Protein AF-0000000072498431 (afdb_homodimer)

Foldseek 3Di:
DPQCCVVVVPPLVVVLVQQPDPDDDRLVVVVVVLVVSLVVLVVLLVVLCVAPVVCSCVVSVQPRVLVNVLSVLVNLLSVLSVVLSCLVPDDDDDDNPDPVNSQVSVVVSLVVLVVVLVVDAAAPSSLVSLVSVLSSVVSVVVVPDHDCLQSSLVSLLSNLVSHLLLLNLVSSVVSLVVSVVSVVVLVPDDVPRDPDHDDPLNVLVSLLSVLVSCVLVVVLVVSLVSLLVVCCVPPVLLLLLLLLVLLLVDAQDDLVVVCVLCVLSVNDDDPVSSVVSNPVHPDPPPDDPDDPDDDPDPVPPDPNSSPSVDDLVPDDPSVLVSSLVSLLSSLLSCVVVVVDDLVSSLSSLSSSCVSPVLALLSLLLSLQSLVQVLVCQVCQQVVVVDPDPDGRADPLRSLVSLLSSLLSLLSSQLRDLCLCLLPSVLVNLVSLLVLLVVLVVLVVPDDVPPPPPVSVVVNVSSVVSSLVSLVSNVVSPVRDFLLSCLQPVLLLLLCCPPPRVSSNVSSLVSLLSCCLLPVLLVLLVCLQQCQEDDPSVVSSVVSQVVSQVVNVDVPDNSVVLSVLVNQLVVLLVQLLQFDDDPDDPVVPDDQKDKDFCCVRRVVNQVSLPDPDKHWDDDVCSNRPDSVSSVCSRVVVNVVPTWIFRDWDRIWIFGDDPSGWIKTWTATPVRDIWIKTKTFAFQCLLVQLLLVLQVVLLVLLLCSDPLSSHDLPPVVPVPPDVSVVSVLSSCCSVDPAHADGWDWGDSHLTITMTTDDPQKAFQCCLQLCQQPVDVVSNVLVVVLLVVLCVQPVDPPDDLVSLLVSCVVSLVSLPDGGNLVSLVPLRPDPVLSVQLLLQLLLLLLQSLLSQLLFQFDDPASRQWIARSNGNHIDGDDRRCTLLNQCVDPLRQFASGAQANNSQVSNDDCRCVPSSLVSNLSNLVSCLSSVSSSLSSLLSCLSVPRVVCPPPVCRNVSSVQSSQSSSCVSQQFDDDDPVHHGDDDRDHSSVSSVVNVCRNYPSSSLSSGDSSSVRSD/DPQVCVVLVPPLVVVLVQQPDPPDPRLVVVVVVLVVSLVVLVVLLVVLCVAPVVCSCVVSVQPRVLVNVLSVLVNLLSVLSVVLVCLVPDDDDPDNPDPVNSQVSVVVSLVVLVVVLVVDAAAPSSLVSLVSVLSSVVSVVVVPPHDCLQSSLVSLLSNLVSHLLLLNLVSSVVSLVVSVVSVVVLVVDDVPRDPDDDDPLNVLVNLLSVLVSCVLVVVLVVSLVSLLVVCCVPPVLLLLLLLLVLLLVDAQDDLVVVCVLCVLSVNDDDPVSSVVSNPVHPDPPPDDDDDVDDDPDPVPPDPNSSPSVDDLVPDDPSVLVSSLVSLLSSLLSCVVVVVDDLVSSLSSLSSSCVSPVLALLSLQLSLQSLVQVLVCQVCQQVVVVDPDPDGRADPLRSLVSLLSSLLSLLSSQLRDLCLCLLPSVLVNLVSLLVLLVVLVVLVVPDDVPPPPPVSVVVNVSSVVSSLVSLVSNVVSPVRDDLLSCLQPVLLLLLCCPPPRVSSNVSSLVSLLSCCLLPVLLVLLACLQQCQEDDPSVVSSVVSQVVSQVVNVDVPDNSVVLSVLVNQLVVLLVQLLQFDDDPDDPVVPDDQKDKDFCCVRRVPNQVSLPDPDKHWDDDVCSNNPDSVSSVCSRVVVNVVPTWIFRDWDRIWIFGDDPSGWIKTWTATPVRDIWIKTKTFAFQCLLVQLLLVLQVVLLVLLLPSDPLSSHDLPPVVPVPPDVSVVSVLNSCCSVDPAHADGWDWGGSHLTITMTTDDPQKAFQCCLQLCQQPVDVVSNVLVVVLLVVLQVQVVDPPDDLVSLLVSCVVSLVSLPDGGNLVSLVPLRDDPVLSVQLLLQLLLLLLQSLLSQLLFQFDDPASRQWIARSNGNHIDGDDRRCTLLNQCVDPLRQFASGAQANNSQVSNDDCRCVPSSLVSNLSNLVSCLSSVSSSLSSLLSCLSVPRVVCPPPVCRNVSSVQSSQSSSCVSQQFDDDDPVHHGDDDRDHSSVSSVVNVCRNYPSSSLSSGDSSSVRSD

Organism: Sarcoptes scabiei (NCBI:txid52283)

Solvent-accessible surface area (backbone atoms only — not comparable to full-atom values): 109428 Å² total; per-residue (Å²): 132,83,69,73,61,60,69,74,68,54,56,73,64,57,53,46,53,60,70,62,61,82,79,77,85,45,65,63,52,53,53,49,50,51,51,52,54,54,55,62,41,46,56,61,48,49,55,34,46,70,69,41,64,84,52,18,56,72,64,30,35,74,75,36,50,46,54,48,53,48,50,48,51,50,48,54,49,50,53,52,54,47,53,48,54,51,41,66,68,52,81,76,90,68,80,50,70,48,74,64,50,55,50,49,53,51,50,52,51,51,49,51,51,56,58,53,53,71,72,43,61,74,18,72,64,37,41,57,51,46,52,51,53,51,52,55,49,53,59,48,41,72,48,77,87,50,84,53,65,54,59,49,39,52,51,33,49,50,43,24,53,22,27,52,52,55,52,39,58,67,61,20,50,53,33,46,54,53,34,49,54,50,48,56,53,55,72,72,45,73,82,82,77,52,91,67,64,82,50,68,62,56,51,50,51,49,50,54,52,52,31,48,52,32,42,74,70,69,35,52,66,62,22,50,50,51,47,52,50,50,42,54,72,76,36,44,68,61,51,51,45,25,44,51,56,35,54,66,70,46,75,71,44,57,54,68,52,48,51,53,38,25,56,74,64,74,44,86,70,54,68,71,42,42,51,54,56,30,61,76,54,75,70,72,77,70,72,77,88,73,88,84,71,71,88,83,67,72,95,65,78,73,79,64,75,77,61,76,84,74,62,75,84,78,52,54,70,64,58,42,51,50,49,34,52,51,44,44,51,44,34,50,52,32,58,76,55,13,47,54,48,46,66,48,45,48,41,40,36,47,20,25,33,65,66,35,71,66,41,24,66,41,25,38,50,40,15,52,49,34,47,51,50,35,52,46,27,66,45,40,40,64,70,64,62,59,92,42,96,70,64,44,59,50,71,68,56,38,53,49,31,52,46,47,22,47,52,25,37,45,55,12,62,61,49,40,78,45,78,56,45,81,57,44,48,59,53,44,49,53,55,53,53,49,38,40,52,49,37,51,50,40,58,69,65,53,48,93,80,54,81,54,65,68,57,55,53,48,42,52,50,43,45,50,46,38,53,51,47,51,51,52,53,53,56,38,57,75,70,38,61,64,52,65,52,42,60,56,39,67,56,51,64,35,41,60,79,43,86,41,58,76,57,23,52,52,48,49,51,52,51,27,50,36,38,54,76,35,45,68,62,40,50,59,67,45,35,22,44,46,59,36,75,67,69,53,14,54,52,43,49,49,41,46,53,52,21,34,67,69,34,71,78,72,80,59,58,48,57,58,50,51,50,53,46,52,51,52,50,50,34,48,50,51,46,16,64,57,71,83,79,80,64,84,67,64,74,81,57,62,90,63,50,75,40,53,30,67,80,67,32,44,65,48,59,55,54,56,72,40,94,69,76,48,59,53,89,54,54,63,68,65,56,39,50,44,68,50,38,54,37,47,57,66,70,57,41,67,82,73,59,46,33,54,64,44,68,48,64,48,31,33,41,44,90,55,96,59,32,33,31,40,38,41,35,30,30,75,84,67,52,78,43,41,34,31,26,38,40,80,48,50,39,61,44,39,32,50,52,44,49,52,51,51,50,45,38,50,64,59,68,51,80,61,61,64,81,75,43,64,69,55,77,62,67,58,66,75,74,43,67,67,56,50,43,48,50,49,26,44,37,70,74,51,74,72,76,74,75,79,68,46,52,41,33,45,27,69,34,28,31,42,31,54,52,73,83,77,58,41,34,46,44,57,57,39,52,48,53,49,40,69,44,72,68,43,28,52,52,46,53,48,50,51,51,51,47,49,59,64,60,66,45,84,89,65,50,60,65,57,34,24,51,54,36,61,68,47,48,63,69,54,57,74,67,47,38,43,54,51,49,58,68,73,30,89,43,73,65,59,31,49,49,20,37,49,31,30,31,40,34,45,22,41,53,37,51,56,29,38,44,50,25,36,33,74,67,26,41,72,33,33,26,32,30,78,88,52,28,36,41,39,77,54,75,44,78,34,42,57,46,46,32,54,71,39,94,59,36,54,61,50,48,41,83,49,37,60,18,60,34,49,39,45,41,95,54,25,59,77,36,63,26,43,57,36,31,40,52,49,49,49,53,45,44,62,42,33,68,71,66,44,47,75,52,51,32,34,67,66,47,64,60,75,85,52,59,56,72,89,46,27,63,56,51,33,36,50,42,43,46,47,30,51,37,40,48,60,29,26,76,41,57,53,91,98,41,69,56,45,69,42,65,28,27,61,67,18,47,50,50,51,47,51,52,41,24,56,29,64,64,38,45,22,40,35,49,73,84,46,43,58,78,75,130,82,69,74,62,58,70,75,66,54,54,72,63,56,54,46,54,57,72,63,56,82,86,65,87,41,65,62,53,54,53,50,50,51,49,52,53,54,56,62,41,46,56,61,47,51,55,34,46,70,70,39,66,83,52,17,55,72,65,30,36,74,75,34,51,47,54,48,52,48,48,48,52,51,48,53,50,52,52,52,54,48,54,48,55,51,40,66,70,54,82,79,89,70,79,50,72,47,74,64,50,54,50,49,54,51,48,51,52,52,51,49,51,55,59,52,54,70,71,42,60,74,19,70,64,38,41,55,50,48,52,52,54,51,52,55,50,52,58,48,41,73,48,79,87,51,85,52,64,54,60,49,38,52,51,33,49,50,43,24,53,23,26,52,54,55,53,40,59,68,59,21,50,53,34,45,54,53,34,49,55,49,46,56,52,55,71,71,44,73,81,84,74,53,91,67,64,80,49,69,65,58,53,50,51,49,50,54,50,52,31,48,52,32,41,74,71,68,36,54,65,62,22,51,50,50,47,52,50,50,44,55,71,73,35,44,67,61,50,51,47,26,46,51,56,36,56,66,70,46,75,71,43,54,54,69,52,50,50,53,39,25,56,74,65,73,43,86,69,54,68,71,45,42,51,53,55,30,60,76,54,74,69,73,77,69,71,76,89,71,89,76,72,69,90,85,66,70,95,64,79,72,80,63,77,78,61,76,84,73,63,74,85,77,52,55,69,63,56,44,49,50,48,34,52,52,44,44,52,45,34,50,52,33,58,75,55,12,46,52,50,48,67,48,44,49,41,40,35,48,20,24,34,66,64,35,70,66,41,23,65,42,25,38,48,38,17,51,49,35,46,53,50,36,52,47,26,65,46,40,42,63,70,63,61,60,94,40,94,70,63,43,59,50,72,67,57,39,55,49,31,52,45,48,23,47,52,26,38,47,56,12,62,60,49,41,78,46,79,55,46,81,58,46,49,59,53,44,48,51,53,55,53,47,38,39,52,50,37,54,51,41,58,68,66,54,48,92,80,56,80,54,62,68,57,56,52,47,42,52,50,42,44,50,47,39,53,50,47,49,50,53,52,53,56,40,56,74,70,38,61,65,50,64,52,43,61,56,39,66,56,50,62,34,40,60,78,42,86,43,58,76,58,23,53,50,47,48,51,52,52,26,49,36,39,55,77,36,46,68,62,39,50,58,69,47,34,21,45,46,58,37,74,67,68,54,15,55,52,43,49,50,41,47,52,52,21,35,66,68,34,72,78,72,78,59,58,48,56,59,52,50,52,52,47,52,49,52,50,51,35,48,50,51,45,15,66,57,71,86,79,81,64,82,70,66,74,82,59,61,89,62,52,76,41,51,31,67,77,70,33,45,67,47,60,55,52,58,71,41,93,69,73,48,59,53,90,52,55,64,69,64,56,39,50,42,70,49,39,54,37,48,59,64,71,59,41,68,83,73,58,48,33,53,63,44,69,48,62,48,30,32,42,42,90,54,98,61,31,33,31,41,39,42,36,30,30,76,84,67,52,81,41,44,34,30,28,38,37,81,47,51,38,62,45,38,31,49,52,43,49,53,51,51,51,47,40,50,65,59,70,51,80,62,60,63,80,74,44,61,71,55,76,63,66,57,66,74,74,42,67,68,58,49,43,48,50,50,28,45,38,71,73,51,76,72,76,72,73,78,70,47,52,43,34,47,28,70,34,27,31,40,32,55,50,74,82,78,58,39,33,47,44,57,56,39,52,49,54,48,40,69,44,72,68,42,30,53,52,46,52,49,48,52,51,53,49,49,58,64,60,65,44,83,89,65,49,60,65,56,34,25,51,53,36,62,67,46,47,64,70,54,56,73,65,47,38,42,56,53,51,57,66,72,31,89,44,72,63,59,30,49,48,20,38,49,32,29,32,40,33,44,22,43,52,37,50,56,29,38,42,50,24,36,34,74,69,26,40,72,34,34,26,33,30,77,88,53,26,36,41,37,77,53,76,45,78,33,42,58,46,46,33,54,72,40,95,58,35,54,62,48,50,40,85,49,38,62,18,60,32,49,42,46,42,95,56,26,58,77,36,65,25,42,58,36,33,39,53,48,50,49,52,45,44,63,42,33,69,70,66,43,48,76,53,52,33,34,67,65,46,65,59,75,85,51,58,57,72,90,46,26,63,56,51,32,37,50,43,42,46,49,32,51,37,40,48,61,29,26,76,42,56,51,91,99,42,68,58,46,68,43,67,28,29,61,68,19,48,50,51,51,46,51,52,42,24,57,30,62,62,38,46,22,39,35,48,75,86,46,43,58,78,73

Sequence (2028 aa):
MELPLYFISFPSQLWSYYIFDEKRQSPFILDNKLCETRQSFMAPFYSALLSNCFTAYSRSFETTLIPIHIMQDMNQFVSTIYGFILAKNGNGQIDSPTDSQIQIHLKNLIKEWQLRNKIIPDGDIRLQVLEIQRSLMNLLESQKSLDFSDELFRFWHESLKSSMTSGNLDRAYIYLLEALKLKKQLDNRSSSSSINPLTESEQIEFVLDHSEIFWARKNFTASIDLLQSELSKRYIDLRNFCYLETLKSLAQMPEQDLFHITNSLNFNLSKSQLKQLSSNLISELGSNEDKVDKDRSASSNSVNLLDSGFSIDSLDEQTIENYSKLQLRFAQYCESSGYLNSYALMVLYKSVSVSNPKWEEGHFQLAMFYRRLYKEYQNSGLMLDSKTAYNIGKPNEILDLKGRVIKSLCESLKFGSYKYARISLPILFDIWIDLGNKCLMYQQKCNPNDQNRTMLLMKDLIKKVAERSTLIIKQMLSTVNNALFLVDLDTLIGHILHHFEPISKLIEEIIVGLIVDFPEIMTWQILRSLNAKGRRSLKSQELIKLASKQNISNGINIDEYFNAFRQFSICLRDLAQFKPQRKKTLNQFDSKYELLLKNVAPNLVRLLQTEHQFVFPCNKYFMPNATNLKRFSEKNHFGHCLFIEKLDDCVQIMKSLQMPKKLAIFCNDGIKRTILVKCGDDLRKDRAMLNFCNTFNQCYREEIKIREIEPMSKIEPRFDAAIEKKIWSRRKQDPLKIQTYFVVPLSDSHGVIEWIPGLFALKTLVEGEYTKTRAQAKRYLNAKTSFIKSVMMNNITREKRIEFFMKSYSFFQPPVLQNWFYENYADSHSWYLARRNFTRTSATISVLGYILGLCDRHAENILVDPSTGQVVHVDFNCLFNRGEEFMVPECVPFRLTQNMLSAMGVLGCDGPFRSTCEDVLLVLRQFREIFSQPITVFLYDTLSDWSNPSDRTEIAEKSVFNVEARLFGITLRTNRRLPKGNVMSISGQIDHIIKEATDLNNLGAMYHGWASFIMELPLYFISFPSQLWSYYIFDEKRQSPFILDNKLCETRQSFMAPFYSALLSNCFTAYSRSFETTLIPIHIMQDMNQFVSTIYGFILAKNGNGQIDSPTDSQIQIHLKNLIKEWQLRNKIIPDGDIRLQVLEIQRSLMNLLESQKSLDFSDELFRFWHESLKSSMTSGNLDRAYIYLLEALKLKKQLDNRSSSSSINPLTESEQIEFVLDHSEIFWARKNFTASIDLLQSELSKRYIDLRNFCYLETLKSLAQMPEQDLFHITNSLNFNLSKSQLKQLSSNLISELGSNEDKVDKDRSASSNSVNLLDSGFSIDSLDEQTIENYSKLQLRFAQYCESSGYLNSYALMVLYKSVSVSNPKWEEGHFQLAMFYRRLYKEYQNSGLMLDSKTAYNIGKPNEILDLKGRVIKSLCESLKFGSYKYARISLPILFDIWIDLGNKCLMYQQKCNPNDQNRTMLLMKDLIKKVAERSTLIIKQMLSTVNNALFLVDLDTLIGHILHHFEPISKLIEEIIVGLIVDFPEIMTWQILRSLNAKGRRSLKSQELIKLASKQNISNGINIDEYFNAFRQFSICLRDLAQFKPQRKKTLNQFDSKYELLLKNVAPNLVRLLQTEHQFVFPCNKYFMPNATNLKRFSEKNHFGHCLFIEKLDDCVQIMKSLQMPKKLAIFCNDGIKRTILVKCGDDLRKDRAMLNFCNTFNQCYREEIKIREIEPMSKIEPRFDAAIEKKIWSRRKQDPLKIQTYFVVPLSDSHGVIEWIPGLFALKTLVEGEYTKTRAQAKRYLNAKTSFIKSVMMNNITREKRIEFFMKSYSFFQPPVLQNWFYENYADSHSWYLARRNFTRTSATISVLGYILGLCDRHAENILVDPSTGQVVHVDFNCLFNRGEEFMVPECVPFRLTQNMLSAMGVLGCDGPFRSTCEDVLLVLRQFREIFSQPITVFLYDTLSDWSNPSDRTEIAEKSVFNVEARLFGITLRTNRRLPKGNVMSISGQIDHIIKEATDLNNLGAMYHGWASFI

Radius of gyration: 41.41 Å; Cα contacts (8 Å, |Δi|>4): 2592; chains: 2; bounding box: 114×122×102 Å

pLDDT: mean 81.32, std 16.45, range [21.53, 97.56]

Secondary structure (DSSP, 8-state):
---SGGGGG--HHHHHHHHH-SSSSHHHHHHHHHHHHHHHHHHHHHHHHHH-HHHHHHHHIIIIIHHHHHHHHHHHHHHHHHHHHHHHH--SSS----HHHHHHHHHHHHHHHHHHHTTSPTTHHHHHHHHHHHHHHHHHHTSTT---HHHHHHHHHHHHHHHHHHT-HHHHHHHHHHHHHHHHHHHTS-GGG-SSPPPHHHHHHHHHHHHHHHHHTT-HHHHHHHHHHHHHHH-HHHHHHHHHHHHHHS----HHHHHHHHHHTT----HHHHHHHHHTTSTTTS--SS---S--SSTT-S--TT--S--GGGS-HHHHHHHHHHHHHHHHHHHHHT-S-HHHHHHHHHHHHHH-TT-HHHHHHHHHHHHHHHHHHHHHHHHHT-SSS--SS-HHHHHHHHHHHHHHHHHHHHHS-STTHHHHHHHHHHHHHHHHHHHHHHHHH--TT---HHHHHHHHHHHHHHHHHHHHHHHHHHHS-GGGGGTTHHHHHHTTT-SSHHHHHHHHHHHHHHHHH-HHHHHHHHHHHHSSSTHHHHHHHHHHHHHHHHTTTSS--HHHHHHHHHHHHHHHHHHHH------GGGGS--SSEEEEHHHH-HHHHHHHTSS---BPP-HHHHS--HHHHHHHHTT--GGG--BEEEEEEEEEE--SSS--EEEEEEETT--EEEEEEEESS-THHHHHHHHHHHHHHHHHTTSS-GGGS----TT-TT--HHHHHHHHHHHHHS--------EEESSSSEEEEEPPTT-EEHHHHHHHHHTSSHHHHHHHHHHHHHHHHHHSSTT--HHHHHHHHHHHHGGGPSP-HHHHHHHH--SHHHHHHHHHHHHHHHHHHHHHHHHHT-----GGGEEE-TTT--EEE---TT-TTGGGGSSS----SS---HHHHHHT-TTTIIIIIHHHHHHHHHHHHHTHHHHHHHHHGGGTS--TT---HHHHHHHHHHHHHHHHHHHHT--EE-TT--EESPPPPHHHHHHHHHHHHH-HHHHHTS-GGG-TT-/---SGGGGG--HHHHHHHHH-SSS--HHHHHHHHHHHHHHHHHHHHHHHHH-HHHHHHHHIIIIIHHHHHHHHHHHHHHHHHHHHHHHH--SSS----HHHHHHHHHHHHHHHHHHHTTSPTTHHHHHHHHHHHHHHHHHHTSTT---HHHHHHHHHHHHHHHHHHT-HHHHHHHHHHHHHHHHHHHTS-GGG-SSPPPHHHHHHHHHHHHHHHHHTT-HHHHHHHHHHHHHHH-HHHHHHHHHHHHHHS----HHHHHHHHHHTT----HHHHHHHHHTTSHHHH--SS---S--SSTT-S--TT--S--GGGS-HHHHHHHHHHHHHHHHHHHHTT-S-HHHHHHHHHHHHHH-TT-HHHHHHHHHHHHHHHHHHHHHHHHHT-SSS--SS-HHHHHHHHHHHHHHHHHHHHHS-STTHHHHHHHHHHHHHHHHHHHHHHHHH--TT---HHHHHHHHHHHHHHHHHHHHHHHHHHHS-GGGGGTTHHHHHHTTT-SSHHHHHHHHHHHHHHHHH-HHHHHHHHHHHHSSSTHHHHHHHHHHHHHHHHTTTSS--HHHHHHHHHHHHHHHHHHHH------GGGSS--SSEEEEHHHH-HHHHHHHTSS--PBPP-HHHHS--HHHHHHHHTT--GGG--BEEEEEEEEEEP-SSS--EEEEEEETT--EEEEEEEESS-THHHHHHHHHHHHHHHHHTTSS-GGGS----TT-TT--HHHHHHHHHHHHHS--------EEESSSSEEEEEPPTT-EEHHHHHHHHHTSSHHHHHHHHHHHHHHHHHHSSTT--HHHHHHHHHHHHGGGPSP-HHHHHHHH--SHHHHHHHHHHHHHHHHHHHHHHHHHT-----GGGEEE-TTT--EEE---TT-TTGGGGSSS----SS---HHHHHHT-TTTIIIIIHHHHHHHHHHHHHTHHHHHHHHHGGGTS--TT---HHHHHHHHHHHHHHHHHHHHT--EE-TT--EESPPPPHHHHHHHHHHHHH-HHHHHHS-GGG-TT-

Nearest PDB structures (foldseek):
  7ni6-assembly1_B  TM=7.257E-01  e=4.461E-25  Homo sapiens
  7ni5-assembly1_A  TM=7.283E-01  e=1.237E-24  Homo sapiens
  7ni6-assembly1_A  TM=7.169E-01  e=6.759E-25  Homo sapiens
  7ni5-assembly1_B  TM=6.956E-01  e=1.285E-24  Homo sapiens
  7sic-assembly1_A  TM=7.028E-01  e=1.334E-24  Homo sapiens

Structure (mmCIF, N/CA/C/O backbone):
data_AF-0000000072498431-model_v1
#
loop_
_entity.id
_entity.type
_entity.pdbx_description
1 polymer 'Serine/threonine-protein kinase ATR'
#
loop_
_atom_site.group_PDB
_atom_site.id
_atom_site.type_symbol
_atom_site.label_atom_id
_atom_site.label_alt_id
_atom_site.label_comp_id
_atom_site.label_asym_id
_atom_site.label_entity_id
_atom_site.label_seq_id
_atom_site.pdbx_PDB_ins_code
_atom_site.Cartn_x
_atom_site.Cartn_y
_atom_site.Cartn_z
_atom_site.occupancy
_atom_site.B_iso_or_equiv
_atom_site.auth_seq_id
_atom_site.auth_comp_id
_atom_site.auth_asym_id
_atom_site.auth_atom_id
_atom_site.pdbx_PDB_model_num
ATOM 1 N N . MET A 1 1 ? -23.188 36.375 -19.984 1 21.59 1 MET A N 1
ATOM 2 C CA . MET A 1 1 ? -22.516 37.281 -20.891 1 21.59 1 MET A CA 1
ATOM 3 C C . MET A 1 1 ? -21.141 36.75 -21.281 1 21.59 1 MET A C 1
ATOM 5 O O . MET A 1 1 ? -20.266 36.594 -20.438 1 21.59 1 MET A O 1
ATOM 9 N N . GLU A 1 2 ? -21.109 35.844 -22.25 1 28.16 2 GLU A N 1
ATOM 10 C CA . GLU A 1 2 ? -19.953 35.156 -22.859 1 28.16 2 GLU A CA 1
ATOM 11 C C . GLU A 1 2 ? -18.922 36.188 -23.344 1 28.16 2 GLU A C 1
ATOM 13 O O . GLU A 1 2 ? -19.219 37.062 -24.156 1 28.16 2 GLU A O 1
ATOM 18 N N . LEU A 1 3 ? -18.141 36.656 -22.469 1 31.48 3 LEU A N 1
ATOM 19 C CA . LEU A 1 3 ? -17.125 37.688 -22.672 1 31.48 3 LEU A CA 1
ATOM 20 C C . LEU A 1 3 ? -16.453 37.5 -24.031 1 31.48 3 LEU A C 1
ATOM 22 O O . LEU A 1 3 ? -16.234 36.375 -24.469 1 31.48 3 LEU A O 1
ATOM 26 N N . PRO A 1 4 ? -16.609 38.469 -24.891 1 30.72 4 PRO A N 1
ATOM 27 C CA . PRO A 1 4 ? -16.078 38.531 -26.25 1 30.72 4 PRO A CA 1
ATOM 28 C C . PRO A 1 4 ? -14.609 38.125 -26.344 1 30.72 4 PRO A C 1
ATOM 30 O O . PRO A 1 4 ? -13.867 38.594 -27.203 1 30.72 4 PRO A O 1
ATOM 33 N N . LEU A 1 5 ? -14.164 37.406 -25.406 1 34.78 5 LEU A N 1
ATOM 34 C CA . LEU A 1 5 ? -12.828 36.875 -25.578 1 34.78 5 LEU A CA 1
ATOM 35 C C . LEU A 1 5 ? -12.695 36.156 -26.906 1 34.78 5 LEU A C 1
ATOM 37 O O . LEU A 1 5 ? -11.828 35.281 -27.062 1 34.78 5 LEU A O 1
ATOM 41 N N . TYR A 1 6 ? -13.688 36.25 -27.781 1 33.81 6 TYR A N 1
ATOM 42 C CA . TYR A 1 6 ? -13.617 35.688 -29.109 1 33.81 6 TYR A CA 1
ATOM 43 C C . TYR A 1 6 ? -12.344 36.125 -29.828 1 33.81 6 TYR A C 1
ATOM 45 O O . TYR A 1 6 ? -11.898 35.469 -30.781 1 33.81 6 TYR A O 1
ATOM 53 N N . PHE A 1 7 ? -12.016 37.312 -29.625 1 35.31 7 PHE A N 1
ATOM 54 C CA . PHE A 1 7 ? -10.828 37.781 -30.312 1 35.31 7 PHE A CA 1
ATOM 55 C C . PHE A 1 7 ? -9.609 36.938 -29.938 1 35.31 7 PHE A C 1
ATOM 57 O O . PHE A 1 7 ? -8.633 36.875 -30.688 1 35.31 7 PHE A O 1
ATOM 64 N N . ILE A 1 8 ? -9.609 36.406 -28.781 1 38.19 8 ILE A N 1
ATOM 65 C CA . ILE A 1 8 ? -8.484 35.594 -28.312 1 38.19 8 ILE A CA 1
ATOM 66 C C . ILE A 1 8 ? -8.43 34.281 -29.078 1 38.19 8 ILE A C 1
ATOM 68 O O . ILE A 1 8 ? -7.383 33.625 -29.141 1 38.19 8 ILE A O 1
ATOM 72 N N . SER A 1 9 ? -9.594 33.844 -29.578 1 36.44 9 SER A N 1
ATOM 73 C CA . SER A 1 9 ? -9.617 32.625 -30.359 1 36.44 9 SER A CA 1
ATOM 74 C C . SER A 1 9 ? -9.203 32.875 -31.797 1 36.44 9 SER A C 1
ATOM 76 O O . SER A 1 9 ? -9.5 32.094 -32.688 1 36.44 9 SER A O 1
ATOM 78 N N . PHE A 1 10 ? -8.82 34.031 -32.281 1 39.16 10 PHE A N 1
ATOM 79 C CA . PHE A 1 10 ? -8.445 34.281 -33.656 1 39.16 10 PHE A CA 1
ATOM 80 C C . PHE A 1 10 ? -7.293 33.375 -34.062 1 39.16 10 PHE A C 1
ATOM 82 O O . PHE A 1 10 ? -6.309 33.25 -33.344 1 39.16 10 PHE A O 1
ATOM 89 N N . PRO A 1 11 ? -7.469 32.531 -35.062 1 38 11 PRO A N 1
ATOM 90 C CA . PRO A 1 11 ? -6.367 31.703 -35.594 1 38 11 PRO A CA 1
ATOM 91 C C . PRO A 1 11 ? -5.113 32.531 -35.875 1 38 11 PRO A C 1
ATOM 93 O O . PRO A 1 11 ? -5.207 33.719 -36.156 1 38 11 PRO A O 1
ATOM 96 N N . SER A 1 12 ? -3.98 32 -35.594 1 44.25 12 SER A N 1
ATOM 97 C CA . SER A 1 12 ? -2.658 32.594 -35.812 1 44.25 12 SER A CA 1
ATOM 98 C C . SER A 1 12 ? -2.59 33.312 -37.156 1 44.25 12 SER A C 1
ATOM 100 O O . SER A 1 12 ? -1.943 34.375 -37.281 1 44.25 12 SER A O 1
ATOM 102 N N . GLN A 1 13 ? -3.395 32.844 -38.094 1 43.38 13 GLN A N 1
ATOM 103 C CA . GLN A 1 13 ? -3.301 33.406 -39.438 1 43.38 13 GLN A CA 1
ATOM 104 C C . GLN A 1 13 ? -3.916 34.781 -39.5 1 43.38 13 GLN A C 1
ATOM 106 O O . GLN A 1 13 ? -3.406 35.656 -40.219 1 43.38 13 GLN A O 1
ATOM 111 N N . LEU A 1 14 ? -4.953 34.938 -38.875 1 43.97 14 LEU A N 1
ATOM 112 C CA . LEU A 1 14 ? -5.625 36.219 -38.969 1 43.97 14 LEU A CA 1
ATOM 113 C C . LEU A 1 14 ? -4.832 37.312 -38.25 1 43.97 14 LEU A C 1
ATOM 115 O O . LEU A 1 14 ? -4.766 38.438 -38.719 1 43.97 14 LEU A O 1
ATOM 119 N N . TRP A 1 15 ? -4.164 36.906 -37.188 1 47.91 15 TRP A N 1
ATOM 120 C CA . TRP A 1 15 ? -3.295 37.844 -36.5 1 47.91 15 TRP A CA 1
ATOM 121 C C . TRP A 1 15 ? -2.141 38.281 -37.406 1 47.91 15 TRP A C 1
ATOM 123 O O . TRP A 1 15 ? -1.782 39.469 -37.438 1 47.91 15 TRP A O 1
ATOM 133 N N . SER A 1 16 ? -1.688 37.312 -38.125 1 50.75 16 SER A N 1
ATOM 134 C CA . SER A 1 16 ? -0.627 37.625 -39.094 1 50.75 16 SER A CA 1
ATOM 135 C C . SER A 1 16 ? -1.091 38.656 -40.094 1 50.75 16 SER A C 1
ATOM 137 O O . SER A 1 16 ? -0.333 39.531 -40.469 1 50.75 16 SER A O 1
ATOM 139 N N . TYR A 1 17 ? -2.291 38.469 -40.562 1 47.31 17 TYR A N 1
ATOM 140 C CA . TYR A 1 17 ? -2.842 39.375 -41.594 1 47.31 17 TYR A CA 1
ATOM 141 C C . TYR A 1 17 ? -3.014 40.781 -41.031 1 47.31 17 TYR A C 1
ATOM 143 O O . TYR A 1 17 ? -2.678 41.75 -41.688 1 47.31 17 TYR A O 1
ATOM 151 N N . TYR A 1 18 ? -3.436 40.875 -39.875 1 48.31 18 TYR A N 1
ATOM 152 C CA . TYR A 1 18 ? -3.729 42.219 -39.344 1 48.31 18 TYR A CA 1
ATOM 153 C C . TYR A 1 18 ? -2.453 42.906 -38.875 1 48.31 18 TYR A C 1
ATOM 155 O O . TYR A 1 18 ? -2.363 44.156 -38.938 1 48.31 18 TYR A O 1
ATOM 163 N N . ILE A 1 19 ? -1.393 42.125 -38.5 1 51.81 19 ILE A N 1
ATOM 164 C CA . ILE A 1 19 ? -0.18 42.719 -37.969 1 51.81 19 ILE A CA 1
ATOM 165 C C . ILE A 1 19 ? 0.807 43 -39.094 1 51.81 19 ILE A C 1
ATOM 167 O O . ILE A 1 19 ? 1.484 44.031 -39.094 1 51.81 19 ILE A O 1
ATOM 171 N N . PHE A 1 20 ? 1.079 42.125 -40.219 1 49.69 20 PHE A N 1
ATOM 172 C CA . PHE A 1 20 ? 2.18 42.281 -41.156 1 49.69 20 PHE A CA 1
ATOM 173 C C . PHE A 1 20 ? 1.671 42.75 -42.5 1 49.69 20 PHE A C 1
ATOM 175 O O . PHE A 1 20 ? 2.461 43 -43.406 1 49.69 20 PHE A O 1
ATOM 182 N N . ASP A 1 21 ? 0.611 42.875 -42.969 1 45.19 21 ASP A N 1
ATOM 183 C CA . ASP A 1 21 ? 0.287 43.375 -44.312 1 45.19 21 ASP A CA 1
ATOM 184 C C . ASP A 1 21 ? 0.706 44.812 -44.469 1 45.19 21 ASP A C 1
ATOM 186 O O . ASP A 1 21 ? 0.284 45.688 -43.688 1 45.19 21 ASP A O 1
ATOM 190 N N . GLU A 1 22 ? 1.917 45.25 -45.125 1 43.12 22 GLU A N 1
ATOM 191 C CA . GLU A 1 22 ? 2.525 46.531 -45.469 1 43.12 22 GLU A CA 1
ATOM 192 C C . GLU A 1 22 ? 1.462 47.562 -45.812 1 43.12 22 GLU A C 1
ATOM 194 O O . GLU A 1 22 ? 1.78 48.75 -46.031 1 43.12 22 GLU A O 1
ATOM 199 N N . LYS A 1 23 ? 0.522 47.312 -46.75 1 38.34 23 LYS A N 1
ATOM 200 C CA . LYS A 1 23 ? -0.268 48.438 -47.25 1 38.34 23 LYS A CA 1
ATOM 201 C C . LYS A 1 23 ? -0.878 49.219 -46.094 1 38.34 23 LYS A C 1
ATOM 203 O O . LYS A 1 23 ? -0.826 50.469 -46.094 1 38.34 23 LYS A O 1
ATOM 208 N N . ARG A 1 24 ? -2.131 49.281 -45.781 1 39.78 24 ARG A N 1
ATOM 209 C CA . ARG A 1 24 ? -2.969 50.312 -45.188 1 39.78 24 ARG A CA 1
ATOM 210 C C . ARG A 1 24 ? -2.693 50.438 -43.688 1 39.78 24 ARG A C 1
ATOM 212 O O . ARG A 1 24 ? -2.076 49.531 -43.094 1 39.78 24 ARG A O 1
ATOM 219 N N . GLN A 1 25 ? -3.578 51.344 -42.656 1 44.47 25 GLN A N 1
ATOM 220 C CA . GLN A 1 25 ? -3.967 52.125 -41.5 1 44.47 25 GLN A CA 1
ATOM 221 C C . GLN A 1 25 ? -4.188 51.25 -40.281 1 44.47 25 GLN A C 1
ATOM 223 O O . GLN A 1 25 ? -4.906 51.656 -39.375 1 44.47 25 GLN A O 1
ATOM 228 N N . SER A 1 26 ? -3.693 50 -40.094 1 51.69 26 SER A N 1
ATOM 229 C CA . SER A 1 26 ? -4.18 48.844 -39.344 1 51.69 26 SER A CA 1
ATOM 230 C C . SER A 1 26 ? -3.705 48.844 -37.906 1 51.69 26 SER A C 1
ATOM 232 O O . SER A 1 26 ? -4.371 48.312 -37.031 1 51.69 26 SER A O 1
ATOM 234 N N . PRO A 1 27 ? -2.574 49.281 -37.594 1 56.81 27 PRO A N 1
ATOM 235 C CA . PRO A 1 27 ? -2.174 49.188 -36.188 1 56.81 27 PRO A CA 1
ATOM 236 C C . PRO A 1 27 ? -3.084 50 -35.25 1 56.81 27 PRO A C 1
ATOM 238 O O . PRO A 1 27 ? -3.338 49.594 -34.125 1 56.81 27 PRO A O 1
ATOM 241 N N . PHE A 1 28 ? -3.477 51.094 -35.75 1 57.53 28 PHE A N 1
ATOM 242 C CA . PHE A 1 28 ? -4.32 52 -34.938 1 57.53 28 PHE A CA 1
ATOM 243 C C . PHE A 1 28 ? -5.676 51.344 -34.688 1 57.53 28 PHE A C 1
ATOM 245 O O . PHE A 1 28 ? -6.266 51.531 -33.594 1 57.53 28 PHE A O 1
ATOM 252 N N . ILE A 1 29 ? -6.02 50.469 -35.562 1 64.94 29 ILE A N 1
ATOM 253 C CA . ILE A 1 29 ? -7.305 49.781 -35.375 1 64.94 29 ILE A CA 1
ATOM 254 C C . ILE A 1 29 ? -7.199 48.75 -34.25 1 64.94 29 ILE A C 1
ATOM 256 O O . ILE A 1 29 ? -8.102 48.625 -33.438 1 64.94 29 ILE A O 1
ATOM 260 N N . LEU A 1 30 ? -6.09 48.031 -34.219 1 72.69 30 LEU A N 1
ATOM 261 C CA . LEU A 1 30 ? -5.922 47.031 -33.188 1 72.69 30 LEU A CA 1
ATOM 262 C C . LEU A 1 30 ? -5.789 47.656 -31.812 1 72.69 30 LEU A C 1
ATOM 264 O O . LEU A 1 30 ? -6.336 47.156 -30.844 1 72.69 30 LEU A O 1
ATOM 268 N N . ASP A 1 31 ? -5.086 48.719 -31.766 1 69.44 31 ASP A N 1
ATOM 269 C CA . ASP A 1 31 ? -4.906 49.438 -30.516 1 69.44 31 ASP A CA 1
ATOM 270 C C . ASP A 1 31 ? -6.23 50 -30 1 69.44 31 ASP A C 1
ATOM 272 O O . ASP A 1 31 ? -6.488 50 -28.797 1 69.44 31 ASP A O 1
ATOM 276 N N . ASN A 1 32 ? -6.957 50.469 -31 1 69.94 32 ASN A N 1
ATOM 277 C CA . ASN A 1 32 ? -8.258 51 -30.625 1 69.94 32 ASN A CA 1
ATOM 278 C C . ASN A 1 32 ? -9.188 49.906 -30.125 1 69.94 32 ASN A C 1
ATOM 280 O O . ASN A 1 32 ? -9.938 50.125 -29.172 1 69.94 32 ASN A O 1
ATOM 284 N N . LYS A 1 33 ? -9.023 48.781 -30.797 1 76.56 33 LYS A N 1
ATOM 285 C CA . LYS A 1 33 ? -9.859 47.656 -30.375 1 76.56 33 LYS A CA 1
ATOM 286 C C . LYS A 1 33 ? -9.438 47.125 -29 1 76.56 33 LYS A C 1
ATOM 288 O O . LYS A 1 33 ? -10.281 46.719 -28.203 1 76.56 33 LYS A O 1
ATOM 293 N N . LEU A 1 34 ? -8.227 47.094 -28.688 1 80.12 34 LEU A N 1
ATOM 294 C CA . LEU A 1 34 ? -7.727 46.656 -27.391 1 80.12 34 LEU A CA 1
ATOM 295 C C . LEU A 1 34 ? -8.141 47.656 -26.297 1 80.12 34 LEU A C 1
ATOM 297 O O . LEU A 1 34 ? -8.469 47.219 -25.172 1 80.12 34 LEU A O 1
ATOM 301 N N . CYS A 1 35 ? -8.18 48.875 -26.656 1 75.81 35 CYS A N 1
ATOM 302 C CA . CYS A 1 35 ? -8.586 49.906 -25.703 1 75.81 35 CYS A CA 1
ATOM 303 C C . CYS A 1 35 ? -10.07 49.781 -25.375 1 75.81 35 CYS A C 1
ATOM 305 O O . CYS A 1 35 ? -10.469 49.938 -24.234 1 75.81 35 CYS A O 1
ATOM 307 N N . GLU A 1 36 ? -10.773 49.531 -26.391 1 76.62 36 GLU A N 1
ATOM 308 C CA . GLU A 1 36 ? -12.211 49.344 -26.188 1 76.62 36 GLU A CA 1
ATOM 309 C C . GLU A 1 36 ? -12.484 48.125 -25.297 1 76.62 36 GLU A C 1
ATOM 311 O O . GLU A 1 36 ? -13.359 48.156 -24.438 1 76.62 36 GLU A O 1
ATOM 316 N N . THR A 1 37 ? -11.742 47.094 -25.578 1 81.31 37 THR A N 1
ATOM 317 C CA . THR A 1 37 ? -11.922 45.875 -24.797 1 81.31 37 THR A CA 1
ATOM 318 C C . THR A 1 37 ? -11.5 46.125 -23.344 1 81.31 37 THR A C 1
ATOM 320 O O . THR A 1 37 ? -12.141 45.594 -22.422 1 81.31 37 THR A O 1
ATOM 323 N N . ARG A 1 38 ? -10.508 46.844 -23.078 1 80.88 38 ARG A N 1
ATOM 324 C CA . ARG A 1 38 ? -10.039 47.156 -21.734 1 80.88 38 ARG A CA 1
ATOM 325 C C . ARG A 1 38 ? -11.094 47.938 -20.953 1 80.88 38 ARG A C 1
ATOM 327 O O . ARG A 1 38 ? -11.297 47.719 -19.766 1 80.88 38 ARG A O 1
ATOM 334 N N . GLN A 1 39 ? -11.703 48.781 -21.719 1 78.12 39 GLN A N 1
ATOM 335 C CA . GLN A 1 39 ? -12.734 49.625 -21.094 1 78.12 39 GLN A CA 1
ATOM 336 C C . GLN A 1 39 ? -13.938 48.781 -20.688 1 78.12 39 GLN A C 1
ATOM 338 O O . GLN A 1 39 ? -14.617 49.094 -19.703 1 78.12 39 GLN A O 1
ATOM 343 N N . SER A 1 40 ? -14.086 47.719 -21.422 1 80 40 SER A N 1
ATOM 344 C CA . SER A 1 40 ? -15.219 46.844 -21.125 1 80 40 SER A CA 1
ATOM 345 C C . SER A 1 40 ? -15.031 46.125 -19.797 1 80 40 SER A C 1
ATOM 347 O O . SER A 1 40 ? -16 45.719 -19.156 1 80 40 SER A O 1
ATOM 349 N N . PHE A 1 41 ? -13.797 45.969 -19.359 1 80.44 41 PHE A N 1
ATOM 350 C CA . PHE A 1 41 ? -13.531 45.25 -18.109 1 80.44 41 PHE A CA 1
ATOM 351 C C . PHE A 1 41 ? -13.625 46.219 -16.922 1 80.44 41 PHE A C 1
ATOM 353 O O . PHE A 1 41 ? -13.695 45.75 -15.773 1 80.44 41 PHE A O 1
ATOM 360 N N . MET A 1 42 ? -13.734 47.469 -17.156 1 74 42 MET A N 1
ATOM 361 C CA . MET A 1 42 ? -13.758 48.438 -16.078 1 74 42 MET A CA 1
ATOM 362 C C . MET A 1 42 ? -15.094 48.406 -15.336 1 74 42 MET A C 1
ATOM 364 O O . MET A 1 42 ? -15.148 48.594 -14.125 1 74 42 MET A O 1
ATOM 368 N N . ALA A 1 43 ? -16.094 48.125 -16.109 1 72.38 43 ALA A N 1
ATOM 369 C CA . ALA A 1 43 ? -17.422 48.125 -15.5 1 72.38 43 ALA A CA 1
ATOM 370 C C . ALA A 1 43 ? -17.531 47 -14.453 1 72.38 43 ALA A C 1
ATOM 372 O O . ALA A 1 43 ? -17.938 47.281 -13.312 1 72.38 43 ALA A O 1
ATOM 373 N N . PRO A 1 44 ? -17.125 45.812 -14.875 1 74.5 44 PRO A N 1
ATOM 374 C CA . PRO A 1 44 ? -17.203 44.781 -13.852 1 74.5 44 PRO A CA 1
ATOM 375 C C . PRO A 1 44 ? -16.266 45.031 -12.672 1 74.5 44 PRO A C 1
ATOM 377 O O . PRO A 1 44 ? -16.594 44.688 -11.531 1 74.5 44 PRO A O 1
ATOM 380 N N . PHE A 1 45 ? -15.164 45.656 -12.812 1 74.38 45 PHE A N 1
ATOM 381 C CA . PHE A 1 45 ? -14.211 45.938 -11.75 1 74.38 45 PHE A CA 1
ATOM 382 C C . PHE A 1 45 ? -14.773 46.969 -10.781 1 74.38 45 PHE A C 1
ATOM 384 O O . PHE A 1 45 ? -14.641 46.844 -9.562 1 74.38 45 PHE A O 1
ATOM 391 N N . TYR A 1 46 ? -15.438 47.906 -11.414 1 69.12 46 TYR A N 1
ATOM 392 C CA . TYR A 1 46 ? -16.062 48.938 -10.602 1 69.12 46 TYR A CA 1
ATOM 393 C C . TYR A 1 46 ? -17.203 48.375 -9.773 1 69.12 46 TYR A C 1
ATOM 395 O O . TYR A 1 46 ? -17.391 48.75 -8.617 1 69.12 46 TYR A O 1
ATOM 403 N N . SER A 1 47 ? -17.922 47.531 -10.406 1 71.19 47 SER A N 1
ATOM 404 C CA . SER A 1 47 ? -19.016 46.875 -9.688 1 71.19 47 SER A CA 1
ATOM 405 C C . SER A 1 47 ? -18.5 46.062 -8.5 1 71.19 47 SER A C 1
ATOM 407 O O . SER A 1 47 ? -19.141 46.031 -7.445 1 71.19 47 SER A O 1
ATOM 409 N N . ALA A 1 48 ? -17.344 45.406 -8.672 1 72.94 48 ALA A N 1
ATOM 410 C CA . ALA A 1 48 ? -16.766 44.594 -7.594 1 72.94 48 ALA A CA 1
ATOM 411 C C . ALA A 1 48 ? -16.25 45.5 -6.461 1 72.94 48 ALA A C 1
ATOM 413 O O . ALA A 1 48 ? -16.375 45.156 -5.285 1 72.94 48 ALA A O 1
ATOM 414 N N . LEU A 1 49 ? -15.734 46.656 -6.781 1 64.75 49 LEU A N 1
ATOM 415 C CA . LEU A 1 49 ? -15.188 47.594 -5.805 1 64.75 49 LEU A CA 1
ATOM 416 C C . LEU A 1 49 ? -16.297 48.219 -4.977 1 64.75 49 LEU A C 1
ATOM 418 O O . LEU A 1 49 ? -16.094 48.531 -3.799 1 64.75 49 LEU A O 1
ATOM 422 N N . LEU A 1 50 ? -17.406 48.406 -5.641 1 61.78 50 LEU A N 1
ATOM 423 C CA . LEU A 1 50 ? -18.531 49.062 -4.977 1 61.78 50 LEU A CA 1
ATOM 424 C C . LEU A 1 50 ? -19.156 48.125 -3.945 1 61.78 50 LEU A C 1
ATOM 426 O O . LEU A 1 50 ? -19.734 48.594 -2.959 1 61.78 50 LEU A O 1
ATOM 430 N N . SER A 1 51 ? -19.031 46.875 -4.207 1 59.84 51 SER A N 1
ATOM 431 C CA . SER A 1 51 ? -19.672 45.969 -3.264 1 59.84 51 SER A CA 1
ATOM 432 C C . SER A 1 51 ? -18.828 45.812 -2.002 1 59.84 51 SER A C 1
ATOM 434 O O . SER A 1 51 ? -19.312 46.031 -0.892 1 59.84 51 SER A O 1
ATOM 436 N N . ASN A 1 52 ? -17.656 45.219 -1.999 1 58.38 52 ASN A N 1
ATOM 437 C CA . ASN A 1 52 ? -16.734 45.062 -0.87 1 58.38 52 ASN A CA 1
ATOM 438 C C . ASN A 1 52 ? -15.281 45.125 -1.321 1 58.38 52 ASN A C 1
ATOM 440 O O . ASN A 1 52 ? -14.836 44.281 -2.088 1 58.38 52 ASN A O 1
ATOM 444 N N . CYS A 1 53 ? -14.695 46.188 -0.879 1 55.72 53 CYS A N 1
ATOM 445 C CA . CYS A 1 53 ? -13.328 46.469 -1.309 1 55.72 53 CYS A CA 1
ATOM 446 C C . CYS A 1 53 ? -12.391 45.344 -0.915 1 55.72 53 CYS A C 1
ATOM 448 O O . CYS A 1 53 ? -11.414 45.062 -1.614 1 55.72 53 CYS A O 1
ATOM 450 N N . PHE A 1 54 ? -12.781 44.656 0.114 1 55.38 54 PHE A N 1
ATOM 451 C CA . PHE A 1 54 ? -11.852 43.656 0.632 1 55.38 54 PHE A CA 1
ATOM 452 C C . PHE A 1 54 ? -11.867 42.406 -0.224 1 55.38 54 PHE A C 1
ATOM 454 O O . PHE A 1 54 ? -10.844 41.719 -0.376 1 55.38 54 PHE A O 1
ATOM 461 N N . THR A 1 55 ? -13.055 42.125 -0.818 1 60.38 55 THR A N 1
ATOM 462 C CA . THR A 1 55 ? -13.18 40.906 -1.592 1 60.38 55 THR A CA 1
ATOM 463 C C . THR A 1 55 ? -13.133 41.188 -3.088 1 60.38 55 THR A C 1
ATOM 465 O O . THR A 1 55 ? -13.102 40.281 -3.908 1 60.38 55 THR A O 1
ATOM 468 N N . ALA A 1 56 ? -13.094 42.531 -3.268 1 63.94 56 ALA A N 1
ATOM 469 C CA . ALA A 1 56 ? -13.195 42.938 -4.664 1 63.94 56 ALA A CA 1
ATOM 470 C C . ALA A 1 56 ? -12.023 42.406 -5.48 1 63.94 56 ALA A C 1
ATOM 472 O O . ALA A 1 56 ? -12.211 41.938 -6.617 1 63.94 56 ALA A O 1
ATOM 473 N N . TYR A 1 57 ? -10.906 42.438 -4.867 1 68.06 57 TYR A N 1
ATOM 474 C CA . TYR A 1 57 ? -9.719 41.969 -5.582 1 68.06 57 TYR A CA 1
ATOM 475 C C . TYR A 1 57 ? -9.812 40.469 -5.902 1 68.06 57 TYR A C 1
ATOM 477 O O . TYR A 1 57 ? -9.586 40.062 -7.043 1 68.06 57 TYR A O 1
ATOM 485 N N . SER A 1 58 ? -10.195 39.75 -4.965 1 67.75 58 SER A N 1
ATOM 486 C CA . SER A 1 58 ? -10.25 38.312 -5.141 1 67.75 58 SER A CA 1
ATOM 487 C C . SER A 1 58 ? -11.336 37.906 -6.145 1 67.75 58 SER A C 1
ATOM 489 O O . SER A 1 58 ? -11.164 36.969 -6.918 1 67.75 58 SER A O 1
ATOM 491 N N . ARG A 1 59 ? -12.359 38.688 -6.18 1 67.5 59 ARG A N 1
ATOM 492 C CA . ARG A 1 59 ? -13.484 38.406 -7.066 1 67.5 59 ARG A CA 1
ATOM 493 C C . ARG A 1 59 ? -13.148 38.75 -8.508 1 67.5 59 ARG A C 1
ATOM 495 O O . ARG A 1 59 ? -13.609 38.094 -9.438 1 67.5 59 ARG A O 1
ATOM 502 N N . SER A 1 60 ? -12.422 39.844 -8.555 1 74.38 60 SER A N 1
ATOM 503 C CA . SER A 1 60 ? -12.203 40.375 -9.898 1 74.38 60 SER A CA 1
ATOM 504 C C . SER A 1 60 ? -10.875 39.906 -10.477 1 74.38 60 SER A C 1
ATOM 506 O O . SER A 1 60 ? -10.578 40.156 -11.648 1 74.38 60 SER A O 1
ATOM 508 N N . PHE A 1 61 ? -10.164 39.25 -9.664 1 77.5 61 PHE A N 1
ATOM 509 C CA . PHE A 1 61 ? -8.812 38.906 -10.102 1 77.5 61 PHE A CA 1
ATOM 510 C C . PHE A 1 61 ? -8.844 38.062 -11.359 1 77.5 61 PHE A C 1
ATOM 512 O O . PHE A 1 61 ? -8.227 38.406 -12.367 1 77.5 61 PHE A O 1
ATOM 519 N N . GLU A 1 62 ? -9.586 36.938 -11.438 1 77.94 62 GLU A N 1
ATOM 520 C CA . GLU A 1 62 ? -9.594 36 -12.555 1 77.94 62 GLU A CA 1
ATOM 521 C C . GLU A 1 62 ? -10.438 36.5 -13.719 1 77.94 62 GLU A C 1
ATOM 523 O O . GLU A 1 62 ? -10.109 36.281 -14.883 1 77.94 62 GLU A O 1
ATOM 528 N N . THR A 1 63 ? -11.445 37.219 -13.344 1 77.19 63 THR A N 1
ATOM 529 C CA . THR A 1 63 ? -12.406 37.594 -14.383 1 77.19 63 THR A CA 1
ATOM 530 C C . THR A 1 63 ? -12 38.906 -15.047 1 77.19 63 THR A C 1
ATOM 532 O O . THR A 1 63 ? -12.328 39.125 -16.219 1 77.19 63 THR A O 1
ATOM 535 N N . THR A 1 64 ? -11.289 39.812 -14.266 1 80.19 64 THR A N 1
ATOM 536 C CA . THR A 1 64 ? -11.016 41.125 -14.82 1 80.19 64 THR A CA 1
ATOM 537 C C . THR A 1 64 ? -9.516 41.375 -14.883 1 80.19 64 THR A C 1
ATOM 539 O O . THR A 1 64 ? -8.984 41.75 -15.93 1 80.19 64 THR A O 1
ATOM 542 N N . LEU A 1 65 ? -8.867 41.188 -13.812 1 81.94 65 LEU A N 1
ATOM 543 C CA . LEU A 1 65 ? -7.461 41.531 -13.75 1 81.94 65 LEU A CA 1
ATOM 544 C C . LEU A 1 65 ? -6.633 40.688 -14.703 1 81.94 65 LEU A C 1
ATOM 546 O O . LEU A 1 65 ? -5.715 41.188 -15.359 1 81.94 65 LEU A O 1
ATOM 550 N N . ILE A 1 66 ? -6.91 39.406 -14.789 1 87.38 66 ILE A N 1
ATOM 551 C CA . ILE A 1 66 ? -6.129 38.5 -15.633 1 87.38 66 ILE A CA 1
ATOM 552 C C . ILE A 1 66 ? -6.348 38.875 -17.109 1 87.38 66 ILE A C 1
ATOM 554 O O . ILE A 1 66 ? -5.391 38.969 -17.875 1 87.38 66 ILE A O 1
ATOM 558 N N . PRO A 1 67 ? -7.559 39.094 -17.516 1 84.25 67 PRO A N 1
ATOM 559 C CA . PRO A 1 67 ? -7.754 39.531 -18.906 1 84.25 67 PRO A CA 1
ATOM 560 C C . PRO A 1 67 ? -7.051 40.875 -19.203 1 84.25 67 PRO A C 1
ATOM 562 O O . PRO A 1 67 ? -6.562 41.062 -20.328 1 84.25 67 PRO A O 1
ATOM 565 N N . ILE A 1 68 ? -6.957 41.688 -18.25 1 85 68 ILE A N 1
ATOM 566 C CA . ILE A 1 68 ? -6.262 42.969 -18.438 1 85 68 ILE A CA 1
ATOM 567 C C . ILE A 1 68 ? -4.766 42.719 -18.609 1 85 68 ILE A C 1
ATOM 569 O O . ILE A 1 68 ? -4.105 43.375 -19.406 1 85 68 ILE A O 1
ATOM 573 N N . HIS A 1 69 ? -4.262 41.844 -17.828 1 86.62 69 HIS A N 1
ATOM 574 C CA . HIS A 1 69 ? -2.867 41.438 -18 1 86.62 69 HIS A CA 1
ATOM 575 C C . HIS A 1 69 ? -2.617 40.906 -19.406 1 86.62 69 HIS A C 1
ATOM 577 O O . HIS A 1 69 ? -1.607 41.219 -20.031 1 86.62 69 HIS A O 1
ATOM 583 N N . ILE A 1 70 ? -3.488 40.094 -19.859 1 88.44 70 ILE A N 1
ATOM 584 C CA . ILE A 1 70 ? -3.377 39.5 -21.188 1 88.44 70 ILE A CA 1
ATOM 585 C C . ILE A 1 70 ? -3.451 40.594 -22.266 1 88.44 70 ILE A C 1
ATOM 587 O O . ILE A 1 70 ? -2.668 40.594 -23.219 1 88.44 70 ILE A O 1
ATOM 591 N N . MET A 1 71 ? -4.285 41.531 -22.109 1 85.38 71 MET A N 1
ATOM 592 C CA . MET A 1 71 ? -4.434 42.625 -23.062 1 85.38 71 MET A CA 1
ATOM 593 C C . MET A 1 71 ? -3.186 43.531 -23.078 1 85.38 71 MET A C 1
ATOM 595 O O . MET A 1 71 ? -2.785 44.031 -24.141 1 85.38 71 MET A O 1
ATOM 599 N N . GLN A 1 72 ? -2.717 43.656 -21.922 1 85.94 72 GLN A N 1
ATOM 600 C CA . GLN A 1 72 ? -1.482 44.438 -21.844 1 85.94 72 GLN A CA 1
ATOM 601 C C . GLN A 1 72 ? -0.356 43.75 -22.609 1 85.94 72 GLN A C 1
ATOM 603 O O . GLN A 1 72 ? 0.416 44.406 -23.312 1 85.94 72 GLN A O 1
ATOM 608 N N . ASP A 1 73 ? -0.239 42.5 -22.5 1 88.94 73 ASP A N 1
ATOM 609 C CA . ASP A 1 73 ? 0.777 41.75 -23.234 1 88.94 73 ASP A CA 1
ATOM 610 C C . ASP A 1 73 ? 0.563 41.875 -24.734 1 88.94 73 ASP A C 1
ATOM 612 O O . ASP A 1 73 ? 1.522 42.062 -25.5 1 88.94 73 ASP A O 1
ATOM 616 N N . MET A 1 74 ? -0.602 41.844 -25.125 1 84.56 74 MET A N 1
ATOM 617 C CA . MET A 1 74 ? -0.925 42 -26.531 1 84.56 74 MET A CA 1
ATOM 618 C C . MET A 1 74 ? -0.594 43.375 -27.047 1 84.56 74 MET A C 1
ATOM 620 O O . MET A 1 74 ? -0.048 43.531 -28.141 1 84.56 74 MET A O 1
ATOM 624 N N . ASN A 1 75 ? -0.915 44.312 -26.188 1 83.06 75 ASN A N 1
ATOM 625 C CA . ASN A 1 75 ? -0.626 45.688 -26.547 1 83.06 75 ASN A CA 1
ATOM 626 C C . ASN A 1 75 ? 0.875 45.938 -26.672 1 83.06 75 ASN A C 1
ATOM 628 O O . ASN A 1 75 ? 1.324 46.625 -27.594 1 83.06 75 ASN A O 1
ATOM 632 N N . GLN A 1 76 ? 1.538 45.469 -25.734 1 83.62 76 GLN A N 1
ATOM 633 C CA . GLN A 1 76 ? 2.99 45.594 -25.766 1 83.62 76 GLN A CA 1
ATOM 634 C C . GLN A 1 76 ? 3.586 44.938 -27 1 83.62 76 GLN A C 1
ATOM 636 O O . GLN A 1 76 ? 4.504 45.469 -27.625 1 83.62 76 GLN A O 1
ATOM 641 N N . PHE A 1 77 ? 3.098 43.812 -27.297 1 82.94 77 PHE A N 1
ATOM 642 C CA . PHE A 1 77 ? 3.574 43.062 -28.438 1 82.94 77 PHE A CA 1
ATOM 643 C C . PHE A 1 77 ? 3.283 43.781 -29.75 1 82.94 77 PHE A C 1
ATOM 645 O O . PHE A 1 77 ? 4.172 43.969 -30.578 1 82.94 77 PHE A O 1
ATOM 652 N N . VAL A 1 78 ? 2.129 44.281 -29.875 1 74.94 78 VAL A N 1
ATOM 653 C CA . VAL A 1 78 ? 1.699 44.969 -31.094 1 74.94 78 VAL A CA 1
ATOM 654 C C . VAL A 1 78 ? 2.488 46.25 -31.266 1 74.94 78 VAL A C 1
ATOM 656 O O . VAL A 1 78 ? 2.93 46.594 -32.375 1 74.94 78 VAL A O 1
ATOM 659 N N . SER A 1 79 ? 2.631 46.938 -30.156 1 76.69 79 SER A N 1
ATOM 660 C CA . SER A 1 79 ? 3.377 48.188 -30.188 1 76.69 79 SER A CA 1
ATOM 661 C C . SER A 1 79 ? 4.824 47.938 -30.609 1 76.69 79 SER A C 1
ATOM 663 O O . SER A 1 79 ? 5.395 48.75 -31.359 1 76.69 79 SER A O 1
ATOM 665 N N . THR A 1 80 ? 5.352 46.906 -30.125 1 77.94 80 THR A N 1
ATOM 666 C CA . THR A 1 80 ? 6.738 46.594 -30.453 1 77.94 80 THR A CA 1
ATOM 667 C C . THR A 1 80 ? 6.863 46.188 -31.922 1 77.94 80 THR A C 1
ATOM 669 O O . THR A 1 80 ? 7.781 46.625 -32.625 1 77.94 80 THR A O 1
ATOM 672 N N . ILE A 1 81 ? 6.078 45.406 -32.438 1 73.62 81 ILE A N 1
ATOM 673 C CA . ILE A 1 81 ? 6.137 44.938 -33.812 1 73.62 81 ILE A CA 1
ATOM 674 C C . ILE A 1 81 ? 5.906 46.094 -34.781 1 73.62 81 ILE A C 1
ATOM 676 O O . ILE A 1 81 ? 6.602 46.219 -35.812 1 73.62 81 ILE A O 1
ATOM 680 N N . TYR A 1 82 ? 5.051 46.906 -34.375 1 70.69 82 TYR A N 1
ATOM 681 C CA . TYR A 1 82 ? 4.758 48.062 -35.25 1 70.69 82 TYR A CA 1
ATOM 682 C C . TYR A 1 82 ? 5.91 49.062 -35.219 1 70.69 82 TYR A C 1
ATOM 684 O O . TYR A 1 82 ? 6.211 49.688 -36.25 1 70.69 82 TYR A O 1
ATOM 692 N N . GLY A 1 83 ? 6.387 49.188 -34.094 1 70.12 83 GLY A N 1
ATOM 693 C CA . GLY A 1 83 ? 7.574 50.031 -34.031 1 70.12 83 GLY A CA 1
ATOM 694 C C . GLY A 1 83 ? 8.68 49.594 -34.969 1 70.12 83 GLY A C 1
ATOM 695 O O . GLY A 1 83 ? 9.336 50.406 -35.625 1 70.12 83 GLY A O 1
ATOM 696 N N . PHE A 1 84 ? 8.742 48.344 -35.188 1 70.38 84 PHE A N 1
ATOM 697 C CA . PHE A 1 84 ? 9.758 47.781 -36.062 1 70.38 84 PHE A CA 1
ATOM 698 C C . PHE A 1 84 ? 9.383 47.938 -37.531 1 70.38 84 PHE A C 1
ATOM 700 O O . PHE A 1 84 ? 10.234 48.25 -38.375 1 70.38 84 PHE A O 1
ATOM 707 N N . ILE A 1 85 ? 8.211 47.719 -37.844 1 67.19 85 ILE A N 1
ATOM 708 C CA . ILE A 1 85 ? 7.734 47.844 -39.219 1 67.19 85 ILE A CA 1
ATOM 709 C C . ILE A 1 85 ? 7.891 49.281 -39.688 1 67.19 85 ILE A C 1
ATOM 711 O O . ILE A 1 85 ? 8.32 49.531 -40.812 1 67.19 85 ILE A O 1
ATOM 715 N N . LEU A 1 86 ? 7.688 50.25 -38.812 1 66.31 86 LEU A N 1
ATOM 716 C CA . LEU A 1 86 ? 7.801 51.656 -39.125 1 66.31 86 LEU A CA 1
ATOM 717 C C . LEU A 1 86 ? 9.258 52.062 -39.344 1 66.31 86 LEU A C 1
ATOM 719 O O . LEU A 1 86 ? 9.57 52.844 -40.219 1 66.31 86 LEU A O 1
ATOM 723 N N . ALA A 1 87 ? 10.062 51.438 -38.531 1 65.44 87 ALA A N 1
ATOM 724 C CA . ALA A 1 87 ? 11.484 51.75 -38.625 1 65.44 87 ALA A CA 1
ATOM 725 C C . ALA A 1 87 ? 12.062 51.188 -39.938 1 65.44 87 ALA A C 1
ATOM 727 O O . ALA A 1 87 ? 12.953 51.812 -40.531 1 65.44 87 ALA A O 1
ATOM 728 N N . LYS A 1 88 ? 11.609 50.062 -40.344 1 62.78 88 LYS A N 1
ATOM 729 C CA . LYS A 1 88 ? 12.094 49.438 -41.594 1 62.78 88 LYS A CA 1
ATOM 730 C C . LYS A 1 88 ? 11.586 50.219 -42.812 1 62.78 88 LYS A C 1
ATOM 732 O O . LYS A 1 88 ? 12.305 50.344 -43.781 1 62.78 88 LYS A O 1
ATOM 737 N N . ASN A 1 89 ? 10.398 50.531 -42.906 1 57.66 89 ASN A N 1
ATOM 738 C CA . ASN A 1 89 ? 9.828 51.188 -44.062 1 57.66 89 ASN A CA 1
ATOM 739 C C . ASN A 1 89 ? 10.219 52.688 -44.125 1 57.66 89 ASN A C 1
ATOM 741 O O . ASN A 1 89 ? 9.93 53.375 -45.094 1 57.66 89 ASN A O 1
ATOM 745 N N . GLY A 1 90 ? 10.602 53.25 -43.031 1 51 90 GLY A N 1
ATOM 746 C CA . GLY A 1 90 ? 10.945 54.656 -43.125 1 51 90 GLY A CA 1
ATOM 747 C C . GLY A 1 90 ? 12.211 54.938 -43.906 1 51 90 GLY A C 1
ATOM 748 O O . GLY A 1 90 ? 13.164 54.156 -43.844 1 51 90 GLY A O 1
ATOM 749 N N . ASN A 1 91 ? 12.266 55.688 -45.188 1 45.94 91 ASN A N 1
ATOM 750 C CA . ASN A 1 91 ? 13.289 56.125 -46.125 1 45.94 91 ASN A CA 1
ATOM 751 C C . ASN A 1 91 ? 14.625 56.375 -45.406 1 45.94 91 ASN A C 1
ATOM 753 O O . ASN A 1 91 ? 15.672 55.906 -45.906 1 45.94 91 ASN A O 1
ATOM 757 N N . GLY A 1 92 ? 15 57.875 -45.188 1 39.59 92 GLY A N 1
ATOM 758 C CA . GLY A 1 92 ? 16.297 58.531 -45 1 39.59 92 GLY A CA 1
ATOM 759 C C . GLY A 1 92 ? 17.141 57.875 -43.938 1 39.59 92 GLY A C 1
ATOM 760 O O . GLY A 1 92 ? 16.75 56.875 -43.344 1 39.59 92 GLY A O 1
ATOM 761 N N . GLN A 1 93 ? 17.984 58.938 -43.094 1 39.41 93 GLN A N 1
ATOM 762 C CA . GLN A 1 93 ? 19.188 58.969 -42.281 1 39.41 93 GLN A CA 1
ATOM 763 C C . GLN A 1 93 ? 19.062 58.125 -41.031 1 39.41 93 GLN A C 1
ATOM 765 O O . GLN A 1 93 ? 19.969 58.062 -40.188 1 39.41 93 GLN A O 1
ATOM 770 N N . ILE A 1 94 ? 17.828 58 -40.438 1 41.12 94 ILE A N 1
ATOM 771 C CA . ILE A 1 94 ? 17.859 57.438 -39.094 1 41.12 94 ILE A CA 1
ATOM 772 C C . ILE A 1 94 ? 18.125 55.938 -39.156 1 41.12 94 ILE A C 1
ATOM 774 O O . ILE A 1 94 ? 17.484 55.219 -39.938 1 41.12 94 ILE A O 1
ATOM 778 N N . ASP A 1 95 ? 19.109 55.438 -38.531 1 45.12 95 ASP A N 1
ATOM 779 C CA . ASP A 1 95 ? 19.734 54.125 -38.406 1 45.12 95 ASP A CA 1
ATOM 780 C C . ASP A 1 95 ? 18.688 53.062 -38.156 1 45.12 95 ASP A C 1
ATOM 782 O O . ASP A 1 95 ? 17.953 53.094 -37.188 1 45.12 95 ASP A O 1
ATOM 786 N N . SER A 1 96 ? 17.844 52.469 -39.125 1 52.03 96 SER A N 1
ATOM 787 C CA . SER A 1 96 ? 17.031 51.281 -39.062 1 52.03 96 SER A CA 1
ATOM 788 C C . SER A 1 96 ? 17.516 50.312 -37.969 1 52.03 96 SER A C 1
ATOM 790 O O . SER A 1 96 ? 18.703 50.031 -37.875 1 52.03 96 SER A O 1
ATOM 792 N N . PRO A 1 97 ? 16.656 50.281 -36.875 1 56.44 97 PRO A N 1
ATOM 793 C CA . PRO A 1 97 ? 17.203 49.375 -35.844 1 56.44 97 PRO A CA 1
ATOM 794 C C . PRO A 1 97 ? 17.672 48.031 -36.406 1 56.44 97 PRO A C 1
ATOM 796 O O . PRO A 1 97 ? 17.031 47.5 -37.281 1 56.44 97 PRO A O 1
ATOM 799 N N . THR A 1 98 ? 18.906 47.719 -36.344 1 62.19 98 THR A N 1
ATOM 800 C CA . THR A 1 98 ? 19.516 46.469 -36.75 1 62.19 98 THR A CA 1
ATOM 801 C C . THR A 1 98 ? 18.766 45.281 -36.125 1 62.19 98 THR A C 1
ATOM 803 O O . THR A 1 98 ? 18.094 45.438 -35.094 1 62.19 98 THR A O 1
ATOM 806 N N . ASP A 1 99 ? 18.484 44.25 -36.844 1 63.88 99 ASP A N 1
ATOM 807 C CA . ASP A 1 99 ? 17.906 43 -36.344 1 63.88 99 ASP A CA 1
ATOM 808 C C . ASP A 1 99 ? 18.344 42.719 -34.906 1 63.88 99 ASP A C 1
ATOM 810 O O . ASP A 1 99 ? 17.562 42.188 -34.125 1 63.88 99 ASP A O 1
ATOM 814 N N . SER A 1 100 ? 19.438 43.25 -34.719 1 69 100 SER A N 1
ATOM 815 C CA . SER A 1 100 ? 19.969 43 -33.375 1 69 100 SER A CA 1
ATOM 816 C C . SER A 1 100 ? 19.25 43.844 -32.344 1 69 100 SER A C 1
ATOM 818 O O . SER A 1 100 ? 18.984 43.406 -31.219 1 69 100 SER A O 1
ATOM 820 N N . GLN A 1 101 ? 18.828 45.062 -32.812 1 70.75 101 GLN A N 1
ATOM 821 C CA . GLN A 1 101 ? 18.141 45.969 -31.891 1 70.75 101 GLN A CA 1
ATOM 822 C C . GLN A 1 101 ? 16.719 45.469 -31.609 1 70.75 101 GLN A C 1
ATOM 824 O O . GLN A 1 101 ? 16.234 45.562 -30.484 1 70.75 101 GLN A O 1
ATOM 829 N N . ILE A 1 102 ? 16.141 44.938 -32.656 1 71.81 102 ILE A N 1
ATOM 830 C CA . ILE A 1 102 ? 14.789 44.406 -32.5 1 71.81 102 ILE A CA 1
ATOM 831 C C . ILE A 1 102 ? 14.82 43.188 -31.562 1 71.81 102 ILE A C 1
ATOM 833 O O . ILE A 1 102 ? 13.938 43.031 -30.719 1 71.81 102 ILE A O 1
ATOM 837 N N . GLN A 1 103 ? 15.859 42.469 -31.625 1 73.19 103 GLN A N 1
ATOM 838 C CA . GLN A 1 103 ? 15.984 41.25 -30.797 1 73.19 103 GLN A CA 1
ATOM 839 C C . GLN A 1 103 ? 16.172 41.625 -29.328 1 73.19 103 GLN A C 1
ATOM 841 O O . GLN A 1 103 ? 15.633 40.938 -28.453 1 73.19 103 GLN A O 1
ATOM 846 N N . ILE A 1 104 ? 16.797 42.656 -29.203 1 76.06 104 ILE A N 1
ATOM 847 C CA . ILE A 1 104 ? 17.078 43.094 -27.828 1 76.06 104 ILE A CA 1
ATOM 848 C C . ILE A 1 104 ? 15.789 43.625 -27.188 1 76.06 104 ILE A C 1
ATOM 850 O O . ILE A 1 104 ? 15.516 43.344 -26.031 1 76.06 104 ILE A O 1
ATOM 854 N N . HIS A 1 105 ? 15.047 44.406 -28.016 1 77.5 105 HIS A N 1
ATOM 855 C CA . HIS A 1 105 ? 13.805 44.938 -27.469 1 77.5 105 HIS A CA 1
ATOM 856 C C . HIS A 1 105 ? 12.812 43.812 -27.172 1 77.5 105 HIS A C 1
ATOM 858 O O . HIS A 1 105 ? 12.086 43.875 -26.172 1 77.5 105 HIS A O 1
ATOM 864 N N . LEU A 1 106 ? 12.797 42.906 -27.984 1 79.75 106 LEU A N 1
ATOM 865 C CA . LEU A 1 106 ? 11.883 41.781 -27.781 1 79.75 106 LEU A CA 1
ATOM 866 C C . LEU A 1 106 ? 12.328 40.938 -26.609 1 79.75 106 LEU A C 1
ATOM 868 O O . LEU A 1 106 ? 11.484 40.406 -25.875 1 79.75 106 LEU A O 1
ATOM 872 N N . LYS A 1 107 ? 13.555 40.844 -26.344 1 79.19 107 LYS A N 1
ATOM 873 C CA . LYS A 1 107 ? 14.07 40.094 -25.203 1 79.19 107 LYS A CA 1
ATOM 874 C C . LYS A 1 107 ? 13.68 40.781 -23.891 1 79.19 107 LYS A C 1
ATOM 876 O O . LYS A 1 107 ? 13.359 40.094 -22.906 1 79.19 107 LYS A O 1
ATOM 881 N N . ASN A 1 108 ? 13.688 42.031 -24.047 1 83.81 108 ASN A N 1
ATOM 882 C CA . ASN A 1 108 ? 13.312 42.781 -22.844 1 83.81 108 ASN A CA 1
ATOM 883 C C . ASN A 1 108 ? 11.828 42.625 -22.531 1 83.81 108 ASN A C 1
ATOM 885 O O . ASN A 1 108 ? 11.43 42.562 -21.375 1 83.81 108 ASN A O 1
ATOM 889 N N . LEU A 1 109 ? 11.133 42.625 -23.594 1 87.19 109 LEU A N 1
ATOM 890 C CA . LEU A 1 109 ? 9.703 42.438 -23.422 1 87.19 109 LEU A CA 1
ATOM 891 C C . LEU A 1 109 ? 9.414 41.062 -22.828 1 87.19 109 LEU A C 1
ATOM 893 O O . LEU A 1 109 ? 8.594 40.938 -21.906 1 87.19 109 LEU A O 1
ATOM 897 N N . ILE A 1 110 ? 10.109 40.062 -23.25 1 87.94 110 ILE A N 1
ATOM 898 C CA . ILE A 1 110 ? 9.898 38.719 -22.797 1 87.94 110 ILE A CA 1
ATOM 899 C C . ILE A 1 110 ? 10.352 38.562 -21.344 1 87.94 110 ILE A C 1
ATOM 901 O O . ILE A 1 110 ? 9.719 37.875 -20.547 1 87.94 110 ILE A O 1
ATOM 905 N N . LYS A 1 111 ? 11.328 39.188 -21.016 1 88.44 111 LYS A N 1
ATOM 906 C CA . LYS A 1 111 ? 11.805 39.188 -19.641 1 88.44 111 LYS A CA 1
ATOM 907 C C . LYS A 1 111 ? 10.789 39.812 -18.703 1 88.44 111 LYS A C 1
ATOM 909 O O . LYS A 1 111 ? 10.609 39.344 -17.562 1 88.44 111 LYS A O 1
ATOM 914 N N . GLU A 1 112 ? 10.227 40.844 -19.203 1 89.62 112 GLU A N 1
ATOM 915 C CA . GLU A 1 112 ? 9.172 41.469 -18.406 1 89.62 112 GLU A CA 1
ATOM 916 C C . GLU A 1 112 ? 8 40.531 -18.188 1 89.62 112 GLU A C 1
ATOM 918 O O . GLU A 1 112 ? 7.438 40.469 -17.094 1 89.62 112 GLU A O 1
ATOM 923 N N . TRP A 1 113 ? 7.625 39.875 -19.234 1 91.56 113 TRP A N 1
ATOM 924 C CA . TRP A 1 113 ? 6.551 38.906 -19.109 1 91.56 113 TRP A CA 1
ATOM 925 C C . TRP A 1 113 ? 6.891 37.844 -18.062 1 91.56 113 TRP A C 1
ATOM 927 O O . TRP A 1 113 ? 6.055 37.5 -17.219 1 91.56 113 TRP A O 1
ATOM 937 N N . GLN A 1 114 ? 8.062 37.375 -18.062 1 89.5 114 GLN A N 1
ATOM 938 C CA . GLN A 1 114 ? 8.484 36.312 -17.141 1 89.5 114 GLN A CA 1
ATOM 939 C C . GLN A 1 114 ? 8.445 36.781 -15.695 1 89.5 114 GLN A C 1
ATOM 941 O O . GLN A 1 114 ? 8.039 36.031 -14.805 1 89.5 114 GLN A O 1
ATOM 946 N N . LEU A 1 115 ? 8.805 37.969 -15.523 1 90.12 115 LEU A N 1
ATOM 947 C CA . LEU A 1 115 ? 8.812 38.531 -14.18 1 90.12 115 LEU A CA 1
ATOM 948 C C . LEU A 1 115 ? 7.391 38.719 -13.656 1 90.12 115 LEU A C 1
ATOM 950 O O . LEU A 1 115 ? 7.117 38.469 -12.484 1 90.12 115 LEU A O 1
ATOM 954 N N . ARG A 1 116 ? 6.574 39.156 -14.523 1 88.88 116 ARG A N 1
ATOM 955 C CA . ARG A 1 116 ? 5.18 39.344 -14.125 1 88.88 116 ARG A CA 1
ATOM 956 C C . ARG A 1 116 ? 4.5 38.031 -13.852 1 88.88 116 ARG A C 1
ATOM 958 O O . ARG A 1 116 ? 3.66 37.906 -12.953 1 88.88 116 ARG A O 1
ATOM 965 N N . ASN A 1 117 ? 4.828 37.062 -14.664 1 90.56 117 ASN A N 1
ATOM 966 C CA . ASN A 1 117 ? 4.234 35.75 -14.492 1 90.56 117 ASN A CA 1
ATOM 967 C C . ASN A 1 117 ? 4.547 35.156 -13.109 1 90.56 117 ASN A C 1
ATOM 969 O O . ASN A 1 117 ? 3.764 34.375 -12.57 1 90.56 117 ASN A O 1
ATOM 973 N N . LYS A 1 118 ? 5.617 35.562 -12.492 1 86.56 118 LYS A N 1
ATOM 974 C CA . LYS A 1 118 ? 6.012 35.031 -11.188 1 86.56 118 LYS A CA 1
ATOM 975 C C . LYS A 1 118 ? 5.09 35.562 -10.086 1 86.56 118 LYS A C 1
ATOM 977 O O . LYS A 1 118 ? 4.961 34.906 -9.039 1 86.56 118 LYS A O 1
ATOM 982 N N . ILE A 1 119 ? 4.406 36.594 -10.391 1 83.81 119 ILE A N 1
ATOM 983 C CA . ILE A 1 119 ? 3.543 37.219 -9.383 1 83.81 119 ILE A CA 1
ATOM 984 C C . ILE A 1 119 ? 2.125 36.656 -9.523 1 83.81 119 ILE A C 1
ATOM 986 O O . ILE A 1 119 ? 1.334 36.719 -8.578 1 83.81 119 ILE A O 1
ATOM 990 N N . ILE A 1 120 ? 1.853 36.156 -10.672 1 84.31 120 ILE A N 1
ATOM 991 C CA . ILE A 1 120 ? 0.539 35.562 -10.914 1 84.31 120 ILE A CA 1
ATOM 992 C C . ILE A 1 120 ? 0.458 34.188 -10.25 1 84.31 120 ILE A C 1
ATOM 994 O O . ILE A 1 120 ? 1.392 33.406 -10.352 1 84.31 120 ILE A O 1
ATOM 998 N N . PRO A 1 121 ? -0.654 34.031 -9.492 1 77.25 121 PRO A N 1
ATOM 999 C CA . PRO A 1 121 ? -0.799 32.719 -8.836 1 77.25 121 PRO A CA 1
ATOM 1000 C C . PRO A 1 121 ? -0.661 31.562 -9.812 1 77.25 121 PRO A C 1
ATOM 1002 O O . PRO A 1 121 ? -1.153 31.625 -10.938 1 77.25 121 PRO A O 1
ATOM 1005 N N . ASP A 1 122 ? -0.031 30.531 -9.422 1 80.12 122 ASP A N 1
ATOM 1006 C CA . ASP A 1 122 ? 0.263 29.359 -10.25 1 80.12 122 ASP A CA 1
ATOM 1007 C C . ASP A 1 122 ? -1 28.547 -10.523 1 80.12 122 ASP A C 1
ATOM 1009 O O . ASP A 1 122 ? -2.076 28.875 -10.023 1 80.12 122 ASP A O 1
ATOM 1013 N N . GLY A 1 123 ? -0.915 27.594 -11.477 1 79.81 123 GLY A N 1
ATOM 1014 C CA . GLY A 1 123 ? -2.041 26.734 -11.805 1 79.81 123 GLY A CA 1
ATOM 1015 C C . GLY A 1 123 ? -2.764 27.141 -13.07 1 79.81 123 GLY A C 1
ATOM 1016 O O . GLY A 1 123 ? -2.131 27.578 -14.039 1 79.81 123 GLY A O 1
ATOM 1017 N N . ASP A 1 124 ? -4.07 27.062 -12.992 1 80.12 124 ASP A N 1
ATOM 1018 C CA . ASP A 1 124 ? -4.879 27.281 -14.188 1 80.12 124 ASP A CA 1
ATOM 1019 C C . ASP A 1 124 ? -4.895 28.766 -14.57 1 80.12 124 ASP A C 1
ATOM 1021 O O . ASP A 1 124 ? -4.961 29.109 -15.75 1 80.12 124 ASP A O 1
ATOM 1025 N N . ILE A 1 125 ? -4.672 29.625 -13.594 1 82.69 125 ILE A N 1
ATOM 1026 C CA . ILE A 1 125 ? -4.691 31.062 -13.836 1 82.69 125 ILE A CA 1
ATOM 1027 C C . ILE A 1 125 ? -3.453 31.469 -14.625 1 82.69 125 ILE A C 1
ATOM 1029 O O . ILE A 1 125 ? -3.555 32.188 -15.633 1 82.69 125 ILE A O 1
ATOM 1033 N N . ARG A 1 126 ? -2.379 31.031 -14.141 1 87.94 126 ARG A N 1
ATOM 1034 C CA . ARG A 1 126 ? -1.129 31.344 -14.82 1 87.94 126 ARG A CA 1
ATOM 1035 C C . ARG A 1 126 ? -1.093 30.719 -16.219 1 87.94 126 ARG A C 1
ATOM 1037 O O . ARG A 1 126 ? -0.536 31.312 -17.141 1 87.94 126 ARG A O 1
ATOM 1044 N N . LEU A 1 127 ? -1.707 29.578 -16.391 1 89.69 127 LEU A N 1
ATOM 1045 C CA . LEU A 1 127 ? -1.707 28.859 -17.656 1 89.69 127 LEU A CA 1
ATOM 1046 C C . LEU A 1 127 ? -2.432 29.656 -18.75 1 89.69 127 LEU A C 1
ATOM 1048 O O . LEU A 1 127 ? -2.061 29.594 -19.922 1 89.69 127 LEU A O 1
ATOM 1052 N N . GLN A 1 128 ? -3.383 30.406 -18.375 1 88.25 128 GLN A N 1
ATOM 1053 C CA . GLN A 1 128 ? -4.113 31.234 -19.328 1 88.25 128 GLN A CA 1
ATOM 1054 C C . GLN A 1 128 ? -3.219 32.312 -19.906 1 88.25 128 GLN A C 1
ATOM 1056 O O . GLN A 1 128 ? -3.25 32.594 -21.109 1 88.25 128 GLN A O 1
ATOM 1061 N N . VAL A 1 129 ? -2.482 32.906 -19.047 1 92.38 129 VAL A N 1
ATOM 1062 C CA . VAL A 1 129 ? -1.577 33.969 -19.484 1 92.38 129 VAL A CA 1
ATOM 1063 C C . VAL A 1 129 ? -0.468 33.375 -20.344 1 92.38 129 VAL A C 1
ATOM 1065 O O . VAL A 1 129 ? -0.14 33.938 -21.406 1 92.38 129 VAL A O 1
ATOM 1068 N N . LEU A 1 130 ? -0.007 32.281 -19.953 1 93.56 130 LEU A N 1
ATOM 1069 C CA . LEU A 1 130 ? 1.09 31.641 -20.672 1 93.56 130 LEU A CA 1
ATOM 1070 C C . LEU A 1 130 ? 0.649 31.203 -22.062 1 93.56 130 LEU A C 1
ATOM 1072 O O . LEU A 1 130 ? 1.438 31.234 -23 1 93.56 130 LEU A O 1
ATOM 1076 N N . GLU A 1 131 ? -0.508 30.766 -22.141 1 91.81 131 GLU A N 1
ATOM 1077 C CA . GLU A 1 131 ? -1.027 30.312 -23.422 1 91.81 131 GLU A CA 1
ATOM 1078 C C . GLU A 1 131 ? -1.041 31.438 -24.453 1 91.81 131 GLU A C 1
ATOM 1080 O O . GLU A 1 131 ? -0.667 31.234 -25.609 1 91.81 131 GLU A O 1
ATOM 1085 N N . ILE A 1 132 ? -1.431 32.594 -24.031 1 90.38 132 ILE A N 1
ATOM 1086 C CA . ILE A 1 132 ? -1.479 33.75 -24.922 1 90.38 132 ILE A CA 1
ATOM 1087 C C . ILE A 1 132 ? -0.059 34.188 -25.25 1 90.38 132 ILE A C 1
ATOM 1089 O O . ILE A 1 132 ? 0.241 34.531 -26.406 1 90.38 132 ILE A O 1
ATOM 1093 N N . GLN A 1 133 ? 0.728 34.281 -24.312 1 91.94 133 GLN A N 1
ATOM 1094 C CA . GLN A 1 133 ? 2.109 34.688 -24.516 1 91.94 133 GLN A CA 1
ATOM 1095 C C . GLN A 1 133 ? 2.824 33.781 -25.5 1 91.94 133 GLN A C 1
ATOM 1097 O O . GLN A 1 133 ? 3.557 34.219 -26.375 1 91.94 133 GLN A O 1
ATOM 1102 N N . ARG A 1 134 ? 2.672 32.469 -25.359 1 91.69 134 ARG A N 1
ATOM 1103 C CA . ARG A 1 134 ? 3.266 31.516 -26.281 1 91.69 134 ARG A CA 1
ATOM 1104 C C . ARG A 1 134 ? 2.725 31.703 -27.703 1 91.69 134 ARG A C 1
ATOM 1106 O O . ARG A 1 134 ? 3.473 31.609 -28.672 1 91.69 134 ARG A O 1
ATOM 1113 N N . SER A 1 135 ? 1.481 32 -27.797 1 88.19 135 SER A N 1
ATOM 1114 C CA . SER A 1 135 ? 0.861 32.219 -29.094 1 88.19 135 SER A CA 1
ATOM 1115 C C . SER A 1 135 ? 1.424 33.469 -29.781 1 88.19 135 SER A C 1
ATOM 1117 O O . SER A 1 135 ? 1.625 33.5 -30.984 1 88.19 135 SER A O 1
ATOM 1119 N N . LEU A 1 136 ? 1.64 34.5 -29 1 85.19 136 LEU A N 1
ATOM 1120 C CA . LEU A 1 136 ? 2.215 35.719 -29.531 1 85.19 136 LEU A CA 1
ATOM 1121 C C . LEU A 1 136 ? 3.641 35.5 -30.016 1 85.19 136 LEU A C 1
ATOM 1123 O O . LEU A 1 136 ? 4.031 36 -31.062 1 85.19 136 LEU A O 1
ATOM 1127 N N . MET A 1 137 ? 4.383 34.688 -29.297 1 84.38 137 MET A N 1
ATOM 1128 C CA . MET A 1 137 ? 5.762 34.406 -29.688 1 84.38 137 MET A CA 1
ATOM 1129 C C . MET A 1 137 ? 5.801 33.531 -30.953 1 84.38 137 MET A C 1
ATOM 1131 O O . MET A 1 137 ? 6.688 33.719 -31.781 1 84.38 137 MET A O 1
ATOM 1135 N N . ASN A 1 138 ? 4.922 32.625 -31 1 83.12 138 ASN A N 1
ATOM 1136 C CA . ASN A 1 138 ? 4.848 31.797 -32.188 1 83.12 138 ASN A CA 1
ATOM 1137 C C . ASN A 1 138 ? 4.543 32.625 -33.438 1 83.12 138 ASN A C 1
ATOM 1139 O O . ASN A 1 138 ? 5.012 32.281 -34.531 1 83.12 138 ASN A O 1
ATOM 1143 N N . LEU A 1 139 ? 3.818 33.656 -33.25 1 76.06 139 LEU A N 1
ATOM 1144 C CA . LEU A 1 139 ? 3.5 34.562 -34.375 1 76.06 139 LEU A CA 1
ATOM 1145 C C . LEU A 1 139 ? 4.742 35.312 -34.844 1 76.06 139 LEU A C 1
ATOM 1147 O O . LEU A 1 139 ? 4.891 35.594 -36.031 1 76.06 139 LEU A O 1
ATOM 1151 N N . LEU A 1 140 ? 5.555 35.562 -33.969 1 71.19 140 LEU A N 1
ATOM 1152 C CA . LEU A 1 140 ? 6.793 36.25 -34.281 1 71.19 140 LEU A CA 1
ATOM 1153 C C . LEU A 1 140 ? 7.758 35.344 -35.031 1 71.19 140 LEU A C 1
ATOM 1155 O O . LEU A 1 140 ? 8.453 35.781 -35.938 1 71.19 140 LEU A O 1
ATOM 1159 N N . GLU A 1 141 ? 7.879 34.062 -34.562 1 67.25 141 GLU A N 1
ATOM 1160 C CA . GLU A 1 141 ? 8.812 33.125 -35.125 1 67.25 141 GLU A CA 1
ATOM 1161 C C . GLU A 1 141 ? 8.492 32.844 -36.594 1 67.25 141 GLU A C 1
ATOM 1163 O O . GLU A 1 141 ? 9.391 32.594 -37.406 1 67.25 141 GLU A O 1
ATOM 1168 N N . SER A 1 142 ? 7.254 32.719 -36.844 1 59.09 142 SER A N 1
ATOM 1169 C CA . SER A 1 142 ? 6.836 32.438 -38.219 1 59.09 142 SER A CA 1
ATOM 1170 C C . SER A 1 142 ? 7.297 33.531 -39.156 1 59.09 142 SER A C 1
ATOM 1172 O O . SER A 1 142 ? 7.441 33.312 -40.344 1 59.09 142 SER A O 1
ATOM 1174 N N . GLN A 1 143 ? 7.535 34.656 -38.5 1 51.91 143 GLN A N 1
ATOM 1175 C CA . GLN A 1 143 ? 8.023 35.719 -39.375 1 51.91 143 GLN A CA 1
ATOM 1176 C C . GLN A 1 143 ? 9.547 35.75 -39.406 1 51.91 143 GLN A C 1
ATOM 1178 O O . GLN A 1 143 ? 10.195 36 -38.375 1 51.91 143 GLN A O 1
ATOM 1183 N N . LYS A 1 144 ? 10.18 35 -40.25 1 55.94 144 LYS A N 1
ATOM 1184 C CA . LYS A 1 144 ? 11.445 34.438 -40.75 1 55.94 144 LYS A CA 1
ATOM 1185 C C . LYS A 1 144 ? 12.609 34.875 -39.844 1 55.94 144 LYS A C 1
ATOM 1187 O O . LYS A 1 144 ? 13.539 34.094 -39.656 1 55.94 144 LYS A O 1
ATOM 1192 N N . SER A 1 145 ? 12.969 36.188 -39.406 1 57.31 145 SER A N 1
ATOM 1193 C CA . SER A 1 145 ? 14.359 36.531 -39.156 1 57.31 145 SER A CA 1
ATOM 1194 C C . SER A 1 145 ? 14.68 36.438 -37.656 1 57.31 145 SER A C 1
ATOM 1196 O O . SER A 1 145 ? 15.836 36.562 -37.281 1 57.31 145 SER A O 1
ATOM 1198 N N . LEU A 1 146 ? 13.75 36.156 -36.688 1 65.12 146 LEU A N 1
ATOM 1199 C CA . LEU A 1 146 ? 14.094 36.188 -35.281 1 65.12 146 LEU A CA 1
ATOM 1200 C C . LEU A 1 146 ? 13.875 34.812 -34.625 1 65.12 146 LEU A C 1
ATOM 1202 O O . LEU A 1 146 ? 12.844 34.188 -34.812 1 65.12 146 LEU A O 1
ATOM 1206 N N . ASP A 1 147 ? 14.867 34.156 -34.031 1 74.44 147 ASP A N 1
ATOM 1207 C CA . ASP A 1 147 ? 14.789 32.844 -33.438 1 74.44 147 ASP A CA 1
ATOM 1208 C C . ASP A 1 147 ? 14.469 32.938 -31.938 1 74.44 147 ASP A C 1
ATOM 1210 O O . ASP A 1 147 ? 15.312 33.344 -31.141 1 74.44 147 ASP A O 1
ATOM 1214 N N . PHE A 1 148 ? 13.172 32.688 -31.531 1 80.12 148 PHE A N 1
ATOM 1215 C CA . PHE A 1 148 ? 12.727 32.719 -30.141 1 80.12 148 PHE A CA 1
ATOM 1216 C C . PHE A 1 148 ? 12.531 31.297 -29.609 1 80.12 148 PHE A C 1
ATOM 1218 O O . PHE A 1 148 ? 11.727 31.078 -28.703 1 80.12 148 PHE A O 1
ATOM 1225 N N . SER A 1 149 ? 13.188 30.375 -30.141 1 83.31 149 SER A N 1
ATOM 1226 C CA . SER A 1 149 ? 12.961 28.984 -29.797 1 83.31 149 SER A CA 1
ATOM 1227 C C . SER A 1 149 ? 13.328 28.703 -28.344 1 83.31 149 SER A C 1
ATOM 1229 O O . SER A 1 149 ? 12.656 27.922 -27.656 1 83.31 149 SER A O 1
ATOM 1231 N N . ASP A 1 150 ? 14.289 29.375 -27.797 1 87.81 150 ASP A N 1
ATOM 1232 C CA . ASP A 1 150 ? 14.695 29.188 -26.406 1 87.81 150 ASP A CA 1
ATOM 1233 C C . ASP A 1 150 ? 13.648 29.734 -25.453 1 87.81 150 ASP A C 1
ATOM 1235 O O . ASP A 1 150 ? 13.336 29.125 -24.438 1 87.81 150 ASP A O 1
ATOM 1239 N N . GLU A 1 151 ? 13.156 30.891 -25.859 1 87.5 151 GLU A N 1
ATOM 1240 C CA . GLU A 1 151 ? 12.133 31.516 -25.016 1 87.5 151 GLU A CA 1
ATOM 1241 C C . GLU A 1 151 ? 10.844 30.703 -25.031 1 87.5 151 GLU A C 1
ATOM 1243 O O . GLU A 1 151 ? 10.188 30.547 -24 1 87.5 151 GLU A O 1
ATOM 1248 N N . LEU A 1 152 ? 10.555 30.25 -26.188 1 89.12 152 LEU A N 1
ATOM 1249 C CA . LEU A 1 152 ? 9.359 29.422 -26.297 1 89.12 152 LEU A CA 1
ATOM 1250 C C . LEU A 1 152 ? 9.484 28.156 -25.453 1 89.12 152 LEU A C 1
ATOM 1252 O O . LEU A 1 152 ? 8.516 27.719 -24.844 1 89.12 152 LEU A O 1
ATOM 1256 N N . PHE A 1 153 ? 10.625 27.625 -25.438 1 92.75 153 PHE A N 1
ATOM 1257 C CA . PHE A 1 153 ? 10.867 26.438 -24.609 1 92.75 153 PHE A CA 1
ATOM 1258 C C . PHE A 1 153 ? 10.633 26.75 -23.141 1 92.75 153 PHE A C 1
ATOM 1260 O O . PHE A 1 153 ? 10 25.969 -22.422 1 92.75 153 PHE A O 1
ATOM 1267 N N . ARG A 1 154 ? 11.109 27.859 -22.719 1 92.94 154 ARG A N 1
ATOM 1268 C CA . ARG A 1 154 ? 10.961 28.266 -21.328 1 92.94 154 ARG A CA 1
ATOM 1269 C C . ARG A 1 154 ? 9.484 28.422 -20.969 1 92.94 154 ARG A C 1
ATOM 1271 O O . ARG A 1 154 ? 9.078 28.062 -19.859 1 92.94 154 ARG A O 1
ATOM 1278 N N . PHE A 1 155 ? 8.75 28.938 -21.875 1 92.88 155 PHE A N 1
ATOM 1279 C CA . PHE A 1 155 ? 7.336 29.156 -21.609 1 92.88 155 PHE A CA 1
ATOM 1280 C C . PHE A 1 155 ? 6.562 27.844 -21.625 1 92.88 155 PHE A C 1
ATOM 1282 O O . PHE A 1 155 ? 5.594 27.688 -20.875 1 92.88 155 PHE A O 1
ATOM 1289 N N . TRP A 1 156 ? 6.918 26.969 -22.516 1 94.62 156 TRP A N 1
ATOM 1290 C CA . TRP A 1 156 ? 6.309 25.641 -22.484 1 94.62 156 TRP A CA 1
ATOM 1291 C C . TRP A 1 156 ? 6.641 24.906 -21.188 1 94.62 156 TRP A C 1
ATOM 1293 O O . TRP A 1 156 ? 5.789 24.234 -20.625 1 94.62 156 TRP A O 1
ATOM 1303 N N . HIS A 1 157 ? 7.871 25.016 -20.766 1 94.62 157 HIS A N 1
ATOM 1304 C CA . HIS A 1 157 ? 8.297 24.391 -19.531 1 94.62 157 HIS A CA 1
ATOM 1305 C C . HIS A 1 157 ? 7.535 24.953 -18.328 1 94.62 157 HIS A C 1
ATOM 1307 O O . HIS A 1 157 ? 7.125 24.203 -17.438 1 94.62 157 HIS A O 1
ATOM 1313 N N . GLU A 1 158 ? 7.355 26.203 -18.312 1 93.94 158 GLU A N 1
ATOM 1314 C CA . GLU A 1 158 ? 6.586 26.828 -17.25 1 93.94 158 GLU A CA 1
ATOM 1315 C C . GLU A 1 158 ? 5.137 26.359 -17.25 1 93.94 158 GLU A C 1
ATOM 1317 O O . GLU A 1 158 ? 4.527 26.172 -16.203 1 93.94 158 GLU A O 1
ATOM 1322 N N . SER A 1 159 ? 4.586 26.234 -18.422 1 93.94 159 SER A N 1
ATOM 1323 C CA . SER A 1 159 ? 3.225 25.719 -18.562 1 93.94 159 SER A CA 1
ATOM 1324 C C . SER A 1 159 ? 3.107 24.297 -18.016 1 93.94 159 SER A C 1
ATOM 1326 O O . SER A 1 159 ? 2.088 23.938 -17.422 1 93.94 159 SER A O 1
ATOM 1328 N N . LEU A 1 160 ? 4.121 23.609 -18.312 1 94.56 160 LEU A N 1
ATOM 1329 C CA . LEU A 1 160 ? 4.172 22.234 -17.812 1 94.56 160 LEU A CA 1
ATOM 1330 C C . LEU A 1 160 ? 4.168 22.219 -16.281 1 94.56 160 LEU A C 1
ATOM 1332 O O . LEU A 1 160 ? 3.416 21.469 -15.664 1 94.56 160 LEU A O 1
ATOM 1336 N N . LYS A 1 161 ? 4.914 23.016 -15.633 1 90.31 161 LYS A N 1
ATOM 1337 C CA . LYS A 1 161 ? 5.004 23.094 -14.18 1 90.31 161 LYS A CA 1
ATOM 1338 C C . LYS A 1 161 ? 3.674 23.531 -13.57 1 90.31 161 LYS A C 1
ATOM 1340 O O . LYS A 1 161 ? 3.244 22.984 -12.547 1 90.31 161 LYS A O 1
ATOM 1345 N N . SER A 1 162 ? 3.064 24.469 -14.18 1 88.06 162 SER A N 1
ATOM 1346 C CA . SER A 1 162 ? 1.783 24.969 -13.695 1 88.06 162 SER A CA 1
ATOM 1347 C C . SER A 1 162 ? 0.697 23.906 -13.797 1 88.06 162 SER A C 1
ATOM 1349 O O . SER A 1 162 ? -0.206 23.844 -12.961 1 88.06 162 SER A O 1
ATOM 1351 N N . SER A 1 163 ? 0.76 23.172 -14.875 1 88.12 163 SER A N 1
ATOM 1352 C CA . SER A 1 163 ? -0.221 22.094 -15.047 1 88.12 163 SER A CA 1
ATOM 1353 C C . SER A 1 163 ? -0.034 21 -14.008 1 88.12 163 SER A C 1
ATOM 1355 O O . SER A 1 163 ? -1.009 20.391 -13.555 1 88.12 163 SER A O 1
ATOM 1357 N N . MET A 1 164 ? 1.166 20.703 -13.68 1 83.56 164 MET A N 1
ATOM 1358 C CA . MET A 1 164 ? 1.458 19.703 -12.648 1 83.56 164 MET A CA 1
ATOM 1359 C C . MET A 1 164 ? 0.936 20.156 -11.297 1 83.56 164 MET A C 1
ATOM 1361 O O . MET A 1 164 ? 0.399 19.359 -10.523 1 83.56 164 MET A O 1
ATOM 1365 N N . THR A 1 165 ? 1.065 21.406 -11.023 1 77.31 165 THR A N 1
ATOM 1366 C CA . THR A 1 165 ? 0.592 21.953 -9.758 1 77.31 165 THR A CA 1
ATOM 1367 C C . THR A 1 165 ? -0.932 21.906 -9.688 1 77.31 165 THR A C 1
ATOM 1369 O O . THR A 1 165 ? -1.502 21.766 -8.602 1 77.31 165 THR A O 1
ATOM 1372 N N . SER A 1 166 ? -1.562 22 -10.852 1 76.81 166 SER A N 1
ATOM 1373 C CA . SER A 1 166 ? -3.021 21.969 -10.898 1 76.81 166 SER A CA 1
ATOM 1374 C C . SER A 1 166 ? -3.545 20.547 -10.836 1 76.81 166 SER A C 1
ATOM 1376 O O . SER A 1 166 ? -4.738 20.328 -10.625 1 76.81 166 SER A O 1
ATOM 1378 N N . GLY A 1 167 ? -2.658 19.578 -10.953 1 73.75 167 GLY A N 1
ATOM 1379 C CA . GLY A 1 167 ? -3.049 18.172 -10.852 1 73.75 167 GLY A CA 1
ATOM 1380 C C . GLY A 1 167 ? -3.531 17.594 -12.172 1 73.75 167 GLY A C 1
ATOM 1381 O O . GLY A 1 167 ? -3.986 16.453 -12.219 1 73.75 167 GLY A O 1
ATOM 1382 N N . ASN A 1 168 ? -3.506 18.391 -13.219 1 80.75 168 ASN A N 1
ATOM 1383 C CA . ASN A 1 168 ? -3.93 17.891 -14.523 1 80.75 168 ASN A CA 1
ATOM 1384 C C . ASN A 1 168 ? -2.775 17.219 -15.273 1 80.75 168 ASN A C 1
ATOM 1386 O O . ASN A 1 168 ? -2.141 17.844 -16.125 1 80.75 168 ASN A O 1
ATOM 1390 N N . LEU A 1 169 ? -2.633 15.977 -15.188 1 82.56 169 LEU A N 1
ATOM 1391 C CA . LEU A 1 169 ? -1.482 15.242 -15.695 1 82.56 169 LEU A CA 1
ATOM 1392 C C . LEU A 1 169 ? -1.566 15.086 -17.203 1 82.56 169 LEU A C 1
ATOM 1394 O O . LEU A 1 169 ? -0.54 15.016 -17.891 1 82.56 169 LEU A O 1
ATOM 1398 N N . ASP A 1 170 ? -2.764 15 -17.703 1 84.5 170 ASP A N 1
ATOM 1399 C CA . ASP A 1 170 ? -2.904 14.867 -19.156 1 84.5 170 ASP A CA 1
ATOM 1400 C C . ASP A 1 170 ? -2.432 16.125 -19.875 1 84.5 170 ASP A C 1
ATOM 1402 O O . ASP A 1 170 ? -1.728 16.047 -20.875 1 84.5 170 ASP A O 1
ATOM 1406 N N . ARG A 1 171 ? -2.848 17.203 -19.359 1 87.88 171 ARG A N 1
ATOM 1407 C CA . ARG A 1 171 ? -2.402 18.469 -19.922 1 87.88 171 ARG A CA 1
ATOM 1408 C C . ARG A 1 171 ? -0.893 18.641 -19.766 1 87.88 171 ARG A C 1
ATOM 1410 O O . ARG A 1 171 ? -0.227 19.141 -20.672 1 87.88 171 ARG A O 1
ATOM 1417 N N . ALA A 1 172 ? -0.413 18.328 -18.641 1 92.12 172 ALA A N 1
ATOM 1418 C CA . ALA A 1 172 ? 1.028 18.391 -18.422 1 92.12 172 ALA A CA 1
ATOM 1419 C C . ALA A 1 172 ? 1.783 17.531 -19.438 1 92.12 172 ALA A C 1
ATOM 1421 O O . ALA A 1 172 ? 2.848 17.938 -19.922 1 92.12 172 ALA A O 1
ATOM 1422 N N . TYR A 1 173 ? 1.247 16.375 -19.781 1 92.31 173 TYR A N 1
ATOM 1423 C CA . TYR A 1 173 ? 1.896 15.484 -20.734 1 92.31 173 TYR A CA 1
ATOM 1424 C C . TYR A 1 173 ? 1.88 16.078 -22.125 1 92.31 173 TYR A C 1
ATOM 1426 O O . TYR A 1 173 ? 2.85 15.945 -22.875 1 92.31 173 TYR A O 1
ATOM 1434 N N . ILE A 1 174 ? 0.812 16.719 -22.5 1 92 174 ILE A N 1
ATOM 1435 C CA . ILE A 1 174 ? 0.729 17.375 -23.781 1 92 174 ILE A CA 1
ATOM 1436 C C . ILE A 1 174 ? 1.794 18.469 -23.875 1 92 174 ILE A C 1
ATOM 1438 O O . ILE A 1 174 ? 2.482 18.594 -24.891 1 92 174 ILE A O 1
ATOM 1442 N N . TYR A 1 175 ? 1.896 19.281 -22.875 1 94.56 175 TYR A N 1
ATOM 1443 C CA . TYR A 1 175 ? 2.902 20.328 -22.844 1 94.56 175 TYR A CA 1
ATOM 1444 C C . TYR A 1 175 ? 4.309 19.75 -22.891 1 94.56 175 TYR A C 1
ATOM 1446 O O . TYR A 1 175 ? 5.215 20.344 -23.469 1 94.56 175 TYR A O 1
ATOM 1454 N N . LEU A 1 176 ? 4.488 18.609 -22.234 1 95.81 176 LEU A N 1
ATOM 1455 C CA . LEU A 1 176 ? 5.777 17.938 -22.266 1 95.81 176 LEU A CA 1
ATOM 1456 C C . LEU A 1 176 ? 6.156 17.531 -23.688 1 95.81 176 LEU A C 1
ATOM 1458 O O . LEU A 1 176 ? 7.301 17.734 -24.109 1 95.81 176 LEU A O 1
ATOM 1462 N N . LEU A 1 177 ? 5.242 17.031 -24.469 1 94.25 177 LEU A N 1
ATOM 1463 C CA . LEU A 1 177 ? 5.512 16.609 -25.828 1 94.25 177 LEU A CA 1
ATOM 1464 C C . LEU A 1 177 ? 5.887 17.797 -26.703 1 94.25 177 LEU A C 1
ATOM 1466 O O . LEU A 1 177 ? 6.785 17.703 -27.547 1 94.25 177 LEU A O 1
ATOM 1470 N N . GLU A 1 178 ? 5.223 18.891 -26.438 1 93.19 178 GLU A N 1
ATOM 1471 C CA . GLU A 1 178 ? 5.535 20.109 -27.188 1 93.19 178 GLU A CA 1
ATOM 1472 C C . GLU A 1 178 ? 6.926 20.641 -26.844 1 93.19 178 GLU A C 1
ATOM 1474 O O . GLU A 1 178 ? 7.672 21.078 -27.719 1 93.19 178 GLU A O 1
ATOM 1479 N N . ALA A 1 179 ? 7.18 20.641 -25.578 1 94.94 179 ALA A N 1
ATOM 1480 C CA . ALA A 1 179 ? 8.5 21.078 -25.141 1 94.94 179 ALA A CA 1
ATOM 1481 C C . ALA A 1 179 ? 9.594 20.172 -25.672 1 94.94 179 ALA A C 1
ATOM 1483 O O . ALA A 1 179 ? 10.68 20.656 -26.031 1 94.94 179 ALA A O 1
ATOM 1484 N N . LEU A 1 180 ? 9.375 18.859 -25.781 1 93.81 180 LEU A N 1
ATOM 1485 C CA . LEU A 1 180 ? 10.352 17.906 -26.281 1 93.81 180 LEU A CA 1
ATOM 1486 C C . LEU A 1 180 ? 10.602 18.094 -27.766 1 93.81 180 LEU A C 1
ATOM 1488 O O . LEU A 1 180 ? 11.734 17.969 -28.234 1 93.81 180 LEU A O 1
ATOM 1492 N N . LYS A 1 181 ? 9.555 18.391 -28.453 1 91.5 181 LYS A N 1
ATOM 1493 C CA . LYS A 1 181 ? 9.703 18.703 -29.875 1 91.5 181 LYS A CA 1
ATOM 1494 C C . LYS A 1 181 ? 10.602 19.906 -30.094 1 91.5 181 LYS A C 1
ATOM 1496 O O . LYS A 1 181 ? 11.484 19.891 -30.953 1 91.5 181 LYS A O 1
ATOM 1501 N N . LEU A 1 182 ? 10.383 20.891 -29.312 1 89.81 182 LEU A N 1
ATOM 1502 C CA . LEU A 1 182 ? 11.188 22.109 -29.422 1 89.81 182 LEU A CA 1
ATOM 1503 C C . LEU A 1 182 ? 12.625 21.844 -29 1 89.81 182 LEU A C 1
ATOM 1505 O O . LEU A 1 182 ? 13.562 22.406 -29.578 1 89.81 182 LEU A O 1
ATOM 1509 N N . LYS A 1 183 ? 12.812 21.078 -27.953 1 89.88 183 LYS A N 1
ATOM 1510 C CA . LYS A 1 183 ? 14.148 20.75 -27.453 1 89.88 183 LYS A CA 1
ATOM 1511 C C . LYS A 1 183 ? 14.961 20.016 -28.516 1 89.88 183 LYS A C 1
ATOM 1513 O O . LYS A 1 183 ? 16.156 20.266 -28.672 1 89.88 183 LYS A O 1
ATOM 1518 N N . LYS A 1 184 ? 14.375 19.125 -29.188 1 87.56 184 LYS A N 1
ATOM 1519 C CA . LYS A 1 184 ? 15.055 18.391 -30.266 1 87.56 184 LYS A CA 1
ATOM 1520 C C . LYS A 1 184 ? 15.516 19.359 -31.359 1 87.56 184 LYS A C 1
ATOM 1522 O O . LYS A 1 184 ? 16.594 19.188 -31.922 1 87.56 184 LYS A O 1
ATOM 1527 N N . GLN A 1 185 ? 14.742 20.375 -31.594 1 83.69 185 GLN A N 1
ATOM 1528 C CA . GLN A 1 185 ? 15.094 21.375 -32.594 1 83.69 185 GLN A CA 1
ATOM 1529 C C . GLN A 1 185 ? 16.266 22.234 -32.125 1 83.69 185 GLN A C 1
ATOM 1531 O O . GLN A 1 185 ? 17.141 22.594 -32.906 1 83.69 185 GLN A O 1
ATOM 1536 N N . LEU A 1 186 ? 16.219 22.516 -30.828 1 85.69 186 LEU A N 1
ATOM 1537 C CA . LEU A 1 186 ? 17.266 23.344 -30.25 1 85.69 186 LEU A CA 1
ATOM 1538 C C . LEU A 1 186 ? 18.594 22.609 -30.219 1 85.69 186 LEU A C 1
ATOM 1540 O O . LEU A 1 186 ? 19.656 23.203 -30.406 1 85.69 186 LEU A O 1
ATOM 1544 N N . ASP A 1 187 ? 18.594 21.312 -29.953 1 82 187 ASP A N 1
ATOM 1545 C CA . ASP A 1 187 ? 19.812 20.5 -29.875 1 82 187 ASP A CA 1
ATOM 1546 C C . ASP A 1 187 ? 20.453 20.375 -31.25 1 82 187 ASP A C 1
ATOM 1548 O O . ASP A 1 187 ? 21.688 20.266 -31.359 1 82 187 ASP A O 1
ATOM 1552 N N . ASN A 1 188 ? 19.688 20.453 -32.281 1 76.75 188 ASN A N 1
ATOM 1553 C CA . ASN A 1 188 ? 20.188 20.344 -33.625 1 76.75 188 ASN A CA 1
ATOM 1554 C C . ASN A 1 188 ? 20.641 21.688 -34.188 1 76.75 188 ASN A C 1
ATOM 1556 O O . ASN A 1 188 ? 21.234 21.766 -35.25 1 76.75 188 ASN A O 1
ATOM 1560 N N . ARG A 1 189 ? 20.328 22.75 -33.375 1 69.5 189 ARG A N 1
ATOM 1561 C CA . ARG A 1 189 ? 20.672 24.109 -33.844 1 69.5 189 ARG A CA 1
ATOM 1562 C C . ARG A 1 189 ? 22.141 24.422 -33.562 1 69.5 189 ARG A C 1
ATOM 1564 O O . ARG A 1 189 ? 22.703 23.938 -32.562 1 69.5 189 ARG A O 1
ATOM 1571 N N . SER A 1 190 ? 22.859 24.984 -34.469 1 57.69 190 SER A N 1
ATOM 1572 C CA . SER A 1 190 ? 24.219 25.469 -34.281 1 57.69 190 SER A CA 1
ATOM 1573 C C . SER A 1 190 ? 24.281 26.578 -33.25 1 57.69 190 SER A C 1
ATOM 1575 O O . SER A 1 190 ? 23.359 27.375 -33.125 1 57.69 190 SER A O 1
ATOM 1577 N N . SER A 1 191 ? 25.047 26.453 -31.984 1 54.94 191 SER A N 1
ATOM 1578 C CA . SER A 1 191 ? 25.25 27.25 -30.781 1 54.94 191 SER A CA 1
ATOM 1579 C C . SER A 1 191 ? 25.219 28.734 -31.078 1 54.94 191 SER A C 1
ATOM 1581 O O . SER A 1 191 ? 24.969 29.562 -30.188 1 54.94 191 SER A O 1
ATOM 1583 N N . SER A 1 192 ? 25.562 29.188 -32.219 1 54.19 192 SER A N 1
ATOM 1584 C CA . SER A 1 192 ? 25.984 30.578 -32.438 1 54.19 192 SER A CA 1
ATOM 1585 C C . SER A 1 192 ? 24.781 31.5 -32.5 1 54.19 192 SER A C 1
ATOM 1587 O O . SER A 1 192 ? 24.922 32.719 -32.406 1 54.19 192 SER A O 1
ATOM 1589 N N . SER A 1 193 ? 23.531 31.031 -32.75 1 56.69 193 SER A N 1
ATOM 1590 C CA . SER A 1 193 ? 22.5 31.984 -33.156 1 56.69 193 SER A CA 1
ATOM 1591 C C . SER A 1 193 ? 21.578 32.312 -31.969 1 56.69 193 SER A C 1
ATOM 1593 O O . SER A 1 193 ? 20.734 33.219 -32.062 1 56.69 193 SER A O 1
ATOM 1595 N N . SER A 1 194 ? 21.844 31.641 -30.75 1 62.59 194 SER A N 1
ATOM 1596 C CA . SER A 1 194 ? 20.812 31.875 -29.75 1 62.59 194 SER A CA 1
ATOM 1597 C C . SER A 1 194 ? 21.203 33.031 -28.812 1 62.59 194 SER A C 1
ATOM 1599 O O . SER A 1 194 ? 22.359 33.156 -28.438 1 62.59 194 SER A O 1
ATOM 1601 N N . ILE A 1 195 ? 20.484 34.062 -28.703 1 63.5 195 ILE A N 1
ATOM 1602 C CA . ILE A 1 195 ? 20.688 35.219 -27.859 1 63.5 195 ILE A CA 1
ATOM 1603 C C . ILE A 1 195 ? 20.766 34.781 -26.391 1 63.5 195 ILE A C 1
ATOM 1605 O O . ILE A 1 195 ? 21.625 35.25 -25.641 1 63.5 195 ILE A O 1
ATOM 1609 N N . ASN A 1 196 ? 19.922 33.875 -25.906 1 78.19 196 ASN A N 1
ATOM 1610 C CA . ASN A 1 196 ? 19.875 33.375 -24.531 1 78.19 196 ASN A CA 1
ATOM 1611 C C . ASN A 1 196 ? 19.75 31.859 -24.469 1 78.19 196 ASN A C 1
ATOM 1613 O O . ASN A 1 196 ? 18.672 31.328 -24.172 1 78.19 196 ASN A O 1
ATOM 1617 N N . PRO A 1 197 ? 20.828 31.297 -24.812 1 85.31 197 PRO A N 1
ATOM 1618 C CA . PRO A 1 197 ? 20.766 29.828 -24.844 1 85.31 197 PRO A CA 1
ATOM 1619 C C . PRO A 1 197 ? 20.391 29.219 -23.5 1 85.31 197 PRO A C 1
ATOM 1621 O O . PRO A 1 197 ? 20.594 29.844 -22.453 1 85.31 197 PRO A O 1
ATOM 1624 N N . LEU A 1 198 ? 19.781 28.078 -23.547 1 89.38 198 LEU A N 1
ATOM 1625 C CA . LEU A 1 198 ? 19.359 27.359 -22.344 1 89.38 198 LEU A CA 1
ATOM 1626 C C . LEU A 1 198 ? 20.578 27 -21.5 1 89.38 198 LEU A C 1
ATOM 1628 O O . LEU A 1 198 ? 21.578 26.5 -22.016 1 89.38 198 LEU A O 1
ATOM 1632 N N . THR A 1 199 ? 20.469 27.375 -20.312 1 90.5 199 THR A N 1
ATOM 1633 C CA . THR A 1 199 ? 21.531 27.016 -19.375 1 90.5 199 THR A CA 1
ATOM 1634 C C . THR A 1 199 ? 21.453 25.531 -19.016 1 90.5 199 THR A C 1
ATOM 1636 O O . THR A 1 199 ? 20.422 24.891 -19.234 1 90.5 199 THR A O 1
ATOM 1639 N N . GLU A 1 200 ? 22.453 24.984 -18.484 1 91.25 200 GLU A N 1
ATOM 1640 C CA . GLU A 1 200 ? 22.469 23.594 -18.047 1 91.25 200 GLU A CA 1
ATOM 1641 C C . GLU A 1 200 ? 21.453 23.359 -16.922 1 91.25 200 GLU A C 1
ATOM 1643 O O . GLU A 1 200 ? 20.812 22.312 -16.859 1 91.25 200 GLU A O 1
ATOM 1648 N N . SER A 1 201 ? 21.391 24.297 -16.078 1 93.81 201 SER A N 1
ATOM 1649 C CA . SER A 1 201 ? 20.469 24.188 -14.961 1 93.81 201 SER A CA 1
ATOM 1650 C C . SER A 1 201 ? 19.031 24.109 -15.438 1 93.81 201 SER A C 1
ATOM 1652 O O . SER A 1 201 ? 18.219 23.375 -14.867 1 93.81 201 SER A O 1
ATOM 1654 N N . GLU A 1 202 ? 18.734 24.906 -16.484 1 93.25 202 GLU A N 1
ATOM 1655 C CA . GLU A 1 202 ? 17.391 24.875 -17.031 1 93.25 202 GLU A CA 1
ATOM 1656 C C . GLU A 1 202 ? 17.094 23.531 -17.688 1 93.25 202 GLU A C 1
ATOM 1658 O O . GLU A 1 202 ? 15.961 23.031 -17.609 1 93.25 202 GLU A O 1
ATOM 1663 N N . GLN A 1 203 ? 18.062 23.031 -18.312 1 93.31 203 GLN A N 1
ATOM 1664 C CA . GLN A 1 203 ? 17.891 21.734 -18.953 1 93.31 203 GLN A CA 1
ATOM 1665 C C . GLN A 1 203 ? 17.672 20.641 -17.938 1 93.31 203 GLN A C 1
ATOM 1667 O O . GLN A 1 203 ? 16.828 19.75 -18.141 1 93.31 203 GLN A O 1
ATOM 1672 N N . ILE A 1 204 ? 18.422 20.688 -16.859 1 95.19 204 ILE A N 1
ATOM 1673 C CA . ILE A 1 204 ? 18.312 19.672 -15.828 1 95.19 204 ILE A CA 1
ATOM 1674 C C . ILE A 1 204 ? 16.953 19.797 -15.125 1 95.19 204 ILE A C 1
ATOM 1676 O O . ILE A 1 204 ? 16.328 18.781 -14.781 1 95.19 204 ILE A O 1
ATOM 1680 N N . GLU A 1 205 ? 16.5 20.969 -14.922 1 94.88 205 GLU A N 1
ATOM 1681 C CA . GLU A 1 205 ? 15.188 21.188 -14.328 1 94.88 205 GLU A CA 1
ATOM 1682 C C . GLU A 1 205 ? 14.094 20.578 -15.195 1 94.88 205 GLU A C 1
ATOM 1684 O O . GLU A 1 205 ? 13.117 20.016 -14.672 1 94.88 205 GLU A O 1
ATOM 1689 N N . PHE A 1 206 ? 14.242 20.797 -16.453 1 95.81 206 PHE A N 1
ATOM 1690 C CA . PHE A 1 206 ? 13.273 20.219 -17.375 1 95.81 206 PHE A CA 1
ATOM 1691 C C . PHE A 1 206 ? 13.289 18.688 -17.281 1 95.81 206 PHE A C 1
ATOM 1693 O O . PHE A 1 206 ? 12.234 18.047 -17.297 1 95.81 206 PHE A O 1
ATOM 1700 N N . VAL A 1 207 ? 14.477 18.078 -17.188 1 96.31 207 VAL A N 1
ATOM 1701 C CA . VAL A 1 207 ? 14.602 16.641 -17.078 1 96.31 207 VAL A CA 1
ATOM 1702 C C . VAL A 1 207 ? 13.922 16.156 -15.805 1 96.31 207 VAL A C 1
ATOM 1704 O O . VAL A 1 207 ? 13.258 15.109 -15.805 1 96.31 207 VAL A O 1
ATOM 1707 N N . LEU A 1 208 ? 14.125 16.859 -14.758 1 95.81 208 LEU A N 1
ATOM 1708 C CA . LEU A 1 208 ? 13.523 16.5 -13.477 1 95.81 208 LEU A CA 1
ATOM 1709 C C . LEU A 1 208 ? 12 16.531 -13.57 1 95.81 208 LEU A C 1
ATOM 1711 O O . LEU A 1 208 ? 11.32 15.633 -13.078 1 95.81 208 LEU A O 1
ATOM 1715 N N . ASP A 1 209 ? 11.445 17.5 -14.234 1 94 209 ASP A N 1
ATOM 1716 C CA . ASP A 1 209 ? 10 17.609 -14.398 1 94 209 ASP A CA 1
ATOM 1717 C C . ASP A 1 209 ? 9.484 16.516 -15.344 1 94 209 ASP A C 1
ATOM 1719 O O . ASP A 1 209 ? 8.391 15.984 -15.148 1 94 209 ASP A O 1
ATOM 1723 N N . HIS A 1 210 ? 10.289 16.375 -16.375 1 95.38 210 HIS A N 1
ATOM 1724 C CA . HIS A 1 210 ? 9.977 15.289 -17.297 1 95.38 210 HIS A CA 1
ATOM 1725 C C . HIS A 1 210 ? 9.859 13.953 -16.562 1 95.38 210 HIS A C 1
ATOM 1727 O O . HIS A 1 210 ? 8.883 13.219 -16.75 1 95.38 210 HIS A O 1
ATOM 1733 N N . SER A 1 211 ? 10.812 13.633 -15.773 1 95.06 211 SER A N 1
ATOM 1734 C CA . SER A 1 211 ? 10.805 12.391 -15.008 1 95.06 211 SER A CA 1
ATOM 1735 C C . SER A 1 211 ? 9.625 12.352 -14.039 1 95.06 211 SER A C 1
ATOM 1737 O O . SER A 1 211 ? 9.047 11.289 -13.797 1 95.06 211 SER A O 1
ATOM 1739 N N . GLU A 1 212 ? 9.281 13.422 -13.469 1 91.12 212 GLU A N 1
ATOM 1740 C CA . GLU A 1 212 ? 8.172 13.492 -12.523 1 91.12 212 GLU A CA 1
ATOM 1741 C C . GLU A 1 212 ? 6.844 13.203 -13.211 1 91.12 212 GLU A C 1
ATOM 1743 O O . GLU A 1 212 ? 5.957 12.586 -12.617 1 91.12 212 GLU A O 1
ATOM 1748 N N . ILE A 1 213 ? 6.68 13.672 -14.398 1 90.75 213 ILE A N 1
ATOM 1749 C CA . ILE A 1 213 ? 5.457 13.414 -15.148 1 90.75 213 ILE A CA 1
ATOM 1750 C C . ILE A 1 213 ? 5.328 11.922 -15.438 1 90.75 213 ILE A C 1
ATOM 1752 O O . ILE A 1 213 ? 4.246 11.344 -15.289 1 90.75 213 ILE A O 1
ATOM 1756 N N . PHE A 1 214 ? 6.438 11.312 -15.82 1 90.12 214 PHE A N 1
ATOM 1757 C CA . PHE A 1 214 ? 6.426 9.875 -16.047 1 90.12 214 PHE A CA 1
ATOM 1758 C C . PHE A 1 214 ? 6.07 9.125 -14.781 1 90.12 214 PHE A C 1
ATOM 1760 O O . PHE A 1 214 ? 5.281 8.18 -14.812 1 90.12 214 PHE A O 1
ATOM 1767 N N . TRP A 1 215 ? 6.602 9.602 -13.734 1 87 215 TRP A N 1
ATOM 1768 C CA . TRP A 1 215 ? 6.367 8.961 -12.445 1 87 215 TRP A CA 1
ATOM 1769 C C . TRP A 1 215 ? 4.91 9.102 -12.023 1 87 215 TRP A C 1
ATOM 1771 O O . TRP A 1 215 ? 4.301 8.141 -11.547 1 87 215 TRP A O 1
ATOM 1781 N N . ALA A 1 216 ? 4.379 10.289 -12.219 1 79.75 216 ALA A N 1
ATOM 1782 C CA . ALA A 1 216 ? 2.996 10.562 -11.836 1 79.75 216 ALA A CA 1
ATOM 1783 C C . ALA A 1 216 ? 2.021 9.758 -12.688 1 79.75 216 ALA A C 1
ATOM 1785 O O . ALA A 1 216 ? 0.936 9.398 -12.227 1 79.75 216 ALA A O 1
ATOM 1786 N N . ARG A 1 217 ? 2.441 9.453 -13.844 1 79.94 217 ARG A N 1
ATOM 1787 C CA . ARG A 1 217 ? 1.61 8.656 -14.742 1 79.94 217 ARG A CA 1
ATOM 1788 C C . ARG A 1 217 ? 1.865 7.168 -14.547 1 79.94 217 ARG A C 1
ATOM 1790 O O . ARG A 1 217 ? 1.442 6.348 -15.367 1 79.94 217 ARG A O 1
ATOM 1797 N N . LYS A 1 218 ? 2.721 6.742 -13.547 1 75.25 218 LYS A N 1
ATOM 1798 C CA . LYS A 1 218 ? 3 5.379 -13.109 1 75.25 218 LYS A CA 1
ATOM 1799 C C . LYS A 1 218 ? 3.891 4.648 -14.109 1 75.25 218 LYS A C 1
ATOM 1801 O O . LYS A 1 218 ? 3.822 3.424 -14.227 1 75.25 218 LYS A O 1
ATOM 1806 N N . ASN A 1 219 ? 4.523 5.41 -14.906 1 83.56 219 ASN A N 1
ATOM 1807 C CA . ASN A 1 219 ? 5.586 4.848 -15.734 1 83.56 219 ASN A CA 1
ATOM 1808 C C . ASN A 1 219 ? 6.934 4.898 -15.016 1 83.56 219 ASN A C 1
ATOM 1810 O O . ASN A 1 219 ? 7.832 5.637 -15.43 1 83.56 219 ASN A O 1
ATOM 1814 N N . PHE A 1 220 ? 7.125 4.066 -14.078 1 83.06 220 PHE A N 1
ATOM 1815 C CA . PHE A 1 220 ? 8.25 4.125 -13.156 1 83.06 220 PHE A CA 1
ATOM 1816 C C . PHE A 1 220 ? 9.547 3.752 -13.867 1 83.06 220 PHE A C 1
ATOM 1818 O O . PHE A 1 220 ? 10.57 4.418 -13.688 1 83.06 220 PHE A O 1
ATOM 1825 N N . THR A 1 221 ? 9.539 2.768 -14.688 1 82.88 221 THR A N 1
ATOM 1826 C CA . THR A 1 221 ? 10.75 2.307 -15.367 1 82.88 221 THR A CA 1
ATOM 1827 C C . THR A 1 221 ? 11.266 3.365 -16.344 1 82.88 221 THR A C 1
ATOM 1829 O O . THR A 1 221 ? 12.469 3.621 -16.406 1 82.88 221 THR A O 1
ATOM 1832 N N . ALA A 1 222 ? 10.312 3.898 -17.047 1 87.56 222 ALA A N 1
ATOM 1833 C CA . ALA A 1 222 ? 10.695 4.938 -17.984 1 87.56 222 ALA A CA 1
ATOM 1834 C C . ALA A 1 222 ? 11.305 6.137 -17.281 1 87.56 222 ALA A C 1
ATOM 1836 O O . ALA A 1 222 ? 12.242 6.766 -17.781 1 87.56 222 ALA A O 1
ATOM 1837 N N . SER A 1 223 ? 10.734 6.516 -16.172 1 92.69 223 SER A N 1
ATOM 1838 C CA . SER A 1 223 ? 11.242 7.633 -15.375 1 92.69 223 SER A CA 1
ATOM 1839 C C . SER A 1 223 ? 12.656 7.363 -14.883 1 92.69 223 SER A C 1
ATOM 1841 O O . SER A 1 223 ? 13.531 8.219 -14.984 1 92.69 223 SER A O 1
ATOM 1843 N N . ILE A 1 224 ? 12.93 6.176 -14.43 1 92.81 224 ILE A N 1
ATOM 1844 C CA . ILE A 1 224 ? 14.234 5.789 -13.906 1 92.81 224 ILE A CA 1
ATOM 1845 C C . ILE A 1 224 ? 15.25 5.719 -15.039 1 92.81 224 ILE A C 1
ATOM 1847 O O . ILE A 1 224 ? 16.375 6.188 -14.898 1 92.81 224 ILE A O 1
ATOM 1851 N N . ASP A 1 225 ? 14.844 5.199 -16.156 1 91.19 225 ASP A N 1
ATOM 1852 C CA . ASP A 1 225 ? 15.727 5.09 -17.312 1 91.19 225 ASP A CA 1
ATOM 1853 C C . ASP A 1 225 ? 16.125 6.469 -17.828 1 91.19 225 ASP A C 1
ATOM 1855 O O . ASP A 1 225 ? 17.266 6.668 -18.266 1 91.19 225 ASP A O 1
ATOM 1859 N N . LEU A 1 226 ? 15.156 7.324 -17.797 1 95.31 226 LEU A N 1
ATOM 1860 C CA . LEU A 1 226 ? 15.438 8.688 -18.219 1 95.31 226 LEU A CA 1
ATOM 1861 C C . LEU A 1 226 ? 16.516 9.328 -17.359 1 95.31 226 LEU A C 1
ATOM 1863 O O . LEU A 1 226 ? 17.469 9.914 -17.875 1 95.31 226 LEU A O 1
ATOM 1867 N N . LEU A 1 227 ? 16.391 9.227 -16.062 1 96.12 227 LEU A N 1
ATOM 1868 C CA . LEU A 1 227 ? 17.344 9.812 -15.133 1 96.12 227 LEU A CA 1
ATOM 1869 C C . LEU A 1 227 ? 18.703 9.133 -15.25 1 96.12 227 LEU A C 1
ATOM 1871 O O . LEU A 1 227 ? 19.734 9.805 -15.266 1 96.12 227 LEU A O 1
ATOM 1875 N N . GLN A 1 228 ? 18.688 7.863 -15.391 1 93.56 228 GLN A N 1
ATOM 1876 C CA . GLN A 1 228 ? 19.938 7.105 -15.516 1 93.56 228 GLN A CA 1
ATOM 1877 C C . GLN A 1 228 ? 20.672 7.469 -16.797 1 93.56 228 GLN A C 1
ATOM 1879 O O . GLN A 1 228 ? 21.906 7.617 -16.797 1 93.56 228 GLN A O 1
ATOM 1884 N N . SER A 1 229 ? 19.953 7.613 -17.875 1 93.75 229 SER A N 1
ATOM 1885 C CA . SER A 1 229 ? 20.547 7.977 -19.156 1 93.75 229 SER A CA 1
ATOM 1886 C C . SER A 1 229 ? 21.141 9.375 -19.109 1 93.75 229 SER A C 1
ATOM 1888 O O . SER A 1 229 ? 22.234 9.609 -19.641 1 93.75 229 SER A O 1
ATOM 1890 N N . GLU A 1 230 ? 20.422 10.273 -18.484 1 94.69 230 GLU A N 1
ATOM 1891 C CA . GLU A 1 230 ? 20.906 11.641 -18.375 1 94.69 230 GLU A CA 1
ATOM 1892 C C . GLU A 1 230 ? 22.156 11.719 -17.5 1 94.69 230 GLU A C 1
ATOM 1894 O O . GLU A 1 230 ? 23.078 12.484 -17.781 1 94.69 230 GLU A O 1
ATOM 1899 N N . LEU A 1 231 ? 22.219 10.984 -16.438 1 95.06 231 LEU A N 1
ATOM 1900 C CA . LEU A 1 231 ? 23.391 10.945 -15.555 1 95.06 231 LEU A CA 1
ATOM 1901 C C . LEU A 1 231 ? 24.594 10.375 -16.281 1 95.06 231 LEU A C 1
ATOM 1903 O O . LEU A 1 231 ? 25.719 10.859 -16.125 1 95.06 231 LEU A O 1
ATOM 1907 N N . SER A 1 232 ? 24.391 9.391 -17.094 1 92.31 232 SER A N 1
ATOM 1908 C CA . SER A 1 232 ? 25.484 8.75 -17.828 1 92.31 232 SER A CA 1
ATOM 1909 C C . SER A 1 232 ? 25.953 9.617 -18.984 1 92.31 232 SER A C 1
ATOM 1911 O O . SER A 1 232 ? 27.156 9.641 -19.312 1 92.31 232 SER A O 1
ATOM 1913 N N . LYS A 1 233 ? 25.062 10.359 -19.547 1 91.5 233 LYS A N 1
ATOM 1914 C CA . LYS A 1 233 ? 25.406 11.188 -20.703 1 91.5 233 LYS A CA 1
ATOM 1915 C C . LYS A 1 233 ? 26.141 12.461 -20.266 1 91.5 233 LYS A C 1
ATOM 1917 O O . LYS A 1 233 ? 27.141 12.844 -20.875 1 91.5 233 LYS A O 1
ATOM 1922 N N . ARG A 1 234 ? 25.75 13.062 -19.188 1 92.06 234 ARG A N 1
ATOM 1923 C CA . ARG A 1 234 ? 26.219 14.398 -18.844 1 92.06 234 ARG A CA 1
ATOM 1924 C C . ARG A 1 234 ? 27.266 14.328 -17.734 1 92.06 234 ARG A C 1
ATOM 1926 O O . ARG A 1 234 ? 28.156 15.18 -17.656 1 92.06 234 ARG A O 1
ATOM 1933 N N . TYR A 1 235 ? 27.125 13.336 -16.844 1 93.69 235 TYR A N 1
ATOM 1934 C CA . TYR A 1 235 ? 27.922 13.414 -15.617 1 93.69 235 TYR A CA 1
ATOM 1935 C C . TYR A 1 235 ? 28.609 12.086 -15.328 1 93.69 235 TYR A C 1
ATOM 1937 O O . TYR A 1 235 ? 28.734 11.688 -14.164 1 93.69 235 TYR A O 1
ATOM 1945 N N . ILE A 1 236 ? 29.078 11.359 -16.25 1 90.25 236 ILE A N 1
ATOM 1946 C CA . ILE A 1 236 ? 29.594 10.008 -16.078 1 90.25 236 ILE A CA 1
ATOM 1947 C C . ILE A 1 236 ? 30.828 10.039 -15.172 1 90.25 236 ILE A C 1
ATOM 1949 O O . ILE A 1 236 ? 30.969 9.211 -14.273 1 90.25 236 ILE A O 1
ATOM 1953 N N . ASP A 1 237 ? 31.688 11.008 -15.367 1 88.88 237 ASP A N 1
ATOM 1954 C CA . ASP A 1 237 ? 32.938 11.07 -14.602 1 88.88 237 ASP A CA 1
ATOM 1955 C C . ASP A 1 237 ? 32.688 11.453 -13.148 1 88.88 237 ASP A C 1
ATOM 1957 O O . ASP A 1 237 ? 33.25 10.867 -12.234 1 88.88 237 ASP A O 1
ATOM 1961 N N . LEU A 1 238 ? 31.875 12.391 -13.023 1 92.19 238 LEU A N 1
ATOM 1962 C CA . LEU A 1 238 ? 31.531 12.812 -11.672 1 92.19 238 LEU A CA 1
ATOM 1963 C C . LEU A 1 238 ? 30.797 11.695 -10.93 1 92.19 238 LEU A C 1
ATOM 1965 O O . LEU A 1 238 ? 31.047 11.461 -9.75 1 92.19 238 LEU A O 1
ATOM 1969 N N . ARG A 1 239 ? 29.859 11.062 -11.594 1 92.5 239 ARG A N 1
ATOM 1970 C CA . ARG A 1 239 ? 29.109 9.953 -11.016 1 92.5 239 ARG A CA 1
ATOM 1971 C C . ARG A 1 239 ? 30.047 8.836 -10.57 1 92.5 239 ARG A C 1
ATOM 1973 O O . ARG A 1 239 ? 29.938 8.336 -9.453 1 92.5 239 ARG A O 1
ATOM 1980 N N . ASN A 1 240 ? 30.969 8.484 -11.422 1 89.81 240 ASN A N 1
ATOM 1981 C CA . ASN A 1 240 ? 31.906 7.406 -11.117 1 89.81 240 ASN A CA 1
ATOM 1982 C C . ASN A 1 240 ? 32.812 7.77 -9.953 1 89.81 240 ASN A C 1
ATOM 1984 O O . ASN A 1 240 ? 33.125 6.922 -9.117 1 89.81 240 ASN A O 1
ATOM 1988 N N . PHE A 1 241 ? 33.156 9 -9.961 1 90.12 241 PHE A N 1
ATOM 1989 C CA . PHE A 1 241 ? 33.969 9.477 -8.859 1 90.12 241 PHE A CA 1
ATOM 1990 C C . PHE A 1 241 ? 33.219 9.367 -7.535 1 90.12 241 PHE A C 1
ATOM 1992 O O . PHE A 1 241 ? 33.781 8.859 -6.547 1 90.12 241 PHE A O 1
ATOM 1999 N N . CYS A 1 242 ? 32 9.812 -7.516 1 92.56 242 CYS A N 1
ATOM 2000 C CA . CYS A 1 242 ? 31.219 9.812 -6.285 1 92.56 242 CYS A CA 1
ATOM 2001 C C . CYS A 1 242 ? 30.922 8.391 -5.836 1 92.56 242 CYS A C 1
ATOM 2003 O O . CYS A 1 242 ? 30.922 8.094 -4.637 1 92.56 242 CYS A O 1
ATOM 2005 N N . TYR A 1 243 ? 30.625 7.523 -6.781 1 90.81 243 TYR A N 1
ATOM 2006 C CA . TYR A 1 243 ? 30.359 6.133 -6.441 1 90.81 243 TYR A CA 1
ATOM 2007 C C . TYR A 1 243 ? 31.594 5.465 -5.84 1 90.81 243 TYR A C 1
ATOM 2009 O O . TYR A 1 243 ? 31.484 4.734 -4.848 1 90.81 243 TYR A O 1
ATOM 2017 N N . LEU A 1 244 ? 32.688 5.734 -6.418 1 88.62 244 LEU A N 1
ATOM 2018 C CA . LEU A 1 244 ? 33.938 5.145 -5.941 1 88.62 244 LEU A CA 1
ATOM 2019 C C . LEU A 1 244 ? 34.281 5.645 -4.539 1 88.62 244 LEU A C 1
ATOM 2021 O O . LEU A 1 244 ? 34.656 4.859 -3.672 1 88.62 244 LEU A O 1
ATOM 2025 N N . GLU A 1 245 ? 34.125 6.91 -4.348 1 88.19 245 GLU A N 1
ATOM 2026 C CA . GLU A 1 245 ? 34.438 7.484 -3.037 1 88.19 245 GLU A CA 1
ATOM 2027 C C . GLU A 1 245 ? 33.469 6.93 -1.972 1 88.19 245 GLU A C 1
ATOM 2029 O O . GLU A 1 245 ? 33.875 6.711 -0.829 1 88.19 245 GLU A O 1
ATOM 2034 N N . THR A 1 246 ? 32.25 6.766 -2.316 1 90.31 246 THR A N 1
ATOM 2035 C CA . THR A 1 246 ? 31.25 6.227 -1.387 1 90.31 246 THR A CA 1
ATOM 2036 C C . THR A 1 246 ? 31.578 4.773 -1.041 1 90.31 246 THR A C 1
ATOM 2038 O O . THR A 1 246 ? 31.469 4.367 0.118 1 90.31 246 THR A O 1
ATOM 2041 N N . LEU A 1 247 ? 31.938 4.004 -2.023 1 87.94 247 LEU A N 1
ATOM 2042 C CA . LEU A 1 247 ? 32.25 2.594 -1.8 1 87.94 247 LEU A CA 1
ATOM 2043 C C . LEU A 1 247 ? 33.469 2.43 -0.909 1 87.94 247 LEU A C 1
ATOM 2045 O O . LEU A 1 247 ? 33.531 1.486 -0.119 1 87.94 247 LEU A O 1
ATOM 2049 N N . LYS A 1 248 ? 34.375 3.367 -1.004 1 82.31 248 LYS A N 1
ATOM 2050 C CA . LYS A 1 248 ? 35.562 3.35 -0.146 1 82.31 248 LYS A CA 1
ATOM 2051 C C . LYS A 1 248 ? 35.156 3.533 1.32 1 82.31 248 LYS A C 1
ATOM 2053 O O . LYS A 1 248 ? 35.781 2.928 2.207 1 82.31 248 LYS A O 1
ATOM 2058 N N . SER A 1 249 ? 34.062 4.348 1.498 1 77.31 249 SER A N 1
ATOM 2059 C CA . SER A 1 249 ? 33.656 4.699 2.854 1 77.31 249 SER A CA 1
ATOM 2060 C C . SER A 1 249 ? 32.781 3.611 3.465 1 77.31 249 SER A C 1
ATOM 2062 O O . SER A 1 249 ? 32.656 3.514 4.688 1 77.31 249 SER A O 1
ATOM 2064 N N . LEU A 1 250 ? 32.156 2.85 2.668 1 74.62 250 LEU A N 1
ATOM 2065 C CA . LEU A 1 250 ? 31.234 1.835 3.182 1 74.62 250 LEU A CA 1
ATOM 2066 C C . LEU A 1 250 ? 32 0.624 3.699 1 74.62 250 LEU A C 1
ATOM 2068 O O . LEU A 1 250 ? 33.094 0.345 3.24 1 74.62 250 LEU A O 1
ATOM 2072 N N . ALA A 1 251 ? 31.547 0.006 4.859 1 58.72 251 ALA A N 1
ATOM 2073 C CA . ALA A 1 251 ? 32.156 -1.117 5.566 1 58.72 251 ALA A CA 1
ATOM 2074 C C . ALA A 1 251 ? 32.625 -2.188 4.59 1 58.72 251 ALA A C 1
ATOM 2076 O O . ALA A 1 251 ? 32.156 -2.248 3.449 1 58.72 251 ALA A O 1
ATOM 2077 N N . GLN A 1 252 ? 33.562 -2.961 5.027 1 62.97 252 GLN A N 1
ATOM 2078 C CA . GLN A 1 252 ? 34.25 -4.016 4.297 1 62.97 252 GLN A CA 1
ATOM 2079 C C . GLN A 1 252 ? 33.281 -5.078 3.803 1 62.97 252 GLN A C 1
ATOM 2081 O O . GLN A 1 252 ? 32.594 -5.723 4.602 1 62.97 252 GLN A O 1
ATOM 2086 N N . MET A 1 253 ? 32.906 -4.898 2.561 1 73.12 253 MET A N 1
ATOM 2087 C CA . MET A 1 253 ? 32.031 -5.887 1.936 1 73.12 253 MET A CA 1
ATOM 2088 C C . MET A 1 253 ? 32.844 -6.902 1.136 1 73.12 253 MET A C 1
ATOM 2090 O O . MET A 1 253 ? 33.906 -6.57 0.58 1 73.12 253 MET A O 1
ATOM 2094 N N . PRO A 1 254 ? 32.438 -8.078 1.207 1 73.44 254 PRO A N 1
ATOM 2095 C CA . PRO A 1 254 ? 33.094 -9.086 0.379 1 73.44 254 PRO A CA 1
ATOM 2096 C C . PRO A 1 254 ? 33.094 -8.727 -1.105 1 73.44 254 PRO A C 1
ATOM 2098 O O . PRO A 1 254 ? 32.25 -7.957 -1.556 1 73.44 254 PRO A O 1
ATOM 2101 N N . GLU A 1 255 ? 34.062 -9.195 -1.764 1 75.25 255 GLU A N 1
ATOM 2102 C CA . GLU A 1 255 ? 34.25 -8.891 -3.178 1 75.25 255 GLU A CA 1
ATOM 2103 C C . GLU A 1 255 ? 33 -9.227 -3.994 1 75.25 255 GLU A C 1
ATOM 2105 O O . GLU A 1 255 ? 32.625 -8.477 -4.902 1 75.25 255 GLU A O 1
ATOM 2110 N N . GLN A 1 256 ? 32.344 -10.297 -3.727 1 71.38 256 GLN A N 1
ATOM 2111 C CA . GLN A 1 256 ? 31.172 -10.719 -4.492 1 71.38 256 GLN A CA 1
ATOM 2112 C C . GLN A 1 256 ? 30.016 -9.734 -4.328 1 71.38 256 GLN A C 1
ATOM 2114 O O . GLN A 1 256 ? 29.297 -9.445 -5.289 1 71.38 256 GLN A O 1
ATOM 2119 N N . ASP A 1 257 ? 29.922 -9.219 -3.127 1 76 257 ASP A N 1
ATOM 2120 C CA . ASP A 1 257 ? 28.859 -8.258 -2.877 1 76 257 ASP A CA 1
ATOM 2121 C C . ASP A 1 257 ? 29.125 -6.938 -3.604 1 76 257 ASP A C 1
ATOM 2123 O O . ASP A 1 257 ? 28.203 -6.316 -4.133 1 76 257 ASP A O 1
ATOM 2127 N N . LEU A 1 258 ? 30.391 -6.637 -3.566 1 80.06 258 LEU A N 1
ATOM 2128 C CA . LEU A 1 258 ? 30.766 -5.41 -4.254 1 80.06 258 LEU A CA 1
ATOM 2129 C C . LEU A 1 258 ? 30.5 -5.52 -5.75 1 80.06 258 LEU A C 1
ATOM 2131 O O . LEU A 1 258 ? 30.094 -4.551 -6.387 1 80.06 258 LEU A O 1
ATOM 2135 N N . PHE A 1 259 ? 30.828 -6.668 -6.211 1 76.44 259 PHE A N 1
ATOM 2136 C CA . PHE A 1 259 ? 30.594 -6.898 -7.629 1 76.44 259 PHE A CA 1
ATOM 2137 C C . PHE A 1 259 ? 29.109 -6.781 -7.957 1 76.44 259 PHE A C 1
ATOM 2139 O O . PHE A 1 259 ? 28.719 -6.137 -8.938 1 76.44 259 PHE A O 1
ATOM 2146 N N . HIS A 1 260 ? 28.266 -7.344 -7.172 1 75.25 260 HIS A N 1
ATOM 2147 C CA . HIS A 1 260 ? 26.812 -7.297 -7.402 1 75.25 260 HIS A CA 1
ATOM 2148 C C . HIS A 1 260 ? 26.297 -5.863 -7.328 1 75.25 260 HIS A C 1
ATOM 2150 O O . HIS A 1 260 ? 25.438 -5.473 -8.125 1 75.25 260 HIS A O 1
ATOM 2156 N N . ILE A 1 261 ? 26.844 -5.109 -6.402 1 82 261 ILE A N 1
ATOM 2157 C CA . ILE A 1 261 ? 26.391 -3.734 -6.207 1 82 261 ILE A CA 1
ATOM 2158 C C . ILE A 1 261 ? 26.797 -2.885 -7.41 1 82 261 ILE A C 1
ATOM 2160 O O . ILE A 1 261 ? 26 -2.115 -7.938 1 82 261 ILE A O 1
ATOM 2164 N N . THR A 1 262 ? 28 -3.082 -7.863 1 84.5 262 THR A N 1
ATOM 2165 C CA . THR A 1 262 ? 28.516 -2.27 -8.961 1 84.5 262 THR A CA 1
ATOM 2166 C C . THR A 1 262 ? 27.812 -2.631 -10.266 1 84.5 262 THR A C 1
ATOM 2168 O O . THR A 1 262 ? 27.562 -1.761 -11.102 1 84.5 262 THR A O 1
ATOM 2171 N N . ASN A 1 263 ? 27.484 -3.861 -10.391 1 78 263 ASN A N 1
ATOM 2172 C CA . ASN A 1 263 ? 26.75 -4.293 -11.578 1 78 263 ASN A CA 1
ATOM 2173 C C . ASN A 1 263 ? 25.328 -3.725 -11.602 1 78 263 ASN A C 1
ATOM 2175 O O . ASN A 1 263 ? 24.828 -3.354 -12.664 1 78 263 ASN A O 1
ATOM 2179 N N . SER A 1 264 ? 24.766 -3.699 -10.445 1 81.06 264 SER A N 1
ATOM 2180 C CA . SER A 1 264 ? 23.406 -3.166 -10.352 1 81.06 264 SER A CA 1
ATOM 2181 C C . SER A 1 264 ? 23.375 -1.671 -10.648 1 81.06 264 SER A C 1
ATOM 2183 O O . SER A 1 264 ? 22.359 -1.141 -11.102 1 81.06 264 SER A O 1
ATOM 2185 N N . LEU A 1 265 ? 24.531 -1.023 -10.414 1 87.25 265 LEU A N 1
ATOM 2186 C CA . LEU A 1 265 ? 24.625 0.416 -10.633 1 87.25 265 LEU A CA 1
ATOM 2187 C C . LEU A 1 265 ? 25.203 0.723 -12.008 1 87.25 265 LEU A C 1
ATOM 2189 O O . LEU A 1 265 ? 25.469 1.882 -12.328 1 87.25 265 LEU A O 1
ATOM 2193 N N . ASN A 1 266 ? 25.375 -0.266 -12.797 1 78.75 266 ASN A N 1
ATOM 2194 C CA . ASN A 1 266 ? 26.031 -0.105 -14.094 1 78.75 266 ASN A CA 1
ATOM 2195 C C . ASN A 1 266 ? 27.375 0.6 -13.953 1 78.75 266 ASN A C 1
ATOM 2197 O O . ASN A 1 266 ? 27.688 1.515 -14.727 1 78.75 266 ASN A O 1
ATOM 2201 N N . PHE A 1 267 ? 28 0.377 -12.797 1 83.5 267 PHE A N 1
ATOM 2202 C CA . PHE A 1 267 ? 29.344 0.863 -12.484 1 83.5 267 PHE A CA 1
ATOM 2203 C C . PHE A 1 267 ? 30.359 -0.266 -12.57 1 83.5 267 PHE A C 1
ATOM 2205 O O . PHE A 1 267 ? 30.656 -0.917 -11.57 1 83.5 267 PHE A O 1
ATOM 2212 N N . ASN A 1 268 ? 30.859 -0.518 -13.734 1 73.75 268 ASN A N 1
ATOM 2213 C CA . ASN A 1 268 ? 31.734 -1.669 -13.969 1 73.75 268 ASN A CA 1
ATOM 2214 C C . ASN A 1 268 ? 33.156 -1.413 -13.484 1 73.75 268 ASN A C 1
ATOM 2216 O O . ASN A 1 268 ? 33.875 -0.574 -14.039 1 73.75 268 ASN A O 1
ATOM 2220 N N . LEU A 1 269 ? 33.469 -1.926 -12.289 1 77.62 269 LEU A N 1
ATOM 2221 C CA . LEU A 1 269 ? 34.812 -1.818 -11.734 1 77.62 269 LEU A CA 1
ATOM 2222 C C . LEU A 1 269 ? 35.656 -3.014 -12.141 1 77.62 269 LEU A C 1
ATOM 2224 O O . LEU A 1 269 ? 35.125 -4.113 -12.336 1 77.62 269 LEU A O 1
ATOM 2228 N N . SER A 1 270 ? 36.938 -2.639 -12.305 1 72.38 270 SER A N 1
ATOM 2229 C CA . SER A 1 270 ? 37.844 -3.711 -12.625 1 72.38 270 SER A CA 1
ATOM 2230 C C . SER A 1 270 ? 38.125 -4.609 -11.422 1 72.38 270 SER A C 1
ATOM 2232 O O . SER A 1 270 ? 37.812 -4.23 -10.289 1 72.38 270 SER A O 1
ATOM 2234 N N . LYS A 1 271 ? 38.531 -5.73 -11.555 1 67.75 271 LYS A N 1
ATOM 2235 C CA . LYS A 1 271 ? 38.844 -6.711 -10.516 1 67.75 271 LYS A CA 1
ATOM 2236 C C . LYS A 1 271 ? 39.844 -6.148 -9.5 1 67.75 271 LYS A C 1
ATOM 2238 O O . LYS A 1 271 ? 39.688 -6.363 -8.289 1 67.75 271 LYS A O 1
ATOM 2243 N N . SER A 1 272 ? 40.781 -5.477 -10.133 1 71.5 272 SER A N 1
ATOM 2244 C CA . SER A 1 272 ? 41.812 -4.895 -9.266 1 71.5 272 SER A CA 1
ATOM 2245 C C . SER A 1 272 ? 41.219 -3.84 -8.344 1 71.5 272 SER A C 1
ATOM 2247 O O . SER A 1 272 ? 41.594 -3.748 -7.176 1 71.5 272 SER A O 1
ATOM 2249 N N . GLN A 1 273 ? 40.25 -3.209 -8.906 1 77.56 273 GLN A N 1
ATOM 2250 C CA . GLN A 1 273 ? 39.594 -2.178 -8.109 1 77.56 273 GLN A CA 1
ATOM 2251 C C . GLN A 1 273 ? 38.719 -2.795 -7.027 1 77.56 273 GLN A C 1
ATOM 2253 O O . GLN A 1 273 ? 38.688 -2.309 -5.895 1 77.56 273 GLN A O 1
ATOM 2258 N N . LEU A 1 274 ? 38.062 -3.879 -7.348 1 79.25 274 LEU A N 1
ATOM 2259 C CA . LEU A 1 274 ? 37.188 -4.562 -6.398 1 79.25 274 LEU A CA 1
ATOM 2260 C C . LEU A 1 274 ? 38 -5.16 -5.25 1 79.25 274 LEU A C 1
ATOM 2262 O O . LEU A 1 274 ? 37.594 -5.09 -4.09 1 79.25 274 LEU A O 1
ATOM 2266 N N . LYS A 1 275 ? 39.156 -5.723 -5.562 1 75.81 275 LYS A N 1
ATOM 2267 C CA . LYS A 1 275 ? 40.031 -6.301 -4.547 1 75.81 275 LYS A CA 1
ATOM 2268 C C . LYS A 1 275 ? 40.562 -5.227 -3.607 1 75.81 275 LYS A C 1
ATOM 2270 O O . LYS A 1 275 ? 40.719 -5.461 -2.406 1 75.81 275 LYS A O 1
ATOM 2275 N N . GLN A 1 276 ? 40.844 -4.086 -4.156 1 77.25 276 GLN A N 1
ATOM 2276 C CA . GLN A 1 276 ? 41.375 -2.982 -3.346 1 77.25 276 GLN A CA 1
ATOM 2277 C C . GLN A 1 276 ? 40.281 -2.475 -2.381 1 77.25 276 GLN A C 1
ATOM 2279 O O . GLN A 1 276 ? 40.594 -2.135 -1.235 1 77.25 276 GLN A O 1
ATOM 2284 N N . LEU A 1 277 ? 39.094 -2.443 -2.922 1 79.19 277 LEU A N 1
ATOM 2285 C CA . LEU A 1 277 ? 38 -1.958 -2.104 1 79.19 277 LEU A CA 1
ATOM 2286 C C . LEU A 1 277 ? 37.688 -2.941 -0.982 1 79.19 277 LEU A C 1
ATOM 2288 O O . LEU A 1 277 ? 37.312 -2.531 0.125 1 79.19 277 LEU A O 1
ATOM 2292 N N . SER A 1 278 ? 37.781 -4.258 -1.266 1 74.88 278 SER A N 1
ATOM 2293 C CA . SER A 1 278 ? 37.469 -5.285 -0.275 1 74.88 278 SER A CA 1
ATOM 2294 C C . SER A 1 278 ? 38.594 -5.371 0.782 1 74.88 278 SER A C 1
ATOM 2296 O O . SER A 1 278 ? 38.312 -5.672 1.946 1 74.88 278 SER A O 1
ATOM 2298 N N . SER A 1 279 ? 40 -5.293 0.562 1 61.91 279 SER A N 1
ATOM 2299 C CA . SER A 1 279 ? 41.156 -5.438 1.439 1 61.91 279 SER A CA 1
ATOM 2300 C C . SER A 1 279 ? 41.25 -4.258 2.396 1 61.91 279 SER A C 1
ATOM 2302 O O . SER A 1 279 ? 41.875 -4.379 3.469 1 61.91 279 SER A O 1
ATOM 2304 N N . ASN A 1 280 ? 40.938 -3.164 2.252 1 52.88 280 ASN A N 1
ATOM 2305 C CA . ASN A 1 280 ? 41.062 -2.029 3.16 1 52.88 280 ASN A CA 1
ATOM 2306 C C . ASN A 1 280 ? 40.344 -2.285 4.48 1 52.88 280 ASN A C 1
ATOM 2308 O O . ASN A 1 280 ? 40.125 -1.358 5.262 1 52.88 280 ASN A O 1
ATOM 2312 N N . LEU A 1 281 ? 40.062 -3.541 5.02 1 40.22 281 LEU A N 1
ATOM 2313 C CA . LEU A 1 281 ? 39.469 -4.02 6.258 1 40.22 281 LEU A CA 1
ATOM 2314 C C . LEU A 1 281 ? 40.312 -3.631 7.461 1 40.22 281 LEU A C 1
ATOM 2316 O O . LEU A 1 281 ? 39.781 -3.205 8.492 1 40.22 281 LEU A O 1
ATOM 2320 N N . ILE A 1 282 ? 41.688 -4.316 7.816 1 34.91 282 ILE A N 1
ATOM 2321 C CA . ILE A 1 282 ? 42.406 -4.688 9.023 1 34.91 282 ILE A CA 1
ATOM 2322 C C . ILE A 1 282 ? 42.938 -3.432 9.719 1 34.91 282 ILE A C 1
ATOM 2324 O O . ILE A 1 282 ? 43.219 -3.453 10.922 1 34.91 282 ILE A O 1
ATOM 2328 N N . SER A 1 283 ? 43.219 -2.381 9.055 1 33.41 283 SER A N 1
ATOM 2329 C CA . SER A 1 283 ? 44.031 -1.476 9.859 1 33.41 283 SER A CA 1
ATOM 2330 C C . SER A 1 283 ? 43.188 -0.774 10.922 1 33.41 283 SER A C 1
ATOM 2332 O O . SER A 1 283 ? 43.719 -0.321 11.938 1 33.41 283 SER A O 1
ATOM 2334 N N . GLU A 1 284 ? 41.906 -0.464 10.672 1 32.97 284 GLU A N 1
ATOM 2335 C CA . GLU A 1 284 ? 41.406 0.556 11.586 1 32.97 284 GLU A CA 1
ATOM 2336 C C . GLU A 1 284 ? 40.844 -0.073 12.859 1 32.97 284 GLU A C 1
ATOM 2338 O O . GLU A 1 284 ? 40.438 0.637 13.781 1 32.97 284 GLU A O 1
ATOM 2343 N N . LEU A 1 285 ? 40.594 -1.286 13.078 1 29.88 285 LEU A N 1
ATOM 2344 C CA . LEU A 1 285 ? 40.062 -1.533 14.414 1 29.88 285 LEU A CA 1
ATOM 2345 C C . LEU A 1 285 ? 41.156 -1.441 15.461 1 29.88 285 LEU A C 1
ATOM 2347 O O . LEU A 1 285 ? 40.875 -1.428 16.672 1 29.88 285 LEU A O 1
ATOM 2351 N N . GLY A 1 286 ? 42.438 -2.027 15.344 1 29.06 286 GLY A N 1
ATOM 2352 C CA . GLY A 1 286 ? 43.312 -2.209 16.484 1 29.06 286 GLY A CA 1
ATOM 2353 C C . GLY A 1 286 ? 43.844 -0.901 17.031 1 29.06 286 GLY A C 1
ATOM 2354 O O . GLY A 1 286 ? 44.656 -0.899 17.984 1 29.06 286 GLY A O 1
ATOM 2355 N N . SER A 1 287 ? 44.312 0.084 16.281 1 27.69 287 SER A N 1
ATOM 2356 C CA . SER A 1 287 ? 45.094 1.074 17 1 27.69 287 SER A CA 1
ATOM 2357 C C . SER A 1 287 ? 44.25 1.918 17.922 1 27.69 287 SER A C 1
ATOM 2359 O O . SER A 1 287 ? 43.25 2.496 17.5 1 27.69 287 SER A O 1
ATOM 2361 N N . ASN A 1 288 ? 44.25 1.629 19.328 1 27.34 288 ASN A N 1
ATOM 2362 C CA . ASN A 1 288 ? 44.125 2.514 20.484 1 27.34 288 ASN A CA 1
ATOM 2363 C C . ASN A 1 288 ? 44.625 3.916 20.172 1 27.34 288 ASN A C 1
ATOM 2365 O O . ASN A 1 288 ? 45.344 4.117 19.172 1 27.34 288 ASN A O 1
ATOM 2369 N N . GLU A 1 289 ? 44.781 4.871 21.312 1 27.42 289 GLU A N 1
ATOM 2370 C CA . GLU A 1 289 ? 45.188 6.258 21.5 1 27.42 289 GLU A CA 1
ATOM 2371 C C . GLU A 1 289 ? 46.5 6.52 20.766 1 27.42 289 GLU A C 1
ATOM 2373 O O . GLU A 1 289 ? 46.781 7.641 20.328 1 27.42 289 GLU A O 1
ATOM 2378 N N . ASP A 1 290 ? 47.688 5.789 21.234 1 26.62 290 ASP A N 1
ATOM 2379 C CA . ASP A 1 290 ? 48.969 6.496 21.25 1 26.62 290 ASP A CA 1
ATOM 2380 C C . ASP A 1 290 ? 49.375 6.945 19.844 1 26.62 290 ASP A C 1
ATOM 2382 O O . ASP A 1 290 ? 49.719 8.102 19.641 1 26.62 290 ASP A O 1
ATOM 2386 N N . LYS A 1 291 ? 50.438 6.262 19.203 1 26.2 291 LYS A N 1
ATOM 2387 C CA . LYS A 1 291 ? 51.438 6.93 18.375 1 26.2 291 LYS A CA 1
ATOM 2388 C C . LYS A 1 291 ? 50.875 7.324 17.016 1 26.2 291 LYS A C 1
ATOM 2390 O O . LYS A 1 291 ? 50.531 6.461 16.203 1 26.2 291 LYS A O 1
ATOM 2395 N N . VAL A 1 292 ? 50.281 8.555 16.812 1 27.23 292 VAL A N 1
ATOM 2396 C CA . VAL A 1 292 ? 50.031 9.531 15.758 1 27.23 292 VAL A CA 1
ATOM 2397 C C . VAL A 1 292 ? 51.094 9.375 14.664 1 27.23 292 VAL A C 1
ATOM 2399 O O . VAL A 1 292 ? 50.781 9.484 13.477 1 27.23 292 VAL A O 1
ATOM 2402 N N . ASP A 1 293 ? 52.438 9.438 15.078 1 22.25 293 ASP A N 1
ATOM 2403 C CA . ASP A 1 293 ? 53.5 10.016 14.25 1 22.25 293 ASP A CA 1
ATOM 2404 C C . ASP A 1 293 ? 53.938 9.039 13.172 1 22.25 293 ASP A C 1
ATOM 2406 O O . ASP A 1 293 ? 54.719 9.391 12.289 1 22.25 293 ASP A O 1
ATOM 2410 N N . LYS A 1 294 ? 54.156 7.742 13.477 1 26.03 294 LYS A N 1
ATOM 2411 C CA . LYS A 1 294 ? 55.312 7.312 12.695 1 26.03 294 LYS A CA 1
ATOM 2412 C C . LYS A 1 294 ? 55.031 7.418 11.203 1 26.03 294 LYS A C 1
ATOM 2414 O O . LYS A 1 294 ? 53.875 7.5 10.789 1 26.03 294 LYS A O 1
ATOM 2419 N N . ASP A 1 295 ? 55.812 6.523 10.32 1 23.55 295 ASP A N 1
ATOM 2420 C CA . ASP A 1 295 ? 56.312 6.789 8.984 1 23.55 295 ASP A CA 1
ATOM 2421 C C . ASP A 1 295 ? 55.188 6.797 7.957 1 23.55 295 ASP A C 1
ATOM 2423 O O . ASP A 1 295 ? 54.562 5.762 7.699 1 23.55 295 ASP A O 1
ATOM 2427 N N . ARG A 1 296 ? 54.312 7.707 7.75 1 27.23 296 ARG A N 1
ATOM 2428 C CA . ARG A 1 296 ? 53.594 8.242 6.602 1 27.23 296 ARG A CA 1
ATOM 2429 C C . ARG A 1 296 ? 54.344 7.961 5.305 1 27.23 296 ARG A C 1
ATOM 2431 O O . ARG A 1 296 ? 53.875 8.328 4.223 1 27.23 296 ARG A O 1
ATOM 2438 N N . SER A 1 297 ? 55.75 7.84 5.281 1 26.09 297 SER A N 1
ATOM 2439 C CA . SER A 1 297 ? 56.469 8.047 4.031 1 26.09 297 SER A CA 1
ATOM 2440 C C . SER A 1 297 ? 56.188 6.93 3.033 1 26.09 297 SER A C 1
ATOM 2442 O O . SER A 1 297 ? 56.031 7.188 1.84 1 26.09 297 SER A O 1
ATOM 2444 N N . ALA A 1 298 ? 56.781 5.625 3.264 1 23.98 298 ALA A N 1
ATOM 2445 C CA . ALA A 1 298 ? 57.375 4.797 2.217 1 23.98 298 ALA A CA 1
ATOM 2446 C C . ALA A 1 298 ? 56.281 4.023 1.456 1 23.98 298 ALA A C 1
ATOM 2448 O O . ALA A 1 298 ? 56.562 3.432 0.41 1 23.98 298 ALA A O 1
ATOM 2449 N N . SER A 1 299 ? 55.406 3.379 2.076 1 27.83 299 SER A N 1
ATOM 2450 C CA . SER A 1 299 ? 54.844 2.414 1.132 1 27.83 299 SER A CA 1
ATOM 2451 C C . SER A 1 299 ? 54 3.104 0.058 1 27.83 299 SER A C 1
ATOM 2453 O O . SER A 1 299 ? 52.812 3.318 0.239 1 27.83 299 SER A O 1
ATOM 2455 N N . SER A 1 300 ? 54.312 4.277 -0.683 1 29.61 300 SER A N 1
ATOM 2456 C CA . SER A 1 300 ? 54.094 5.273 -1.726 1 29.61 300 SER A CA 1
ATOM 2457 C C . SER A 1 300 ? 53.625 4.621 -3.023 1 29.61 300 SER A C 1
ATOM 2459 O O . SER A 1 300 ? 52.875 5.227 -3.795 1 29.61 300 SER A O 1
ATOM 2461 N N . ASN A 1 301 ? 54.406 3.562 -3.617 1 29.53 301 ASN A N 1
ATOM 2462 C CA . ASN A 1 301 ? 54.406 3.354 -5.062 1 29.53 301 ASN A CA 1
ATOM 2463 C C . ASN A 1 301 ? 53.156 2.668 -5.551 1 29.53 301 ASN A C 1
ATOM 2465 O O . ASN A 1 301 ? 53.094 2.166 -6.676 1 29.53 301 ASN A O 1
ATOM 2469 N N . SER A 1 302 ? 52.406 1.927 -4.738 1 33.53 302 SER A N 1
ATOM 2470 C CA . SER A 1 302 ? 51.375 1.156 -5.395 1 33.53 302 SER A CA 1
ATOM 2471 C C . SER A 1 302 ? 50.344 2.072 -6.062 1 33.53 302 SER A C 1
ATOM 2473 O O . SER A 1 302 ? 49.875 3.035 -5.457 1 33.53 302 SER A O 1
ATOM 2475 N N . VAL A 1 303 ? 50.156 2.205 -7.293 1 39.94 303 VAL A N 1
ATOM 2476 C CA . VAL A 1 303 ? 49.25 2.877 -8.195 1 39.94 303 VAL A CA 1
ATOM 2477 C C . VAL A 1 303 ? 47.812 2.773 -7.652 1 39.94 303 VAL A C 1
ATOM 2479 O O . VAL A 1 303 ? 47.281 1.673 -7.527 1 39.94 303 VAL A O 1
ATOM 2482 N N . ASN A 1 304 ? 47.25 3.533 -6.762 1 47.78 304 ASN A N 1
ATOM 2483 C CA . ASN A 1 304 ? 45.875 3.582 -6.242 1 47.78 304 ASN A CA 1
ATOM 2484 C C . ASN A 1 304 ? 44.844 3.576 -7.371 1 47.78 304 ASN A C 1
ATOM 2486 O O . ASN A 1 304 ? 44.594 4.609 -7.996 1 47.78 304 ASN A O 1
ATOM 2490 N N . LEU A 1 305 ? 44.625 2.484 -8.055 1 49.66 305 LEU A N 1
ATOM 2491 C CA . LEU A 1 305 ? 43.688 2.207 -9.141 1 49.66 305 LEU A CA 1
ATOM 2492 C C . LEU A 1 305 ? 42.344 2.826 -8.852 1 49.66 305 LEU A C 1
ATOM 2494 O O . LEU A 1 305 ? 41.469 2.893 -9.734 1 49.66 305 LEU A O 1
ATOM 2498 N N . LEU A 1 306 ? 42.156 3.182 -7.598 1 55.22 306 LEU A N 1
ATOM 2499 C CA . LEU A 1 306 ? 40.875 3.781 -7.234 1 55.22 306 LEU A CA 1
ATOM 2500 C C . LEU A 1 306 ? 40.906 5.293 -7.449 1 55.22 306 LEU A C 1
ATOM 2502 O O . LEU A 1 306 ? 39.938 5.984 -7.129 1 55.22 306 LEU A O 1
ATOM 2506 N N . ASP A 1 307 ? 42.094 5.906 -7.91 1 57.78 307 ASP A N 1
ATOM 2507 C CA . ASP A 1 307 ? 42.188 7.344 -8.164 1 57.78 307 ASP A CA 1
ATOM 2508 C C . ASP A 1 307 ? 41.562 7.688 -9.523 1 57.78 307 ASP A C 1
ATOM 2510 O O . ASP A 1 307 ? 42.094 7.258 -10.562 1 57.78 307 ASP A O 1
ATOM 2514 N N . SER A 1 308 ? 40.344 7.941 -9.75 1 59.88 308 SER A N 1
ATOM 2515 C CA . SER A 1 308 ? 39.625 8.281 -10.977 1 59.88 308 SER A CA 1
ATOM 2516 C C . SER A 1 308 ? 40.312 9.453 -11.695 1 59.88 308 SER A C 1
ATOM 2518 O O . SER A 1 308 ? 40.031 9.688 -12.875 1 59.88 308 SER A O 1
ATOM 2520 N N . GLY A 1 309 ? 41.469 10.008 -11.273 1 63.59 309 GLY A N 1
ATOM 2521 C CA . GLY A 1 309 ? 42.062 11.211 -11.844 1 63.59 309 GLY A CA 1
ATOM 2522 C C . GLY A 1 309 ? 41.094 12.375 -11.898 1 63.59 309 GLY A C 1
ATOM 2523 O O . GLY A 1 309 ? 41.438 13.469 -12.32 1 63.59 309 GLY A O 1
ATOM 2524 N N . PHE A 1 310 ? 39.844 12.211 -11.516 1 78.81 310 PHE A N 1
ATOM 2525 C CA . PHE A 1 310 ? 38.812 13.242 -11.547 1 78.81 310 PHE A CA 1
ATOM 2526 C C . PHE A 1 310 ? 38.812 14.039 -10.25 1 78.81 310 PHE A C 1
ATOM 2528 O O . PHE A 1 310 ? 38.938 13.469 -9.164 1 78.81 310 PHE A O 1
ATOM 2535 N N . SER A 1 311 ? 39 15.359 -10.352 1 80.75 311 SER A N 1
ATOM 2536 C CA . SER A 1 311 ? 38.906 16.219 -9.18 1 80.75 311 SER A CA 1
ATOM 2537 C C . SER A 1 311 ? 37.594 17 -9.164 1 80.75 311 SER A C 1
ATOM 2539 O O . SER A 1 311 ? 37.312 17.781 -10.078 1 80.75 311 SER A O 1
ATOM 2541 N N . ILE A 1 312 ? 36.812 16.859 -8.18 1 84.56 312 ILE A N 1
ATOM 2542 C CA . ILE A 1 312 ? 35.531 17.5 -8.023 1 84.56 312 ILE A CA 1
ATOM 2543 C C . ILE A 1 312 ? 35.688 19 -7.809 1 84.56 312 ILE A C 1
ATOM 2545 O O . ILE A 1 312 ? 34.844 19.797 -8.172 1 84.56 312 ILE A O 1
ATOM 2549 N N . ASP A 1 313 ? 36.875 19.406 -7.309 1 80.25 313 ASP A N 1
ATOM 2550 C CA . ASP A 1 313 ? 37.125 20.812 -6.961 1 80.25 313 ASP A CA 1
ATOM 2551 C C . ASP A 1 313 ? 37.219 21.672 -8.211 1 80.25 313 ASP A C 1
ATOM 2553 O O . ASP A 1 313 ? 37.062 22.891 -8.148 1 80.25 313 ASP A O 1
ATOM 2557 N N . SER A 1 314 ? 37.375 21.062 -9.344 1 82 314 SER A N 1
ATOM 2558 C CA . SER A 1 314 ? 37.531 21.812 -10.586 1 82 314 SER A CA 1
ATOM 2559 C C . SER A 1 314 ? 36.156 22.125 -11.203 1 82 314 SER A C 1
ATOM 2561 O O . SER A 1 314 ? 36.062 22.969 -12.109 1 82 314 SER A O 1
ATOM 2563 N N . LEU A 1 315 ? 35.188 21.625 -10.633 1 87.81 315 LEU A N 1
ATOM 2564 C CA . LEU A 1 315 ? 33.875 21.797 -11.234 1 87.81 315 LEU A CA 1
ATOM 2565 C C . LEU A 1 315 ? 33.156 23 -10.633 1 87.81 315 LEU A C 1
ATOM 2567 O O . LEU A 1 315 ? 33.406 23.359 -9.477 1 87.81 315 LEU A O 1
ATOM 2571 N N . ASP A 1 316 ? 32.344 23.562 -11.453 1 89.5 316 ASP A N 1
ATOM 2572 C CA . ASP A 1 316 ? 31.516 24.688 -11.016 1 89.5 316 ASP A CA 1
ATOM 2573 C C . ASP A 1 316 ? 30.453 24.234 -10.016 1 89.5 316 ASP A C 1
ATOM 2575 O O . ASP A 1 316 ? 30 23.094 -10.062 1 89.5 316 ASP A O 1
ATOM 2579 N N . GLU A 1 317 ? 30.172 25.078 -9.102 1 90.31 317 GLU A N 1
ATOM 2580 C CA . GLU A 1 317 ? 29.172 24.797 -8.062 1 90.31 317 GLU A CA 1
ATOM 2581 C C . GLU A 1 317 ? 27.828 24.453 -8.664 1 90.31 317 GLU A C 1
ATOM 2583 O O . GLU A 1 317 ? 27.094 23.625 -8.125 1 90.31 317 GLU A O 1
ATOM 2588 N N . GLN A 1 318 ? 27.562 25.062 -9.766 1 92.06 318 GLN A N 1
ATOM 2589 C CA . GLN A 1 318 ? 26.266 24.828 -10.398 1 92.06 318 GLN A CA 1
ATOM 2590 C C . GLN A 1 318 ? 26.188 23.422 -10.984 1 92.06 318 GLN A C 1
ATOM 2592 O O . GLN A 1 318 ? 25.141 22.781 -10.922 1 92.06 318 GLN A O 1
ATOM 2597 N N . THR A 1 319 ? 27.266 23.047 -11.531 1 93.56 319 THR A N 1
ATOM 2598 C CA . THR A 1 319 ? 27.312 21.703 -12.102 1 93.56 319 THR A CA 1
ATOM 2599 C C . THR A 1 319 ? 27.141 20.641 -11.008 1 93.56 319 THR A C 1
ATOM 2601 O O . THR A 1 319 ? 26.453 19.641 -11.203 1 93.56 319 THR A O 1
ATOM 2604 N N . ILE A 1 320 ? 27.766 20.906 -9.93 1 94.56 320 ILE A N 1
ATOM 2605 C CA . ILE A 1 320 ? 27.688 19.984 -8.797 1 94.56 320 ILE A CA 1
ATOM 2606 C C . ILE A 1 320 ? 26.25 19.953 -8.273 1 94.56 320 ILE A C 1
ATOM 2608 O O . ILE A 1 320 ? 25.734 18.875 -7.941 1 94.56 320 ILE A O 1
ATOM 2612 N N . GLU A 1 321 ? 25.688 21.078 -8.219 1 94.56 321 GLU A N 1
ATOM 2613 C CA . GLU A 1 321 ? 24.297 21.172 -7.742 1 94.56 321 GLU A CA 1
ATOM 2614 C C . GLU A 1 321 ? 23.344 20.438 -8.68 1 94.56 321 GLU A C 1
ATOM 2616 O O . GLU A 1 321 ? 22.438 19.734 -8.227 1 94.56 321 GLU A O 1
ATOM 2621 N N . ASN A 1 322 ? 23.562 20.641 -9.984 1 95.69 322 ASN A N 1
ATOM 2622 C CA . ASN A 1 322 ? 22.719 19.969 -10.969 1 95.69 322 ASN A CA 1
ATOM 2623 C C . ASN A 1 322 ? 22.859 18.453 -10.891 1 95.69 322 ASN A C 1
ATOM 2625 O O . ASN A 1 322 ? 21.859 17.734 -10.922 1 95.69 322 ASN A O 1
ATOM 2629 N N . TYR A 1 323 ? 24.062 18.031 -10.742 1 96.25 323 TYR A N 1
ATOM 2630 C CA . TYR A 1 323 ? 24.297 16.609 -10.594 1 96.25 323 TYR A CA 1
ATOM 2631 C C . TYR A 1 323 ? 23.625 16.062 -9.344 1 96.25 323 TYR A C 1
ATOM 2633 O O . TYR A 1 323 ? 22.984 15.016 -9.375 1 96.25 323 TYR A O 1
ATOM 2641 N N . SER A 1 324 ? 23.812 16.781 -8.234 1 96.19 324 SER A N 1
ATOM 2642 C CA . SER A 1 324 ? 23.281 16.328 -6.949 1 96.19 324 SER A CA 1
ATOM 2643 C C . SER A 1 324 ? 21.766 16.203 -6.992 1 96.19 324 SER A C 1
ATOM 2645 O O . SER A 1 324 ? 21.203 15.266 -6.422 1 96.19 324 SER A O 1
ATOM 2647 N N . LYS A 1 325 ? 21.141 17.125 -7.668 1 95.5 325 LYS A N 1
ATOM 2648 C CA . LYS A 1 325 ? 19.688 17.078 -7.781 1 95.5 325 LYS A CA 1
ATOM 2649 C C . LYS A 1 325 ? 19.234 15.875 -8.602 1 95.5 325 LYS A C 1
ATOM 2651 O O . LYS A 1 325 ? 18.266 15.188 -8.234 1 95.5 325 LYS A O 1
ATOM 2656 N N . LEU A 1 326 ? 19.906 15.664 -9.688 1 96.5 326 LEU A N 1
ATOM 2657 C CA . LEU A 1 326 ? 19.578 14.539 -10.555 1 96.5 326 LEU A CA 1
ATOM 2658 C C . LEU A 1 326 ? 19.828 13.211 -9.844 1 96.5 326 LEU A C 1
ATOM 2660 O O . LEU A 1 326 ? 18.984 12.305 -9.914 1 96.5 326 LEU A O 1
ATOM 2664 N N . GLN A 1 327 ? 20.953 13.117 -9.219 1 96.5 327 GLN A N 1
ATOM 2665 C CA . GLN A 1 327 ? 21.312 11.891 -8.5 1 96.5 327 GLN A CA 1
ATOM 2666 C C . GLN A 1 327 ? 20.344 11.617 -7.363 1 96.5 327 GLN A C 1
ATOM 2668 O O . GLN A 1 327 ? 20 10.461 -7.102 1 96.5 327 GLN A O 1
ATOM 2673 N N . LEU A 1 328 ? 19.953 12.625 -6.652 1 95.56 328 LEU A N 1
ATOM 2674 C CA . LEU A 1 328 ? 19.016 12.453 -5.551 1 95.56 328 LEU A CA 1
ATOM 2675 C C . LEU A 1 328 ? 17.672 11.938 -6.059 1 95.56 328 LEU A C 1
ATOM 2677 O O . LEU A 1 328 ? 17.094 11.023 -5.473 1 95.56 328 LEU A O 1
ATOM 2681 N N . ARG A 1 329 ? 17.156 12.547 -7.137 1 95.06 329 ARG A N 1
ATOM 2682 C CA . ARG A 1 329 ? 15.891 12.102 -7.707 1 95.06 329 ARG A CA 1
ATOM 2683 C C . ARG A 1 329 ? 15.992 10.656 -8.18 1 95.06 329 ARG A C 1
ATOM 2685 O O . ARG A 1 329 ? 15.039 9.883 -8.023 1 95.06 329 ARG A O 1
ATOM 2692 N N . PHE A 1 330 ? 17.125 10.336 -8.781 1 95.5 330 PHE A N 1
ATOM 2693 C CA . PHE A 1 330 ? 17.359 8.969 -9.219 1 95.5 330 PHE A CA 1
ATOM 2694 C C . PHE A 1 330 ? 17.312 8 -8.047 1 95.5 330 PHE A C 1
ATOM 2696 O O . PHE A 1 330 ? 16.688 6.945 -8.125 1 95.5 330 PHE A O 1
ATOM 2703 N N . ALA A 1 331 ? 17.922 8.375 -6.957 1 94.94 331 ALA A N 1
ATOM 2704 C CA . ALA A 1 331 ? 17.922 7.547 -5.754 1 94.94 331 ALA A CA 1
ATOM 2705 C C . ALA A 1 331 ? 16.516 7.391 -5.188 1 94.94 331 ALA A C 1
ATOM 2707 O O . ALA A 1 331 ? 16.109 6.289 -4.812 1 94.94 331 ALA A O 1
ATOM 2708 N N . GLN A 1 332 ? 15.789 8.453 -5.156 1 91.62 332 GLN A N 1
ATOM 2709 C CA . GLN A 1 332 ? 14.438 8.445 -4.598 1 91.62 332 GLN A CA 1
ATOM 2710 C C . GLN A 1 332 ? 13.516 7.547 -5.41 1 91.62 332 GLN A C 1
ATOM 2712 O O . GLN A 1 332 ? 12.742 6.77 -4.844 1 91.62 332 GLN A O 1
ATOM 2717 N N . TYR A 1 333 ? 13.578 7.68 -6.688 1 90.75 333 TYR A N 1
ATOM 2718 C CA . TYR A 1 333 ? 12.703 6.887 -7.547 1 90.75 333 TYR A CA 1
ATOM 2719 C C . TYR A 1 333 ? 13.102 5.418 -7.516 1 90.75 333 TYR A C 1
ATOM 2721 O O . TYR A 1 333 ? 12.242 4.535 -7.559 1 90.75 333 TYR A O 1
ATOM 2729 N N . CYS A 1 334 ? 14.391 5.133 -7.41 1 91.88 334 CYS A N 1
ATOM 2730 C CA . CYS A 1 334 ? 14.844 3.748 -7.305 1 91.88 334 CYS A CA 1
ATOM 2731 C C . CYS A 1 334 ? 14.367 3.121 -6 1 91.88 334 CYS A C 1
ATOM 2733 O O . CYS A 1 334 ? 14 1.943 -5.965 1 91.88 334 CYS A O 1
ATOM 2735 N N . GLU A 1 335 ? 14.367 3.893 -4.98 1 89.19 335 GLU A N 1
ATOM 2736 C CA . GLU A 1 335 ? 13.906 3.395 -3.689 1 89.19 335 GLU A CA 1
ATOM 2737 C C . GLU A 1 335 ? 12.398 3.152 -3.699 1 89.19 335 GLU A C 1
ATOM 2739 O O . GLU A 1 335 ? 11.938 2.088 -3.287 1 89.19 335 GLU A O 1
ATOM 2744 N N . SER A 1 336 ? 11.648 4.172 -4.215 1 82.44 336 SER A N 1
ATOM 2745 C CA . SER A 1 336 ? 10.195 4.102 -4.188 1 82.44 336 SER A CA 1
ATOM 2746 C C . SER A 1 336 ? 9.68 2.971 -5.07 1 82.44 336 SER A C 1
ATOM 2748 O O . SER A 1 336 ? 8.641 2.371 -4.773 1 82.44 336 SER A O 1
ATOM 2750 N N . SER A 1 337 ? 10.422 2.707 -6.086 1 82.44 337 SER A N 1
ATOM 2751 C CA . SER A 1 337 ? 9.992 1.646 -6.996 1 82.44 337 SER A CA 1
ATOM 2752 C C . SER A 1 337 ? 10.555 0.294 -6.566 1 82.44 337 SER A C 1
ATOM 2754 O O . SER A 1 337 ? 10.172 -0.744 -7.109 1 82.44 337 SER A O 1
ATOM 2756 N N . GLY A 1 338 ? 11.406 0.304 -5.555 1 83 338 GLY A N 1
ATOM 2757 C CA . GLY A 1 338 ? 12.031 -0.943 -5.148 1 83 338 GLY A CA 1
ATOM 2758 C C . GLY A 1 338 ? 12.914 -1.55 -6.227 1 83 338 GLY A C 1
ATOM 2759 O O . GLY A 1 338 ? 13.031 -2.773 -6.32 1 83 338 GLY A O 1
ATOM 2760 N N . TYR A 1 339 ? 13.469 -0.748 -7 1 83.81 339 TYR A N 1
ATOM 2761 C CA . TYR A 1 339 ? 14.242 -1.174 -8.164 1 83.81 339 TYR A CA 1
ATOM 2762 C C . TYR A 1 339 ? 15.594 -1.736 -7.742 1 83.81 339 TYR A C 1
ATOM 2764 O O . TYR A 1 339 ? 16.141 -2.619 -8.406 1 83.81 339 TYR A O 1
ATOM 2772 N N . LEU A 1 340 ? 16.203 -1.201 -6.66 1 88.44 340 LEU A N 1
ATOM 2773 C CA . LEU A 1 340 ? 17.547 -1.587 -6.242 1 88.44 340 LEU A CA 1
ATOM 2774 C C . LEU A 1 340 ? 17.547 -2.088 -4.801 1 88.44 340 LEU A C 1
ATOM 2776 O O . LEU A 1 340 ? 16.609 -1.812 -4.043 1 88.44 340 LEU A O 1
ATOM 2780 N N . ASN A 1 341 ? 18.531 -2.793 -4.449 1 86.31 341 ASN A N 1
ATOM 2781 C CA . ASN A 1 341 ? 18.672 -3.277 -3.08 1 86.31 341 ASN A CA 1
ATOM 2782 C C . ASN A 1 341 ? 19.188 -2.186 -2.148 1 86.31 341 ASN A C 1
ATOM 2784 O O . ASN A 1 341 ? 19.609 -1.119 -2.605 1 86.31 341 ASN A O 1
ATOM 2788 N N . SER A 1 342 ? 19.219 -2.42 -0.876 1 87.06 342 SER A N 1
ATOM 2789 C CA . SER A 1 342 ? 19.516 -1.428 0.151 1 87.06 342 SER A CA 1
ATOM 2790 C C . SER A 1 342 ? 20.938 -0.905 0.016 1 87.06 342 SER A C 1
ATOM 2792 O O . SER A 1 342 ? 21.188 0.287 0.202 1 87.06 342 SER A O 1
ATOM 2794 N N . TYR A 1 343 ? 21.891 -1.733 -0.332 1 86.12 343 TYR A N 1
ATOM 2795 C CA . TYR A 1 343 ? 23.281 -1.308 -0.406 1 86.12 343 TYR A CA 1
ATOM 2796 C C . TYR A 1 343 ? 23.516 -0.415 -1.618 1 86.12 343 TYR A C 1
ATOM 2798 O O . TYR A 1 343 ? 24.234 0.578 -1.535 1 86.12 343 TYR A O 1
ATOM 2806 N N . ALA A 1 344 ? 22.922 -0.846 -2.738 1 90.19 344 ALA A N 1
ATOM 2807 C CA . ALA A 1 344 ? 23 0.017 -3.914 1 90.19 344 ALA A CA 1
ATOM 2808 C C . ALA A 1 344 ? 22.344 1.371 -3.643 1 90.19 344 ALA A C 1
ATOM 2810 O O . ALA A 1 344 ? 22.859 2.408 -4.082 1 90.19 344 ALA A O 1
ATOM 2811 N N . LEU A 1 345 ? 21.266 1.351 -2.957 1 92.69 345 LEU A N 1
ATOM 2812 C CA . LEU A 1 345 ? 20.578 2.588 -2.607 1 92.69 345 LEU A CA 1
ATOM 2813 C C . LEU A 1 345 ? 21.438 3.445 -1.686 1 92.69 345 LEU A C 1
ATOM 2815 O O . LEU A 1 345 ? 21.453 4.672 -1.802 1 92.69 345 LEU A O 1
ATOM 2819 N N . MET A 1 346 ? 22.141 2.812 -0.736 1 92.69 346 MET A N 1
ATOM 2820 C CA . MET A 1 346 ? 23.031 3.539 0.163 1 92.69 346 MET A CA 1
ATOM 2821 C C . MET A 1 346 ? 24.109 4.281 -0.623 1 92.69 346 MET A C 1
ATOM 2823 O O . MET A 1 346 ? 24.438 5.418 -0.293 1 92.69 346 MET A O 1
ATOM 2827 N N . VAL A 1 347 ? 24.578 3.611 -1.646 1 93.25 347 VAL A N 1
ATOM 2828 C CA . VAL A 1 347 ? 25.594 4.234 -2.482 1 93.25 347 VAL A CA 1
ATOM 2829 C C . VAL A 1 347 ? 25 5.445 -3.205 1 93.25 347 VAL A C 1
ATOM 2831 O O . VAL A 1 347 ? 25.625 6.504 -3.273 1 93.25 347 VAL A O 1
ATOM 2834 N N . LEU A 1 348 ? 23.797 5.281 -3.709 1 95.5 348 LEU A N 1
ATOM 2835 C CA . LEU A 1 348 ? 23.156 6.363 -4.453 1 95.5 348 LEU A CA 1
ATOM 2836 C C . LEU A 1 348 ? 22.922 7.578 -3.561 1 95.5 348 LEU A C 1
ATOM 2838 O O . LEU A 1 348 ? 23.281 8.703 -3.93 1 95.5 348 LEU A O 1
ATOM 2842 N N . TYR A 1 349 ? 22.375 7.398 -2.373 1 95.31 349 TYR A N 1
ATOM 2843 C CA . TYR A 1 349 ? 22.078 8.508 -1.474 1 95.31 349 TYR A CA 1
ATOM 2844 C C . TYR A 1 349 ? 23.359 9.133 -0.939 1 95.31 349 TYR A C 1
ATOM 2846 O O . TYR A 1 349 ? 23.484 10.359 -0.882 1 95.31 349 TYR A O 1
ATOM 2854 N N . LYS A 1 350 ? 24.297 8.305 -0.533 1 94.88 350 LYS A N 1
ATOM 2855 C CA . LYS A 1 350 ? 25.547 8.82 0.035 1 94.88 350 LYS A CA 1
ATOM 2856 C C . LYS A 1 350 ? 26.359 9.562 -1.015 1 94.88 350 LYS A C 1
ATOM 2858 O O . LYS A 1 350 ? 27.078 10.508 -0.691 1 94.88 350 LYS A O 1
ATOM 2863 N N . SER A 1 351 ? 26.281 9.117 -2.252 1 94.69 351 SER A N 1
ATOM 2864 C CA . SER A 1 351 ? 27 9.797 -3.33 1 94.69 351 SER A CA 1
ATOM 2865 C C . SER A 1 351 ? 26.562 11.25 -3.455 1 94.69 351 SER A C 1
ATOM 2867 O O . SER A 1 351 ? 27.344 12.109 -3.883 1 94.69 351 SER A O 1
ATOM 2869 N N . VAL A 1 352 ? 25.344 11.57 -3.07 1 95.56 352 VAL A N 1
ATOM 2870 C CA . VAL A 1 352 ? 24.828 12.938 -3.111 1 95.56 352 VAL A CA 1
ATOM 2871 C C . VAL A 1 352 ? 25.562 13.789 -2.072 1 95.56 352 VAL A C 1
ATOM 2873 O O . VAL A 1 352 ? 25.953 14.922 -2.359 1 95.56 352 VAL A O 1
ATOM 2876 N N . SER A 1 353 ? 25.75 13.25 -0.878 1 93.38 353 SER A N 1
ATOM 2877 C CA . SER A 1 353 ? 26.438 13.984 0.183 1 93.38 353 SER A CA 1
ATOM 2878 C C . SER A 1 353 ? 27.922 14.141 -0.123 1 93.38 353 SER A C 1
ATOM 2880 O O . SER A 1 353 ? 28.562 15.102 0.32 1 93.38 353 SER A O 1
ATOM 2882 N N . VAL A 1 354 ? 28.438 13.18 -0.889 1 92.38 354 VAL A N 1
ATOM 2883 C CA . VAL A 1 354 ? 29.844 13.25 -1.282 1 92.38 354 VAL A CA 1
ATOM 2884 C C . VAL A 1 354 ? 30.031 14.328 -2.342 1 92.38 354 VAL A C 1
ATOM 2886 O O . VAL A 1 354 ? 31 15.086 -2.301 1 92.38 354 VAL A O 1
ATOM 2889 N N . SER A 1 355 ? 29.125 14.406 -3.271 1 93.62 355 SER A N 1
ATOM 2890 C CA . SER A 1 355 ? 29.203 15.398 -4.34 1 93.62 355 SER A CA 1
ATOM 2891 C C . SER A 1 355 ? 28.984 16.812 -3.805 1 93.62 355 SER A C 1
ATOM 2893 O O . SER A 1 355 ? 29.703 17.734 -4.176 1 93.62 355 SER A O 1
ATOM 2895 N N . ASN A 1 356 ? 27.984 16.969 -2.988 1 93.69 356 ASN A N 1
ATOM 2896 C CA . ASN A 1 356 ? 27.625 18.266 -2.418 1 93.69 356 ASN A CA 1
ATOM 2897 C C . ASN A 1 356 ? 27.5 18.203 -0.898 1 93.69 356 ASN A C 1
ATOM 2899 O O . ASN A 1 356 ? 26.391 18.156 -0.362 1 93.69 356 ASN A O 1
ATOM 2903 N N . PRO A 1 357 ? 28.578 18.25 -0.171 1 91.75 357 PRO A N 1
ATOM 2904 C CA . PRO A 1 357 ? 28.578 18.047 1.28 1 91.75 357 PRO A CA 1
ATOM 2905 C C . PRO A 1 357 ? 27.875 19.172 2.027 1 91.75 357 PRO A C 1
ATOM 2907 O O . PRO A 1 357 ? 27.484 19 3.186 1 91.75 357 PRO A O 1
ATOM 2910 N N . LYS A 1 358 ? 27.641 20.328 1.429 1 91.25 358 LYS A N 1
ATOM 2911 C CA . LYS A 1 358 ? 27.031 21.453 2.127 1 91.25 358 LYS A CA 1
ATOM 2912 C C . LYS A 1 358 ? 25.547 21.578 1.79 1 91.25 358 LYS A C 1
ATOM 2914 O O . LYS A 1 358 ? 24.891 22.531 2.189 1 91.25 358 LYS A O 1
ATOM 2919 N N . TRP A 1 359 ? 25.078 20.641 1.109 1 92.88 359 TRP A N 1
ATOM 2920 C CA . TRP A 1 359 ? 23.672 20.703 0.697 1 92.88 359 TRP A CA 1
ATOM 2921 C C . TRP A 1 359 ? 22.766 20.094 1.766 1 92.88 359 TRP A C 1
ATOM 2923 O O . TRP A 1 359 ? 22.797 18.891 2.012 1 92.88 359 TRP A O 1
ATOM 2933 N N . GLU A 1 360 ? 21.906 20.812 2.451 1 90.88 360 GLU A N 1
ATOM 2934 C CA . GLU A 1 360 ? 21.031 20.422 3.553 1 90.88 360 GLU A CA 1
ATOM 2935 C C . GLU A 1 360 ? 20.078 19.297 3.129 1 90.88 360 GLU A C 1
ATOM 2937 O O . GLU A 1 360 ? 19.938 18.297 3.842 1 90.88 360 GLU A O 1
ATOM 2942 N N . GLU A 1 361 ? 19.453 19.453 1.981 1 90.12 361 GLU A N 1
ATOM 2943 C CA . GLU A 1 361 ? 18.453 18.484 1.528 1 90.12 361 GLU A CA 1
ATOM 2944 C C . GLU A 1 361 ? 19.094 17.125 1.256 1 90.12 361 GLU A C 1
ATOM 2946 O O . GLU A 1 361 ? 18.453 16.094 1.481 1 90.12 361 GLU A O 1
ATOM 2951 N N . GLY A 1 362 ? 20.359 17.125 0.686 1 92.81 362 GLY A N 1
ATOM 2952 C CA . GLY A 1 362 ? 21.047 15.867 0.442 1 92.81 362 GLY A CA 1
ATOM 2953 C C . GLY A 1 362 ? 21.234 15.039 1.699 1 92.81 362 GLY A C 1
ATOM 2954 O O . GLY A 1 362 ? 20.953 13.844 1.712 1 92.81 362 GLY A O 1
ATOM 2955 N N . HIS A 1 363 ? 21.641 15.68 2.77 1 93.94 363 HIS A N 1
ATOM 2956 C CA . HIS A 1 363 ? 21.859 15 4.043 1 93.94 363 HIS A CA 1
ATOM 2957 C C . HIS A 1 363 ? 20.531 14.594 4.676 1 93.94 363 HIS A C 1
ATOM 2959 O O . HIS A 1 363 ? 20.438 13.531 5.305 1 93.94 363 HIS A O 1
ATOM 2965 N N . PHE A 1 364 ? 19.547 15.477 4.562 1 92.75 364 PHE A N 1
ATOM 2966 C CA . PHE A 1 364 ? 18.234 15.18 5.125 1 92.75 364 PHE A CA 1
ATOM 2967 C C . PHE A 1 364 ? 17.641 13.938 4.484 1 92.75 364 PHE A C 1
ATOM 2969 O O . PHE A 1 364 ? 17.141 13.047 5.18 1 92.75 364 PHE A O 1
ATOM 2976 N N . GLN A 1 365 ? 17.672 13.844 3.123 1 92.5 365 GLN A N 1
ATOM 2977 C CA . GLN A 1 365 ? 17.094 12.703 2.416 1 92.5 365 GLN A CA 1
ATOM 2978 C C . GLN A 1 365 ? 17.875 11.43 2.711 1 92.5 365 GLN A C 1
ATOM 2980 O O . GLN A 1 365 ? 17.297 10.336 2.746 1 92.5 365 GLN A O 1
ATOM 2985 N N . LEU A 1 366 ? 19.172 11.547 2.889 1 94.62 366 LEU A N 1
ATOM 2986 C CA . LEU A 1 366 ? 19.969 10.398 3.303 1 94.62 366 LEU A CA 1
ATOM 2987 C C . LEU A 1 366 ? 19.516 9.883 4.668 1 94.62 366 LEU A C 1
ATOM 2989 O O . LEU A 1 366 ? 19.375 8.672 4.867 1 94.62 366 LEU A O 1
ATOM 2993 N N . ALA A 1 367 ? 19.25 10.797 5.59 1 94.25 367 ALA A N 1
ATOM 2994 C CA . ALA A 1 367 ? 18.781 10.43 6.918 1 94.25 367 ALA A CA 1
ATOM 2995 C C . ALA A 1 367 ? 17.422 9.734 6.836 1 94.25 367 ALA A C 1
ATOM 2997 O O . ALA A 1 367 ? 17.188 8.734 7.52 1 94.25 367 ALA A O 1
ATOM 2998 N N . MET A 1 368 ? 16.578 10.344 6.004 1 91.5 368 MET A N 1
ATOM 2999 C CA . MET A 1 368 ? 15.25 9.773 5.855 1 91.5 368 MET A CA 1
ATOM 3000 C C . MET A 1 368 ? 15.32 8.375 5.238 1 91.5 368 MET A C 1
ATOM 3002 O O . MET A 1 368 ? 14.531 7.5 5.59 1 91.5 368 MET A O 1
ATOM 3006 N N . PHE A 1 369 ? 16.234 8.156 4.328 1 92.31 369 PHE A N 1
ATOM 3007 C CA . PHE A 1 369 ? 16.438 6.832 3.748 1 92.31 369 PHE A CA 1
ATOM 3008 C C . PHE A 1 369 ? 16.828 5.82 4.82 1 92.31 369 PHE A C 1
ATOM 3010 O O . PHE A 1 369 ? 16.25 4.734 4.891 1 92.31 369 PHE A O 1
ATOM 3017 N N . TYR A 1 370 ? 17.828 6.168 5.633 1 93.19 370 TYR A N 1
ATOM 3018 C CA . TYR A 1 370 ? 18.234 5.277 6.707 1 93.19 370 TYR A CA 1
ATOM 3019 C C . TYR A 1 370 ? 17.062 4.977 7.645 1 93.19 370 TYR A C 1
ATOM 3021 O O . TYR A 1 370 ? 16.922 3.854 8.133 1 93.19 370 TYR A O 1
ATOM 3029 N N . ARG A 1 371 ? 16.328 5.965 7.902 1 90.44 371 ARG A N 1
ATOM 3030 C CA . ARG A 1 371 ? 15.18 5.801 8.797 1 90.44 371 ARG A CA 1
ATOM 3031 C C . ARG A 1 371 ? 14.156 4.836 8.211 1 90.44 371 ARG A C 1
ATOM 3033 O O . ARG A 1 371 ? 13.656 3.951 8.914 1 90.44 371 ARG A O 1
ATOM 3040 N N . ARG A 1 372 ? 13.836 4.98 6.984 1 87.12 372 ARG A N 1
ATOM 3041 C CA . ARG A 1 372 ? 12.906 4.066 6.324 1 87.12 372 ARG A CA 1
ATOM 3042 C C . ARG A 1 372 ? 13.445 2.641 6.324 1 87.12 372 ARG A C 1
ATOM 3044 O O . ARG A 1 372 ? 12.688 1.683 6.496 1 87.12 372 ARG A O 1
ATOM 3051 N N . LEU A 1 373 ? 14.727 2.537 6.113 1 88.75 373 LEU A N 1
ATOM 3052 C CA . LEU A 1 373 ? 15.352 1.224 6.055 1 88.75 373 LEU A CA 1
ATOM 3053 C C . LEU A 1 373 ? 15.258 0.515 7.402 1 88.75 373 LEU A C 1
ATOM 3055 O O . LEU A 1 373 ? 14.906 -0.665 7.465 1 88.75 373 LEU A O 1
ATOM 3059 N N . TYR A 1 374 ? 15.625 1.186 8.531 1 89.19 374 TYR A N 1
ATOM 3060 C CA . TYR A 1 374 ? 15.594 0.463 9.797 1 89.19 374 TYR A CA 1
ATOM 3061 C C . TYR A 1 374 ? 14.164 0.188 10.234 1 89.19 374 TYR A C 1
ATOM 3063 O O . TYR A 1 374 ? 13.891 -0.806 10.914 1 89.19 374 TYR A O 1
ATOM 3071 N N . LYS A 1 375 ? 13.211 1.085 9.844 1 84.25 375 LYS A N 1
ATOM 3072 C CA . LYS A 1 375 ? 11.812 0.792 10.141 1 84.25 375 LYS A CA 1
ATOM 3073 C C . LYS A 1 375 ? 11.336 -0.441 9.375 1 84.25 375 LYS A C 1
ATOM 3075 O O . LYS A 1 375 ? 10.539 -1.229 9.891 1 84.25 375 LYS A O 1
ATOM 3080 N N . GLU A 1 376 ? 11.766 -0.55 8.164 1 82 376 GLU A N 1
ATOM 3081 C CA . GLU A 1 376 ? 11.461 -1.741 7.379 1 82 376 GLU A CA 1
ATOM 3082 C C . GLU A 1 376 ? 12.008 -2.998 8.047 1 82 376 GLU A C 1
ATOM 3084 O O . GLU A 1 376 ? 11.352 -4.039 8.062 1 82 376 GLU A O 1
ATOM 3089 N N . TYR A 1 377 ? 13.227 -2.9 8.531 1 83.75 377 TYR A N 1
ATOM 3090 C CA . TYR A 1 377 ? 13.836 -4.031 9.219 1 83.75 377 TYR A CA 1
ATOM 3091 C C . TYR A 1 377 ? 13.047 -4.41 10.461 1 83.75 377 TYR A C 1
ATOM 3093 O O . TYR A 1 377 ? 12.867 -5.594 10.758 1 83.75 377 TYR A O 1
ATOM 3101 N N . GLN A 1 378 ? 12.562 -3.434 11.109 1 81.25 378 GLN A N 1
ATOM 3102 C CA . GLN A 1 378 ? 11.797 -3.68 12.328 1 81.25 378 GLN A CA 1
ATOM 3103 C C . GLN A 1 378 ? 10.461 -4.348 12.008 1 81.25 378 GLN A C 1
ATOM 3105 O O . GLN A 1 378 ? 10.016 -5.238 12.734 1 81.25 378 GLN A O 1
ATOM 3110 N N . ASN A 1 379 ? 9.914 -3.994 10.906 1 76.31 379 ASN A N 1
ATOM 3111 C CA . ASN A 1 379 ? 8.578 -4.477 10.555 1 76.31 379 ASN A CA 1
ATOM 3112 C C . ASN A 1 379 ? 8.648 -5.793 9.789 1 76.31 379 ASN A C 1
ATOM 3114 O O . ASN A 1 379 ? 7.672 -6.543 9.75 1 76.31 379 ASN A O 1
ATOM 3118 N N . SER A 1 380 ? 9.672 -6.074 9.117 1 73.75 380 SER A N 1
ATOM 3119 C CA . SER A 1 380 ? 9.766 -7.23 8.234 1 73.75 380 SER A CA 1
ATOM 3120 C C . SER A 1 380 ? 9.695 -8.531 9.023 1 73.75 380 SER A C 1
ATOM 3122 O O . SER A 1 380 ? 9.188 -9.539 8.523 1 73.75 380 SER A O 1
ATOM 3124 N N . GLY A 1 381 ? 10.227 -8.586 10.234 1 69.69 381 GLY A N 1
ATOM 3125 C CA . GLY A 1 381 ? 10.172 -9.805 11.023 1 69.69 381 GLY A CA 1
ATOM 3126 C C . GLY A 1 381 ? 8.766 -10.289 11.289 1 69.69 381 GLY A C 1
ATOM 3127 O O . GLY A 1 381 ? 8.461 -11.477 11.133 1 69.69 381 GLY A O 1
ATOM 3128 N N . LEU A 1 382 ? 7.922 -9.406 11.484 1 70.5 382 LEU A N 1
ATOM 3129 C CA . LEU A 1 382 ? 6.543 -9.766 11.797 1 70.5 382 LEU A CA 1
ATOM 3130 C C . LEU A 1 382 ? 5.754 -10.062 10.523 1 70.5 382 LEU A C 1
ATOM 3132 O O . LEU A 1 382 ? 4.887 -10.938 10.523 1 70.5 382 LEU A O 1
ATOM 3136 N N . MET A 1 383 ? 6.141 -9.391 9.5 1 72 383 MET A N 1
ATOM 3137 C CA . MET A 1 383 ? 5.426 -9.586 8.242 1 72 383 MET A CA 1
ATOM 3138 C C . MET A 1 383 ? 5.777 -10.938 7.621 1 72 383 MET A C 1
ATOM 3140 O O . MET A 1 383 ? 4.922 -11.594 7.031 1 72 383 MET A O 1
ATOM 3144 N N . LEU A 1 384 ? 7.062 -11.211 7.699 1 73.81 384 LEU A N 1
ATOM 3145 C CA . LEU A 1 384 ? 7.523 -12.484 7.152 1 73.81 384 LEU A CA 1
ATOM 3146 C C . LEU A 1 384 ? 6.941 -13.656 7.938 1 73.81 384 LEU A C 1
ATOM 3148 O O . LEU A 1 384 ? 6.668 -14.711 7.371 1 73.81 384 LEU A O 1
ATOM 3152 N N . ASP A 1 385 ? 6.598 -13.484 9.188 1 73.25 385 ASP A N 1
ATOM 3153 C CA . ASP A 1 385 ? 6.035 -14.516 10.055 1 73.25 385 ASP A CA 1
ATOM 3154 C C . ASP A 1 385 ? 6.789 -15.836 9.898 1 73.25 385 ASP A C 1
ATOM 3156 O O . ASP A 1 385 ? 6.18 -16.875 9.648 1 73.25 385 ASP A O 1
ATOM 3160 N N . SER A 1 386 ? 8.133 -15.805 9.805 1 79.56 386 SER A N 1
ATOM 3161 C CA . SER A 1 386 ? 8.961 -17 9.664 1 79.56 386 SER A CA 1
ATOM 3162 C C . SER A 1 386 ? 8.961 -17.828 10.938 1 79.56 386 SER A C 1
ATOM 3164 O O . SER A 1 386 ? 8.945 -17.297 12.039 1 79.56 386 SER A O 1
ATOM 3166 N N . LYS A 1 387 ? 8.914 -19.078 10.805 1 77.25 387 LYS A N 1
ATOM 3167 C CA . LYS A 1 387 ? 8.969 -19.984 11.945 1 77.25 387 LYS A CA 1
ATOM 3168 C C . LYS A 1 387 ? 10.406 -20.328 12.312 1 77.25 387 LYS A C 1
ATOM 3170 O O . LYS A 1 387 ? 10.648 -21.078 13.266 1 77.25 387 LYS A O 1
ATOM 3175 N N . THR A 1 388 ? 11.297 -19.641 11.562 1 81.19 388 THR A N 1
ATOM 3176 C CA . THR A 1 388 ? 12.711 -19.875 11.828 1 81.19 388 THR A CA 1
ATOM 3177 C C . THR A 1 388 ? 13.234 -18.859 12.852 1 81.19 388 THR A C 1
ATOM 3179 O O . THR A 1 388 ? 12.531 -17.922 13.219 1 81.19 388 THR A O 1
ATOM 3182 N N . ALA A 1 389 ? 14.352 -19.141 13.367 1 76.75 389 ALA A N 1
ATOM 3183 C CA . ALA A 1 389 ? 14.961 -18.25 14.359 1 76.75 389 ALA A CA 1
ATOM 3184 C C . ALA A 1 389 ? 15.57 -17.016 13.695 1 76.75 389 ALA A C 1
ATOM 3186 O O . ALA A 1 389 ? 15.961 -16.062 14.375 1 76.75 389 ALA A O 1
ATOM 3187 N N . TYR A 1 390 ? 15.516 -17 12.336 1 77.75 390 TYR A N 1
ATOM 3188 C CA . TYR A 1 390 ? 16.172 -15.914 11.617 1 77.75 390 TYR A CA 1
ATOM 3189 C C . TYR A 1 390 ? 15.203 -14.781 11.32 1 77.75 390 TYR A C 1
ATOM 3191 O O . TYR A 1 390 ? 14 -15 11.211 1 77.75 390 TYR A O 1
ATOM 3199 N N . ASN A 1 391 ? 15.688 -13.516 11.398 1 76.38 391 ASN A N 1
ATOM 3200 C CA . ASN A 1 391 ? 14.898 -12.328 11.078 1 76.38 391 ASN A CA 1
ATOM 3201 C C . ASN A 1 391 ? 15.633 -11.414 10.094 1 76.38 391 ASN A C 1
ATOM 3203 O O . ASN A 1 391 ? 16.859 -11.508 9.953 1 76.38 391 ASN A O 1
ATOM 3207 N N . ILE A 1 392 ? 14.797 -10.703 9.469 1 76.69 392 ILE A N 1
ATOM 3208 C CA . ILE A 1 392 ? 15.375 -9.695 8.586 1 76.69 392 ILE A CA 1
ATOM 3209 C C . ILE A 1 392 ? 15.781 -8.469 9.398 1 76.69 392 ILE A C 1
ATOM 3211 O O . ILE A 1 392 ? 14.969 -7.922 10.156 1 76.69 392 ILE A O 1
ATOM 3215 N N . GLY A 1 393 ? 16.953 -8.047 9.352 1 77.31 393 GLY A N 1
ATOM 3216 C CA . GLY A 1 393 ? 17.438 -6.906 10.117 1 77.31 393 GLY A CA 1
ATOM 3217 C C . GLY A 1 393 ? 17.812 -7.262 11.539 1 77.31 393 GLY A C 1
ATOM 3218 O O . GLY A 1 393 ? 16.969 -7.266 12.438 1 77.31 393 GLY A O 1
ATOM 3219 N N . LYS A 1 394 ? 18.938 -7.512 11.828 1 80.5 394 LYS A N 1
ATOM 3220 C CA . LYS A 1 394 ? 19.438 -7.805 13.172 1 80.5 394 LYS A CA 1
ATOM 3221 C C . LYS A 1 394 ? 19.406 -6.559 14.047 1 80.5 394 LYS A C 1
ATOM 3223 O O . LYS A 1 394 ? 19.5 -5.438 13.547 1 80.5 394 LYS A O 1
ATOM 3228 N N . PRO A 1 395 ? 19.219 -6.73 15.328 1 83.88 395 PRO A N 1
ATOM 3229 C CA . PRO A 1 395 ? 19.172 -5.582 16.234 1 83.88 395 PRO A CA 1
ATOM 3230 C C . PRO A 1 395 ? 20.406 -4.695 16.141 1 83.88 395 PRO A C 1
ATOM 3232 O O . PRO A 1 395 ? 20.312 -3.473 16.266 1 83.88 395 PRO A O 1
ATOM 3235 N N . ASN A 1 396 ? 21.578 -5.277 15.875 1 86.38 396 ASN A N 1
ATOM 3236 C CA . ASN A 1 396 ? 22.797 -4.484 15.734 1 86.38 396 ASN A CA 1
ATOM 3237 C C . ASN A 1 396 ? 22.75 -3.6 14.492 1 86.38 396 ASN A C 1
ATOM 3239 O O . ASN A 1 396 ? 23.234 -2.465 14.516 1 86.38 396 ASN A O 1
ATOM 3243 N N . GLU A 1 397 ? 22.203 -4.16 13.422 1 86.5 397 GLU A N 1
ATOM 3244 C CA . GLU A 1 397 ? 22.062 -3.387 12.195 1 86.5 397 GLU A CA 1
ATOM 3245 C C . GLU A 1 397 ? 21.094 -2.223 12.375 1 86.5 397 GLU A C 1
ATOM 3247 O O . GLU A 1 397 ? 21.328 -1.13 11.852 1 86.5 397 GLU A O 1
ATOM 3252 N N . ILE A 1 398 ? 20.047 -2.461 13.102 1 89.81 398 ILE A N 1
ATOM 3253 C CA . ILE A 1 398 ? 19.047 -1.43 13.352 1 89.81 398 ILE A CA 1
ATOM 3254 C C . ILE A 1 398 ? 19.672 -0.298 14.172 1 89.81 398 ILE A C 1
ATOM 3256 O O . ILE A 1 398 ? 19.438 0.879 13.883 1 89.81 398 ILE A O 1
ATOM 3260 N N . LEU A 1 399 ? 20.453 -0.63 15.234 1 93.19 399 LEU A N 1
ATOM 3261 C CA . LEU A 1 399 ? 21.109 0.368 16.078 1 93.19 399 LEU A CA 1
ATOM 3262 C C . LEU A 1 399 ? 22.109 1.189 15.266 1 93.19 399 LEU A C 1
ATOM 3264 O O . LEU A 1 399 ? 22.219 2.402 15.453 1 93.19 399 LEU A O 1
ATOM 3268 N N . ASP A 1 400 ? 22.766 0.49 14.352 1 91.56 400 ASP A N 1
ATOM 3269 C CA . ASP A 1 400 ? 23.703 1.191 13.492 1 91.56 400 ASP A CA 1
ATOM 3270 C C . ASP A 1 400 ? 23 2.203 12.594 1 91.56 400 ASP A C 1
ATOM 3272 O O . ASP A 1 400 ? 23.484 3.322 12.414 1 91.56 400 ASP A O 1
ATOM 3276 N N . LEU A 1 401 ? 21.922 1.78 12.031 1 93.12 401 LEU A N 1
ATOM 3277 C CA . LEU A 1 401 ? 21.156 2.662 11.156 1 93.12 401 LEU A CA 1
ATOM 3278 C C . LEU A 1 401 ? 20.609 3.855 11.93 1 93.12 401 LEU A C 1
ATOM 3280 O O . LEU A 1 401 ? 20.547 4.969 11.406 1 93.12 401 LEU A O 1
ATOM 3284 N N . LYS A 1 402 ? 20.188 3.664 13.18 1 94.88 402 LYS A N 1
ATOM 3285 C CA . LYS A 1 402 ? 19.734 4.773 14.016 1 94.88 402 LYS A CA 1
ATOM 3286 C C . LYS A 1 402 ? 20.844 5.789 14.234 1 94.88 402 LYS A C 1
ATOM 3288 O O . LYS A 1 402 ? 20.609 6.996 14.195 1 94.88 402 LYS A O 1
ATOM 3293 N N . GLY A 1 403 ? 22.016 5.23 14.492 1 95.38 403 GLY A N 1
ATOM 3294 C CA . GLY A 1 403 ? 23.172 6.109 14.617 1 95.38 403 GLY A CA 1
ATOM 3295 C C . GLY A 1 403 ? 23.453 6.91 13.359 1 95.38 403 GLY A C 1
ATOM 3296 O O . GLY A 1 403 ? 23.781 8.094 13.438 1 95.38 403 GLY A O 1
ATOM 3297 N N . ARG A 1 404 ? 23.25 6.301 12.195 1 94.62 404 ARG A N 1
ATOM 3298 C CA . ARG A 1 404 ? 23.484 6.977 10.93 1 94.62 404 ARG A CA 1
ATOM 3299 C C . ARG A 1 404 ? 22.438 8.055 10.68 1 94.62 404 ARG A C 1
ATOM 3301 O O . ARG A 1 404 ? 22.734 9.086 10.078 1 94.62 404 ARG A O 1
ATOM 3308 N N . VAL A 1 405 ? 21.219 7.812 11.109 1 96 405 VAL A N 1
ATOM 3309 C CA . VAL A 1 405 ? 20.156 8.805 10.984 1 96 405 VAL A CA 1
ATOM 3310 C C . VAL A 1 405 ? 20.531 10.062 11.773 1 96 405 VAL A C 1
ATOM 3312 O O . VAL A 1 405 ? 20.438 11.18 11.25 1 96 405 VAL A O 1
ATOM 3315 N N . ILE A 1 406 ? 20.984 9.867 13.023 1 97.25 406 ILE A N 1
ATOM 3316 C CA . ILE A 1 406 ? 21.344 10.992 13.883 1 97.25 406 ILE A CA 1
ATOM 3317 C C . ILE A 1 406 ? 22.5 11.766 13.258 1 97.25 406 ILE A C 1
ATOM 3319 O O . ILE A 1 406 ? 22.469 13 13.188 1 97.25 406 ILE A O 1
ATOM 3323 N N . LYS A 1 407 ? 23.453 11.039 12.75 1 96.06 407 LYS A N 1
ATOM 3324 C CA . LYS A 1 407 ? 24.609 11.688 12.141 1 96.06 407 LYS A CA 1
ATOM 3325 C C . LYS A 1 407 ? 24.203 12.508 10.922 1 96.06 407 LYS A C 1
ATOM 3327 O O . LYS A 1 407 ? 24.594 13.664 10.789 1 96.06 407 LYS A O 1
ATOM 3332 N N . SER A 1 408 ? 23.406 11.922 10.055 1 95.5 408 SER A N 1
ATOM 3333 C CA . SER A 1 408 ? 22.984 12.594 8.828 1 95.5 408 SER A CA 1
ATOM 3334 C C . SER A 1 408 ? 22.078 13.781 9.125 1 95.5 408 SER A C 1
ATOM 3336 O O . SER A 1 408 ? 22.125 14.797 8.43 1 95.5 408 SER A O 1
ATOM 3338 N N . LEU A 1 409 ? 21.203 13.672 10.125 1 95.19 409 LEU A N 1
ATOM 3339 C CA . LEU A 1 409 ? 20.359 14.797 10.5 1 95.19 409 LEU A CA 1
ATOM 3340 C C . LEU A 1 409 ? 21.188 15.945 11.047 1 95.19 409 LEU A C 1
ATOM 3342 O O . LEU A 1 409 ? 20.906 17.109 10.766 1 95.19 409 LEU A O 1
ATOM 3346 N N . CYS A 1 410 ? 22.188 15.633 11.875 1 96 410 CYS A N 1
ATOM 3347 C CA . CYS A 1 410 ? 23.062 16.672 12.422 1 96 410 CYS A CA 1
ATOM 3348 C C . CYS A 1 410 ? 23.812 17.375 11.312 1 96 410 CYS A C 1
ATOM 3350 O O . CYS A 1 410 ? 23.953 18.609 11.336 1 96 410 CYS A O 1
ATOM 3352 N N . GLU A 1 411 ? 24.234 16.594 10.266 1 93.62 411 GLU A N 1
ATOM 3353 C CA . GLU A 1 411 ? 24.906 17.203 9.125 1 93.62 411 GLU A CA 1
ATOM 3354 C C . GLU A 1 411 ? 23.953 18.094 8.336 1 93.62 411 GLU A C 1
ATOM 3356 O O . GLU A 1 411 ? 24.344 19.141 7.828 1 93.62 411 GLU A O 1
ATOM 3361 N N . SER A 1 412 ? 22.75 17.688 8.219 1 93 412 SER A N 1
ATOM 3362 C CA . SER A 1 412 ? 21.734 18.469 7.516 1 93 412 SER A CA 1
ATOM 3363 C C . SER A 1 412 ? 21.469 19.781 8.234 1 93 412 SER A C 1
ATOM 3365 O O . SER A 1 412 ? 21.359 20.828 7.594 1 93 412 SER A O 1
ATOM 3367 N N . LEU A 1 413 ? 21.406 19.766 9.516 1 92.25 413 LEU A N 1
ATOM 3368 C CA . LEU A 1 413 ? 21.062 20.938 10.312 1 92.25 413 LEU A CA 1
ATOM 3369 C C . LEU A 1 413 ? 22.219 21.922 10.359 1 92.25 413 LEU A C 1
ATOM 3371 O O . LEU A 1 413 ? 22.016 23.125 10.539 1 92.25 413 LEU A O 1
ATOM 3375 N N . LYS A 1 414 ? 23.422 21.469 10.141 1 90.06 414 LYS A N 1
ATOM 3376 C CA . LYS A 1 414 ? 24.609 22.312 10.141 1 90.06 414 LYS A CA 1
ATOM 3377 C C . LYS A 1 414 ? 24.594 23.281 8.945 1 90.06 414 LYS A C 1
ATOM 3379 O O . LYS A 1 414 ? 25.016 24.422 9.07 1 90.06 414 LYS A O 1
ATOM 3384 N N . PHE A 1 415 ? 24.141 22.766 7.789 1 81.06 415 PHE A N 1
ATOM 3385 C CA . PHE A 1 415 ? 24.266 23.547 6.562 1 81.06 415 PHE A CA 1
ATOM 3386 C C . PHE A 1 415 ? 22.922 24.172 6.172 1 81.06 415 PHE A C 1
ATOM 3388 O O . PHE A 1 415 ? 22.859 24.953 5.223 1 81.06 415 PHE A O 1
ATOM 3395 N N . GLY A 1 416 ? 21.891 23.938 6.801 1 69.88 416 GLY A N 1
ATOM 3396 C CA . GLY A 1 416 ? 20.578 24.25 6.23 1 69.88 416 GLY A CA 1
ATOM 3397 C C . GLY A 1 416 ? 20.062 25.609 6.66 1 69.88 416 GLY A C 1
ATOM 3398 O O . GLY A 1 416 ? 20.672 26.297 7.477 1 69.88 416 GLY A O 1
ATOM 3399 N N . SER A 1 417 ? 19.156 26.172 5.785 1 69.38 417 SER A N 1
ATOM 3400 C CA . SER A 1 417 ? 18.375 27.391 5.984 1 69.38 417 SER A CA 1
ATOM 3401 C C . SER A 1 417 ? 17.172 27.125 6.871 1 69.38 417 SER A C 1
ATOM 3403 O O . SER A 1 417 ? 16.172 27.844 6.797 1 69.38 417 SER A O 1
ATOM 3405 N N . TYR A 1 418 ? 17.203 26.156 7.777 1 76.06 418 TYR A N 1
ATOM 3406 C CA . TYR A 1 418 ? 16.188 25.812 8.773 1 76.06 418 TYR A CA 1
ATOM 3407 C C . TYR A 1 418 ? 14.945 25.234 8.117 1 76.06 418 TYR A C 1
ATOM 3409 O O . TYR A 1 418 ? 13.906 25.094 8.758 1 76.06 418 TYR A O 1
ATOM 3417 N N . LYS A 1 419 ? 15 24.969 6.816 1 78.31 419 LYS A N 1
ATOM 3418 C CA . LYS A 1 419 ? 13.844 24.469 6.074 1 78.31 419 LYS A CA 1
ATOM 3419 C C . LYS A 1 419 ? 13.32 23.172 6.664 1 78.31 419 LYS A C 1
ATOM 3421 O O . LYS A 1 419 ? 12.109 22.969 6.762 1 78.31 419 LYS A O 1
ATOM 3426 N N . TYR A 1 420 ? 14.25 22.281 7.098 1 82.94 420 TYR A N 1
ATOM 3427 C CA . TYR A 1 420 ? 13.859 20.953 7.559 1 82.94 420 TYR A CA 1
ATOM 3428 C C . TYR A 1 420 ? 13.961 20.859 9.078 1 82.94 420 TYR A C 1
ATOM 3430 O O . TYR A 1 420 ? 13.75 19.781 9.648 1 82.94 420 TYR A O 1
ATOM 3438 N N . ALA A 1 421 ? 14.219 21.922 9.727 1 86 421 ALA A N 1
ATOM 3439 C CA . ALA A 1 421 ? 14.469 21.906 11.164 1 86 421 ALA A CA 1
ATOM 3440 C C . ALA A 1 421 ? 13.258 21.391 11.93 1 86 421 ALA A C 1
ATOM 3442 O O . ALA A 1 421 ? 13.406 20.641 12.906 1 86 421 ALA A O 1
ATOM 3443 N N . ARG A 1 422 ? 12.102 21.703 11.445 1 81.94 422 ARG A N 1
ATOM 3444 C CA . ARG A 1 422 ? 10.875 21.359 12.156 1 81.94 422 ARG A CA 1
ATOM 3445 C C . ARG A 1 422 ? 10.594 19.859 12.07 1 81.94 422 ARG A C 1
ATOM 3447 O O . ARG A 1 422 ? 9.844 19.312 12.875 1 81.94 422 ARG A O 1
ATOM 3454 N N . ILE A 1 423 ? 11.188 19.25 11.125 1 83.19 423 ILE A N 1
ATOM 3455 C CA . ILE A 1 423 ? 11.008 17.812 10.977 1 83.19 423 ILE A CA 1
ATOM 3456 C C . ILE A 1 423 ? 12.219 17.078 11.539 1 83.19 423 ILE A C 1
ATOM 3458 O O . ILE A 1 423 ? 12.07 16.078 12.25 1 83.19 423 ILE A O 1
ATOM 3462 N N . SER A 1 424 ? 13.391 17.578 11.32 1 89.19 424 SER A N 1
ATOM 3463 C CA . SER A 1 424 ? 14.641 16.922 11.672 1 89.19 424 SER A CA 1
ATOM 3464 C C . SER A 1 424 ? 14.828 16.859 13.18 1 89.19 424 SER A C 1
ATOM 3466 O O . SER A 1 424 ? 15.234 15.82 13.719 1 89.19 424 SER A O 1
ATOM 3468 N N . LEU A 1 425 ? 14.531 17.938 13.859 1 90.75 425 LEU A N 1
ATOM 3469 C CA . LEU A 1 425 ? 14.852 18.016 15.281 1 90.75 425 LEU A CA 1
ATOM 3470 C C . LEU A 1 425 ? 13.961 17.078 16.094 1 90.75 425 LEU A C 1
ATOM 3472 O O . LEU A 1 425 ? 14.445 16.344 16.953 1 90.75 425 LEU A O 1
ATOM 3476 N N . PRO A 1 426 ? 12.641 17.109 15.812 1 88.25 426 PRO A N 1
ATOM 3477 C CA . PRO A 1 426 ? 11.805 16.172 16.562 1 88.25 426 PRO A CA 1
ATOM 3478 C C . PRO A 1 426 ? 12.195 14.711 16.328 1 88.25 426 PRO A C 1
ATOM 3480 O O . PRO A 1 426 ? 12.18 13.906 17.25 1 88.25 426 PRO A O 1
ATOM 3483 N N . ILE A 1 427 ? 12.531 14.359 15.156 1 89.25 427 ILE A N 1
ATOM 3484 C CA . ILE A 1 427 ? 12.938 13 14.852 1 89.25 427 ILE A CA 1
ATOM 3485 C C . ILE A 1 427 ? 14.25 12.68 15.562 1 89.25 427 ILE A C 1
ATOM 3487 O O . ILE A 1 427 ? 14.398 11.602 16.141 1 89.25 427 ILE A O 1
ATOM 3491 N N . LEU A 1 428 ? 15.164 13.633 15.469 1 94.31 428 LEU A N 1
ATOM 3492 C CA . LEU A 1 428 ? 16.469 13.469 16.109 1 94.31 428 LEU A CA 1
ATOM 3493 C C . LEU A 1 428 ? 16.297 13.25 17.609 1 94.31 428 LEU A C 1
ATOM 3495 O O . LEU A 1 428 ? 16.875 12.312 18.172 1 94.31 428 LEU A O 1
ATOM 3499 N N . PHE A 1 429 ? 15.5 14.039 18.266 1 93.62 429 PHE A N 1
ATOM 3500 C CA . PHE A 1 429 ? 15.305 13.953 19.719 1 93.62 429 PHE A CA 1
ATOM 3501 C C . PHE A 1 429 ? 14.594 12.656 20.094 1 93.62 429 PHE A C 1
ATOM 3503 O O . PHE A 1 429 ? 14.906 12.047 21.109 1 93.62 429 PHE A O 1
ATOM 3510 N N . ASP A 1 430 ? 13.648 12.32 19.281 1 90.69 430 ASP A N 1
ATOM 3511 C CA . ASP A 1 430 ? 12.906 11.094 19.562 1 90.69 430 ASP A CA 1
ATOM 3512 C C . ASP A 1 430 ? 13.828 9.883 19.594 1 90.69 430 ASP A C 1
ATOM 3514 O O . ASP A 1 430 ? 13.781 9.086 20.531 1 90.69 430 ASP A O 1
ATOM 3518 N N . ILE A 1 431 ? 14.656 9.734 18.578 1 93.44 431 ILE A N 1
ATOM 3519 C CA . ILE A 1 431 ? 15.57 8.594 18.484 1 93.44 431 ILE A CA 1
ATOM 3520 C C . ILE A 1 431 ? 16.609 8.68 19.609 1 93.44 431 ILE A C 1
ATOM 3522 O O . ILE A 1 431 ? 16.891 7.68 20.266 1 93.44 431 ILE A O 1
ATOM 3526 N N . TRP A 1 432 ? 17.172 9.859 19.859 1 95.75 432 TRP A N 1
ATOM 3527 C CA . TRP A 1 432 ? 18.234 10.102 20.828 1 95.75 432 TRP A CA 1
ATOM 3528 C C . TRP A 1 432 ? 17.766 9.789 22.234 1 95.75 432 TRP A C 1
ATOM 3530 O O . TRP A 1 432 ? 18.406 9.023 22.969 1 95.75 432 TRP A O 1
ATOM 3540 N N . ILE A 1 433 ? 16.594 10.242 22.609 1 93.25 433 ILE A N 1
ATOM 3541 C CA . ILE A 1 433 ? 16.062 10.062 23.953 1 93.25 433 ILE A CA 1
ATOM 3542 C C . ILE A 1 433 ? 15.641 8.609 24.141 1 93.25 433 ILE A C 1
ATOM 3544 O O . ILE A 1 433 ? 15.828 8.039 25.219 1 93.25 433 ILE A O 1
ATOM 3548 N N . ASP A 1 434 ? 15.117 8.047 23.141 1 90.5 434 ASP A N 1
ATOM 3549 C CA . ASP A 1 434 ? 14.703 6.648 23.219 1 90.5 434 ASP A CA 1
ATOM 3550 C C . ASP A 1 434 ? 15.906 5.73 23.422 1 90.5 434 ASP A C 1
ATOM 3552 O O . ASP A 1 434 ? 15.812 4.711 24.109 1 90.5 434 ASP A O 1
ATOM 3556 N N . LEU A 1 435 ? 17.016 6.004 22.781 1 94 435 LEU A N 1
ATOM 3557 C CA . LEU A 1 435 ? 18.25 5.23 22.969 1 94 435 LEU A CA 1
ATOM 3558 C C . LEU A 1 435 ? 18.672 5.266 24.438 1 94 435 LEU A C 1
ATOM 3560 O O . LEU A 1 435 ? 19.125 4.254 24.984 1 94 435 LEU A O 1
ATOM 3564 N N . GLY A 1 436 ? 18.531 6.434 25.031 1 93.5 436 GLY A N 1
ATOM 3565 C CA . GLY A 1 436 ? 18.859 6.547 26.453 1 93.5 436 GLY A CA 1
ATOM 3566 C C . GLY A 1 436 ? 17.953 5.711 27.328 1 93.5 436 GLY A C 1
ATOM 3567 O O . GLY A 1 436 ? 18.422 5.043 28.25 1 93.5 436 GLY A O 1
ATOM 3568 N N . ASN A 1 437 ? 16.703 5.746 27.047 1 90.12 437 ASN A N 1
ATOM 3569 C CA . ASN A 1 437 ? 15.742 4.961 27.812 1 90.12 437 ASN A CA 1
ATOM 3570 C C . ASN A 1 437 ? 15.992 3.463 27.656 1 90.12 437 ASN A C 1
ATOM 3572 O O . ASN A 1 437 ? 15.852 2.705 28.625 1 90.12 437 ASN A O 1
ATOM 3576 N N . LYS A 1 438 ? 16.312 3.033 26.469 1 90.44 438 LYS A N 1
ATOM 3577 C CA . LYS A 1 438 ? 16.625 1.624 26.219 1 90.44 438 LYS A CA 1
ATOM 3578 C C . LYS A 1 438 ? 17.875 1.195 26.969 1 90.44 438 LYS A C 1
ATOM 3580 O O . LYS A 1 438 ? 17.969 0.065 27.453 1 90.44 438 LYS A O 1
ATOM 3585 N N . CYS A 1 439 ? 18.844 2.047 27.031 1 91 439 CYS A N 1
ATOM 3586 C CA . CYS A 1 439 ? 20.047 1.765 27.797 1 91 439 CYS A CA 1
ATOM 3587 C C . CYS A 1 439 ? 19.719 1.506 29.25 1 91 439 CYS A C 1
ATOM 3589 O O . CYS A 1 439 ? 20.219 0.555 29.859 1 91 439 CYS A O 1
ATOM 3591 N N . LEU A 1 440 ? 18.844 2.223 29.781 1 89.19 440 LEU A N 1
ATOM 3592 C CA . LEU A 1 440 ? 18.453 2.08 31.172 1 89.19 440 LEU A CA 1
ATOM 3593 C C . LEU A 1 440 ? 17.656 0.791 31.391 1 89.19 440 LEU A C 1
ATOM 3595 O O . LEU A 1 440 ? 17.844 0.107 32.406 1 89.19 440 LEU A O 1
ATOM 3599 N N . MET A 1 441 ? 16.844 0.519 30.453 1 86.81 441 MET A N 1
ATOM 3600 C CA . MET A 1 441 ? 16.047 -0.698 30.531 1 86.81 441 MET A CA 1
ATOM 3601 C C . MET A 1 441 ? 16.938 -1.938 30.531 1 86.81 441 MET A C 1
ATOM 3603 O O . MET A 1 441 ? 16.719 -2.861 31.312 1 86.81 441 MET A O 1
ATOM 3607 N N . TYR A 1 442 ? 17.938 -1.985 29.641 1 86.06 442 TYR A N 1
ATOM 3608 C CA . TYR A 1 442 ? 18.844 -3.125 29.562 1 86.06 442 TYR A CA 1
ATOM 3609 C C . TYR A 1 442 ? 19.734 -3.199 30.781 1 86.06 442 TYR A C 1
ATOM 3611 O O . TYR A 1 442 ? 20.109 -4.289 31.234 1 86.06 442 TYR A O 1
ATOM 3619 N N . GLN A 1 443 ? 20 -2.109 31.391 1 84.19 443 GLN A N 1
ATOM 3620 C CA . GLN A 1 443 ? 20.797 -2.08 32.594 1 84.19 443 GLN A CA 1
ATOM 3621 C C . GLN A 1 443 ? 20.031 -2.682 33.781 1 84.19 443 GLN A C 1
ATOM 3623 O O . GLN A 1 443 ? 20.625 -3.371 34.625 1 84.19 443 GLN A O 1
ATOM 3628 N N . GLN A 1 444 ? 18.734 -2.479 33.719 1 83.06 444 GLN A N 1
ATOM 3629 C CA . GLN A 1 444 ? 17.891 -3.004 34.781 1 83.06 444 GLN A CA 1
ATOM 3630 C C . GLN A 1 444 ? 17.641 -4.496 34.594 1 83.06 444 GLN A C 1
ATOM 3632 O O . GLN A 1 444 ? 17.594 -5.254 35.562 1 83.06 444 GLN A O 1
ATOM 3637 N N . LYS A 1 445 ? 17.5 -4.914 33.375 1 77.62 445 LYS A N 1
ATOM 3638 C CA . LYS A 1 445 ? 17.141 -6.301 33.094 1 77.62 445 LYS A CA 1
ATOM 3639 C C . LYS A 1 445 ? 18.344 -7.219 33.219 1 77.62 445 LYS A C 1
ATOM 3641 O O . LYS A 1 445 ? 18.219 -8.383 33.594 1 77.62 445 LYS A O 1
ATOM 3646 N N . CYS A 1 446 ? 19.469 -6.789 32.688 1 73.81 446 CYS A N 1
ATOM 3647 C CA . CYS A 1 446 ? 20.656 -7.645 32.656 1 73.81 446 CYS A CA 1
ATOM 3648 C C . CYS A 1 446 ? 21.328 -7.676 34.031 1 73.81 446 CYS A C 1
ATOM 3650 O O . CYS A 1 446 ? 21.75 -6.633 34.562 1 73.81 446 CYS A O 1
ATOM 3652 N N . ASN A 1 447 ? 20.906 -8.836 34.75 1 64.94 447 ASN A N 1
ATOM 3653 C CA . ASN A 1 447 ? 21.688 -9.109 35.938 1 64.94 447 ASN A CA 1
ATOM 3654 C C . ASN A 1 447 ? 23.109 -9.555 35.594 1 64.94 447 ASN A C 1
ATOM 3656 O O . ASN A 1 447 ? 23.328 -10.203 34.594 1 64.94 447 ASN A O 1
ATOM 3660 N N . PRO A 1 448 ? 24.109 -8.898 36.188 1 58.69 448 PRO A N 1
ATOM 3661 C CA . PRO A 1 448 ? 25.5 -9.258 35.875 1 58.69 448 PRO A CA 1
ATOM 3662 C C . PRO A 1 448 ? 25.703 -10.773 35.75 1 58.69 448 PRO A C 1
ATOM 3664 O O . PRO A 1 448 ? 26.594 -11.219 35.031 1 58.69 448 PRO A O 1
ATOM 3667 N N . ASN A 1 449 ? 24.844 -11.523 36.375 1 56.91 449 ASN A N 1
ATOM 3668 C CA . ASN A 1 449 ? 25.031 -12.977 36.344 1 56.91 449 ASN A CA 1
ATOM 3669 C C . ASN A 1 449 ? 24.234 -13.609 35.219 1 56.91 449 ASN A C 1
ATOM 3671 O O . ASN A 1 449 ? 24.062 -14.836 35.188 1 56.91 449 ASN A O 1
ATOM 3675 N N . ASP A 1 450 ? 23.625 -12.766 34.438 1 59.53 450 ASP A N 1
ATOM 3676 C CA . ASP A 1 450 ? 22.797 -13.305 33.344 1 59.53 450 ASP A CA 1
ATOM 3677 C C . ASP A 1 450 ? 23.641 -14 32.281 1 59.53 450 ASP A C 1
ATOM 3679 O O . ASP A 1 450 ? 24.625 -13.438 31.828 1 59.53 450 ASP A O 1
ATOM 3683 N N . GLN A 1 451 ? 23.625 -15.227 32.125 1 61.22 451 GLN A N 1
ATOM 3684 C CA . GLN A 1 451 ? 24.328 -16.141 31.219 1 61.22 451 GLN A CA 1
ATOM 3685 C C . GLN A 1 451 ? 23.953 -15.867 29.766 1 61.22 451 GLN A C 1
ATOM 3687 O O . GLN A 1 451 ? 24.594 -16.391 28.844 1 61.22 451 GLN A O 1
ATOM 3692 N N . ASN A 1 452 ? 22.984 -14.945 29.562 1 68.19 452 ASN A N 1
ATOM 3693 C CA . ASN A 1 452 ? 22.609 -14.766 28.172 1 68.19 452 ASN A CA 1
ATOM 3694 C C . ASN A 1 452 ? 23.547 -13.789 27.469 1 68.19 452 ASN A C 1
ATOM 3696 O O . ASN A 1 452 ? 23.375 -12.578 27.562 1 68.19 452 ASN A O 1
ATOM 3700 N N . ARG A 1 453 ? 24.656 -14.273 26.875 1 74.31 453 ARG A N 1
ATOM 3701 C CA . ARG A 1 453 ? 25.719 -13.547 26.203 1 74.31 453 ARG A CA 1
ATOM 3702 C C . ARG A 1 453 ? 25.141 -12.555 25.188 1 74.31 453 ARG A C 1
ATOM 3704 O O . ARG A 1 453 ? 25.672 -11.461 25.016 1 74.31 453 ARG A O 1
ATOM 3711 N N . THR A 1 454 ? 24.031 -12.836 24.594 1 78.19 454 THR A N 1
ATOM 3712 C CA . THR A 1 454 ? 23.422 -11.977 23.578 1 78.19 454 THR A CA 1
ATOM 3713 C C . THR A 1 454 ? 22.859 -10.711 24.203 1 78.19 454 THR A C 1
ATOM 3715 O O . THR A 1 454 ? 22.969 -9.625 23.656 1 78.19 454 THR A O 1
ATOM 3718 N N . MET A 1 455 ? 22.422 -10.836 25.422 1 80.94 455 MET A N 1
ATOM 3719 C CA . MET A 1 455 ? 21.828 -9.703 26.109 1 80.94 455 MET A CA 1
ATOM 3720 C C . MET A 1 455 ? 22.891 -8.742 26.609 1 80.94 455 MET A C 1
ATOM 3722 O O . MET A 1 455 ? 22.703 -7.523 26.578 1 80.94 455 MET A O 1
ATOM 3726 N N . LEU A 1 456 ? 24 -9.344 27.031 1 83.06 456 LEU A N 1
ATOM 3727 C CA . LEU A 1 456 ? 25.109 -8.523 27.5 1 83.06 456 LEU A CA 1
ATOM 3728 C C . LEU A 1 456 ? 25.734 -7.75 26.344 1 83.06 456 LEU A C 1
ATOM 3730 O O . LEU A 1 456 ? 26.094 -6.582 26.484 1 83.06 456 LEU A O 1
ATOM 3734 N N . LEU A 1 457 ? 25.828 -8.398 25.203 1 84.5 457 LEU A N 1
ATOM 3735 C CA . LEU A 1 457 ? 26.375 -7.746 24.016 1 84.5 457 LEU A CA 1
ATOM 3736 C C . LEU A 1 457 ? 25.469 -6.605 23.562 1 84.5 457 LEU A C 1
ATOM 3738 O O . LEU A 1 457 ? 25.953 -5.551 23.141 1 84.5 457 LEU A O 1
ATOM 3742 N N . MET A 1 458 ? 24.203 -6.793 23.719 1 87.19 458 MET A N 1
ATOM 3743 C CA . MET A 1 458 ? 23.25 -5.77 23.312 1 87.19 458 MET A CA 1
ATOM 3744 C C . MET A 1 458 ? 23.297 -4.578 24.266 1 87.19 458 MET A C 1
ATOM 3746 O O . MET A 1 458 ? 23.156 -3.43 23.828 1 87.19 458 MET A O 1
ATOM 3750 N N . LYS A 1 459 ? 23.469 -4.879 25.516 1 88.62 459 LYS A N 1
ATOM 3751 C CA . LYS A 1 459 ? 23.578 -3.822 26.516 1 88.62 459 LYS A CA 1
ATOM 3752 C C . LYS A 1 459 ? 24.766 -2.91 26.203 1 88.62 459 LYS A C 1
ATOM 3754 O O . LYS A 1 459 ? 24.625 -1.685 26.219 1 88.62 459 LYS A O 1
ATOM 3759 N N . ASP A 1 460 ? 25.828 -3.488 25.844 1 89.88 460 ASP A N 1
ATOM 3760 C CA . ASP A 1 460 ? 27.047 -2.717 25.562 1 89.88 460 ASP A CA 1
ATOM 3761 C C . ASP A 1 460 ? 26.906 -1.954 24.25 1 89.88 460 ASP A C 1
ATOM 3763 O O . ASP A 1 460 ? 27.359 -0.813 24.141 1 89.88 460 ASP A O 1
ATOM 3767 N N . LEU A 1 461 ? 26.344 -2.564 23.297 1 91.56 461 LEU A N 1
ATOM 3768 C CA . LEU A 1 461 ? 26.188 -1.94 22 1 91.56 461 LEU A CA 1
ATOM 3769 C C . LEU A 1 461 ? 25.266 -0.729 22.062 1 91.56 461 LEU A C 1
ATOM 3771 O O . LEU A 1 461 ? 25.547 0.305 21.453 1 91.56 461 LEU A O 1
ATOM 3775 N N . ILE A 1 462 ? 24.188 -0.801 22.766 1 93.56 462 ILE A N 1
ATOM 3776 C CA . ILE A 1 462 ? 23.234 0.298 22.891 1 93.56 462 ILE A CA 1
ATOM 3777 C C . ILE A 1 462 ? 23.875 1.469 23.625 1 93.56 462 ILE A C 1
ATOM 3779 O O . ILE A 1 462 ? 23.672 2.629 23.25 1 93.56 462 ILE A O 1
ATOM 3783 N N . LYS A 1 463 ? 24.578 1.131 24.656 1 93.44 463 LYS A N 1
ATOM 3784 C CA . LYS A 1 463 ? 25.281 2.172 25.406 1 93.44 463 LYS A CA 1
ATOM 3785 C C . LYS A 1 463 ? 26.281 2.895 24.516 1 93.44 463 LYS A C 1
ATOM 3787 O O . LYS A 1 463 ? 26.359 4.125 24.531 1 93.44 463 LYS A O 1
ATOM 3792 N N . LYS A 1 464 ? 26.984 2.145 23.703 1 94.06 464 LYS A N 1
ATOM 3793 C CA . LYS A 1 464 ? 27.984 2.727 22.812 1 94.06 464 LYS A CA 1
ATOM 3794 C C . LYS A 1 464 ? 27.328 3.639 21.781 1 94.06 464 LYS A C 1
ATOM 3796 O O . LYS A 1 464 ? 27.828 4.73 21.5 1 94.06 464 LYS A O 1
ATOM 3801 N N . VAL A 1 465 ? 26.25 3.217 21.234 1 94.69 465 VAL A N 1
ATOM 3802 C CA . VAL A 1 465 ? 25.562 3.996 20.203 1 94.69 465 VAL A CA 1
ATOM 3803 C C . VAL A 1 465 ? 24.969 5.254 20.828 1 94.69 465 VAL A C 1
ATOM 3805 O O . VAL A 1 465 ? 24.984 6.328 20.219 1 94.69 465 VAL A O 1
ATOM 3808 N N . ALA A 1 466 ? 24.375 5.164 22.016 1 95.25 466 ALA A N 1
ATOM 3809 C CA . ALA A 1 466 ? 23.797 6.309 22.703 1 95.25 466 ALA A CA 1
ATOM 3810 C C . ALA A 1 466 ? 24.859 7.359 23.016 1 95.25 466 ALA A C 1
ATOM 3812 O O . ALA A 1 466 ? 24.641 8.555 22.812 1 95.25 466 ALA A O 1
ATOM 3813 N N . GLU A 1 467 ? 26 6.902 23.469 1 95.56 467 GLU A N 1
ATOM 3814 C CA . GLU A 1 467 ? 27.078 7.816 23.812 1 95.56 467 GLU A CA 1
ATOM 3815 C C . GLU A 1 467 ? 27.672 8.461 22.562 1 95.56 467 GLU A C 1
ATOM 3817 O O . GLU A 1 467 ? 27.938 9.664 22.531 1 95.56 467 GLU A O 1
ATOM 3822 N N . ARG A 1 468 ? 27.859 7.656 21.547 1 95.31 468 ARG A N 1
ATOM 3823 C CA . ARG A 1 468 ? 28.359 8.188 20.297 1 95.31 468 ARG A CA 1
ATOM 3824 C C . ARG A 1 468 ? 27.406 9.211 19.703 1 95.31 468 ARG A C 1
ATOM 3826 O O . ARG A 1 468 ? 27.828 10.234 19.172 1 95.31 468 ARG A O 1
ATOM 3833 N N . SER A 1 469 ? 26.125 8.898 19.703 1 96.25 469 SER A N 1
ATOM 3834 C CA . SER A 1 469 ? 25.109 9.812 19.203 1 96.25 469 SER A CA 1
ATOM 3835 C C . SER A 1 469 ? 25.109 11.125 19.969 1 96.25 469 SER A C 1
ATOM 3837 O O . SER A 1 469 ? 24.953 12.195 19.391 1 96.25 469 SER A O 1
ATOM 3839 N N . THR A 1 470 ? 25.281 11.055 21.266 1 96.56 470 THR A N 1
ATOM 3840 C CA . THR A 1 470 ? 25.328 12.25 22.094 1 96.56 470 THR A CA 1
ATOM 3841 C C . THR A 1 470 ? 26.531 13.109 21.734 1 96.56 470 THR A C 1
ATOM 3843 O O . THR A 1 470 ? 26.438 14.336 21.703 1 96.56 470 THR A O 1
ATOM 3846 N N . LEU A 1 471 ? 27.625 12.453 21.438 1 95.94 471 LEU A N 1
ATOM 3847 C CA . LEU A 1 471 ? 28.828 13.172 21.047 1 95.94 471 LEU A CA 1
ATOM 3848 C C . LEU A 1 471 ? 28.641 13.875 19.703 1 95.94 471 LEU A C 1
ATOM 3850 O O . LEU A 1 471 ? 29.094 15 19.516 1 95.94 471 LEU A O 1
ATOM 3854 N N . ILE A 1 472 ? 27.969 13.242 18.828 1 96.06 472 ILE A N 1
ATOM 3855 C CA . ILE A 1 472 ? 27.719 13.812 17.5 1 96.06 472 ILE A CA 1
ATOM 3856 C C . ILE A 1 472 ? 26.828 15.047 17.641 1 96.06 472 ILE A C 1
ATOM 3858 O O . ILE A 1 472 ? 27.062 16.062 16.969 1 96.06 472 ILE A O 1
ATOM 3862 N N . ILE A 1 473 ? 25.812 14.977 18.453 1 96.19 473 ILE A N 1
ATOM 3863 C CA . ILE A 1 473 ? 24.906 16.109 18.656 1 96.19 473 ILE A CA 1
ATOM 3864 C C . ILE A 1 473 ? 25.672 17.25 19.312 1 96.19 473 ILE A C 1
ATOM 3866 O O . ILE A 1 473 ? 25.469 18.422 18.984 1 96.19 473 ILE A O 1
ATOM 3870 N N . LYS A 1 474 ? 26.578 16.938 20.234 1 95.69 474 LYS A N 1
ATOM 3871 C CA . LYS A 1 474 ? 27.391 17.953 20.906 1 95.69 474 LYS A CA 1
ATOM 3872 C C . LYS A 1 474 ? 28.297 18.672 19.906 1 95.69 474 LYS A C 1
ATOM 3874 O O . LYS A 1 474 ? 28.453 19.891 19.984 1 95.69 474 LYS A O 1
ATOM 3879 N N . GLN A 1 475 ? 28.766 17.922 19 1 93.88 475 GLN A N 1
ATOM 3880 C CA . GLN A 1 475 ? 29.609 18.516 17.969 1 93.88 475 GLN A CA 1
ATOM 3881 C C . GLN A 1 475 ? 28.797 19.453 17.078 1 93.88 475 GLN A C 1
ATOM 3883 O O . GLN A 1 475 ? 29.297 20.5 16.656 1 93.88 475 GLN A O 1
ATOM 3888 N N . MET A 1 476 ? 27.625 19.094 16.797 1 92.81 476 MET A N 1
ATOM 3889 C CA . MET A 1 476 ? 26.75 19.953 16 1 92.81 476 MET A CA 1
ATOM 3890 C C . MET A 1 476 ? 26.406 21.234 16.734 1 92.81 476 MET A C 1
ATOM 3892 O O . MET A 1 476 ? 26.328 22.297 16.125 1 92.81 476 MET A O 1
ATOM 3896 N N . LEU A 1 477 ? 26.266 21.156 18.031 1 91.38 477 LEU A N 1
ATOM 3897 C CA . LEU A 1 477 ? 25.922 22.312 18.859 1 91.38 477 LEU A CA 1
ATOM 3898 C C . LEU A 1 477 ? 26.984 23.391 18.766 1 91.38 477 LEU A C 1
ATOM 3900 O O . LEU A 1 477 ? 26.672 24.594 18.812 1 91.38 477 LEU A O 1
ATOM 3904 N N . SER A 1 478 ? 28.141 22.969 18.484 1 88.44 478 SER A N 1
ATOM 3905 C CA . SER A 1 478 ? 29.25 23.922 18.438 1 88.44 478 SER A CA 1
ATOM 3906 C C . SER A 1 478 ? 29.266 24.656 17.094 1 88.44 478 SER A C 1
ATOM 3908 O O . SER A 1 478 ? 29.844 25.75 16.984 1 88.44 478 SER A O 1
ATOM 3910 N N . THR A 1 479 ? 28.562 24.125 16.188 1 87.88 479 THR A N 1
ATOM 3911 C CA . THR A 1 479 ? 28.641 24.703 14.844 1 87.88 479 THR A CA 1
ATOM 3912 C C . THR A 1 479 ? 27.359 25.453 14.508 1 87.88 479 THR A C 1
ATOM 3914 O O . THR A 1 479 ? 27.344 26.312 13.617 1 87.88 479 THR A O 1
ATOM 3917 N N . VAL A 1 480 ? 26.297 25.203 15.188 1 89.31 480 VAL A N 1
ATOM 3918 C CA . VAL A 1 480 ? 25.016 25.781 14.828 1 89.31 480 VAL A CA 1
ATOM 3919 C C . VAL A 1 480 ? 24.625 26.859 15.844 1 89.31 480 VAL A C 1
ATOM 3921 O O . VAL A 1 480 ? 25.172 26.891 16.953 1 89.31 480 VAL A O 1
ATOM 3924 N N . ASN A 1 481 ? 23.734 27.719 15.344 1 88.62 481 ASN A N 1
ATOM 3925 C CA . ASN A 1 481 ? 23.188 28.719 16.266 1 88.62 481 ASN A CA 1
ATOM 3926 C C . ASN A 1 481 ? 22.203 28.094 17.234 1 88.62 481 ASN A C 1
ATOM 3928 O O . ASN A 1 481 ? 21.406 27.234 16.859 1 88.62 481 ASN A O 1
ATOM 3932 N N . ASN A 1 482 ? 22.188 28.5 18.5 1 89.69 482 ASN A N 1
ATOM 3933 C CA . ASN A 1 482 ? 21.359 27.938 19.547 1 89.69 482 ASN A CA 1
ATOM 3934 C C . ASN A 1 482 ? 19.875 28.141 19.25 1 89.69 482 ASN A C 1
ATOM 3936 O O . ASN A 1 482 ? 19.016 27.438 19.797 1 89.69 482 ASN A O 1
ATOM 3940 N N . ALA A 1 483 ? 19.516 29.141 18.391 1 87.5 483 ALA A N 1
ATOM 3941 C CA . ALA A 1 483 ? 18.125 29.453 18.062 1 87.5 483 ALA A CA 1
ATOM 3942 C C . ALA A 1 483 ? 17.422 28.234 17.469 1 87.5 483 ALA A C 1
ATOM 3944 O O . ALA A 1 483 ? 16.203 28.109 17.562 1 87.5 483 ALA A O 1
ATOM 3945 N N . LEU A 1 484 ? 18.234 27.359 16.922 1 90.19 484 LEU A N 1
ATOM 3946 C CA . LEU A 1 484 ? 17.703 26.156 16.297 1 90.19 484 LEU A CA 1
ATOM 3947 C C . LEU A 1 484 ? 16.891 25.344 17.297 1 90.19 484 LEU A C 1
ATOM 3949 O O . LEU A 1 484 ? 15.859 24.75 16.938 1 90.19 484 LEU A O 1
ATOM 3953 N N . PHE A 1 485 ? 17.25 25.391 18.531 1 91.44 485 PHE A N 1
ATOM 3954 C CA . PHE A 1 485 ? 16.672 24.484 19.531 1 91.44 485 PHE A CA 1
ATOM 3955 C C . PHE A 1 485 ? 15.406 25.094 20.125 1 91.44 485 PHE A C 1
ATOM 3957 O O . PHE A 1 485 ? 14.719 24.438 20.906 1 91.44 485 PHE A O 1
ATOM 3964 N N . LEU A 1 486 ? 15.047 26.328 19.672 1 89 486 LEU A N 1
ATOM 3965 C CA . LEU A 1 486 ? 13.773 26.906 20.062 1 89 486 LEU A CA 1
ATOM 3966 C C . LEU A 1 486 ? 12.609 26.188 19.391 1 89 486 LEU A C 1
ATOM 3968 O O . LEU A 1 486 ? 11.477 26.25 19.859 1 89 486 LEU A O 1
ATOM 3972 N N . VAL A 1 487 ? 12.883 25.516 18.312 1 86.69 487 VAL A N 1
ATOM 3973 C CA . VAL A 1 487 ? 11.867 24.828 17.516 1 86.69 487 VAL A CA 1
ATOM 3974 C C . VAL A 1 487 ? 11.203 23.75 18.359 1 86.69 487 VAL A C 1
ATOM 3976 O O . VAL A 1 487 ? 9.984 23.547 18.266 1 86.69 487 VAL A O 1
ATOM 3979 N N . ASP A 1 488 ? 11.906 23.016 19.156 1 88.06 488 ASP A N 1
ATOM 3980 C CA . ASP A 1 488 ? 11.383 21.922 19.969 1 88.06 488 ASP A CA 1
ATOM 3981 C C . ASP A 1 488 ? 11.859 22.031 21.406 1 88.06 488 ASP A C 1
ATOM 3983 O O . ASP A 1 488 ? 12.328 21.062 22 1 88.06 488 ASP A O 1
ATOM 3987 N N . LEU A 1 489 ? 11.695 23.188 21.938 1 91.12 489 LEU A N 1
ATOM 3988 C CA . LEU A 1 489 ? 12.195 23.484 23.266 1 91.12 489 LEU A CA 1
ATOM 3989 C C . LEU A 1 489 ? 11.398 22.75 24.344 1 91.12 489 LEU A C 1
ATOM 3991 O O . LEU A 1 489 ? 11.945 22.328 25.359 1 91.12 489 LEU A O 1
ATOM 3995 N N . ASP A 1 490 ? 10.109 22.516 24.094 1 88.62 490 ASP A N 1
ATOM 3996 C CA . ASP A 1 490 ? 9.25 21.828 25.062 1 88.62 490 ASP A CA 1
ATOM 3997 C C . ASP A 1 490 ? 9.758 20.422 25.328 1 88.62 490 ASP A C 1
ATOM 3999 O O . ASP A 1 490 ? 9.688 19.938 26.469 1 88.62 490 ASP A O 1
ATOM 4003 N N . THR A 1 491 ? 10.25 19.766 24.312 1 91 491 THR A N 1
ATOM 4004 C CA . THR A 1 491 ? 10.781 18.422 24.484 1 91 491 THR A CA 1
ATOM 4005 C C . THR A 1 491 ? 12.039 18.438 25.344 1 91 491 THR A C 1
ATOM 4007 O O . THR A 1 491 ? 12.219 17.562 26.203 1 91 491 THR A O 1
ATOM 4010 N N . LEU A 1 492 ? 12.867 19.406 25.156 1 93.5 492 LEU A N 1
ATOM 4011 C CA . LEU A 1 492 ? 14.102 19.516 25.938 1 93.5 492 LEU A CA 1
ATOM 4012 C C . LEU A 1 492 ? 13.789 19.828 27.406 1 93.5 492 LEU A C 1
ATOM 4014 O O . LEU A 1 492 ? 14.328 19.188 28.297 1 93.5 492 LEU A O 1
ATOM 4018 N N . ILE A 1 493 ? 12.883 20.75 27.578 1 92.5 493 ILE A N 1
ATOM 4019 C CA . ILE A 1 493 ? 12.516 21.125 28.938 1 92.5 493 ILE A CA 1
ATOM 4020 C C . ILE A 1 493 ? 11.836 19.938 29.641 1 92.5 493 ILE A C 1
ATOM 4022 O O . ILE A 1 493 ? 12.031 19.719 30.828 1 92.5 493 ILE A O 1
ATOM 4026 N N . GLY A 1 494 ? 11.008 19.203 28.906 1 90.75 494 GLY A N 1
ATOM 4027 C CA . GLY A 1 494 ? 10.336 18.031 29.453 1 90.75 494 GLY A CA 1
ATOM 4028 C C . GLY A 1 494 ? 11.289 16.953 29.906 1 90.75 494 GLY A C 1
ATOM 4029 O O . GLY A 1 494 ? 10.984 16.188 30.828 1 90.75 494 GLY A O 1
ATOM 4030 N N . HIS A 1 495 ? 12.539 16.953 29.375 1 92.25 495 HIS A N 1
ATOM 4031 C CA . HIS A 1 495 ? 13.492 15.883 29.672 1 92.25 495 HIS A CA 1
ATOM 4032 C C . HIS A 1 495 ? 14.672 16.406 30.469 1 92.25 495 HIS A C 1
ATOM 4034 O O . HIS A 1 495 ? 15.734 15.781 30.5 1 92.25 495 HIS A O 1
ATOM 4040 N N . ILE A 1 496 ? 14.508 17.484 31.141 1 91.56 496 ILE A N 1
ATOM 4041 C CA . ILE A 1 496 ? 15.578 18.078 31.922 1 91.56 496 ILE A CA 1
ATOM 4042 C C . ILE A 1 496 ? 16.062 17.094 33 1 91.56 496 ILE A C 1
ATOM 4044 O O . ILE A 1 496 ? 17.234 17.078 33.344 1 91.56 496 ILE A O 1
ATOM 4048 N N . LEU A 1 497 ? 15.117 16.188 33.438 1 90.69 497 LEU A N 1
ATOM 4049 C CA . LEU A 1 497 ? 15.453 15.234 34.5 1 90.69 497 LEU A CA 1
ATOM 4050 C C . LEU A 1 497 ? 15.633 13.836 33.906 1 90.69 497 LEU A C 1
ATOM 4052 O O . LEU A 1 497 ? 15.258 12.844 34.531 1 90.69 497 LEU A O 1
ATOM 4056 N N . HIS A 1 498 ? 16.109 13.75 32.688 1 90.81 498 HIS A N 1
ATOM 4057 C CA . HIS A 1 498 ? 16.312 12.43 32.094 1 90.81 498 HIS A CA 1
ATOM 4058 C C . HIS A 1 498 ? 17.312 11.617 32.906 1 90.81 498 HIS A C 1
ATOM 4060 O O . HIS A 1 498 ? 18.312 12.156 33.406 1 90.81 498 HIS A O 1
ATOM 4066 N N . HIS A 1 499 ? 17.172 10.328 33.125 1 90.62 499 HIS A N 1
ATOM 4067 C CA . HIS A 1 499 ? 17.938 9.508 34.062 1 90.62 499 HIS A CA 1
ATOM 4068 C C . HIS A 1 499 ? 19.266 9.055 33.438 1 90.62 499 HIS A C 1
ATOM 4070 O O . HIS A 1 499 ? 20.156 8.617 34.188 1 90.62 499 HIS A O 1
ATOM 4076 N N . PHE A 1 500 ? 19.375 9.102 32.156 1 93.44 500 PHE A N 1
ATOM 4077 C CA . PHE A 1 500 ? 20.641 8.758 31.516 1 93.44 500 PHE A CA 1
ATOM 4078 C C . PHE A 1 500 ? 21.578 9.953 31.5 1 93.44 500 PHE A C 1
ATOM 4080 O O . PHE A 1 500 ? 21.328 10.938 30.797 1 93.44 500 PHE A O 1
ATOM 4087 N N . GLU A 1 501 ? 22.625 9.938 32.125 1 93.12 501 GLU A N 1
ATOM 4088 C CA . GLU A 1 501 ? 23.484 11.07 32.469 1 93.12 501 GLU A CA 1
ATOM 4089 C C . GLU A 1 501 ? 24.016 11.766 31.203 1 93.12 501 GLU A C 1
ATOM 4091 O O . GLU A 1 501 ? 24 12.992 31.109 1 93.12 501 GLU A O 1
ATOM 4096 N N . PRO A 1 502 ? 24.547 10.992 30.234 1 94.19 502 PRO A N 1
ATOM 4097 C CA . PRO A 1 502 ? 25.062 11.695 29.062 1 94.19 502 PRO A CA 1
ATOM 4098 C C . PRO A 1 502 ? 24.016 12.555 28.375 1 94.19 502 PRO A C 1
ATOM 4100 O O . PRO A 1 502 ? 24.328 13.633 27.859 1 94.19 502 PRO A O 1
ATOM 4103 N N . ILE A 1 503 ? 22.797 12.141 28.391 1 95.75 503 ILE A N 1
ATOM 4104 C CA . ILE A 1 503 ? 21.719 12.859 27.719 1 95.75 503 ILE A CA 1
ATOM 4105 C C . ILE A 1 503 ? 21.297 14.055 28.578 1 95.75 503 ILE A C 1
ATOM 4107 O O . ILE A 1 503 ? 21.109 15.164 28.047 1 95.75 503 ILE A O 1
ATOM 4111 N N . SER A 1 504 ? 21.188 13.867 29.875 1 94.75 504 SER A N 1
ATOM 4112 C CA . SER A 1 504 ? 20.797 14.953 30.766 1 94.75 504 SER A CA 1
ATOM 4113 C C . SER A 1 504 ? 21.828 16.078 30.734 1 94.75 504 SER A C 1
ATOM 4115 O O . SER A 1 504 ? 21.469 17.266 30.75 1 94.75 504 SER A O 1
ATOM 4117 N N . LYS A 1 505 ? 23.047 15.742 30.656 1 95.62 505 LYS A N 1
ATOM 4118 C CA . LYS A 1 505 ? 24.109 16.734 30.656 1 95.62 505 LYS A CA 1
ATOM 4119 C C . LYS A 1 505 ? 24.062 17.578 29.375 1 95.62 505 LYS A C 1
ATOM 4121 O O . LYS A 1 505 ? 24.281 18.797 29.422 1 95.62 505 LYS A O 1
ATOM 4126 N N . LEU A 1 506 ? 23.891 16.906 28.312 1 96.5 506 LEU A N 1
ATOM 4127 C CA . LEU A 1 506 ? 23.828 17.641 27.062 1 96.5 506 LEU A CA 1
ATOM 4128 C C . LEU A 1 506 ? 22.594 18.531 27 1 96.5 506 LEU A C 1
ATOM 4130 O O . LEU A 1 506 ? 22.641 19.625 26.453 1 96.5 506 LEU A O 1
ATOM 4134 N N . ILE A 1 507 ? 21.438 18.094 27.484 1 96.5 507 ILE A N 1
ATOM 4135 C CA . ILE A 1 507 ? 20.219 18.906 27.531 1 96.5 507 ILE A CA 1
ATOM 4136 C C . ILE A 1 507 ? 20.469 20.156 28.375 1 96.5 507 ILE A C 1
ATOM 4138 O O . ILE A 1 507 ? 20.047 21.25 28 1 96.5 507 ILE A O 1
ATOM 4142 N N . GLU A 1 508 ? 21.188 19.969 29.438 1 96.06 508 GLU A N 1
ATOM 4143 C CA . GLU A 1 508 ? 21.531 21.094 30.297 1 96.06 508 GLU A CA 1
ATOM 4144 C C . GLU A 1 508 ? 22.375 22.125 29.547 1 96.06 508 GLU A C 1
ATOM 4146 O O . GLU A 1 508 ? 22.141 23.328 29.625 1 96.06 508 GLU A O 1
ATOM 4151 N N . GLU A 1 509 ? 23.266 21.578 28.812 1 95.75 509 GLU A N 1
ATOM 4152 C CA . GLU A 1 509 ? 24.141 22.469 28.047 1 95.75 509 GLU A CA 1
ATOM 4153 C C . GLU A 1 509 ? 23.359 23.266 27.016 1 95.75 509 GLU A C 1
ATOM 4155 O O . GLU A 1 509 ? 23.625 24.438 26.781 1 95.75 509 GLU A O 1
ATOM 4160 N N . ILE A 1 510 ? 22.438 22.672 26.391 1 96.44 510 ILE A N 1
ATOM 4161 C CA . ILE A 1 510 ? 21.625 23.312 25.359 1 96.44 510 ILE A CA 1
ATOM 4162 C C . ILE A 1 510 ? 20.766 24.406 26 1 96.44 510 ILE A C 1
ATOM 4164 O O . ILE A 1 510 ? 20.719 25.531 25.484 1 96.44 510 ILE A O 1
ATOM 4168 N N . ILE A 1 511 ? 20.156 24.125 27.062 1 96.44 511 ILE A N 1
ATOM 4169 C CA . ILE A 1 511 ? 19.266 25.062 27.719 1 96.44 511 ILE A CA 1
ATOM 4170 C C . ILE A 1 511 ? 20.062 26.25 28.266 1 96.44 511 ILE A C 1
ATOM 4172 O O . ILE A 1 511 ? 19.625 27.406 28.172 1 96.44 511 ILE A O 1
ATOM 4176 N N . VAL A 1 512 ? 21.234 25.953 28.844 1 96.06 512 VAL A N 1
ATOM 4177 C CA . VAL A 1 512 ? 22.094 27.016 29.359 1 96.06 512 VAL A CA 1
ATOM 4178 C C . VAL A 1 512 ? 22.484 27.953 28.219 1 96.06 512 VAL A C 1
ATOM 4180 O O . VAL A 1 512 ? 22.438 29.172 28.359 1 96.06 512 VAL A O 1
ATOM 4183 N N . GLY A 1 513 ? 22.844 27.344 27.078 1 93.12 513 GLY A N 1
ATOM 4184 C CA . GLY A 1 513 ? 23.172 28.141 25.906 1 93.12 513 GLY A CA 1
ATOM 4185 C C . GLY A 1 513 ? 22.016 29.031 25.453 1 93.12 513 GLY A C 1
ATOM 4186 O O . GLY A 1 513 ? 22.219 30.172 25.047 1 93.12 513 GLY A O 1
ATOM 4187 N N . LEU A 1 514 ? 20.828 28.578 25.547 1 93.19 514 LEU A N 1
ATOM 4188 C CA . LEU A 1 514 ? 19.641 29.312 25.141 1 93.19 514 LEU A CA 1
ATOM 4189 C C . LEU A 1 514 ? 19.359 30.453 26.109 1 93.19 514 LEU A C 1
ATOM 4191 O O . LEU A 1 514 ? 18.953 31.547 25.703 1 93.19 514 LEU A O 1
ATOM 4195 N N . ILE A 1 515 ? 19.578 30.219 27.391 1 93.94 515 ILE A N 1
ATOM 4196 C CA . ILE A 1 515 ? 19.359 31.25 28.391 1 93.94 515 ILE A CA 1
ATOM 4197 C C . ILE A 1 515 ? 20.359 32.375 28.203 1 93.94 515 ILE A C 1
ATOM 4199 O O . ILE A 1 515 ? 20 33.562 28.344 1 93.94 515 ILE A O 1
ATOM 4203 N N . VAL A 1 516 ? 21.516 32 27.828 1 91.94 516 VAL A N 1
ATOM 4204 C CA . VAL A 1 516 ? 22.562 33 27.641 1 91.94 516 VAL A CA 1
ATOM 4205 C C . VAL A 1 516 ? 22.266 33.844 26.406 1 91.94 516 VAL A C 1
ATOM 4207 O O . VAL A 1 516 ? 22.359 35.094 26.453 1 91.94 516 VAL A O 1
ATOM 4210 N N . ASP A 1 517 ? 21.859 33.219 25.359 1 88.25 517 ASP A N 1
ATOM 4211 C CA . ASP A 1 517 ? 21.672 33.875 24.078 1 88.25 517 ASP A CA 1
ATOM 4212 C C . ASP A 1 517 ? 20.328 34.625 24.031 1 88.25 517 ASP A C 1
ATOM 4214 O O . ASP A 1 517 ? 20.203 35.656 23.406 1 88.25 517 ASP A O 1
ATOM 4218 N N . PHE A 1 518 ? 19.328 34 24.719 1 88.25 518 PHE A N 1
ATOM 4219 C CA . PHE A 1 518 ? 17.984 34.562 24.641 1 88.25 518 PHE A CA 1
ATOM 4220 C C . PHE A 1 518 ? 17.344 34.625 26.016 1 88.25 518 PHE A C 1
ATOM 4222 O O . PHE A 1 518 ? 16.266 34.062 26.234 1 88.25 518 PHE A O 1
ATOM 4229 N N . PRO A 1 519 ? 17.891 35.375 26.891 1 89.25 519 PRO A N 1
ATOM 4230 C CA . PRO A 1 519 ? 17.344 35.406 28.25 1 89.25 519 PRO A CA 1
ATOM 4231 C C . PRO A 1 519 ? 15.906 35.938 28.297 1 89.25 519 PRO A C 1
ATOM 4233 O O . PRO A 1 519 ? 15.086 35.438 29.078 1 89.25 519 PRO A O 1
ATOM 4236 N N . GLU A 1 520 ? 15.539 36.906 27.469 1 86.75 520 GLU A N 1
ATOM 4237 C CA . GLU A 1 520 ? 14.219 37.531 27.484 1 86.75 520 GLU A CA 1
ATOM 4238 C C . GLU A 1 520 ? 13.141 36.531 27.078 1 86.75 520 GLU A C 1
ATOM 4240 O O . GLU A 1 520 ? 12.031 36.562 27.625 1 86.75 520 GLU A O 1
ATOM 4245 N N . ILE A 1 521 ? 13.453 35.719 26.156 1 88.12 521 ILE A N 1
ATOM 4246 C CA . ILE A 1 521 ? 12.5 34.719 25.672 1 88.12 521 ILE A CA 1
ATOM 4247 C C . ILE A 1 521 ? 12.43 33.562 26.641 1 88.12 521 ILE A C 1
ATOM 4249 O O . ILE A 1 521 ? 11.352 33.062 26.938 1 88.12 521 ILE A O 1
ATOM 4253 N N . MET A 1 522 ? 13.57 33.156 27.156 1 92.38 522 MET A N 1
ATOM 4254 C CA . MET A 1 522 ? 13.688 31.969 27.984 1 92.38 522 MET A CA 1
ATOM 4255 C C . MET A 1 522 ? 13.047 32.188 29.344 1 92.38 522 MET A C 1
ATOM 4257 O O . MET A 1 522 ? 12.633 31.219 30 1 92.38 522 MET A O 1
ATOM 4261 N N . THR A 1 523 ? 12.883 33.469 29.797 1 92.94 523 THR A N 1
ATOM 4262 C CA . THR A 1 523 ? 12.203 33.719 31.062 1 92.94 523 THR A CA 1
ATOM 4263 C C . THR A 1 523 ? 10.766 33.219 31.016 1 92.94 523 THR A C 1
ATOM 4265 O O . THR A 1 523 ? 10.305 32.562 31.969 1 92.94 523 THR A O 1
ATOM 4268 N N . TRP A 1 524 ? 10.109 33.469 29.891 1 92.62 524 TRP A N 1
ATOM 4269 C CA . TRP A 1 524 ? 8.727 33.031 29.734 1 92.62 524 TRP A CA 1
ATOM 4270 C C . TRP A 1 524 ? 8.648 31.5 29.625 1 92.62 524 TRP A C 1
ATOM 4272 O O . TRP A 1 524 ? 7.688 30.891 30.094 1 92.62 524 TRP A O 1
ATOM 4282 N N . GLN A 1 525 ? 9.664 30.875 29.062 1 91.5 525 GLN A N 1
ATOM 4283 C CA . GLN A 1 525 ? 9.602 29.469 28.688 1 91.5 525 GLN A CA 1
ATOM 4284 C C . GLN A 1 525 ? 9.961 28.578 29.875 1 91.5 525 GLN A C 1
ATOM 4286 O O . GLN A 1 525 ? 9.391 27.5 30.047 1 91.5 525 GLN A O 1
ATOM 4291 N N . ILE A 1 526 ? 10.883 28.953 30.688 1 92.94 526 ILE A N 1
ATOM 4292 C CA . ILE A 1 526 ? 11.422 28.047 31.688 1 92.94 526 ILE A CA 1
ATOM 4293 C C . ILE A 1 526 ? 10.805 28.359 33.062 1 92.94 526 ILE A C 1
ATOM 4295 O O . ILE A 1 526 ? 10.945 27.594 34 1 92.94 526 ILE A O 1
ATOM 4299 N N . LEU A 1 527 ? 10.062 29.453 33.188 1 93.06 527 LEU A N 1
ATOM 4300 C CA . LEU A 1 527 ? 9.555 29.906 34.469 1 93.06 527 LEU A CA 1
ATOM 4301 C C . LEU A 1 527 ? 8.688 28.844 35.125 1 93.06 527 LEU A C 1
ATOM 4303 O O . LEU A 1 527 ? 8.719 28.672 36.344 1 93.06 527 LEU A O 1
ATOM 4307 N N . ARG A 1 528 ? 7.863 28.156 34.375 1 92.81 528 ARG A N 1
ATOM 4308 C CA . ARG A 1 528 ? 7.02 27.109 34.938 1 92.81 528 ARG A CA 1
ATOM 4309 C C . ARG A 1 528 ? 7.859 26.062 35.656 1 92.81 528 ARG A C 1
ATOM 4311 O O . ARG A 1 528 ? 7.473 25.562 36.719 1 92.81 528 ARG A O 1
ATOM 4318 N N . SER A 1 529 ? 8.961 25.672 35 1 92.06 529 SER A N 1
ATOM 4319 C CA . SER A 1 529 ? 9.859 24.688 35.594 1 92.06 529 SER A CA 1
ATOM 4320 C C . SER A 1 529 ? 10.516 25.25 36.844 1 92.06 529 SER A C 1
ATOM 4322 O O . SER A 1 529 ? 10.766 24.516 37.812 1 92.06 529 SER A O 1
ATOM 4324 N N . LEU A 1 530 ? 10.797 26.531 36.844 1 91.94 530 LEU A N 1
ATOM 4325 C CA . LEU A 1 530 ? 11.391 27.188 38 1 91.94 530 LEU A CA 1
ATOM 4326 C C . LEU A 1 530 ? 10.414 27.219 39.156 1 91.94 530 LEU A C 1
ATOM 4328 O O . LEU A 1 530 ? 10.828 27.109 40.312 1 91.94 530 LEU A O 1
ATOM 4332 N N . ASN A 1 531 ? 9.141 27.391 38.844 1 90 531 ASN A N 1
ATOM 4333 C CA . ASN A 1 531 ? 8.109 27.516 39.875 1 90 531 ASN A CA 1
ATOM 4334 C C . ASN A 1 531 ? 7.508 26.156 40.219 1 90 531 ASN A C 1
ATOM 4336 O O . ASN A 1 531 ? 6.605 26.062 41.031 1 90 531 ASN A O 1
ATOM 4340 N N . ALA A 1 532 ? 8.008 25.156 39.562 1 87.44 532 ALA A N 1
ATOM 4341 C CA . ALA A 1 532 ? 7.504 23.812 39.844 1 87.44 532 ALA A CA 1
ATOM 4342 C C . ALA A 1 532 ? 7.965 23.328 41.219 1 87.44 532 ALA A C 1
ATOM 4344 O O . ALA A 1 532 ? 8.672 24.047 41.938 1 87.44 532 ALA A O 1
ATOM 4345 N N . LYS A 1 533 ? 7.48 22.234 41.656 1 80.5 533 LYS A N 1
ATOM 4346 C CA . LYS A 1 533 ? 7.879 21.688 42.938 1 80.5 533 LYS A CA 1
ATOM 4347 C C . LYS A 1 533 ? 8.93 20.594 42.781 1 80.5 533 LYS A C 1
ATOM 4349 O O . LYS A 1 533 ? 9.047 20 41.688 1 80.5 533 LYS A O 1
ATOM 4354 N N . GLY A 1 534 ? 9.812 20.469 43.656 1 85.5 534 GLY A N 1
ATOM 4355 C CA . GLY A 1 534 ? 10.703 19.328 43.75 1 85.5 534 GLY A CA 1
ATOM 4356 C C . GLY A 1 534 ? 12 19.516 43 1 85.5 534 GLY A C 1
ATOM 4357 O O . GLY A 1 534 ? 12.578 20.609 43 1 85.5 534 GLY A O 1
ATOM 4358 N N . ARG A 1 535 ? 12.477 18.453 42.406 1 89.44 535 ARG A N 1
ATOM 4359 C CA . ARG A 1 535 ? 13.797 18.391 41.781 1 89.44 535 ARG A CA 1
ATOM 4360 C C . ARG A 1 535 ? 13.852 19.266 40.531 1 89.44 535 ARG A C 1
ATOM 4362 O O . ARG A 1 535 ? 14.898 19.828 40.219 1 89.44 535 ARG A O 1
ATOM 4369 N N . ARG A 1 536 ? 12.781 19.438 39.875 1 90.75 536 ARG A N 1
ATOM 4370 C CA . ARG A 1 536 ? 12.719 20.219 38.625 1 90.75 536 ARG A CA 1
ATOM 4371 C C . ARG A 1 536 ? 13.023 21.688 38.938 1 90.75 536 ARG A C 1
ATOM 4373 O O . ARG A 1 536 ? 13.727 22.344 38.156 1 90.75 536 ARG A O 1
ATOM 4380 N N . SER A 1 537 ? 12.492 22.219 40 1 92.5 537 SER A N 1
ATOM 4381 C CA . SER A 1 537 ? 12.727 23.594 40.375 1 92.5 537 SER A CA 1
ATOM 4382 C C . SER A 1 537 ? 14.195 23.828 40.719 1 92.5 537 SER A C 1
ATOM 4384 O O . SER A 1 537 ? 14.789 24.812 40.281 1 92.5 537 SER A O 1
ATOM 4386 N N . LEU A 1 538 ? 14.758 22.859 41.438 1 94.38 538 LEU A N 1
ATOM 4387 C CA . LEU A 1 538 ? 16.156 22.984 41.812 1 94.38 538 LEU A CA 1
ATOM 4388 C C . LEU A 1 538 ? 17.078 22.938 40.594 1 94.38 538 LEU A C 1
ATOM 4390 O O . LEU A 1 538 ? 18.016 23.719 40.5 1 94.38 538 LEU A O 1
ATOM 4394 N N . LYS A 1 539 ? 16.766 22.062 39.75 1 94.06 539 LYS A N 1
ATOM 4395 C CA . LYS A 1 539 ? 17.578 21.922 38.531 1 94.06 539 LYS A CA 1
ATOM 4396 C C . LYS A 1 539 ? 17.484 23.172 37.656 1 94.06 539 LYS A C 1
ATOM 4398 O O . LYS A 1 539 ? 18.484 23.609 37.094 1 94.06 539 LYS A O 1
ATOM 4403 N N . SER A 1 540 ? 16.297 23.766 37.531 1 94.75 540 SER A N 1
ATOM 4404 C CA . SER A 1 540 ? 16.125 24.984 36.75 1 94.75 540 SER A CA 1
ATOM 4405 C C . SER A 1 540 ? 16.891 26.156 37.344 1 94.75 540 SER A C 1
ATOM 4407 O O . SER A 1 540 ? 17.469 26.953 36.625 1 94.75 540 SER A O 1
ATOM 4409 N N . GLN A 1 541 ? 16.938 26.188 38.656 1 94.62 541 GLN A N 1
ATOM 4410 C CA . GLN A 1 541 ? 17.703 27.234 39.312 1 94.62 541 GLN A CA 1
ATOM 4411 C C . GLN A 1 541 ? 19.203 27.062 39.062 1 94.62 541 GLN A C 1
ATOM 4413 O O . GLN A 1 541 ? 19.906 28.047 38.844 1 94.62 541 GLN A O 1
ATOM 4418 N N . GLU A 1 542 ? 19.531 25.859 39.094 1 95.5 542 GLU A N 1
ATOM 4419 C CA . GLU A 1 542 ? 20.938 25.562 38.812 1 95.5 542 GLU A CA 1
ATOM 4420 C C . GLU A 1 542 ? 21.312 25.984 37.406 1 95.5 542 GLU A C 1
ATOM 4422 O O . GLU A 1 542 ? 22.406 26.516 37.188 1 95.5 542 GLU A O 1
ATOM 4427 N N . LEU A 1 543 ? 20.469 25.75 36.469 1 96 543 LEU A N 1
ATOM 4428 C CA . LEU A 1 543 ? 20.719 26.094 35.062 1 96 543 LEU A CA 1
ATOM 4429 C C . LEU A 1 543 ? 20.844 27.594 34.906 1 96 543 LEU A C 1
ATOM 4431 O O . LEU A 1 543 ? 21.703 28.078 34.156 1 96 543 LEU A O 1
ATOM 4435 N N . ILE A 1 544 ? 20 28.359 35.594 1 95 544 ILE A N 1
ATOM 4436 C CA . ILE A 1 544 ? 20.031 29.828 35.5 1 95 544 ILE A CA 1
ATOM 4437 C C . ILE A 1 544 ? 21.328 30.359 36.094 1 95 544 ILE A C 1
ATOM 4439 O O . ILE A 1 544 ? 21.938 31.281 35.562 1 95 544 ILE A O 1
ATOM 4443 N N . LYS A 1 545 ? 21.766 29.75 37.188 1 93.81 545 LYS A N 1
ATOM 4444 C CA . LYS A 1 545 ? 23.016 30.156 37.844 1 93.81 545 LYS A CA 1
ATOM 4445 C C . LYS A 1 545 ? 24.203 29.859 36.938 1 93.81 545 LYS A C 1
ATOM 4447 O O . LYS A 1 545 ? 25.125 30.672 36.812 1 93.81 545 LYS A O 1
ATOM 4452 N N . LEU A 1 546 ? 24.125 28.75 36.344 1 94.44 546 LEU A N 1
ATOM 4453 C CA . LEU A 1 546 ? 25.188 28.391 35.406 1 94.44 546 LEU A CA 1
ATOM 4454 C C . LEU A 1 546 ? 25.234 29.344 34.219 1 94.44 546 LEU A C 1
ATOM 4456 O O . LEU A 1 546 ? 26.312 29.719 33.75 1 94.44 546 LEU A O 1
ATOM 4460 N N . ALA A 1 547 ? 24.062 29.656 33.688 1 94.94 547 ALA A N 1
ATOM 4461 C CA . ALA A 1 547 ? 23.984 30.609 32.594 1 94.94 547 ALA A CA 1
ATOM 4462 C C . ALA A 1 547 ? 24.516 31.969 33 1 94.94 547 ALA A C 1
ATOM 4464 O O . ALA A 1 547 ? 25.156 32.656 32.188 1 94.94 547 ALA A O 1
ATOM 4465 N N . SER A 1 548 ? 24.25 32.438 34.188 1 92.94 548 SER A N 1
ATOM 4466 C CA . SER A 1 548 ? 24.719 33.719 34.688 1 92.94 548 SER A CA 1
ATOM 4467 C C . SER A 1 548 ? 26.234 33.75 34.781 1 92.94 548 SER A C 1
ATOM 4469 O O . SER A 1 548 ? 26.859 34.781 34.5 1 92.94 548 SER A O 1
ATOM 4471 N N . LYS A 1 549 ? 26.766 32.656 35.125 1 90.56 549 LYS A N 1
ATOM 4472 C CA . LYS A 1 549 ? 28.219 32.562 35.219 1 90.56 549 LYS A CA 1
ATOM 4473 C C . LYS A 1 549 ? 28.875 32.625 33.844 1 90.56 549 LYS A C 1
ATOM 4475 O O . LYS A 1 549 ? 29.969 33.188 33.688 1 90.56 549 LYS A O 1
ATOM 4480 N N . GLN A 1 550 ? 28.172 32.156 32.938 1 87.94 550 GLN A N 1
ATOM 4481 C CA . GLN A 1 550 ? 28.719 32.125 31.594 1 87.94 550 GLN A CA 1
ATOM 4482 C C . GLN A 1 550 ? 28.562 33.469 30.891 1 87.94 550 GLN A C 1
ATOM 4484 O O . GLN A 1 550 ? 29.328 33.781 29.969 1 87.94 550 GLN A O 1
ATOM 4489 N N . ASN A 1 551 ? 27.453 34.156 31.203 1 79.88 551 ASN A N 1
ATOM 4490 C CA . ASN A 1 551 ? 27.125 35.406 30.531 1 79.88 551 ASN A CA 1
ATOM 4491 C C . ASN A 1 551 ? 27.938 36.562 31.109 1 79.88 551 ASN A C 1
ATOM 4493 O O . ASN A 1 551 ? 27.469 37.719 31.094 1 79.88 551 ASN A O 1
ATOM 4497 N N . ILE A 1 552 ? 29.047 36.531 31.609 1 62.72 552 ILE A N 1
ATOM 4498 C CA . ILE A 1 552 ? 29.781 37.625 32.219 1 62.72 552 ILE A CA 1
ATOM 4499 C C . ILE A 1 552 ? 29.938 38.781 31.234 1 62.72 552 ILE A C 1
ATOM 4501 O O . ILE A 1 552 ? 29.875 39.938 31.609 1 62.72 552 ILE A O 1
ATOM 4505 N N . SER A 1 553 ? 29.828 38.406 30 1 57.78 553 SER A N 1
ATOM 4506 C CA . SER A 1 553 ? 30.266 39.438 29.047 1 57.78 553 SER A CA 1
ATOM 4507 C C . SER A 1 553 ? 29.078 40.25 28.531 1 57.78 553 SER A C 1
ATOM 4509 O O . SER A 1 553 ? 29.266 41.281 27.922 1 57.78 553 SER A O 1
ATOM 4511 N N . ASN A 1 554 ? 27.812 39.719 28.469 1 57.78 554 ASN A N 1
ATOM 4512 C CA . ASN A 1 554 ? 26.812 40.375 27.641 1 57.78 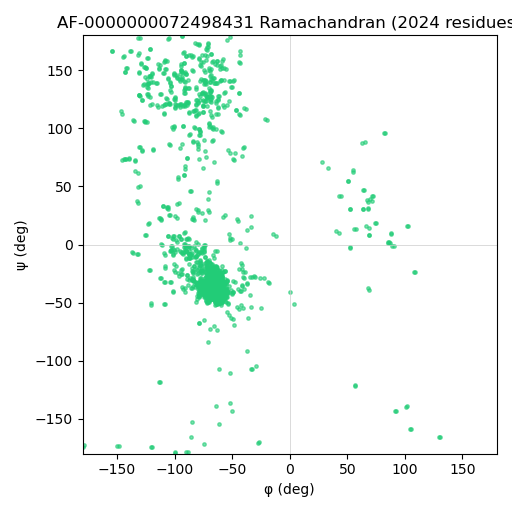554 ASN A CA 1
ATOM 4513 C C . ASN A 1 554 ? 25.938 41.312 28.469 1 57.78 554 ASN A C 1
ATOM 4515 O O . ASN A 1 554 ? 24.797 41.625 28.062 1 57.78 554 ASN A O 1
ATOM 4519 N N . GLY A 1 555 ? 26.5 41.969 29.453 1 64 555 GLY A N 1
ATOM 4520 C CA . GLY A 1 555 ? 25.938 43.125 30.109 1 64 555 GLY A CA 1
ATOM 4521 C C . GLY A 1 555 ? 24.703 42.812 30.922 1 64 555 GLY A C 1
ATOM 4522 O O . GLY A 1 555 ? 24.359 43.562 31.859 1 64 555 GLY A O 1
ATOM 4523 N N . ILE A 1 556 ? 23.719 41.875 30.516 1 73.38 556 ILE A N 1
ATOM 4524 C CA . ILE A 1 556 ? 22.5 41.625 31.281 1 73.38 556 ILE A CA 1
ATOM 4525 C C . ILE A 1 556 ? 22.812 40.656 32.406 1 73.38 556 ILE A C 1
ATOM 4527 O O . ILE A 1 556 ? 23.391 39.594 32.188 1 73.38 556 ILE A O 1
ATOM 4531 N N . ASN A 1 557 ? 22.672 41.125 33.562 1 85.38 557 ASN A N 1
ATOM 4532 C CA . ASN A 1 557 ? 22.75 40.188 34.688 1 85.38 557 ASN A CA 1
ATOM 4533 C C . ASN A 1 557 ? 21.578 39.219 34.688 1 85.38 557 ASN A C 1
ATOM 4535 O O . ASN A 1 557 ? 20.5 39.531 35.188 1 85.38 557 ASN A O 1
ATOM 4539 N N . ILE A 1 558 ? 21.797 38 34.219 1 91.56 558 ILE A N 1
ATOM 4540 C CA . ILE A 1 558 ? 20.781 37 33.969 1 91.56 558 ILE A CA 1
ATOM 4541 C C . ILE A 1 558 ? 20.078 36.625 35.281 1 91.56 558 ILE A C 1
ATOM 4543 O O . ILE A 1 558 ? 18.859 36.5 35.312 1 91.56 558 ILE A O 1
ATOM 4547 N N . ASP A 1 559 ? 20.844 36.531 36.312 1 90.12 559 ASP A N 1
ATOM 4548 C CA . ASP A 1 559 ? 20.266 36.156 37.625 1 90.12 559 ASP A CA 1
ATOM 4549 C C . ASP A 1 559 ? 19.281 37.25 38.094 1 90.12 559 ASP A C 1
ATOM 4551 O O . ASP A 1 559 ? 18.188 36.906 38.562 1 90.12 559 ASP A O 1
ATOM 4555 N N . GLU A 1 560 ? 19.672 38.438 37.969 1 89.12 560 GLU A N 1
ATOM 4556 C CA . GLU A 1 560 ? 18.812 39.531 38.375 1 89.12 560 GLU A CA 1
ATOM 4557 C C . GLU A 1 560 ? 17.578 39.656 37.5 1 89.12 560 GLU A C 1
ATOM 4559 O O . GLU A 1 560 ? 16.484 39.969 38 1 89.12 560 GLU A O 1
ATOM 4564 N N . TYR A 1 561 ? 17.859 39.469 36.281 1 90.81 561 TYR A N 1
ATOM 4565 C CA . TYR A 1 561 ? 16.766 39.531 35.344 1 90.81 561 TYR A CA 1
ATOM 4566 C C . TYR A 1 561 ? 15.719 38.469 35.625 1 90.81 561 TYR A C 1
ATOM 4568 O O . TYR A 1 561 ? 14.516 38.75 35.625 1 90.81 561 TYR A O 1
ATOM 4576 N N . PHE A 1 562 ? 16.141 37.219 35.812 1 93.19 562 PHE A N 1
ATOM 4577 C CA . PHE A 1 562 ? 15.242 36.125 36.094 1 93.19 562 PHE A CA 1
ATOM 4578 C C . PHE A 1 562 ? 14.523 36.344 37.438 1 93.19 562 PHE A C 1
ATOM 4580 O O . PHE A 1 562 ? 13.352 36 37.562 1 93.19 562 PHE A O 1
ATOM 4587 N N . ASN A 1 563 ? 15.188 36.906 38.375 1 90.75 563 ASN A N 1
ATOM 4588 C CA . ASN A 1 563 ? 14.562 37.188 39.656 1 90.75 563 ASN A CA 1
ATOM 4589 C C . ASN A 1 563 ? 13.492 38.25 39.562 1 90.75 563 ASN A C 1
ATOM 4591 O O . ASN A 1 563 ? 12.438 38.156 40.156 1 90.75 563 ASN A O 1
ATOM 4595 N N . ALA A 1 564 ? 13.828 39.281 38.812 1 91.25 564 ALA A N 1
ATOM 4596 C CA . ALA A 1 564 ? 12.844 40.344 38.562 1 91.25 564 ALA A CA 1
ATOM 4597 C C . ALA A 1 564 ? 11.609 39.781 37.875 1 91.25 564 ALA A C 1
ATOM 4599 O O . ALA A 1 564 ? 10.477 40.156 38.188 1 91.25 564 ALA A O 1
ATOM 4600 N N . PHE A 1 565 ? 11.867 38.969 36.938 1 93 565 PHE A N 1
ATOM 4601 C CA . PHE A 1 565 ? 10.758 38.375 36.188 1 93 565 PHE A CA 1
ATOM 4602 C C . PHE A 1 565 ? 9.945 37.438 37.094 1 93 565 PHE A C 1
ATOM 4604 O O . PHE A 1 565 ? 8.719 37.375 36.938 1 93 565 PHE A O 1
ATOM 4611 N N . ARG A 1 566 ? 10.625 36.688 37.844 1 92.5 566 ARG A N 1
ATOM 4612 C CA . ARG A 1 566 ? 9.93 35.812 38.812 1 92.5 566 ARG A CA 1
ATOM 4613 C C . ARG A 1 566 ? 8.992 36.625 39.688 1 92.5 566 ARG A C 1
ATOM 4615 O O . ARG A 1 566 ? 7.867 36.188 39.969 1 92.5 566 ARG A O 1
ATOM 4622 N N . GLN A 1 567 ? 9.406 37.812 40.125 1 91.44 567 GLN A N 1
ATOM 4623 C CA . GLN A 1 567 ? 8.555 38.719 40.906 1 91.44 567 GLN A CA 1
ATOM 4624 C C . GLN A 1 567 ? 7.355 39.188 40.094 1 91.44 567 GLN A C 1
ATOM 4626 O O . GLN A 1 567 ? 6.242 39.281 40.625 1 91.44 567 GLN A O 1
ATOM 4631 N N . PHE A 1 568 ? 7.68 39.531 38.938 1 92.75 568 PHE A N 1
ATOM 4632 C CA . PHE A 1 568 ? 6.613 39.906 38.031 1 92.75 568 PHE A CA 1
ATOM 4633 C C . PHE A 1 568 ? 5.566 38.812 37.906 1 92.75 568 PHE A C 1
ATOM 4635 O O . PHE A 1 568 ? 4.363 39.094 37.969 1 92.75 568 PHE A O 1
ATOM 4642 N N . SER A 1 569 ? 6.004 37.594 37.781 1 93.06 569 SER A N 1
ATOM 4643 C CA . SER A 1 569 ? 5.117 36.438 37.656 1 93.06 569 SER A CA 1
ATOM 4644 C C . SER A 1 569 ? 4.297 36.25 38.938 1 93.06 569 SER A C 1
ATOM 4646 O O . SER A 1 569 ? 3.131 35.844 38.875 1 93.06 569 SER A O 1
ATOM 4648 N N . ILE A 1 570 ? 4.914 36.469 40.031 1 92 570 ILE A N 1
ATOM 4649 C CA . ILE A 1 570 ? 4.223 36.344 41.312 1 92 570 ILE A CA 1
ATOM 4650 C C . ILE A 1 570 ? 3.119 37.406 41.406 1 92 570 ILE A C 1
ATOM 4652 O O . ILE A 1 570 ? 2.02 37.125 41.875 1 92 570 ILE A O 1
ATOM 4656 N N . CYS A 1 571 ? 3.406 38.562 40.938 1 92.5 571 CYS A N 1
ATOM 4657 C CA . CYS A 1 571 ? 2.404 39.625 40.906 1 92.5 571 CYS A CA 1
ATOM 4658 C C . CYS A 1 571 ? 1.231 39.25 40 1 92.5 571 CYS A C 1
ATOM 4660 O O . CYS A 1 571 ? 0.078 39.562 40.344 1 92.5 571 CYS A O 1
ATOM 4662 N N . LEU A 1 572 ? 1.53 38.688 38.906 1 93.19 572 LEU A N 1
ATOM 4663 C CA . LEU A 1 572 ? 0.475 38.219 38.031 1 93.19 572 LEU A CA 1
ATOM 4664 C C . LEU A 1 572 ? -0.363 37.125 38.688 1 93.19 572 LEU A C 1
ATOM 4666 O O . LEU A 1 572 ? -1.577 37.062 38.469 1 93.19 572 LEU A O 1
ATOM 4670 N N . ARG A 1 573 ? 0.305 36.25 39.344 1 92.69 573 ARG A N 1
ATOM 4671 C CA . ARG A 1 573 ? -0.398 35.188 40.062 1 92.69 573 ARG A CA 1
ATOM 4672 C C . ARG A 1 573 ? -1.355 35.781 41.094 1 92.69 573 ARG A C 1
ATOM 4674 O O . ARG A 1 573 ? -2.492 35.312 41.25 1 92.69 573 ARG A O 1
ATOM 4681 N N . ASP A 1 574 ? -0.898 36.75 41.812 1 91.62 574 ASP A N 1
ATOM 4682 C CA . ASP A 1 574 ? -1.733 37.406 42.812 1 91.62 574 ASP A CA 1
ATOM 4683 C C . ASP A 1 574 ? -2.945 38.094 42.156 1 91.62 574 ASP A C 1
ATOM 4685 O O . ASP A 1 574 ? -4.043 38.062 42.719 1 91.62 574 ASP A O 1
ATOM 4689 N N . LEU A 1 575 ? -2.654 38.688 41.094 1 92.25 575 LEU A N 1
ATOM 4690 C CA . LEU A 1 575 ? -3.758 39.281 40.344 1 92.25 575 LEU A CA 1
ATOM 4691 C C . LEU A 1 575 ? -4.77 38.219 39.938 1 92.25 575 LEU A C 1
ATOM 4693 O O . LEU A 1 575 ? -5.98 38.438 40.062 1 92.25 575 LEU A O 1
ATOM 4697 N N . ALA A 1 576 ? -4.305 37.125 39.469 1 92.5 576 ALA A N 1
ATOM 4698 C CA . ALA A 1 576 ? -5.164 36.062 39.031 1 92.5 576 ALA A CA 1
ATOM 4699 C C . ALA A 1 576 ? -6 35.469 40.156 1 92.5 576 ALA A C 1
ATOM 4701 O O . ALA A 1 576 ? -7.141 35.062 39.969 1 92.5 576 ALA A O 1
ATOM 4702 N N . GLN A 1 577 ? -5.48 35.469 41.312 1 90.44 577 GLN A N 1
ATOM 4703 C CA . GLN A 1 577 ? -6.133 34.875 42.5 1 90.44 577 GLN A CA 1
ATOM 4704 C C . GLN A 1 577 ? -7.066 35.875 43.156 1 90.44 577 GLN A C 1
ATOM 4706 O O . GLN A 1 577 ? -7.855 35.5 44.031 1 90.44 577 GLN A O 1
ATOM 4711 N N . PHE A 1 578 ? -7.031 37.062 42.75 1 88.5 578 PHE A N 1
ATOM 4712 C CA . PHE A 1 578 ? -7.84 38.094 43.375 1 88.5 578 PHE A CA 1
ATOM 4713 C C . PHE A 1 578 ? -9.328 37.781 43.219 1 88.5 578 PHE A C 1
ATOM 4715 O O . PHE A 1 578 ? -9.797 37.438 42.156 1 88.5 578 PHE A O 1
ATOM 4722 N N . LYS A 1 579 ? -10.078 37.719 44.312 1 83.19 579 LYS A N 1
ATOM 4723 C CA . LYS A 1 579 ? -11.523 37.562 44.312 1 83.19 579 LYS A CA 1
ATOM 4724 C C . LYS A 1 579 ? -12.227 38.781 44.875 1 83.19 579 LYS A C 1
ATOM 4726 O O . LYS A 1 579 ? -11.922 39.219 46 1 83.19 579 LYS A O 1
ATOM 4731 N N . PRO A 1 580 ? -13.023 39.438 44.125 1 76.12 580 PRO A N 1
ATOM 4732 C CA . PRO A 1 580 ? -13.727 40.625 44.625 1 76.12 580 PRO A CA 1
ATOM 4733 C C . PRO A 1 580 ? -14.68 40.281 45.75 1 76.12 580 PRO A C 1
ATOM 4735 O O . PRO A 1 580 ? -15.281 39.219 45.781 1 76.12 580 PRO A O 1
ATOM 4738 N N . GLN A 1 581 ? -14.68 40.812 47 1 62.53 581 GLN A N 1
ATOM 4739 C CA . GLN A 1 581 ? -15.586 40.656 48.125 1 62.53 581 GLN A CA 1
ATOM 4740 C C . GLN A 1 581 ? -17.031 40.969 47.75 1 62.53 581 GLN A C 1
ATOM 4742 O O . GLN A 1 581 ? -17.266 41.812 46.875 1 62.53 581 GLN A O 1
ATOM 4747 N N . ARG A 1 582 ? -18.141 40.156 47.812 1 54.09 582 ARG A N 1
ATOM 4748 C CA . ARG A 1 582 ? -19.578 40.125 47.531 1 54.09 582 ARG A CA 1
ATOM 4749 C C . ARG A 1 582 ? -20.219 41.469 47.875 1 54.09 582 ARG A C 1
ATOM 4751 O O . ARG A 1 582 ? -21.438 41.594 47.969 1 54.09 582 ARG A O 1
ATOM 4758 N N . LYS A 1 583 ? -19.734 42.5 48.375 1 47.34 583 LYS A N 1
ATOM 4759 C CA . LYS A 1 583 ? -20.781 43.469 48.719 1 47.34 583 LYS A CA 1
ATOM 4760 C C . LYS A 1 583 ? -21.688 43.719 47.531 1 47.34 583 LYS A C 1
ATOM 4762 O O . LYS A 1 583 ? -21.344 43.438 46.375 1 47.34 583 LYS A O 1
ATOM 4767 N N . LYS A 1 584 ? -22.859 44.719 47.812 1 44.81 584 LYS A N 1
ATOM 4768 C CA . LYS A 1 584 ? -24.109 45.188 47.219 1 44.81 584 LYS A CA 1
ATOM 4769 C C . LYS A 1 584 ? -23.938 45.469 45.719 1 44.81 584 LYS A C 1
ATOM 4771 O O . LYS A 1 584 ? -24.922 45.5 44.969 1 44.81 584 LYS A O 1
ATOM 4776 N N . THR A 1 585 ? -22.844 46 45.344 1 39.31 585 THR A N 1
ATOM 4777 C CA . THR A 1 585 ? -22.875 46.688 44.062 1 39.31 585 THR A CA 1
ATOM 4778 C C . THR A 1 585 ? -22.812 45.719 42.906 1 39.31 585 THR A C 1
ATOM 4780 O O . THR A 1 585 ? -22.672 46.125 41.75 1 39.31 585 THR A O 1
ATOM 4783 N N . LEU A 1 586 ? -22.625 44.531 43.125 1 40.94 586 LEU A N 1
ATOM 4784 C CA . LEU A 1 586 ? -22.484 43.594 42.031 1 40.94 586 LEU A CA 1
ATOM 4785 C C . LEU A 1 586 ? -23.797 43.469 41.25 1 40.94 586 LEU A C 1
ATOM 4787 O O . LEU A 1 586 ? -23.875 42.719 40.281 1 40.94 586 LEU A O 1
ATOM 4791 N N . ASN A 1 587 ? -24.969 43.875 41.938 1 40.19 587 ASN A N 1
ATOM 4792 C CA . ASN A 1 587 ? -26.25 43.688 41.25 1 40.19 587 ASN A CA 1
ATOM 4793 C C . ASN A 1 587 ? -26.219 44.281 39.844 1 40.19 587 ASN A C 1
ATOM 4795 O O . ASN A 1 587 ? -26.953 43.875 38.969 1 40.19 587 ASN A O 1
ATOM 4799 N N . GLN A 1 588 ? -26.016 45.75 39.812 1 37.75 588 GLN A N 1
ATOM 4800 C CA . GLN A 1 588 ? -26.25 46.5 38.594 1 37.75 588 GLN A CA 1
ATOM 4801 C C . GLN A 1 588 ? -25.156 46.219 37.562 1 37.75 588 GLN A C 1
ATOM 4803 O O . GLN A 1 588 ? -25.078 46.906 36.531 1 37.75 588 GLN A O 1
ATOM 4808 N N . PHE A 1 589 ? -24.016 45.625 37.969 1 36.16 589 PHE A N 1
ATOM 4809 C CA . PHE A 1 589 ? -22.906 45.656 37 1 36.16 589 PHE A CA 1
ATOM 4810 C C . PHE A 1 589 ? -23.188 44.781 35.812 1 36.16 589 PHE A C 1
ATOM 4812 O O . PHE A 1 589 ? -23.672 43.656 35.938 1 36.16 589 PHE A O 1
ATOM 4819 N N . ASP A 1 590 ? -23.156 45.344 34.625 1 44.72 590 ASP A N 1
ATOM 4820 C CA . ASP A 1 590 ? -23.062 44.75 33.312 1 44.72 590 ASP A CA 1
ATOM 4821 C C . ASP A 1 590 ? -22.031 43.625 33.281 1 44.72 590 ASP A C 1
ATOM 4823 O O . ASP A 1 590 ? -21.203 43.531 34.188 1 44.72 590 ASP A O 1
ATOM 4827 N N . SER A 1 591 ? -21.844 42.688 32.312 1 50.75 591 SER A N 1
ATOM 4828 C CA . SER A 1 591 ? -21.078 41.5 31.953 1 50.75 591 SER A CA 1
ATOM 4829 C C . SER A 1 591 ? -19.609 41.688 32.281 1 50.75 591 SER A C 1
ATOM 4831 O O . SER A 1 591 ? -18.844 40.688 32.312 1 50.75 591 SER A O 1
ATOM 4833 N N . LYS A 1 592 ? -18.984 42.812 32.438 1 58.03 592 LYS A N 1
ATOM 4834 C CA . LYS A 1 592 ? -17.562 43.062 32.656 1 58.03 592 LYS A CA 1
ATOM 4835 C C . LYS A 1 592 ? -17.359 44.094 33.75 1 58.03 592 LYS A C 1
ATOM 4837 O O . LYS A 1 592 ? -17.969 45.188 33.719 1 58.03 592 LYS A O 1
ATOM 4842 N N . TYR A 1 593 ? -16.875 43.625 35.094 1 68.75 593 TYR A N 1
ATOM 4843 C CA . TYR A 1 593 ? -16.531 44.5 36.219 1 68.75 593 TYR A CA 1
ATOM 4844 C C . TYR A 1 593 ? -15.141 45.125 36.031 1 68.75 593 TYR A C 1
ATOM 4846 O O . TYR A 1 593 ? -14.195 44.406 35.688 1 68.75 593 TYR A O 1
ATOM 4854 N N . GLU A 1 594 ? -15.016 46.406 35.844 1 79.06 594 GLU A N 1
ATOM 4855 C CA . GLU A 1 594 ? -13.727 47.062 35.688 1 79.06 594 GLU A CA 1
ATOM 4856 C C . GLU A 1 594 ? -13.242 47.625 37.031 1 79.06 594 GLU A C 1
ATOM 4858 O O . GLU A 1 594 ? -14.016 48.219 37.781 1 79.06 594 GLU A O 1
ATOM 4863 N N . LEU A 1 595 ? -12.125 47.156 37.5 1 85.25 595 LEU A N 1
ATOM 4864 C CA . LEU A 1 595 ? -11.492 47.625 38.75 1 85.25 595 LEU A CA 1
ATOM 4865 C C . LEU A 1 595 ? -10.18 48.344 38.438 1 85.25 595 LEU A C 1
ATOM 4867 O O . LEU A 1 595 ? -9.555 48.094 37.406 1 85.25 595 LEU A O 1
ATOM 4871 N N . LEU A 1 596 ? -9.859 49.188 39.344 1 87.69 596 LEU A N 1
ATOM 4872 C CA . LEU A 1 596 ? -8.57 49.844 39.188 1 87.69 596 LEU A CA 1
ATOM 4873 C C . LEU A 1 596 ? -7.43 48.875 39.562 1 87.69 596 LEU A C 1
ATOM 4875 O O . LEU A 1 596 ? -7.469 48.219 40.594 1 87.69 596 LEU A O 1
ATOM 4879 N N . LEU A 1 597 ? -6.492 48.781 38.75 1 89.5 597 LEU A N 1
ATOM 4880 C CA . LEU A 1 597 ? -5.375 47.875 38.906 1 89.5 597 LEU A CA 1
ATOM 4881 C C . LEU A 1 597 ? -4.609 48.156 40.219 1 89.5 597 LEU A C 1
ATOM 4883 O O . LEU A 1 597 ? -4.141 47.219 40.875 1 89.5 597 LEU A O 1
ATOM 4887 N N . LYS A 1 598 ? -4.465 49.406 40.594 1 86.56 598 LYS A N 1
ATOM 4888 C CA . LYS A 1 598 ? -3.734 49.812 41.812 1 86.56 598 LYS A CA 1
ATOM 4889 C C . LYS A 1 598 ? -4.363 49.219 43.062 1 86.56 598 LYS A C 1
ATOM 4891 O O . LYS A 1 598 ? -3.666 48.938 44.031 1 86.56 598 LYS A O 1
ATOM 4896 N N . ASN A 1 599 ? -5.668 49.031 42.938 1 85.38 599 ASN A N 1
ATOM 4897 C CA . ASN A 1 599 ? -6.391 48.469 44.094 1 85.38 599 ASN A CA 1
ATOM 4898 C C . ASN A 1 599 ? -6.297 46.938 44.125 1 85.38 599 ASN A C 1
ATOM 4900 O O . ASN A 1 599 ? -6.332 46.344 45.219 1 85.38 599 ASN A O 1
ATOM 4904 N N . VAL A 1 600 ? -6.191 46.438 43 1 86.19 600 VAL A N 1
ATOM 4905 C CA . VAL A 1 600 ? -6.254 44.969 42.906 1 86.19 600 VAL A CA 1
ATOM 4906 C C . VAL A 1 600 ? -4.844 44.375 42.969 1 86.19 600 VAL A C 1
ATOM 4908 O O . VAL A 1 600 ? -4.633 43.344 43.562 1 86.19 600 VAL A O 1
ATOM 4911 N N . ALA A 1 601 ? -3.881 45.031 42.344 1 88.94 601 ALA A N 1
ATOM 4912 C CA . ALA A 1 601 ? -2.506 44.531 42.312 1 88.94 601 ALA A CA 1
ATOM 4913 C C . ALA A 1 601 ? -1.51 45.688 42.375 1 88.94 601 ALA A C 1
ATOM 4915 O O . ALA A 1 601 ? -0.791 45.969 41.406 1 88.94 601 ALA A O 1
ATOM 4916 N N . PRO A 1 602 ? -1.35 46.281 43.469 1 87.44 602 PRO A N 1
ATOM 4917 C CA . PRO A 1 602 ? -0.446 47.438 43.594 1 87.44 602 PRO A CA 1
ATOM 4918 C C . PRO A 1 602 ? 1.016 47.062 43.375 1 87.44 602 PRO A C 1
ATOM 4920 O O . PRO A 1 602 ? 1.775 47.875 42.812 1 87.44 602 PRO A O 1
ATOM 4923 N N . ASN A 1 603 ? 1.345 45.844 43.75 1 87.81 603 ASN A N 1
ATOM 4924 C CA . ASN A 1 603 ? 2.729 45.406 43.562 1 87.81 603 ASN A CA 1
ATOM 4925 C C . ASN A 1 603 ? 3.098 45.312 42.094 1 87.81 603 ASN A C 1
ATOM 4927 O O . ASN A 1 603 ? 4.25 45.531 41.719 1 87.81 603 ASN A O 1
ATOM 4931 N N . LEU A 1 604 ? 2.148 44.906 41.281 1 90 604 LEU A N 1
ATOM 4932 C CA . LEU A 1 604 ? 2.381 44.781 39.844 1 90 604 LEU A CA 1
ATOM 4933 C C . LEU A 1 604 ? 2.674 46.156 39.219 1 90 604 LEU A C 1
ATOM 4935 O O . LEU A 1 604 ? 3.559 46.281 38.375 1 90 604 LEU A O 1
ATOM 4939 N N . VAL A 1 605 ? 2.01 47.156 39.688 1 85.81 605 VAL A N 1
ATOM 4940 C CA . VAL A 1 605 ? 2.178 48.531 39.188 1 85.81 605 VAL A CA 1
ATOM 4941 C C . VAL A 1 605 ? 3.543 49.062 39.594 1 85.81 605 VAL A C 1
ATOM 4943 O O . VAL A 1 605 ? 4.23 49.719 38.812 1 85.81 605 VAL A O 1
ATOM 4946 N N . ARG A 1 606 ? 3.908 48.75 40.781 1 84.69 606 ARG A N 1
ATOM 4947 C CA . ARG A 1 606 ? 5.18 49.219 41.344 1 84.69 606 ARG A CA 1
ATOM 4948 C C . ARG A 1 606 ? 6.355 48.562 40.625 1 84.69 606 ARG A C 1
ATOM 4950 O O . ARG A 1 606 ? 7.375 49.219 40.375 1 84.69 606 ARG A O 1
ATOM 4957 N N . LEU A 1 607 ? 6.129 47.375 40.375 1 85.19 607 LEU A N 1
ATOM 4958 C CA . LEU A 1 607 ? 7.207 46.594 39.75 1 85.19 607 LEU A CA 1
ATOM 4959 C C . LEU A 1 607 ? 7.52 47.125 38.344 1 85.19 607 LEU A C 1
ATOM 4961 O O . LEU A 1 607 ? 8.672 47.094 37.938 1 85.19 607 LEU A O 1
ATOM 4965 N N . LEU A 1 608 ? 6.574 47.5 37.594 1 81.81 608 LEU A N 1
ATOM 4966 C CA . LEU A 1 608 ? 6.789 47.938 36.219 1 81.81 608 LEU A CA 1
ATOM 4967 C C . LEU A 1 608 ? 7.465 49.281 36.156 1 81.81 608 LEU A C 1
ATOM 4969 O O . LEU A 1 608 ? 7.992 49.688 35.125 1 81.81 608 LEU A O 1
ATOM 4973 N N . GLN A 1 609 ? 7.477 49.938 37.312 1 76.75 609 GLN A N 1
ATOM 4974 C CA . GLN A 1 609 ? 8.164 51.219 37.406 1 76.75 609 GLN A CA 1
ATOM 4975 C C . GLN A 1 609 ? 9.656 51.031 37.625 1 76.75 609 GLN A C 1
ATOM 4977 O O . GLN A 1 609 ? 10.43 52 37.562 1 76.75 609 GLN A O 1
ATOM 4982 N N . THR A 1 610 ? 9.93 49.781 37.75 1 72.81 610 THR A N 1
ATOM 4983 C CA . THR A 1 610 ? 11.344 49.469 37.938 1 72.81 610 THR A CA 1
ATOM 4984 C C . THR A 1 610 ? 12.094 49.469 36.625 1 72.81 610 THR A C 1
ATOM 4986 O O . THR A 1 610 ? 11.484 49.531 35.562 1 72.81 610 THR A O 1
ATOM 4989 N N . GLU A 1 611 ? 13.375 49.344 36.688 1 71.62 611 GLU A N 1
ATOM 4990 C CA . GLU A 1 611 ? 14.297 49.531 35.594 1 71.62 611 GLU A CA 1
ATOM 4991 C C . GLU A 1 611 ? 14.281 48.312 34.625 1 71.62 611 GLU A C 1
ATOM 4993 O O . GLU A 1 611 ? 14.734 48.438 33.5 1 71.62 611 GLU A O 1
ATOM 4998 N N . HIS A 1 612 ? 13.602 47.281 34.969 1 80.5 612 HIS A N 1
ATOM 4999 C CA . HIS A 1 612 ? 13.656 46.125 34.094 1 80.5 612 HIS A CA 1
ATOM 5000 C C . HIS A 1 612 ? 12.547 46.156 33.031 1 80.5 612 HIS A C 1
ATOM 5002 O O . HIS A 1 612 ? 11.414 46.531 33.344 1 80.5 612 HIS A O 1
ATOM 5008 N N . GLN A 1 613 ? 12.969 45.844 31.812 1 84.38 613 GLN A N 1
ATOM 5009 C CA . GLN A 1 613 ? 12 45.75 30.734 1 84.38 613 GLN A CA 1
ATOM 5010 C C . GLN A 1 613 ? 11.773 44.281 30.328 1 84.38 613 GLN A C 1
ATOM 5012 O O . GLN A 1 613 ? 12.734 43.531 30.109 1 84.38 613 GLN A O 1
ATOM 5017 N N . PHE A 1 614 ? 10.562 43.844 30.328 1 89.62 614 PHE A N 1
ATOM 5018 C CA . PHE A 1 614 ? 10.227 42.469 29.969 1 89.62 614 PHE A CA 1
ATOM 5019 C C . PHE A 1 614 ? 9.633 42.406 28.578 1 89.62 614 PHE A C 1
ATOM 5021 O O . PHE A 1 614 ? 8.883 43.312 28.172 1 89.62 614 PHE A O 1
ATOM 5028 N N . VAL A 1 615 ? 10.016 41.406 27.828 1 89.38 615 VAL A N 1
ATOM 5029 C CA . VAL A 1 615 ? 9.5 41.219 26.469 1 89.38 615 VAL A CA 1
ATOM 5030 C C . VAL A 1 615 ? 8.062 40.719 26.547 1 89.38 615 VAL A C 1
ATOM 5032 O O . VAL A 1 615 ? 7.715 39.938 27.438 1 89.38 615 VAL A O 1
ATOM 5035 N N . PHE A 1 616 ? 7.199 41.219 25.672 1 91.25 616 PHE A N 1
ATOM 5036 C CA . PHE A 1 616 ? 5.844 40.688 25.516 1 91.25 616 PHE A CA 1
ATOM 5037 C C . PHE A 1 616 ? 5.852 39.344 24.797 1 91.25 616 PHE A C 1
ATOM 5039 O O . PHE A 1 616 ? 6.562 39.188 23.812 1 91.25 616 PHE A O 1
ATOM 5046 N N . PRO A 1 617 ? 5.176 38.375 25.359 1 88.75 617 PRO A N 1
ATOM 5047 C CA . PRO A 1 617 ? 5.172 37.062 24.703 1 88.75 617 PRO A CA 1
ATOM 5048 C C . PRO A 1 617 ? 4.477 37.062 23.344 1 88.75 617 PRO A C 1
ATOM 5050 O O . PRO A 1 617 ? 3.484 37.781 23.172 1 88.75 617 PRO A O 1
ATOM 5053 N N . CYS A 1 618 ? 5.023 36.375 22.344 1 83.69 618 CYS A N 1
ATOM 5054 C CA . CYS A 1 618 ? 4.457 36.281 21.016 1 83.69 618 CYS A CA 1
ATOM 5055 C C . CYS A 1 618 ? 4.656 34.875 20.453 1 83.69 618 CYS A C 1
ATOM 5057 O O . CYS A 1 618 ? 5.602 34.156 20.828 1 83.69 618 CYS A O 1
ATOM 5059 N N . ASN A 1 619 ? 3.742 34.438 19.562 1 78.75 619 ASN A N 1
ATOM 5060 C CA . ASN A 1 619 ? 3.801 33.094 18.969 1 78.75 619 ASN A CA 1
ATOM 5061 C C . ASN A 1 619 ? 5.094 32.875 18.188 1 78.75 619 ASN A C 1
ATOM 5063 O O . ASN A 1 619 ? 5.582 31.766 18.078 1 78.75 619 ASN A O 1
ATOM 5067 N N . LYS A 1 620 ? 5.648 33.938 17.719 1 76.5 620 LYS A N 1
ATOM 5068 C CA . LYS A 1 620 ? 6.879 33.844 16.953 1 76.5 620 LYS A CA 1
ATOM 5069 C C . LYS A 1 620 ? 8.023 33.281 17.797 1 76.5 620 LYS A C 1
ATOM 5071 O O . LYS A 1 620 ? 8.953 32.688 17.266 1 76.5 620 LYS A O 1
ATOM 5076 N N . TYR A 1 621 ? 7.887 33.469 19.141 1 75.62 621 TYR A N 1
ATOM 5077 C CA . TYR A 1 621 ? 8.938 33.031 20.031 1 75.62 621 TYR A CA 1
ATOM 5078 C C . TYR A 1 621 ? 8.75 31.562 20.406 1 75.62 621 TYR A C 1
ATOM 5080 O O . TYR A 1 621 ? 9.719 30.844 20.625 1 75.62 621 TYR A O 1
ATOM 5088 N N . PHE A 1 622 ? 7.52 31.203 20.391 1 74.88 622 PHE A N 1
ATOM 5089 C CA . PHE A 1 622 ? 7.207 29.891 20.906 1 74.88 622 PHE A CA 1
ATOM 5090 C C . PHE A 1 622 ? 7.164 28.859 19.797 1 74.88 622 PHE A C 1
ATOM 5092 O O . PHE A 1 622 ? 7.328 27.656 20.031 1 74.88 622 PHE A O 1
ATOM 5099 N N . MET A 1 623 ? 6.891 29.312 18.641 1 77.19 623 MET A N 1
ATOM 5100 C CA . MET A 1 623 ? 6.848 28.438 17.469 1 77.19 623 MET A CA 1
ATOM 5101 C C . MET A 1 623 ? 7.473 29.109 16.25 1 77.19 623 MET A C 1
ATOM 5103 O O . MET A 1 623 ? 6.793 29.344 15.25 1 77.19 623 MET A O 1
ATOM 5107 N N . PRO A 1 624 ? 8.727 29.141 16.391 1 77.06 624 PRO A N 1
ATOM 5108 C CA . PRO A 1 624 ? 9.383 29.891 15.312 1 77.06 624 PRO A CA 1
ATOM 5109 C C . PRO A 1 624 ? 9.375 29.125 13.992 1 77.06 624 PRO A C 1
ATOM 5111 O O . PRO A 1 624 ? 9.539 27.906 13.977 1 77.06 624 PRO A O 1
ATOM 5114 N N . ASN A 1 625 ? 9.117 29.828 12.953 1 75.69 625 ASN A N 1
ATOM 5115 C CA . ASN A 1 625 ? 9.281 29.281 11.609 1 75.69 625 ASN A CA 1
ATOM 5116 C C . ASN A 1 625 ? 10.695 29.5 11.078 1 75.69 625 ASN A C 1
ATOM 5118 O O . ASN A 1 625 ? 11.555 30.016 11.805 1 75.69 625 ASN A O 1
ATOM 5122 N N . ALA A 1 626 ? 10.953 29.109 9.922 1 73.88 626 ALA A N 1
ATOM 5123 C CA . ALA A 1 626 ? 12.289 29.203 9.344 1 73.88 626 ALA A CA 1
ATOM 5124 C C . ALA A 1 626 ? 12.758 30.656 9.258 1 73.88 626 ALA A C 1
ATOM 5126 O O . ALA A 1 626 ? 13.922 30.953 9.531 1 73.88 626 ALA A O 1
ATOM 5127 N N . THR A 1 627 ? 11.859 31.547 8.945 1 76.12 627 THR A N 1
ATOM 5128 C CA . THR A 1 627 ? 12.203 32.969 8.812 1 76.12 627 THR A CA 1
ATOM 5129 C C . THR A 1 627 ? 12.547 33.562 10.172 1 76.12 627 THR A C 1
ATOM 5131 O O . THR A 1 627 ? 13.492 34.344 10.289 1 76.12 627 THR A O 1
ATOM 5134 N N . ASN A 1 628 ? 11.812 33.188 11.172 1 78.38 628 ASN A N 1
ATOM 5135 C CA . ASN A 1 628 ? 12.086 33.656 12.523 1 78.38 628 ASN A CA 1
ATOM 5136 C C . ASN A 1 628 ? 13.43 33.156 13.039 1 78.38 628 ASN A C 1
ATOM 5138 O O . ASN A 1 628 ? 14.18 33.938 13.656 1 78.38 628 ASN A O 1
ATOM 5142 N N . LEU A 1 629 ? 13.688 31.984 12.734 1 81 629 LEU A N 1
ATOM 5143 C CA . LEU A 1 629 ? 14.93 31.375 13.203 1 81 629 LEU A CA 1
ATOM 5144 C C . LEU A 1 629 ? 16.141 32.062 12.562 1 81 629 LEU A C 1
ATOM 5146 O O . LEU A 1 629 ? 17.156 32.25 13.219 1 81 629 LEU A O 1
ATOM 5150 N N . LYS A 1 630 ? 16 32.406 11.258 1 78.5 630 LYS A N 1
ATOM 5151 C CA . LYS A 1 630 ? 17.062 33.125 10.586 1 78.5 630 LYS A CA 1
ATOM 5152 C C . LYS A 1 630 ? 17.281 34.5 11.227 1 78.5 630 LYS A C 1
ATOM 5154 O O . LYS A 1 630 ? 18.422 34.938 11.406 1 78.5 630 LYS A O 1
ATOM 5159 N N . ARG A 1 631 ? 16.266 35.094 11.648 1 77.81 631 ARG A N 1
ATOM 5160 C CA . ARG A 1 631 ? 16.344 36.406 12.281 1 77.81 631 ARG A CA 1
ATOM 5161 C C . ARG A 1 631 ? 17 36.281 13.656 1 77.81 631 ARG A C 1
ATOM 5163 O O . ARG A 1 631 ? 17.797 37.156 14.039 1 77.81 631 ARG A O 1
ATOM 5170 N N . PHE A 1 632 ? 16.641 35.25 14.375 1 78.44 632 PHE A N 1
ATOM 5171 C CA . PHE A 1 632 ? 17.203 35.031 15.703 1 78.44 632 PHE A CA 1
ATOM 5172 C C . PHE A 1 632 ? 18.688 34.75 15.609 1 78.44 632 PHE A C 1
ATOM 5174 O O . PHE A 1 632 ? 19.469 35.156 16.484 1 78.44 632 PHE A O 1
ATOM 5181 N N . SER A 1 633 ? 19.016 34.062 14.547 1 76.12 633 SER A N 1
ATOM 5182 C CA . SER A 1 633 ? 20.422 33.688 14.383 1 76.12 633 SER A CA 1
ATOM 5183 C C . SER A 1 633 ? 21.297 34.875 14.078 1 76.12 633 SER A C 1
ATOM 5185 O O . SER A 1 633 ? 22.469 34.906 14.445 1 76.12 633 SER A O 1
ATOM 5187 N N . GLU A 1 634 ? 20.75 35.844 13.359 1 72.88 634 GLU A N 1
ATOM 5188 C CA . GLU A 1 634 ? 21.5 37.031 12.992 1 72.88 634 GLU A CA 1
ATOM 5189 C C . GLU A 1 634 ? 21.5 38.062 14.117 1 72.88 634 GLU A C 1
ATOM 5191 O O . GLU A 1 634 ? 22.016 39.188 13.961 1 72.88 634 GLU A O 1
ATOM 5196 N N . LYS A 1 635 ? 21.25 37.656 15.367 1 62.25 635 LYS A N 1
ATOM 5197 C CA . LYS A 1 635 ? 21.203 38.531 16.547 1 62.25 635 LYS A CA 1
ATOM 5198 C C . LYS A 1 635 ? 20.469 39.812 16.266 1 62.25 635 LYS A C 1
ATOM 5200 O O . LYS A 1 635 ? 20.734 40.844 16.875 1 62.25 635 LYS A O 1
ATOM 5205 N N . ASN A 1 636 ? 19.812 39.875 15.086 1 56.69 636 ASN A N 1
ATOM 5206 C CA . ASN A 1 636 ? 19 41.031 14.758 1 56.69 636 ASN A CA 1
ATOM 5207 C C . ASN A 1 636 ? 17.594 40.906 15.359 1 56.69 636 ASN A C 1
ATOM 5209 O O . ASN A 1 636 ? 16.641 41.5 14.852 1 56.69 636 ASN A O 1
ATOM 5213 N N . HIS A 1 637 ? 17.469 40.094 16.391 1 56.84 637 HIS A N 1
ATOM 5214 C CA . HIS A 1 637 ? 16.125 39.719 16.812 1 56.84 637 HIS A CA 1
ATOM 5215 C C . HIS A 1 637 ? 15.531 40.781 17.734 1 56.84 637 HIS A C 1
ATOM 5217 O O . HIS A 1 637 ? 14.305 40.938 17.812 1 56.84 637 HIS A O 1
ATOM 5223 N N . PHE A 1 638 ? 16.469 41.562 18.375 1 54.47 638 PHE A N 1
ATOM 5224 C CA . PHE A 1 638 ? 16 42.5 19.406 1 54.47 638 PHE A CA 1
ATOM 5225 C C . PHE A 1 638 ? 15.258 43.656 18.781 1 54.47 638 PHE A C 1
ATOM 5227 O O . PHE A 1 638 ? 14.352 44.25 19.391 1 54.47 638 PHE A O 1
ATOM 5234 N N . GLY A 1 639 ? 15.672 43.906 17.609 1 52.53 639 GLY A N 1
ATOM 5235 C CA . GLY A 1 639 ? 15.016 45.062 17.016 1 52.53 639 GLY A CA 1
ATOM 5236 C C . GLY A 1 639 ? 13.531 44.844 16.766 1 52.53 639 GLY A C 1
ATOM 5237 O O . GLY A 1 639 ? 12.758 45.781 16.719 1 52.53 639 GLY A O 1
ATOM 5238 N N . HIS A 1 640 ? 13.125 43.562 16.906 1 65.06 640 HIS A N 1
ATOM 5239 C CA . HIS A 1 640 ? 11.734 43.344 16.531 1 65.06 640 HIS A CA 1
ATOM 5240 C C . HIS A 1 640 ? 10.93 42.75 17.688 1 65.06 640 HIS A C 1
ATOM 5242 O O . HIS A 1 640 ? 9.797 42.312 17.5 1 65.06 640 HIS A O 1
ATOM 5248 N N . CYS A 1 641 ? 11.586 42.938 18.906 1 76.31 641 CYS A N 1
ATOM 5249 C CA . CYS A 1 641 ? 10.883 42.438 20.078 1 76.31 641 CYS A CA 1
ATOM 5250 C C . CYS A 1 641 ? 9.984 43.5 20.703 1 76.31 641 CYS A C 1
ATOM 5252 O O . CYS A 1 641 ? 10.328 44.688 20.672 1 76.31 641 CYS A O 1
ATOM 5254 N N . LEU A 1 642 ? 8.82 43.125 21.141 1 85.19 642 LEU A N 1
ATOM 5255 C CA . LEU A 1 642 ? 7.887 44 21.844 1 85.19 642 LEU A CA 1
ATOM 5256 C C . LEU A 1 642 ? 8.148 44 23.344 1 85.19 642 LEU A C 1
ATOM 5258 O O . LEU A 1 642 ? 8.219 42.906 23.953 1 85.19 642 LEU A O 1
ATOM 5262 N N . PHE A 1 643 ? 8.391 45.094 23.922 1 88.06 643 PHE A N 1
ATOM 5263 C CA . PHE A 1 643 ? 8.641 45.188 25.344 1 88.06 643 PHE A CA 1
ATOM 5264 C C . PHE A 1 643 ? 7.438 45.781 26.062 1 88.06 643 PHE A C 1
ATOM 5266 O O . PHE A 1 643 ? 6.789 46.719 25.547 1 88.06 643 PHE A O 1
ATOM 5273 N N . ILE A 1 644 ? 7.168 45.312 27.219 1 91 644 ILE A N 1
ATOM 5274 C CA . ILE A 1 644 ? 6.078 45.844 28.047 1 91 644 ILE A CA 1
ATOM 5275 C C . ILE A 1 644 ? 6.457 47.188 28.625 1 91 644 ILE A C 1
ATOM 5277 O O . ILE A 1 644 ? 7.465 47.312 29.312 1 91 644 ILE A O 1
ATOM 5281 N N . GLU A 1 645 ? 5.68 48.219 28.391 1 87.38 645 GLU A N 1
ATOM 5282 C CA . GLU A 1 645 ? 6.004 49.562 28.859 1 87.38 645 GLU A CA 1
ATOM 5283 C C . GLU A 1 645 ? 5.078 50 30 1 87.38 645 GLU A C 1
ATOM 5285 O O . GLU A 1 645 ? 5.535 50.531 31.016 1 87.38 645 GLU A O 1
ATOM 5290 N N . LYS A 1 646 ? 3.795 49.812 29.625 1 87.44 646 LYS A N 1
ATOM 5291 C CA . LYS A 1 646 ? 2.807 50.25 30.594 1 87.44 646 LYS A CA 1
ATOM 5292 C C . LYS A 1 646 ? 1.598 49.344 30.641 1 87.44 646 LYS A C 1
ATOM 5294 O O . LYS A 1 646 ? 1.268 48.688 29.641 1 87.44 646 LYS A O 1
ATOM 5299 N N . LEU A 1 647 ? 0.991 49.25 31.891 1 91.12 647 LEU A N 1
ATOM 5300 C CA . LEU A 1 647 ? -0.26 48.531 32.062 1 91.12 647 LEU A CA 1
ATOM 5301 C C . LEU A 1 647 ? -1.444 49.469 32.125 1 91.12 647 LEU A C 1
ATOM 5303 O O . LEU A 1 647 ? -1.302 50.625 32.594 1 91.12 647 LEU A O 1
ATOM 5307 N N . ASP A 1 648 ? -2.463 49.031 31.656 1 90.12 648 ASP A N 1
ATOM 5308 C CA . ASP A 1 648 ? -3.684 49.812 31.766 1 90.12 648 ASP A CA 1
ATOM 5309 C C . ASP A 1 648 ? -4.09 50 33.219 1 90.12 648 ASP A C 1
ATOM 5311 O O . ASP A 1 648 ? -3.797 49.156 34.062 1 90.12 648 ASP A O 1
ATOM 5315 N N . ASP A 1 649 ? -4.805 51.031 33.5 1 88.38 649 ASP A N 1
ATOM 5316 C CA . ASP A 1 649 ? -5.16 51.375 34.875 1 88.38 649 ASP A CA 1
ATOM 5317 C C . ASP A 1 649 ? -6.309 50.5 35.375 1 88.38 649 ASP A C 1
ATOM 5319 O O . ASP A 1 649 ? -6.512 50.344 36.594 1 88.38 649 ASP A O 1
ATOM 5323 N N . CYS A 1 650 ? -6.961 49.906 34.438 1 90.19 650 CYS A N 1
ATOM 5324 C CA . CYS A 1 650 ? -8.125 49.125 34.812 1 90.19 650 CYS A CA 1
ATOM 5325 C C . CYS A 1 650 ? -7.949 47.656 34.406 1 90.19 650 CYS A C 1
ATOM 5327 O O . CYS A 1 650 ? -7.23 47.375 33.438 1 90.19 650 CYS A O 1
ATOM 5329 N N . VAL A 1 651 ? -8.523 46.812 35.25 1 91.5 651 VAL A N 1
ATOM 5330 C CA . VAL A 1 651 ? -8.555 45.406 34.969 1 91.5 651 VAL A CA 1
ATOM 5331 C C . VAL A 1 651 ? -10 44.906 34.938 1 91.5 651 VAL A C 1
ATOM 5333 O O . VAL A 1 651 ? -10.828 45.375 35.75 1 91.5 651 VAL A O 1
ATOM 5336 N N . GLN A 1 652 ? -10.258 44.062 34 1 90.44 652 GLN A N 1
ATOM 5337 C CA . GLN A 1 652 ? -11.609 43.531 33.906 1 90.44 652 GLN A CA 1
ATOM 5338 C C . GLN A 1 652 ? -11.672 42.094 34.438 1 90.44 652 GLN A C 1
ATOM 5340 O O . GLN A 1 652 ? -10.805 41.25 34.094 1 90.44 652 GLN A O 1
ATOM 5345 N N . ILE A 1 653 ? -12.594 41.75 35.25 1 89.44 653 ILE A N 1
ATOM 5346 C CA . ILE A 1 653 ? -12.781 40.438 35.781 1 89.44 653 ILE A CA 1
ATOM 5347 C C . ILE A 1 653 ? -13.891 39.719 35 1 89.44 653 ILE A C 1
ATOM 5349 O O . ILE A 1 653 ? -15.008 40.219 34.906 1 89.44 653 ILE A O 1
ATOM 5353 N N . MET A 1 654 ? -13.602 38.562 34.5 1 86.19 654 MET A N 1
ATOM 5354 C CA . MET A 1 654 ? -14.57 37.781 33.75 1 86.19 654 MET A CA 1
ATOM 5355 C C . MET A 1 654 ? -15.469 36.969 34.656 1 86.19 654 MET A C 1
ATOM 5357 O O . MET A 1 654 ? -15.016 36.469 35.688 1 86.19 654 MET A O 1
ATOM 5361 N N . LYS A 1 655 ? -16.734 36.75 34.188 1 76.94 655 LYS A N 1
ATOM 5362 C CA . LYS A 1 655 ? -17.719 36.031 35 1 76.94 655 LYS A CA 1
ATOM 5363 C C . LYS A 1 655 ? -17.672 34.531 34.719 1 76.94 655 LYS A C 1
ATOM 5365 O O . LYS A 1 655 ? -18.438 34.031 33.875 1 76.94 655 LYS A O 1
ATOM 5370 N N . SER A 1 656 ? -16.703 33.812 35.031 1 76.69 656 SER A N 1
ATOM 5371 C CA . SER A 1 656 ? -16.594 32.375 34.844 1 76.69 656 SER A CA 1
ATOM 5372 C C . SER A 1 656 ? -16.094 31.703 36.156 1 76.69 656 SER A C 1
ATOM 5374 O O . SER A 1 656 ? -15.836 32.375 37.125 1 76.69 656 SER A O 1
ATOM 5376 N N . LEU A 1 657 ? -16.016 30.391 36.062 1 70.25 657 LEU A N 1
ATOM 5377 C CA . LEU A 1 657 ? -15.672 29.594 37.25 1 70.25 657 LEU A CA 1
ATOM 5378 C C . LEU A 1 657 ? -14.352 30.062 37.844 1 70.25 657 LEU A C 1
ATOM 5380 O O . LEU A 1 657 ? -14.258 30.312 39.031 1 70.25 657 LEU A O 1
ATOM 5384 N N . GLN A 1 658 ? -13.281 30.297 36.938 1 78.12 658 GLN A N 1
ATOM 5385 C CA . GLN A 1 658 ? -11.953 30.656 37.438 1 78.12 658 GLN A CA 1
ATOM 5386 C C . GLN A 1 658 ? -11.773 32.188 37.5 1 78.12 658 GLN A C 1
ATOM 5388 O O . GLN A 1 658 ? -10.797 32.656 38.062 1 78.12 658 GLN A O 1
ATOM 5393 N N . MET A 1 659 ? -12.664 32.906 37 1 83.44 659 MET A N 1
ATOM 5394 C CA . MET A 1 659 ? -12.719 34.375 37.031 1 83.44 659 MET A CA 1
ATOM 5395 C C . MET A 1 659 ? -11.406 34.969 36.562 1 83.44 659 MET A C 1
ATOM 5397 O O . MET A 1 659 ? -10.797 35.781 37.281 1 83.44 659 MET A O 1
ATOM 5401 N N . PRO A 1 660 ? -10.992 34.594 35.438 1 90.19 660 PRO A N 1
ATOM 5402 C CA . PRO A 1 660 ? -9.75 35.188 34.906 1 90.19 660 PRO A CA 1
ATOM 5403 C C . PRO A 1 660 ? -9.805 36.688 34.781 1 90.19 660 PRO A C 1
ATOM 5405 O O . PRO A 1 660 ? -10.898 37.281 34.781 1 90.19 660 PRO A O 1
ATOM 5408 N N . LYS A 1 661 ? -8.695 37.344 34.719 1 92.94 661 LYS A N 1
ATOM 5409 C CA . LYS A 1 661 ? -8.609 38.812 34.656 1 92.94 661 LYS A CA 1
ATOM 5410 C C . LYS A 1 661 ? -8.062 39.25 33.281 1 92.94 661 LYS A C 1
ATOM 5412 O O . LYS A 1 661 ? -7.027 38.75 32.844 1 92.94 661 LYS A O 1
ATOM 5417 N N . LYS A 1 662 ? -8.766 40.125 32.719 1 93.31 662 LYS A N 1
ATOM 5418 C CA . LYS A 1 662 ? -8.328 40.719 31.453 1 93.31 662 LYS A CA 1
ATOM 5419 C C . LYS A 1 662 ? -7.512 42 31.703 1 93.31 662 LYS A C 1
ATOM 5421 O O . LYS A 1 662 ? -7.996 42.938 32.344 1 93.31 662 LYS A O 1
ATOM 5426 N N . LEU A 1 663 ? -6.312 41.938 31.234 1 93.19 663 LEU A N 1
ATOM 5427 C CA . LEU A 1 663 ? -5.387 43.062 31.453 1 93.19 663 LEU A CA 1
ATOM 5428 C C . LEU A 1 663 ? -4.883 43.625 30.141 1 93.19 663 LEU A C 1
ATOM 5430 O O . LEU A 1 663 ? -4.395 42.875 29.281 1 93.19 663 LEU A O 1
ATOM 5434 N N . ALA A 1 664 ? -4.996 44.875 29.922 1 93.62 664 ALA A N 1
ATOM 5435 C CA . ALA A 1 664 ? -4.477 45.531 28.734 1 93.62 664 ALA A CA 1
ATOM 5436 C C . ALA A 1 664 ? -3.057 46.031 28.953 1 93.62 664 ALA A C 1
ATOM 5438 O O . ALA A 1 664 ? -2.756 46.625 30 1 93.62 664 ALA A O 1
ATOM 5439 N N . ILE A 1 665 ? -2.189 45.781 28.031 1 92.44 665 ILE A N 1
ATOM 5440 C CA . ILE A 1 665 ? -0.772 46.125 28.125 1 92.44 665 ILE A CA 1
ATOM 5441 C C . ILE A 1 665 ? -0.367 47 26.953 1 92.44 665 ILE A C 1
ATOM 5443 O O . ILE A 1 665 ? -0.782 46.75 25.812 1 92.44 665 ILE A O 1
ATOM 5447 N N . PHE A 1 666 ? 0.348 48.031 27.234 1 91.44 666 PHE A N 1
ATOM 5448 C CA . PHE A 1 666 ? 0.937 48.875 26.203 1 91.44 666 PHE A CA 1
ATOM 5449 C C . PHE A 1 666 ? 2.406 48.531 26 1 91.44 666 PHE A C 1
ATOM 5451 O O . PHE A 1 666 ? 3.182 48.5 26.953 1 91.44 666 PHE A O 1
ATOM 5458 N N . CYS A 1 667 ? 2.746 48.219 24.812 1 90.81 667 CYS A N 1
ATOM 5459 C CA . CYS A 1 667 ? 4.125 47.875 24.484 1 90.81 667 CYS A CA 1
ATOM 5460 C C . CYS A 1 667 ? 4.844 49.062 23.859 1 90.81 667 CYS A C 1
ATOM 5462 O O . CYS A 1 667 ? 4.254 50.125 23.672 1 90.81 667 CYS A O 1
ATOM 5464 N N . ASN A 1 668 ? 6.082 48.875 23.5 1 85 668 ASN A N 1
ATOM 5465 C CA . ASN A 1 668 ? 6.922 49.969 22.984 1 85 668 ASN A CA 1
ATOM 5466 C C . ASN A 1 668 ? 6.457 50.438 21.609 1 85 668 ASN A C 1
ATOM 5468 O O . ASN A 1 668 ? 6.816 51.531 21.172 1 85 668 ASN A O 1
ATOM 5472 N N . ASP A 1 669 ? 5.625 49.656 20.906 1 84.88 669 ASP A N 1
ATOM 5473 C CA . ASP A 1 669 ? 5.094 50.062 19.609 1 84.88 669 ASP A CA 1
ATOM 5474 C C . ASP A 1 669 ? 3.842 50.938 19.797 1 84.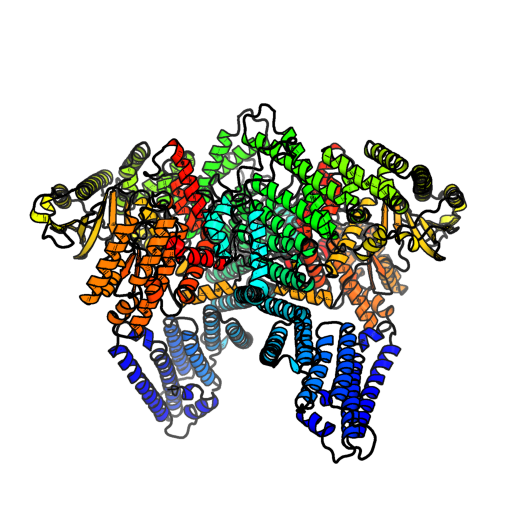88 669 ASP A C 1
ATOM 5476 O O . ASP A 1 669 ? 3.293 51.438 18.812 1 84.88 669 ASP A O 1
ATOM 5480 N N . GLY A 1 670 ? 3.379 51 20.906 1 84.88 670 GLY A N 1
ATOM 5481 C CA . GLY A 1 670 ? 2.24 51.875 21.203 1 84.88 670 GLY A CA 1
ATOM 5482 C C . GLY A 1 670 ? 0.906 51.156 21.016 1 84.88 670 GLY A C 1
ATOM 5483 O O . GLY A 1 670 ? -0.148 51.75 21.281 1 84.88 670 GLY A O 1
ATOM 5484 N N . ILE A 1 671 ? 0.957 49.969 20.625 1 88.94 671 ILE A N 1
ATOM 5485 C CA . ILE A 1 671 ? -0.273 49.25 20.359 1 88.94 671 ILE A CA 1
ATOM 5486 C C . ILE A 1 671 ? -0.759 48.562 21.656 1 88.94 671 ILE A C 1
ATOM 5488 O O . ILE A 1 671 ? 0.034 48 22.391 1 88.94 671 ILE A O 1
ATOM 5492 N N . LYS A 1 672 ? -2.061 48.719 21.875 1 90.75 672 LYS A N 1
ATOM 5493 C CA . LYS A 1 672 ? -2.688 48.094 23.047 1 90.75 672 LYS A CA 1
ATOM 5494 C C . LYS A 1 672 ? -2.959 46.625 22.797 1 90.75 672 LYS A C 1
ATOM 5496 O O . LYS A 1 672 ? -3.584 46.25 21.812 1 90.75 672 LYS A O 1
ATOM 5501 N N . ARG A 1 673 ? -2.373 45.812 23.688 1 92.31 673 ARG A N 1
ATOM 5502 C CA . ARG A 1 673 ? -2.598 44.375 23.625 1 92.31 673 ARG A CA 1
ATOM 5503 C C . ARG A 1 673 ? -3.191 43.844 24.938 1 92.31 673 ARG A C 1
ATOM 5505 O O . ARG A 1 673 ? -2.926 44.406 26 1 92.31 673 ARG A O 1
ATOM 5512 N N . THR A 1 674 ? -4.047 42.875 24.828 1 94.06 674 THR A N 1
ATOM 5513 C CA . THR A 1 674 ? -4.742 42.406 26.016 1 94.06 674 THR A CA 1
ATOM 5514 C C . THR A 1 674 ? -4.359 40.969 26.312 1 94.06 674 THR A C 1
ATOM 5516 O O . THR A 1 674 ? -4.207 40.156 25.406 1 94.06 674 THR A O 1
ATOM 5519 N N . ILE A 1 675 ? -4.156 40.656 27.594 1 94.38 675 ILE A N 1
ATOM 5520 C CA . ILE A 1 675 ? -3.861 39.312 28.031 1 94.38 675 ILE A CA 1
ATOM 5521 C C . ILE A 1 675 ? -4.871 38.875 29.094 1 94.38 675 ILE A C 1
ATOM 5523 O O . ILE A 1 675 ? -5.512 39.719 29.719 1 94.38 675 ILE A O 1
ATOM 5527 N N . LEU A 1 676 ? -5.078 37.656 29.156 1 94.81 676 LEU A N 1
ATOM 5528 C CA . LEU A 1 676 ? -5.898 37.031 30.188 1 94.81 676 LEU A CA 1
ATOM 5529 C C . LEU A 1 676 ? -5.027 36.312 31.219 1 94.81 676 LEU A C 1
ATOM 5531 O O . LEU A 1 676 ? -4.184 35.469 30.844 1 94.81 676 LEU A O 1
ATOM 5535 N N . VAL A 1 677 ? -5.125 36.688 32.438 1 94.81 677 VAL A N 1
ATOM 5536 C CA . VAL A 1 677 ? -4.414 36 33.531 1 94.81 677 VAL A CA 1
ATOM 5537 C C . VAL A 1 677 ? -5.352 35.062 34.25 1 94.81 677 VAL A C 1
ATOM 5539 O O . VAL A 1 677 ? -6.402 35.469 34.75 1 94.81 677 VAL A O 1
ATOM 5542 N N . LYS A 1 678 ? -5.031 33.781 34.219 1 93.5 678 LYS A N 1
ATOM 5543 C CA . LYS A 1 678 ? -5.91 32.75 34.719 1 93.5 678 LYS A CA 1
ATOM 5544 C C . LYS A 1 678 ? -5.199 31.891 35.75 1 93.5 678 LYS A C 1
ATOM 5546 O O . LYS A 1 678 ? -3.998 31.625 35.656 1 93.5 678 LYS A O 1
ATOM 5551 N N . CYS A 1 679 ? -5.887 31.422 36.812 1 91.19 679 CYS A N 1
ATOM 5552 C CA . CYS A 1 679 ? -5.375 30.516 37.844 1 91.19 679 CYS A CA 1
ATOM 5553 C C . CYS A 1 679 ? -6.285 29.297 38 1 91.19 679 CYS A C 1
ATOM 5555 O O . CYS A 1 679 ? -7.438 29.328 37.562 1 91.19 679 CYS A O 1
ATOM 5557 N N . GLY A 1 680 ? -5.75 28.156 38.438 1 87.75 680 GLY A N 1
ATOM 5558 C CA . GLY A 1 680 ? -6.547 26.984 38.75 1 87.75 680 GLY A CA 1
ATOM 5559 C C . GLY A 1 680 ? -6.379 25.859 37.719 1 87.75 680 GLY A C 1
ATOM 5560 O O . GLY A 1 680 ? -6.633 24.703 38.031 1 87.75 680 GLY A O 1
ATOM 5561 N N . ASP A 1 681 ? -6.008 26.188 36.594 1 89.38 681 ASP A N 1
ATOM 5562 C CA . ASP A 1 681 ? -5.859 25.188 35.531 1 89.38 681 ASP A CA 1
ATOM 5563 C C . ASP A 1 681 ? -4.398 25.031 35.125 1 89.38 681 ASP A C 1
ATOM 5565 O O . ASP A 1 681 ? -3.602 25.953 35.281 1 89.38 681 ASP A O 1
ATOM 5569 N N . ASP A 1 682 ? -4.023 23.812 34.656 1 91.44 682 ASP A N 1
ATOM 5570 C CA . ASP A 1 682 ? -2.707 23.594 34.062 1 91.44 682 ASP A CA 1
ATOM 5571 C C . ASP A 1 682 ? -2.688 24.031 32.594 1 91.44 682 ASP A C 1
ATOM 5573 O O . ASP A 1 682 ? -3.104 23.266 31.734 1 91.44 682 ASP A O 1
ATOM 5577 N N . LEU A 1 683 ? -2.166 25.172 32.344 1 93.69 683 LEU A N 1
ATOM 5578 C CA . LEU A 1 683 ? -2.254 25.781 31.031 1 93.69 683 LEU A CA 1
ATOM 5579 C C . LEU A 1 683 ? -1.328 25.078 30.031 1 93.69 683 LEU A C 1
ATOM 5581 O O . LEU A 1 683 ? -1.308 25.438 28.859 1 93.69 683 LEU A O 1
ATOM 5585 N N . ARG A 1 684 ? -0.542 24 30.484 1 91.06 684 ARG A N 1
ATOM 5586 C CA . ARG A 1 684 ? 0.27 23.219 29.562 1 91.06 684 ARG A CA 1
ATOM 5587 C C . ARG A 1 684 ? -0.607 22.469 28.547 1 91.06 684 ARG A C 1
ATOM 5589 O O . ARG A 1 684 ? -0.179 22.203 27.438 1 91.06 684 ARG A O 1
ATOM 5596 N N . LYS A 1 685 ? -1.846 22.219 28.953 1 93.88 685 LYS A N 1
ATOM 5597 C CA . LYS A 1 685 ? -2.803 21.594 28.062 1 93.88 685 LYS A CA 1
ATOM 5598 C C . LYS A 1 685 ? -3.195 22.531 26.922 1 93.88 685 LYS A C 1
ATOM 5600 O O . LYS A 1 685 ? -3.213 22.141 25.75 1 93.88 685 LYS A O 1
ATOM 5605 N N . ASP A 1 686 ? -3.457 23.75 27.297 1 93.69 686 ASP A N 1
ATOM 5606 C CA . ASP A 1 686 ? -3.785 24.75 26.297 1 93.69 686 ASP A CA 1
ATOM 5607 C C . ASP A 1 686 ? -2.627 24.953 25.312 1 93.69 686 ASP A C 1
ATOM 5609 O O . ASP A 1 686 ? -2.838 25.062 24.109 1 93.69 686 ASP A O 1
ATOM 5613 N N . ARG A 1 687 ? -1.578 25.016 25.938 1 91.88 687 ARG A N 1
ATOM 5614 C CA . ARG A 1 687 ? -0.393 25.203 25.109 1 91.88 687 ARG A CA 1
ATOM 5615 C C . ARG A 1 687 ? -0.202 24.031 24.156 1 91.88 687 ARG A C 1
ATOM 5617 O O . ARG A 1 687 ? 0.147 24.219 22.984 1 91.88 687 ARG A O 1
ATOM 5624 N N . ALA A 1 688 ? -0.371 22.859 24.641 1 91.44 688 ALA A N 1
ATOM 5625 C CA . ALA A 1 688 ? -0.229 21.672 23.797 1 91.44 688 ALA A CA 1
ATOM 5626 C C . ALA A 1 688 ? -1.207 21.703 22.625 1 91.44 688 ALA A C 1
ATOM 5628 O O . ALA A 1 688 ? -0.845 21.359 21.5 1 91.44 688 ALA A O 1
ATOM 5629 N N . MET A 1 689 ? -2.412 22.062 22.859 1 94.19 689 MET A N 1
ATOM 5630 C CA . MET A 1 689 ? -3.422 22.141 21.812 1 94.19 689 MET A CA 1
ATOM 5631 C C . MET A 1 689 ? -3.037 23.188 20.766 1 94.19 689 MET A C 1
ATOM 5633 O O . MET A 1 689 ? -3.152 22.938 19.562 1 94.19 689 MET A O 1
ATOM 5637 N N . LEU A 1 690 ? -2.592 24.297 21.219 1 92.75 690 LEU A N 1
ATOM 5638 C CA . LEU A 1 690 ? -2.238 25.375 20.297 1 92.75 690 LEU A CA 1
ATOM 5639 C C . LEU A 1 690 ? -0.99 25.016 19.5 1 92.75 690 LEU A C 1
ATOM 5641 O O . LEU A 1 690 ? -0.868 25.391 18.328 1 92.75 690 LEU A O 1
ATOM 5645 N N . ASN A 1 691 ? -0.111 24.359 20.172 1 88.88 691 ASN A N 1
ATOM 5646 C CA . ASN A 1 691 ? 1.042 23.859 19.438 1 88.88 691 ASN A CA 1
ATOM 5647 C C . ASN A 1 691 ? 0.623 22.859 18.344 1 88.88 691 ASN A C 1
ATOM 5649 O O . ASN A 1 691 ? 1.215 22.828 17.266 1 88.88 691 ASN A O 1
ATOM 5653 N N . PHE A 1 692 ? -0.279 22.047 18.75 1 91.06 692 PHE A N 1
ATOM 5654 C CA . PHE A 1 692 ? -0.839 21.094 17.797 1 91.06 692 PHE A CA 1
ATOM 5655 C C . PHE A 1 692 ? -1.447 21.812 16.609 1 91.06 692 PHE A C 1
ATOM 5657 O O . PHE A 1 692 ? -1.229 21.422 15.453 1 91.06 692 PHE A O 1
ATOM 5664 N N . CYS A 1 693 ? -2.145 22.875 16.797 1 93 693 CYS A N 1
ATOM 5665 C CA . CYS A 1 693 ? -2.766 23.688 15.742 1 93 693 CYS A CA 1
ATOM 5666 C C . CYS A 1 693 ? -1.712 24.375 14.883 1 93 693 CYS A C 1
ATOM 5668 O O . CYS A 1 693 ? -1.835 24.406 13.656 1 93 693 CYS A O 1
ATOM 5670 N N . ASN A 1 694 ? -0.759 24.891 15.523 1 87.94 694 ASN A N 1
ATOM 5671 C CA . ASN A 1 694 ? 0.3 25.578 14.797 1 87.94 694 ASN A CA 1
ATOM 5672 C C . ASN A 1 694 ? 1.099 24.609 13.922 1 87.94 694 ASN A C 1
ATOM 5674 O O . ASN A 1 694 ? 1.526 24.984 12.828 1 87.94 694 ASN A O 1
ATOM 5678 N N . THR A 1 695 ? 1.371 23.516 14.461 1 86.81 695 THR A N 1
ATOM 5679 C CA . THR A 1 695 ? 2.049 22.484 13.664 1 86.81 695 THR A CA 1
ATOM 5680 C C . THR A 1 695 ? 1.222 22.125 12.438 1 86.81 695 THR A C 1
ATOM 5682 O O . THR A 1 695 ? 1.768 21.953 11.344 1 86.81 695 THR A O 1
ATOM 5685 N N . PHE A 1 696 ? -0.021 21.984 12.617 1 89.75 696 PHE A N 1
ATOM 5686 C CA . PHE A 1 696 ? -0.901 21.688 11.492 1 89.75 696 PHE A CA 1
ATOM 5687 C C . PHE A 1 696 ? -0.815 22.797 10.445 1 89.75 696 PHE A C 1
ATOM 5689 O O . PHE A 1 696 ? -0.711 22.516 9.25 1 89.75 696 PHE A O 1
ATOM 5696 N N . ASN A 1 697 ? -0.89 24.062 10.883 1 87.19 697 ASN A N 1
ATOM 5697 C CA . ASN A 1 697 ? -0.808 25.188 9.961 1 87.19 697 ASN A CA 1
ATOM 5698 C C . ASN A 1 697 ? 0.463 25.141 9.117 1 87.19 697 ASN A C 1
ATOM 5700 O O . ASN A 1 697 ? 0.436 25.438 7.926 1 87.19 697 ASN A O 1
ATOM 5704 N N . GLN A 1 698 ? 1.395 24.75 9.727 1 80.06 698 GLN A N 1
ATOM 5705 C CA . GLN A 1 698 ? 2.672 24.672 9.031 1 80.06 698 GLN A CA 1
ATOM 5706 C C . GLN A 1 698 ? 2.705 23.5 8.055 1 80.06 698 GLN A C 1
ATOM 5708 O O . GLN A 1 698 ? 3.225 23.625 6.945 1 80.06 698 GLN A O 1
ATOM 5713 N N . CYS A 1 699 ? 2.234 22.359 8.5 1 79.94 699 CYS A N 1
ATOM 5714 C CA . CYS A 1 699 ? 2.229 21.188 7.652 1 79.94 699 CYS A CA 1
ATOM 5715 C C . CYS A 1 699 ? 1.284 21.359 6.473 1 79.94 699 CYS A C 1
ATOM 5717 O O . CYS A 1 699 ? 1.548 20.859 5.379 1 79.94 699 CYS A O 1
ATOM 5719 N N . TYR A 1 700 ? 0.213 22.031 6.75 1 79.5 700 TYR A N 1
ATOM 5720 C CA . TYR A 1 700 ? -0.78 22.234 5.699 1 79.5 700 TYR A CA 1
ATOM 5721 C C . TYR A 1 700 ? -0.273 23.203 4.645 1 79.5 700 TYR A C 1
ATOM 5723 O O . TYR A 1 700 ? -0.578 23.062 3.457 1 79.5 700 TYR A O 1
ATOM 5731 N N . ARG A 1 701 ? 0.401 24.359 4.973 1 68.25 701 ARG A N 1
ATOM 5732 C CA . ARG A 1 701 ? 0.876 25.406 4.066 1 68.25 701 ARG A CA 1
ATOM 5733 C C . ARG A 1 701 ? 2.062 24.906 3.244 1 68.25 701 ARG A C 1
ATOM 5735 O O . ARG A 1 701 ? 2.422 25.531 2.238 1 68.25 701 ARG A O 1
ATOM 5742 N N . GLU A 1 702 ? 2.361 23.656 2.832 1 59.62 702 GLU A N 1
ATOM 5743 C CA . GLU A 1 702 ? 3.225 23 1.858 1 59.62 702 GLU A CA 1
ATOM 5744 C C . GLU A 1 702 ? 4.68 23.406 2.043 1 59.62 702 GLU A C 1
ATOM 5746 O O . GLU A 1 702 ? 5.492 23.266 1.127 1 59.62 702 GLU A O 1
ATOM 5751 N N . GLU A 1 703 ? 5.113 24.062 3.156 1 54.19 703 GLU A N 1
ATOM 5752 C CA . GLU A 1 703 ? 6.527 24.422 3.061 1 54.19 703 GLU A CA 1
ATOM 5753 C C . GLU A 1 703 ? 7.391 23.188 2.766 1 54.19 703 GLU A C 1
ATOM 5755 O O . GLU A 1 703 ? 8.383 23.297 2.037 1 54.19 703 GLU A O 1
ATOM 5760 N N . ILE A 1 704 ? 7.133 22.031 3.125 1 54.25 704 ILE A N 1
ATOM 5761 C CA . ILE A 1 704 ? 7.949 20.859 2.852 1 54.25 704 ILE A CA 1
ATOM 5762 C C . ILE A 1 704 ? 7.113 19.797 2.139 1 54.25 704 ILE A C 1
ATOM 5764 O O . ILE A 1 704 ? 6.059 19.391 2.637 1 54.25 704 ILE A O 1
ATOM 5768 N N . LYS A 1 705 ? 7.398 19.672 0.738 1 55.5 705 LYS A N 1
ATOM 5769 C CA . LYS A 1 705 ? 6.695 18.656 -0.041 1 55.5 705 LYS A CA 1
ATOM 5770 C C . LYS A 1 705 ? 6.621 17.344 0.716 1 55.5 705 LYS A C 1
ATOM 5772 O O . LYS A 1 705 ? 7.633 16.859 1.226 1 55.5 705 LYS A O 1
ATOM 5777 N N . ILE A 1 706 ? 5.48 16.922 1.144 1 53.72 706 ILE A N 1
ATOM 5778 C CA . ILE A 1 706 ? 5.156 15.742 1.946 1 53.72 706 ILE A CA 1
ATOM 5779 C C . ILE A 1 706 ? 5.973 14.547 1.471 1 53.72 706 ILE A C 1
ATOM 5781 O O . ILE A 1 706 ? 6.398 13.711 2.277 1 53.72 706 ILE A O 1
ATOM 5785 N N . ARG A 1 707 ? 6.199 14.523 0.066 1 51.19 707 ARG A N 1
ATOM 5786 C CA . ARG A 1 707 ? 6.898 13.367 -0.493 1 51.19 707 ARG A CA 1
ATOM 5787 C C . ARG A 1 707 ? 8.281 13.211 0.135 1 51.19 707 ARG A C 1
ATOM 5789 O O . ARG A 1 707 ? 8.828 12.109 0.163 1 51.19 707 ARG A O 1
ATOM 5796 N N . GLU A 1 708 ? 8.812 14.492 0.498 1 50.66 708 GLU A N 1
ATOM 5797 C CA . GLU A 1 708 ? 10.195 14.516 0.974 1 50.66 708 GLU A CA 1
ATOM 5798 C C . GLU A 1 708 ? 10.305 13.898 2.365 1 50.66 708 GLU A C 1
ATOM 5800 O O . GLU A 1 708 ? 11.406 13.57 2.818 1 50.66 708 GLU A O 1
ATOM 5805 N N . ILE A 1 709 ? 9.242 14.141 2.855 1 49.75 709 ILE A N 1
ATOM 5806 C CA . ILE A 1 709 ? 9.328 13.578 4.199 1 49.75 709 ILE A CA 1
ATOM 5807 C C . ILE A 1 709 ? 8.945 12.102 4.164 1 49.75 709 ILE A C 1
ATOM 5809 O O . ILE A 1 709 ? 8.391 11.617 3.17 1 49.75 709 ILE A O 1
ATOM 5813 N N . GLU A 1 710 ? 8.641 11.336 5.234 1 47.34 710 GLU A N 1
ATOM 5814 C CA . GLU A 1 710 ? 8.375 9.922 5.504 1 47.34 710 GLU A CA 1
ATOM 5815 C C . GLU A 1 710 ? 7.09 9.461 4.832 1 47.34 710 GLU A C 1
ATOM 5817 O O . GLU A 1 710 ? 5.996 9.852 5.242 1 47.34 710 GLU A O 1
ATOM 5822 N N . PRO A 1 711 ? 7.094 9.344 3.525 1 42.97 711 PRO A N 1
ATOM 5823 C CA . PRO A 1 711 ? 5.859 8.602 3.268 1 42.97 711 PRO A CA 1
ATOM 5824 C C . PRO A 1 711 ? 5.578 7.543 4.332 1 42.97 711 PRO A C 1
ATOM 5826 O O . PRO A 1 711 ? 4.898 6.547 4.059 1 42.97 711 PRO A O 1
ATOM 5829 N N . MET A 1 712 ? 6.266 7.609 5.355 1 39.19 712 MET A N 1
ATOM 5830 C CA . MET A 1 712 ? 6.613 6.426 6.137 1 39.19 712 MET A CA 1
ATOM 5831 C C . MET A 1 712 ? 5.453 5.438 6.164 1 39.19 712 MET A C 1
ATOM 5833 O O . MET A 1 712 ? 5.637 4.246 5.898 1 39.19 712 MET A O 1
ATOM 5837 N N . SER A 1 713 ? 4.617 5.719 7.332 1 37.03 713 SER A N 1
ATOM 5838 C CA . SER A 1 713 ? 3.932 4.5 7.754 1 37.03 713 SER A CA 1
ATOM 5839 C C . SER A 1 713 ? 2.984 3.996 6.672 1 37.03 713 SER A C 1
ATOM 5841 O O . SER A 1 713 ? 1.975 4.641 6.375 1 37.03 713 SER A O 1
ATOM 5843 N N . LYS A 1 714 ? 3.498 3.855 5.609 1 43.16 714 LYS A N 1
ATOM 5844 C CA . LYS A 1 714 ? 2.816 3.088 4.57 1 43.16 714 LYS A CA 1
ATOM 5845 C C . LYS A 1 714 ? 1.666 2.273 5.152 1 43.16 714 LYS A C 1
ATOM 5847 O O . LYS A 1 714 ? 1.7 1.041 5.141 1 43.16 714 LYS A O 1
ATOM 5852 N N . ILE A 1 715 ? 1.46 2.611 6.367 1 39.47 715 ILE A N 1
ATOM 5853 C CA . ILE A 1 715 ? 0.339 1.846 6.898 1 39.47 715 ILE A CA 1
ATOM 5854 C C . ILE A 1 715 ? -0.846 1.928 5.941 1 39.47 715 ILE A C 1
ATOM 5856 O O . ILE A 1 715 ? -1.65 0.997 5.855 1 39.47 715 ILE A O 1
ATOM 5860 N N . GLU A 1 716 ? -1.079 3.225 5.395 1 43 716 GLU A N 1
ATOM 5861 C CA . GLU A 1 716 ? -2.344 3.172 4.668 1 43 716 GLU A CA 1
ATOM 5862 C C . GLU A 1 716 ? -2.162 2.547 3.289 1 43 716 GLU A C 1
ATOM 5864 O O . GLU A 1 716 ? -1.411 3.066 2.461 1 43 716 GLU A O 1
ATOM 5869 N N . PRO A 1 717 ? -2.16 1.3 3.266 1 42.22 717 PRO A N 1
ATOM 5870 C CA . PRO A 1 717 ? -2.1 0.619 1.971 1 42.22 717 PRO A CA 1
ATOM 5871 C C . PRO A 1 717 ? -2.506 1.523 0.809 1 42.22 717 PRO A C 1
ATOM 5873 O O . PRO A 1 717 ? -2.117 1.275 -0.335 1 42.22 717 PRO A O 1
ATOM 5876 N N . ARG A 1 718 ? -3.576 2.617 1.084 1 41.78 718 ARG A N 1
ATOM 5877 C CA . ARG A 1 718 ? -4.332 3.275 0.023 1 41.78 718 ARG A CA 1
ATOM 5878 C C . ARG A 1 718 ? -3.713 4.621 -0.337 1 41.78 718 ARG A C 1
ATOM 5880 O O . ARG A 1 718 ? -4.426 5.562 -0.688 1 41.78 718 ARG A O 1
ATOM 5887 N N . PHE A 1 719 ? -2.318 4.754 -0.002 1 42.06 719 PHE A N 1
ATOM 5888 C CA . PHE A 1 719 ? -1.835 6.062 -0.431 1 42.06 719 PHE A CA 1
ATOM 5889 C C . PHE A 1 719 ? -1.819 6.16 -1.952 1 42.06 719 PHE A C 1
ATOM 5891 O O . PHE A 1 719 ? -1.135 5.383 -2.623 1 42.06 719 PHE A O 1
ATOM 5898 N N . ASP A 1 720 ? -2.861 6.562 -2.441 1 46.38 720 ASP A N 1
ATOM 5899 C CA . ASP A 1 720 ? -2.965 6.898 -3.857 1 46.38 720 ASP A CA 1
ATOM 5900 C C . ASP A 1 720 ? -2.342 8.266 -4.145 1 46.38 720 ASP A C 1
ATOM 5902 O O . ASP A 1 720 ? -2.854 9.289 -3.693 1 46.38 720 ASP A O 1
ATOM 5906 N N . ALA A 1 721 ? -1.087 8.234 -4.543 1 47.34 721 ALA A N 1
ATOM 5907 C CA . ALA A 1 721 ? -0.357 9.438 -4.934 1 47.34 721 ALA A CA 1
ATOM 5908 C C . ALA A 1 721 ? -1.268 10.414 -5.672 1 47.34 721 ALA A C 1
ATOM 5910 O O . ALA A 1 721 ? -1.152 11.633 -5.5 1 47.34 721 ALA A O 1
ATOM 5911 N N . ALA A 1 722 ? -2.178 9.852 -6.391 1 51.78 722 ALA A N 1
ATOM 5912 C CA . ALA A 1 722 ? -3.066 10.727 -7.152 1 51.78 722 ALA A CA 1
ATOM 5913 C C . ALA A 1 722 ? -3.998 11.5 -6.227 1 51.78 722 ALA A C 1
ATOM 5915 O O . ALA A 1 722 ? -4.258 12.688 -6.449 1 51.78 722 ALA A O 1
ATOM 5916 N N . ILE A 1 723 ? -4.359 10.797 -5.164 1 55.41 723 ILE A N 1
ATOM 5917 C CA . ILE A 1 723 ? -5.254 11.445 -4.211 1 55.41 723 ILE A CA 1
ATOM 5918 C C . ILE A 1 723 ? -4.488 12.523 -3.443 1 55.41 723 ILE A C 1
ATOM 5920 O O . ILE A 1 723 ? -5 13.625 -3.236 1 55.41 723 ILE A O 1
ATOM 5924 N N . GLU A 1 724 ? -3.271 12.227 -3.254 1 56.53 724 GLU A N 1
ATOM 5925 C CA . GLU A 1 724 ? -2.451 13.188 -2.529 1 56.53 724 GLU A CA 1
ATOM 5926 C C . GLU A 1 724 ? -2.236 14.461 -3.35 1 56.53 724 GLU A C 1
ATOM 5928 O O . GLU A 1 724 ? -2.289 15.57 -2.816 1 56.53 724 GLU A O 1
ATOM 5933 N N . LYS A 1 725 ? -1.973 14.188 -4.574 1 56.12 725 LYS A N 1
ATOM 5934 C CA . LYS A 1 725 ? -1.733 15.344 -5.438 1 56.12 725 LYS A CA 1
ATOM 5935 C C . LYS A 1 725 ? -2.977 16.219 -5.535 1 56.12 725 LYS A C 1
ATOM 5937 O O . LYS A 1 725 ? -2.875 17.453 -5.543 1 56.12 725 LYS A O 1
ATOM 5942 N N . LYS A 1 726 ? -4.051 15.562 -5.551 1 56.91 726 LYS A N 1
ATOM 5943 C CA . LYS A 1 726 ? -5.293 16.328 -5.617 1 56.91 726 LYS A CA 1
ATOM 5944 C C . LYS A 1 726 ? -5.512 17.125 -4.336 1 56.91 726 LYS A C 1
ATOM 5946 O O . LYS A 1 726 ? -5.93 18.281 -4.387 1 56.91 726 LYS A O 1
ATOM 5951 N N . ILE A 1 727 ? -5.125 16.547 -3.32 1 60.78 727 ILE A N 1
ATOM 5952 C CA . ILE A 1 727 ? -5.301 17.219 -2.031 1 60.78 727 ILE A CA 1
ATOM 5953 C C . ILE A 1 727 ? -4.305 18.359 -1.9 1 60.78 727 ILE A C 1
ATOM 5955 O O . ILE A 1 727 ? -4.664 19.453 -1.452 1 60.78 727 ILE A O 1
ATOM 5959 N N . TRP A 1 728 ? -3.199 18.016 -2.434 1 60.97 728 TRP A N 1
ATOM 5960 C CA . TRP A 1 728 ? -2.172 19.047 -2.406 1 60.97 728 TRP A CA 1
ATOM 5961 C C . TRP A 1 728 ? -2.584 20.25 -3.258 1 60.97 728 TRP A C 1
ATOM 5963 O O . TRP A 1 728 ? -2.4 21.406 -2.85 1 60.97 728 TRP A O 1
ATOM 5973 N N . SER A 1 729 ? -3.115 19.922 -4.414 1 60.75 729 SER A N 1
ATOM 5974 C CA . SER A 1 729 ? -3.566 20.984 -5.301 1 60.75 729 SER A CA 1
ATOM 5975 C C . SER A 1 729 ? -4.668 21.812 -4.652 1 60.75 729 SER A C 1
ATOM 5977 O O . SER A 1 729 ? -4.684 23.047 -4.773 1 60.75 729 SER A O 1
ATOM 5979 N N . ARG A 1 730 ? -5.469 21.172 -3.906 1 61.97 730 ARG A N 1
ATOM 5980 C CA . ARG A 1 730 ? -6.559 21.875 -3.234 1 61.97 730 ARG A CA 1
ATOM 5981 C C . ARG A 1 730 ? -6.031 22.766 -2.121 1 61.97 730 ARG A C 1
ATOM 5983 O O . ARG A 1 730 ? -6.516 23.891 -1.936 1 61.97 730 ARG A O 1
ATOM 5990 N N . ARG A 1 731 ? -5.008 22.297 -1.542 1 64.69 731 ARG A N 1
ATOM 5991 C CA . ARG A 1 731 ? -4.406 23.047 -0.447 1 64.69 731 ARG A CA 1
ATOM 5992 C C . ARG A 1 731 ? -3.775 24.344 -0.955 1 64.69 731 ARG A C 1
ATOM 5994 O O . ARG A 1 731 ? -3.822 25.359 -0.276 1 64.69 731 ARG A O 1
ATOM 6001 N N . LYS A 1 732 ? -3.27 24.156 -2.115 1 61.09 732 LYS A N 1
ATOM 6002 C CA . LYS A 1 732 ? -2.598 25.312 -2.688 1 61.09 732 LYS A CA 1
ATOM 6003 C C . LYS A 1 732 ? -3.607 26.328 -3.205 1 61.09 732 LYS A C 1
ATOM 6005 O O . LYS A 1 732 ? -3.391 27.547 -3.092 1 61.09 732 LYS A O 1
ATOM 6010 N N . GLN A 1 733 ? -4.664 25.75 -3.646 1 60.44 733 GLN A N 1
ATOM 6011 C CA . GLN A 1 733 ? -5.676 26.625 -4.23 1 60.44 733 GLN A CA 1
ATOM 6012 C C . GLN A 1 733 ? -6.527 27.281 -3.145 1 60.44 733 GLN A C 1
ATOM 6014 O O . GLN A 1 733 ? -6.992 28.406 -3.309 1 60.44 733 GLN A O 1
ATOM 6019 N N . ASP A 1 734 ? -6.684 26.453 -2.078 1 66 734 ASP A N 1
ATOM 6020 C CA . ASP A 1 734 ? -7.543 26.922 -0.996 1 66 734 ASP A CA 1
ATOM 6021 C C . ASP A 1 734 ? -6.855 26.766 0.359 1 66 734 ASP A C 1
ATOM 6023 O O . ASP A 1 734 ? -7.18 25.859 1.125 1 66 734 ASP A O 1
ATOM 6027 N N . PRO A 1 735 ? -6.043 27.797 0.63 1 72.69 735 PRO A N 1
ATOM 6028 C CA . PRO A 1 735 ? -5.273 27.656 1.867 1 72.69 735 PRO A CA 1
ATOM 6029 C C . PRO A 1 735 ? -6.145 27.734 3.119 1 72.69 735 PRO A C 1
ATOM 6031 O O . PRO A 1 735 ? -7.109 28.5 3.154 1 72.69 735 PRO A O 1
ATOM 6034 N N . LEU A 1 736 ? -6.008 26.859 4.008 1 81.38 736 LEU A N 1
ATOM 6035 C CA . LEU A 1 736 ? -6.699 26.781 5.289 1 81.38 736 LEU A CA 1
ATOM 6036 C C . LEU A 1 736 ? -5.758 27.125 6.438 1 81.38 736 LEU A C 1
ATOM 6038 O O . LEU A 1 736 ? -4.605 26.688 6.457 1 81.38 736 LEU A O 1
ATOM 6042 N N . LYS A 1 737 ? -6.09 28.188 7.25 1 84.5 737 LYS A N 1
ATOM 6043 C CA . LYS A 1 737 ? -5.312 28.547 8.43 1 84.5 737 LYS A CA 1
ATOM 6044 C C . LYS A 1 737 ? -6.211 28.734 9.648 1 84.5 737 LYS A C 1
ATOM 6046 O O . LYS A 1 737 ? -7.234 29.406 9.578 1 84.5 737 LYS A O 1
ATOM 6051 N N . ILE A 1 738 ? -5.812 28.062 10.664 1 90.19 738 ILE A N 1
ATOM 6052 C CA . ILE A 1 738 ? -6.531 28.219 11.922 1 90.19 738 ILE A CA 1
ATOM 6053 C C . ILE A 1 738 ? -5.895 29.328 12.75 1 90.19 738 ILE A C 1
ATOM 6055 O O . ILE A 1 738 ? -4.668 29.406 12.867 1 90.19 738 ILE A O 1
ATOM 6059 N N . GLN A 1 739 ? -6.715 30.172 13.195 1 91.31 739 GLN A N 1
ATOM 6060 C CA . GLN A 1 739 ? -6.23 31.25 14.055 1 91.31 739 GLN A CA 1
ATOM 6061 C C . GLN A 1 739 ? -5.844 30.719 15.43 1 91.31 739 GLN A C 1
ATOM 6063 O O . GLN A 1 739 ? -6.598 29.969 16.047 1 91.31 739 GLN A O 1
ATOM 6068 N N . THR A 1 740 ? -4.641 31.031 15.82 1 92.56 740 THR A N 1
ATOM 6069 C CA . THR A 1 740 ? -4.152 30.594 17.125 1 92.56 740 THR A CA 1
ATOM 6070 C C . THR A 1 740 ? -3.756 31.797 17.984 1 92.56 740 THR A C 1
ATOM 6072 O O . THR A 1 740 ? -3.818 32.938 17.516 1 92.56 740 THR A O 1
ATOM 6075 N N . TYR A 1 741 ? -3.521 31.641 19.234 1 93.75 741 TYR A N 1
ATOM 6076 C CA . TYR A 1 741 ? -3.061 32.625 20.219 1 93.75 741 TYR A CA 1
ATOM 6077 C C . TYR A 1 741 ? -2.008 32 21.141 1 93.75 741 TYR A C 1
ATOM 6079 O O . TYR A 1 741 ? -1.756 30.812 21.094 1 93.75 741 TYR A O 1
ATOM 6087 N N . PHE A 1 742 ? -1.295 32.781 21.906 1 92.69 742 PHE A N 1
ATOM 6088 C CA . PHE A 1 742 ? -0.248 32.188 22.75 1 92.69 742 PHE A CA 1
ATOM 6089 C C . PHE A 1 742 ? -0.773 31.922 24.156 1 92.69 742 PHE A C 1
ATOM 6091 O O . PHE A 1 742 ? -1.688 32.594 24.625 1 92.69 742 PHE A O 1
ATOM 6098 N N . VAL A 1 743 ? -0.313 30.938 24.719 1 94.44 743 VAL A N 1
ATOM 6099 C CA . VAL A 1 743 ? -0.542 30.547 26.109 1 94.44 743 VAL A CA 1
ATOM 6100 C C . VAL A 1 743 ? 0.791 30.234 26.781 1 94.44 743 VAL A C 1
ATOM 6102 O O . VAL A 1 743 ? 1.599 29.469 26.266 1 94.44 743 VAL A O 1
ATOM 6105 N N . VAL A 1 744 ? 1.051 30.828 27.922 1 94.81 744 VAL A N 1
ATOM 6106 C CA . VAL A 1 744 ? 2.311 30.625 28.625 1 94.81 744 VAL A CA 1
ATOM 6107 C C . VAL A 1 744 ? 2.033 30.188 30.062 1 94.81 744 VAL A C 1
ATOM 6109 O O . VAL A 1 744 ? 1.597 31 30.891 1 94.81 744 VAL A O 1
ATOM 6112 N N . PRO A 1 745 ? 2.26 28.938 30.328 1 93.81 745 PRO A N 1
ATOM 6113 C CA . PRO A 1 745 ? 2.168 28.516 31.719 1 93.81 745 PRO A CA 1
ATOM 6114 C C . PRO A 1 745 ? 3.289 29.078 32.594 1 93.81 745 PRO A C 1
ATOM 6116 O O . PRO A 1 745 ? 4.465 28.953 32.25 1 93.81 745 PRO A O 1
ATOM 6119 N N . LEU A 1 746 ? 2.965 29.719 33.625 1 94.56 746 LEU A N 1
ATOM 6120 C CA . LEU A 1 746 ? 3.959 30.297 34.5 1 94.56 746 LEU A CA 1
ATOM 6121 C C . LEU A 1 746 ? 4.176 29.406 35.719 1 94.56 746 LEU A C 1
ATOM 6123 O O . LEU A 1 746 ? 5.207 29.5 36.406 1 94.56 746 LEU A O 1
ATOM 6127 N N . SER A 1 747 ? 3.27 28.625 36.062 1 92.06 747 SER A N 1
ATOM 6128 C CA . SER A 1 747 ? 3.324 27.562 37.062 1 92.06 747 SER A CA 1
ATOM 6129 C C . SER A 1 747 ? 2.404 26.406 36.688 1 92.06 747 SER A C 1
ATOM 6131 O O . SER A 1 747 ? 1.849 26.375 35.594 1 92.06 747 SER A O 1
ATOM 6133 N N . ASP A 1 748 ? 2.273 25.438 37.594 1 89.62 748 ASP A N 1
ATOM 6134 C CA . ASP A 1 748 ? 1.401 24.297 37.312 1 89.62 748 ASP A CA 1
ATOM 6135 C C . ASP A 1 748 ? -0.069 24.688 37.438 1 89.62 748 ASP A C 1
ATOM 6137 O O . ASP A 1 748 ? -0.955 23.953 37.031 1 89.62 748 ASP A O 1
ATOM 6141 N N . SER A 1 749 ? -0.338 25.969 37.906 1 89.62 749 SER A N 1
ATOM 6142 C CA . SER A 1 749 ? -1.73 26.312 38.188 1 89.62 749 SER A CA 1
ATOM 6143 C C . SER A 1 749 ? -2.09 27.688 37.656 1 89.62 749 SER A C 1
ATOM 6145 O O . SER A 1 749 ? -3.225 28.141 37.812 1 89.62 749 SER A O 1
ATOM 6147 N N . HIS A 1 750 ? -1.22 28.438 37.188 1 91.75 750 HIS A N 1
ATOM 6148 C CA . HIS A 1 750 ? -1.586 29.75 36.656 1 91.75 750 HIS A CA 1
ATOM 6149 C C . HIS A 1 750 ? -0.735 30.109 35.438 1 91.75 750 HIS A C 1
ATOM 6151 O O . HIS A 1 750 ? 0.325 29.516 35.219 1 91.75 750 HIS A O 1
ATOM 6157 N N . GLY A 1 751 ? -1.176 31.078 34.625 1 94.56 751 GLY A N 1
ATOM 6158 C CA . GLY A 1 751 ? -0.476 31.5 33.438 1 94.56 751 GLY A CA 1
ATOM 6159 C C . GLY A 1 751 ? -1.182 32.625 32.688 1 94.56 751 GLY A C 1
ATOM 6160 O O . GLY A 1 751 ? -2.094 33.25 33.25 1 94.56 751 GLY A O 1
ATOM 6161 N N . VAL A 1 752 ? -0.645 32.938 31.562 1 95.12 752 VAL A N 1
ATOM 6162 C CA . VAL A 1 752 ? -1.142 34.031 30.766 1 95.12 752 VAL A CA 1
ATOM 6163 C C . VAL A 1 752 ? -1.616 33.531 29.406 1 95.12 752 VAL A C 1
ATOM 6165 O O . VAL A 1 752 ? -0.986 32.656 28.812 1 95.12 752 VAL A O 1
ATOM 6168 N N . ILE A 1 753 ? -2.709 34.062 28.922 1 95.31 753 ILE A N 1
ATOM 6169 C CA . ILE A 1 753 ? -3.289 33.688 27.625 1 95.31 753 ILE A CA 1
ATOM 6170 C C . ILE A 1 753 ? -3.506 34.969 26.797 1 95.31 753 ILE A C 1
ATOM 6172 O O . ILE A 1 753 ? -3.918 36 27.328 1 95.31 753 ILE A O 1
ATOM 6176 N N . GLU A 1 754 ? -3.205 34.938 25.594 1 94.5 754 GLU A N 1
ATOM 6177 C CA . GLU A 1 754 ? -3.482 36.062 24.703 1 94.5 754 GLU A CA 1
ATOM 6178 C C . GLU A 1 754 ? -4.98 36.219 24.469 1 94.5 754 GLU A C 1
ATOM 6180 O O . GLU A 1 754 ? -5.684 35.25 24.203 1 94.5 754 GLU A O 1
ATOM 6185 N N . TRP A 1 755 ? -5.418 37.438 24.594 1 93.62 755 TRP A N 1
ATOM 6186 C CA . TRP A 1 755 ? -6.812 37.719 24.297 1 93.62 755 TRP A CA 1
ATOM 6187 C C . TRP A 1 755 ? -6.973 38.25 22.875 1 93.62 755 TRP A C 1
ATOM 6189 O O . TRP A 1 755 ? -6.371 39.25 22.5 1 93.62 755 TRP A O 1
ATOM 6199 N N . ILE A 1 756 ? -7.719 37.562 22.109 1 91.56 756 ILE A N 1
ATOM 6200 C CA . ILE A 1 756 ? -8.016 38.031 20.75 1 91.56 756 ILE A CA 1
ATOM 6201 C C . ILE A 1 756 ? -9.273 38.906 20.766 1 91.56 756 ILE A C 1
ATOM 6203 O O . ILE A 1 756 ? -10.367 38.406 21.047 1 91.56 756 ILE A O 1
ATOM 6207 N N . PRO A 1 757 ? -9.133 40.062 20.375 1 90.31 757 PRO A N 1
ATOM 6208 C CA . PRO A 1 757 ? -10.297 40.969 20.406 1 90.31 757 PRO A CA 1
ATOM 6209 C C . PRO A 1 757 ? -11.273 40.719 19.266 1 90.31 757 PRO A C 1
ATOM 6211 O O . PRO A 1 757 ? -10.867 40.219 18.203 1 90.31 757 PRO A O 1
ATOM 6214 N N . GLY A 1 758 ? -12.547 41.062 19.5 1 90.81 758 GLY A N 1
ATOM 6215 C CA . GLY A 1 758 ? -13.547 41.094 18.438 1 90.81 758 GLY A CA 1
ATOM 6216 C C . GLY A 1 758 ? -14.227 39.781 18.219 1 90.81 758 GLY A C 1
ATOM 6217 O O . GLY A 1 758 ? -14.969 39.594 17.25 1 90.81 758 GLY A O 1
ATOM 6218 N N . LEU A 1 759 ? -14.039 38.812 19.047 1 94.62 759 LEU A N 1
ATOM 6219 C CA . LEU A 1 759 ? -14.656 37.5 18.859 1 94.62 759 LEU A CA 1
ATOM 6220 C C . LEU A 1 759 ? -15.969 37.406 19.641 1 94.62 759 LEU A C 1
ATOM 6222 O O . LEU A 1 759 ? -16.141 38.062 20.672 1 94.62 759 LEU A O 1
ATOM 6226 N N . PHE A 1 760 ? -16.906 36.625 19.109 1 95.88 760 PHE A N 1
ATOM 6227 C CA . PHE A 1 760 ? -18.188 36.406 19.781 1 95.88 760 PHE A CA 1
ATOM 6228 C C . PHE A 1 760 ? -18.422 34.938 20.016 1 95.88 760 PHE A C 1
ATOM 6230 O O . PHE A 1 760 ? -18.109 34.094 19.156 1 95.88 760 PHE A O 1
ATOM 6237 N N . ALA A 1 761 ? -18.938 34.625 21.172 1 95.44 761 ALA A N 1
ATOM 6238 C CA . ALA A 1 761 ? -19.25 33.219 21.5 1 95.44 761 ALA A CA 1
ATOM 6239 C C . ALA A 1 761 ? -20.391 32.719 20.641 1 95.44 761 ALA A C 1
ATOM 6241 O O . ALA A 1 761 ? -21.344 33.438 20.359 1 95.44 761 ALA A O 1
ATOM 6242 N N . LEU A 1 762 ? -20.344 31.516 20.234 1 96.69 762 LEU A N 1
ATOM 6243 C CA . LEU A 1 762 ? -21.406 30.859 19.469 1 96.69 762 LEU A CA 1
ATOM 6244 C C . LEU A 1 762 ? -22.75 30.953 20.188 1 96.69 762 LEU A C 1
ATOM 6246 O O . LEU A 1 762 ? -23.781 31.203 19.562 1 96.69 762 LEU A O 1
ATOM 6250 N N . LYS A 1 763 ? -22.703 30.781 21.5 1 95.25 763 LYS A N 1
ATOM 6251 C CA . LYS A 1 763 ? -23.922 30.891 22.312 1 95.25 763 LYS A CA 1
ATOM 6252 C C . LYS A 1 763 ? -24.562 32.25 22.156 1 95.25 763 LYS A C 1
ATOM 6254 O O . LYS A 1 763 ? -25.781 32.344 21.969 1 95.25 763 LYS A O 1
ATOM 6259 N N . THR A 1 764 ? -23.766 33.281 22.203 1 94.62 764 THR A N 1
ATOM 6260 C CA . THR A 1 764 ? -24.266 34.656 22.125 1 94.62 764 THR A CA 1
ATOM 6261 C C . THR A 1 764 ? -24.906 34.906 20.766 1 94.62 764 THR A C 1
ATOM 6263 O O . THR A 1 764 ? -25.938 35.562 20.672 1 94.62 764 THR A O 1
ATOM 6266 N N . LEU A 1 765 ? -24.312 34.469 19.75 1 95.81 765 LEU A N 1
ATOM 6267 C CA . LEU A 1 765 ? -24.812 34.688 18.391 1 95.81 765 LEU A CA 1
ATOM 6268 C C . LEU A 1 765 ? -26.141 33.969 18.203 1 95.81 765 LEU A C 1
ATOM 6270 O O . LEU A 1 765 ? -27.109 34.531 17.688 1 95.81 765 LEU A O 1
ATOM 6274 N N . VAL A 1 766 ? -26.266 32.719 18.672 1 95.75 766 VAL A N 1
ATOM 6275 C CA . VAL A 1 766 ? -27.453 31.906 18.469 1 95.75 766 VAL A CA 1
ATOM 6276 C C . VAL A 1 766 ? -28.594 32.438 19.344 1 95.75 766 VAL A C 1
ATOM 6278 O O . VAL A 1 766 ? -29.719 32.594 18.875 1 95.75 766 VAL A O 1
ATOM 6281 N N . GLU A 1 767 ? -28.25 32.656 20.609 1 94.31 767 GLU A N 1
ATOM 6282 C CA . GLU A 1 767 ? -29.281 33.156 21.516 1 94.31 767 GLU A CA 1
ATOM 6283 C C . GLU A 1 767 ? -29.766 34.562 21.078 1 94.31 767 GLU A C 1
ATOM 6285 O O . GLU A 1 767 ? -30.938 34.906 21.25 1 94.31 767 GLU A O 1
ATOM 6290 N N . GLY A 1 768 ? -28.812 35.344 20.5 1 93.62 768 GLY A N 1
ATOM 6291 C CA . GLY A 1 768 ? -29.203 36.656 19.969 1 93.62 768 GLY A CA 1
ATOM 6292 C C . GLY A 1 768 ? -30.219 36.562 18.844 1 93.62 768 GLY A C 1
ATOM 6293 O O . GLY A 1 768 ? -31.141 37.375 18.766 1 93.62 768 GLY A O 1
ATOM 6294 N N . GLU A 1 769 ? -30.094 35.531 18.062 1 94 769 GLU A N 1
ATOM 6295 C CA . GLU A 1 769 ? -31.016 35.312 16.953 1 94 769 GLU A CA 1
ATOM 6296 C C . GLU A 1 769 ? -32.344 34.75 17.453 1 94 769 GLU A C 1
ATOM 6298 O O . GLU A 1 769 ? -33.406 35.094 16.922 1 94 769 GLU A O 1
ATOM 6303 N N . TYR A 1 770 ? -32.312 33.875 18.438 1 93.69 770 TYR A N 1
ATOM 6304 C CA . TYR A 1 770 ? -33.531 33.312 18.984 1 93.69 770 TYR A CA 1
ATOM 6305 C C . TYR A 1 770 ? -34.344 34.375 19.719 1 93.69 770 TYR A C 1
ATOM 6307 O O . TYR A 1 770 ? -35.562 34.219 19.891 1 93.69 770 TYR A O 1
ATOM 6315 N N . THR A 1 771 ? -33.656 35.438 20.156 1 92.88 771 THR A N 1
ATOM 6316 C CA . THR A 1 771 ? -34.344 36.438 21 1 92.88 771 THR A CA 1
ATOM 6317 C C . THR A 1 771 ? -34.5 37.75 20.25 1 92.88 771 THR A C 1
ATOM 6319 O O . THR A 1 771 ? -34.562 38.812 20.875 1 92.88 771 THR A O 1
ATOM 6322 N N . LYS A 1 772 ? -34.469 37.781 19.062 1 89.44 772 LYS A N 1
ATOM 6323 C CA . LYS A 1 772 ? -34.5 38.969 18.25 1 89.44 772 LYS A CA 1
ATOM 6324 C C . LYS A 1 772 ? -35.812 39.75 18.5 1 89.44 772 LYS A C 1
ATOM 6326 O O . LYS A 1 772 ? -35.812 40.969 18.562 1 89.44 772 LYS A O 1
ATOM 6331 N N . THR A 1 773 ? -36.969 38.969 18.562 1 89.25 773 THR A N 1
ATOM 6332 C CA . THR A 1 773 ? -38.25 39.594 18.875 1 89.25 773 THR A CA 1
ATOM 6333 C C . THR A 1 773 ? -38.688 39.188 20.281 1 89.25 773 THR A C 1
ATOM 6335 O O . THR A 1 773 ? -38.25 38.156 20.812 1 89.25 773 THR A O 1
ATOM 6338 N N . ARG A 1 774 ? -39.5 39.938 20.859 1 87.81 774 ARG A N 1
ATOM 6339 C CA . ARG A 1 774 ? -39.969 39.656 22.203 1 87.81 774 ARG A CA 1
ATOM 6340 C C . ARG A 1 774 ? -40.75 38.344 22.281 1 87.81 774 ARG A C 1
ATOM 6342 O O . ARG A 1 774 ? -40.625 37.594 23.25 1 87.81 774 ARG A O 1
ATOM 6349 N N . ALA A 1 775 ? -41.469 38.156 21.25 1 87 775 ALA A N 1
ATOM 6350 C CA . ALA A 1 775 ? -42.25 36.906 21.203 1 87 775 ALA A CA 1
ATOM 6351 C C . ALA A 1 775 ? -41.344 35.688 21.094 1 87 775 ALA A C 1
ATOM 6353 O O . ALA A 1 775 ? -41.562 34.688 21.766 1 87 775 ALA A O 1
ATOM 6354 N N . GLN A 1 776 ? -40.406 35.812 20.281 1 88.88 776 GLN A N 1
ATOM 6355 C CA . GLN A 1 776 ? -39.438 34.719 20.094 1 88.88 776 GLN A CA 1
ATOM 6356 C C . GLN A 1 776 ? -38.594 34.5 21.344 1 88.88 776 GLN A C 1
ATOM 6358 O O . GLN A 1 776 ? -38.281 33.344 21.703 1 88.88 776 GLN A O 1
ATOM 6363 N N . ALA A 1 777 ? -38.281 35.531 22.031 1 90.5 777 ALA A N 1
ATOM 6364 C CA . ALA A 1 777 ? -37.469 35.469 23.25 1 90.5 777 ALA A CA 1
ATOM 6365 C C . ALA A 1 777 ? -38.219 34.719 24.359 1 90.5 777 ALA A C 1
ATOM 6367 O O . ALA A 1 777 ? -37.625 33.906 25.062 1 90.5 777 ALA A O 1
ATOM 6368 N N . LYS A 1 778 ? -39.438 35.062 24.5 1 90.56 778 LYS A N 1
ATOM 6369 C CA . LYS A 1 778 ? -40.25 34.406 25.516 1 90.56 778 LYS A CA 1
ATOM 6370 C C . LYS A 1 778 ? -40.375 32.906 25.234 1 90.56 778 LYS A C 1
ATOM 6372 O O . LYS A 1 778 ? -40.312 32.094 26.141 1 90.56 778 LYS A O 1
ATOM 6377 N N . ARG A 1 779 ? -40.562 32.656 24.016 1 90.25 779 ARG A N 1
ATOM 6378 C CA . ARG A 1 779 ? -40.719 31.266 23.609 1 90.25 779 ARG A CA 1
ATOM 6379 C C . ARG A 1 779 ? -39.438 30.484 23.891 1 90.25 779 ARG A C 1
ATOM 6381 O O . ARG A 1 779 ? -39.469 29.375 24.438 1 90.25 779 ARG A O 1
ATOM 6388 N N . TYR A 1 780 ? -38.312 30.984 23.469 1 92.19 780 TYR A N 1
ATOM 6389 C CA . TYR A 1 780 ? -37 30.344 23.656 1 92.19 780 TYR A CA 1
ATOM 6390 C C . TYR A 1 780 ? -36.688 30.172 25.125 1 92.19 780 TYR A C 1
ATOM 6392 O O . TYR A 1 780 ? -36.25 29.094 25.562 1 92.19 780 TYR A O 1
ATOM 6400 N N . LEU A 1 781 ? -36.875 31.203 25.969 1 92.25 781 LEU A N 1
ATOM 6401 C CA . LEU A 1 781 ? -36.562 31.188 27.391 1 92.25 781 LEU A CA 1
ATOM 6402 C C . LEU A 1 781 ? -37.438 30.203 28.141 1 92.25 781 LEU A C 1
ATOM 6404 O O . LEU A 1 781 ? -37 29.531 29.062 1 92.25 781 LEU A O 1
ATOM 6408 N N . ASN A 1 782 ? -38.688 30.156 27.672 1 91.12 782 ASN A N 1
ATOM 6409 C CA . ASN A 1 782 ? -39.594 29.203 28.297 1 91.12 782 ASN A CA 1
ATOM 6410 C C . ASN A 1 782 ? -39.188 27.766 27.984 1 91.12 782 ASN A C 1
ATOM 6412 O O . ASN A 1 782 ? -39.219 26.906 28.875 1 91.12 782 ASN A O 1
ATOM 6416 N N . ALA A 1 783 ? -38.875 27.562 26.797 1 91.5 783 ALA A N 1
ATOM 6417 C CA . ALA A 1 783 ? -38.438 26.219 26.391 1 91.5 783 ALA A CA 1
ATOM 6418 C C . ALA A 1 783 ? -37.156 25.828 27.109 1 91.5 783 ALA A C 1
ATOM 6420 O O . ALA A 1 783 ? -37 24.688 27.562 1 91.5 783 ALA A O 1
ATOM 6421 N N . LYS A 1 784 ? -36.219 26.734 27.172 1 92.38 784 LYS A N 1
ATOM 6422 C CA . LYS A 1 784 ? -34.938 26.5 27.828 1 92.38 784 LYS A CA 1
ATOM 6423 C C . LYS A 1 784 ? -35.125 26.203 29.312 1 92.38 784 LYS A C 1
ATOM 6425 O O . LYS A 1 784 ? -34.562 25.234 29.828 1 92.38 784 LYS A O 1
ATOM 6430 N N . THR A 1 785 ? -35.938 26.969 29.969 1 91.75 785 THR A N 1
ATOM 6431 C CA . THR A 1 785 ? -36.156 26.812 31.391 1 91.75 785 THR A CA 1
ATOM 6432 C C . THR A 1 785 ? -36.906 25.5 31.672 1 91.75 785 THR A C 1
ATOM 6434 O O . THR A 1 785 ? -36.594 24.797 32.625 1 91.75 785 THR A O 1
ATOM 6437 N N . SER A 1 786 ? -37.844 25.234 30.812 1 90.38 786 SER A N 1
ATOM 6438 C CA . SER A 1 786 ? -38.594 23.984 30.969 1 90.38 786 SER A CA 1
ATOM 6439 C C . SER A 1 786 ? -37.688 22.766 30.797 1 90.38 786 SER A C 1
ATOM 6441 O O . SER A 1 786 ? -37.781 21.797 31.531 1 90.38 786 SER A O 1
ATOM 6443 N N . PHE A 1 787 ? -36.875 22.828 29.844 1 91.75 787 PHE A N 1
ATOM 6444 C CA . PHE A 1 787 ? -35.938 21.734 29.594 1 91.75 787 PHE A CA 1
ATOM 6445 C C . PHE A 1 787 ? -34.969 21.562 30.75 1 91.75 787 PHE A C 1
ATOM 6447 O O . PHE A 1 787 ? -34.812 20.438 31.25 1 91.75 787 PHE A O 1
ATOM 6454 N N . ILE A 1 788 ? -34.344 22.656 31.281 1 91.31 788 ILE A N 1
ATOM 6455 C CA . ILE A 1 788 ? -33.375 22.609 32.375 1 91.31 788 ILE A CA 1
ATOM 6456 C C . ILE A 1 788 ? -34.031 22.078 33.625 1 91.31 788 ILE A C 1
ATOM 6458 O O . ILE A 1 788 ? -33.438 21.266 34.344 1 91.31 788 ILE A O 1
ATOM 6462 N N . LYS A 1 789 ? -35.219 22.422 33.812 1 88.25 789 LYS A N 1
ATOM 6463 C CA . LYS A 1 789 ? -35.969 21.953 35 1 88.25 789 LYS A CA 1
ATOM 6464 C C . LYS A 1 789 ? -36.219 20.453 34.906 1 88.25 789 LYS A C 1
ATOM 6466 O O . LYS A 1 789 ? -36.188 19.766 35.938 1 88.25 789 LYS A O 1
ATOM 6471 N N . SER A 1 790 ? -36.469 20.062 33.812 1 87.88 790 SER A N 1
ATOM 6472 C CA . SER A 1 790 ? -36.781 18.641 33.594 1 87.88 790 SER A CA 1
ATOM 6473 C C . SER A 1 790 ? -35.562 17.766 33.844 1 87.88 790 SER A C 1
ATOM 6475 O O . SER A 1 790 ? -35.688 16.656 34.344 1 87.88 790 SER A O 1
ATOM 6477 N N . VAL A 1 791 ? -34.406 18.234 33.5 1 87.62 791 VAL A N 1
ATOM 6478 C CA . VAL A 1 791 ? -33.219 17.391 33.531 1 87.62 791 VAL A CA 1
ATOM 6479 C C . VAL A 1 791 ? -32.438 17.641 34.812 1 87.62 791 VAL A C 1
ATOM 6481 O O . VAL A 1 791 ? -31.562 16.844 35.156 1 87.62 791 VAL A O 1
ATOM 6484 N N . MET A 1 792 ? -32.625 18.688 35.5 1 82.12 792 MET A N 1
ATOM 6485 C CA . MET A 1 792 ? -31.906 19 36.75 1 82.12 792 MET A CA 1
ATOM 6486 C C . MET A 1 792 ? -32.406 18.156 37.906 1 82.12 792 MET A C 1
ATOM 6488 O O . MET A 1 792 ? -31.812 18.109 38.969 1 82.12 792 MET A O 1
ATOM 6492 N N . MET A 1 793 ? -33.406 17.359 37.562 1 71.5 793 MET A N 1
ATOM 6493 C CA . MET A 1 793 ? -33.906 16.516 38.625 1 71.5 793 MET A CA 1
ATOM 6494 C C . MET A 1 793 ? -32.844 15.523 39.094 1 71.5 793 MET A C 1
ATOM 6496 O O . MET A 1 793 ? -31.984 15.117 38.312 1 71.5 793 MET A O 1
ATOM 6500 N N . ASN A 1 794 ? -32.781 15.352 40.312 1 66.62 794 ASN A N 1
ATOM 6501 C CA . ASN A 1 794 ? -31.812 14.477 40.938 1 66.62 794 ASN A CA 1
ATOM 6502 C C . ASN A 1 794 ? -31.891 13.055 40.406 1 66.62 794 ASN A C 1
ATOM 6504 O O . ASN A 1 794 ? -33 12.523 40.188 1 66.62 794 ASN A O 1
ATOM 6508 N N . ASN A 1 795 ? -30.75 12.336 39.969 1 70.62 795 ASN A N 1
ATOM 6509 C CA . ASN A 1 795 ? -30.531 10.93 39.625 1 70.62 795 ASN A CA 1
ATOM 6510 C C . ASN A 1 795 ? -31.203 10.547 38.312 1 70.62 795 ASN A C 1
ATOM 6512 O O . ASN A 1 795 ? -31.922 9.539 38.25 1 70.62 795 ASN A O 1
ATOM 6516 N N . ILE A 1 796 ? -31.172 11.469 37.375 1 82.56 796 ILE A N 1
ATOM 6517 C CA . ILE A 1 796 ? -31.766 11.141 36.062 1 82.56 796 ILE A CA 1
ATOM 6518 C C . ILE A 1 796 ? -30.828 10.211 35.312 1 82.56 796 ILE A C 1
ATOM 6520 O O . ILE A 1 796 ? -29.625 10.406 35.281 1 82.56 796 ILE A O 1
ATOM 6524 N N . THR A 1 797 ? -31.406 9.156 34.969 1 81.56 797 THR A N 1
ATOM 6525 C CA . THR A 1 797 ? -30.656 8.203 34.156 1 81.56 797 THR A CA 1
ATOM 6526 C C . THR A 1 797 ? -30.359 8.773 32.75 1 81.56 797 THR A C 1
ATOM 6528 O O . THR A 1 797 ? -31 9.734 32.344 1 81.56 797 THR A O 1
ATOM 6531 N N . ARG A 1 798 ? -29.422 8.344 32.094 1 83.81 798 ARG A N 1
ATOM 6532 C CA . ARG A 1 798 ? -29.062 8.742 30.734 1 83.81 798 ARG A CA 1
ATOM 6533 C C . ARG A 1 798 ? -30.266 8.695 29.812 1 83.81 798 ARG A C 1
ATOM 6535 O O . ARG A 1 798 ? -30.484 9.617 29.031 1 83.81 798 ARG A O 1
ATOM 6542 N N . GLU A 1 799 ? -31.109 7.688 29.922 1 81.81 799 GLU A N 1
ATOM 6543 C CA . GLU A 1 799 ? -32.25 7.473 29.047 1 81.81 799 GLU A CA 1
ATOM 6544 C C . GLU A 1 799 ? -33.312 8.555 29.25 1 81.81 799 GLU A C 1
ATOM 6546 O O . GLU A 1 799 ? -33.906 9.039 28.281 1 81.81 799 GLU A O 1
ATOM 6551 N N . LYS A 1 800 ? -33.5 8.789 30.422 1 87.12 800 LYS A N 1
ATOM 6552 C CA . LYS A 1 800 ? -34.5 9.828 30.734 1 87.12 800 LYS A CA 1
ATOM 6553 C C . LYS A 1 800 ? -34.031 11.188 30.203 1 87.12 800 LYS A C 1
ATOM 6555 O O . LYS A 1 800 ? -34.844 12 29.766 1 87.12 800 LYS A O 1
ATOM 6560 N N . ARG A 1 801 ? -32.75 11.438 30.328 1 89.62 801 ARG A N 1
ATOM 6561 C CA . ARG A 1 801 ? -32.219 12.68 29.781 1 89.62 801 ARG A CA 1
ATOM 6562 C C . ARG A 1 801 ? -32.469 12.781 28.281 1 89.62 801 ARG A C 1
ATOM 6564 O O . ARG A 1 801 ? -32.812 13.852 27.797 1 89.62 801 ARG A O 1
ATOM 6571 N N . ILE A 1 802 ? -32.281 11.695 27.578 1 90 802 ILE A N 1
ATOM 6572 C CA . ILE A 1 802 ? -32.469 11.648 26.141 1 90 802 ILE A CA 1
ATOM 6573 C C . ILE A 1 802 ? -33.938 11.883 25.812 1 90 802 ILE A C 1
ATOM 6575 O O . ILE A 1 802 ? -34.25 12.633 24.875 1 90 802 ILE A O 1
ATOM 6579 N N . GLU A 1 803 ? -34.781 11.234 26.594 1 89.25 803 GLU A N 1
ATOM 6580 C CA . GLU A 1 803 ? -36.219 11.375 26.375 1 89.25 803 GLU A CA 1
ATOM 6581 C C . GLU A 1 803 ? -36.656 12.828 26.531 1 89.25 803 GLU A C 1
ATOM 6583 O O . GLU A 1 803 ? -37.406 13.352 25.688 1 89.25 803 GLU A O 1
ATOM 6588 N N . PHE A 1 804 ? -36.25 13.398 27.578 1 91.19 804 PHE A N 1
ATOM 6589 C CA . PHE A 1 804 ? -36.625 14.781 27.828 1 91.19 804 PHE A CA 1
ATOM 6590 C C . PHE A 1 804 ? -36.062 15.703 26.75 1 91.19 804 PHE A C 1
ATOM 6592 O O . PHE A 1 804 ? -36.719 16.672 26.359 1 91.19 804 PHE A O 1
ATOM 6599 N N . PHE A 1 805 ? -34.906 15.445 26.359 1 93.19 805 PHE A N 1
ATOM 6600 C CA . PHE A 1 805 ? -34.25 16.234 25.297 1 93.19 805 PHE A CA 1
ATOM 6601 C C . PHE A 1 805 ? -35.062 16.141 24.016 1 93.19 805 PHE A C 1
ATOM 6603 O O . PHE A 1 805 ? -35.344 17.156 23.375 1 93.19 805 PHE A O 1
ATOM 6610 N N . MET A 1 806 ? -35.438 14.945 23.656 1 91.56 806 MET A N 1
ATOM 6611 C CA . MET A 1 806 ? -36.188 14.727 22.406 1 91.56 806 MET A CA 1
ATOM 6612 C C . MET A 1 806 ? -37.531 15.438 22.422 1 91.56 806 MET A C 1
ATOM 6614 O O . MET A 1 806 ? -37.969 15.961 21.406 1 91.56 806 MET A O 1
ATOM 6618 N N . LYS A 1 807 ? -38.094 15.453 23.562 1 89.44 807 LYS A N 1
ATOM 6619 C CA . LYS A 1 807 ? -39.375 16.125 23.719 1 89.44 807 LYS A CA 1
ATOM 6620 C C . LYS A 1 807 ? -39.219 17.641 23.562 1 89.44 807 LYS A C 1
ATOM 6622 O O . LYS A 1 807 ? -40.062 18.297 22.984 1 89.44 807 LYS A O 1
ATOM 6627 N N . SER A 1 808 ? -38.156 18.125 24.078 1 91 808 SER A N 1
ATOM 6628 C CA . SER A 1 808 ? -37.938 19.562 24.094 1 91 808 SER A CA 1
ATOM 6629 C C . SER A 1 808 ? -37.312 20.031 22.797 1 91 808 SER A C 1
ATOM 6631 O O . SER A 1 808 ? -37.344 21.234 22.469 1 91 808 SER A O 1
ATOM 6633 N N . TYR A 1 809 ? -36.719 19.203 22.078 1 91.69 809 TYR A N 1
ATOM 6634 C CA . TYR A 1 809 ? -35.906 19.516 20.906 1 91.69 809 TYR A CA 1
ATOM 6635 C C . TYR A 1 809 ? -36.719 20.281 19.859 1 91.69 809 TYR A C 1
ATOM 6637 O O . TYR A 1 809 ? -36.188 21.172 19.203 1 91.69 809 TYR A O 1
ATOM 6645 N N . SER A 1 810 ? -37.969 20.047 19.766 1 89.19 810 SER A N 1
ATOM 6646 C CA . SER A 1 810 ? -38.844 20.641 18.75 1 89.19 810 SER A CA 1
ATOM 6647 C C . SER A 1 810 ? -39.031 22.141 19.016 1 89.19 810 SER A C 1
ATOM 6649 O O . SER A 1 810 ? -39.25 22.906 18.078 1 89.19 810 SER A O 1
ATOM 6651 N N . PHE A 1 811 ? -38.875 22.484 20.219 1 88.94 811 PHE A N 1
ATOM 6652 C CA . PHE A 1 811 ? -39.094 23.875 20.594 1 88.94 811 PHE A CA 1
ATOM 6653 C C . PHE A 1 811 ? -37.906 24.734 20.203 1 88.94 811 PHE A C 1
ATOM 6655 O O . PHE A 1 811 ? -38 25.969 20.172 1 88.94 811 PHE A O 1
ATOM 6662 N N . PHE A 1 812 ? -36.875 24.156 19.891 1 92.25 812 PHE A N 1
ATOM 6663 C CA . PHE A 1 812 ? -35.688 24.891 19.5 1 92.25 812 PHE A CA 1
ATOM 6664 C C . PHE A 1 812 ? -35.5 24.875 17.984 1 92.25 812 PHE A C 1
ATOM 6666 O O . PHE A 1 812 ? -34.5 25.359 17.469 1 92.25 812 PHE A O 1
ATOM 6673 N N . GLN A 1 813 ? -36.469 24.328 17.297 1 88.94 813 GLN A N 1
ATOM 6674 C CA . GLN A 1 813 ? -36.469 24.297 15.844 1 88.94 813 GLN A CA 1
ATOM 6675 C C . GLN A 1 813 ? -37.312 25.406 15.258 1 88.94 813 GLN A C 1
ATOM 6677 O O . GLN A 1 813 ? -38.344 25.797 15.852 1 88.94 813 GLN A O 1
ATOM 6682 N N . PRO A 1 814 ? -36.938 25.953 14.203 1 90.88 814 PRO A N 1
ATOM 6683 C CA . PRO A 1 814 ? -35.781 25.656 13.352 1 90.88 814 PRO A CA 1
ATOM 6684 C C . PRO A 1 814 ? -34.5 26.328 13.844 1 90.88 814 PRO A C 1
ATOM 6686 O O . PRO A 1 814 ? -34.562 27.297 14.609 1 90.88 814 PRO A O 1
ATOM 6689 N N . PRO A 1 815 ? -33.344 25.938 13.461 1 94.25 815 PRO A N 1
ATOM 6690 C CA . PRO A 1 815 ? -32.062 26.609 13.789 1 94.25 815 PRO A CA 1
ATOM 6691 C C . PRO A 1 815 ? -32 28.031 13.211 1 94.25 815 PRO A C 1
ATOM 6693 O O . PRO A 1 815 ? -32.656 28.328 12.211 1 94.25 815 PRO A O 1
ATOM 6696 N N . VAL A 1 816 ? -31.141 28.844 13.82 1 94.44 816 VAL A N 1
ATOM 6697 C CA . VAL A 1 816 ? -31.281 30.266 13.484 1 94.44 816 VAL A CA 1
ATOM 6698 C C . VAL A 1 816 ? -29.922 30.859 13.148 1 94.44 816 VAL A C 1
ATOM 6700 O O . VAL A 1 816 ? -29.828 32 12.703 1 94.44 816 VAL A O 1
ATOM 6703 N N . LEU A 1 817 ? -28.859 30.203 13.32 1 95.31 817 LEU A N 1
ATOM 6704 C CA . LEU A 1 817 ? -27.531 30.781 13.156 1 95.31 817 LEU A CA 1
ATOM 6705 C C . LEU A 1 817 ? -27.328 31.266 11.719 1 95.31 817 LEU A C 1
ATOM 6707 O O . LEU A 1 817 ? -26.609 32.219 11.477 1 95.31 817 LEU A O 1
ATOM 6711 N N . GLN A 1 818 ? -27.953 30.594 10.734 1 92.44 818 GLN A N 1
ATOM 6712 C CA . GLN A 1 818 ? -27.844 30.984 9.336 1 92.44 818 GLN A CA 1
ATOM 6713 C C . GLN A 1 818 ? -28.328 32.406 9.125 1 92.44 818 GLN A C 1
ATOM 6715 O O . GLN A 1 818 ? -27.828 33.125 8.25 1 92.44 818 GLN A O 1
ATOM 6720 N N . ASN A 1 819 ? -29.312 32.812 9.922 1 91.94 819 ASN A N 1
ATOM 6721 C CA . ASN A 1 819 ? -29.844 34.188 9.828 1 91.94 819 ASN A CA 1
ATOM 6722 C C . ASN A 1 819 ? -28.797 35.219 10.219 1 91.94 819 ASN A C 1
ATOM 6724 O O . ASN A 1 819 ? -28.75 36.312 9.625 1 91.94 819 ASN A O 1
ATOM 6728 N N . TRP A 1 820 ? -28.031 34.875 11.18 1 94.06 820 TRP A N 1
ATOM 6729 C CA . TRP A 1 820 ? -26.969 35.812 11.602 1 94.06 820 TRP A CA 1
ATOM 6730 C C . TRP A 1 820 ? -25.984 36.031 10.461 1 94.06 820 TRP A C 1
ATOM 6732 O O . TRP A 1 820 ? -25.547 37.156 10.234 1 94.06 820 TRP A O 1
ATOM 6742 N N . PHE A 1 821 ? -25.609 35.031 9.766 1 93.69 821 PHE A N 1
ATOM 6743 C CA . PHE A 1 821 ? -24.688 35.156 8.648 1 93.69 821 PHE A CA 1
ATOM 6744 C C . PHE A 1 821 ? -25.281 36.031 7.547 1 93.69 821 PHE A C 1
ATOM 6746 O O . PHE A 1 821 ? -24.562 36.812 6.926 1 93.69 821 PHE A O 1
ATOM 6753 N N . TYR A 1 822 ? -26.531 35.875 7.375 1 88.5 822 TYR A N 1
ATOM 6754 C CA . TYR A 1 822 ? -27.219 36.656 6.344 1 88.5 822 TYR A CA 1
ATOM 6755 C C . TYR A 1 822 ? -27.234 38.125 6.703 1 88.5 822 TYR A C 1
ATOM 6757 O O . TYR A 1 822 ? -27.078 38.969 5.832 1 88.5 822 TYR A O 1
ATOM 6765 N N . GLU A 1 823 ? -27.391 38.344 7.918 1 90.06 823 GLU A N 1
ATOM 6766 C CA . GLU A 1 823 ? -27.547 39.719 8.383 1 90.06 823 GLU A CA 1
ATOM 6767 C C . GLU A 1 823 ? -26.203 40.406 8.539 1 90.06 823 GLU A C 1
ATOM 6769 O O . GLU A 1 823 ? -26.078 41.625 8.32 1 90.06 823 GLU A O 1
ATOM 6774 N N . ASN A 1 824 ? -25.281 39.719 8.938 1 90.25 824 ASN A N 1
ATOM 6775 C CA . ASN A 1 824 ? -23.984 40.312 9.289 1 90.25 824 ASN A CA 1
ATOM 6776 C C . ASN A 1 824 ? -23.156 40.656 8.055 1 90.25 824 ASN A C 1
ATOM 6778 O O . ASN A 1 824 ? -22.281 41.531 8.102 1 90.25 824 ASN A O 1
ATOM 6782 N N . TYR A 1 825 ? -23.375 39.906 7.023 1 86.88 825 TYR A N 1
ATOM 6783 C CA . TYR A 1 825 ? -22.578 40.125 5.82 1 86.88 825 TYR A CA 1
ATOM 6784 C C . TYR A 1 825 ? -23.438 40.688 4.703 1 86.88 825 TYR A C 1
ATOM 6786 O O . TYR A 1 825 ? -24.406 40.062 4.262 1 86.88 825 TYR A O 1
ATOM 6794 N N . ALA A 1 826 ? -23.109 41.812 4.262 1 76.06 826 ALA A N 1
ATOM 6795 C CA . ALA A 1 826 ? -23.953 42.625 3.393 1 76.06 826 ALA A CA 1
ATOM 6796 C C . ALA A 1 826 ? -23.906 42.125 1.953 1 76.06 826 ALA A C 1
ATOM 6798 O O . ALA A 1 826 ? -24.906 42.219 1.234 1 76.06 826 ALA A O 1
ATOM 6799 N N . ASP A 1 827 ? -22.781 41.625 1.54 1 76.5 827 ASP A N 1
ATOM 6800 C CA . ASP A 1 827 ? -22.672 41.188 0.153 1 76.5 827 ASP A CA 1
ATOM 6801 C C . ASP A 1 827 ? -22.578 39.656 0.065 1 76.5 827 ASP A C 1
ATOM 6803 O O . ASP A 1 827 ? -22.078 39.031 0.988 1 76.5 827 ASP A O 1
ATOM 6807 N N . SER A 1 828 ? -23.141 39.156 -1.043 1 77.31 828 SER A N 1
ATOM 6808 C CA . SER A 1 828 ? -23.266 37.719 -1.242 1 77.31 828 SER A CA 1
ATOM 6809 C C . SER A 1 828 ? -21.891 37.031 -1.228 1 77.31 828 SER A C 1
ATOM 6811 O O . SER A 1 828 ? -21.766 35.906 -0.757 1 77.31 828 SER A O 1
ATOM 6813 N N . HIS A 1 829 ? -20.906 37.688 -1.716 1 75.94 829 HIS A N 1
ATOM 6814 C CA . HIS A 1 829 ? -19.578 37.094 -1.764 1 75.94 829 HIS A CA 1
ATOM 6815 C C . HIS A 1 829 ? -18.969 36.969 -0.367 1 75.94 829 HIS A C 1
ATOM 6817 O O . HIS A 1 829 ? -18.391 35.938 -0.017 1 75.94 829 HIS A O 1
ATOM 6823 N N . SER A 1 830 ? -19.031 38.094 0.357 1 80.25 830 SER A N 1
ATOM 6824 C CA . SER A 1 830 ? -18.531 38.062 1.727 1 80.25 830 SER A CA 1
ATOM 6825 C C . SER A 1 830 ? -19.281 37.031 2.572 1 80.25 830 SER A C 1
ATOM 6827 O O . SER A 1 830 ? -18.703 36.375 3.439 1 80.25 830 SER A O 1
ATOM 6829 N N . TRP A 1 831 ? -20.562 37 2.25 1 86.81 831 TRP A N 1
ATOM 6830 C CA . TRP A 1 831 ? -21.391 36.031 2.945 1 86.81 831 TRP A CA 1
ATOM 6831 C C . TRP A 1 831 ? -20.922 34.594 2.654 1 86.81 831 TRP A C 1
ATOM 6833 O O . TRP A 1 831 ? -20.797 33.781 3.568 1 86.81 831 TRP A O 1
ATOM 6843 N N . TYR A 1 832 ? -20.656 34.375 1.426 1 86.19 832 TYR A N 1
ATOM 6844 C CA . TYR A 1 832 ? -20.219 33.062 1.015 1 86.19 832 TYR A CA 1
ATOM 6845 C C . TYR A 1 832 ? -18.875 32.719 1.636 1 86.19 832 TYR A C 1
ATOM 6847 O O . TYR A 1 832 ? -18.672 31.594 2.137 1 86.19 832 TYR A O 1
ATOM 6855 N N . LEU A 1 833 ? -17.969 33.656 1.634 1 84.5 833 LEU A N 1
ATOM 6856 C CA . LEU A 1 833 ? -16.625 33.406 2.162 1 84.5 833 LEU A CA 1
ATOM 6857 C C . LEU A 1 833 ? -16.672 33.188 3.67 1 84.5 833 LEU A C 1
ATOM 6859 O O . LEU A 1 833 ? -15.922 32.375 4.199 1 84.5 833 LEU A O 1
ATOM 6863 N N . ALA A 1 834 ? -17.5 33.969 4.316 1 90.38 834 ALA A N 1
ATOM 6864 C CA . ALA A 1 834 ? -17.609 33.812 5.77 1 90.38 834 ALA A CA 1
ATOM 6865 C C . ALA A 1 834 ? -18.172 32.469 6.148 1 90.38 834 ALA A C 1
ATOM 6867 O O . ALA A 1 834 ? -17.688 31.828 7.094 1 90.38 834 ALA A O 1
ATOM 6868 N N . ARG A 1 835 ? -19.156 32.062 5.438 1 92 835 ARG A N 1
ATOM 6869 C CA . ARG A 1 835 ? -19.75 30.766 5.691 1 92 835 ARG A CA 1
ATOM 6870 C C . ARG A 1 835 ? -18.75 29.641 5.41 1 92 835 ARG A C 1
ATOM 6872 O O . ARG A 1 835 ? -18.672 28.672 6.156 1 92 835 ARG A O 1
ATOM 6879 N N . ARG A 1 836 ? -18.078 29.812 4.379 1 91.06 836 ARG A N 1
ATOM 6880 C CA . ARG A 1 836 ? -17.047 28.844 4.023 1 91.06 836 ARG A CA 1
ATOM 6881 C C . ARG A 1 836 ? -15.961 28.766 5.094 1 91.06 836 ARG A C 1
ATOM 6883 O O . ARG A 1 836 ? -15.531 27.672 5.48 1 91.06 836 ARG A O 1
ATOM 6890 N N . ASN A 1 837 ? -15.547 29.906 5.547 1 92.94 837 ASN A N 1
ATOM 6891 C CA . ASN A 1 837 ? -14.539 29.969 6.605 1 92.94 837 ASN A CA 1
ATOM 6892 C C . ASN A 1 837 ? -15.047 29.328 7.891 1 92.94 837 ASN A C 1
ATOM 6894 O O . ASN A 1 837 ? -14.305 28.609 8.57 1 92.94 837 ASN A O 1
ATOM 6898 N N . PHE A 1 838 ? -16.281 29.625 8.156 1 95.75 838 PHE A N 1
ATOM 6899 C CA . PHE A 1 838 ? -16.891 29.031 9.336 1 95.75 838 PHE A CA 1
ATOM 6900 C C . PHE A 1 838 ? -16.859 27.516 9.25 1 95.75 838 PHE A C 1
ATOM 6902 O O . PHE A 1 838 ? -16.484 26.844 10.211 1 95.75 838 PHE A O 1
ATOM 6909 N N . THR A 1 839 ? -17.234 27.016 8.133 1 96.06 839 THR A N 1
ATOM 6910 C CA . THR A 1 839 ? -17.344 25.578 7.922 1 96.06 839 THR A CA 1
ATOM 6911 C C . THR A 1 839 ? -15.961 24.906 7.973 1 96.06 839 THR A C 1
ATOM 6913 O O . THR A 1 839 ? -15.773 23.906 8.664 1 96.06 839 THR A O 1
ATOM 6916 N N . ARG A 1 840 ? -15 25.438 7.352 1 94.44 840 ARG A N 1
ATOM 6917 C CA . ARG A 1 840 ? -13.688 24.812 7.207 1 94.44 840 ARG A CA 1
ATOM 6918 C C . ARG A 1 840 ? -12.898 24.891 8.508 1 94.44 840 ARG A C 1
ATOM 6920 O O . ARG A 1 840 ? -12.219 23.938 8.891 1 94.44 840 ARG A O 1
ATOM 6927 N N . THR A 1 841 ? -12.945 26.031 9.148 1 96.5 841 THR A N 1
ATOM 6928 C CA . THR A 1 841 ? -12.211 26.172 10.398 1 96.5 841 THR A CA 1
ATOM 6929 C C . THR A 1 841 ? -12.867 25.344 11.5 1 96.5 841 THR A C 1
ATOM 6931 O O . THR A 1 841 ? -12.172 24.812 12.367 1 96.5 841 THR A O 1
ATOM 6934 N N . SER A 1 842 ? -14.195 25.234 11.438 1 97.19 842 SER A N 1
ATOM 6935 C CA . SER A 1 842 ? -14.875 24.344 12.375 1 97.19 842 SER A CA 1
ATOM 6936 C C . SER A 1 842 ? -14.469 22.891 12.164 1 97.19 842 SER A C 1
ATOM 6938 O O . SER A 1 842 ? -14.234 22.156 13.125 1 97.19 842 SER A O 1
ATOM 6940 N N . ALA A 1 843 ? -14.414 22.516 10.906 1 97.19 843 ALA A N 1
ATOM 6941 C CA . ALA A 1 843 ? -14 21.156 10.578 1 97.19 843 ALA A CA 1
ATOM 6942 C C . ALA A 1 843 ? -12.578 20.875 11.07 1 97.19 843 ALA A C 1
ATOM 6944 O O . ALA A 1 843 ? -12.312 19.828 11.656 1 97.19 843 ALA A O 1
ATOM 6945 N N . THR A 1 844 ? -11.711 21.766 10.906 1 96.38 844 THR A N 1
ATOM 6946 C CA . THR A 1 844 ? -10.297 21.609 11.25 1 96.38 844 THR A CA 1
ATOM 6947 C C . THR A 1 844 ? -10.133 21.438 12.758 1 96.38 844 THR A C 1
ATOM 6949 O O . THR A 1 844 ? -9.508 20.484 13.219 1 96.38 844 THR A O 1
ATOM 6952 N N . ILE A 1 845 ? -10.703 22.344 13.492 1 97.12 845 ILE A N 1
ATOM 6953 C CA . ILE A 1 845 ? -10.508 22.297 14.938 1 97.12 845 ILE A CA 1
ATOM 6954 C C . ILE A 1 845 ? -11.234 21.094 15.531 1 97.12 845 ILE A C 1
ATOM 6956 O O . ILE A 1 845 ? -10.805 20.531 16.531 1 97.12 845 ILE A O 1
ATOM 6960 N N . SER A 1 846 ? -12.336 20.688 14.891 1 97.44 846 SER A N 1
ATOM 6961 C CA . SER A 1 846 ? -13.055 19.516 15.352 1 97.44 846 SER A CA 1
ATOM 6962 C C . SER A 1 846 ? -12.188 18.266 15.258 1 97.44 846 SER A C 1
ATOM 6964 O O . SER A 1 846 ? -12.102 17.484 16.203 1 97.44 846 SER A O 1
ATOM 6966 N N . VAL A 1 847 ? -11.508 18.094 14.172 1 97.06 847 VAL A N 1
ATOM 6967 C CA . VAL A 1 847 ? -10.68 16.906 13.969 1 97.06 847 VAL A CA 1
ATOM 6968 C C . VAL A 1 847 ? -9.453 16.984 14.883 1 97.06 847 VAL A C 1
ATOM 6970 O O . VAL A 1 847 ? -9.078 15.977 15.492 1 97.06 847 VAL A O 1
ATOM 6973 N N . LEU A 1 848 ? -8.859 18.141 14.984 1 96.94 848 LEU A N 1
ATOM 6974 C CA . LEU A 1 848 ? -7.711 18.297 15.859 1 96.94 848 LEU A CA 1
ATOM 6975 C C . LEU A 1 848 ? -8.094 18.016 17.312 1 96.94 848 LEU A C 1
ATOM 6977 O O . LEU A 1 848 ? -7.363 17.312 18.031 1 96.94 848 LEU A O 1
ATOM 6981 N N . GLY A 1 849 ? -9.242 18.547 17.656 1 96.94 849 GLY A N 1
ATOM 6982 C CA . GLY A 1 849 ? -9.734 18.312 19 1 96.94 849 GLY A CA 1
ATOM 6983 C C . GLY A 1 849 ? -10.055 16.844 19.266 1 96.94 849 GLY A C 1
ATOM 6984 O O . GLY A 1 849 ? -9.734 16.312 20.328 1 96.94 849 GLY A O 1
ATOM 6985 N N . TYR A 1 850 ? -10.609 16.234 18.312 1 96 850 TYR A N 1
ATOM 6986 C CA . TYR A 1 850 ? -10.922 14.812 18.406 1 96 850 TYR A CA 1
ATOM 6987 C C . TYR A 1 850 ? -9.664 13.992 18.641 1 96 850 TYR A C 1
ATOM 6989 O O . TYR A 1 850 ? -9.648 13.086 19.469 1 96 850 TYR A O 1
ATOM 6997 N N . ILE A 1 851 ? -8.633 14.266 17.922 1 96.12 851 ILE A N 1
ATOM 6998 C CA . ILE A 1 851 ? -7.395 13.5 18.031 1 96.12 851 ILE A CA 1
ATOM 6999 C C . ILE A 1 851 ? -6.816 13.633 19.438 1 96.12 851 ILE A C 1
ATOM 7001 O O . ILE A 1 851 ? -6.34 12.648 20 1 96.12 851 ILE A O 1
ATOM 7005 N N . LEU A 1 852 ? -6.926 14.805 20.031 1 95.81 852 LEU A N 1
ATOM 7006 C CA . LEU A 1 852 ? -6.348 15.039 21.359 1 95.81 852 LEU A CA 1
ATOM 7007 C C . LEU A 1 852 ? -7.355 14.727 22.453 1 95.81 852 LEU A C 1
ATOM 7009 O O . LEU A 1 852 ? -7.035 14.82 23.641 1 95.81 852 LEU A O 1
ATOM 7013 N N . GLY A 1 853 ? -8.555 14.344 22.078 1 93.56 853 GLY A N 1
ATOM 7014 C CA . GLY A 1 853 ? -9.594 14.039 23.047 1 93.56 853 GLY A CA 1
ATOM 7015 C C . GLY A 1 853 ? -10.133 15.266 23.75 1 93.56 853 GLY A C 1
ATOM 7016 O O . GLY A 1 853 ? -10.312 15.258 24.984 1 93.56 853 GLY A O 1
ATOM 7017 N N . LEU A 1 854 ? -10.305 16.281 22.953 1 95.31 854 LEU A N 1
ATOM 7018 C CA . LEU A 1 854 ? -10.789 17.547 23.5 1 95.31 854 LEU A CA 1
ATOM 7019 C C . LEU A 1 854 ? -12.266 17.438 23.875 1 95.31 854 LEU A C 1
ATOM 7021 O O . LEU A 1 854 ? -13.094 17.047 23.047 1 95.31 854 LEU A O 1
ATOM 7025 N N . CYS A 1 855 ? -12.531 17.781 25.094 1 92 855 CYS A N 1
ATOM 7026 C CA . CYS A 1 855 ? -13.898 17.75 25.594 1 92 855 CYS A CA 1
ATOM 7027 C C . CYS A 1 855 ? -14.344 19.141 26.047 1 92 855 CYS A C 1
ATOM 7029 O O . CYS A 1 855 ? -13.727 20.141 25.688 1 92 855 CYS A O 1
ATOM 7031 N N . ASP A 1 856 ? -15.445 19.297 26.609 1 89.75 856 ASP A N 1
ATOM 7032 C CA . ASP A 1 856 ? -16 20.516 27.203 1 89.75 856 ASP A CA 1
ATOM 7033 C C . ASP A 1 856 ? -16.219 21.594 26.141 1 89.75 856 ASP A C 1
ATOM 7035 O O . ASP A 1 856 ? -15.742 22.719 26.281 1 89.75 856 ASP A O 1
ATOM 7039 N N . ARG A 1 857 ? -16.812 21.219 25.047 1 91.62 857 ARG A N 1
ATOM 7040 C CA . ARG A 1 857 ? -17.047 22.172 23.969 1 91.62 857 ARG A CA 1
ATOM 7041 C C . ARG A 1 857 ? -18.422 22.828 24.109 1 91.62 857 ARG A C 1
ATOM 7043 O O . ARG A 1 857 ? -19.234 22.797 23.172 1 91.62 857 ARG A O 1
ATOM 7050 N N . HIS A 1 858 ? -18.516 23.5 25.312 1 92 858 HIS A N 1
ATOM 7051 C CA . HIS A 1 858 ? -19.672 24.359 25.5 1 92 858 HIS A CA 1
ATOM 7052 C C . HIS A 1 858 ? -19.719 25.469 24.453 1 92 858 HIS A C 1
ATOM 7054 O O . HIS A 1 858 ? -18.672 25.875 23.922 1 92 858 HIS A O 1
ATOM 7060 N N . ALA A 1 859 ? -20.891 25.938 24.172 1 94.38 859 ALA A N 1
ATOM 7061 C CA . ALA A 1 859 ? -21.062 26.922 23.109 1 94.38 859 ALA A CA 1
ATOM 7062 C C . ALA A 1 859 ? -20.312 28.219 23.438 1 94.38 859 ALA A C 1
ATOM 7064 O O . ALA A 1 859 ? -20 29 22.531 1 94.38 859 ALA A O 1
ATOM 7065 N N . GLU A 1 860 ? -19.969 28.453 24.703 1 92.56 860 GLU A N 1
ATOM 7066 C CA . GLU A 1 860 ? -19.219 29.625 25.125 1 92.56 860 GLU A CA 1
ATOM 7067 C C . GLU A 1 860 ? -17.734 29.469 24.781 1 92.56 860 GLU A C 1
ATOM 7069 O O . GLU A 1 860 ? -17.016 30.469 24.672 1 92.56 860 GLU A O 1
ATOM 7074 N N . ASN A 1 861 ? -17.297 28.266 24.609 1 94.62 861 ASN A N 1
ATOM 7075 C CA . ASN A 1 861 ? -15.883 28 24.359 1 94.62 861 ASN A CA 1
ATOM 7076 C C . ASN A 1 861 ? -15.586 28 22.859 1 94.62 861 ASN A C 1
ATOM 7078 O O . ASN A 1 861 ? -14.43 27.844 22.453 1 94.62 861 ASN A O 1
ATOM 7082 N N . ILE A 1 862 ? -16.609 28.156 22.047 1 96.94 862 ILE A N 1
ATOM 7083 C CA . ILE A 1 862 ? -16.469 28.281 20.594 1 96.94 862 ILE A CA 1
ATOM 7084 C C . ILE A 1 862 ? -16.781 29.703 20.156 1 96.94 862 ILE A C 1
ATOM 7086 O O . ILE A 1 862 ? -17.906 30.188 20.312 1 96.94 862 ILE A O 1
ATOM 7090 N N . LEU A 1 863 ? -15.773 30.375 19.688 1 97.5 863 LEU A N 1
ATOM 7091 C CA . LEU A 1 863 ? -15.906 31.781 19.312 1 97.5 863 LEU A CA 1
ATOM 7092 C C . LEU A 1 863 ? -15.883 31.938 17.797 1 97.5 863 LEU A C 1
ATOM 7094 O O . LEU A 1 863 ? -15.297 31.109 17.078 1 97.5 863 LEU A O 1
ATOM 7098 N N . VAL A 1 864 ? -16.547 32.969 17.297 1 96.88 864 VAL A N 1
ATOM 7099 C CA . VAL A 1 864 ? -16.594 33.281 15.867 1 96.88 864 VAL A CA 1
ATOM 7100 C C . VAL A 1 864 ? -16.094 34.688 15.617 1 96.88 864 VAL A C 1
ATOM 7102 O O . VAL A 1 864 ? -16.469 35.625 16.344 1 96.88 864 VAL A O 1
ATOM 7105 N N . ASP A 1 865 ? -15.203 34.812 14.727 1 95.38 865 ASP A N 1
ATOM 7106 C CA . ASP A 1 865 ? -14.766 36.125 14.273 1 95.38 865 ASP A CA 1
ATOM 7107 C C . ASP A 1 865 ? -15.727 36.688 13.234 1 95.38 865 ASP A C 1
ATOM 7109 O O . ASP A 1 865 ? -15.797 36.219 12.109 1 95.38 865 ASP A O 1
ATOM 7113 N N . PRO A 1 866 ? -16.422 37.688 13.57 1 92.38 866 PRO A N 1
ATOM 7114 C CA . PRO A 1 866 ? -17.438 38.219 12.648 1 92.38 866 PRO A CA 1
ATOM 7115 C C . PRO A 1 866 ? -16.828 38.812 11.383 1 92.38 866 PRO A C 1
ATOM 7117 O O . PRO A 1 866 ? -17.516 38.938 10.375 1 92.38 866 PRO A O 1
ATOM 7120 N N . SER A 1 867 ? -15.648 39.156 11.398 1 87.94 867 SER A N 1
ATOM 7121 C CA . SER A 1 867 ? -15 39.781 10.242 1 87.94 867 SER A CA 1
ATOM 7122 C C . SER A 1 867 ? -14.68 38.75 9.172 1 87.94 867 SER A C 1
ATOM 7124 O O . SER A 1 867 ? -14.727 39.062 7.977 1 87.94 867 SER A O 1
ATOM 7126 N N . THR A 1 868 ? -14.398 37.594 9.547 1 89.5 868 THR A N 1
ATOM 7127 C CA . THR A 1 868 ? -13.945 36.594 8.586 1 89.5 868 THR A CA 1
ATOM 7128 C C . THR A 1 868 ? -14.867 35.375 8.586 1 89.5 868 THR A C 1
ATOM 7130 O O . THR A 1 868 ? -14.875 34.625 7.633 1 89.5 868 THR A O 1
ATOM 7133 N N . GLY A 1 869 ? -15.57 35.219 9.664 1 93.06 869 GLY A N 1
ATOM 7134 C CA . GLY A 1 869 ? -16.391 34.031 9.828 1 93.06 869 GLY A CA 1
ATOM 7135 C C . GLY A 1 869 ? -15.633 32.844 10.422 1 93.06 869 GLY A C 1
ATOM 7136 O O . GLY A 1 869 ? -16.219 31.812 10.695 1 93.06 869 GLY A O 1
ATOM 7137 N N . GLN A 1 870 ? -14.352 33 10.773 1 94.81 870 GLN A N 1
ATOM 7138 C CA . GLN A 1 870 ? -13.516 31.906 11.289 1 94.81 870 GLN A CA 1
ATOM 7139 C C . GLN A 1 870 ? -13.891 31.562 12.727 1 94.81 870 GLN A C 1
ATOM 7141 O O . GLN A 1 870 ? -14.328 32.438 13.484 1 94.81 870 GLN A O 1
ATOM 7146 N N . VAL A 1 871 ? -13.68 30.312 12.992 1 96.69 871 VAL A N 1
ATOM 7147 C CA . VAL A 1 871 ? -14 29.812 14.328 1 96.69 871 VAL A CA 1
ATOM 7148 C C . VAL A 1 871 ? -12.711 29.656 15.133 1 96.69 871 VAL A C 1
ATOM 7150 O O . VAL A 1 871 ? -11.695 29.203 14.609 1 96.69 871 VAL A O 1
ATOM 7153 N N . VAL A 1 872 ? -12.711 30.078 16.391 1 96.31 872 VAL A N 1
ATOM 7154 C CA . VAL A 1 872 ? -11.594 29.953 17.328 1 96.31 872 VAL A CA 1
ATOM 7155 C C . VAL A 1 872 ? -12.078 29.312 18.625 1 96.31 872 VAL A C 1
ATOM 7157 O O . VAL A 1 872 ? -13.062 29.766 19.219 1 96.31 872 VAL A O 1
ATOM 7160 N N . HIS A 1 873 ? -11.469 28.234 19.047 1 96.75 873 HIS A N 1
ATOM 7161 C CA . HIS A 1 873 ? -11.82 27.594 20.297 1 96.75 873 HIS A CA 1
ATOM 7162 C C . HIS A 1 873 ? -10.969 28.109 21.453 1 96.75 873 HIS A C 1
ATOM 7164 O O . HIS A 1 873 ? -9.836 28.562 21.234 1 96.75 873 HIS A O 1
ATOM 7170 N N . VAL A 1 874 ? -11.5 28.156 22.609 1 94.38 874 VAL A N 1
ATOM 7171 C CA . VAL A 1 874 ? -10.758 28.578 23.797 1 94.38 874 VAL A CA 1
ATOM 7172 C C . VAL A 1 874 ? -10.984 27.578 24.922 1 94.38 874 VAL A C 1
ATOM 7174 O O . VAL A 1 874 ? -11.805 26.656 24.797 1 94.38 874 VAL A O 1
ATOM 7177 N N . ASP A 1 875 ? -10.172 27.562 25.953 1 92.31 875 ASP A N 1
ATOM 7178 C CA . ASP A 1 875 ? -10.258 26.75 27.156 1 92.31 875 ASP A CA 1
ATOM 7179 C C . ASP A 1 875 ? -10.086 25.266 26.828 1 92.31 875 ASP A C 1
ATOM 7181 O O . ASP A 1 875 ? -11.07 24.547 26.641 1 92.31 875 ASP A O 1
ATOM 7185 N N . PHE A 1 876 ? -8.945 24.844 26.828 1 94.62 876 PHE A N 1
ATOM 7186 C CA . PHE A 1 876 ? -8.641 23.453 26.484 1 94.62 876 PHE A CA 1
ATOM 7187 C C . PHE A 1 876 ? -8.266 22.656 27.719 1 94.62 876 PHE A C 1
ATOM 7189 O O . PHE A 1 876 ? -7.457 21.719 27.641 1 94.62 876 PHE A O 1
ATOM 7196 N N . ASN A 1 877 ? -8.773 22.953 28.828 1 90.88 877 ASN A N 1
ATOM 7197 C CA . ASN A 1 877 ? -8.43 22.297 30.078 1 90.88 877 ASN A CA 1
ATOM 7198 C C . ASN A 1 877 ? -8.875 20.828 30.078 1 90.88 877 ASN A C 1
ATOM 7200 O O . ASN A 1 877 ? -8.258 20 30.734 1 90.88 877 ASN A O 1
ATOM 7204 N N . CYS A 1 878 ? -9.945 20.531 29.312 1 93 878 CYS A N 1
ATOM 7205 C CA . CYS A 1 878 ? -10.484 19.172 29.312 1 93 878 CYS A CA 1
ATOM 7206 C C . CYS A 1 878 ? -9.945 18.375 28.125 1 93 878 CYS A C 1
ATOM 7208 O O . CYS A 1 878 ? -10.711 17.781 27.359 1 93 878 CYS A O 1
ATOM 7210 N N . LEU A 1 879 ? -8.664 18.297 28.047 1 92.25 879 LEU A N 1
ATOM 7211 C CA . LEU A 1 879 ? -7.984 17.5 27.016 1 92.25 879 LEU A CA 1
ATOM 7212 C C . LEU A 1 879 ? -7.844 16.047 27.453 1 92.25 879 LEU A C 1
ATOM 7214 O O . LEU A 1 879 ? -8.016 15.734 28.641 1 92.25 879 LEU A O 1
ATOM 7218 N N . PHE A 1 880 ? -7.559 15.047 26.562 1 91.25 880 PHE A N 1
ATOM 7219 C CA . PHE A 1 880 ? -7.238 13.648 26.812 1 91.25 880 PHE A CA 1
ATOM 7220 C C . PHE A 1 880 ? -8.445 12.906 27.391 1 91.25 880 PHE A C 1
ATOM 7222 O O . PHE A 1 880 ? -8.312 12.156 28.359 1 91.25 880 PHE A O 1
ATOM 7229 N N . ASN A 1 881 ? -9.578 13.242 26.906 1 89 881 ASN A N 1
ATOM 7230 C CA . ASN A 1 881 ? -10.828 12.555 27.188 1 89 881 ASN A CA 1
ATOM 7231 C C . ASN A 1 881 ? -11.258 12.734 28.641 1 89 881 ASN A C 1
ATOM 7233 O O . ASN A 1 881 ? -11.867 11.836 29.234 1 89 881 ASN A O 1
ATOM 7237 N N . ARG A 1 882 ? -10.945 13.789 29.203 1 88.88 882 ARG A N 1
ATOM 7238 C CA . ARG A 1 882 ? -11.297 14.055 30.594 1 88.88 882 ARG A CA 1
ATOM 7239 C C . ARG A 1 882 ? -12.805 14.125 30.781 1 88.88 882 ARG A C 1
ATOM 7241 O O . ARG A 1 882 ? -13.328 13.742 31.828 1 88.88 882 ARG A O 1
ATOM 7248 N N . GLY A 1 883 ? -13.492 14.617 29.734 1 89.5 883 GLY A N 1
ATOM 7249 C CA . GLY A 1 883 ? -14.938 14.781 29.812 1 89.5 883 GLY A CA 1
ATOM 7250 C C . GLY A 1 883 ? -15.68 13.477 29.969 1 89.5 883 GLY A C 1
ATOM 7251 O O . GLY A 1 883 ? -16.828 13.453 30.438 1 89.5 883 GLY A O 1
ATOM 7252 N N . GLU A 1 884 ? -15.062 12.406 29.641 1 85.88 884 GLU A N 1
ATOM 7253 C CA . GLU A 1 884 ? -15.688 11.094 29.766 1 85.88 884 GLU A CA 1
ATOM 7254 C C . GLU A 1 884 ? -15.789 10.656 31.219 1 85.88 884 GLU A C 1
ATOM 7256 O O . GLU A 1 884 ? -16.578 9.773 31.562 1 85.88 884 GLU A O 1
ATOM 7261 N N . GLU A 1 885 ? -15.031 11.328 32.062 1 84.06 885 GLU A N 1
ATOM 7262 C CA . GLU A 1 885 ? -14.984 10.961 33.469 1 84.06 885 GLU A CA 1
ATOM 7263 C C . GLU A 1 885 ? -15.906 11.844 34.312 1 84.06 885 GLU A C 1
ATOM 7265 O O . GLU A 1 885 ? -16.031 11.648 35.531 1 84.06 885 GLU A O 1
ATOM 7270 N N . PHE A 1 886 ? -16.609 12.727 33.656 1 88.06 886 PHE A N 1
ATOM 7271 C CA . PHE A 1 886 ? -17.547 13.594 34.375 1 88.06 886 PHE A CA 1
ATOM 7272 C C . PHE A 1 886 ? -18.719 12.789 34.906 1 88.06 886 PHE A C 1
ATOM 7274 O O . PHE A 1 886 ? -18.906 11.625 34.562 1 88.06 886 PHE A O 1
ATOM 7281 N N . MET A 1 887 ? -19.422 13.43 35.844 1 85.12 887 MET A N 1
ATOM 7282 C CA . MET A 1 887 ? -20.625 12.781 36.344 1 85.12 887 MET A CA 1
ATOM 7283 C C . MET A 1 887 ? -21.594 12.422 35.219 1 85.12 887 MET A C 1
ATOM 7285 O O . MET A 1 887 ? -22.141 11.32 35.188 1 85.12 887 MET A O 1
ATOM 7289 N N . VAL A 1 888 ? -21.812 13.406 34.438 1 89.88 888 VAL A N 1
ATOM 7290 C CA . VAL A 1 888 ? -22.469 13.141 33.156 1 89.88 888 VAL A CA 1
ATOM 7291 C C . VAL A 1 888 ? -21.406 13.109 32.031 1 89.88 888 VAL A C 1
ATOM 7293 O O . VAL A 1 888 ? -20.984 14.156 31.547 1 89.88 888 VAL A O 1
ATOM 7296 N N . PRO A 1 889 ? -21.078 11.914 31.641 1 88.44 889 PRO A N 1
ATOM 7297 C CA . PRO A 1 889 ? -19.984 11.805 30.688 1 88.44 889 PRO A CA 1
ATOM 7298 C C . PRO A 1 889 ? -20.328 12.414 29.312 1 88.44 889 PRO A C 1
ATOM 7300 O O . PRO A 1 889 ? -21.469 12.297 28.859 1 88.44 889 PRO A O 1
ATOM 7303 N N . GLU A 1 890 ? -19.391 12.992 28.75 1 90.56 890 GLU A N 1
ATOM 7304 C CA . GLU A 1 890 ? -19.547 13.469 27.391 1 90.56 890 GLU A CA 1
ATOM 7305 C C . GLU A 1 890 ? -19.5 12.312 26.391 1 90.56 890 GLU A C 1
ATOM 7307 O O . GLU A 1 890 ? -18.719 11.375 26.547 1 90.56 890 GLU A O 1
ATOM 7312 N N . CYS A 1 891 ? -20.359 12.398 25.328 1 87.88 891 CYS A N 1
ATOM 7313 C CA . CYS A 1 891 ? -20.531 11.234 24.469 1 87.88 891 CYS A CA 1
ATOM 7314 C C . CYS A 1 891 ? -20.266 11.602 23 1 87.88 891 CYS A C 1
ATOM 7316 O O . CYS A 1 891 ? -20.578 10.828 22.094 1 87.88 891 CYS A O 1
ATOM 7318 N N . VAL A 1 892 ? -19.781 12.789 22.75 1 91.81 892 VAL A N 1
ATOM 7319 C CA . VAL A 1 892 ? -19.531 13.18 21.359 1 91.81 892 VAL A CA 1
ATOM 7320 C C . VAL A 1 892 ? -18.047 13.539 21.188 1 91.81 892 VAL A C 1
ATOM 7322 O O . VAL A 1 892 ? -17.406 14.055 22.109 1 91.81 892 VAL A O 1
ATOM 7325 N N . PRO A 1 893 ? -17.5 13.234 20.031 1 92.81 893 PRO A N 1
ATOM 7326 C CA . PRO A 1 893 ? -16.078 13.547 19.797 1 92.81 893 PRO A CA 1
ATOM 7327 C C . PRO A 1 893 ? -15.82 15.047 19.672 1 92.81 893 PRO A C 1
ATOM 7329 O O . PRO A 1 893 ? -14.742 15.523 20.031 1 92.81 893 PRO A O 1
ATOM 7332 N N . PHE A 1 894 ? -16.75 15.797 19.047 1 96.31 894 PHE A N 1
ATOM 7333 C CA . PHE A 1 894 ? -16.719 17.25 18.922 1 96.31 894 PHE A CA 1
ATOM 7334 C C . PHE A 1 894 ? -18.125 17.797 18.75 1 96.31 894 PHE A C 1
ATOM 7336 O O . PHE A 1 894 ? -19.094 17.031 18.625 1 96.31 894 PHE A O 1
ATOM 7343 N N . ARG A 1 895 ? -18.266 19.062 18.891 1 96.81 895 ARG A N 1
ATOM 7344 C CA . ARG A 1 895 ? -19.594 19.672 18.812 1 96.81 895 ARG A CA 1
ATOM 7345 C C . ARG A 1 895 ? -20.016 19.875 17.375 1 96.81 895 ARG A C 1
ATOM 7347 O O . ARG A 1 895 ? -19.281 20.484 16.578 1 96.81 895 ARG A O 1
ATOM 7354 N N . LEU A 1 896 ? -21.047 19.328 16.938 1 97 896 LEU A N 1
ATOM 7355 C CA . LEU A 1 896 ? -21.688 19.516 15.648 1 97 896 LEU A CA 1
ATOM 7356 C C . LEU A 1 896 ? -23.203 19.484 15.781 1 97 896 LEU A C 1
ATOM 7358 O O . LEU A 1 896 ? -23.859 18.531 15.328 1 97 896 LEU A O 1
ATOM 7362 N N . THR A 1 897 ? -23.766 20.562 16.328 1 96.56 897 THR A N 1
ATOM 7363 C CA . THR A 1 897 ? -25.172 20.656 16.672 1 96.56 897 THR A CA 1
ATOM 7364 C C . THR A 1 897 ? -25.953 21.281 15.523 1 96.56 897 THR A C 1
ATOM 7366 O O . THR A 1 897 ? -25.375 21.703 14.523 1 96.56 897 THR A O 1
ATOM 7369 N N . GLN A 1 898 ? -27.234 21.422 15.688 1 95.19 898 GLN A N 1
ATOM 7370 C CA . GLN A 1 898 ? -28.172 21.797 14.625 1 95.19 898 GLN A CA 1
ATOM 7371 C C . GLN A 1 898 ? -27.844 23.188 14.07 1 95.19 898 GLN A C 1
ATOM 7373 O O . GLN A 1 898 ? -27.938 23.406 12.859 1 95.19 898 GLN A O 1
ATOM 7378 N N . ASN A 1 899 ? -27.531 24.141 14.93 1 96.19 899 ASN A N 1
ATOM 7379 C CA . ASN A 1 899 ? -27.266 25.5 14.461 1 96.19 899 ASN A CA 1
ATOM 7380 C C . ASN A 1 899 ? -25.984 25.562 13.641 1 96.19 899 ASN A C 1
ATOM 7382 O O . ASN A 1 899 ? -25.906 26.297 12.656 1 96.19 899 ASN A O 1
ATOM 7386 N N . MET A 1 900 ? -25 24.844 14.07 1 96.81 900 MET A N 1
ATOM 7387 C CA . MET A 1 900 ? -23.766 24.781 13.273 1 96.81 900 MET A CA 1
ATOM 7388 C C . MET A 1 900 ? -24.047 24.172 11.898 1 96.81 900 MET A C 1
ATOM 7390 O O . MET A 1 900 ? -23.594 24.703 10.883 1 96.81 900 MET A O 1
ATOM 7394 N N . LEU A 1 901 ? -24.844 23.094 11.867 1 95.75 901 LEU A N 1
ATOM 7395 C CA . LEU A 1 901 ? -25.172 22.422 10.617 1 95.75 901 LEU A CA 1
ATOM 7396 C C . LEU A 1 901 ? -25.938 23.344 9.672 1 95.75 901 LEU A C 1
ATOM 7398 O O . LEU A 1 901 ? -25.656 23.375 8.469 1 95.75 901 LEU A O 1
ATOM 7402 N N . SER A 1 902 ? -26.828 24.078 10.219 1 94.25 902 SER A N 1
ATOM 7403 C CA . SER A 1 902 ? -27.641 24.984 9.414 1 94.25 902 SER A CA 1
ATOM 7404 C C . SER A 1 902 ? -26.781 26.109 8.82 1 94.25 902 SER A C 1
ATOM 7406 O O . SER A 1 902 ? -27 26.531 7.684 1 94.25 902 SER A O 1
ATOM 7408 N N . ALA A 1 903 ? -25.859 26.562 9.602 1 94.75 903 ALA A N 1
ATOM 7409 C CA . ALA A 1 903 ? -24.984 27.641 9.164 1 94.75 903 ALA A CA 1
ATOM 7410 C C . ALA A 1 903 ? -24.078 27.188 8.023 1 94.75 903 ALA A C 1
ATOM 7412 O O . ALA A 1 903 ? -23.594 28 7.242 1 94.75 903 ALA A O 1
ATOM 7413 N N . MET A 1 904 ? -23.906 25.906 7.875 1 94 904 MET A N 1
ATOM 7414 C CA . MET A 1 904 ? -23.016 25.344 6.852 1 94 904 MET A CA 1
ATOM 7415 C C . MET A 1 904 ? -23.719 25.281 5.504 1 94 904 MET A C 1
ATOM 7417 O O . MET A 1 904 ? -23.078 25.078 4.473 1 94 904 MET A O 1
ATOM 7421 N N . GLY A 1 905 ? -25.016 25.5 5.445 1 88.12 905 GLY A N 1
ATOM 7422 C CA . GLY A 1 905 ? -25.734 25.516 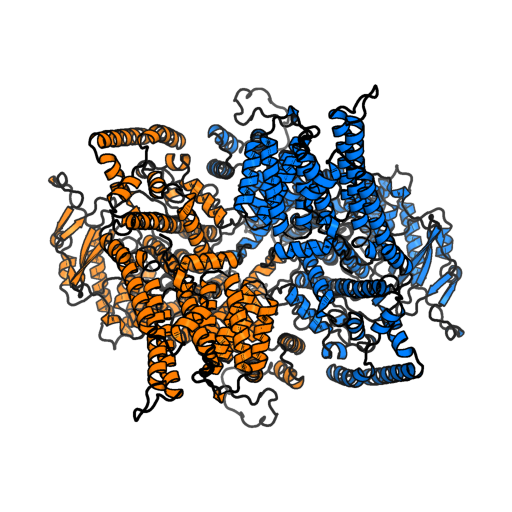4.18 1 88.12 905 GLY A CA 1
ATOM 7423 C C . GLY A 1 905 ? -26.562 24.266 3.941 1 88.12 905 GLY A C 1
ATOM 7424 O O . GLY A 1 905 ? -26.797 23.484 4.867 1 88.12 905 GLY A O 1
ATOM 7425 N N . VAL A 1 906 ? -26.859 24.016 2.715 1 85.69 906 VAL A N 1
ATOM 7426 C CA . VAL A 1 906 ? -27.828 22.984 2.33 1 85.69 906 VAL A CA 1
ATOM 7427 C C . VAL A 1 906 ? -27.172 21.609 2.436 1 85.69 906 VAL A C 1
ATOM 7429 O O . VAL A 1 906 ? -27.844 20.625 2.744 1 85.69 906 VAL A O 1
ATOM 7432 N N . LEU A 1 907 ? -25.891 21.594 2.377 1 87.38 907 LEU A N 1
ATOM 7433 C CA . LEU A 1 907 ? -25.203 20.312 2.404 1 87.38 907 LEU A CA 1
ATOM 7434 C C . LEU A 1 907 ? -24.875 19.906 3.836 1 87.38 907 LEU A C 1
ATOM 7436 O O . LEU A 1 907 ? -24.531 18.75 4.09 1 87.38 907 LEU A O 1
ATOM 7440 N N . GLY A 1 908 ? -25.047 20.891 4.715 1 90.56 908 GLY A N 1
ATOM 7441 C CA . GLY A 1 908 ? -24.719 20.594 6.102 1 90.56 908 GLY A CA 1
ATOM 7442 C C . GLY A 1 908 ? -23.281 20.109 6.285 1 90.56 908 GLY A C 1
ATOM 7443 O O . GLY A 1 908 ? -22.344 20.75 5.82 1 90.56 908 GLY A O 1
ATOM 7444 N N . CYS A 1 909 ? -23.234 18.859 6.859 1 90.56 909 CYS A N 1
ATOM 7445 C CA . CYS A 1 909 ? -21.891 18.328 7.141 1 90.56 909 CYS A CA 1
ATOM 7446 C C . CYS A 1 909 ? -21.375 17.5 5.977 1 90.56 909 CYS A C 1
ATOM 7448 O O . CYS A 1 909 ? -20.188 17.172 5.922 1 90.56 909 CYS A O 1
ATOM 7450 N N . ASP A 1 910 ? -22.078 17.188 4.91 1 87.88 910 ASP A N 1
ATOM 7451 C CA . ASP A 1 910 ? -21.688 16.297 3.826 1 87.88 910 ASP A CA 1
ATOM 7452 C C . ASP A 1 910 ? -21.016 17.062 2.693 1 87.88 910 ASP A C 1
ATOM 7454 O O . ASP A 1 910 ? -20.562 16.469 1.711 1 87.88 910 ASP A O 1
ATOM 7458 N N . GLY A 1 911 ? -20.719 18.234 2.895 1 90.75 911 GLY A N 1
ATOM 7459 C CA . GLY A 1 911 ? -20.047 19.047 1.901 1 90.75 911 GLY A CA 1
ATOM 7460 C C . GLY A 1 911 ? -18.641 19.438 2.311 1 90.75 911 GLY A C 1
ATOM 7461 O O . GLY A 1 911 ? -17.797 18.578 2.555 1 90.75 911 GLY A O 1
ATOM 7462 N N . PRO A 1 912 ? -18.469 20.703 2.416 1 90 912 PRO A N 1
ATOM 7463 C CA . PRO A 1 912 ? -17.125 21.188 2.723 1 90 912 PRO A CA 1
ATOM 7464 C C . PRO A 1 912 ? -16.641 20.75 4.105 1 90 912 PRO A C 1
ATOM 7466 O O . PRO A 1 912 ? -15.43 20.594 4.32 1 90 912 PRO A O 1
ATOM 7469 N N . PHE A 1 913 ? -17.578 20.562 4.988 1 95.62 913 PHE A N 1
ATOM 7470 C CA . PHE A 1 913 ? -17.172 20.141 6.324 1 95.62 913 PHE A CA 1
ATOM 7471 C C . PHE A 1 913 ? -16.5 18.766 6.273 1 95.62 913 PHE A C 1
ATOM 7473 O O . PHE A 1 913 ? -15.391 18.594 6.773 1 95.62 913 PHE A O 1
ATOM 7480 N N . ARG A 1 914 ? -17.125 17.891 5.672 1 94.12 914 ARG A N 1
ATOM 7481 C CA . ARG A 1 914 ? -16.609 16.531 5.57 1 94.12 914 ARG A CA 1
ATOM 7482 C C . ARG A 1 914 ? -15.305 16.5 4.773 1 94.12 914 ARG A C 1
ATOM 7484 O O . ARG A 1 914 ? -14.336 15.852 5.18 1 94.12 914 ARG A O 1
ATOM 7491 N N . SER A 1 915 ? -15.266 17.109 3.656 1 89.06 915 SER A N 1
ATOM 7492 C CA . SER A 1 915 ? -14.078 17.125 2.812 1 89.06 915 SER A CA 1
ATOM 7493 C C . SER A 1 915 ? -12.883 17.719 3.549 1 89.06 915 SER A C 1
ATOM 7495 O O . SER A 1 915 ? -11.758 17.234 3.424 1 89.06 915 SER A O 1
ATOM 7497 N N . THR A 1 916 ? -13.164 18.766 4.336 1 92.06 916 THR A N 1
ATOM 7498 C CA . THR A 1 916 ? -12.102 19.406 5.098 1 92.06 916 THR A CA 1
ATOM 7499 C C . THR A 1 916 ? -11.617 18.484 6.223 1 92.06 916 THR A C 1
ATOM 7501 O O . THR A 1 916 ? -10.422 18.406 6.492 1 92.06 916 THR A O 1
ATOM 7504 N N . CYS A 1 917 ? -12.562 17.828 6.824 1 95.25 917 CYS A N 1
ATOM 7505 C CA . CYS A 1 917 ? -12.18 16.891 7.863 1 95.25 917 CYS A CA 1
ATOM 7506 C C . CYS A 1 917 ? -11.242 15.82 7.312 1 95.25 917 CYS A C 1
ATOM 7508 O O . CYS A 1 917 ? -10.25 15.469 7.953 1 95.25 917 CYS A O 1
ATOM 7510 N N . GLU A 1 918 ? -11.547 15.32 6.191 1 89.69 918 GLU A N 1
ATOM 7511 C CA . GLU A 1 918 ? -10.734 14.281 5.57 1 89.69 918 GLU A CA 1
ATOM 7512 C C . GLU A 1 918 ? -9.344 14.797 5.219 1 89.69 918 GLU A C 1
ATOM 7514 O O . GLU A 1 918 ? -8.352 14.102 5.41 1 89.69 918 GLU A O 1
ATOM 7519 N N . ASP A 1 919 ? -9.289 16.016 4.758 1 86.12 919 ASP A N 1
ATOM 7520 C CA . ASP A 1 919 ? -8.008 16.625 4.418 1 86.12 919 ASP A CA 1
ATOM 7521 C C . ASP A 1 919 ? -7.133 16.797 5.656 1 86.12 919 ASP A C 1
ATOM 7523 O O . ASP A 1 919 ? -5.926 16.547 5.613 1 86.12 919 ASP A O 1
ATOM 7527 N N . VAL A 1 920 ? -7.766 17.25 6.668 1 91.56 920 VAL A N 1
ATOM 7528 C CA . VAL A 1 920 ? -7.043 17.516 7.91 1 91.56 920 VAL A CA 1
ATOM 7529 C C . VAL A 1 920 ? -6.508 16.188 8.477 1 91.56 920 VAL A C 1
ATOM 7531 O O . VAL A 1 920 ? -5.344 16.109 8.867 1 91.56 920 VAL A O 1
ATOM 7534 N N . LEU A 1 921 ? -7.344 15.211 8.5 1 91.38 921 LEU A N 1
ATOM 7535 C CA . LEU A 1 921 ? -6.934 13.914 9.039 1 91.38 921 LEU A CA 1
ATOM 7536 C C . LEU A 1 921 ? -5.828 13.297 8.188 1 91.38 921 LEU A C 1
ATOM 7538 O O . LEU A 1 921 ? -4.941 12.625 8.719 1 91.38 921 LEU A O 1
ATOM 7542 N N . LEU A 1 922 ? -5.906 13.516 6.938 1 84.81 922 LEU A N 1
ATOM 7543 C CA . LEU A 1 922 ? -4.863 13.023 6.043 1 84.81 922 LEU A CA 1
ATOM 7544 C C . LEU A 1 922 ? -3.504 13.609 6.422 1 84.81 922 LEU A C 1
ATOM 7546 O O . LEU A 1 922 ? -2.512 12.883 6.492 1 84.81 922 LEU A O 1
ATOM 7550 N N . VAL A 1 923 ? -3.449 14.859 6.66 1 84.25 923 VAL A N 1
ATOM 7551 C CA . VAL A 1 923 ? -2.211 15.531 7.039 1 84.25 923 VAL A CA 1
ATOM 7552 C C . VAL A 1 923 ? -1.728 15.008 8.391 1 84.25 923 VAL A C 1
ATOM 7554 O O . VAL A 1 923 ? -0.533 14.766 8.57 1 84.25 923 VAL A O 1
ATOM 7557 N N . LEU A 1 924 ? -2.637 14.852 9.297 1 89.62 924 LEU A N 1
ATOM 7558 C CA . LEU A 1 924 ? -2.275 14.383 10.625 1 89.62 924 LEU A CA 1
ATOM 7559 C C . LEU A 1 924 ? -1.681 12.977 10.562 1 89.62 924 LEU A C 1
ATOM 7561 O O . LEU A 1 924 ? -0.7 12.688 11.25 1 89.62 924 LEU A O 1
ATOM 7565 N N . ARG A 1 925 ? -2.242 12.141 9.773 1 85.31 925 ARG A N 1
ATOM 7566 C CA . ARG A 1 925 ? -1.768 10.766 9.688 1 85.31 925 ARG A CA 1
ATOM 7567 C C . ARG A 1 925 ? -0.449 10.688 8.93 1 85.31 925 ARG A C 1
ATOM 7569 O O . ARG A 1 925 ? 0.4 9.844 9.227 1 85.31 925 ARG A O 1
ATOM 7576 N N . GLN A 1 926 ? -0.298 11.539 7.949 1 79.44 926 GLN A N 1
ATOM 7577 C CA . GLN A 1 926 ? 0.949 11.578 7.191 1 79.44 926 GLN A CA 1
ATOM 7578 C C . GLN A 1 926 ? 2.113 12.016 8.078 1 79.44 926 GLN A C 1
ATOM 7580 O O . GLN A 1 926 ? 3.234 11.523 7.922 1 79.44 926 GLN A O 1
ATOM 7585 N N . PHE A 1 927 ? 1.842 12.961 9 1 81.38 927 PHE A N 1
ATOM 7586 C CA . PHE A 1 927 ? 2.867 13.484 9.891 1 81.38 927 PHE A CA 1
ATOM 7587 C C . PHE A 1 927 ? 2.633 13.016 11.32 1 81.38 927 PHE A C 1
ATOM 7589 O O . PHE A 1 927 ? 2.861 13.766 12.273 1 81.38 927 PHE A O 1
ATOM 7596 N N . ARG A 1 928 ? 2.105 11.836 11.484 1 84.75 928 ARG A N 1
ATOM 7597 C CA . ARG A 1 928 ? 1.639 11.367 12.781 1 84.75 928 ARG A CA 1
ATOM 7598 C C . ARG A 1 928 ? 2.762 11.406 13.812 1 84.75 928 ARG A C 1
ATOM 7600 O O . ARG A 1 928 ? 2.527 11.703 14.984 1 84.75 928 ARG A O 1
ATOM 7607 N N . GLU A 1 929 ? 4.004 11.156 13.461 1 78.69 929 GLU A N 1
ATOM 7608 C CA . GLU A 1 929 ? 5.109 11.125 14.414 1 78.69 929 GLU A CA 1
ATOM 7609 C C . GLU A 1 929 ? 5.414 12.516 14.953 1 78.69 929 GLU A C 1
ATOM 7611 O O . GLU A 1 929 ? 5.754 12.672 16.125 1 78.69 929 GLU A O 1
ATOM 7616 N N . ILE A 1 930 ? 5.324 13.477 14.062 1 82.62 930 ILE A N 1
ATOM 7617 C CA . ILE A 1 930 ? 5.57 14.859 14.461 1 82.62 930 ILE A CA 1
ATOM 7618 C C . ILE A 1 930 ? 4.465 15.328 15.406 1 82.62 930 ILE A C 1
ATOM 7620 O O . ILE A 1 930 ? 4.73 16.047 16.375 1 82.62 930 ILE A O 1
ATOM 7624 N N . PHE A 1 931 ? 3.268 14.883 15.133 1 88.62 931 PHE A N 1
ATOM 7625 C CA . PHE A 1 931 ? 2.125 15.32 15.922 1 88.62 931 PHE A CA 1
ATOM 7626 C C . PHE A 1 931 ? 2.082 14.594 17.266 1 88.62 931 PHE A C 1
ATOM 7628 O O . PHE A 1 931 ? 1.532 15.102 18.234 1 88.62 931 PHE A O 1
ATOM 7635 N N . SER A 1 932 ? 2.682 13.43 17.328 1 87.25 932 SER A N 1
ATOM 7636 C CA . SER A 1 932 ? 2.66 12.672 18.578 1 87.25 932 SER A CA 1
ATOM 7637 C C . SER A 1 932 ? 3.727 13.172 19.547 1 87.25 932 SER A C 1
ATOM 7639 O O . SER A 1 932 ? 3.615 12.969 20.766 1 87.25 932 SER A O 1
ATOM 7641 N N . GLN A 1 933 ? 4.688 13.797 19.141 1 83.31 933 GLN A N 1
ATOM 7642 C CA . GLN A 1 933 ? 5.867 14.141 19.938 1 83.31 933 GLN A CA 1
ATOM 7643 C C . GLN A 1 933 ? 5.52 15.117 21.047 1 83.31 933 GLN A C 1
ATOM 7645 O O . GLN A 1 933 ? 5.914 14.922 22.203 1 83.31 933 GLN A O 1
ATOM 7650 N N . PRO A 1 934 ? 4.793 16.156 20.734 1 82.25 934 PRO A N 1
ATOM 7651 C CA . PRO A 1 934 ? 4.469 17.094 21.812 1 82.25 934 PRO A CA 1
ATOM 7652 C C . PRO A 1 934 ? 3.641 16.469 22.922 1 82.25 934 PRO A C 1
ATOM 7654 O O . PRO A 1 934 ? 3.672 16.938 24.062 1 82.25 934 PRO A O 1
ATOM 7657 N N . ILE A 1 935 ? 2.955 15.453 22.609 1 89.19 935 ILE A N 1
ATOM 7658 C CA . ILE A 1 935 ? 2.096 14.797 23.578 1 89.19 935 ILE A CA 1
ATOM 7659 C C . ILE A 1 935 ? 2.908 13.797 24.391 1 89.19 935 ILE A C 1
ATOM 7661 O O . ILE A 1 935 ? 2.629 13.57 25.578 1 89.19 935 ILE A O 1
ATOM 7665 N N . THR A 1 936 ? 3.92 13.227 23.812 1 88.88 936 THR A N 1
ATOM 7666 C CA . THR A 1 936 ? 4.746 12.227 24.469 1 88.88 936 THR A CA 1
ATOM 7667 C C . THR A 1 936 ? 5.547 12.852 25.609 1 88.88 936 THR A C 1
ATOM 7669 O O . THR A 1 936 ? 6.008 12.156 26.516 1 88.88 936 THR A O 1
ATOM 7672 N N . VAL A 1 937 ? 5.707 14.148 25.594 1 88.44 937 VAL A N 1
ATOM 7673 C CA . VAL A 1 937 ? 6.453 14.859 26.641 1 88.44 937 VAL A CA 1
ATOM 7674 C C . VAL A 1 937 ? 5.773 14.664 27.984 1 88.44 937 VAL A C 1
ATOM 7676 O O . VAL A 1 937 ? 6.438 14.648 29.031 1 88.44 937 VAL A O 1
ATOM 7679 N N . PHE A 1 938 ? 4.449 14.438 27.953 1 89.31 938 PHE A N 1
ATOM 7680 C CA . PHE A 1 938 ? 3.678 14.32 29.188 1 89.31 938 PHE A CA 1
ATOM 7681 C C . PHE A 1 938 ? 3.943 12.992 29.875 1 89.31 938 PHE A C 1
ATOM 7683 O O . PHE A 1 938 ? 3.553 12.789 31.031 1 89.31 938 PHE A O 1
ATOM 7690 N N . LEU A 1 939 ? 4.613 12.086 29.203 1 87.25 939 LEU A N 1
ATOM 7691 C CA . LEU A 1 939 ? 5.07 10.859 29.844 1 87.25 939 LEU A CA 1
ATOM 7692 C C . LEU A 1 939 ? 6.176 11.148 30.859 1 87.25 939 LEU A C 1
ATOM 7694 O O . LEU A 1 939 ? 6.34 10.422 31.844 1 87.25 939 LEU A O 1
ATOM 7698 N N . TYR A 1 940 ? 6.859 12.234 30.594 1 83.69 940 TYR A N 1
ATOM 7699 C CA . TYR A 1 940 ? 8.047 12.555 31.375 1 83.69 940 TYR A CA 1
ATOM 7700 C C . TYR A 1 940 ? 7.781 13.742 32.281 1 83.69 940 TYR A C 1
ATOM 7702 O O . TYR A 1 940 ? 8.414 13.875 33.344 1 83.69 940 TYR A O 1
ATOM 7710 N N . ASP A 1 941 ? 6.98 14.625 31.859 1 85.12 941 ASP A N 1
ATOM 7711 C CA . ASP A 1 941 ? 6.5 15.766 32.656 1 85.12 941 ASP A CA 1
ATOM 7712 C C . ASP A 1 941 ? 4.984 15.719 32.812 1 85.12 941 ASP A C 1
ATOM 7714 O O . ASP A 1 941 ? 4.258 16.453 32.125 1 85.12 941 ASP A O 1
ATOM 7718 N N . THR A 1 942 ? 4.578 14.891 33.812 1 80.75 942 THR A N 1
ATOM 7719 C CA . THR A 1 942 ? 3.17 14.555 34 1 80.75 942 THR A CA 1
ATOM 7720 C C . THR A 1 942 ? 2.377 15.773 34.469 1 80.75 942 THR A C 1
ATOM 7722 O O . THR A 1 942 ? 2.918 16.656 35.125 1 80.75 942 THR A O 1
ATOM 7725 N N . LEU A 1 943 ? 1.158 15.844 34.156 1 80.06 943 LEU A N 1
ATOM 7726 C CA . LEU A 1 943 ? 0.258 16.953 34.438 1 80.06 943 LEU A CA 1
ATOM 7727 C C . LEU A 1 943 ? -0.172 16.906 35.906 1 80.06 943 LEU A C 1
ATOM 7729 O O . LEU A 1 943 ? -0.165 15.852 36.531 1 80.06 943 LEU A O 1
ATOM 7733 N N . SER A 1 944 ? -0.56 18.031 36.375 1 77.62 944 SER A N 1
ATOM 7734 C CA . SER A 1 944 ? -0.893 18.203 37.781 1 77.62 944 SER A CA 1
ATOM 7735 C C . SER A 1 944 ? -2.205 17.5 38.125 1 77.62 944 SER A C 1
ATOM 7737 O O . SER A 1 944 ? -2.396 17.047 39.25 1 77.62 944 SER A O 1
ATOM 7739 N N . ASP A 1 945 ? -3.059 17.438 37.188 1 76 945 ASP A N 1
ATOM 7740 C CA . ASP A 1 945 ? -4.375 16.875 37.469 1 76 945 ASP A CA 1
ATOM 7741 C C . ASP A 1 945 ? -4.34 15.352 37.469 1 76 945 ASP A C 1
ATOM 7743 O O . ASP A 1 945 ? -5.32 14.703 37.812 1 76 945 ASP A O 1
ATOM 7747 N N . TRP A 1 946 ? -3.223 14.781 37.062 1 77.38 946 TRP A N 1
ATOM 7748 C CA . TRP A 1 946 ? -3.09 13.328 37.062 1 77.38 946 TRP A CA 1
ATOM 7749 C C . TRP A 1 946 ? -2.611 12.836 38.438 1 77.38 946 TRP A C 1
ATOM 7751 O O . TRP A 1 946 ? -1.407 12.695 38.656 1 77.38 946 TRP A O 1
ATOM 7761 N N . SER A 1 947 ? -3.27 13.383 39.562 1 61.19 947 SER A N 1
ATOM 7762 C CA . SER A 1 947 ? -2.967 13.516 41 1 61.19 947 SER A CA 1
ATOM 7763 C C . SER A 1 947 ? -2.398 12.219 41.562 1 61.19 947 SER A C 1
ATOM 7765 O O . SER A 1 947 ? -1.5 12.25 42.406 1 61.19 947 SER A O 1
ATOM 7767 N N . ASN A 1 948 ? -3.164 11.016 41.406 1 59.31 948 ASN A N 1
ATOM 7768 C CA . ASN A 1 948 ? -2.645 9.922 42.219 1 59.31 948 ASN A CA 1
ATOM 7769 C C . ASN A 1 948 ? -1.305 9.422 41.688 1 59.31 948 ASN A C 1
ATOM 7771 O O . ASN A 1 948 ? -1.212 8.961 40.562 1 59.31 948 ASN A O 1
ATOM 7775 N N . PRO A 1 949 ? -0.229 9.891 42.531 1 56.75 949 PRO A N 1
ATOM 7776 C CA . PRO A 1 949 ? 1.138 9.609 42.094 1 56.75 949 PRO A CA 1
ATOM 7777 C C . PRO A 1 949 ? 1.301 8.18 41.562 1 56.75 949 PRO A C 1
ATOM 7779 O O . PRO A 1 949 ? 2.023 7.965 40.562 1 56.75 949 PRO A O 1
ATOM 7782 N N . SER A 1 950 ? 0.675 7.207 42.188 1 57.03 950 SER A N 1
ATOM 7783 C CA . SER A 1 950 ? 0.856 5.82 41.781 1 57.03 950 SER A CA 1
ATOM 7784 C C . SER A 1 950 ? 0.246 5.574 40.406 1 57.03 950 SER A C 1
ATOM 7786 O O . SER A 1 950 ? 0.758 4.766 39.625 1 57.03 950 SER A O 1
ATOM 7788 N N . ASP A 1 951 ? -0.682 6.488 40.031 1 66.62 951 ASP A N 1
ATOM 7789 C CA . ASP A 1 951 ? -1.493 6.207 38.844 1 66.62 951 ASP A CA 1
ATOM 7790 C C . ASP A 1 951 ? -1.144 7.152 37.719 1 66.62 951 ASP A C 1
ATOM 7792 O O . ASP A 1 951 ? -1.599 6.965 36.594 1 66.62 951 ASP A O 1
ATOM 7796 N N . ARG A 1 952 ? -0.174 8.039 38.031 1 71.44 952 ARG A N 1
ATOM 7797 C CA . ARG A 1 952 ? 0.09 9.102 37.094 1 71.44 952 ARG A CA 1
ATOM 7798 C C . ARG A 1 952 ? 0.735 8.547 35.812 1 71.44 952 ARG A C 1
ATOM 7800 O O . ARG A 1 952 ? 0.386 8.953 34.719 1 71.44 952 ARG A O 1
ATOM 7807 N N . THR A 1 953 ? 1.55 7.668 36.062 1 79.25 953 THR A N 1
ATOM 7808 C CA . THR A 1 953 ? 2.266 7.113 34.906 1 79.25 953 THR A CA 1
ATOM 7809 C C . THR A 1 953 ? 1.325 6.301 34.031 1 79.25 953 THR A C 1
ATOM 7811 O O . THR A 1 953 ? 1.419 6.355 32.812 1 79.25 953 THR A O 1
ATOM 7814 N N . GLU A 1 954 ? 0.465 5.691 34.656 1 83.75 954 GLU A N 1
ATOM 7815 C CA . GLU A 1 954 ? -0.477 4.879 33.906 1 83.75 954 GLU A CA 1
ATOM 7816 C C . GLU A 1 954 ? -1.438 5.754 33.094 1 83.75 954 GLU A C 1
ATOM 7818 O O . GLU A 1 954 ? -1.752 5.453 31.953 1 83.75 954 GLU A O 1
ATOM 7823 N N . ILE A 1 955 ? -1.923 6.828 33.781 1 86.81 955 ILE A N 1
ATOM 7824 C CA . ILE A 1 955 ? -2.846 7.734 33.094 1 86.81 955 ILE A CA 1
ATOM 7825 C C . ILE A 1 955 ? -2.141 8.414 31.922 1 86.81 955 ILE A C 1
ATOM 7827 O O . ILE A 1 955 ? -2.732 8.594 30.859 1 86.81 955 ILE A O 1
ATOM 7831 N N . ALA A 1 956 ? -0.935 8.812 32.188 1 89.38 956 ALA A N 1
ATOM 7832 C CA . ALA A 1 956 ? -0.144 9.445 31.141 1 89.38 956 ALA A CA 1
ATOM 7833 C C . ALA A 1 956 ? 0.037 8.508 29.953 1 89.38 956 ALA A C 1
ATOM 7835 O O . ALA A 1 956 ? -0.133 8.914 28.797 1 89.38 956 ALA A O 1
ATOM 7836 N N . GLU A 1 957 ? 0.384 7.293 30.203 1 89.12 957 GLU A N 1
ATOM 7837 C CA . GLU A 1 957 ? 0.59 6.305 29.156 1 89.12 957 GLU A CA 1
ATOM 7838 C C . GLU A 1 957 ? -0.701 6.043 28.391 1 89.12 957 GLU A C 1
ATOM 7840 O O . GLU A 1 957 ? -0.685 5.93 27.156 1 89.12 957 GLU A O 1
ATOM 7845 N N . LYS A 1 958 ? -1.733 5.953 29.094 1 87.62 958 LYS A N 1
ATOM 7846 C CA . LYS A 1 958 ? -3.029 5.727 28.469 1 87.62 958 LYS A CA 1
ATOM 7847 C C . LYS A 1 958 ? -3.42 6.902 27.578 1 87.62 958 LYS A C 1
ATOM 7849 O O . LYS A 1 958 ? -3.939 6.707 26.469 1 87.62 958 LYS A O 1
ATOM 7854 N N . SER A 1 959 ? -3.232 8.109 28.062 1 89.75 959 SER A N 1
ATOM 7855 C CA . SER A 1 959 ? -3.594 9.312 27.312 1 89.75 959 SER A CA 1
ATOM 7856 C C . SER A 1 959 ? -2.791 9.422 26.016 1 89.75 959 SER A C 1
ATOM 7858 O O . SER A 1 959 ? -3.348 9.727 24.953 1 89.75 959 SER A O 1
ATOM 7860 N N . VAL A 1 960 ? -1.522 9.172 26.188 1 90 960 VAL A N 1
ATOM 7861 C CA . VAL A 1 960 ? -0.647 9.266 25.016 1 90 960 VAL A CA 1
ATOM 7862 C C . VAL A 1 960 ? -1.013 8.172 24.016 1 90 960 VAL A C 1
ATOM 7864 O O . VAL A 1 960 ? -1.08 8.422 22.812 1 90 960 VAL A O 1
ATOM 7867 N N . PHE A 1 961 ? -1.254 6.977 24.484 1 89.62 961 PHE A N 1
ATOM 7868 C CA . PHE A 1 961 ? -1.608 5.855 23.625 1 89.62 961 PHE A CA 1
ATOM 7869 C C . PHE A 1 961 ? -2.906 6.137 22.875 1 89.62 961 PHE A C 1
ATOM 7871 O O . PHE A 1 961 ? -3.037 5.801 21.703 1 89.62 961 PHE A O 1
ATOM 7878 N N . ASN A 1 962 ? -3.844 6.695 23.531 1 90.12 962 ASN A N 1
ATOM 7879 C CA . ASN A 1 962 ? -5.121 7.012 22.906 1 90.12 962 ASN A CA 1
ATOM 7880 C C . ASN A 1 962 ? -4.945 7.98 21.734 1 90.12 962 ASN A C 1
ATOM 7882 O O . ASN A 1 962 ? -5.59 7.832 20.703 1 90.12 962 ASN A O 1
ATOM 7886 N N . VAL A 1 963 ? -4.133 8.945 21.938 1 92.19 963 VAL A N 1
ATOM 7887 C CA . VAL A 1 963 ? -3.879 9.93 20.891 1 92.19 963 VAL A CA 1
ATOM 7888 C C . VAL A 1 963 ? -3.191 9.258 19.703 1 92.19 963 VAL A C 1
ATOM 7890 O O . VAL A 1 963 ? -3.574 9.477 18.562 1 92.19 963 VAL A O 1
ATOM 7893 N N . GLU A 1 964 ? -2.209 8.445 20.016 1 90.12 964 GLU A N 1
ATOM 7894 C CA . GLU A 1 964 ? -1.479 7.746 18.969 1 90.12 964 GLU A CA 1
ATOM 7895 C C . GLU A 1 964 ? -2.396 6.793 18.203 1 90.12 964 GLU A C 1
ATOM 7897 O O . GLU A 1 964 ? -2.289 6.672 16.984 1 90.12 964 GLU A O 1
ATOM 7902 N N . ALA A 1 965 ? -3.229 6.094 18.906 1 89.44 965 ALA A N 1
ATOM 7903 C CA . ALA A 1 965 ? -4.16 5.156 18.281 1 89.44 965 ALA A CA 1
ATOM 7904 C C . ALA A 1 965 ? -5.105 5.879 17.328 1 89.44 965 ALA A C 1
ATOM 7906 O O . ALA A 1 965 ? -5.379 5.387 16.234 1 89.44 965 ALA A O 1
ATOM 7907 N N . ARG A 1 966 ? -5.629 7.027 17.688 1 91.5 966 ARG A N 1
ATOM 7908 C CA . ARG A 1 966 ? -6.523 7.801 16.828 1 91.5 966 ARG A CA 1
ATOM 7909 C C . ARG A 1 966 ? -5.789 8.297 15.594 1 91.5 966 ARG A C 1
ATOM 7911 O O . ARG A 1 966 ? -6.359 8.328 14.5 1 91.5 966 ARG A O 1
ATOM 7918 N N . LEU A 1 967 ? -4.574 8.695 15.852 1 90.69 967 LEU A N 1
ATOM 7919 C CA . LEU A 1 967 ? -3.76 9.141 14.727 1 90.69 967 LEU A CA 1
ATOM 7920 C C . LEU A 1 967 ? -3.506 7.996 13.75 1 90.69 967 LEU A C 1
ATOM 7922 O O . LEU A 1 967 ? -3.283 8.227 12.555 1 90.69 967 LEU A O 1
ATOM 7926 N N . PHE A 1 968 ? -3.557 6.812 14.32 1 85.81 968 PHE A N 1
ATOM 7927 C CA . PHE A 1 968 ? -3.291 5.637 13.508 1 85.81 968 PHE A CA 1
ATOM 7928 C C . PHE A 1 968 ? -4.566 5.145 12.836 1 85.81 968 PHE A C 1
ATOM 7930 O O . PHE A 1 968 ? -4.512 4.359 11.883 1 85.81 968 PHE A O 1
ATOM 7937 N N . GLY A 1 969 ? -5.707 5.648 13.227 1 86.38 969 GLY A N 1
ATOM 7938 C CA . GLY A 1 969 ? -6.969 5.301 12.594 1 86.38 969 GLY A CA 1
ATOM 7939 C C . GLY A 1 969 ? -7.785 4.309 13.398 1 86.38 969 GLY A C 1
ATOM 7940 O O . GLY A 1 969 ? -8.703 3.676 12.867 1 86.38 969 GLY A O 1
ATOM 7941 N N . ILE A 1 970 ? -7.496 4.105 14.648 1 85.88 970 ILE A N 1
ATOM 7942 C CA . ILE A 1 970 ? -8.234 3.188 15.508 1 85.88 970 ILE A CA 1
ATOM 7943 C C . ILE A 1 970 ? -9.219 3.973 16.375 1 85.88 970 ILE A C 1
ATOM 7945 O O . ILE A 1 970 ? -8.828 4.867 17.125 1 85.88 970 ILE A O 1
ATOM 7949 N N . THR A 1 971 ? -10.492 3.709 16.297 1 76.75 971 THR A N 1
ATOM 7950 C CA . THR A 1 971 ? -11.508 4.578 16.891 1 76.75 971 THR A CA 1
ATOM 7951 C C . THR A 1 971 ? -12.203 3.877 18.047 1 76.75 971 THR A C 1
ATOM 7953 O O . THR A 1 971 ? -12.852 4.527 18.875 1 76.75 971 THR A O 1
ATOM 7956 N N . LEU A 1 972 ? -12.328 2.592 18.094 1 61.28 972 LEU A N 1
ATOM 7957 C CA . LEU A 1 972 ? -13.242 1.952 19.047 1 61.28 972 LEU A CA 1
ATOM 7958 C C . LEU A 1 972 ? -12.656 1.965 20.453 1 61.28 972 LEU A C 1
ATOM 7960 O O . LEU A 1 972 ? -11.484 1.658 20.641 1 61.28 972 LEU A O 1
ATOM 7964 N N . ARG A 1 973 ? -13.367 2.719 21.281 1 60.53 973 ARG A N 1
ATOM 7965 C CA . ARG A 1 973 ? -13.016 2.684 22.703 1 60.53 973 ARG A CA 1
ATOM 7966 C C . ARG A 1 973 ? -13.992 1.807 23.484 1 60.53 973 ARG A C 1
ATOM 7968 O O . ARG A 1 973 ? -15.203 1.905 23.297 1 60.53 973 ARG A O 1
ATOM 7975 N N . THR A 1 974 ? -13.625 0.575 23.781 1 47.44 974 THR A N 1
ATOM 7976 C CA . THR A 1 974 ? -14.5 -0.214 24.641 1 47.44 974 THR A CA 1
ATOM 7977 C C . THR A 1 974 ? -14.328 0.186 26.094 1 47.44 974 THR A C 1
ATOM 7979 O O . THR A 1 974 ? -13.203 0.222 26.609 1 47.44 974 THR A O 1
ATOM 7982 N N . ASN A 1 975 ? -15.562 0.525 26.984 1 46.44 975 ASN A N 1
ATOM 7983 C CA . ASN A 1 975 ? -15.797 0.769 28.406 1 46.44 975 ASN A CA 1
ATOM 7984 C C . ASN A 1 975 ? -14.602 1.446 29.062 1 46.44 975 ASN A C 1
ATOM 7986 O O . ASN A 1 975 ? -13.984 0.885 29.969 1 46.44 975 ASN A O 1
ATOM 7990 N N . ARG A 1 976 ? -14.195 2.684 28.766 1 48.28 976 ARG A N 1
ATOM 7991 C CA . ARG A 1 976 ? -13.125 3.381 29.469 1 48.28 976 ARG A CA 1
ATOM 7992 C C . ARG A 1 976 ? -11.773 2.729 29.188 1 48.28 976 ARG A C 1
ATOM 7994 O O . ARG A 1 976 ? -10.852 2.84 29.984 1 48.28 976 ARG A O 1
ATOM 8001 N N . ARG A 1 977 ? -11.914 1.876 28.094 1 60.28 977 ARG A N 1
ATOM 8002 C CA . ARG A 1 977 ? -10.734 1.059 27.859 1 60.28 977 ARG A CA 1
ATOM 8003 C C . ARG A 1 977 ? -9.945 1.574 26.656 1 60.28 977 ARG A C 1
ATOM 8005 O O . ARG A 1 977 ? -10.328 2.578 26.047 1 60.28 977 ARG A O 1
ATOM 8012 N N . LEU A 1 978 ? -8.898 1.004 26.375 1 66.75 978 LEU A N 1
ATOM 8013 C CA . LEU A 1 978 ? -7.914 1.288 25.344 1 66.75 978 LEU A CA 1
ATOM 8014 C C . LEU A 1 978 ? -8.484 1.011 23.953 1 66.75 978 LEU A C 1
ATOM 8016 O O . LEU A 1 978 ? -9.344 0.139 23.797 1 66.75 978 LEU A O 1
ATOM 8020 N N . PRO A 1 979 ? -8.289 1.939 23.016 1 71.75 979 PRO A N 1
ATOM 8021 C CA . PRO A 1 979 ? -8.734 1.735 21.641 1 71.75 979 PRO A CA 1
ATOM 8022 C C . PRO A 1 979 ? -8.414 0.337 21.109 1 71.75 979 PRO A C 1
ATOM 8024 O O . PRO A 1 979 ? -7.352 -0.213 21.422 1 71.75 979 PRO A O 1
ATOM 8027 N N . LYS A 1 980 ? -9.461 -0.252 20.547 1 72.75 980 LYS A N 1
ATOM 8028 C CA . LYS A 1 980 ? -9.312 -1.574 19.953 1 72.75 980 LYS A CA 1
ATOM 8029 C C . LYS A 1 980 ? -9.914 -1.608 18.547 1 72.75 980 LYS A C 1
ATOM 8031 O O . LYS A 1 980 ? -10.789 -0.806 18.219 1 72.75 980 LYS A O 1
ATOM 8036 N N . GLY A 1 981 ? -9.305 -2.406 17.812 1 75.94 981 GLY A N 1
ATOM 8037 C CA . GLY A 1 981 ? -9.922 -2.598 16.516 1 75.94 981 GLY A CA 1
ATOM 8038 C C . GLY A 1 981 ? -8.953 -2.436 15.352 1 75.94 981 GLY A C 1
ATOM 8039 O O . GLY A 1 981 ? -7.738 -2.482 15.547 1 75.94 981 GLY A O 1
ATOM 8040 N N . ASN A 1 982 ? -9.523 -2.316 14.172 1 79.06 982 ASN A N 1
ATOM 8041 C CA . ASN A 1 982 ? -8.734 -2.234 12.953 1 79.06 982 ASN A CA 1
ATOM 8042 C C . ASN A 1 982 ? -8.391 -0.789 12.602 1 79.06 982 ASN A C 1
ATOM 8044 O O . ASN A 1 982 ? -8.984 0.144 13.148 1 79.06 982 ASN A O 1
ATOM 8048 N N . VAL A 1 983 ? -7.426 -0.646 11.781 1 82.38 983 VAL A N 1
ATOM 8049 C CA . VAL A 1 983 ? -7.078 0.668 11.25 1 82.38 983 VAL A CA 1
ATOM 8050 C C . VAL A 1 983 ? -8.109 1.087 10.195 1 82.38 983 VAL A C 1
ATOM 8052 O O . VAL A 1 983 ? -8.281 0.407 9.18 1 82.38 983 VAL A O 1
ATOM 8055 N N . MET A 1 984 ? -8.742 2.125 10.422 1 86.62 984 MET A N 1
ATOM 8056 C CA . MET A 1 984 ? -9.773 2.605 9.5 1 86.62 984 MET A CA 1
ATOM 8057 C C . MET A 1 984 ? -9.18 3.568 8.477 1 86.62 984 MET A C 1
ATOM 8059 O O . MET A 1 984 ? -8.148 4.191 8.727 1 86.62 984 MET A O 1
ATOM 8063 N N . SER A 1 985 ? -9.867 3.67 7.352 1 83.69 985 SER A N 1
ATOM 8064 C CA . SER A 1 985 ? -9.484 4.672 6.363 1 83.69 985 SER A CA 1
ATOM 8065 C C . SER A 1 985 ? -9.828 6.078 6.84 1 83.69 985 SER A C 1
ATOM 8067 O O . SER A 1 985 ? -10.555 6.246 7.82 1 83.69 985 SER A O 1
ATOM 8069 N N . ILE A 1 986 ? -9.367 7.043 6.16 1 87.31 986 ILE A N 1
ATOM 8070 C CA . ILE A 1 986 ? -9.633 8.438 6.512 1 87.31 986 ILE A CA 1
ATOM 8071 C C . ILE A 1 986 ? -11.133 8.719 6.402 1 87.31 986 ILE A C 1
ATOM 8073 O O . ILE A 1 986 ? -11.727 9.289 7.312 1 87.31 986 ILE A O 1
ATOM 8077 N N . SER A 1 987 ? -11.758 8.305 5.289 1 85.5 987 SER A N 1
ATOM 8078 C CA . SER A 1 987 ? -13.188 8.531 5.09 1 85.5 987 SER A CA 1
ATOM 8079 C C . SER A 1 987 ? -14.016 7.766 6.109 1 85.5 987 SER A C 1
ATOM 8081 O O . SER A 1 987 ? -15.047 8.258 6.574 1 85.5 987 SER A O 1
ATOM 8083 N N . GLY A 1 988 ? -13.547 6.578 6.402 1 85.5 988 GLY A N 1
ATOM 8084 C CA . GLY A 1 988 ? -14.258 5.777 7.383 1 85.5 988 GLY A CA 1
ATOM 8085 C C . GLY A 1 988 ? -14.203 6.355 8.789 1 85.5 988 GLY A C 1
ATOM 8086 O O . GLY A 1 988 ? -15.211 6.379 9.492 1 85.5 988 GLY A O 1
ATOM 8087 N N . GLN A 1 989 ? -13.039 6.734 9.172 1 90.44 989 GLN A N 1
ATOM 8088 C CA . GLN A 1 989 ? -12.867 7.328 10.492 1 90.44 989 GLN A CA 1
ATOM 8089 C C . GLN A 1 989 ? -13.68 8.617 10.625 1 90.44 989 GLN A C 1
ATOM 8091 O O . GLN A 1 989 ? -14.305 8.859 11.656 1 90.44 989 GLN A O 1
ATOM 8096 N N . ILE A 1 990 ? -13.641 9.469 9.578 1 92.69 990 ILE A N 1
ATOM 8097 C CA . ILE A 1 990 ? -14.367 10.727 9.602 1 92.69 990 ILE A CA 1
ATOM 8098 C C . ILE A 1 990 ? -15.875 10.453 9.625 1 92.69 990 ILE A C 1
ATOM 8100 O O . ILE A 1 990 ? -16.625 11.133 10.336 1 92.69 990 ILE A O 1
ATOM 8104 N N . ASP A 1 991 ? -16.266 9.5 8.883 1 88.12 991 ASP A N 1
ATOM 8105 C CA . ASP A 1 991 ? -17.688 9.141 8.898 1 88.12 991 ASP A CA 1
ATOM 8106 C C . ASP A 1 991 ? -18.125 8.703 10.289 1 88.12 991 ASP A C 1
ATOM 8108 O O . ASP A 1 991 ? -19.219 9.07 10.75 1 88.12 991 ASP A O 1
ATOM 8112 N N . HIS A 1 992 ? -17.312 7.961 10.859 1 87.62 992 HIS A N 1
ATOM 8113 C CA . HIS A 1 992 ? -17.594 7.457 12.195 1 87.62 992 HIS A CA 1
ATOM 8114 C C . HIS A 1 992 ? -17.766 8.602 13.195 1 87.62 992 HIS A C 1
ATOM 8116 O O . HIS A 1 992 ? -18.719 8.617 13.961 1 87.62 992 HIS A O 1
ATOM 8122 N N . ILE A 1 993 ? -16.922 9.531 13.203 1 92.38 993 ILE A N 1
ATOM 8123 C CA . ILE A 1 993 ? -16.938 10.586 14.211 1 92.38 993 ILE A CA 1
ATOM 8124 C C . ILE A 1 993 ? -18.047 11.578 13.898 1 92.38 993 ILE A C 1
ATOM 8126 O O . ILE A 1 993 ? -18.641 12.156 14.812 1 92.38 993 ILE A O 1
ATOM 8130 N N . ILE A 1 994 ? -18.344 11.828 12.625 1 93.56 994 ILE A N 1
ATOM 8131 C CA . ILE A 1 994 ? -19.438 12.734 12.266 1 93.56 994 ILE A CA 1
ATOM 8132 C C . ILE A 1 994 ? -20.766 12.141 12.719 1 93.56 994 ILE A C 1
ATOM 8134 O O . ILE A 1 994 ? -21.625 12.844 13.258 1 93.56 994 ILE A O 1
ATOM 8138 N N . LYS A 1 995 ? -20.922 10.852 12.555 1 88.25 995 LYS A N 1
ATOM 8139 C CA . LYS A 1 995 ? -22.141 10.18 12.969 1 88.25 995 LYS A CA 1
ATOM 8140 C C . LYS A 1 995 ? -22.312 10.234 14.484 1 88.25 995 LYS A C 1
ATOM 8142 O O . LYS A 1 995 ? -23.422 10.453 14.992 1 88.25 995 LYS A O 1
ATOM 8147 N N . GLU A 1 996 ? -21.234 10.086 15.156 1 88.25 996 GLU A N 1
ATOM 8148 C CA . GLU A 1 996 ? -21.281 10.164 16.609 1 88.25 996 GLU A CA 1
ATOM 8149 C C . GLU A 1 996 ? -21.609 11.586 17.078 1 88.25 996 GLU A C 1
ATOM 8151 O O . GLU A 1 996 ? -22.312 11.773 18.062 1 88.25 996 GLU A O 1
ATOM 8156 N N . ALA A 1 997 ? -21.062 12.547 16.375 1 93.81 997 ALA A N 1
ATOM 8157 C CA . ALA A 1 997 ? -21.188 13.945 16.781 1 93.81 997 ALA A CA 1
ATOM 8158 C C . ALA A 1 997 ? -22.609 14.461 16.516 1 93.81 997 ALA A C 1
ATOM 8160 O O . ALA A 1 997 ? -23.078 15.359 17.203 1 93.81 997 ALA A O 1
ATOM 8161 N N . THR A 1 998 ? -23.328 13.93 15.508 1 92.88 998 THR A N 1
ATOM 8162 C CA . THR A 1 998 ? -24.625 14.445 15.102 1 92.88 998 THR A CA 1
ATOM 8163 C C . THR A 1 998 ? -25.75 13.586 15.664 1 92.88 998 THR A C 1
ATOM 8165 O O . THR A 1 998 ? -26.922 13.93 15.539 1 92.88 998 THR A O 1
ATOM 8168 N N . ASP A 1 999 ? -25.422 12.523 16.312 1 88.31 999 ASP A N 1
ATOM 8169 C CA . ASP A 1 999 ? -26.422 11.602 16.844 1 88.31 999 ASP A CA 1
ATOM 8170 C C . ASP A 1 999 ? -27.234 12.242 17.969 1 88.31 999 ASP A C 1
ATOM 8172 O O . ASP A 1 999 ? -26.672 12.68 18.969 1 88.31 999 ASP A O 1
ATOM 8176 N N . LEU A 1 1000 ? -28.531 12.219 17.859 1 89.25 1000 LEU A N 1
ATOM 8177 C CA . LEU A 1 1000 ? -29.422 12.891 18.812 1 89.25 1000 LEU A CA 1
ATOM 8178 C C . LEU A 1 1000 ? -29.422 12.172 20.156 1 89.25 1000 LEU A C 1
ATOM 8180 O O . LEU A 1 1000 ? -29.625 12.805 21.203 1 89.25 1000 LEU A O 1
ATOM 8184 N N . ASN A 1 1001 ? -29.156 10.93 20.141 1 85.12 1001 ASN A N 1
ATOM 8185 C CA . ASN A 1 1001 ? -29.078 10.211 21.406 1 85.12 1001 ASN A CA 1
ATOM 8186 C C . ASN A 1 1001 ? -27.844 10.617 22.219 1 85.12 1001 ASN A C 1
ATOM 8188 O O . ASN A 1 1001 ? -27.906 10.734 23.438 1 85.12 1001 ASN A O 1
ATOM 8192 N N . ASN A 1 1002 ? -26.75 10.781 21.484 1 89.12 1002 ASN A N 1
ATOM 8193 C CA . ASN A 1 1002 ? -25.547 11.266 22.156 1 89.12 1002 ASN A CA 1
ATOM 8194 C C . ASN A 1 1002 ? -25.719 12.695 22.641 1 89.12 1002 ASN A C 1
ATOM 8196 O O . ASN A 1 1002 ? -25.328 13.016 23.766 1 89.12 1002 ASN A O 1
ATOM 8200 N N . LEU A 1 1003 ? -26.297 13.508 21.828 1 93.06 1003 LEU A N 1
ATOM 8201 C CA . LEU A 1 1003 ? -26.5 14.906 22.172 1 93.06 1003 LEU A CA 1
ATOM 8202 C C . LEU A 1 1003 ? -27.484 15.047 23.344 1 93.06 1003 LEU A C 1
ATOM 8204 O O . LEU A 1 1003 ? -27.297 15.898 24.203 1 93.06 1003 LEU A O 1
ATOM 8208 N N . GLY A 1 1004 ? -28.5 14.195 23.328 1 91.88 1004 GLY A N 1
ATOM 8209 C CA . GLY A 1 1004 ? -29.484 14.242 24.391 1 91.88 1004 GLY A CA 1
ATOM 8210 C C . GLY A 1 1004 ? -28.953 13.758 25.719 1 91.88 1004 GLY A C 1
ATOM 8211 O O . GLY A 1 1004 ? -29.469 14.148 26.781 1 91.88 1004 GLY A O 1
ATOM 8212 N N . ALA A 1 1005 ? -27.906 12.938 25.672 1 89.31 1005 ALA A N 1
ATOM 8213 C CA . ALA A 1 1005 ? -27.328 12.359 26.891 1 89.31 1005 ALA A CA 1
ATOM 8214 C C . ALA A 1 1005 ? -26.391 13.352 27.578 1 89.31 1005 ALA A C 1
ATOM 8216 O O . ALA A 1 1005 ? -26.016 13.164 28.734 1 89.31 1005 ALA A O 1
ATOM 8217 N N . MET A 1 1006 ? -26.141 14.5 26.953 1 92.19 1006 MET A N 1
ATOM 8218 C CA . MET A 1 1006 ? -25.141 15.453 27.453 1 92.19 1006 MET A CA 1
ATOM 8219 C C . MET A 1 1006 ? -25.703 16.266 28.625 1 92.19 1006 MET A C 1
ATOM 8221 O O . MET A 1 1006 ? -26.906 16.328 28.812 1 92.19 1006 MET A O 1
ATOM 8225 N N . TYR A 1 1007 ? -24.75 16.828 29.406 1 91.75 1007 TYR A N 1
ATOM 8226 C CA . TYR A 1 1007 ? -25.094 17.75 30.484 1 91.75 1007 TYR A CA 1
ATOM 8227 C C . TYR A 1 1007 ? -25.891 18.938 29.953 1 91.75 1007 TYR A C 1
ATOM 8229 O O . TYR A 1 1007 ? -25.594 19.438 28.859 1 91.75 1007 TYR A O 1
ATOM 8237 N N . HIS A 1 1008 ? -26.875 19.406 30.672 1 90.25 1008 HIS A N 1
ATOM 8238 C CA . HIS A 1 1008 ? -27.75 20.469 30.203 1 90.25 1008 HIS A CA 1
ATOM 8239 C C . HIS A 1 1008 ? -26.953 21.75 29.938 1 90.25 1008 HIS A C 1
ATOM 8241 O O . HIS A 1 1008 ? -27.312 22.531 29.062 1 90.25 1008 HIS A O 1
ATOM 8247 N N . GLY A 1 1009 ? -25.859 21.969 30.672 1 89.81 1009 GLY A N 1
ATOM 8248 C CA . GLY A 1 1009 ? -25.031 23.156 30.484 1 89.81 1009 GLY A CA 1
ATOM 8249 C C . GLY A 1 1009 ? -24.25 23.141 29.188 1 89.81 1009 GLY A C 1
ATOM 8250 O O . GLY A 1 1009 ? -23.812 24.188 28.703 1 89.81 1009 GLY A O 1
ATOM 8251 N N . TRP A 1 1010 ? -24.109 21.906 28.672 1 93.88 1010 TRP A N 1
ATOM 8252 C CA . TRP A 1 1010 ? -23.438 21.766 27.391 1 93.88 1010 TRP A CA 1
ATOM 8253 C C . TRP A 1 1010 ? -24.297 22.328 26.266 1 93.88 1010 TRP A C 1
ATOM 8255 O O . TRP A 1 1010 ? -23.781 22.703 25.203 1 93.88 1010 TRP A O 1
ATOM 8265 N N . ALA A 1 1011 ? -25.656 22.484 26.516 1 93.88 1011 ALA A N 1
ATOM 8266 C CA . ALA A 1 1011 ? -26.641 23.125 25.641 1 93.88 1011 ALA A CA 1
ATOM 8267 C C . ALA A 1 1011 ? -26.641 22.484 24.25 1 93.88 1011 ALA A C 1
ATOM 8269 O O . ALA A 1 1011 ? -26.422 23.156 23.25 1 93.88 1011 ALA A O 1
ATOM 8270 N N . SER A 1 1012 ? -26.953 21.234 24.141 1 94.81 1012 SER A N 1
ATOM 8271 C CA . SER A 1 1012 ? -26.969 20.484 22.906 1 94.81 1012 SER A CA 1
ATOM 8272 C C . SER A 1 1012 ? -28 21.016 21.922 1 94.81 1012 SER A C 1
ATOM 8274 O O . SER A 1 1012 ? -27.938 20.766 20.719 1 94.81 1012 SER A O 1
ATOM 8276 N N . PHE A 1 1013 ? -28.984 21.75 22.5 1 93.38 1013 PHE A N 1
ATOM 8277 C CA . PHE A 1 1013 ? -30.078 22.25 21.672 1 93.38 1013 PHE A CA 1
ATOM 8278 C C . PHE A 1 1013 ? -29.625 23.469 20.859 1 93.38 1013 PHE A C 1
ATOM 8280 O O . PHE A 1 1013 ? -30.312 23.891 19.938 1 93.38 1013 PHE A O 1
ATOM 8287 N N . ILE A 1 1014 ? -28.516 24.031 21.266 1 93.38 101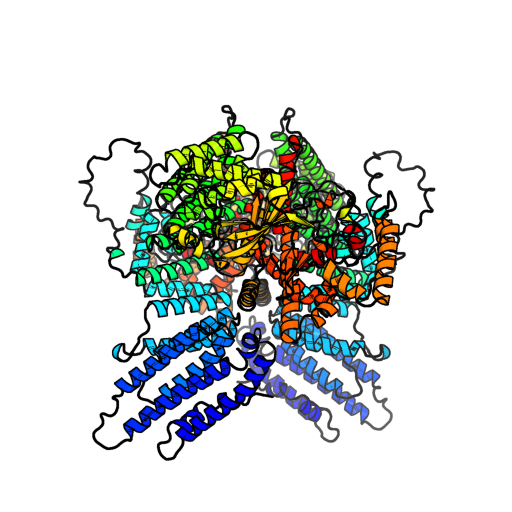4 ILE A N 1
ATOM 8288 C CA . ILE A 1 1014 ? -27.969 25.156 20.516 1 93.38 1014 ILE A CA 1
ATOM 8289 C C . ILE A 1 1014 ? -27.359 24.641 19.203 1 93.38 1014 ILE A C 1
ATOM 8291 O O . ILE A 1 1014 ? -27.281 25.391 18.219 1 93.38 1014 ILE A O 1
ATOM 8295 N N . MET B 1 1 ? -6.203 -6.879 -47.156 1 21.53 1 MET B N 1
ATOM 8296 C CA . MET B 1 1 ? -7.547 -7.16 -47.656 1 21.53 1 MET B CA 1
ATOM 8297 C C . MET B 1 1 ? -8.594 -6.906 -46.562 1 21.53 1 MET B C 1
ATOM 8299 O O . MET B 1 1 ? -8.594 -7.578 -45.531 1 21.53 1 MET B O 1
ATOM 8303 N N . GLU B 1 2 ? -8.969 -5.629 -46.375 1 28.11 2 GLU B N 1
ATOM 8304 C CA . GLU B 1 2 ? -9.969 -5.086 -45.469 1 28.11 2 GLU B CA 1
ATOM 8305 C C . GLU B 1 2 ? -11.305 -5.809 -45.625 1 28.11 2 GLU B C 1
ATOM 8307 O O . GLU B 1 2 ? -11.883 -5.82 -46.688 1 28.11 2 GLU B O 1
ATOM 8312 N N . LEU B 1 3 ? -11.414 -6.941 -45.062 1 31.25 3 LEU B N 1
ATOM 8313 C CA . LEU B 1 3 ? -12.547 -7.855 -45.156 1 31.25 3 LEU B CA 1
ATOM 8314 C C . LEU B 1 3 ? -13.867 -7.09 -45.125 1 31.25 3 LEU B C 1
ATOM 8316 O O . LEU B 1 3 ? -13.984 -6.062 -44.469 1 31.25 3 LEU B O 1
ATOM 8320 N N . PRO B 1 4 ? -14.617 -7.191 -46.188 1 30.56 4 PRO B N 1
ATOM 8321 C CA . PRO B 1 4 ? -15.906 -6.535 -46.469 1 30.56 4 PRO B CA 1
ATOM 8322 C C . PRO B 1 4 ? -16.844 -6.609 -45.25 1 30.56 4 PRO B C 1
ATOM 8324 O O . PRO B 1 4 ? -18.078 -6.621 -45.438 1 30.56 4 PRO B O 1
ATOM 8327 N N . LEU B 1 5 ? -16.344 -6.82 -44.156 1 34.28 5 LEU B N 1
ATOM 8328 C CA . LEU B 1 5 ? -17.203 -6.703 -42.969 1 34.28 5 LEU B CA 1
ATOM 8329 C C . LEU B 1 5 ? -17.953 -5.379 -43 1 34.28 5 LEU B C 1
ATOM 8331 O O . LEU B 1 5 ? -18.453 -4.934 -41.938 1 34.28 5 LEU B O 1
ATOM 8335 N N . TYR B 1 6 ? -17.828 -4.609 -44.062 1 33.72 6 TYR B N 1
ATOM 8336 C CA . TYR B 1 6 ? -18.578 -3.367 -44.219 1 33.72 6 TYR B CA 1
ATOM 8337 C C . TYR B 1 6 ? -20.078 -3.596 -44.031 1 33.72 6 TYR B C 1
ATOM 8339 O O . TYR B 1 6 ? -20.828 -2.65 -43.75 1 33.72 6 TYR B O 1
ATOM 8347 N N . PHE B 1 7 ? -20.5 -4.684 -44.469 1 35.38 7 PHE B N 1
ATOM 8348 C CA . PHE B 1 7 ? -21.922 -4.926 -44.312 1 35.38 7 PHE B CA 1
ATOM 8349 C C . PHE B 1 7 ? -22.312 -4.906 -42.844 1 35.38 7 PHE B C 1
ATOM 8351 O O . PHE B 1 7 ? -23.469 -4.656 -42.5 1 35.38 7 PHE B O 1
ATOM 8358 N N . ILE B 1 8 ? -21.422 -5.25 -42 1 38.06 8 ILE B N 1
ATOM 8359 C CA . ILE B 1 8 ? -21.703 -5.273 -40.562 1 38.06 8 ILE B CA 1
ATOM 8360 C C . ILE B 1 8 ? -21.859 -3.846 -40.031 1 38.06 8 ILE B C 1
ATOM 8362 O O . ILE B 1 8 ? -22.422 -3.625 -38.969 1 38.06 8 ILE B O 1
ATOM 8366 N N . SER B 1 9 ? -21.188 -2.895 -40.719 1 36.06 9 SER B N 1
ATOM 8367 C CA . SER B 1 9 ? -21.328 -1.5 -40.312 1 36.06 9 SER B CA 1
ATOM 8368 C C . SER B 1 9 ? -22.625 -0.896 -40.844 1 36.06 9 SER B C 1
ATOM 8370 O O . SER B 1 9 ? -22.75 0.327 -40.938 1 36.06 9 SER B O 1
ATOM 8372 N N . PHE B 1 10 ? -23.516 -1.548 -41.562 1 39.16 10 PHE B N 1
ATOM 8373 C CA . PHE B 1 10 ? -24.734 -0.954 -42.094 1 39.16 10 PHE B CA 1
ATOM 8374 C C . PHE B 1 10 ? -25.578 -0.354 -40.969 1 39.16 10 PHE B C 1
ATOM 8376 O O . PHE B 1 10 ? -25.766 -0.985 -39.938 1 39.16 10 PHE B O 1
ATOM 8383 N N . PRO B 1 11 ? -25.812 0.962 -41 1 38.12 11 PRO B N 1
ATOM 8384 C CA . PRO B 1 11 ? -26.703 1.57 -40 1 38.12 11 PRO B CA 1
ATOM 8385 C C . PRO B 1 11 ? -28.031 0.824 -39.844 1 38.12 11 PRO B C 1
ATOM 8387 O O . PRO B 1 11 ? -28.469 0.151 -40.781 1 38.12 11 PRO B O 1
ATOM 8390 N N . SER B 1 12 ? -28.531 0.708 -38.688 1 44.06 12 SER B N 1
ATOM 8391 C CA . SER B 1 12 ? -29.781 0.07 -38.312 1 44.06 12 SER B CA 1
ATOM 8392 C C . SER B 1 12 ? -30.875 0.373 -39.344 1 44.06 12 SER B C 1
ATOM 8394 O O . SER B 1 12 ? -31.703 -0.49 -39.625 1 44.06 12 SER B O 1
ATOM 8396 N N . GLN B 1 13 ? -30.719 1.525 -39.969 1 43.5 13 GLN B N 1
ATOM 8397 C CA . GLN B 1 13 ? -31.797 1.956 -40.875 1 43.5 13 GLN B CA 1
ATOM 8398 C C . GLN B 1 13 ? -31.766 1.168 -42.156 1 43.5 13 GLN B C 1
ATOM 8400 O O . GLN B 1 13 ? -32.812 0.844 -42.719 1 43.5 13 GLN B O 1
ATOM 8405 N N . LEU B 1 14 ? -30.656 0.958 -42.656 1 44.06 14 LEU B N 1
ATOM 8406 C CA . LEU B 1 14 ? -30.594 0.271 -43.938 1 44.06 14 LEU B CA 1
ATOM 8407 C C . LEU B 1 14 ? -31 -1.189 -43.781 1 44.06 14 LEU B C 1
ATOM 8409 O O . LEU B 1 14 ? -31.656 -1.741 -44.688 1 44.06 14 LEU B O 1
ATOM 8413 N N . TRP B 1 15 ? -30.672 -1.771 -42.656 1 47.72 15 TRP B N 1
ATOM 8414 C CA . TRP B 1 15 ? -31.141 -3.129 -42.406 1 47.72 15 TRP B CA 1
ATOM 8415 C C . TRP B 1 15 ? -32.656 -3.182 -42.344 1 47.72 15 TRP B C 1
ATOM 8417 O O . TRP B 1 15 ? -33.281 -4.102 -42.875 1 47.72 15 TRP B O 1
ATOM 8427 N N . SER B 1 16 ? -33.156 -2.127 -41.75 1 50.78 16 SER B N 1
ATOM 8428 C CA . SER B 1 16 ? -34.625 -2.049 -41.719 1 50.78 16 SER B CA 1
ATOM 8429 C C . SER B 1 16 ? -35.219 -2.012 -43.125 1 50.78 16 SER B C 1
ATOM 8431 O O . SER B 1 16 ? -36.25 -2.635 -43.375 1 50.78 16 SER B O 1
ATOM 8433 N N . TYR B 1 17 ? -34.594 -1.256 -43.969 1 47.47 17 TYR B N 1
ATOM 8434 C CA . TYR B 1 17 ? -35.062 -1.114 -45.344 1 47.47 17 TYR B CA 1
ATOM 8435 C C . TYR B 1 17 ? -34.969 -2.436 -46.094 1 47.47 17 TYR B C 1
ATOM 8437 O O . TYR B 1 17 ? -35.906 -2.822 -46.812 1 47.47 17 TYR B O 1
ATOM 8445 N N . TYR B 1 18 ? -33.969 -3.125 -45.938 1 48.59 18 TYR B N 1
ATOM 8446 C CA . TYR B 1 18 ? -33.781 -4.34 -46.719 1 48.59 18 TYR B CA 1
ATOM 8447 C C . TYR B 1 18 ? -34.625 -5.488 -46.156 1 48.59 18 TYR B C 1
ATOM 8449 O O . TYR B 1 18 ? -35.062 -6.371 -46.906 1 48.59 18 TYR B O 1
ATOM 8457 N N . ILE B 1 19 ? -34.906 -5.48 -44.812 1 51.94 19 ILE B N 1
ATOM 8458 C CA . ILE B 1 19 ? -35.594 -6.598 -44.188 1 51.94 19 ILE B CA 1
ATOM 8459 C C . ILE B 1 19 ? -37.094 -6.355 -44.219 1 51.94 19 ILE B C 1
ATOM 8461 O O . ILE B 1 19 ? -37.875 -7.285 -44.469 1 51.94 19 ILE B O 1
ATOM 8465 N N . PHE B 1 20 ? -37.75 -5.09 -44.031 1 49.75 20 PHE B N 1
ATOM 8466 C CA . PHE B 1 20 ? -39.188 -4.895 -43.844 1 49.75 20 PHE B CA 1
ATOM 8467 C C . PHE B 1 20 ? -39.812 -4.242 -45.062 1 49.75 20 PHE B C 1
ATOM 8469 O O . PHE B 1 20 ? -41.031 -4.07 -45.156 1 49.75 20 PHE B O 1
ATOM 8476 N N . ASP B 1 21 ? -39.375 -3.768 -46.062 1 45.72 21 ASP B N 1
ATOM 8477 C CA . ASP B 1 21 ? -40.094 -3.188 -47.188 1 45.72 21 ASP B CA 1
ATOM 8478 C C . ASP B 1 21 ? -40.875 -4.262 -47.938 1 45.72 21 ASP B C 1
ATOM 8480 O O . ASP B 1 21 ? -40.281 -5.223 -48.438 1 45.72 21 ASP B O 1
ATOM 8484 N N . GLU B 1 22 ? -42.25 -4.516 -47.812 1 44.34 22 GLU B N 1
ATOM 8485 C CA . GLU B 1 22 ? -43.25 -5.402 -48.406 1 44.34 22 GLU B CA 1
ATOM 8486 C C . GLU B 1 22 ? -42.969 -5.609 -49.875 1 44.34 22 GLU B C 1
ATOM 8488 O O . GLU B 1 22 ? -43.5 -6.543 -50.5 1 44.34 22 GLU B O 1
ATOM 8493 N N . LYS B 1 23 ? -43 -4.594 -50.75 1 40.09 23 LYS B N 1
ATOM 8494 C CA . LYS B 1 23 ? -43.094 -4.766 -52.219 1 40.09 23 LYS B CA 1
ATOM 8495 C C . LYS B 1 23 ? -41.969 -5.684 -52.719 1 40.09 23 LYS B C 1
ATOM 8497 O O . LYS B 1 23 ? -42 -6.141 -53.875 1 40.09 23 LYS B O 1
ATOM 8502 N N . ARG B 1 24 ? -40.656 -5.477 -52.562 1 40.12 24 ARG B N 1
ATOM 8503 C CA . ARG B 1 24 ? -39.594 -6.059 -53.375 1 40.12 24 ARG B CA 1
ATOM 8504 C C . ARG B 1 24 ? -39.156 -7.406 -52.812 1 40.12 24 ARG B C 1
ATOM 8506 O O . ARG B 1 24 ? -39.281 -7.664 -51.625 1 40.12 24 ARG B O 1
ATOM 8513 N N . GLN B 1 25 ? -38.781 -8.594 -53.594 1 45.72 25 GLN B N 1
ATOM 8514 C CA . GLN B 1 25 ? -38.156 -9.906 -53.781 1 45.72 25 GLN B CA 1
ATOM 8515 C C . GLN B 1 25 ? -36.906 -10.031 -52.938 1 45.72 25 GLN B C 1
ATOM 8517 O O . GLN B 1 25 ? -35.938 -10.695 -53.312 1 45.72 25 GLN B O 1
ATOM 8522 N N . SER B 1 26 ? -36.625 -9.297 -51.75 1 52.31 26 SER B N 1
ATOM 8523 C CA . SER B 1 26 ? -35.438 -8.82 -51.031 1 52.31 26 SER B CA 1
ATOM 8524 C C . SER B 1 26 ? -34.875 -9.906 -50.125 1 52.31 26 SER B C 1
ATOM 8526 O O . SER B 1 26 ? -33.688 -9.898 -49.844 1 52.31 26 SER B O 1
ATOM 8528 N N . PRO B 1 27 ? -35.562 -10.812 -49.625 1 57.47 27 PRO B N 1
ATOM 8529 C CA . PRO B 1 27 ? -34.938 -11.766 -48.719 1 57.47 27 PRO B CA 1
ATOM 8530 C C . PRO B 1 27 ? -33.938 -12.664 -49.406 1 57.47 27 PRO B C 1
ATOM 8532 O O . PRO B 1 27 ? -32.906 -13.023 -48.812 1 57.47 27 PRO B O 1
ATOM 8535 N N . PHE B 1 28 ? -34.219 -13.031 -50.562 1 57.97 28 PHE B N 1
ATOM 8536 C CA . PHE B 1 28 ? -33.344 -13.938 -51.312 1 57.97 28 PHE B CA 1
ATOM 8537 C C . PHE B 1 28 ? -32.031 -13.266 -51.656 1 57.97 28 PHE B C 1
ATOM 8539 O O . PHE B 1 28 ? -30.984 -13.922 -51.656 1 57.97 28 PHE B O 1
ATOM 8546 N N . ILE B 1 29 ? -32.094 -11.992 -51.688 1 65.06 29 ILE B N 1
ATOM 8547 C CA . ILE B 1 29 ? -30.875 -11.258 -52 1 65.06 29 ILE B CA 1
ATOM 8548 C C . ILE B 1 29 ? -29.953 -11.25 -50.781 1 65.06 29 ILE B C 1
ATOM 8550 O O . ILE B 1 29 ? -28.734 -11.445 -50.938 1 65.06 29 ILE B O 1
ATOM 8554 N N . LEU B 1 30 ? -30.516 -11.078 -49.625 1 72.69 30 LEU B N 1
ATOM 8555 C CA . LEU B 1 30 ? -29.688 -11.055 -48.406 1 72.69 30 LEU B CA 1
ATOM 8556 C C . LEU B 1 30 ? -29.094 -12.43 -48.125 1 72.69 30 LEU B C 1
ATOM 8558 O O . LEU B 1 30 ? -27.938 -12.539 -47.719 1 72.69 30 LEU B O 1
ATOM 8562 N N . ASP B 1 31 ? -29.859 -13.414 -48.344 1 69.94 31 ASP B N 1
ATOM 8563 C CA . ASP B 1 31 ? -29.391 -14.773 -48.125 1 69.94 31 ASP B CA 1
ATOM 8564 C C . ASP B 1 31 ? -28.266 -15.133 -49.094 1 69.94 31 ASP B C 1
ATOM 8566 O O . ASP B 1 31 ? -27.312 -15.828 -48.719 1 69.94 31 ASP B O 1
ATOM 8570 N N . ASN B 1 32 ? -28.5 -14.648 -50.312 1 70.38 32 ASN B N 1
ATOM 8571 C CA . ASN B 1 32 ? -27.469 -14.906 -51.312 1 70.38 32 ASN B CA 1
ATOM 8572 C C . ASN B 1 32 ? -26.172 -14.18 -50.969 1 70.38 32 ASN B C 1
ATOM 8574 O O . ASN B 1 32 ? -25.078 -14.727 -51.156 1 70.38 32 ASN B O 1
ATOM 8578 N N . LYS B 1 33 ? -26.391 -12.984 -50.438 1 76.62 33 LYS B N 1
ATOM 8579 C CA . LYS B 1 33 ? -25.219 -12.211 -50.062 1 76.62 33 LYS B CA 1
ATOM 8580 C C . LYS B 1 33 ? -24.516 -12.82 -48.875 1 76.62 33 LYS B C 1
ATOM 8582 O O . LYS B 1 33 ? -23.281 -12.805 -48.781 1 76.62 33 LYS B O 1
ATOM 8587 N N . LEU B 1 34 ? -25.172 -13.336 -47.938 1 80.38 34 LEU B N 1
ATOM 8588 C CA . LEU B 1 34 ? -24.594 -13.992 -46.781 1 80.38 34 LEU B CA 1
ATOM 8589 C C . LEU B 1 34 ? -23.875 -15.273 -47.156 1 80.38 34 LEU B C 1
ATOM 8591 O O . LEU B 1 34 ? -22.812 -15.594 -46.625 1 80.38 34 LEU B O 1
ATOM 8595 N N . CYS B 1 35 ? -24.406 -15.906 -48.156 1 76.31 35 CYS B N 1
ATOM 8596 C CA . CYS B 1 35 ? -23.797 -17.141 -48.625 1 76.31 35 CYS B CA 1
ATOM 8597 C C . CYS B 1 35 ? -22.484 -16.844 -49.344 1 76.31 35 CYS B C 1
ATOM 8599 O O . CYS B 1 35 ? -21.516 -17.594 -49.188 1 76.31 35 CYS B O 1
ATOM 8601 N N . GLU B 1 36 ? -22.531 -15.82 -50.062 1 77.06 36 GLU B N 1
ATOM 8602 C CA . GLU B 1 36 ? -21.312 -15.422 -50.781 1 77.06 36 GLU B CA 1
ATOM 8603 C C . GLU B 1 36 ? -20.219 -15.023 -49.781 1 77.06 36 GLU B C 1
ATOM 8605 O O . GLU B 1 36 ? -19.047 -15.367 -49.969 1 77.06 36 GLU B O 1
ATOM 8610 N N . THR B 1 37 ? -20.656 -14.32 -48.781 1 81.5 37 THR B N 1
ATOM 8611 C CA . THR B 1 37 ? -19.703 -13.906 -47.781 1 81.5 37 THR B CA 1
ATOM 8612 C C . THR B 1 37 ? -19.156 -15.109 -47.031 1 81.5 37 THR B C 1
ATOM 8614 O O . THR B 1 37 ? -17.969 -15.156 -46.688 1 81.5 37 THR B O 1
ATOM 8617 N N . ARG B 1 38 ? -19.875 -16.078 -46.719 1 81.12 38 ARG B N 1
ATOM 8618 C CA . ARG B 1 38 ? -19.453 -17.297 -46.031 1 81.12 38 ARG B CA 1
ATOM 8619 C C . ARG B 1 38 ? -18.422 -18.047 -46.844 1 81.12 38 ARG B C 1
ATOM 8621 O O . ARG B 1 38 ? -17.453 -18.594 -46.312 1 81.12 38 ARG B O 1
ATOM 8628 N N . GLN B 1 39 ? -18.703 -18.016 -48.125 1 78.38 39 GLN B N 1
ATOM 8629 C CA . GLN B 1 39 ? -17.797 -18.719 -49 1 78.38 39 GLN B CA 1
ATOM 8630 C C . GLN B 1 39 ? -16.438 -18.031 -49.062 1 78.38 39 GLN B C 1
ATOM 8632 O O . GLN B 1 39 ? -15.406 -18.688 -49.25 1 78.38 39 GLN B O 1
ATOM 8637 N N . SER B 1 40 ? -16.484 -16.766 -48.812 1 80.31 40 SER B N 1
ATOM 8638 C CA . SER B 1 40 ? -15.234 -16.016 -48.844 1 80.31 40 SER B CA 1
ATOM 8639 C C . SER B 1 40 ? -14.344 -16.375 -47.656 1 80.31 40 SER B C 1
ATOM 8641 O O . SER B 1 40 ? -13.117 -16.219 -47.75 1 80.31 40 SER B O 1
ATOM 8643 N N . PHE B 1 41 ? -14.914 -16.906 -46.594 1 80.62 41 PHE B N 1
ATOM 8644 C CA . PHE B 1 41 ? -14.133 -17.266 -45.406 1 80.62 41 PHE B CA 1
ATOM 8645 C C . PHE B 1 41 ? -13.57 -18.672 -45.531 1 80.62 41 PHE B C 1
ATOM 8647 O O . PHE B 1 41 ? -12.672 -19.062 -44.781 1 80.62 41 PHE B O 1
ATOM 8654 N N . MET B 1 42 ? -13.977 -19.375 -46.531 1 74.5 42 MET B N 1
ATOM 8655 C CA . MET B 1 42 ? -13.547 -20.766 -46.688 1 74.5 42 MET B CA 1
ATOM 8656 C C . MET B 1 42 ? -12.109 -20.844 -47.188 1 74.5 42 MET B C 1
ATOM 8658 O O . MET B 1 42 ? -11.352 -21.734 -46.781 1 74.5 42 MET B O 1
ATOM 8662 N N . ALA B 1 43 ? -11.805 -19.875 -47.969 1 72.94 43 ALA B N 1
ATOM 8663 C CA . ALA B 1 43 ? -10.461 -19.875 -48.531 1 72.94 43 ALA B CA 1
ATOM 8664 C C . ALA B 1 43 ? -9.406 -19.719 -47.438 1 72.94 43 ALA B C 1
ATOM 8666 O O . ALA B 1 43 ? -8.477 -20.531 -47.344 1 72.94 43 ALA B O 1
ATOM 8667 N N . PRO B 1 44 ? -9.641 -18.719 -46.594 1 75 44 PRO B N 1
ATOM 8668 C CA . PRO B 1 44 ? -8.648 -18.609 -45.531 1 75 44 PRO B CA 1
ATOM 8669 C C . PRO B 1 44 ? -8.656 -19.812 -44.594 1 75 44 PRO B C 1
ATOM 8671 O O . PRO B 1 44 ? -7.605 -20.203 -44.062 1 75 44 PRO B O 1
ATOM 8674 N N . PHE B 1 45 ? -9.703 -20.453 -44.344 1 75 45 PHE B N 1
ATOM 8675 C CA . PHE B 1 45 ? -9.805 -21.609 -43.438 1 75 45 PHE B CA 1
ATOM 8676 C C . PHE B 1 45 ? -9.07 -22.797 -44.031 1 75 45 PHE B C 1
ATOM 8678 O O . PHE B 1 45 ? -8.359 -23.516 -43.312 1 75 45 PHE B O 1
ATOM 8685 N N . TYR B 1 46 ? -9.25 -22.891 -45.344 1 69.81 46 TYR B N 1
ATOM 8686 C CA . TYR B 1 46 ? -8.578 -23.984 -46.031 1 69.81 46 TYR B CA 1
ATOM 8687 C C . TYR B 1 46 ? -7.07 -23.781 -46.031 1 69.81 46 TYR B C 1
ATOM 8689 O O . TYR B 1 46 ? -6.312 -24.734 -45.844 1 69.81 46 TYR B O 1
ATOM 8697 N N . SER B 1 47 ? -6.699 -22.562 -46.188 1 71.38 47 SER B N 1
ATOM 8698 C CA . SER B 1 47 ? -5.273 -22.266 -46.156 1 71.38 47 SER B CA 1
ATOM 8699 C C . SER B 1 47 ? -4.672 -22.578 -44.812 1 71.38 47 SER B C 1
ATOM 8701 O O . SER B 1 47 ? -3.537 -23.047 -44.719 1 71.38 47 SER B O 1
ATOM 8703 N N . ALA B 1 48 ? -5.449 -22.312 -43.719 1 73.44 48 ALA B N 1
ATOM 8704 C CA . ALA B 1 48 ? -4.965 -22.578 -42.375 1 73.44 48 ALA B CA 1
ATOM 8705 C C . ALA B 1 48 ? -4.867 -24.094 -42.094 1 73.44 48 ALA B C 1
ATOM 8707 O O . ALA B 1 48 ? -3.936 -24.547 -41.438 1 73.44 48 ALA B O 1
ATOM 8708 N N . LEU B 1 49 ? -5.762 -24.844 -42.688 1 65.19 49 LEU B N 1
ATOM 8709 C CA . LEU B 1 49 ? -5.809 -26.297 -42.5 1 65.19 49 LEU B CA 1
ATOM 8710 C C . LEU B 1 49 ? -4.66 -26.984 -43.219 1 65.19 49 LEU B C 1
ATOM 8712 O O . LEU B 1 49 ? -4.152 -28 -42.781 1 65.19 49 LEU B O 1
ATOM 8716 N N . LEU B 1 50 ? -4.324 -26.359 -44.344 1 62.28 50 LEU B N 1
ATOM 8717 C CA . LEU B 1 50 ? -3.273 -26.938 -45.156 1 62.28 50 LEU B CA 1
ATOM 8718 C C . LEU B 1 50 ? -1.904 -26.766 -44.531 1 62.28 50 LEU B C 1
ATOM 8720 O O . LEU B 1 50 ? -1.001 -27.578 -44.75 1 62.28 50 LEU B O 1
ATOM 8724 N N . SER B 1 51 ? -1.807 -25.734 -43.75 1 60.12 51 SER B N 1
ATOM 8725 C CA . SER B 1 51 ? -0.501 -25.5 -43.156 1 60.12 51 SER B CA 1
ATOM 8726 C C . SER B 1 51 ? -0.268 -26.422 -41.969 1 60.12 51 SER B C 1
ATOM 8728 O O . SER B 1 51 ? 0.723 -27.156 -41.938 1 60.12 51 SER B O 1
ATOM 8730 N N . ASN B 1 52 ? -0.959 -26.328 -40.844 1 58.62 52 ASN B N 1
ATOM 8731 C CA . ASN B 1 52 ? -0.869 -27.219 -39.688 1 58.62 52 ASN B CA 1
ATOM 8732 C C . ASN B 1 52 ? -2.219 -27.359 -39 1 58.62 52 ASN B C 1
ATOM 8734 O O . ASN B 1 52 ? -2.785 -26.391 -38.5 1 58.62 52 ASN B O 1
ATOM 8738 N N . CYS B 1 53 ? -2.666 -28.578 -39.094 1 55.94 53 CYS B N 1
ATOM 8739 C CA . CYS B 1 53 ? -4.004 -28.891 -38.594 1 55.94 53 CYS B CA 1
ATOM 8740 C C . CYS B 1 53 ? -4.117 -28.578 -37.125 1 55.94 53 CYS B C 1
ATOM 8742 O O . CYS B 1 53 ? -5.191 -28.203 -36.625 1 55.94 53 CYS B O 1
ATOM 8744 N N . PHE B 1 54 ? -2.982 -28.641 -36.469 1 55.56 54 PHE B N 1
ATOM 8745 C CA . PHE B 1 54 ? -3.049 -28.5 -35.031 1 55.56 54 PHE B CA 1
ATOM 8746 C C . PHE B 1 54 ? -3.219 -27.047 -34.625 1 55.56 54 PHE B C 1
ATOM 8748 O O . PHE B 1 54 ? -3.885 -26.75 -33.625 1 55.56 54 PHE B O 1
ATOM 8755 N N . THR B 1 55 ? -2.664 -26.141 -35.469 1 60.94 55 THR B N 1
ATOM 8756 C CA . THR B 1 55 ? -2.713 -24.734 -35.125 1 60.94 55 THR B CA 1
ATOM 8757 C C . THR B 1 55 ? -3.781 -24.016 -35.938 1 60.94 55 THR B C 1
ATOM 8759 O O . THR B 1 55 ? -4.062 -22.828 -35.688 1 60.94 55 THR B O 1
ATOM 8762 N N . ALA B 1 56 ? -4.277 -24.859 -36.812 1 64.25 56 ALA B N 1
ATOM 8763 C CA . ALA B 1 56 ? -5.211 -24.25 -37.75 1 64.25 56 ALA B CA 1
ATOM 8764 C C . ALA B 1 56 ? -6.418 -23.656 -37.031 1 64.25 56 ALA B C 1
ATOM 8766 O O . ALA B 1 56 ? -6.875 -22.562 -37.375 1 64.25 56 ALA B O 1
ATOM 8767 N N . TYR B 1 57 ? -6.852 -24.375 -36.094 1 69.25 57 TYR B N 1
ATOM 8768 C CA . TYR B 1 57 ? -8.031 -23.922 -35.344 1 69.25 57 TYR B CA 1
ATOM 8769 C C . TYR B 1 57 ? -7.75 -22.625 -34.625 1 69.25 57 TYR B C 1
ATOM 8771 O O . TYR B 1 57 ? -8.523 -21.672 -34.719 1 69.25 57 TYR B O 1
ATOM 8779 N N . SER B 1 58 ? -6.688 -22.594 -33.969 1 68.19 58 SER B N 1
ATOM 8780 C CA . SER B 1 58 ? -6.355 -21.422 -33.188 1 68.19 58 SER B CA 1
ATOM 8781 C C . SER B 1 58 ? -6.098 -20.203 -34.062 1 68.19 58 SER B C 1
ATOM 8783 O O . SER B 1 58 ? -6.453 -19.078 -33.688 1 68.19 58 SER B O 1
ATOM 8785 N N . ARG B 1 59 ? -5.586 -20.453 -35.219 1 68.12 59 ARG B N 1
ATOM 8786 C CA . ARG B 1 59 ? -5.258 -19.359 -36.125 1 68.12 59 ARG B CA 1
ATOM 8787 C C . ARG B 1 59 ? -6.512 -18.797 -36.781 1 68.12 59 ARG B C 1
ATOM 8789 O O . ARG B 1 59 ? -6.586 -17.594 -37.062 1 68.12 59 ARG B O 1
ATOM 8796 N N . SER B 1 60 ? -7.383 -19.75 -37.062 1 75 60 SER B N 1
ATOM 8797 C CA . SER B 1 60 ? -8.531 -19.359 -37.844 1 75 60 SER B CA 1
ATOM 8798 C C . SER B 1 60 ? -9.727 -19.016 -36.969 1 75 60 SER B C 1
ATOM 8800 O O . SER B 1 60 ? -10.75 -18.516 -37.438 1 75 60 SER B O 1
ATOM 8802 N N . PHE B 1 61 ? -9.547 -19.25 -35.719 1 77.81 61 PHE B N 1
ATOM 8803 C CA . PHE B 1 61 ? -10.711 -19.109 -34.844 1 77.81 61 PHE B CA 1
ATOM 8804 C C . PHE B 1 61 ? -11.242 -17.672 -34.875 1 77.81 61 PHE B C 1
ATOM 8806 O O . PHE B 1 61 ? -12.422 -17.453 -35.156 1 77.81 61 PHE B O 1
ATOM 8813 N N . GLU B 1 62 ? -10.453 -16.609 -34.688 1 78.19 62 GLU B N 1
ATOM 8814 C CA . GLU B 1 62 ? -10.891 -15.227 -34.562 1 78.19 62 GLU B CA 1
ATOM 8815 C C . GLU B 1 62 ? -11.156 -14.625 -35.969 1 78.19 62 GLU B C 1
ATOM 8817 O O . GLU B 1 62 ? -12.07 -13.82 -36.125 1 78.19 62 GLU B O 1
ATOM 8822 N N . THR B 1 63 ? -10.383 -15.078 -36.875 1 77.44 63 THR B N 1
ATOM 8823 C CA . THR B 1 63 ? -10.438 -14.422 -38.188 1 77.44 63 THR B CA 1
ATOM 8824 C C . THR B 1 63 ? -11.516 -15.047 -39.062 1 77.44 63 THR B C 1
ATOM 8826 O O . THR B 1 63 ? -12.086 -14.383 -39.906 1 77.44 63 THR B O 1
ATOM 8829 N N . THR B 1 64 ? -11.789 -16.406 -38.844 1 80.5 64 THR B N 1
ATOM 8830 C CA . THR B 1 64 ? -12.703 -17.078 -39.75 1 80.5 64 THR B CA 1
ATOM 8831 C C . THR B 1 64 ? -13.906 -17.641 -39 1 80.5 64 THR B C 1
ATOM 8833 O O . THR B 1 64 ? -15.055 -17.375 -39.344 1 80.5 64 THR B O 1
ATOM 8836 N N . LEU B 1 65 ? -13.641 -18.344 -37.969 1 82.44 65 LEU B N 1
ATOM 8837 C CA . LEU B 1 65 ? -14.727 -19.047 -37.312 1 82.44 65 LEU B CA 1
ATOM 8838 C C . LEU B 1 65 ? -15.688 -18.047 -36.656 1 82.44 65 LEU B C 1
ATOM 8840 O O . LEU B 1 65 ? -16.906 -18.25 -36.688 1 82.44 65 LEU B O 1
ATOM 8844 N N . ILE B 1 66 ? -15.195 -17 -36.062 1 87.5 66 ILE B N 1
ATOM 8845 C CA . ILE B 1 66 ? -16.047 -16.031 -35.375 1 87.5 66 ILE B CA 1
ATOM 8846 C C . ILE B 1 66 ? -16.922 -15.297 -36.375 1 87.5 66 ILE B C 1
ATOM 8848 O O . ILE B 1 66 ? -18.125 -15.164 -36.188 1 87.5 66 ILE B O 1
ATOM 8852 N N . PRO B 1 67 ? -16.359 -14.859 -37.469 1 84.31 67 PRO B N 1
ATOM 8853 C CA . PRO B 1 67 ? -17.219 -14.242 -38.5 1 84.31 67 PRO B CA 1
ATOM 8854 C C . PRO B 1 67 ? -18.281 -15.195 -39.031 1 84.31 67 PRO B C 1
ATOM 8856 O O . PRO B 1 67 ? -19.406 -14.766 -39.344 1 84.31 67 PRO B O 1
ATOM 8859 N N . ILE B 1 68 ? -17.984 -16.438 -39.062 1 85.25 68 ILE B N 1
ATOM 8860 C CA . ILE B 1 68 ? -18.953 -17.422 -39.531 1 85.25 68 ILE B CA 1
ATOM 8861 C C . ILE B 1 68 ? -20.078 -17.562 -38.5 1 85.25 68 ILE B C 1
ATOM 8863 O O . ILE B 1 68 ? -21.25 -17.703 -38.844 1 85.25 68 ILE B O 1
ATOM 8867 N N . HIS B 1 69 ? -19.703 -17.547 -37.281 1 86.75 69 HIS B N 1
ATOM 8868 C CA . HIS B 1 69 ? -20.703 -17.547 -36.219 1 86.75 69 HIS B CA 1
ATOM 8869 C C . HIS B 1 69 ? -21.625 -16.344 -36.344 1 86.75 69 HIS B C 1
ATOM 8871 O O . HIS B 1 69 ? -22.844 -16.469 -36.188 1 86.75 69 HIS B O 1
ATOM 8877 N N . ILE B 1 70 ? -21.062 -15.227 -36.594 1 88.44 70 ILE B N 1
ATOM 8878 C CA . ILE B 1 70 ? -21.812 -13.984 -36.719 1 88.44 70 ILE B CA 1
ATOM 8879 C C . ILE B 1 70 ? -22.734 -14.07 -37.938 1 88.44 70 ILE B C 1
ATOM 8881 O O . ILE B 1 70 ? -23.906 -13.68 -37.844 1 88.44 70 ILE B O 1
ATOM 8885 N N . MET B 1 71 ? -22.312 -14.617 -39 1 85.5 71 MET B N 1
ATOM 8886 C CA . MET B 1 71 ? -23.109 -14.758 -40.219 1 85.5 71 MET B CA 1
ATOM 8887 C C . MET B 1 71 ? -24.266 -15.727 -40 1 85.5 71 MET B C 1
ATOM 8889 O O . MET B 1 71 ? -25.359 -15.531 -40.531 1 85.5 71 MET B O 1
ATOM 8893 N N . GLN B 1 72 ? -23.922 -16.688 -39.25 1 86.31 72 GLN B N 1
ATOM 8894 C CA . GLN B 1 72 ? -24.969 -17.641 -38.938 1 86.31 72 GLN B CA 1
ATOM 8895 C C . GLN B 1 72 ? -26.094 -16.969 -38.125 1 86.31 72 GLN B C 1
ATOM 8897 O O . GLN B 1 72 ? -27.266 -17.219 -38.375 1 86.31 72 GLN B O 1
ATOM 8902 N N . ASP B 1 73 ? -25.734 -16.188 -37.219 1 89.12 73 ASP B N 1
ATOM 8903 C CA . ASP B 1 73 ? -26.734 -15.469 -36.438 1 89.12 73 ASP B CA 1
ATOM 8904 C C . ASP B 1 73 ? -27.578 -14.547 -37.312 1 89.12 73 ASP B C 1
ATOM 8906 O O . ASP B 1 73 ? -28.797 -14.461 -37.156 1 89.12 73 ASP B O 1
ATOM 8910 N N . MET B 1 74 ? -26.969 -13.945 -38.188 1 84.56 74 MET B N 1
ATOM 8911 C CA . MET B 1 74 ? -27.672 -13.055 -39.125 1 84.56 74 MET B CA 1
ATOM 8912 C C . MET B 1 74 ? -28.609 -13.836 -40.031 1 84.56 74 MET B C 1
ATOM 8914 O O . MET B 1 74 ? -29.75 -13.406 -40.25 1 84.56 74 MET B O 1
ATOM 8918 N N . ASN B 1 75 ? -28.094 -14.953 -40.438 1 83.19 75 ASN B N 1
ATOM 8919 C CA . ASN B 1 75 ? -28.922 -15.797 -41.281 1 83.19 75 ASN B CA 1
ATOM 8920 C C . ASN B 1 75 ? -30.156 -16.312 -40.562 1 83.19 75 ASN B C 1
ATOM 8922 O O . ASN B 1 75 ? -31.25 -16.344 -41.125 1 83.19 75 ASN B O 1
ATOM 8926 N N . GLN B 1 76 ? -29.906 -16.766 -39.406 1 83.88 76 GLN B N 1
ATOM 8927 C CA . GLN B 1 76 ? -31.016 -17.25 -38.594 1 83.88 76 GLN B CA 1
ATOM 8928 C C . GLN B 1 76 ? -32.031 -16.141 -38.344 1 83.88 76 GLN B C 1
ATOM 8930 O O . GLN B 1 76 ? -33.25 -16.391 -38.375 1 83.88 76 GLN B O 1
ATOM 8935 N N . PHE B 1 77 ? -31.578 -15.023 -38.062 1 82.94 77 PHE B N 1
ATOM 8936 C CA . PHE B 1 77 ? -32.438 -13.875 -37.781 1 82.94 77 PHE B CA 1
ATOM 8937 C C . PHE B 1 77 ? -33.25 -13.5 -39.031 1 82.94 77 PHE B C 1
ATOM 8939 O O . PHE B 1 77 ? -34.469 -13.344 -38.938 1 82.94 77 PHE B O 1
ATOM 8946 N N . VAL B 1 78 ? -32.625 -13.438 -40.125 1 74.88 78 VAL B N 1
ATOM 8947 C CA . VAL B 1 78 ? -33.281 -13.039 -41.375 1 74.88 78 VAL B CA 1
ATOM 8948 C C . VAL B 1 78 ? -34.312 -14.086 -41.781 1 74.88 78 VAL B C 1
ATOM 8950 O O . VAL B 1 78 ? -35.438 -13.75 -42.188 1 74.88 78 VAL B O 1
ATOM 8953 N N . SER B 1 79 ? -33.906 -15.312 -41.625 1 77 79 SER B N 1
ATOM 8954 C CA . SER B 1 79 ? -34.812 -16.391 -41.969 1 77 79 SER B CA 1
ATOM 8955 C C . SER B 1 79 ? -36.062 -16.359 -41.094 1 77 79 SER B C 1
ATOM 8957 O O . SER B 1 79 ? -37.188 -16.609 -41.562 1 77 79 SER B O 1
ATOM 8959 N N . THR B 1 80 ? -35.844 -16.062 -39.875 1 77.75 80 THR B N 1
ATOM 8960 C CA . THR B 1 80 ? -36.969 -16.016 -38.938 1 77.75 80 THR B CA 1
ATOM 8961 C C . THR B 1 80 ? -37.875 -14.828 -39.25 1 77.75 80 THR B C 1
ATOM 8963 O O . THR B 1 80 ? -39.125 -14.969 -39.25 1 77.75 80 THR B O 1
ATOM 8966 N N . ILE B 1 81 ? -37.438 -13.727 -39.5 1 73.56 81 ILE B N 1
ATOM 8967 C CA . ILE B 1 81 ? -38.219 -12.516 -39.75 1 73.56 81 ILE B CA 1
ATOM 8968 C C . ILE B 1 81 ? -38.969 -12.68 -41.062 1 73.56 81 ILE B C 1
ATOM 8970 O O . ILE B 1 81 ? -40.156 -12.328 -41.156 1 73.56 81 ILE B O 1
ATOM 8974 N N . TYR B 1 82 ? -38.344 -13.273 -41.969 1 70.94 82 TYR B N 1
ATOM 8975 C CA . TYR B 1 82 ? -39 -13.484 -43.25 1 70.94 82 TYR B CA 1
ATOM 8976 C C . TYR B 1 82 ? -40.094 -14.531 -43.156 1 70.94 82 TYR B C 1
ATOM 8978 O O . TYR B 1 82 ? -41.125 -14.414 -43.812 1 70.94 82 TYR B O 1
ATOM 8986 N N . GLY B 1 83 ? -39.75 -15.484 -42.438 1 70.25 83 GLY B N 1
ATOM 8987 C CA . GLY B 1 83 ? -40.812 -16.469 -42.188 1 70.25 83 GLY B CA 1
ATOM 8988 C C . GLY B 1 83 ? -42.062 -15.844 -41.625 1 70.25 83 GLY B C 1
ATOM 8989 O O . GLY B 1 83 ? -43.188 -16.203 -42 1 70.25 83 GLY B O 1
ATOM 8990 N N . PHE B 1 84 ? -41.906 -14.836 -40.906 1 70.31 84 PHE B N 1
ATOM 8991 C CA . PHE B 1 84 ? -43.031 -14.148 -40.281 1 70.31 84 PHE B CA 1
ATOM 8992 C C . PHE B 1 84 ? -43.75 -13.242 -41.281 1 70.31 84 PHE B C 1
ATOM 8994 O O . PHE B 1 84 ? -44.969 -13.164 -41.281 1 70.31 84 PHE B O 1
ATOM 9001 N N . ILE B 1 85 ? -43.031 -12.562 -42 1 67.31 85 ILE B N 1
ATOM 9002 C CA . ILE B 1 85 ? -43.594 -11.648 -43 1 67.31 85 ILE B CA 1
ATOM 9003 C C . ILE B 1 85 ? -44.406 -12.43 -44 1 67.31 85 ILE B C 1
ATOM 9005 O O . ILE B 1 85 ? -45.531 -12.016 -44.406 1 67.31 85 ILE B O 1
ATOM 9009 N N . LEU B 1 86 ? -44 -13.602 -44.344 1 66.75 86 LEU B N 1
ATOM 9010 C CA . LEU B 1 86 ? -44.688 -14.438 -45.312 1 66.75 86 LEU B CA 1
ATOM 9011 C C . LEU B 1 86 ? -45.969 -15 -44.75 1 66.75 86 LEU B C 1
ATOM 9013 O O . LEU B 1 86 ? -46.969 -15.094 -45.438 1 66.75 86 LEU B O 1
ATOM 9017 N N . ALA B 1 87 ? -45.844 -15.328 -43.5 1 65.5 87 ALA B N 1
ATOM 9018 C CA . ALA B 1 87 ? -47.031 -15.867 -42.812 1 65.5 87 ALA B CA 1
ATOM 9019 C C . ALA B 1 87 ? -48.125 -14.805 -42.688 1 65.5 87 ALA B C 1
ATOM 9021 O O . ALA B 1 87 ? -49.312 -15.117 -42.75 1 65.5 87 ALA B O 1
ATOM 9022 N N . LYS B 1 88 ? -47.781 -13.602 -42.406 1 62.69 88 LYS B N 1
ATOM 9023 C CA . LYS B 1 88 ? -48.75 -12.508 -42.281 1 62.69 88 LYS B CA 1
ATOM 9024 C C . LYS B 1 88 ? -49.344 -12.141 -43.625 1 62.69 88 LYS B C 1
ATOM 9026 O O . LYS B 1 88 ? -50.531 -11.82 -43.688 1 62.69 88 LYS B O 1
ATOM 9031 N N . ASN B 1 89 ? -48.688 -12 -44.594 1 57.91 89 ASN B N 1
ATOM 9032 C CA . ASN B 1 89 ? -49.188 -11.586 -45.906 1 57.91 89 ASN B CA 1
ATOM 9033 C C . ASN B 1 89 ? -49.906 -12.734 -46.625 1 57.91 89 ASN B C 1
ATOM 9035 O O . ASN B 1 89 ? -50.531 -12.531 -47.656 1 57.91 89 ASN B O 1
ATOM 9039 N N . GLY B 1 90 ? -49.719 -13.969 -46.25 1 51.56 90 GLY B N 1
ATOM 9040 C CA . GLY B 1 90 ? -50.406 -15.031 -46.969 1 51.56 90 GLY B CA 1
ATOM 9041 C C . GLY B 1 90 ? -51.906 -15.062 -46.688 1 51.56 90 GLY B C 1
ATOM 9042 O O . GLY B 1 90 ? -52.344 -14.773 -45.562 1 51.56 90 GLY B O 1
ATOM 9043 N N . ASN B 1 91 ? -52.969 -14.883 -47.719 1 46.12 91 ASN B N 1
ATOM 9044 C CA . ASN B 1 91 ? -54.438 -14.859 -47.75 1 46.12 91 ASN B CA 1
ATOM 9045 C C . ASN B 1 91 ? -55.031 -15.812 -46.719 1 46.12 91 ASN B C 1
ATOM 9047 O O . ASN B 1 91 ? -55.938 -15.43 -45.969 1 46.12 91 ASN B O 1
ATOM 9051 N N . GLY B 1 92 ? -55.688 -17.141 -47.312 1 39.78 92 GLY B N 1
ATOM 9052 C CA . GLY B 1 92 ? -56.719 -18.047 -46.781 1 39.78 92 GLY B CA 1
ATOM 9053 C C . GLY B 1 92 ? -56.406 -18.531 -45.375 1 39.78 92 GLY B C 1
ATOM 9054 O O . GLY B 1 92 ? -55.469 -18.047 -44.719 1 39.78 92 GLY B O 1
ATOM 9055 N N . GLN B 1 93 ? -56.656 -20.062 -45.156 1 39.25 93 GLN B N 1
ATOM 9056 C CA . GLN B 1 93 ? -57 -20.984 -44.094 1 39.25 93 GLN B CA 1
ATOM 9057 C C . GLN B 1 93 ? -55.844 -21.109 -43.094 1 39.25 93 GLN B C 1
ATOM 9059 O O . GLN B 1 93 ? -55.938 -21.875 -42.125 1 39.25 93 GLN B O 1
ATOM 9064 N N . ILE B 1 94 ? -54.562 -21.016 -43.531 1 41.38 94 ILE B N 1
ATOM 9065 C CA . ILE B 1 94 ? -53.531 -21.438 -42.594 1 41.38 94 ILE B CA 1
ATOM 9066 C C . ILE B 1 94 ? -53.344 -20.375 -41.5 1 41.38 94 ILE B C 1
ATOM 9068 O O . ILE B 1 94 ? -53.188 -19.188 -41.812 1 41.38 94 ILE B O 1
ATOM 9072 N N . ASP B 1 95 ? -53.562 -20.688 -40.312 1 45.22 95 ASP B N 1
ATOM 9073 C CA . ASP B 1 95 ? -53.531 -20 -39.031 1 45.22 95 ASP B CA 1
ATOM 9074 C C . ASP B 1 95 ? -52.344 -19.062 -38.906 1 45.22 95 ASP B C 1
ATOM 9076 O O . ASP B 1 95 ? -51.188 -19.516 -38.969 1 45.22 95 ASP B O 1
ATOM 9080 N N . SER B 1 96 ? -52.188 -17.812 -39.5 1 52.28 96 SER B N 1
ATOM 9081 C CA . SER B 1 96 ? -51.219 -16.75 -39.219 1 52.28 96 SER B CA 1
ATOM 9082 C C . SER B 1 96 ? -50.594 -16.906 -37.812 1 52.28 96 SER B C 1
ATOM 9084 O O . SER B 1 96 ? -51.312 -17.094 -36.844 1 52.28 96 SER B O 1
ATOM 9086 N N . PRO B 1 97 ? -49.281 -17.344 -37.844 1 56.75 97 PRO B N 1
ATOM 9087 C CA . PRO B 1 97 ? -48.75 -17.516 -36.469 1 56.75 97 PRO B CA 1
ATOM 9088 C C . PRO B 1 97 ? -49.062 -16.328 -35.594 1 56.75 97 PRO B C 1
ATOM 9090 O O . PRO B 1 97 ? -49.031 -15.172 -36.031 1 56.75 97 PRO B O 1
ATOM 9093 N N . THR B 1 98 ? -49.812 -16.469 -34.594 1 62.47 98 THR B N 1
ATOM 9094 C CA . THR B 1 98 ? -50.156 -15.461 -33.562 1 62.47 98 THR B CA 1
ATOM 9095 C C . THR B 1 98 ? -48.875 -14.812 -33.031 1 62.47 98 THR B C 1
ATOM 9097 O O . THR B 1 98 ? -47.812 -15.398 -33.094 1 62.47 98 THR B O 1
ATOM 9100 N N . ASP B 1 99 ? -48.844 -13.539 -32.875 1 64.25 99 ASP B N 1
ATOM 9101 C CA . ASP B 1 99 ? -47.781 -12.781 -32.219 1 64.25 99 ASP B CA 1
ATOM 9102 C C . ASP B 1 99 ? -47.094 -13.609 -31.125 1 64.25 99 ASP B C 1
ATOM 9104 O O . ASP B 1 99 ? -45.875 -13.531 -30.938 1 64.25 99 ASP B O 1
ATOM 9108 N N . SER B 1 100 ? -47.906 -14.43 -30.688 1 69 100 SER B N 1
ATOM 9109 C CA . SER B 1 100 ? -47.406 -15.266 -29.609 1 69 100 SER B CA 1
ATOM 9110 C C . SER B 1 100 ? -46.438 -16.344 -30.141 1 69 100 SER B C 1
ATOM 9112 O O . SER B 1 100 ? -45.438 -16.641 -29.531 1 69 100 SER B O 1
ATOM 9114 N N . GLN B 1 101 ? -46.781 -16.781 -31.391 1 70.88 101 GLN B N 1
ATOM 9115 C CA . GLN B 1 101 ? -45.938 -17.812 -31.984 1 70.88 101 GLN B CA 1
ATOM 9116 C C . GLN B 1 101 ? -44.594 -17.25 -32.438 1 70.88 101 GLN B C 1
ATOM 9118 O O . GLN B 1 101 ? -43.562 -17.891 -32.312 1 70.88 101 GLN B O 1
ATOM 9123 N N . ILE B 1 102 ? -44.688 -16.047 -32.938 1 71.94 102 ILE B N 1
ATOM 9124 C CA . ILE B 1 102 ? -43.469 -15.367 -33.375 1 71.94 102 ILE B CA 1
ATOM 9125 C C . ILE B 1 102 ? -42.562 -15.109 -32.188 1 71.94 102 ILE B C 1
ATOM 9127 O O . ILE B 1 102 ? -41.344 -15.297 -32.25 1 71.94 102 ILE B O 1
ATOM 9131 N N . GLN B 1 103 ? -43.156 -14.828 -31.078 1 73.31 103 GLN B N 1
ATOM 9132 C CA . GLN B 1 103 ? -42.406 -14.531 -29.875 1 73.31 103 GLN B CA 1
ATOM 9133 C C . GLN B 1 103 ? -41.688 -15.781 -29.344 1 73.31 103 GLN B C 1
ATOM 9135 O O . GLN B 1 103 ? -40.562 -15.703 -28.859 1 73.31 103 GLN B O 1
ATOM 9140 N N . ILE B 1 104 ? -42.375 -16.781 -29.547 1 76.12 104 ILE B N 1
ATOM 9141 C CA . ILE B 1 104 ? -41.812 -18.031 -29.047 1 76.12 104 ILE B CA 1
ATOM 9142 C C . ILE B 1 104 ? -40.625 -18.453 -29.906 1 76.12 104 ILE B C 1
ATOM 9144 O O . ILE B 1 104 ? -39.625 -18.938 -29.375 1 76.12 104 ILE B O 1
ATOM 9148 N N . HIS B 1 105 ? -40.812 -18.312 -31.234 1 77.56 105 HIS B N 1
ATOM 9149 C CA . HIS B 1 105 ? -39.719 -18.688 -32.125 1 77.56 105 HIS B CA 1
ATOM 9150 C C . HIS B 1 105 ? -38.5 -17.812 -31.891 1 77.56 105 HIS B C 1
ATOM 9152 O O . HIS B 1 105 ? -37.375 -18.281 -31.938 1 77.56 105 HIS B O 1
ATOM 9158 N N . LEU B 1 106 ? -38.75 -16.625 -31.688 1 79.81 106 LEU B N 1
ATOM 9159 C CA . LEU B 1 106 ? -37.656 -15.695 -31.469 1 79.81 106 LEU B CA 1
ATOM 9160 C C . LEU B 1 106 ? -37 -15.961 -30.125 1 79.81 106 LEU B C 1
ATOM 9162 O O . LEU B 1 106 ? -35.781 -15.812 -29.984 1 79.81 106 LEU B O 1
ATOM 9166 N N . LYS B 1 107 ? -37.688 -16.406 -29.172 1 79.31 107 LYS B N 1
ATOM 9167 C CA . LYS B 1 107 ? -37.125 -16.734 -27.875 1 79.31 107 LYS B CA 1
ATOM 9168 C C . LYS B 1 107 ? -36.219 -17.953 -27.969 1 79.31 107 LYS B C 1
ATOM 9170 O O . LYS B 1 107 ? -35.188 -18 -27.297 1 79.31 107 LYS B O 1
ATOM 9175 N N . ASN B 1 108 ? -36.656 -18.766 -28.812 1 83.81 108 ASN B N 1
ATOM 9176 C CA . ASN B 1 108 ? -35.844 -19.953 -29 1 83.81 108 ASN B CA 1
ATOM 9177 C C . ASN B 1 108 ? -34.531 -19.625 -29.703 1 83.81 108 ASN B C 1
ATOM 9179 O O . ASN B 1 108 ? -33.5 -20.219 -29.406 1 83.81 108 ASN B O 1
ATOM 9183 N N . LEU B 1 109 ? -34.688 -18.766 -30.609 1 87.38 109 LEU B N 1
ATOM 9184 C CA . LEU B 1 109 ? -33.5 -18.328 -31.312 1 87.38 109 LEU B CA 1
ATOM 9185 C C . LEU B 1 109 ? -32.531 -17.641 -30.359 1 87.38 109 LEU B C 1
ATOM 9187 O O . LEU B 1 109 ? -31.328 -17.906 -30.391 1 87.38 109 LEU B O 1
ATOM 9191 N N . ILE B 1 110 ? -33.031 -16.844 -29.484 1 88.12 110 ILE B N 1
ATOM 9192 C CA . ILE B 1 110 ? -32.219 -16.094 -28.531 1 88.12 110 ILE B CA 1
ATOM 9193 C C . ILE B 1 110 ? -31.578 -17.047 -27.531 1 88.12 110 ILE B C 1
ATOM 9195 O O . ILE B 1 110 ? -30.422 -16.875 -27.125 1 88.12 110 ILE B O 1
ATOM 9199 N N . LYS B 1 111 ? -32.25 -17.969 -27.172 1 88.56 111 LYS B N 1
ATOM 9200 C CA . LYS B 1 111 ? -31.734 -18.969 -26.25 1 88.56 111 LYS B CA 1
ATOM 9201 C C . LYS B 1 111 ? -30.578 -19.75 -26.875 1 88.56 111 LYS B C 1
ATOM 9203 O O . LYS B 1 111 ? -29.609 -20.094 -26.203 1 88.56 111 LYS B O 1
ATOM 9208 N N . GLU B 1 112 ? -30.766 -20.016 -28.109 1 89.94 112 GLU B N 1
ATOM 9209 C CA . GLU B 1 112 ? -29.688 -20.672 -28.828 1 89.94 112 GLU B CA 1
ATOM 9210 C C . GLU B 1 112 ? -28.422 -19.812 -28.859 1 89.94 112 GLU B C 1
ATOM 9212 O O . GLU B 1 112 ? -27.312 -20.312 -28.703 1 89.94 112 GLU B O 1
ATOM 9217 N N . TRP B 1 113 ? -28.641 -18.578 -29.156 1 91.75 113 TRP B N 1
ATOM 9218 C CA . TRP B 1 113 ? -27.5 -17.656 -29.156 1 91.75 113 TRP B CA 1
ATOM 9219 C C . TRP B 1 113 ? -26.797 -17.656 -27.797 1 91.75 113 TRP B C 1
ATOM 9221 O O . TRP B 1 113 ? -25.578 -17.703 -27.734 1 91.75 113 TRP B O 1
ATOM 9231 N N . GLN B 1 114 ? -27.516 -17.656 -26.766 1 89.75 114 GLN B N 1
ATOM 9232 C CA . GLN B 1 114 ? -26.953 -17.594 -25.406 1 89.75 114 GLN B CA 1
ATOM 9233 C C . GLN B 1 114 ? -26.141 -18.844 -25.094 1 89.75 114 GLN B C 1
ATOM 9235 O O . GLN B 1 114 ? -25.078 -18.75 -24.484 1 89.75 114 GLN B O 1
ATOM 9240 N N . LEU B 1 115 ? -26.625 -19.891 -25.547 1 90.44 115 LEU B N 1
ATOM 9241 C CA . LEU B 1 115 ? -25.938 -21.141 -25.297 1 90.44 115 LEU B CA 1
ATOM 9242 C C . LEU B 1 115 ? -24.625 -21.219 -26.078 1 90.44 115 LEU B C 1
ATOM 9244 O O . LEU B 1 115 ? -23.609 -21.703 -25.562 1 90.44 115 LEU B O 1
ATOM 9248 N N . ARG B 1 116 ? -24.703 -20.766 -27.266 1 89.31 116 ARG B N 1
ATOM 9249 C CA . ARG B 1 116 ? -23.5 -20.766 -28.078 1 89.31 116 ARG B CA 1
ATOM 9250 C C . ARG B 1 116 ? -22.453 -19.781 -27.547 1 89.31 116 ARG B C 1
ATOM 9252 O O . ARG B 1 116 ? -21.25 -20.047 -27.609 1 89.31 116 ARG B O 1
ATOM 9259 N N . ASN B 1 117 ? -22.938 -18.672 -27.094 1 90.75 117 ASN B N 1
ATOM 9260 C CA . ASN B 1 117 ? -22.047 -17.672 -26.547 1 90.75 117 ASN B CA 1
ATOM 9261 C C . ASN B 1 117 ? -21.234 -18.219 -25.375 1 90.75 117 ASN B C 1
ATOM 9263 O O . ASN B 1 117 ? -20.109 -17.766 -25.125 1 90.75 117 ASN B O 1
ATOM 9267 N N . LYS B 1 118 ? -21.719 -19.188 -24.672 1 86.75 118 LYS B N 1
ATOM 9268 C CA . LYS B 1 118 ? -21.047 -19.75 -23.516 1 86.75 118 LYS B CA 1
ATOM 9269 C C . LYS B 1 118 ? -19.828 -20.562 -23.938 1 86.75 118 LYS B C 1
ATOM 9271 O O . LYS B 1 118 ? -18.891 -20.75 -23.156 1 86.75 118 LYS B O 1
ATOM 9276 N N . ILE B 1 119 ? -19.812 -20.938 -25.172 1 84.31 119 ILE B N 1
ATOM 9277 C CA . ILE B 1 119 ? -18.703 -21.766 -25.656 1 84.31 119 ILE B CA 1
ATOM 9278 C C . ILE B 1 119 ? -17.625 -20.891 -26.266 1 84.31 119 ILE B C 1
ATOM 9280 O O . ILE B 1 119 ? -16.469 -21.312 -26.391 1 84.31 119 ILE B O 1
ATOM 9284 N N . ILE B 1 120 ? -18.016 -19.734 -26.625 1 84.75 120 ILE B N 1
ATOM 9285 C CA . ILE B 1 120 ? -17.062 -18.797 -27.188 1 84.75 120 ILE B CA 1
ATOM 9286 C C . ILE B 1 120 ? -16.203 -18.203 -26.078 1 84.75 120 ILE B C 1
ATOM 9288 O O . ILE B 1 120 ? -16.719 -17.828 -25.016 1 84.75 120 ILE B O 1
ATOM 9292 N N . PRO B 1 121 ? -14.867 -18.25 -26.344 1 77.5 121 PRO B N 1
ATOM 9293 C CA . PRO B 1 121 ? -13.984 -17.688 -25.312 1 77.5 121 PRO B CA 1
ATOM 9294 C C . PRO B 1 121 ? -14.375 -16.266 -24.906 1 77.5 121 PRO B C 1
ATOM 9296 O O . PRO B 1 121 ? -14.758 -15.461 -25.766 1 77.5 121 PRO B O 1
ATOM 9299 N N . ASP B 1 122 ? -14.289 -15.953 -23.703 1 80.44 122 ASP B N 1
ATOM 9300 C CA . ASP B 1 122 ? -14.703 -14.672 -23.141 1 80.44 122 ASP B CA 1
ATOM 9301 C C . ASP B 1 122 ? -13.734 -13.555 -23.531 1 80.44 122 ASP B C 1
ATOM 9303 O O . ASP B 1 122 ? -12.734 -13.812 -24.219 1 80.44 122 ASP B O 1
ATOM 9307 N N . GLY B 1 123 ? -14.133 -12.289 -23.281 1 80 123 GLY B N 1
ATOM 9308 C CA . GLY B 1 123 ? -13.281 -11.148 -23.594 1 80 123 GLY B CA 1
ATOM 9309 C C . GLY B 1 123 ? -13.68 -10.438 -24.875 1 80 123 GLY B C 1
ATOM 9310 O O . GLY B 1 123 ? -14.867 -10.305 -25.172 1 80 123 GLY B O 1
ATOM 9311 N N . ASP B 1 124 ? -12.664 -10.055 -25.609 1 80.44 124 ASP B N 1
ATOM 9312 C CA . ASP B 1 124 ? -12.906 -9.234 -26.797 1 80.44 124 ASP B CA 1
ATOM 9313 C C . ASP B 1 124 ? -13.539 -10.055 -27.906 1 80.44 124 ASP B C 1
ATOM 9315 O O . ASP B 1 124 ? -14.336 -9.531 -28.703 1 80.44 124 ASP B O 1
ATOM 9319 N N . ILE B 1 125 ? -13.32 -11.344 -27.891 1 82.88 125 ILE B N 1
ATOM 9320 C CA . ILE B 1 125 ? -13.852 -12.227 -28.922 1 82.88 125 ILE B CA 1
ATOM 9321 C C . ILE B 1 125 ? -15.367 -12.367 -28.75 1 82.88 125 ILE B C 1
ATOM 9323 O O . ILE B 1 125 ? -16.125 -12.203 -29.719 1 82.88 125 ILE B O 1
ATOM 9327 N N . ARG B 1 126 ? -15.727 -12.648 -27.578 1 88.12 126 ARG B N 1
ATOM 9328 C CA . ARG B 1 126 ? -17.156 -12.797 -27.297 1 88.12 126 ARG B CA 1
ATOM 9329 C C . ARG B 1 126 ? -17.891 -11.477 -27.5 1 88.12 126 ARG B C 1
ATOM 9331 O O . ARG B 1 126 ? -19.047 -11.461 -27.938 1 88.12 126 ARG B O 1
ATOM 9338 N N . LEU B 1 127 ? -17.234 -10.375 -27.234 1 89.88 127 LEU B N 1
ATOM 9339 C CA . LEU B 1 127 ? -17.828 -9.047 -27.328 1 89.88 127 LEU B CA 1
ATOM 9340 C C . LEU B 1 127 ? -18.219 -8.734 -28.781 1 89.88 127 LEU B C 1
ATOM 9342 O O . LEU B 1 127 ? -19.203 -8.047 -29.031 1 89.88 127 LEU B O 1
ATOM 9346 N N . GLN B 1 128 ? -17.5 -9.234 -29.703 1 88.31 128 GLN B N 1
ATOM 9347 C CA . GLN B 1 128 ? -17.797 -9.023 -31.109 1 88.31 128 GLN B CA 1
ATOM 9348 C C . GLN B 1 128 ? -19.125 -9.68 -31.5 1 88.31 128 GLN B C 1
ATOM 9350 O O . GLN B 1 128 ? -19.938 -9.086 -32.219 1 88.31 128 GLN B O 1
ATOM 9355 N N . VAL B 1 129 ? -19.281 -10.859 -31.016 1 92.62 129 VAL B N 1
ATOM 9356 C CA . VAL B 1 129 ? -20.5 -11.602 -31.312 1 92.62 129 VAL B CA 1
ATOM 9357 C C . VAL B 1 129 ? -21.688 -10.938 -30.625 1 92.62 129 VAL B C 1
ATOM 9359 O O . VAL B 1 129 ? -22.75 -10.75 -31.234 1 92.62 129 VAL B O 1
ATOM 9362 N N . LEU B 1 130 ? -21.469 -10.523 -29.453 1 93.62 130 LEU B N 1
ATOM 9363 C CA . LEU B 1 130 ? -22.531 -9.914 -28.656 1 93.62 130 LEU B CA 1
ATOM 9364 C C . LEU B 1 130 ? -22.969 -8.594 -29.266 1 93.62 130 LEU B C 1
ATOM 9366 O O . LEU B 1 130 ? -24.141 -8.234 -29.219 1 93.62 130 LEU B O 1
ATOM 9370 N N . GLU B 1 131 ? -22.062 -7.902 -29.766 1 91.88 131 GLU B N 1
ATOM 9371 C CA . GLU B 1 131 ? -22.375 -6.605 -30.359 1 91.88 131 GLU B CA 1
ATOM 9372 C C . GLU B 1 131 ? -23.328 -6.758 -31.547 1 91.88 131 GLU B C 1
ATOM 9374 O O . GLU B 1 131 ? -24.266 -5.98 -31.703 1 91.88 131 GLU B O 1
ATOM 9379 N N . ILE B 1 132 ? -23.094 -7.75 -32.344 1 90.44 132 ILE B N 1
ATOM 9380 C CA . ILE B 1 132 ? -23.938 -7.992 -33.5 1 90.44 132 ILE B CA 1
ATOM 9381 C C . ILE B 1 132 ? -25.312 -8.5 -33.031 1 90.44 132 ILE B C 1
ATOM 9383 O O . ILE B 1 132 ? -26.344 -8.086 -33.562 1 90.44 132 ILE B O 1
ATOM 9387 N N . GLN B 1 133 ? -25.297 -9.383 -32.188 1 92 133 GLN B N 1
ATOM 9388 C CA . GLN B 1 133 ? -26.547 -9.938 -31.672 1 92 133 GLN B CA 1
ATOM 9389 C C . GLN B 1 133 ? -27.438 -8.852 -31.062 1 92 133 GLN B C 1
ATOM 9391 O O . GLN B 1 133 ? -28.641 -8.828 -31.281 1 92 133 GLN B O 1
ATOM 9396 N N . ARG B 1 134 ? -26.875 -7.969 -30.266 1 91.69 134 ARG B N 1
ATOM 9397 C CA . ARG B 1 134 ? -27.625 -6.859 -29.688 1 91.69 134 ARG B CA 1
ATOM 9398 C C . ARG B 1 134 ? -28.172 -5.949 -30.781 1 91.69 134 ARG B C 1
ATOM 9400 O O . ARG B 1 134 ? -29.312 -5.473 -30.688 1 91.69 134 ARG B O 1
ATOM 9407 N N . SER B 1 135 ? -27.422 -5.746 -31.797 1 88.19 135 SER B N 1
ATOM 9408 C CA . SER B 1 135 ? -27.859 -4.906 -32.906 1 88.19 135 SER B CA 1
ATOM 9409 C C . SER B 1 135 ? -29.031 -5.535 -33.656 1 88.19 135 SER B C 1
ATOM 9411 O O . SER B 1 135 ? -29.953 -4.828 -34.062 1 88.19 135 SER B O 1
ATOM 9413 N N . LEU B 1 136 ? -28.984 -6.82 -33.812 1 85.31 136 LEU B N 1
ATOM 9414 C CA . LEU B 1 136 ? -30.078 -7.539 -34.469 1 85.31 136 LEU B CA 1
ATOM 9415 C C . LEU B 1 136 ? -31.359 -7.461 -33.656 1 85.31 136 LEU B C 1
ATOM 9417 O O . LEU B 1 136 ? -32.438 -7.27 -34.188 1 85.31 136 LEU B O 1
ATOM 9421 N N . MET B 1 137 ? -31.219 -7.539 -32.344 1 84.62 137 MET B N 1
ATOM 9422 C CA . MET B 1 137 ? -32.375 -7.469 -31.453 1 84.62 137 MET B CA 1
ATOM 9423 C C . MET B 1 137 ? -32.969 -6.059 -31.453 1 84.62 137 MET B C 1
ATOM 9425 O O . MET B 1 137 ? -34.188 -5.891 -31.359 1 84.62 137 MET B O 1
ATOM 9429 N N . ASN B 1 138 ? -32.125 -5.133 -31.453 1 83.19 138 ASN B N 1
ATOM 9430 C CA . ASN B 1 138 ? -32.562 -3.748 -31.484 1 83.19 138 ASN B CA 1
ATOM 9431 C C . ASN B 1 138 ? -33.375 -3.457 -32.75 1 83.19 138 ASN B C 1
ATOM 9433 O O . ASN B 1 138 ? -34.312 -2.658 -32.75 1 83.19 138 ASN B O 1
ATOM 9437 N N . LEU B 1 139 ? -33.031 -4.125 -33.812 1 76.06 139 LEU B N 1
ATOM 9438 C CA . LEU B 1 139 ? -33.75 -3.975 -35.062 1 76.06 139 LEU B CA 1
ATOM 9439 C C . LEU B 1 139 ? -35.156 -4.559 -34.969 1 76.06 139 LEU B C 1
ATOM 9441 O O . LEU B 1 139 ? -36.094 -4.035 -35.562 1 76.06 139 LEU B O 1
ATOM 9445 N N . LEU B 1 140 ? -35.25 -5.527 -34.219 1 71.31 140 LEU B N 1
ATOM 9446 C CA . LEU B 1 140 ? -36.562 -6.176 -34 1 71.31 140 LEU B CA 1
ATOM 9447 C C . LEU B 1 140 ? -37.469 -5.312 -33.156 1 71.31 140 LEU B C 1
ATOM 9449 O O . LEU B 1 140 ? -38.688 -5.246 -33.406 1 71.31 140 LEU B O 1
ATOM 9453 N N . GLU B 1 141 ? -36.906 -4.734 -32.062 1 67.38 141 GLU B N 1
ATOM 9454 C CA . GLU B 1 141 ? -37.688 -3.939 -31.125 1 67.38 141 GLU B CA 1
ATOM 9455 C C . GLU B 1 141 ? -38.281 -2.717 -31.797 1 67.38 141 GLU B C 1
ATOM 9457 O O . GLU B 1 141 ? -39.375 -2.268 -31.406 1 67.38 141 GLU B O 1
ATOM 9462 N N . SER B 1 142 ? -37.531 -2.133 -32.594 1 59.25 142 SER B N 1
ATOM 9463 C CA . SER B 1 142 ? -38.031 -0.949 -33.312 1 59.25 142 SER B CA 1
ATOM 9464 C C . SER B 1 142 ? -39.25 -1.267 -34.125 1 59.25 142 SER B C 1
ATOM 9466 O O . SER B 1 142 ? -40.062 -0.375 -34.406 1 59.25 142 SER B O 1
ATOM 9468 N N . GLN B 1 143 ? -39.375 -2.545 -34.344 1 52.88 143 GLN B N 1
ATOM 9469 C CA . GLN B 1 143 ? -40.562 -2.914 -35.094 1 52.88 143 GLN B CA 1
ATOM 9470 C C . GLN B 1 143 ? -41.688 -3.311 -34.156 1 52.88 143 GLN B C 1
ATOM 9472 O O . GLN B 1 143 ? -41.562 -4.281 -33.406 1 52.88 143 GLN B O 1
ATOM 9477 N N . LYS B 1 144 ? -42.438 -2.348 -33.625 1 55.94 144 LYS B N 1
ATOM 9478 C CA . LYS B 1 144 ? -43.469 -1.984 -32.656 1 55.94 144 LYS B CA 1
ATOM 9479 C C . LYS B 1 144 ? -43.938 -3.201 -31.859 1 55.94 144 LYS B C 1
ATOM 9481 O O . LYS B 1 144 ? -44.281 -3.082 -30.672 1 55.94 144 LYS B O 1
ATOM 9486 N N . SER B 1 145 ? -44.188 -4.523 -32.312 1 57.53 145 SER B N 1
ATOM 9487 C CA . SER B 1 145 ? -45.156 -5.379 -31.609 1 57.53 145 SER B CA 1
ATOM 9488 C C . SER B 1 145 ? -44.406 -6.348 -30.688 1 57.53 145 SER B C 1
ATOM 9490 O O . SER B 1 145 ? -45.062 -7.023 -29.875 1 57.53 145 SER B O 1
ATOM 9492 N N . LEU B 1 146 ? -43.062 -6.5 -30.625 1 65.12 146 LEU B N 1
ATOM 9493 C CA . LEU B 1 146 ? -42.406 -7.531 -29.812 1 65.12 146 LEU B CA 1
ATOM 9494 C C . LEU B 1 146 ? -41.469 -6.906 -28.797 1 65.12 146 LEU B C 1
ATOM 9496 O O . LEU B 1 146 ? -40.688 -6.016 -29.125 1 65.12 146 LEU B O 1
ATOM 9500 N N . ASP B 1 147 ? -41.625 -7.078 -27.484 1 74.56 147 ASP B N 1
ATOM 9501 C CA . ASP B 1 147 ? -40.812 -6.5 -26.422 1 74.56 147 ASP B CA 1
ATOM 9502 C C . ASP B 1 147 ? -39.688 -7.43 -26.031 1 74.56 147 ASP B C 1
ATOM 9504 O O . ASP B 1 147 ? -39.906 -8.469 -25.406 1 74.56 147 ASP B O 1
ATOM 9508 N N . PHE B 1 148 ? -38.438 -7.141 -26.516 1 80.12 148 PHE B N 1
ATOM 9509 C CA . PHE B 1 148 ? -37.25 -7.918 -26.203 1 80.12 148 PHE B CA 1
ATOM 9510 C C . PHE B 1 148 ? -36.375 -7.18 -25.188 1 80.12 148 PHE B C 1
ATOM 9512 O O . PHE B 1 148 ? -35.156 -7.371 -25.156 1 80.12 148 PHE B O 1
ATOM 9519 N N . SER B 1 149 ? -36.938 -6.363 -24.438 1 83.31 149 SER B N 1
ATOM 9520 C CA . SER B 1 149 ? -36.156 -5.516 -23.531 1 83.31 149 SER B CA 1
ATOM 9521 C C . SER B 1 149 ? -35.406 -6.344 -22.484 1 83.31 149 SER B C 1
ATOM 9523 O O . SER B 1 149 ? -34.281 -6.027 -22.109 1 83.31 149 SER B O 1
ATOM 9525 N N . ASP B 1 150 ? -35.969 -7.434 -22.062 1 87.81 150 ASP B N 1
ATOM 9526 C CA . ASP B 1 150 ? -35.312 -8.297 -21.062 1 87.81 150 ASP B CA 1
ATOM 9527 C C . ASP B 1 150 ? -34.125 -9.008 -21.656 1 87.81 150 ASP B C 1
ATOM 9529 O O . ASP B 1 150 ? -33.062 -9.117 -21.016 1 87.81 150 ASP B O 1
ATOM 9533 N N . GLU B 1 151 ? -34.344 -9.445 -22.875 1 87.5 151 GLU B N 1
ATOM 9534 C CA . GLU B 1 151 ? -33.25 -10.133 -23.547 1 87.5 151 GLU B CA 1
ATOM 9535 C C . GLU B 1 151 ? -32.094 -9.18 -23.844 1 87.5 151 GLU B C 1
ATOM 9537 O O . GLU B 1 151 ? -30.922 -9.539 -23.688 1 87.5 151 GLU B O 1
ATOM 9542 N N . LEU B 1 152 ? -32.469 -8.047 -24.266 1 89.06 152 LEU B N 1
ATOM 9543 C CA . LEU B 1 152 ? -31.453 -7.047 -24.547 1 89.06 152 LEU B CA 1
ATOM 9544 C C . LEU B 1 152 ? -30.672 -6.711 -23.281 1 89.06 152 LEU B C 1
ATOM 9546 O O . LEU B 1 152 ? -29.453 -6.5 -23.344 1 89.06 152 LEU B O 1
ATOM 9550 N N . PHE B 1 153 ? -31.328 -6.645 -22.219 1 92.81 153 PHE B N 1
ATOM 9551 C CA . PHE B 1 153 ? -30.656 -6.387 -20.938 1 92.81 153 PHE B CA 1
ATOM 9552 C C . PHE B 1 153 ? -29.641 -7.48 -20.641 1 92.81 153 PHE B C 1
ATOM 9554 O O . PHE B 1 153 ? -28.516 -7.195 -20.219 1 92.81 153 PHE B O 1
ATOM 9561 N N . ARG B 1 154 ? -30.031 -8.68 -20.859 1 93 154 ARG B N 1
ATOM 9562 C CA . ARG B 1 154 ? -29.156 -9.812 -20.594 1 93 154 ARG B CA 1
ATOM 9563 C C . ARG B 1 154 ? -27.906 -9.75 -21.453 1 93 154 ARG B C 1
ATOM 9565 O O . ARG B 1 154 ? -26.812 -10.078 -21 1 93 154 ARG B O 1
ATOM 9572 N N . PHE B 1 155 ? -28.078 -9.336 -22.656 1 92.94 155 PHE B N 1
ATOM 9573 C CA . PHE B 1 155 ? -26.953 -9.273 -23.578 1 92.94 155 PHE B CA 1
ATOM 9574 C C . PHE B 1 155 ? -26.031 -8.102 -23.219 1 92.94 155 PHE B C 1
ATOM 9576 O O . PHE B 1 155 ? -24.812 -8.188 -23.391 1 92.94 155 PHE B O 1
ATOM 9583 N N . TRP B 1 156 ? -26.609 -7.016 -22.828 1 94.62 156 TRP B N 1
ATOM 9584 C CA . TRP B 1 156 ? -25.797 -5.906 -22.359 1 94.62 156 TRP B CA 1
ATOM 9585 C C . TRP B 1 156 ? -25.016 -6.293 -21.109 1 94.62 156 TRP B C 1
ATOM 9587 O O . TRP B 1 156 ? -23.844 -5.934 -20.969 1 94.62 156 TRP B O 1
ATOM 9597 N N . HIS B 1 157 ? -25.672 -6.984 -20.219 1 94.69 157 HIS B N 1
ATOM 9598 C CA . HIS B 1 157 ? -25.016 -7.438 -19 1 94.69 157 HIS B CA 1
ATOM 9599 C C . HIS B 1 157 ? -23.859 -8.391 -19.312 1 94.69 157 HIS B C 1
ATOM 9601 O O . HIS B 1 157 ? -22.797 -8.297 -18.688 1 94.69 157 HIS B O 1
ATOM 9607 N N . GLU B 1 158 ? -24.062 -9.242 -20.203 1 94.06 158 GLU B N 1
ATOM 9608 C CA . GLU B 1 158 ? -23 -10.156 -20.625 1 94.06 158 GLU B CA 1
ATOM 9609 C C . GLU B 1 158 ? -21.828 -9.406 -21.234 1 94.06 158 GLU B C 1
ATOM 9611 O O . GLU B 1 158 ? -20.672 -9.781 -21.031 1 94.06 158 GLU B O 1
ATOM 9616 N N . SER B 1 159 ? -22.141 -8.422 -22.031 1 94 159 SER B N 1
ATOM 9617 C CA . SER B 1 159 ? -21.094 -7.598 -22.625 1 94 159 SER B CA 1
ATOM 9618 C C . SER B 1 159 ? -20.281 -6.887 -21.547 1 94 159 SER B C 1
ATOM 9620 O O . SER B 1 159 ? -19.062 -6.723 -21.688 1 94 159 SER B O 1
ATOM 9622 N N . LEU B 1 160 ? -21.016 -6.48 -20.594 1 94.69 160 LEU B N 1
ATOM 9623 C CA . LEU B 1 160 ? -20.344 -5.832 -19.469 1 94.69 160 LEU B CA 1
ATOM 9624 C C . LEU B 1 160 ? -19.375 -6.789 -18.781 1 94.69 160 LEU B C 1
ATOM 9626 O O . LEU B 1 160 ? -18.234 -6.426 -18.5 1 94.69 160 LEU B O 1
ATOM 9630 N N . LYS B 1 161 ? -19.734 -7.977 -18.531 1 90.5 161 LYS B N 1
ATOM 9631 C CA . LYS B 1 161 ? -18.906 -8.984 -17.891 1 90.5 161 LYS B CA 1
ATOM 9632 C C . LYS B 1 161 ? -17.672 -9.312 -18.734 1 90.5 161 LYS B C 1
ATOM 9634 O O . LYS B 1 161 ? -16.562 -9.438 -18.203 1 90.5 161 LYS B O 1
ATOM 9639 N N . SER B 1 162 ? -17.875 -9.43 -19.969 1 88.25 162 SER B N 1
ATOM 9640 C CA . SER B 1 162 ? -16.781 -9.742 -20.891 1 88.25 162 SER B CA 1
ATOM 9641 C C . SER B 1 162 ? -15.766 -8.609 -20.938 1 88.25 162 SER B C 1
ATOM 9643 O O . SER B 1 162 ? -14.57 -8.844 -21.109 1 88.25 162 SER B O 1
ATOM 9645 N N . SER B 1 163 ? -16.281 -7.406 -20.922 1 88.25 163 SER B N 1
ATOM 9646 C CA . SER B 1 163 ? -15.391 -6.254 -20.938 1 88.25 163 SER B CA 1
ATOM 9647 C C . SER B 1 163 ? -14.562 -6.176 -19.656 1 88.25 163 SER B C 1
ATOM 9649 O O . SER B 1 163 ? -13.406 -5.762 -19.688 1 88.25 163 SER B O 1
ATOM 9651 N N . MET B 1 164 ? -15.141 -6.504 -18.547 1 83.56 164 MET B N 1
ATOM 9652 C CA . MET B 1 164 ? -14.422 -6.527 -17.281 1 83.56 164 MET B CA 1
ATOM 9653 C C . MET B 1 164 ? -13.312 -7.574 -17.297 1 83.56 164 MET B C 1
ATOM 9655 O O . MET B 1 164 ? -12.219 -7.332 -16.797 1 83.56 164 MET B O 1
ATOM 9659 N N . THR B 1 165 ? -13.586 -8.656 -17.891 1 77.31 165 THR B N 1
ATOM 9660 C CA . THR B 1 165 ? -12.602 -9.727 -17.984 1 77.31 165 THR B CA 1
ATOM 9661 C C . THR B 1 165 ? -11.438 -9.32 -18.891 1 77.31 165 THR B C 1
ATOM 9663 O O . THR B 1 165 ? -10.305 -9.75 -18.672 1 77.31 165 THR B O 1
ATOM 9666 N N . SER B 1 166 ? -11.734 -8.477 -19.859 1 77 166 SER B N 1
ATOM 9667 C CA . SER B 1 166 ? -10.703 -8.023 -20.781 1 77 166 SER B CA 1
ATOM 9668 C C . SER B 1 166 ? -9.883 -6.887 -20.172 1 77 166 SER B C 1
ATOM 9670 O O . SER B 1 166 ? -8.828 -6.523 -20.703 1 77 166 SER B O 1
ATOM 9672 N N . GLY B 1 167 ? -10.328 -6.359 -19.047 1 73.88 167 GLY B N 1
ATOM 9673 C CA . GLY B 1 167 ? -9.594 -5.309 -18.359 1 73.88 167 GLY B CA 1
ATOM 9674 C C . GLY B 1 167 ? -9.914 -3.92 -18.875 1 73.88 167 GLY B C 1
ATOM 9675 O O . GLY B 1 167 ? -9.289 -2.939 -18.469 1 73.88 167 GLY B O 1
ATOM 9676 N N . ASN B 1 168 ? -10.82 -3.826 -19.828 1 80.94 168 ASN B N 1
ATOM 9677 C CA . ASN B 1 168 ? -11.195 -2.518 -20.344 1 80.94 168 ASN B CA 1
ATOM 9678 C C . ASN B 1 168 ? -12.32 -1.887 -19.531 1 80.94 168 ASN B C 1
ATOM 9680 O O . ASN B 1 168 ? -13.492 -1.977 -19.906 1 80.94 168 ASN B O 1
ATOM 9684 N N . LEU B 1 169 ? -12.023 -1.094 -18.594 1 82.56 169 LEU B N 1
ATOM 9685 C CA . LEU B 1 169 ? -12.977 -0.561 -17.641 1 82.56 169 LEU B CA 1
ATOM 9686 C C . LEU B 1 169 ? -13.82 0.542 -18.266 1 82.56 169 LEU B C 1
ATOM 9688 O O . LEU B 1 169 ? -14.977 0.737 -17.875 1 82.56 169 LEU B O 1
ATOM 9692 N N . ASP B 1 170 ? -13.242 1.255 -19.188 1 84.56 170 ASP B N 1
ATOM 9693 C CA . ASP B 1 170 ? -14.016 2.311 -19.828 1 84.56 170 ASP B CA 1
ATOM 9694 C C . ASP B 1 170 ? -15.164 1.728 -20.656 1 84.56 170 ASP B C 1
ATOM 9696 O O . ASP B 1 170 ? -16.297 2.227 -20.594 1 84.56 170 ASP B O 1
ATOM 9700 N N . ARG B 1 171 ? -14.844 0.742 -21.375 1 87.94 171 ARG B N 1
ATOM 9701 C CA . ARG B 1 171 ? -15.875 0.061 -22.141 1 87.94 171 ARG B CA 1
ATOM 9702 C C . ARG B 1 171 ? -16.922 -0.57 -21.234 1 87.94 171 ARG B C 1
ATOM 9704 O O . ARG B 1 171 ? -18.125 -0.542 -21.531 1 87.94 171 ARG B O 1
ATOM 9711 N N . ALA B 1 172 ? -16.469 -1.199 -20.234 1 92.19 172 ALA B N 1
ATOM 9712 C CA . ALA B 1 172 ? -17.391 -1.794 -19.266 1 92.19 172 ALA B CA 1
ATOM 9713 C C . ALA B 1 172 ? -18.344 -0.746 -18.703 1 92.19 172 ALA B C 1
ATOM 9715 O O . ALA B 1 172 ? -19.516 -1.021 -18.5 1 92.19 172 ALA B O 1
ATOM 9716 N N . TYR B 1 173 ? -17.844 0.453 -18.453 1 92.31 173 TYR B N 1
ATOM 9717 C CA . TYR B 1 173 ? -18.672 1.521 -17.891 1 92.31 173 TYR B CA 1
ATOM 9718 C C . TYR B 1 173 ? -19.719 1.989 -18.906 1 92.31 173 TYR B C 1
ATOM 9720 O O . TYR B 1 173 ? -20.844 2.291 -18.531 1 92.31 173 TYR B O 1
ATOM 9728 N N . ILE B 1 174 ? -19.344 2.07 -20.141 1 92 174 ILE B N 1
ATOM 9729 C CA . ILE B 1 174 ? -20.281 2.441 -21.188 1 92 174 ILE B CA 1
ATOM 9730 C C . ILE B 1 174 ? -21.406 1.414 -21.25 1 92 174 ILE B C 1
ATOM 9732 O O . ILE B 1 174 ? -22.594 1.778 -21.344 1 92 174 ILE B O 1
ATOM 9736 N N . TYR B 1 175 ? -21.078 0.161 -21.25 1 94.62 175 TYR B N 1
ATOM 9737 C CA . TYR B 1 175 ? -22.078 -0.899 -21.281 1 94.62 175 TYR B CA 1
ATOM 9738 C C . TYR B 1 175 ? -22.969 -0.843 -20.047 1 94.62 175 TYR B C 1
ATOM 9740 O O . TYR B 1 175 ? -24.156 -1.156 -20.109 1 94.62 175 TYR B O 1
ATOM 9748 N N . LEU B 1 176 ? -22.375 -0.493 -18.922 1 95.88 176 LEU B N 1
ATOM 9749 C CA . LEU B 1 176 ? -23.125 -0.349 -17.688 1 95.88 176 LEU B CA 1
ATOM 9750 C C . LEU B 1 176 ? -24.203 0.733 -17.828 1 95.88 176 LEU B C 1
ATOM 9752 O O . LEU B 1 176 ? -25.344 0.541 -17.422 1 95.88 176 LEU B O 1
ATOM 9756 N N . LEU B 1 177 ? -23.891 1.854 -18.422 1 94.31 177 LEU B N 1
ATOM 9757 C CA . LEU B 1 177 ? -24.828 2.953 -18.594 1 94.31 177 LEU B CA 1
ATOM 9758 C C . LEU B 1 177 ? -25.984 2.543 -19.5 1 94.31 177 LEU B C 1
ATOM 9760 O O . LEU B 1 177 ? -27.141 2.895 -19.25 1 94.31 177 LEU B O 1
ATOM 9764 N N . GLU B 1 178 ? -25.641 1.767 -20.5 1 93.25 178 GLU B N 1
ATOM 9765 C CA . GLU B 1 178 ? -26.672 1.279 -21.406 1 93.25 178 GLU B CA 1
ATOM 9766 C C . GLU B 1 178 ? -27.594 0.291 -20.703 1 93.25 178 GLU B C 1
ATOM 9768 O O . GLU B 1 178 ? -28.812 0.325 -20.906 1 93.25 178 GLU B O 1
ATOM 9773 N N . ALA B 1 179 ? -26.984 -0.581 -20 1 95.06 179 ALA B N 1
ATOM 9774 C CA . ALA B 1 179 ? -27.781 -1.555 -19.25 1 95.06 179 ALA B CA 1
ATOM 9775 C C . ALA B 1 179 ? -28.672 -0.863 -18.219 1 95.06 179 ALA B C 1
ATOM 9777 O O . ALA B 1 179 ? -29.812 -1.281 -18 1 95.06 179 ALA B O 1
ATOM 9778 N N . LEU B 1 180 ? -28.219 0.213 -17.562 1 93.81 180 LEU B N 1
ATOM 9779 C CA . LEU B 1 180 ? -28.969 0.946 -16.562 1 93.81 180 LEU B CA 1
ATOM 9780 C C . LEU B 1 180 ? -30.141 1.682 -17.188 1 93.81 180 LEU B C 1
ATOM 9782 O O . LEU B 1 180 ? -31.219 1.763 -16.594 1 93.81 180 LEU B O 1
ATOM 9786 N N . LYS B 1 181 ? -29.906 2.199 -18.344 1 91.44 181 LYS B N 1
ATOM 9787 C CA . LYS B 1 181 ? -31 2.848 -19.078 1 91.44 181 LYS B CA 1
ATOM 9788 C C . LYS B 1 181 ? -32.125 1.862 -19.375 1 91.44 181 LYS B C 1
ATOM 9790 O O . LYS B 1 181 ? -33.312 2.18 -19.172 1 91.44 181 LYS B O 1
ATOM 9795 N N . LEU B 1 182 ? -31.75 0.724 -19.781 1 89.75 182 LEU B N 1
ATOM 9796 C CA . LEU B 1 182 ? -32.75 -0.307 -20.094 1 89.75 182 LEU B CA 1
ATOM 9797 C C . LEU B 1 182 ? -33.438 -0.792 -18.828 1 89.75 182 LEU B C 1
ATOM 9799 O O . LEU B 1 182 ? -34.625 -1.081 -18.859 1 89.75 182 LEU B O 1
ATOM 9803 N N . LYS B 1 183 ? -32.688 -0.959 -17.766 1 89.94 183 LYS B N 1
ATOM 9804 C CA . LYS B 1 183 ? -33.25 -1.412 -16.5 1 89.94 183 LYS B CA 1
ATOM 9805 C C . LYS B 1 183 ? -34.281 -0.431 -15.977 1 89.94 183 LYS B C 1
ATOM 9807 O O . LYS B 1 183 ? -35.344 -0.842 -15.461 1 89.94 183 LYS B O 1
ATOM 9812 N N . LYS B 1 184 ? -34.062 0.809 -16.078 1 87.62 184 LYS B N 1
ATOM 9813 C CA . LYS B 1 184 ? -35.031 1.82 -15.664 1 87.62 184 LYS B CA 1
ATOM 9814 C C . LYS B 1 184 ? -36.312 1.702 -16.469 1 87.62 184 LYS B C 1
ATOM 9816 O O . LYS B 1 184 ? -37.406 1.872 -15.922 1 87.62 184 LYS B O 1
ATOM 9821 N N . GLN B 1 185 ? -36.188 1.33 -17.703 1 83.69 185 GLN B N 1
ATOM 9822 C CA . GLN B 1 185 ? -37.344 1.138 -18.562 1 83.69 185 GLN B CA 1
ATOM 9823 C C . GLN B 1 185 ? -38.125 -0.108 -18.156 1 83.69 185 GLN B C 1
ATOM 9825 O O . GLN B 1 185 ? -39.375 -0.103 -18.172 1 83.69 185 GLN B O 1
ATOM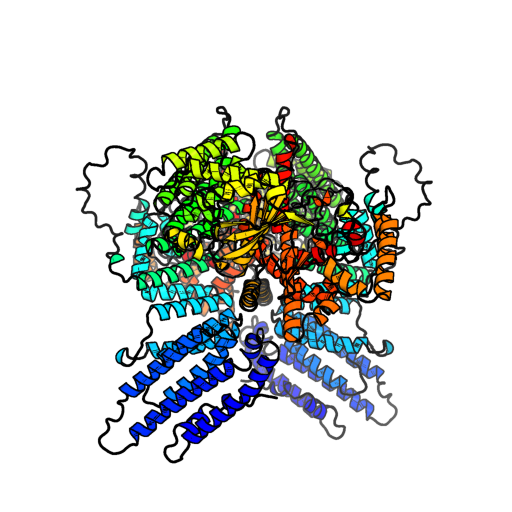 9830 N N . LEU B 1 186 ? -37.375 -1.106 -17.812 1 85.75 186 LEU B N 1
ATOM 9831 C CA . LEU B 1 186 ? -38 -2.365 -17.422 1 85.75 186 LEU B CA 1
ATOM 9832 C C . LEU B 1 186 ? -38.719 -2.225 -16.094 1 85.75 186 LEU B C 1
ATOM 9834 O O . LEU B 1 186 ? -39.781 -2.842 -15.883 1 85.75 186 LEU B O 1
ATOM 9838 N N . ASP B 1 187 ? -38.188 -1.479 -15.141 1 82 187 ASP B N 1
ATOM 9839 C CA . ASP B 1 187 ? -38.812 -1.282 -13.836 1 82 187 ASP B CA 1
ATOM 9840 C C . ASP B 1 187 ? -40.125 -0.503 -13.953 1 82 187 ASP B C 1
ATOM 9842 O O . ASP B 1 187 ? -41.031 -0.696 -13.148 1 82 187 ASP B O 1
ATOM 9846 N N . ASN B 1 188 ? -40.219 0.305 -14.945 1 76.62 188 ASN B N 1
ATOM 9847 C CA . ASN B 1 188 ? -41.406 1.114 -15.148 1 76.62 188 ASN B CA 1
ATOM 9848 C C . ASN B 1 188 ? -42.469 0.364 -15.969 1 76.62 188 ASN B C 1
ATOM 9850 O O . ASN B 1 188 ? -43.594 0.833 -16.109 1 76.62 188 ASN B O 1
ATOM 9854 N N . ARG B 1 189 ? -42.031 -0.813 -16.484 1 69.62 189 ARG B N 1
ATOM 9855 C CA . ARG B 1 189 ? -42.906 -1.594 -17.328 1 69.62 189 ARG B CA 1
ATOM 9856 C C . ARG B 1 189 ? -43.875 -2.41 -16.484 1 69.62 189 ARG B C 1
ATOM 9858 O O . ARG B 1 189 ? -43.531 -2.846 -15.383 1 69.62 189 ARG B O 1
ATOM 9865 N N . SER B 1 190 ? -45.156 -2.443 -16.781 1 57.53 190 SER B N 1
ATOM 9866 C CA . SER B 1 190 ? -46.156 -3.287 -16.141 1 57.53 190 SER B CA 1
ATOM 9867 C C . SER B 1 190 ? -45.844 -4.766 -16.359 1 57.53 190 SER B C 1
ATOM 9869 O O . SER B 1 190 ? -45.344 -5.16 -17.406 1 57.53 190 SER B O 1
ATOM 9871 N N . SER B 1 191 ? -45.562 -5.699 -15.25 1 55.03 191 SER B N 1
ATOM 9872 C CA . SER B 1 191 ? -45.156 -7.09 -15.094 1 55.03 191 SER B CA 1
ATOM 9873 C C . SER B 1 191 ? -45.75 -7.965 -16.188 1 55.03 191 SER B C 1
ATOM 9875 O O . SER B 1 191 ? -45.25 -9.047 -16.469 1 55.03 191 SER B O 1
ATOM 9877 N N . SER B 1 192 ? -46.875 -7.656 -16.766 1 54.5 192 SER B N 1
ATOM 9878 C CA . SER B 1 192 ? -47.688 -8.625 -17.484 1 54.5 192 SER B CA 1
ATOM 9879 C C . SER B 1 192 ? -47.125 -8.93 -18.859 1 54.5 192 SER B C 1
ATOM 9881 O O . SER B 1 192 ? -47.5 -9.906 -19.5 1 54.5 192 SER B O 1
ATOM 9883 N N . SER B 1 193 ? -46.219 -8.078 -19.438 1 57 193 SER B N 1
ATOM 9884 C CA . SER B 1 193 ? -46 -8.227 -20.875 1 57 193 SER B CA 1
ATOM 9885 C C . SER B 1 193 ? -44.688 -8.953 -21.156 1 57 193 SER B C 1
ATOM 9887 O O . SER B 1 193 ? -44.406 -9.297 -22.312 1 57 193 SER B O 1
ATOM 9889 N N . SER B 1 194 ? -43.906 -9.32 -20.031 1 63.16 194 SER B N 1
ATOM 9890 C CA . SER B 1 194 ? -42.594 -9.836 -20.406 1 63.16 194 SER B CA 1
ATOM 9891 C C . SER B 1 194 ? -42.594 -11.359 -20.469 1 63.16 194 SER B C 1
ATOM 9893 O O . SER B 1 194 ? -43.25 -12.023 -19.656 1 63.16 194 SER B O 1
ATOM 9895 N N . ILE B 1 195 ? -42.312 -11.961 -21.547 1 63.88 195 ILE B N 1
ATOM 9896 C CA . ILE B 1 195 ? -42.25 -13.406 -21.781 1 63.88 195 ILE B CA 1
ATOM 9897 C C . ILE B 1 195 ? -41.25 -14.031 -20.797 1 63.88 195 ILE B C 1
ATOM 9899 O O . ILE B 1 195 ? -41.531 -15.086 -20.219 1 63.88 195 ILE B O 1
ATOM 9903 N N . ASN B 1 196 ? -40.062 -13.445 -20.531 1 78.38 196 ASN B N 1
ATOM 9904 C CA . ASN B 1 196 ? -39.031 -13.953 -19.641 1 78.38 196 ASN B CA 1
ATOM 9905 C C . ASN B 1 196 ? -38.5 -12.867 -18.734 1 78.38 196 ASN B C 1
ATOM 9907 O O . ASN B 1 196 ? -37.375 -12.375 -18.938 1 78.38 196 ASN B O 1
ATOM 9911 N N . PRO B 1 197 ? -39.312 -12.555 -17.844 1 85.38 197 PRO B N 1
ATOM 9912 C CA . PRO B 1 197 ? -38.906 -11.461 -16.969 1 85.38 197 PRO B CA 1
ATOM 9913 C C . PRO B 1 197 ? -37.625 -11.766 -16.219 1 85.38 197 PRO B C 1
ATOM 9915 O O . PRO B 1 197 ? -37.281 -12.93 -16.016 1 85.38 197 PRO B O 1
ATOM 9918 N N . LEU B 1 198 ? -36.875 -10.742 -15.891 1 89.44 198 LEU B N 1
ATOM 9919 C CA . LEU B 1 198 ? -35.625 -10.875 -15.164 1 89.44 198 LEU B CA 1
ATOM 9920 C C . LEU B 1 198 ? -35.875 -11.492 -13.789 1 89.44 198 LEU B C 1
ATOM 9922 O O . LEU B 1 198 ? -36.781 -11.086 -13.07 1 89.44 198 LEU B O 1
ATOM 9926 N N . THR B 1 199 ? -35.125 -12.484 -13.578 1 90.56 199 THR B N 1
ATOM 9927 C CA . THR B 1 199 ? -35.219 -13.117 -12.266 1 90.56 199 THR B CA 1
ATOM 9928 C C . THR B 1 199 ? -34.5 -12.266 -11.211 1 90.56 199 THR B C 1
ATOM 9930 O O . THR B 1 199 ? -33.719 -11.367 -11.547 1 90.56 199 THR B O 1
ATOM 9933 N N . GLU B 1 200 ? -34.75 -12.477 -9.992 1 91.25 200 GLU B N 1
ATOM 9934 C CA . GLU B 1 200 ? -34.094 -11.766 -8.898 1 91.25 200 GLU B CA 1
ATOM 9935 C C . GLU B 1 200 ? -32.594 -12.031 -8.891 1 91.25 200 GLU B C 1
ATOM 9937 O O . GLU B 1 200 ? -31.812 -11.125 -8.617 1 91.25 200 GLU B O 1
ATOM 9942 N N . SER B 1 201 ? -32.281 -13.219 -9.164 1 93.81 201 SER B N 1
ATOM 9943 C CA . SER B 1 201 ? -30.875 -13.594 -9.18 1 93.81 201 SER B CA 1
ATOM 9944 C C . SER B 1 201 ? -30.109 -12.82 -10.25 1 93.81 201 SER B C 1
ATOM 9946 O O . SER B 1 201 ? -28.969 -12.438 -10.039 1 93.81 201 SER B O 1
ATOM 9948 N N . GLU B 1 202 ? -30.781 -12.656 -11.391 1 93.25 202 GLU B N 1
ATOM 9949 C CA . GLU B 1 202 ? -30.141 -11.906 -12.469 1 93.25 202 GLU B CA 1
ATOM 9950 C C . GLU B 1 202 ? -29.969 -10.438 -12.094 1 93.25 202 GLU B C 1
ATOM 9952 O O . GLU B 1 202 ? -28.969 -9.805 -12.453 1 93.25 202 GLU B O 1
ATOM 9957 N N . GLN B 1 203 ? -30.922 -9.969 -11.445 1 93.31 203 GLN B N 1
ATOM 9958 C CA . GLN B 1 203 ? -30.859 -8.578 -11.016 1 93.31 203 GLN B CA 1
ATOM 9959 C C . GLN B 1 203 ? -29.75 -8.367 -10 1 93.31 203 GLN B C 1
ATOM 9961 O O . GLN B 1 203 ? -29.031 -7.367 -10.055 1 93.31 203 GLN B O 1
ATOM 9966 N N . ILE B 1 204 ? -29.625 -9.289 -9.086 1 95.25 204 ILE B N 1
ATOM 9967 C CA . ILE B 1 204 ? -28.609 -9.188 -8.047 1 95.25 204 ILE B CA 1
ATOM 9968 C C . ILE B 1 204 ? -27.219 -9.344 -8.672 1 95.25 204 ILE B C 1
ATOM 9970 O O . ILE B 1 204 ? -26.266 -8.664 -8.273 1 95.25 204 ILE B O 1
ATOM 9974 N N . GLU B 1 205 ? -27.094 -10.195 -9.602 1 94.88 205 GLU B N 1
ATOM 9975 C CA . GLU B 1 205 ? -25.828 -10.352 -10.297 1 94.88 205 GLU B CA 1
ATOM 9976 C C . GLU B 1 205 ? -25.406 -9.055 -10.984 1 94.88 205 GLU B C 1
ATOM 9978 O O . GLU B 1 205 ? -24.219 -8.719 -11.016 1 94.88 205 GLU B O 1
ATOM 9983 N N . PHE B 1 206 ? -26.375 -8.477 -11.602 1 95.69 206 PHE B N 1
ATOM 9984 C CA . PHE B 1 206 ? -26.094 -7.195 -12.242 1 95.69 206 PHE B CA 1
ATOM 9985 C C . PHE B 1 206 ? -25.625 -6.164 -11.227 1 95.69 206 PHE B C 1
ATOM 9987 O O . PHE B 1 206 ? -24.703 -5.395 -11.492 1 95.69 206 PHE B O 1
ATOM 9994 N N . VAL B 1 207 ? -26.25 -6.109 -10.055 1 96.38 207 VAL B N 1
ATOM 9995 C CA . VAL B 1 207 ? -25.875 -5.172 -9 1 96.38 207 VAL B CA 1
ATOM 9996 C C . VAL B 1 207 ? -24.438 -5.445 -8.555 1 96.38 207 VAL B C 1
ATOM 9998 O O . VAL B 1 207 ? -23.672 -4.512 -8.305 1 96.38 207 VAL B O 1
ATOM 10001 N N . LEU B 1 208 ? -24.125 -6.68 -8.414 1 95.81 208 LEU B N 1
ATOM 10002 C CA . LEU B 1 208 ? -22.781 -7.059 -7.996 1 95.81 208 LEU B CA 1
ATOM 10003 C C . LEU B 1 208 ? -21.75 -6.602 -9.023 1 95.81 208 LEU B C 1
ATOM 10005 O O . LEU B 1 208 ? -20.703 -6.078 -8.648 1 95.81 208 LEU B O 1
ATOM 10009 N N . ASP B 1 209 ? -22.047 -6.727 -10.281 1 94.06 209 ASP B N 1
ATOM 10010 C CA . ASP B 1 209 ? -21.125 -6.289 -11.328 1 94.06 209 ASP B CA 1
ATOM 10011 C C . ASP B 1 209 ? -21.047 -4.762 -11.383 1 94.06 209 ASP B C 1
ATOM 10013 O O . ASP B 1 209 ? -19.984 -4.199 -11.641 1 94.06 209 ASP B O 1
ATOM 10017 N N . HIS B 1 210 ? -22.234 -4.23 -11.234 1 95.44 210 HIS B N 1
ATOM 10018 C CA . HIS B 1 210 ? -22.297 -2.775 -11.148 1 95.44 210 HIS B CA 1
ATOM 10019 C C . HIS B 1 210 ? -21.375 -2.248 -10.055 1 95.44 210 HIS B C 1
ATOM 10021 O O . HIS B 1 210 ? -20.594 -1.33 -10.281 1 95.44 210 HIS B O 1
ATOM 10027 N N . SER B 1 211 ? -21.484 -2.789 -8.891 1 95.06 211 SER B N 1
ATOM 10028 C CA . SER B 1 211 ? -20.641 -2.381 -7.766 1 95.06 211 SER B CA 1
ATOM 10029 C C . SER B 1 211 ? -19.172 -2.641 -8.055 1 95.06 211 SER B C 1
ATOM 10031 O O . SER B 1 211 ? -18.297 -1.867 -7.633 1 95.06 211 SER B O 1
ATOM 10033 N N . GLU B 1 212 ? -18.859 -3.672 -8.703 1 91.19 212 GLU B N 1
ATOM 10034 C CA . GLU B 1 212 ? -17.469 -4.016 -9.023 1 91.19 212 GLU B CA 1
ATOM 10035 C C . GLU B 1 212 ? -16.859 -3 -9.984 1 91.19 212 GLU B C 1
ATOM 10037 O O . GLU B 1 212 ? -15.672 -2.686 -9.891 1 91.19 212 GLU B O 1
ATOM 10042 N N . ILE B 1 213 ? -17.625 -2.535 -10.906 1 90.81 213 ILE B N 1
ATOM 10043 C CA . ILE B 1 213 ? -17.156 -1.531 -11.852 1 90.81 213 ILE B CA 1
ATOM 10044 C C . ILE B 1 213 ? -16.812 -0.239 -11.109 1 90.81 213 ILE B C 1
ATOM 10046 O O . ILE B 1 213 ? -15.781 0.38 -11.352 1 90.81 213 ILE B O 1
ATOM 10050 N N . PHE B 1 214 ? -17.688 0.139 -10.188 1 90.25 214 PHE B N 1
ATOM 10051 C CA . PHE B 1 214 ? -17.438 1.326 -9.383 1 90.25 214 PHE B CA 1
ATOM 10052 C C . PHE B 1 214 ? -16.156 1.155 -8.562 1 90.25 214 PHE B C 1
ATOM 10054 O O . PHE B 1 214 ? -15.352 2.076 -8.469 1 90.25 214 PHE B O 1
ATOM 10061 N N . TRP B 1 215 ? -16.016 -0.005 -8.078 1 87.06 215 TRP B N 1
ATOM 10062 C CA . TRP B 1 215 ? -14.859 -0.3 -7.242 1 87.06 215 TRP B CA 1
ATOM 10063 C C . TRP B 1 215 ? -13.57 -0.264 -8.062 1 87.06 215 TRP B C 1
ATOM 10065 O O . TRP B 1 215 ? -12.562 0.294 -7.629 1 87.06 215 TRP B O 1
ATOM 10075 N N . ALA B 1 216 ? -13.633 -0.834 -9.25 1 79.94 216 ALA B N 1
ATOM 10076 C CA . ALA B 1 216 ? -12.469 -0.89 -10.133 1 79.94 216 ALA B CA 1
ATOM 10077 C C . ALA B 1 216 ? -12.078 0.505 -10.609 1 79.94 216 ALA B C 1
ATOM 10079 O O . ALA B 1 216 ? -10.898 0.771 -10.859 1 79.94 216 ALA B O 1
ATOM 10080 N N . ARG B 1 217 ? -13.031 1.342 -10.648 1 80.19 217 ARG B N 1
ATOM 10081 C CA . ARG B 1 217 ? -12.773 2.717 -11.062 1 80.19 217 ARG B CA 1
ATOM 10082 C C . ARG B 1 217 ? -12.422 3.594 -9.867 1 80.19 217 ARG B C 1
ATOM 10084 O O . ARG B 1 217 ? -12.406 4.82 -9.969 1 80.19 217 ARG B O 1
ATOM 10091 N N . LYS B 1 218 ? -12.289 3.014 -8.617 1 75.25 218 LYS B N 1
ATOM 10092 C CA . LYS B 1 218 ? -11.836 3.633 -7.371 1 75.25 218 LYS B CA 1
ATOM 10093 C C . LYS B 1 218 ? -12.914 4.547 -6.789 1 75.25 218 LYS B C 1
ATOM 10095 O O . LYS B 1 218 ? -12.602 5.52 -6.102 1 75.25 218 LYS B O 1
ATOM 10100 N N . ASN B 1 219 ? -14.086 4.336 -7.234 1 83.62 219 ASN B N 1
ATOM 10101 C CA . ASN B 1 219 ? -15.219 4.969 -6.57 1 83.62 219 ASN B CA 1
ATOM 10102 C C . ASN B 1 219 ? -15.766 4.102 -5.438 1 83.62 219 ASN B C 1
ATOM 10104 O O . ASN B 1 219 ? -16.875 3.59 -5.523 1 83.62 219 ASN B O 1
ATOM 10108 N N . PHE B 1 220 ? -15.078 4.051 -4.375 1 83.12 220 PHE B N 1
ATOM 10109 C CA . PHE B 1 220 ? -15.336 3.109 -3.293 1 83.12 220 PHE B CA 1
ATOM 10110 C C . PHE B 1 220 ? -16.625 3.465 -2.553 1 83.12 220 PHE B C 1
ATOM 10112 O O . PHE B 1 220 ? -17.438 2.59 -2.258 1 83.12 220 PHE B O 1
ATOM 10119 N N . THR B 1 221 ? -16.859 4.703 -2.299 1 82.81 221 THR B N 1
ATOM 10120 C CA . THR B 1 221 ? -18.031 5.129 -1.545 1 82.81 221 THR B CA 1
ATOM 10121 C C . THR B 1 221 ? -19.312 4.84 -2.326 1 82.81 221 THR B C 1
ATOM 10123 O O . THR B 1 221 ? -20.297 4.363 -1.76 1 82.81 221 THR B O 1
ATOM 10126 N N . ALA B 1 222 ? -19.203 5.172 -3.576 1 87.5 222 ALA B N 1
ATOM 10127 C CA . ALA B 1 222 ? -20.375 4.922 -4.414 1 87.5 222 ALA B CA 1
ATOM 10128 C C . ALA B 1 222 ? -20.703 3.432 -4.477 1 87.5 222 ALA B C 1
ATOM 10130 O O . ALA B 1 222 ? -21.875 3.043 -4.512 1 87.5 222 ALA B O 1
ATOM 10131 N N . SER B 1 223 ? -19.688 2.617 -4.59 1 92.75 223 SER B N 1
ATOM 10132 C CA . SER B 1 223 ? -19.875 1.169 -4.633 1 92.75 223 SER B CA 1
ATOM 10133 C C . SER B 1 223 ? -20.516 0.652 -3.346 1 92.75 223 SER B C 1
ATOM 10135 O O . SER B 1 223 ? -21.453 -0.142 -3.389 1 92.75 223 SER B O 1
ATOM 10137 N N . ILE B 1 224 ? -20.094 1.142 -2.223 1 92.75 224 ILE B N 1
ATOM 10138 C CA . ILE B 1 224 ? -20.594 0.721 -0.921 1 92.75 224 ILE B CA 1
ATOM 10139 C C . ILE B 1 224 ? -22.031 1.209 -0.744 1 92.75 224 ILE B C 1
ATOM 10141 O O . ILE B 1 224 ? -22.906 0.465 -0.27 1 92.75 224 ILE B O 1
ATOM 10145 N N . ASP B 1 225 ? -22.297 2.406 -1.146 1 91.06 225 ASP B N 1
ATOM 10146 C CA . ASP B 1 225 ? -23.641 2.973 -1.034 1 91.06 225 ASP B CA 1
ATOM 10147 C C . ASP B 1 225 ? -24.641 2.197 -1.893 1 91.06 225 ASP B C 1
ATOM 10149 O O . ASP B 1 225 ? -25.797 2.012 -1.499 1 91.06 225 ASP B O 1
ATOM 10153 N N . LEU B 1 226 ? -24.156 1.832 -3.041 1 95.38 226 LEU B N 1
ATOM 10154 C CA . LEU B 1 226 ? -25 1.044 -3.928 1 95.38 226 LEU B CA 1
ATOM 10155 C C . LEU B 1 226 ? -25.406 -0.267 -3.266 1 95.38 226 LEU B C 1
ATOM 10157 O O . LEU B 1 226 ? -26.594 -0.625 -3.266 1 95.38 226 LEU B O 1
ATOM 10161 N N . LEU B 1 227 ? -24.484 -0.983 -2.707 1 96.12 227 LEU B N 1
ATOM 10162 C CA . LEU B 1 227 ? -24.75 -2.264 -2.061 1 96.12 227 LEU B CA 1
ATOM 10163 C C . LEU B 1 227 ? -25.625 -2.078 -0.826 1 96.12 227 LEU B C 1
ATOM 10165 O O . LEU B 1 227 ? -26.562 -2.846 -0.606 1 96.12 227 LEU B O 1
ATOM 10169 N N . GLN B 1 228 ? -25.344 -1.076 -0.09 1 93.62 228 GLN B N 1
ATOM 10170 C CA . GLN B 1 228 ? -26.109 -0.798 1.119 1 93.62 228 GLN B CA 1
ATOM 10171 C C . GLN B 1 228 ? -27.562 -0.451 0.783 1 93.62 228 GLN B C 1
ATOM 10173 O O . GLN B 1 228 ? -28.484 -0.901 1.461 1 93.62 228 GLN B O 1
ATOM 10178 N N . SER B 1 229 ? -27.766 0.342 -0.253 1 93.75 229 SER B N 1
ATOM 10179 C CA . SER B 1 229 ? -29.094 0.729 -0.678 1 93.75 229 SER B CA 1
ATOM 10180 C C . SER B 1 229 ? -29.891 -0.476 -1.17 1 93.75 229 SER B C 1
ATOM 10182 O O . SER B 1 229 ? -31.078 -0.611 -0.865 1 93.75 229 SER B O 1
ATOM 10184 N N . GLU B 1 230 ? -29.219 -1.322 -1.916 1 94.62 230 GLU B N 1
ATOM 10185 C CA . GLU B 1 230 ? -29.891 -2.51 -2.434 1 94.62 230 GLU B CA 1
ATOM 10186 C C . GLU B 1 230 ? -30.266 -3.471 -1.308 1 94.62 230 GLU B C 1
ATOM 10188 O O . GLU B 1 230 ? -31.312 -4.102 -1.344 1 94.62 230 GLU B O 1
ATOM 10193 N N . LEU B 1 231 ? -29.438 -3.646 -0.324 1 95.06 231 LEU B N 1
ATOM 10194 C CA . LEU B 1 231 ? -29.719 -4.5 0.827 1 95.06 231 LEU B CA 1
ATOM 10195 C C . LEU B 1 231 ? -30.891 -3.959 1.627 1 95.06 231 LEU B C 1
ATOM 10197 O O . LEU B 1 231 ? -31.734 -4.73 2.094 1 95.06 231 LEU B O 1
ATOM 10201 N N . SER B 1 232 ? -30.984 -2.678 1.759 1 92.38 232 SER B N 1
ATOM 10202 C CA . SER B 1 232 ? -32.062 -2.051 2.527 1 92.38 232 SER B CA 1
ATOM 10203 C C . SER B 1 232 ? -33.375 -2.078 1.761 1 92.38 232 SER B C 1
ATOM 10205 O O . SER B 1 232 ? -34.438 -2.219 2.357 1 92.38 232 SER B O 1
ATOM 10207 N N . LYS B 1 233 ? -33.281 -2.016 0.478 1 91.5 233 LYS B N 1
ATOM 10208 C CA . LYS B 1 233 ? -34.5 -1.975 -0.344 1 91.5 233 LYS B CA 1
ATOM 10209 C C . LYS B 1 233 ? -35.094 -3.365 -0.5 1 91.5 233 LYS B C 1
ATOM 10211 O O . LYS B 1 233 ? -36.312 -3.535 -0.389 1 91.5 233 LYS B O 1
ATOM 10216 N N . ARG B 1 234 ? -34.281 -4.367 -0.648 1 92.06 234 ARG B N 1
ATOM 10217 C CA . ARG B 1 234 ? -34.781 -5.684 -1.043 1 92.06 234 ARG B CA 1
ATOM 10218 C C . ARG B 1 234 ? -34.844 -6.633 0.148 1 92.06 234 ARG B C 1
ATOM 10220 O O . ARG B 1 234 ? -35.656 -7.543 0.196 1 92.06 234 ARG B O 1
ATOM 10227 N N . TYR B 1 235 ? -33.906 -6.441 1.085 1 93.69 235 TYR B N 1
ATOM 10228 C CA . TYR B 1 235 ? -33.719 -7.496 2.078 1 93.69 235 TYR B CA 1
ATOM 10229 C C . TYR B 1 235 ? -33.688 -6.914 3.486 1 93.69 235 TYR B C 1
ATOM 10231 O O . TYR B 1 235 ? -32.906 -7.398 4.336 1 93.69 235 TYR B O 1
ATOM 10239 N N . ILE B 1 236 ? -34.406 -5.938 3.822 1 90.19 236 ILE B N 1
ATOM 10240 C CA . ILE B 1 236 ? -34.281 -5.223 5.09 1 90.19 236 ILE B CA 1
ATOM 10241 C C . ILE B 1 236 ? -34.625 -6.16 6.246 1 90.19 236 ILE B C 1
ATOM 10243 O O . ILE B 1 236 ? -33.906 -6.176 7.266 1 90.19 236 ILE B O 1
ATOM 10247 N N . ASP B 1 237 ? -35.625 -6.988 6.094 1 88.81 237 ASP B N 1
ATOM 10248 C CA . ASP B 1 237 ? -36.062 -7.859 7.176 1 88.81 237 ASP B CA 1
ATOM 10249 C C . ASP B 1 237 ? -35.062 -8.984 7.414 1 88.81 237 ASP B C 1
ATOM 10251 O O . ASP B 1 237 ? -34.75 -9.312 8.562 1 88.81 237 ASP B O 1
ATOM 10255 N N . LEU B 1 238 ? -34.688 -9.516 6.371 1 92.19 238 LEU B N 1
ATOM 10256 C CA . LEU B 1 238 ? -33.688 -10.578 6.48 1 92.19 238 LEU B CA 1
ATOM 10257 C C . LEU B 1 238 ? -32.375 -10.047 7.059 1 92.19 238 LEU B C 1
ATOM 10259 O O . LEU B 1 238 ? -31.75 -10.695 7.902 1 92.19 238 LEU B O 1
ATOM 10263 N N . ARG B 1 239 ? -31.938 -8.906 6.574 1 92.5 239 ARG B N 1
ATOM 10264 C CA . ARG B 1 239 ? -30.719 -8.266 7.066 1 92.5 239 ARG B CA 1
ATOM 10265 C C . ARG B 1 239 ? -30.812 -8 8.562 1 92.5 239 ARG B C 1
ATOM 10267 O O . ARG B 1 239 ? -29.891 -8.328 9.312 1 92.5 239 ARG B O 1
ATOM 10274 N N . ASN B 1 240 ? -31.922 -7.469 9.008 1 89.88 240 ASN B N 1
ATOM 10275 C CA . ASN B 1 240 ? -32.125 -7.152 10.414 1 89.88 240 ASN B CA 1
ATOM 10276 C C . ASN B 1 240 ? -32.156 -8.414 11.273 1 89.88 240 ASN B C 1
ATOM 10278 O O . ASN B 1 240 ? -31.609 -8.422 12.391 1 89.88 240 ASN B O 1
ATOM 10282 N N . PHE B 1 241 ? -32.719 -9.383 10.695 1 90.19 241 PHE B N 1
ATOM 10283 C CA . PHE B 1 241 ? -32.75 -10.656 11.398 1 90.19 241 PHE B CA 1
ATOM 10284 C C . PHE B 1 241 ? -31.359 -11.211 11.586 1 90.19 241 PHE B C 1
ATOM 10286 O O . PHE B 1 241 ? -30.984 -11.617 12.688 1 90.19 241 PHE B O 1
ATOM 10293 N N . CYS B 1 242 ? -30.578 -11.203 10.547 1 92.62 242 CYS B N 1
ATOM 10294 C CA . CYS B 1 242 ? -29.234 -11.766 10.602 1 92.62 242 CYS B CA 1
ATOM 10295 C C . CYS B 1 242 ? -28.328 -10.938 11.508 1 92.62 242 CYS B C 1
ATOM 10297 O O . CYS B 1 242 ? -27.516 -11.492 12.242 1 92.62 242 CYS B O 1
ATOM 10299 N N . TYR B 1 243 ? -28.484 -9.641 11.461 1 90.88 243 TYR B N 1
ATOM 10300 C CA . TYR B 1 243 ? -27.688 -8.773 12.328 1 90.88 243 TYR B CA 1
ATOM 10301 C C . TYR B 1 243 ? -28.016 -9.023 13.797 1 90.88 243 TYR B C 1
ATOM 10303 O O . TYR B 1 243 ? -27.125 -9.102 14.641 1 90.88 243 TYR B O 1
ATOM 10311 N N . LEU B 1 244 ? -29.266 -9.156 14.062 1 88.62 244 LEU B N 1
ATOM 10312 C CA . LEU B 1 244 ? -29.703 -9.383 15.438 1 88.62 244 LEU B CA 1
ATOM 10313 C C . LEU B 1 244 ? -29.203 -10.727 15.953 1 88.62 244 LEU B C 1
ATOM 10315 O O . LEU B 1 244 ? -28.719 -10.828 17.078 1 88.62 244 LEU B O 1
ATOM 10319 N N . GLU B 1 245 ? -29.328 -11.719 15.148 1 88.19 245 GLU B N 1
ATOM 10320 C CA . GLU B 1 245 ? -28.859 -13.047 15.539 1 88.19 245 GLU B CA 1
ATOM 10321 C C . GLU B 1 245 ? -27.359 -13.062 15.781 1 88.19 245 GLU B C 1
ATOM 10323 O O . GLU B 1 245 ? -26.875 -13.75 16.688 1 88.19 245 GLU B O 1
ATOM 10328 N N . THR B 1 246 ? -26.641 -12.367 14.938 1 90.38 246 THR B N 1
ATOM 10329 C CA . THR B 1 246 ? -25.188 -12.297 15.078 1 90.38 246 THR B CA 1
ATOM 10330 C C . THR B 1 246 ? -24.797 -11.562 16.359 1 90.38 246 THR B C 1
ATOM 10332 O O . THR B 1 246 ? -23.875 -11.984 17.062 1 90.38 246 THR B O 1
ATOM 10335 N N . LEU B 1 247 ? -25.469 -10.492 16.641 1 87.94 247 LEU B N 1
ATOM 10336 C CA . LEU B 1 247 ? -25.156 -9.711 17.828 1 87.94 247 LEU B CA 1
ATOM 10337 C C . LEU B 1 247 ? -25.438 -10.5 19.109 1 87.94 247 LEU B C 1
ATOM 10339 O O . LEU B 1 247 ? -24.734 -10.352 20.109 1 87.94 247 LEU B O 1
ATOM 10343 N N . LYS B 1 248 ? -26.406 -11.375 19.031 1 82.31 248 LYS B N 1
ATOM 10344 C CA . LYS B 1 248 ? -26.703 -12.242 20.172 1 82.31 248 LYS B CA 1
ATOM 10345 C C . LYS B 1 248 ? -25.562 -13.203 20.469 1 82.31 248 LYS B C 1
ATOM 10347 O O . LYS B 1 248 ? -25.266 -13.5 21.625 1 82.31 248 LYS B O 1
ATOM 10352 N N . SER B 1 249 ? -24.875 -13.586 19.328 1 77.38 249 SER B N 1
ATOM 10353 C CA . SER B 1 249 ? -23.812 -14.586 19.438 1 77.38 249 SER B CA 1
ATOM 10354 C C . SER B 1 249 ? -22.5 -13.945 19.844 1 77.38 249 SER B C 1
ATOM 10356 O O . SER B 1 249 ? -21.609 -14.625 20.375 1 77.38 249 SER B O 1
ATOM 10358 N N . LEU B 1 250 ? -22.312 -12.711 19.578 1 74.88 250 LEU B N 1
ATOM 10359 C CA . LEU B 1 250 ? -21.047 -12.055 19.875 1 74.88 250 LEU B CA 1
ATOM 10360 C C . LEU B 1 250 ? -20.938 -11.742 21.375 1 74.88 250 LEU B C 1
ATOM 10362 O O . LEU B 1 250 ? -21.953 -11.57 22.047 1 74.88 250 LEU B O 1
ATOM 10366 N N . ALA B 1 251 ? -19.672 -11.883 21.969 1 58.72 251 ALA B N 1
ATOM 10367 C CA . ALA B 1 251 ? -19.359 -11.703 23.375 1 58.72 251 ALA B CA 1
ATOM 10368 C C . ALA B 1 251 ? -20.031 -10.453 23.938 1 58.72 251 ALA B C 1
ATOM 10370 O O . ALA B 1 251 ? -20.391 -9.547 23.172 1 58.72 251 ALA B O 1
ATOM 10371 N N . GLN B 1 252 ? -20.219 -10.43 25.203 1 63.22 252 GLN B N 1
ATOM 10372 C CA . GLN B 1 252 ? -20.906 -9.398 25.984 1 63.22 252 GLN B CA 1
ATOM 10373 C C . GLN B 1 252 ? -20.219 -8.047 25.828 1 63.22 252 GLN B C 1
ATOM 10375 O O . GLN B 1 252 ? -19.031 -7.906 26.156 1 63.22 252 GLN B O 1
ATOM 10380 N N . MET B 1 253 ? -20.781 -7.289 24.953 1 73.25 253 MET B N 1
ATOM 10381 C CA . MET B 1 253 ? -20.281 -5.934 24.75 1 73.25 253 MET B CA 1
ATOM 10382 C C . MET B 1 253 ? -21.094 -4.926 25.562 1 73.25 253 MET B C 1
ATOM 10384 O O . MET B 1 253 ? -22.281 -5.113 25.766 1 73.25 253 MET B O 1
ATOM 10388 N N . PRO B 1 254 ? -20.422 -3.986 26.062 1 73.5 254 PRO B N 1
ATOM 10389 C CA . PRO B 1 254 ? -21.141 -2.924 26.766 1 73.5 254 PRO B CA 1
ATOM 10390 C C . PRO B 1 254 ? -22.188 -2.238 25.875 1 73.5 254 PRO B C 1
ATOM 10392 O O . PRO B 1 254 ? -22.062 -2.27 24.656 1 73.5 254 PRO B O 1
ATOM 10395 N N . GLU B 1 255 ? -23.172 -1.749 26.484 1 75.38 255 GLU B N 1
ATOM 10396 C CA . GLU B 1 255 ? -24.297 -1.126 25.781 1 75.38 255 GLU B CA 1
ATOM 10397 C C . GLU B 1 255 ? -23.812 -0.02 24.844 1 75.38 255 GLU B C 1
ATOM 10399 O O . GLU B 1 255 ? -24.328 0.126 23.734 1 75.38 255 GLU B O 1
ATOM 10404 N N . GLN B 1 256 ? -22.859 0.773 25.234 1 71.44 256 GLN B N 1
ATOM 10405 C CA . GLN B 1 256 ? -22.391 1.891 24.422 1 71.44 256 GLN B CA 1
ATOM 10406 C C . GLN B 1 256 ? -21.734 1.398 23.141 1 71.44 256 GLN B C 1
ATOM 10408 O O . GLN B 1 256 ? -21.891 2.002 22.078 1 71.44 256 GLN B O 1
ATOM 10413 N N . ASP B 1 257 ? -21.031 0.294 23.297 1 75.94 257 ASP B N 1
ATOM 10414 C CA . ASP B 1 257 ? -20.375 -0.259 22.125 1 75.94 257 ASP B CA 1
ATOM 10415 C C . ASP B 1 257 ? -21.391 -0.819 21.125 1 75.94 257 ASP B C 1
ATOM 10417 O O . ASP B 1 257 ? -21.234 -0.665 19.922 1 75.94 257 ASP B O 1
ATOM 10421 N N . LEU B 1 258 ? -22.359 -1.413 21.75 1 80.19 258 LEU B N 1
ATOM 10422 C CA . LEU B 1 258 ? -23.406 -1.97 20.906 1 80.19 258 LEU B CA 1
ATOM 10423 C C . LEU B 1 258 ? -24.141 -0.866 20.141 1 80.19 258 LEU B C 1
ATOM 10425 O O . LEU B 1 258 ? -24.5 -1.046 18.984 1 80.19 258 LEU B O 1
ATOM 10429 N N . PHE B 1 259 ? -24.344 0.162 20.875 1 76.62 259 PHE B N 1
ATOM 10430 C CA . PHE B 1 259 ? -25.016 1.297 20.25 1 76.62 259 PHE B CA 1
ATOM 10431 C C . PHE B 1 259 ? -24.172 1.838 19.094 1 76.62 259 PHE B C 1
ATOM 10433 O O . PHE B 1 259 ? -24.703 2.1 18 1 76.62 259 PHE B O 1
ATOM 10440 N N . HIS B 1 260 ? -22.906 1.979 19.266 1 75.38 260 HIS B N 1
ATOM 10441 C CA . HIS B 1 260 ? -22.031 2.496 18.219 1 75.38 260 HIS B CA 1
ATOM 10442 C C . HIS B 1 260 ? -22 1.566 17.016 1 75.38 260 HIS B C 1
ATOM 10444 O O . HIS B 1 260 ? -21.984 2.027 15.867 1 75.38 260 HIS B O 1
ATOM 10450 N N . ILE B 1 261 ? -22.016 0.288 17.297 1 82.06 261 ILE B N 1
ATOM 10451 C CA . ILE B 1 261 ? -21.938 -0.699 16.219 1 82.06 261 ILE B CA 1
ATOM 10452 C C . ILE B 1 261 ? -23.234 -0.663 15.406 1 82.06 261 ILE B C 1
ATOM 10454 O O . ILE B 1 261 ? -23.188 -0.652 14.172 1 82.06 261 ILE B O 1
ATOM 10458 N N . THR B 1 262 ? -24.328 -0.576 16.078 1 84.69 262 THR B N 1
ATOM 10459 C CA . THR B 1 262 ? -25.625 -0.604 15.398 1 84.69 262 THR B CA 1
ATOM 10460 C C . THR B 1 262 ? -25.844 0.683 14.609 1 84.69 262 THR B C 1
ATOM 10462 O O . THR B 1 262 ? -26.422 0.661 13.523 1 84.69 262 THR B O 1
ATOM 10465 N N . ASN B 1 263 ? -25.344 1.744 15.125 1 78 263 ASN B N 1
ATOM 10466 C CA . ASN B 1 263 ? -25.438 3.014 14.414 1 78 263 ASN B CA 1
ATOM 10467 C C . ASN B 1 263 ? -24.594 3.018 13.148 1 78 263 ASN B C 1
ATOM 10469 O O . ASN B 1 263 ? -25 3.562 12.125 1 78 263 ASN B O 1
ATOM 10473 N N . SER B 1 264 ? -23.453 2.424 13.289 1 81.31 264 SER B N 1
ATOM 10474 C CA . SER B 1 264 ? -22.562 2.363 12.133 1 81.31 264 SER B CA 1
ATOM 10475 C C . SER B 1 264 ? -23.141 1.482 11.031 1 81.31 264 SER B C 1
ATOM 10477 O O . SER B 1 264 ? -22.828 1.668 9.859 1 81.31 264 SER B O 1
ATOM 10479 N N . LEU B 1 265 ? -24 0.545 11.453 1 87.31 265 LEU B N 1
ATOM 10480 C CA . LEU B 1 265 ? -24.594 -0.381 10.5 1 87.31 265 LEU B CA 1
ATOM 10481 C C . LEU B 1 265 ? -25.969 0.112 10.055 1 87.31 265 LEU B C 1
ATOM 10483 O O . LEU B 1 265 ? -26.688 -0.596 9.344 1 87.31 265 LEU B O 1
ATOM 10487 N N . ASN B 1 266 ? -26.328 1.268 10.438 1 78.94 266 ASN B N 1
ATOM 10488 C CA . ASN B 1 266 ? -27.672 1.794 10.172 1 78.94 266 ASN B CA 1
ATOM 10489 C C . ASN B 1 266 ? -28.75 0.827 10.633 1 78.94 266 ASN B C 1
ATOM 10491 O O . ASN B 1 266 ? -29.719 0.573 9.898 1 78.94 266 ASN B O 1
ATOM 10495 N N . PHE B 1 267 ? -28.422 0.077 11.68 1 83.75 267 PHE B N 1
ATOM 10496 C CA . PHE B 1 267 ? -29.328 -0.843 12.352 1 83.75 267 PHE B CA 1
ATOM 10497 C C . PHE B 1 267 ? -29.797 -0.26 13.68 1 83.75 267 PHE B C 1
ATOM 10499 O O . PHE B 1 267 ? -29.203 -0.519 14.727 1 83.75 267 PHE B O 1
ATOM 10506 N N . ASN B 1 268 ? -30.828 0.513 13.648 1 74.06 268 ASN B N 1
ATOM 10507 C CA . ASN B 1 268 ? -31.281 1.251 14.82 1 74.06 268 ASN B CA 1
ATOM 10508 C C . ASN B 1 268 ? -32.062 0.36 15.773 1 74.06 268 ASN B C 1
ATOM 10510 O O . ASN B 1 268 ? -33.188 -0.086 15.438 1 74.06 268 ASN B O 1
ATOM 10514 N N . LEU B 1 269 ? -31.406 -0.115 16.812 1 77.81 269 LEU B N 1
ATOM 10515 C CA . LEU B 1 269 ? -32.062 -0.921 17.844 1 77.81 269 LEU B CA 1
ATOM 10516 C C . LEU B 1 269 ? -32.594 -0.04 18.953 1 77.81 269 LEU B C 1
ATOM 10518 O O . LEU B 1 269 ? -32.062 1.024 19.234 1 77.81 269 LEU B O 1
ATOM 10522 N N . SER B 1 270 ? -33.719 -0.566 19.453 1 72.44 270 SER B N 1
ATOM 10523 C CA . SER B 1 270 ? -34.312 0.15 20.578 1 72.44 270 SER B CA 1
ATOM 10524 C C . SER B 1 270 ? -33.469 -0.044 21.844 1 72.44 270 SER B C 1
ATOM 10526 O O . SER B 1 270 ? -32.656 -0.954 21.922 1 72.44 270 SER B O 1
ATOM 10528 N N . LYS B 1 271 ? -33.594 0.718 22.797 1 67.75 271 LYS B N 1
ATOM 10529 C CA . LYS B 1 271 ? -32.875 0.674 24.062 1 67.75 271 LYS B CA 1
ATOM 10530 C C . LYS B 1 271 ? -33.094 -0.656 24.781 1 67.75 271 LYS B C 1
ATOM 10532 O O . LYS B 1 271 ? -32.156 -1.226 25.344 1 67.75 271 LYS B O 1
ATOM 10537 N N . SER B 1 272 ? -34.375 -0.996 24.656 1 71.81 272 SER B N 1
ATOM 10538 C CA . SER B 1 272 ? -34.719 -2.252 25.312 1 71.81 272 SER B CA 1
ATOM 10539 C C . SER B 1 272 ? -34 -3.432 24.672 1 71.81 272 SER B C 1
ATOM 10541 O O . SER B 1 272 ? -33.562 -4.344 25.359 1 71.81 272 SER B O 1
ATOM 10543 N N . GLN B 1 273 ? -33.812 -3.25 23.406 1 77.88 273 GLN B N 1
ATOM 10544 C CA . GLN B 1 273 ? -33.125 -4.312 22.688 1 77.88 273 GLN B CA 1
ATOM 10545 C C . GLN B 1 273 ? -31.641 -4.312 23.016 1 77.88 273 GLN B C 1
ATOM 10547 O O . GLN B 1 273 ? -31.047 -5.375 23.188 1 77.88 273 GLN B O 1
ATOM 10552 N N . LEU B 1 274 ? -31.078 -3.152 23.156 1 79.56 274 LEU B N 1
ATOM 10553 C CA . LEU B 1 274 ? -29.656 -3.023 23.469 1 79.56 274 LEU B CA 1
ATOM 10554 C C . LEU B 1 274 ? -29.359 -3.553 24.859 1 79.56 274 LEU B C 1
ATOM 10556 O O . LEU B 1 274 ? -28.344 -4.227 25.078 1 79.56 274 LEU B O 1
ATOM 10560 N N . LYS B 1 275 ? -30.234 -3.277 25.812 1 75.88 275 LYS B N 1
ATOM 10561 C CA . LYS B 1 275 ? -30.062 -3.756 27.172 1 75.88 275 LYS B CA 1
ATOM 10562 C C . LYS B 1 275 ? -30.156 -5.277 27.234 1 75.88 275 LYS B C 1
ATOM 10564 O O . LYS B 1 275 ? -29.438 -5.922 28 1 75.88 275 LYS B O 1
ATOM 10569 N N . GLN B 1 276 ? -31.031 -5.828 26.453 1 77.31 276 GLN B N 1
ATOM 10570 C CA . GLN B 1 276 ? -31.203 -7.277 26.422 1 77.31 276 GLN B CA 1
ATOM 10571 C C . GLN B 1 276 ? -29.953 -7.957 25.859 1 77.31 276 GLN B C 1
ATOM 10573 O O . GLN B 1 276 ? -29.547 -9.016 26.328 1 77.31 276 GLN B O 1
ATOM 10578 N N . LEU B 1 277 ? -29.438 -7.281 24.844 1 79.31 277 LEU B N 1
ATOM 10579 C CA . LEU B 1 277 ? -28.266 -7.844 24.203 1 79.31 277 LEU B CA 1
ATOM 10580 C C . LEU B 1 277 ? -27.047 -7.766 25.125 1 79.31 277 LEU B C 1
ATOM 10582 O O . LEU B 1 277 ? -26.203 -8.664 25.125 1 79.31 277 LEU B O 1
ATOM 10586 N N . SER B 1 278 ? -26.938 -6.664 25.906 1 75 278 SER B N 1
ATOM 10587 C CA . SER B 1 278 ? -25.812 -6.477 26.812 1 75 278 SER B CA 1
ATOM 10588 C C . SER B 1 278 ? -25.922 -7.395 28.016 1 75 278 SER B C 1
ATOM 10590 O O . SER B 1 278 ? -24.891 -7.848 28.547 1 75 278 SER B O 1
ATOM 10592 N N . SER B 1 279 ? -27.125 -7.695 28.734 1 61.91 279 SER B N 1
ATOM 10593 C CA . SER B 1 279 ? -27.375 -8.477 29.953 1 61.91 279 SER B CA 1
ATOM 10594 C C . SER B 1 279 ? -27.203 -9.969 29.688 1 61.91 279 SER B C 1
ATOM 10596 O O . SER B 1 279 ? -26.922 -10.742 30.609 1 61.91 279 SER B O 1
ATOM 10598 N N . ASN B 1 280 ? -27.422 -10.555 28.719 1 52.88 280 ASN B N 1
ATOM 10599 C CA . ASN B 1 280 ? -27.266 -11.984 28.469 1 52.88 280 ASN B CA 1
ATOM 10600 C C . ASN B 1 280 ? -25.828 -12.453 28.75 1 52.88 280 ASN B C 1
ATOM 10602 O O . ASN B 1 280 ? -25.453 -13.555 28.375 1 52.88 280 ASN B O 1
ATOM 10606 N N . LEU B 1 281 ? -24.969 -11.82 29.609 1 40.12 281 LEU B N 1
ATOM 10607 C CA . LEU B 1 281 ? -23.609 -12.117 30.078 1 40.12 281 LEU B CA 1
ATOM 10608 C C . LEU B 1 281 ? -23.609 -13.391 30.922 1 40.12 281 LEU B C 1
ATOM 10610 O O . LEU B 1 281 ? -22.703 -14.219 30.781 1 40.12 281 LEU B O 1
ATOM 10614 N N . ILE B 1 282 ? -24.234 -13.508 32.344 1 34.94 282 ILE B N 1
ATOM 10615 C CA . ILE B 1 282 ? -23.922 -14.211 33.594 1 34.94 282 ILE B CA 1
ATOM 10616 C C . ILE B 1 282 ? -24.219 -15.703 33.438 1 34.94 282 ILE B C 1
ATOM 10618 O O . ILE B 1 282 ? -23.656 -16.531 34.156 1 34.94 282 ILE B O 1
ATOM 10622 N N . SER B 1 283 ? -25.172 -16.094 32.656 1 33.56 283 SER B N 1
ATOM 10623 C CA . SER B 1 283 ? -25.5 -17.484 32.938 1 33.56 283 SER B CA 1
ATOM 10624 C C . SER B 1 283 ? -24.438 -18.438 32.438 1 33.56 283 SER B C 1
ATOM 10626 O O . SER B 1 283 ? -24.297 -19.562 32.906 1 33.56 283 SER B O 1
ATOM 10628 N N . GLU B 1 284 ? -23.766 -18.172 31.281 1 33.06 284 GLU B N 1
ATOM 10629 C CA . GLU B 1 284 ? -23.125 -19.359 30.719 1 33.06 284 GLU B CA 1
ATOM 10630 C C . GLU B 1 284 ? -21.734 -19.562 31.328 1 33.06 284 GLU B C 1
ATOM 10632 O O . GLU B 1 284 ? -21.062 -20.547 31.016 1 33.06 284 GLU B O 1
ATOM 10637 N N . LEU B 1 285 ? -21.078 -18.766 32.031 1 29.38 285 LEU B N 1
ATOM 10638 C CA . LEU B 1 285 ? -19.797 -19.328 32.469 1 29.38 285 LEU B CA 1
ATOM 10639 C C . LEU B 1 285 ? -20 -20.359 33.594 1 29.38 285 LEU B C 1
ATOM 10641 O O . LEU B 1 285 ? -19.047 -21.047 33.969 1 29.38 285 LEU B O 1
ATOM 10645 N N . GLY B 1 286 ? -20.906 -20.25 34.688 1 28.66 286 GLY B N 1
ATOM 10646 C CA . GLY B 1 286 ? -20.812 -21.125 35.844 1 28.66 286 GLY B CA 1
ATOM 10647 C C . GLY B 1 286 ? -21.219 -22.562 35.531 1 28.66 286 GLY B C 1
ATOM 10648 O O . GLY B 1 286 ? -21.234 -23.406 36.406 1 28.66 286 GLY B O 1
ATOM 10649 N N . SER B 1 287 ? -22.312 -22.859 34.844 1 27.55 287 SER B N 1
ATOM 10650 C CA . SER B 1 287 ? -22.719 -24.25 35 1 27.55 287 SER B CA 1
ATOM 10651 C C . SER B 1 287 ? -21.734 -25.188 34.312 1 27.55 287 SER B C 1
ATOM 10653 O O . SER B 1 287 ? -21.422 -25.016 33.125 1 27.55 287 SER B O 1
ATOM 10655 N N . ASN B 1 288 ? -20.781 -25.891 35.094 1 26.56 288 ASN B N 1
ATOM 10656 C CA . ASN B 1 288 ? -20.25 -27.25 34.906 1 26.56 288 ASN B CA 1
ATOM 10657 C C . ASN B 1 288 ? -21.25 -28.141 34.188 1 26.56 288 ASN B C 1
ATOM 10659 O O . ASN B 1 288 ? -22.438 -27.797 34.094 1 26.56 288 ASN B O 1
ATOM 10663 N N . GLU B 1 289 ? -20.906 -29.594 34.125 1 27.2 289 GLU B N 1
ATOM 10664 C CA . GLU B 1 289 ? -21.531 -30.75 33.5 1 27.2 289 GLU B CA 1
ATOM 10665 C C . GLU B 1 289 ? -23.016 -30.812 33.812 1 27.2 289 GLU B C 1
ATOM 10667 O O . GLU B 1 289 ? -23.828 -31.156 32.938 1 27.2 289 GLU B O 1
ATOM 10672 N N . ASP B 1 290 ? -23.391 -31.109 35.156 1 25.17 290 ASP B N 1
ATOM 10673 C CA . ASP B 1 290 ? -24.516 -31.984 35.5 1 25.17 290 ASP B CA 1
ATOM 10674 C C . ASP B 1 290 ? -25.844 -31.328 35.188 1 25.17 290 ASP B C 1
ATOM 10676 O O . ASP B 1 290 ? -26.766 -31.953 34.656 1 25.17 290 ASP B O 1
ATOM 10680 N N . LYS B 1 291 ? -26.438 -30.422 36.125 1 25.45 291 LYS B N 1
ATOM 10681 C CA . LYS B 1 291 ? -27.891 -30.484 36.188 1 25.45 291 LYS B CA 1
ATOM 10682 C C . LYS B 1 291 ? -28.531 -29.797 34.969 1 25.45 291 LYS B C 1
ATOM 10684 O O . LYS B 1 291 ? -28.625 -28.578 34.938 1 25.45 291 LYS B O 1
ATOM 10689 N N . VAL B 1 292 ? -28.391 -30.281 33.719 1 26.42 292 VAL B N 1
ATOM 10690 C CA . VAL B 1 292 ? -29.062 -30.109 32.438 1 26.42 292 VAL B CA 1
ATOM 10691 C C . VAL B 1 292 ? -30.562 -29.891 32.656 1 26.42 292 VAL B C 1
ATOM 10693 O O . VAL B 1 292 ? -31.219 -29.203 31.875 1 26.42 292 VAL B O 1
ATOM 10696 N N . ASP B 1 293 ? -31.203 -30.703 33.594 1 22.58 293 ASP B N 1
ATOM 10697 C CA . ASP B 1 293 ? -32.625 -31 33.406 1 22.58 293 ASP B CA 1
ATOM 10698 C C . ASP B 1 293 ? -33.5 -29.844 33.906 1 22.58 293 ASP B C 1
ATOM 10700 O O . ASP B 1 293 ? -34.719 -29.859 33.719 1 22.58 293 ASP B O 1
ATOM 10704 N N . LYS B 1 294 ? -33.219 -29.25 35.094 1 25.56 294 LYS B N 1
ATOM 10705 C CA . LYS B 1 294 ? -34.5 -28.859 35.656 1 25.56 294 LYS B CA 1
ATOM 10706 C C . LYS B 1 294 ? -35.188 -27.828 34.812 1 25.56 294 LYS B C 1
ATOM 10708 O O . LYS B 1 294 ? -34.562 -27.219 33.906 1 25.56 294 LYS B O 1
ATOM 10713 N N . ASP B 1 295 ? -35.875 -26.703 35.5 1 24.22 295 ASP B N 1
ATOM 10714 C CA . ASP B 1 295 ? -37.156 -26.109 35.094 1 24.22 295 ASP B CA 1
ATOM 10715 C C . ASP B 1 295 ? -36.938 -25.156 33.906 1 24.22 295 ASP B C 1
ATOM 10717 O O . ASP B 1 295 ? -36.344 -24.094 34.062 1 24.22 295 ASP B O 1
ATOM 10721 N N . ARG B 1 296 ? -36.688 -25.438 32.688 1 27.31 296 ARG B N 1
ATOM 10722 C CA . ARG B 1 296 ? -36.969 -24.938 31.359 1 27.31 296 ARG B CA 1
ATOM 10723 C C . ARG B 1 296 ? -38.281 -24.125 31.359 1 27.31 296 ARG B C 1
ATOM 10725 O O . ARG B 1 296 ? -38.656 -23.562 30.328 1 27.31 296 ARG B O 1
ATOM 10732 N N . SER B 1 297 ? -39.312 -24.391 32.25 1 26.44 297 SER B N 1
ATOM 10733 C CA . SER B 1 297 ? -40.688 -23.984 31.953 1 26.44 297 SER B CA 1
ATOM 10734 C C . SER B 1 297 ? -40.844 -22.484 32.125 1 26.44 297 SER B C 1
ATOM 10736 O O . SER B 1 297 ? -41.656 -21.859 31.406 1 26.44 297 SER B O 1
ATOM 10738 N N . ALA B 1 298 ? -40.688 -21.875 33.406 1 24.3 298 ALA B N 1
ATOM 10739 C CA . ALA B 1 298 ? -41.5 -20.75 33.875 1 24.3 298 ALA B CA 1
ATOM 10740 C C . ALA B 1 298 ? -41 -19.422 33.312 1 24.3 298 ALA B C 1
ATOM 10742 O O . ALA B 1 298 ? -41.688 -18.406 33.438 1 24.3 298 ALA B O 1
ATOM 10743 N N . SER B 1 299 ? -39.781 -19.156 33.344 1 28.09 299 SER B N 1
ATOM 10744 C CA . SER B 1 299 ? -39.656 -17.719 33.156 1 28.09 299 SER B CA 1
ATOM 10745 C C . SER B 1 299 ? -40 -17.328 31.734 1 28.09 299 SER B C 1
ATOM 10747 O O . SER B 1 299 ? -39.094 -17.266 30.875 1 28.09 299 SER B O 1
ATOM 10749 N N . SER B 1 300 ? -41 -17.828 30.906 1 29.48 300 SER B N 1
ATOM 10750 C CA . SER B 1 300 ? -41.781 -17.844 29.672 1 29.48 300 SER B CA 1
ATOM 10751 C C . SER B 1 300 ? -42.156 -16.438 29.219 1 29.48 300 SER B C 1
ATOM 10753 O O . SER B 1 300 ? -42.281 -16.172 28.016 1 29.48 300 SER B O 1
ATOM 10755 N N . ASN B 1 301 ? -42.781 -15.523 30.109 1 29.45 301 ASN B N 1
ATOM 10756 C CA . ASN B 1 301 ? -43.688 -14.492 29.609 1 29.45 301 ASN B CA 1
ATOM 10757 C C . ASN B 1 301 ? -42.906 -13.305 29.047 1 29.45 301 ASN B C 1
ATOM 10759 O O . ASN B 1 301 ? -43.469 -12.227 28.828 1 29.45 301 ASN B O 1
ATOM 10763 N N . SER B 1 302 ? -41.656 -13.031 29.453 1 33.38 302 SER B N 1
ATOM 10764 C CA . SER B 1 302 ? -41.125 -11.758 29 1 33.38 302 SER B CA 1
ATOM 10765 C C . SER B 1 302 ? -41.031 -11.703 27.484 1 33.38 302 SER B C 1
ATOM 10767 O O . SER B 1 302 ? -40.562 -12.648 26.844 1 33.38 302 SER B O 1
ATOM 10769 N N . VAL B 1 303 ? -41.719 -10.961 26.734 1 39.84 303 VAL B N 1
ATOM 10770 C CA . VAL B 1 303 ? -41.781 -10.609 25.328 1 39.84 303 VAL B CA 1
ATOM 10771 C C . VAL B 1 303 ? -40.344 -10.477 24.766 1 39.84 303 VAL B C 1
ATOM 10773 O O . VAL B 1 303 ? -39.594 -9.617 25.188 1 39.84 303 VAL B O 1
ATOM 10776 N N . ASN B 1 304 ? -39.562 -11.422 24.328 1 47.75 304 ASN B N 1
ATOM 10777 C CA . ASN B 1 304 ? -38.219 -11.406 23.703 1 47.75 304 ASN B CA 1
ATOM 10778 C C . ASN B 1 304 ? -38.156 -10.398 22.562 1 47.75 304 ASN B C 1
ATOM 10780 O O . ASN B 1 304 ? -38.656 -10.656 21.469 1 47.75 304 ASN B O 1
ATOM 10784 N N . LEU B 1 305 ? -38.125 -9.117 22.844 1 49.88 305 LEU B N 1
ATOM 10785 C CA . LEU B 1 305 ? -38.031 -7.969 21.953 1 49.88 305 LEU B CA 1
ATOM 10786 C C . LEU B 1 305 ? -37.031 -8.219 20.828 1 49.88 305 LEU B C 1
ATOM 10788 O O . LEU B 1 305 ? -36.969 -7.465 19.859 1 49.88 305 LEU B O 1
ATOM 10792 N N . LEU B 1 306 ? -36.188 -9.234 21.078 1 55.06 306 LEU B N 1
ATOM 10793 C CA . LEU B 1 306 ? -35.188 -9.539 20.062 1 55.06 306 LEU B CA 1
ATOM 10794 C C . LEU B 1 306 ? -35.781 -10.492 19.016 1 55.06 306 LEU B C 1
ATOM 10796 O O . LEU B 1 306 ? -35.062 -10.93 18.109 1 55.06 306 LEU B O 1
ATOM 10800 N N . ASP B 1 307 ? -37.094 -10.984 19.172 1 58 307 ASP B N 1
ATOM 10801 C CA . ASP B 1 307 ? -37.688 -11.875 18.188 1 58 307 ASP B CA 1
ATOM 10802 C C . ASP B 1 307 ? -38.219 -11.086 16.984 1 58 307 ASP B C 1
ATOM 10804 O O . ASP B 1 307 ? -39.125 -10.273 17.125 1 58 307 ASP B O 1
ATOM 10808 N N . SER B 1 308 ? -37.531 -10.781 15.969 1 59.78 308 SER B N 1
ATOM 10809 C CA . SER B 1 308 ? -37.906 -10.047 14.758 1 59.78 308 SER B CA 1
ATOM 10810 C C . SER B 1 308 ? -39.156 -10.617 14.109 1 59.78 308 SER B C 1
ATOM 10812 O O . SER B 1 308 ? -39.781 -9.969 13.273 1 59.78 308 SER B O 1
ATOM 10814 N N . GLY B 1 309 ? -39.875 -11.609 14.68 1 63.81 309 GLY B N 1
ATOM 10815 C CA . GLY B 1 309 ? -41 -12.281 14.023 1 63.81 309 GLY B CA 1
ATOM 10816 C C . GLY B 1 309 ? -40.656 -12.805 12.641 1 63.81 309 GLY B C 1
ATOM 10817 O O . GLY B 1 309 ? -41.469 -13.438 11.984 1 63.81 309 GLY B O 1
ATOM 10818 N N . PHE B 1 310 ? -39.469 -12.586 12.156 1 78.94 310 PHE B N 1
ATOM 10819 C CA . PHE B 1 310 ? -39.031 -13.016 10.836 1 78.94 310 PHE B CA 1
ATOM 10820 C C . PHE B 1 310 ? -38.406 -14.414 10.898 1 78.94 310 PHE B C 1
ATOM 10822 O O . PHE B 1 310 ? -37.656 -14.727 11.82 1 78.94 310 PHE B O 1
ATOM 10829 N N . SER B 1 311 ? -38.969 -15.344 10.117 1 80.88 311 SER B N 1
ATOM 10830 C CA . SER B 1 311 ? -38.406 -16.688 10.031 1 80.88 311 SER B CA 1
ATOM 10831 C C . SER B 1 311 ? -37.656 -16.891 8.719 1 80.88 311 SER B C 1
ATOM 10833 O O . SER B 1 311 ? -38.25 -16.797 7.641 1 80.88 311 SER B O 1
ATOM 10835 N N . ILE B 1 312 ? -36.438 -17.203 8.766 1 84.88 312 ILE B N 1
ATOM 10836 C CA . ILE B 1 312 ? -35.594 -17.391 7.613 1 84.88 312 ILE B CA 1
ATOM 10837 C C . ILE B 1 312 ? -36 -18.672 6.863 1 84.88 312 ILE B C 1
ATOM 10839 O O . ILE B 1 312 ? -35.812 -18.766 5.648 1 84.88 312 ILE B O 1
ATOM 10843 N N . ASP B 1 313 ? -36.625 -19.609 7.566 1 80.38 313 ASP B N 1
ATOM 10844 C CA . ASP B 1 313 ? -36.969 -20.906 6.996 1 80.38 313 ASP B CA 1
ATOM 10845 C C . ASP B 1 313 ? -38.094 -20.766 5.953 1 80.38 313 ASP B C 1
ATOM 10847 O O . ASP B 1 313 ? -38.25 -21.641 5.09 1 80.38 313 ASP B O 1
ATOM 10851 N N . SER B 1 314 ? -38.719 -19.656 5.926 1 82.12 314 SER B N 1
ATOM 10852 C CA . SER B 1 314 ? -39.844 -19.438 4.992 1 82.12 314 SER B CA 1
ATOM 10853 C C . SER B 1 314 ? -39.344 -18.891 3.66 1 82.12 314 SER B C 1
ATOM 10855 O O . SER B 1 314 ? -40.062 -18.891 2.668 1 82.12 314 SER B O 1
ATOM 10857 N N . LEU B 1 315 ? -38.125 -18.609 3.623 1 87.81 315 LEU B N 1
ATOM 10858 C CA . LEU B 1 315 ? -37.594 -17.984 2.416 1 87.81 315 LEU B CA 1
ATOM 10859 C C . LEU B 1 315 ? -37 -19.031 1.464 1 87.81 315 LEU B C 1
ATOM 10861 O O . LEU B 1 315 ? -36.562 -20.094 1.899 1 87.81 315 LEU B O 1
ATOM 10865 N N . ASP B 1 316 ? -37.094 -18.688 0.235 1 89.5 316 ASP B N 1
ATOM 10866 C CA . ASP B 1 316 ? -36.531 -19.547 -0.807 1 89.5 316 ASP B CA 1
ATOM 10867 C C . ASP B 1 316 ? -35 -19.562 -0.743 1 89.5 316 ASP B C 1
ATOM 10869 O O . ASP B 1 316 ? -34.375 -18.578 -0.323 1 89.5 316 ASP B O 1
ATOM 10873 N N . GLU B 1 317 ? -34.469 -20.672 -1.06 1 90.5 317 GLU B N 1
ATOM 10874 C CA . GLU B 1 317 ? -33 -20.859 -1.04 1 90.5 317 GLU B CA 1
ATOM 10875 C C . GLU B 1 317 ? -32.312 -19.844 -1.94 1 90.5 317 GLU B C 1
ATOM 10877 O O . GLU B 1 317 ? -31.219 -19.375 -1.623 1 90.5 317 GLU B O 1
ATOM 10882 N N . GLN B 1 318 ? -32.969 -19.516 -2.98 1 92.06 318 GLN B N 1
ATOM 10883 C CA . GLN B 1 318 ? -32.375 -18.578 -3.926 1 92.06 318 GLN B CA 1
ATOM 10884 C C . GLN B 1 318 ? -32.281 -17.172 -3.338 1 92.06 318 GLN B C 1
ATOM 10886 O O . GLN B 1 318 ? -31.312 -16.453 -3.561 1 92.06 318 GLN B O 1
ATOM 10891 N N . THR B 1 319 ? -33.312 -16.844 -2.654 1 93.62 319 THR B N 1
ATOM 10892 C CA . THR B 1 319 ? -33.344 -15.531 -2.023 1 93.62 319 THR B CA 1
ATOM 10893 C C . THR B 1 319 ? -32.25 -15.422 -0.969 1 93.62 319 THR B C 1
ATOM 10895 O O . THR B 1 319 ? -31.594 -14.383 -0.856 1 93.62 319 THR B O 1
ATOM 10898 N N . ILE B 1 320 ? -32.094 -16.484 -0.279 1 94.56 320 ILE B N 1
ATOM 10899 C CA . ILE B 1 320 ? -31.062 -16.5 0.756 1 94.56 320 ILE B CA 1
ATOM 10900 C C . ILE B 1 320 ? -29.688 -16.406 0.115 1 94.56 320 ILE B C 1
ATOM 10902 O O . ILE B 1 320 ? -28.812 -15.711 0.617 1 94.56 320 ILE B O 1
ATOM 10906 N N . GLU B 1 321 ? -29.547 -17.094 -0.934 1 94.62 321 GLU B N 1
ATOM 10907 C CA . GLU B 1 321 ? -28.281 -17.078 -1.646 1 94.62 321 GLU B CA 1
ATOM 10908 C C . GLU B 1 321 ? -27.969 -15.68 -2.191 1 94.62 321 GLU B C 1
ATOM 10910 O O . GLU B 1 321 ? -26.828 -15.211 -2.109 1 94.62 321 GLU B O 1
ATOM 10915 N N . ASN B 1 322 ? -29 -15.062 -2.771 1 95.69 322 ASN B N 1
ATOM 10916 C CA . ASN B 1 322 ? -28.828 -13.719 -3.311 1 95.69 322 ASN B CA 1
ATOM 10917 C C . ASN B 1 322 ? -28.453 -12.711 -2.219 1 95.69 322 ASN B C 1
ATOM 10919 O O . ASN B 1 322 ? -27.562 -11.891 -2.402 1 95.69 322 ASN B O 1
ATOM 10923 N N . TYR B 1 323 ? -29.125 -12.844 -1.139 1 96.25 323 TYR B N 1
ATOM 10924 C CA . TYR B 1 323 ? -28.812 -11.977 -0.006 1 96.25 323 TYR B CA 1
ATOM 10925 C C . TYR B 1 323 ? -27.391 -12.195 0.468 1 96.25 323 TYR B C 1
ATOM 10927 O O . TYR B 1 323 ? -26.656 -11.234 0.723 1 96.25 323 TYR B O 1
ATOM 10935 N N . SER B 1 324 ? -27.016 -13.461 0.629 1 96.19 324 SER B N 1
ATOM 10936 C CA . SER B 1 324 ? -25.703 -13.812 1.152 1 96.19 324 SER B CA 1
ATOM 10937 C C . SER B 1 324 ? -24.594 -13.266 0.257 1 96.19 324 SER B C 1
ATOM 10939 O O . SER B 1 324 ? -23.562 -12.797 0.748 1 96.19 324 SER B O 1
ATOM 10941 N N . LYS B 1 325 ? -24.812 -13.328 -1.021 1 95.56 325 LYS B N 1
ATOM 10942 C CA . LYS B 1 325 ? -23.812 -12.812 -1.96 1 95.56 325 LYS B CA 1
ATOM 10943 C C . LYS B 1 325 ? -23.672 -11.305 -1.84 1 95.56 325 LYS B C 1
ATOM 10945 O O . LYS B 1 325 ? -22.562 -10.773 -1.844 1 95.56 325 LYS B O 1
ATOM 10950 N N . LEU B 1 326 ? -24.797 -10.648 -1.753 1 96.5 326 LEU B N 1
ATOM 10951 C CA . LEU B 1 326 ? -24.797 -9.195 -1.633 1 96.5 326 LEU B CA 1
ATOM 10952 C C . LEU B 1 326 ? -24.156 -8.758 -0.318 1 96.5 326 LEU B C 1
ATOM 10954 O O . LEU B 1 326 ? -23.344 -7.824 -0.294 1 96.5 326 LEU B O 1
ATOM 10958 N N . GLN B 1 327 ? -24.547 -9.406 0.731 1 96.5 327 GLN B N 1
ATOM 10959 C CA . GLN B 1 327 ? -24.016 -9.086 2.055 1 96.5 327 GLN B CA 1
ATOM 10960 C C . GLN B 1 327 ? -22.516 -9.336 2.125 1 96.5 327 GLN B C 1
ATOM 10962 O O . GLN B 1 327 ? -21.781 -8.578 2.764 1 96.5 327 GLN B O 1
ATOM 10967 N N . LEU B 1 328 ? -22.078 -10.406 1.549 1 95.56 328 LEU B N 1
ATOM 10968 C CA . LEU B 1 328 ? -20.641 -10.719 1.556 1 95.56 328 LEU B CA 1
ATOM 10969 C C . LEU B 1 328 ? -19.844 -9.656 0.814 1 95.56 328 LEU B C 1
ATOM 10971 O O . LEU B 1 328 ? -18.812 -9.203 1.296 1 95.56 328 LEU B O 1
ATOM 10975 N N . ARG B 1 329 ? -20.328 -9.266 -0.375 1 95.06 329 ARG B N 1
ATOM 10976 C CA . ARG B 1 329 ? -19.641 -8.227 -1.14 1 95.06 329 ARG B CA 1
ATOM 10977 C C . ARG B 1 329 ? -19.609 -6.91 -0.369 1 95.06 329 ARG B C 1
ATOM 10979 O O . ARG B 1 329 ? -18.609 -6.188 -0.405 1 95.06 329 ARG B O 1
ATOM 10986 N N . PHE B 1 330 ? -20.734 -6.617 0.285 1 95.5 330 PHE B N 1
ATOM 10987 C CA . PHE B 1 330 ? -20.812 -5.418 1.111 1 95.5 330 PHE B CA 1
ATOM 10988 C C . PHE B 1 330 ? -19.766 -5.457 2.219 1 95.5 330 PHE B C 1
ATOM 10990 O O . PHE B 1 330 ? -19.062 -4.469 2.453 1 95.5 330 PHE B O 1
ATOM 10997 N N . ALA B 1 331 ? -19.609 -6.594 2.836 1 94.88 331 ALA B N 1
ATOM 10998 C CA . ALA B 1 331 ? -18.625 -6.766 3.904 1 94.88 331 ALA B CA 1
ATOM 10999 C C . ALA B 1 331 ? -17.203 -6.621 3.373 1 94.88 331 ALA B C 1
ATOM 11001 O O . ALA B 1 331 ? -16.375 -5.953 3.986 1 94.88 331 ALA B O 1
ATOM 11002 N N . GLN B 1 332 ? -16.953 -7.191 2.25 1 91.56 332 GLN B N 1
ATOM 11003 C CA . GLN B 1 332 ? -15.625 -7.164 1.654 1 91.56 332 GLN B CA 1
ATOM 11004 C C . GLN B 1 332 ? -15.219 -5.742 1.285 1 91.56 332 GLN B C 1
ATOM 11006 O O . GLN B 1 332 ? -14.086 -5.324 1.545 1 91.56 332 GLN B O 1
ATOM 11011 N N . TYR B 1 333 ? -16.094 -5.043 0.676 1 90.69 333 TYR B N 1
ATOM 11012 C CA . TYR B 1 333 ? -15.789 -3.684 0.25 1 90.69 333 TYR B CA 1
ATOM 11013 C C . TYR B 1 333 ? -15.648 -2.754 1.45 1 90.69 333 TYR B C 1
ATOM 11015 O O . TYR B 1 333 ? -14.812 -1.852 1.451 1 90.69 333 TYR B O 1
ATOM 11023 N N . CYS B 1 334 ? -16.438 -2.971 2.492 1 91.81 334 CYS B N 1
ATOM 11024 C CA . CYS B 1 334 ? -16.312 -2.17 3.707 1 91.81 334 CYS B CA 1
ATOM 11025 C C . CYS B 1 334 ? -14.977 -2.414 4.387 1 91.81 334 CYS B C 1
ATOM 11027 O O . CYS B 1 334 ? -14.367 -1.487 4.93 1 91.81 334 CYS B O 1
ATOM 11029 N N . GLU B 1 335 ? -14.547 -3.621 4.34 1 89.19 335 GLU B N 1
ATOM 11030 C CA . GLU B 1 335 ? -13.258 -3.959 4.938 1 89.19 335 GLU B CA 1
ATOM 11031 C C . GLU B 1 335 ? -12.102 -3.357 4.141 1 89.19 335 GLU B C 1
ATOM 11033 O O . GLU B 1 335 ? -11.211 -2.727 4.711 1 89.19 335 GLU B O 1
ATOM 11038 N N . SER B 1 336 ? -12.172 -3.545 2.797 1 82.5 336 SER B N 1
ATOM 11039 C CA . SER B 1 336 ? -11.078 -3.109 1.935 1 82.5 336 SER B CA 1
ATOM 11040 C C . SER B 1 336 ? -10.945 -1.59 1.937 1 82.5 336 SER B C 1
ATOM 11042 O O . SER B 1 336 ? -9.844 -1.059 1.798 1 82.5 336 SER B O 1
ATOM 11044 N N . SER B 1 337 ? -12.055 -0.963 2.117 1 82.38 337 SER B N 1
ATOM 11045 C CA . SER B 1 337 ? -12.023 0.496 2.117 1 82.38 337 SER B CA 1
ATOM 11046 C C . SER B 1 337 ? -11.789 1.042 3.521 1 82.38 337 SER B C 1
ATOM 11048 O O . SER B 1 337 ? -11.562 2.242 3.695 1 82.38 337 SER B O 1
ATOM 11050 N N . GLY B 1 338 ? -11.773 0.156 4.496 1 83 338 GLY B N 1
ATOM 11051 C CA . GLY B 1 338 ? -11.625 0.624 5.867 1 83 338 GLY B CA 1
ATOM 11052 C C . GLY B 1 338 ? -12.781 1.498 6.324 1 83 338 GLY B C 1
ATOM 11053 O O . GLY B 1 338 ? -12.594 2.408 7.137 1 83 338 GLY B O 1
ATOM 11054 N N . TYR B 1 339 ? -13.891 1.254 5.816 1 83.75 339 TYR B N 1
ATOM 11055 C CA . TYR B 1 339 ? -15.07 2.08 6.055 1 83.75 339 TYR B CA 1
ATOM 11056 C C . TYR B 1 339 ? -15.633 1.842 7.449 1 83.75 339 TYR B C 1
ATOM 11058 O O . TYR B 1 339 ? -16.219 2.744 8.055 1 83.75 339 TYR B O 1
ATOM 11066 N N . LEU B 1 340 ? -15.531 0.611 7.977 1 88.5 340 LEU B N 1
ATOM 11067 C CA . LEU B 1 340 ? -16.141 0.248 9.258 1 88.5 340 LEU B CA 1
ATOM 11068 C C . LEU B 1 340 ? -15.086 -0.305 10.219 1 88.5 340 LEU B C 1
ATOM 11070 O O . LEU B 1 340 ? -14.008 -0.722 9.789 1 88.5 340 LEU B O 1
ATOM 11074 N N . ASN B 1 341 ? -15.391 -0.295 11.445 1 86.31 341 ASN B N 1
ATOM 11075 C CA . ASN B 1 341 ? -14.492 -0.853 12.453 1 86.31 341 ASN B CA 1
ATOM 11076 C C . ASN B 1 341 ? -14.586 -2.375 12.5 1 86.31 341 ASN B C 1
ATOM 11078 O O . ASN B 1 341 ? -15.461 -2.971 11.883 1 86.31 341 ASN B O 1
ATOM 11082 N N . SER B 1 342 ? -13.734 -3.018 13.234 1 87.12 342 SER B N 1
ATOM 11083 C CA . SER B 1 342 ? -13.57 -4.469 13.25 1 87.12 342 SER B CA 1
ATOM 11084 C C . SER B 1 342 ? -14.836 -5.156 13.758 1 87.12 342 SER B C 1
ATOM 11086 O O . SER B 1 342 ? -15.227 -6.203 13.242 1 87.12 342 SER B O 1
ATOM 11088 N N . TYR B 1 343 ? -15.508 -4.609 14.719 1 86.25 343 TYR B N 1
ATOM 11089 C CA . TYR B 1 343 ? -16.672 -5.258 15.297 1 86.25 343 TYR B CA 1
ATOM 11090 C C . TYR B 1 343 ? -17.859 -5.195 14.336 1 86.25 343 TYR B C 1
ATOM 11092 O O . TYR B 1 343 ? -18.609 -6.168 14.203 1 86.25 343 TYR B O 1
ATOM 11100 N N . ALA B 1 344 ? -18.031 -4.012 13.742 1 90.19 344 ALA B N 1
ATOM 11101 C CA . ALA B 1 344 ? -19.062 -3.91 12.719 1 90.19 344 ALA B CA 1
ATOM 11102 C C . ALA B 1 344 ? -18.797 -4.879 11.57 1 90.19 344 ALA B C 1
ATOM 11104 O O . ALA B 1 344 ? -19.719 -5.492 11.039 1 90.19 344 ALA B O 1
ATOM 11105 N N . LEU B 1 345 ? -17.578 -4.996 11.195 1 92.69 345 LEU B N 1
ATOM 11106 C CA . LEU B 1 345 ? -17.203 -5.922 10.133 1 92.69 345 LEU B CA 1
ATOM 11107 C C . LEU B 1 345 ? -17.484 -7.363 10.547 1 92.69 345 LEU B C 1
ATOM 11109 O O . LEU B 1 345 ? -17.891 -8.18 9.719 1 92.69 345 LEU B O 1
ATOM 11113 N N . MET B 1 346 ? -17.203 -7.699 11.812 1 92.75 346 MET B N 1
ATOM 11114 C CA . MET B 1 346 ? -17.484 -9.047 12.305 1 92.75 346 MET B CA 1
ATOM 11115 C C . MET B 1 346 ? -18.969 -9.383 12.164 1 92.75 346 MET B C 1
ATOM 11117 O O . MET B 1 346 ? -19.312 -10.5 11.797 1 92.75 346 MET B O 1
ATOM 11121 N N . VAL B 1 347 ? -19.766 -8.375 12.438 1 93.25 347 VAL B N 1
ATOM 11122 C CA . VAL B 1 347 ? -21.203 -8.578 12.312 1 93.25 347 VAL B CA 1
ATOM 11123 C C . VAL B 1 347 ? -21.562 -8.828 10.852 1 93.25 347 VAL B C 1
ATOM 11125 O O . VAL B 1 347 ? -22.359 -9.727 10.539 1 93.25 347 VAL B O 1
ATOM 11128 N N . LEU B 1 348 ? -20.969 -8.055 9.961 1 95.56 348 LEU B N 1
ATOM 11129 C CA . LEU B 1 348 ? -21.281 -8.188 8.547 1 95.56 348 LEU B CA 1
ATOM 11130 C C . LEU B 1 348 ? -20.875 -9.562 8.023 1 95.56 348 LEU B C 1
ATOM 11132 O O . LEU B 1 348 ? -21.672 -10.234 7.367 1 95.56 348 LEU B O 1
ATOM 11136 N N . TYR B 1 349 ? -19.688 -10.039 8.312 1 95.31 349 TYR B N 1
ATOM 11137 C CA . TYR B 1 349 ? -19.203 -11.328 7.816 1 95.31 349 TYR B CA 1
ATOM 11138 C C . TYR B 1 349 ? -19.969 -12.477 8.461 1 95.31 349 TYR B C 1
ATOM 11140 O O . TYR B 1 349 ? -20.375 -13.43 7.785 1 95.31 349 TYR B O 1
ATOM 11148 N N . LYS B 1 350 ? -20.172 -12.398 9.758 1 94.88 350 LYS B N 1
ATOM 11149 C CA . LYS B 1 350 ? -20.844 -13.477 10.469 1 94.88 350 LYS B CA 1
ATOM 11150 C C . LYS B 1 350 ? -22.312 -13.578 10.047 1 94.88 350 LYS B C 1
ATOM 11152 O O . LYS B 1 350 ? -22.891 -14.664 10.039 1 94.88 350 LYS B O 1
ATOM 11157 N N . SER B 1 351 ? -22.906 -12.445 9.734 1 94.75 351 SER B N 1
ATOM 11158 C CA . SER B 1 351 ? -24.297 -12.445 9.273 1 94.75 351 SER B CA 1
ATOM 11159 C C . SER B 1 351 ? -24.453 -13.289 8.016 1 94.75 351 SER B C 1
ATOM 11161 O O . SER B 1 351 ? -25.531 -13.852 7.77 1 94.75 351 SER B O 1
ATOM 11163 N N . VAL B 1 352 ? -23.422 -13.422 7.203 1 95.56 352 VAL B N 1
ATOM 11164 C CA . VAL B 1 352 ? -23.469 -14.234 5.992 1 95.56 352 VAL B CA 1
ATOM 11165 C C . VAL B 1 352 ? -23.578 -15.711 6.367 1 95.56 352 VAL B C 1
ATOM 11167 O O . VAL B 1 352 ? -24.359 -16.453 5.77 1 95.56 352 VAL B O 1
ATOM 11170 N N . SER B 1 353 ? -22.812 -16.156 7.367 1 93.31 353 SER B N 1
ATOM 11171 C CA . SER B 1 353 ? -22.828 -17.547 7.805 1 93.31 353 SER B CA 1
ATOM 11172 C C . SER B 1 353 ? -24.141 -17.875 8.5 1 93.31 353 SER B C 1
ATOM 11174 O O . SER B 1 353 ? -24.594 -19.031 8.484 1 93.31 353 SER B O 1
ATOM 11176 N N . VAL B 1 354 ? -24.75 -16.828 9.102 1 92.31 354 VAL B N 1
ATOM 11177 C CA . VAL B 1 354 ? -26.031 -17.031 9.766 1 92.31 354 VAL B CA 1
ATOM 11178 C C . VAL B 1 354 ? -27.141 -17.172 8.727 1 92.31 354 VAL B C 1
ATOM 11180 O O . VAL B 1 354 ? -28.016 -18.016 8.875 1 92.31 354 VAL B O 1
ATOM 11183 N N . SER B 1 355 ? -27.078 -16.391 7.684 1 93.62 355 SER B N 1
ATOM 11184 C CA . SER B 1 355 ? -28.078 -16.453 6.637 1 93.62 355 SER B CA 1
ATOM 11185 C C . SER B 1 355 ? -27.984 -17.734 5.836 1 93.62 355 SER B C 1
ATOM 11187 O O . SER B 1 355 ? -28.984 -18.375 5.523 1 93.62 355 SER B O 1
ATOM 11189 N N . ASN B 1 356 ? -26.781 -18.109 5.461 1 93.69 356 ASN B N 1
ATOM 11190 C CA . ASN B 1 356 ? -26.516 -19.297 4.668 1 93.69 356 ASN B CA 1
ATOM 11191 C C . ASN B 1 356 ? -25.453 -20.172 5.312 1 93.69 356 ASN B C 1
ATOM 11193 O O . ASN B 1 356 ? -24.312 -20.188 4.875 1 93.69 356 ASN B O 1
ATOM 11197 N N . PRO B 1 357 ? -25.812 -20.984 6.285 1 91.69 357 PRO B N 1
ATOM 11198 C CA . PRO B 1 357 ? -24.844 -21.766 7.059 1 91.69 357 PRO B CA 1
ATOM 11199 C C . PRO B 1 357 ? -24.156 -22.844 6.23 1 91.69 357 PRO B C 1
ATOM 11201 O O . PRO B 1 357 ? -23.094 -23.344 6.609 1 91.69 357 PRO B O 1
ATOM 11204 N N . LYS B 1 358 ? -24.688 -23.219 5.086 1 91.25 358 LYS B N 1
ATOM 11205 C CA . LYS B 1 358 ? -24.109 -24.312 4.293 1 91.25 358 LYS B CA 1
ATOM 11206 C C . LYS B 1 358 ? -23.281 -23.766 3.133 1 91.25 358 LYS B C 1
ATOM 11208 O O . LYS B 1 358 ? -22.828 -24.531 2.279 1 91.25 358 LYS B O 1
ATOM 11213 N N . TRP B 1 359 ? -23.109 -22.531 3.123 1 92.88 359 TRP B N 1
ATOM 11214 C CA . TRP B 1 359 ? -22.375 -21.922 2.023 1 92.88 359 TRP B CA 1
ATOM 11215 C C . TRP B 1 359 ? -20.875 -21.922 2.309 1 92.88 359 TRP B C 1
ATOM 11217 O O . TRP B 1 359 ? -20.406 -21.219 3.207 1 92.88 359 TRP B O 1
ATOM 11227 N N . GLU B 1 360 ? -20.016 -22.625 1.601 1 90.94 360 GLU B N 1
ATOM 11228 C CA . GLU B 1 360 ? -18.578 -22.797 1.795 1 90.94 360 GLU B CA 1
ATOM 11229 C C . GLU B 1 360 ? -17.844 -21.453 1.729 1 90.94 360 GLU B C 1
ATOM 11231 O O . GLU B 1 360 ? -17.016 -21.156 2.588 1 90.94 360 GLU B O 1
ATOM 11236 N N . GLU B 1 361 ? -18.156 -20.672 0.727 1 90.12 361 GLU B N 1
ATOM 11237 C CA . GLU B 1 361 ? -17.453 -19.406 0.507 1 90.12 361 GLU B CA 1
ATOM 11238 C C . GLU B 1 361 ? -17.703 -18.438 1.652 1 90.12 361 GLU B C 1
ATOM 11240 O O . GLU B 1 361 ? -16.812 -17.656 2.014 1 90.12 361 GLU B O 1
ATOM 11245 N N . GLY B 1 362 ? -18.984 -18.422 2.201 1 92.75 362 GLY B N 1
ATOM 11246 C CA . GLY B 1 362 ? -19.281 -17.547 3.328 1 92.75 362 GLY B CA 1
ATOM 11247 C C . GLY B 1 362 ? -18.406 -17.812 4.535 1 92.75 362 GLY B C 1
ATOM 11248 O O . GLY B 1 362 ? -17.859 -16.875 5.121 1 92.75 362 GLY B O 1
ATOM 11249 N N . HIS B 1 363 ? -18.203 -19.078 4.852 1 93.88 363 HIS B N 1
ATOM 11250 C CA . HIS B 1 363 ? -17.359 -19.453 5.984 1 93.88 363 HIS B CA 1
ATOM 11251 C C . HIS B 1 363 ? -15.891 -19.188 5.691 1 93.88 363 HIS B C 1
ATOM 11253 O O . HIS B 1 363 ? -15.133 -18.797 6.586 1 93.88 363 HIS B O 1
ATOM 11259 N N . PHE B 1 364 ? -15.484 -19.469 4.457 1 92.75 364 PHE B N 1
ATOM 11260 C CA . PHE B 1 364 ? -14.102 -19.25 4.07 1 92.75 364 PHE B CA 1
ATOM 11261 C C . PHE B 1 364 ? -13.727 -17.781 4.203 1 92.75 364 PHE B C 1
ATOM 11263 O O . PHE B 1 364 ? -12.68 -17.453 4.762 1 92.75 364 PHE B O 1
ATOM 11270 N N . GLN B 1 365 ? -14.594 -16.875 3.686 1 92.5 365 GLN B N 1
ATOM 11271 C CA . GLN B 1 365 ? -14.305 -15.438 3.732 1 92.5 365 GLN B CA 1
ATOM 11272 C C . GLN B 1 365 ? -14.336 -14.922 5.168 1 92.5 365 GLN B C 1
ATOM 11274 O O . GLN B 1 365 ? -13.594 -13.992 5.512 1 92.5 365 GLN B O 1
ATOM 11279 N N . LEU B 1 366 ? -15.188 -15.469 5.992 1 94.56 366 LEU B N 1
ATOM 11280 C CA . LEU B 1 366 ? -15.188 -15.133 7.41 1 94.56 366 LEU B CA 1
ATOM 11281 C C . LEU B 1 366 ? -13.859 -15.5 8.055 1 94.56 366 LEU B C 1
ATOM 11283 O O . LEU B 1 366 ? -13.297 -14.719 8.828 1 94.56 366 LEU B O 1
ATOM 11287 N N . ALA B 1 367 ? -13.336 -16.672 7.711 1 94.19 367 ALA B N 1
ATOM 11288 C CA . ALA B 1 367 ? -12.047 -17.125 8.234 1 94.19 367 ALA B CA 1
ATOM 11289 C C . ALA B 1 367 ? -10.93 -16.188 7.781 1 94.19 367 ALA B C 1
ATOM 11291 O O . ALA B 1 367 ? -10.047 -15.836 8.57 1 94.19 367 ALA B O 1
ATOM 11292 N N . MET B 1 368 ? -11.008 -15.867 6.496 1 91.56 368 MET B N 1
ATOM 11293 C CA . MET B 1 368 ? -9.977 -14.984 5.953 1 91.56 368 MET B CA 1
ATOM 11294 C C . MET B 1 368 ? -10.031 -13.609 6.613 1 91.56 368 MET B C 1
ATOM 11296 O O . MET B 1 368 ? -8.992 -12.984 6.832 1 91.56 368 MET B O 1
ATOM 11300 N N . PHE B 1 369 ? -11.211 -13.125 6.945 1 92.38 369 PHE B N 1
ATOM 11301 C CA . PHE B 1 369 ? -11.359 -11.859 7.652 1 92.38 369 PHE B CA 1
ATOM 11302 C C . PHE B 1 369 ? -10.68 -11.922 9.016 1 92.38 369 PHE B C 1
ATOM 11304 O O . PHE B 1 369 ? -9.922 -11.023 9.383 1 92.38 369 PHE B O 1
ATOM 11311 N N . TYR B 1 370 ? -10.984 -12.969 9.773 1 93.12 370 TYR B N 1
ATOM 11312 C CA . TYR B 1 370 ? -10.359 -13.125 11.078 1 93.12 370 TYR B CA 1
ATOM 11313 C C . TYR B 1 370 ? -8.844 -13.188 10.953 1 93.12 370 TYR B C 1
ATOM 11315 O O . TYR B 1 370 ? -8.125 -12.648 11.797 1 93.12 370 TYR B O 1
ATOM 11323 N N . ARG B 1 371 ? -8.414 -13.844 9.969 1 90.44 371 ARG B N 1
ATOM 11324 C CA . ARG B 1 371 ? -6.973 -13.984 9.75 1 90.44 371 ARG B CA 1
ATOM 11325 C C . ARG B 1 371 ? -6.332 -12.625 9.469 1 90.44 371 ARG B C 1
ATOM 11327 O O . ARG B 1 371 ? -5.285 -12.305 10.023 1 90.44 371 ARG B O 1
ATOM 11334 N N . ARG B 1 372 ? -6.914 -11.859 8.625 1 87.19 372 ARG B N 1
ATOM 11335 C CA . ARG B 1 372 ? -6.402 -10.523 8.328 1 87.19 372 ARG B CA 1
ATOM 11336 C C . ARG B 1 372 ? -6.398 -9.648 9.578 1 87.19 372 ARG B C 1
ATOM 11338 O O . ARG B 1 372 ? -5.477 -8.859 9.789 1 87.19 372 ARG B O 1
ATOM 11345 N N . LEU B 1 373 ? -7.43 -9.797 10.352 1 88.75 373 LEU B N 1
ATOM 11346 C CA . LEU B 1 373 ? -7.559 -8.992 11.562 1 88.75 373 LEU B CA 1
ATOM 11347 C C . LEU B 1 373 ? -6.445 -9.312 12.555 1 88.75 373 LEU B C 1
ATOM 11349 O O . LEU B 1 373 ? -5.824 -8.406 13.109 1 88.75 373 LEU B O 1
ATOM 11353 N N . TYR B 1 374 ? -6.176 -10.617 12.852 1 89 374 TYR B N 1
ATOM 11354 C CA . TYR B 1 374 ? -5.156 -10.891 13.859 1 89 374 TYR B CA 1
ATOM 11355 C C . TYR B 1 374 ? -3.766 -10.57 13.32 1 89 374 TYR B C 1
ATOM 11357 O O . TYR B 1 374 ? -2.863 -10.227 14.086 1 89 374 TYR B O 1
ATOM 11365 N N . LYS B 1 375 ? -3.57 -10.703 11.977 1 84.31 375 LYS B N 1
ATOM 11366 C CA . LYS B 1 375 ? -2.289 -10.289 11.406 1 84.31 375 LYS B CA 1
ATOM 11367 C C . LYS B 1 375 ? -2.086 -8.789 11.555 1 84.31 375 LYS B C 1
ATOM 11369 O O . LYS B 1 375 ? -0.964 -8.328 11.781 1 84.31 375 LYS B O 1
ATOM 11374 N N . GLU B 1 376 ? -3.131 -8.055 11.367 1 82.06 376 GLU B N 1
ATOM 11375 C CA . GLU B 1 376 ? -3.074 -6.613 11.578 1 82.06 376 GLU B CA 1
ATOM 11376 C C . GLU B 1 376 ? -2.707 -6.281 13.023 1 82.06 376 GLU B C 1
ATOM 11378 O O . GLU B 1 376 ? -1.927 -5.363 13.281 1 82.06 376 GLU B O 1
ATOM 11383 N N . TYR B 1 377 ? -3.297 -7.004 13.938 1 83.75 377 TYR B N 1
ATOM 11384 C CA . TYR B 1 377 ? -3 -6.797 15.352 1 83.75 377 TYR B CA 1
ATOM 11385 C C . TYR B 1 377 ? -1.536 -7.102 15.648 1 83.75 377 TYR B C 1
ATOM 11387 O O . TYR B 1 377 ? -0.894 -6.391 16.422 1 83.75 377 TYR B O 1
ATOM 11395 N N . GLN B 1 378 ? -1.053 -8.07 15 1 81.31 378 GLN B N 1
ATOM 11396 C CA . GLN B 1 378 ? 0.339 -8.461 15.219 1 81.31 378 GLN B CA 1
ATOM 11397 C C . GLN B 1 378 ? 1.292 -7.402 14.656 1 81.31 378 GLN B C 1
ATOM 11399 O O . GLN B 1 378 ? 2.32 -7.105 15.266 1 81.31 378 GLN B O 1
ATOM 11404 N N . ASN B 1 379 ? 0.902 -6.812 13.602 1 76.38 379 ASN B N 1
ATOM 11405 C CA . ASN B 1 379 ? 1.778 -5.871 12.914 1 76.38 379 ASN B CA 1
ATOM 11406 C C . ASN B 1 379 ? 1.612 -4.453 13.453 1 76.38 379 ASN B C 1
ATOM 11408 O O . ASN B 1 379 ? 2.502 -3.613 13.297 1 76.38 379 ASN B O 1
ATOM 11412 N N . SER B 1 380 ? 0.523 -4.105 13.984 1 73.75 380 SER B N 1
ATOM 11413 C CA . SER B 1 380 ? 0.217 -2.74 14.398 1 73.75 380 SER B CA 1
ATOM 11414 C C . SER B 1 380 ? 1.134 -2.283 15.531 1 73.75 380 SER B C 1
ATOM 11416 O O . SER B 1 380 ? 1.467 -1.102 15.625 1 73.75 380 SER B O 1
ATOM 11418 N N . GLY B 1 381 ? 1.538 -3.156 16.438 1 69.56 381 GLY B N 1
ATOM 11419 C CA . GLY B 1 381 ? 2.416 -2.762 17.516 1 69.56 381 GLY B CA 1
ATOM 11420 C C . GLY B 1 381 ? 3.738 -2.191 17.047 1 69.56 381 GLY B C 1
ATOM 11421 O O . GLY B 1 381 ? 4.188 -1.154 17.547 1 69.56 381 GLY B O 1
ATOM 11422 N N . LEU B 1 382 ? 4.211 -2.709 16.031 1 70.38 382 LEU B N 1
ATOM 11423 C CA . LEU B 1 382 ? 5.504 -2.268 15.531 1 70.38 382 LEU B CA 1
ATOM 11424 C C . LEU B 1 382 ? 5.355 -1.026 14.656 1 70.38 382 LEU B C 1
ATOM 11426 O O . LEU B 1 382 ? 6.219 -0.147 14.664 1 70.38 382 LEU B O 1
ATOM 11430 N N . MET B 1 383 ? 4.23 -0.973 14.023 1 71.94 383 MET B N 1
ATOM 11431 C CA . MET B 1 383 ? 4.008 0.168 13.141 1 71.94 383 MET B CA 1
ATOM 11432 C C . MET B 1 383 ? 3.736 1.435 13.945 1 71.94 383 MET B C 1
ATOM 11434 O O . MET B 1 383 ? 4.168 2.523 13.562 1 71.94 383 MET B O 1
ATOM 11438 N N . LEU B 1 384 ? 2.934 1.217 14.969 1 73.69 384 LEU B N 1
ATOM 11439 C CA . LEU B 1 384 ? 2.611 2.352 15.828 1 73.69 384 LEU B CA 1
ATOM 11440 C C . LEU B 1 384 ? 3.854 2.854 16.562 1 73.69 384 LEU B C 1
ATOM 11442 O O . LEU B 1 384 ? 3.99 4.051 16.812 1 73.69 384 LEU B O 1
ATOM 11446 N N . ASP B 1 385 ? 4.844 2.039 16.766 1 73.06 385 ASP B N 1
ATOM 11447 C CA . ASP B 1 385 ? 6.086 2.385 17.453 1 73.06 385 ASP B CA 1
ATOM 11448 C C . ASP B 1 385 ? 5.805 3.225 18.703 1 73.06 385 ASP B C 1
ATOM 11450 O O . ASP B 1 385 ? 6.379 4.301 18.875 1 73.06 385 ASP B O 1
ATOM 11454 N N . SER B 1 386 ? 4.766 2.887 19.5 1 79.81 386 SER B N 1
ATOM 11455 C CA . SER B 1 386 ? 4.395 3.604 20.719 1 79.81 386 SER B CA 1
ATOM 11456 C C . SER B 1 386 ? 5.438 3.402 21.812 1 79.81 386 SER B C 1
ATOM 11458 O O . SER B 1 386 ? 5.996 2.312 21.953 1 79.81 386 SER B O 1
ATOM 11460 N N . LYS B 1 387 ? 5.742 4.391 22.516 1 77.06 387 LYS B N 1
ATOM 11461 C CA . LYS B 1 387 ? 6.676 4.305 23.625 1 77.06 387 LYS B CA 1
ATOM 11462 C C . LYS B 1 387 ? 5.957 3.928 24.922 1 77.06 387 LYS B C 1
ATOM 11464 O O . LYS B 1 387 ? 6.59 3.797 25.969 1 77.06 387 LYS B O 1
ATOM 11469 N N . THR B 1 388 ? 4.652 3.656 24.703 1 81.31 388 THR B N 1
ATOM 11470 C CA . THR B 1 388 ? 3.859 3.254 25.859 1 81.31 388 THR B CA 1
ATOM 11471 C C . THR B 1 388 ? 3.84 1.735 26 1 81.31 388 THR B C 1
ATOM 11473 O O . THR B 1 388 ? 4.328 1.019 25.125 1 81.31 388 THR B O 1
ATOM 11476 N N . ALA B 1 389 ? 3.439 1.287 27.109 1 76.81 389 ALA B N 1
ATOM 11477 C CA . ALA B 1 389 ? 3.377 -0.148 27.375 1 76.81 389 ALA B CA 1
ATOM 11478 C C . ALA B 1 389 ? 2.172 -0.781 26.688 1 76.81 389 ALA B C 1
ATOM 11480 O O . ALA B 1 389 ? 2.061 -2.008 26.625 1 76.81 389 ALA B O 1
ATOM 11481 N N . TYR B 1 390 ? 1.358 0.079 26.031 1 77.75 390 TYR B N 1
ATOM 11482 C CA . TYR B 1 390 ? 0.12 -0.423 25.438 1 77.75 390 TYR B CA 1
ATOM 11483 C C . TYR B 1 390 ? 0.319 -0.784 23.969 1 77.75 390 TYR B C 1
ATOM 11485 O O . TYR B 1 390 ? 1.187 -0.221 23.297 1 77.75 390 TYR B O 1
ATOM 11493 N N . ASN B 1 391 ? -0.335 -1.873 23.5 1 76.62 391 ASN B N 1
ATOM 11494 C CA . ASN B 1 391 ? -0.299 -2.305 22.109 1 76.62 391 ASN B CA 1
ATOM 11495 C C . ASN B 1 391 ? -1.702 -2.535 21.562 1 76.62 391 ASN B C 1
ATOM 11497 O O . ASN B 1 391 ? -2.652 -2.719 22.328 1 76.62 391 ASN B O 1
ATOM 11501 N N . ILE B 1 392 ? -1.687 -2.408 20.297 1 76.75 392 ILE B N 1
ATOM 11502 C CA . ILE B 1 392 ? -2.939 -2.73 19.625 1 76.75 392 ILE B CA 1
ATOM 11503 C C . ILE B 1 392 ? -3.066 -4.242 19.469 1 76.75 392 ILE B C 1
ATOM 11505 O O . ILE B 1 392 ? -2.158 -4.895 18.953 1 76.75 392 ILE B O 1
ATOM 11509 N N . GLY B 1 393 ? -4.074 -4.848 19.922 1 77.44 393 GLY B N 1
ATOM 11510 C CA . GLY B 1 393 ? -4.266 -6.285 19.844 1 77.44 393 GLY B CA 1
ATOM 11511 C C . GLY B 1 393 ? -3.541 -7.043 20.938 1 77.44 393 GLY B C 1
ATOM 11512 O O . GLY B 1 393 ? -2.363 -7.379 20.797 1 77.44 393 GLY B O 1
ATOM 11513 N N . LYS B 1 394 ? -4.086 -7.367 21.938 1 80.31 394 LYS B N 1
ATOM 11514 C CA . LYS B 1 394 ? -3.52 -8.148 23.031 1 80.31 394 LYS B CA 1
ATOM 11515 C C . LYS B 1 394 ? -3.293 -9.602 22.609 1 80.31 394 LYS B C 1
ATOM 11517 O O . LYS B 1 394 ? -3.982 -10.109 21.734 1 80.31 394 LYS B O 1
ATOM 11522 N N . PRO B 1 395 ? -2.311 -10.242 23.172 1 83.81 395 PRO B N 1
ATOM 11523 C CA . PRO B 1 395 ? -2.02 -11.633 22.812 1 83.81 395 PRO B CA 1
ATOM 11524 C C . PRO B 1 395 ? -3.227 -12.555 22.984 1 83.81 395 PRO B C 1
ATOM 11526 O O . PRO B 1 395 ? -3.408 -13.492 22.203 1 83.81 395 PRO B O 1
ATOM 11529 N N . ASN B 1 396 ? -4.074 -12.297 23.984 1 86.56 396 ASN B N 1
ATOM 11530 C CA . ASN B 1 396 ? -5.262 -13.117 24.172 1 86.56 396 ASN B CA 1
ATOM 11531 C C . ASN B 1 396 ? -6.258 -12.953 23.031 1 86.56 396 ASN B C 1
ATOM 11533 O O . ASN B 1 396 ? -6.906 -13.922 22.625 1 86.56 396 ASN B O 1
ATOM 11537 N N . GLU B 1 397 ? -6.383 -11.719 22.578 1 86.5 397 GLU B N 1
ATOM 11538 C CA . GLU B 1 397 ? -7.281 -11.453 21.453 1 86.5 397 GLU B CA 1
ATOM 11539 C C . GLU B 1 397 ? -6.789 -12.133 20.172 1 86.5 397 GLU B C 1
ATOM 11541 O O . GLU B 1 397 ? -7.586 -12.656 19.391 1 86.5 397 GLU B O 1
ATOM 11546 N N . ILE B 1 398 ? -5.512 -12.133 19.984 1 89.81 398 ILE B N 1
ATOM 11547 C CA . ILE B 1 398 ? -4.914 -12.75 18.812 1 89.81 398 ILE B CA 1
ATOM 11548 C C . ILE B 1 398 ? -5.152 -14.258 18.844 1 89.81 398 ILE B C 1
ATOM 11550 O O . ILE B 1 398 ? -5.5 -14.859 17.828 1 89.81 398 ILE B O 1
ATOM 11554 N N . LEU B 1 399 ? -4.953 -14.922 20.031 1 93.25 399 LEU B N 1
ATOM 11555 C CA . LEU B 1 399 ? -5.172 -16.359 20.188 1 93.25 399 LEU B CA 1
ATOM 11556 C C . LEU B 1 399 ? -6.633 -16.719 19.922 1 93.25 399 LEU B C 1
ATOM 11558 O O . LEU B 1 399 ? -6.926 -17.734 19.312 1 93.25 399 LEU B O 1
ATOM 11562 N N . ASP B 1 400 ? -7.492 -15.812 20.375 1 91.62 400 ASP B N 1
ATOM 11563 C CA . ASP B 1 400 ? -8.914 -16.031 20.141 1 91.62 400 ASP B CA 1
ATOM 11564 C C . ASP B 1 400 ? -9.242 -15.992 18.656 1 91.62 400 ASP B C 1
ATOM 11566 O O . ASP B 1 400 ? -10.016 -16.812 18.156 1 91.62 400 ASP B O 1
ATOM 11570 N N . LEU B 1 401 ? -8.703 -15.031 18 1 93.12 401 LEU B N 1
ATOM 11571 C CA . LEU B 1 401 ? -8.945 -14.891 16.562 1 93.12 401 LEU B CA 1
ATOM 11572 C C . LEU B 1 401 ? -8.391 -16.094 15.805 1 93.12 401 LEU B C 1
ATOM 11574 O O . LEU B 1 401 ? -8.984 -16.547 14.82 1 93.12 401 LEU B O 1
ATOM 11578 N N . LYS B 1 402 ? -7.246 -16.625 16.203 1 94.88 402 LYS B N 1
ATOM 11579 C CA . LYS B 1 402 ? -6.695 -17.828 15.586 1 94.88 402 LYS B CA 1
ATOM 11580 C C . LYS B 1 402 ? -7.645 -19.016 15.734 1 94.88 402 LYS B C 1
ATOM 11582 O O . LYS B 1 402 ? -7.828 -19.797 14.797 1 94.88 402 LYS B O 1
ATOM 11587 N N . GLY B 1 403 ? -8.172 -19.109 16.938 1 95.5 403 GLY B N 1
ATOM 11588 C CA . GLY B 1 403 ? -9.164 -20.141 17.156 1 95.5 403 GLY B CA 1
ATOM 11589 C C . GLY B 1 403 ? -10.383 -20 16.266 1 95.5 403 GLY B C 1
ATOM 11590 O O . GLY B 1 403 ? -10.906 -20.984 15.758 1 95.5 403 GLY B O 1
ATOM 11591 N N . ARG B 1 404 ? -10.812 -18.766 16.031 1 94.69 404 ARG B N 1
ATOM 11592 C CA . ARG B 1 404 ? -11.969 -18.5 15.188 1 94.69 404 ARG B CA 1
ATOM 11593 C C . ARG B 1 404 ? -11.664 -18.828 13.727 1 94.69 404 ARG B C 1
ATOM 11595 O O . ARG B 1 404 ? -12.539 -19.281 12.984 1 94.69 404 ARG B O 1
ATOM 11602 N N . VAL B 1 405 ? -10.445 -18.594 13.297 1 96 405 VAL B N 1
ATOM 11603 C CA . VAL B 1 405 ? -10.031 -18.938 11.938 1 96 405 VAL B CA 1
ATOM 11604 C C . VAL B 1 405 ? -10.156 -20.438 11.719 1 96 405 VAL B C 1
ATOM 11606 O O . VAL B 1 405 ? -10.727 -20.891 10.727 1 96 405 VAL B O 1
ATOM 11609 N N . ILE B 1 406 ? -9.641 -21.219 12.695 1 97.31 406 ILE B N 1
ATOM 11610 C CA . ILE B 1 406 ? -9.664 -22.672 12.594 1 97.31 406 ILE B CA 1
ATOM 11611 C C . ILE B 1 406 ? -11.109 -23.156 12.547 1 97.31 406 ILE B C 1
ATOM 11613 O O . ILE B 1 406 ? -11.477 -23.984 11.695 1 97.31 406 ILE B O 1
ATOM 11617 N N . LYS B 1 407 ? -11.922 -22.578 13.383 1 96.12 407 LYS B N 1
ATOM 11618 C CA . LYS B 1 407 ? -13.328 -22.984 13.43 1 96.12 407 LYS B CA 1
ATOM 11619 C C . LYS B 1 407 ? -14.031 -22.688 12.109 1 96.12 407 LYS B C 1
ATOM 11621 O O . LYS B 1 407 ? -14.719 -23.547 11.562 1 96.12 407 LYS B O 1
ATOM 11626 N N . SER B 1 408 ? -13.836 -21.484 11.602 1 95.5 408 SER B N 1
ATOM 11627 C CA . SER B 1 408 ? -14.5 -21.078 10.367 1 95.5 408 SER B CA 1
ATOM 11628 C C . SER B 1 408 ? -13.977 -21.875 9.172 1 95.5 408 SER B C 1
ATOM 11630 O O . SER B 1 408 ? -14.734 -22.172 8.25 1 95.5 408 SER B O 1
ATOM 11632 N N . LEU B 1 409 ? -12.688 -22.172 9.117 1 95.06 409 LEU B N 1
ATOM 11633 C CA . LEU B 1 409 ? -12.148 -22.984 8.039 1 95.06 409 LEU B CA 1
ATOM 11634 C C . LEU B 1 409 ? -12.719 -24.406 8.07 1 95.06 409 LEU B C 1
ATOM 11636 O O . LEU B 1 409 ? -13.031 -24.984 7.027 1 95.06 409 LEU B O 1
ATOM 11640 N N . CYS B 1 410 ? -12.828 -24.969 9.281 1 96 410 CYS B N 1
ATOM 11641 C CA . CYS B 1 410 ? -13.398 -26.312 9.414 1 96 410 CYS B CA 1
ATOM 11642 C C . CYS B 1 410 ? -14.852 -26.328 8.938 1 96 410 CYS B C 1
ATOM 11644 O O . CYS B 1 410 ? -15.273 -27.266 8.258 1 96 410 CYS B O 1
ATOM 11646 N N . GLU B 1 411 ? -15.594 -25.219 9.242 1 93.62 411 GLU B N 1
ATOM 11647 C CA . GLU B 1 411 ? -16.969 -25.125 8.766 1 93.62 411 GLU B CA 1
ATOM 11648 C C . GLU B 1 411 ? -17.031 -25 7.25 1 93.62 411 GLU B C 1
ATOM 11650 O O . GLU B 1 411 ? -17.922 -25.547 6.605 1 93.62 411 GLU B O 1
ATOM 11655 N N . SER B 1 412 ? -16.109 -24.281 6.699 1 92.94 412 SER B N 1
ATOM 11656 C CA . SER B 1 412 ? -16.047 -24.125 5.25 1 92.94 412 SER B CA 1
ATOM 11657 C C . SER B 1 412 ? -15.758 -25.438 4.555 1 92.94 412 SER B C 1
ATOM 11659 O O . SER B 1 412 ? -16.391 -25.766 3.543 1 92.94 412 SER B O 1
ATOM 11661 N N . LEU B 1 413 ? -14.891 -26.234 5.094 1 92.25 413 LEU B N 1
ATOM 11662 C CA . LEU B 1 413 ? -14.469 -27.5 4.492 1 92.25 413 LEU B CA 1
ATOM 11663 C C . LEU B 1 413 ? -15.555 -28.547 4.617 1 92.25 413 LEU B C 1
ATOM 11665 O O . LEU B 1 413 ? -15.633 -29.484 3.803 1 92.25 413 LEU B O 1
ATOM 11669 N N . LYS B 1 414 ? -16.438 -28.422 5.562 1 90.12 414 LYS B N 1
ATOM 11670 C CA . LYS B 1 414 ? -17.547 -29.359 5.77 1 90.12 414 LYS B CA 1
ATOM 11671 C C . LYS B 1 414 ? -18.547 -29.281 4.629 1 90.12 414 LYS B C 1
ATOM 11673 O O . LYS B 1 414 ? -19.094 -30.312 4.211 1 90.12 414 LYS B O 1
ATOM 11678 N N . PHE B 1 415 ? -18.797 -28.062 4.145 1 81.12 415 PHE B N 1
ATOM 11679 C CA . PHE B 1 415 ? -19.891 -27.875 3.184 1 81.12 415 PHE B CA 1
ATOM 11680 C C . PHE B 1 415 ? -19.328 -27.703 1.772 1 81.12 415 PHE B C 1
ATOM 11682 O O . PHE B 1 415 ? -20.094 -27.625 0.807 1 81.12 415 PHE B O 1
ATOM 11689 N N . GLY B 1 416 ? -18.125 -27.625 1.532 1 69.38 416 GLY B N 1
ATOM 11690 C CA . GLY B 1 416 ? -17.625 -27.125 0.263 1 69.38 416 GLY B CA 1
ATOM 11691 C C . GLY B 1 416 ? -17.328 -28.219 -0.746 1 69.38 416 GLY B C 1
ATOM 11692 O O . GLY B 1 416 ? -17.453 -29.406 -0.435 1 69.38 416 GLY B O 1
ATOM 11693 N N . SER B 1 417 ? -17.406 -27.828 -2.072 1 69.25 417 SER B N 1
ATOM 11694 C CA . SER B 1 417 ? -17.047 -28.594 -3.262 1 69.25 417 SER B CA 1
ATOM 11695 C C . SER B 1 417 ? -15.531 -28.641 -3.451 1 69.25 417 SER B C 1
ATOM 11697 O O . SER B 1 417 ? -15.047 -28.844 -4.562 1 69.25 417 SER B O 1
ATOM 11699 N N . TYR B 1 418 ? -14.703 -28.531 -2.402 1 76.12 418 TYR B N 1
ATOM 11700 C CA . TYR B 1 418 ? -13.25 -28.641 -2.369 1 76.12 418 TYR B CA 1
ATOM 11701 C C . TYR B 1 418 ? -12.594 -27.453 -3.08 1 76.12 418 TYR B C 1
ATOM 11703 O O . TYR B 1 418 ? -11.391 -27.469 -3.342 1 76.12 418 TYR B O 1
ATOM 11711 N N . LYS B 1 419 ? -13.383 -26.453 -3.459 1 78.31 419 LYS B N 1
ATOM 11712 C CA . LYS B 1 419 ? -12.875 -25.297 -4.207 1 78.31 419 LYS B CA 1
ATOM 11713 C C . LYS B 1 419 ? -11.766 -24.594 -3.436 1 78.31 419 LYS B C 1
ATOM 11715 O O . LYS B 1 419 ? -10.766 -24.172 -4.023 1 78.31 419 LYS B O 1
ATOM 11720 N N . TYR B 1 420 ? -11.93 -24.5 -2.096 1 83 420 TYR B N 1
ATOM 11721 C CA . TYR B 1 420 ? -10.984 -23.734 -1.29 1 83 420 TYR B CA 1
ATOM 11722 C C . TYR B 1 420 ? -10.07 -24.641 -0.488 1 83 420 TYR B C 1
ATOM 11724 O O . TYR B 1 420 ? -9.273 -24.188 0.324 1 83 420 TYR B O 1
ATOM 11732 N N . ALA B 1 421 ? -10.141 -25.906 -0.722 1 86.06 421 ALA B N 1
ATOM 11733 C CA . ALA B 1 421 ? -9.414 -26.875 0.09 1 86.06 421 ALA B CA 1
ATOM 11734 C C . ALA B 1 421 ? -7.91 -26.641 0.003 1 86.06 421 ALA B C 1
ATOM 11736 O O . ALA B 1 421 ? -7.199 -26.766 1.002 1 86.06 421 ALA B O 1
ATOM 11737 N N . ARG B 1 422 ? -7.461 -26.25 -1.146 1 82.12 422 ARG B N 1
ATOM 11738 C CA . ARG B 1 422 ? -6.027 -26.109 -1.378 1 82.12 422 ARG B CA 1
ATOM 11739 C C . ARG B 1 422 ? -5.473 -24.891 -0.639 1 82.12 422 ARG B C 1
ATOM 11741 O O . ARG B 1 422 ? -4.266 -24.797 -0.406 1 82.12 422 ARG B O 1
ATOM 11748 N N . ILE B 1 423 ? -6.328 -24.031 -0.288 1 83.25 423 ILE B N 1
ATOM 11749 C CA . ILE B 1 423 ? -5.902 -22.844 0.449 1 83.25 423 ILE B CA 1
ATOM 11750 C C . ILE B 1 423 ? -6.219 -23.016 1.933 1 83.25 423 ILE B C 1
ATOM 11752 O O . ILE B 1 423 ? -5.391 -22.703 2.791 1 83.25 423 ILE B O 1
ATOM 11756 N N . SER B 1 424 ? -7.348 -23.562 2.248 1 89.12 424 SER B N 1
ATOM 11757 C CA . SER B 1 424 ? -7.852 -23.656 3.613 1 89.12 424 SER B CA 1
ATOM 11758 C C . SER B 1 424 ? -7.012 -24.625 4.441 1 89.12 424 SER B C 1
ATOM 11760 O O . SER B 1 424 ? -6.684 -24.344 5.594 1 89.12 424 SER B O 1
ATOM 11762 N N . LEU B 1 425 ? -6.668 -25.75 3.863 1 90.75 425 LEU B N 1
ATOM 11763 C CA . LEU B 1 425 ? -6.023 -26.797 4.648 1 90.75 425 LEU B CA 1
ATOM 11764 C C . LEU B 1 425 ? -4.609 -26.391 5.039 1 90.75 425 LEU B C 1
ATOM 11766 O O . LEU B 1 425 ? -4.215 -26.531 6.199 1 90.75 425 LEU B O 1
ATOM 11770 N N . PRO B 1 426 ? -3.834 -25.875 4.062 1 88.25 426 PRO B N 1
ATOM 11771 C CA . PRO B 1 426 ? -2.494 -25.438 4.465 1 88.25 426 PRO B CA 1
ATOM 11772 C C . PRO B 1 426 ? -2.523 -24.359 5.535 1 88.25 426 PRO B C 1
ATOM 11774 O O . PRO B 1 426 ? -1.703 -24.359 6.457 1 88.25 426 PRO B O 1
ATOM 11777 N N . ILE B 1 427 ? -3.412 -23.453 5.453 1 89.19 427 ILE B N 1
ATOM 11778 C CA . ILE B 1 427 ? -3.525 -22.391 6.445 1 89.19 427 ILE B CA 1
ATOM 11779 C C . ILE B 1 427 ? -3.936 -22.984 7.793 1 89.19 427 ILE B C 1
ATOM 11781 O O . ILE B 1 427 ? -3.375 -22.625 8.828 1 89.19 427 ILE B O 1
ATOM 11785 N N . LEU B 1 428 ? -4.906 -23.859 7.719 1 94.25 428 LEU B N 1
ATOM 11786 C CA . LEU B 1 428 ? -5.398 -24.516 8.922 1 94.25 428 LEU B CA 1
ATOM 11787 C C . LEU B 1 428 ? -4.273 -25.266 9.633 1 94.25 428 LEU B C 1
ATOM 11789 O O . LEU B 1 428 ? -4.082 -25.109 10.836 1 94.25 428 LEU B O 1
ATOM 11793 N N . PHE B 1 429 ? -3.502 -26.016 8.914 1 93.69 429 PHE B N 1
ATOM 11794 C CA . PHE B 1 429 ? -2.432 -26.828 9.484 1 93.69 429 PHE B CA 1
ATOM 11795 C C . PHE B 1 429 ? -1.317 -25.938 10.023 1 93.69 429 PHE B C 1
ATOM 11797 O O . PHE B 1 429 ? -0.732 -26.234 11.07 1 93.69 429 PHE B O 1
ATOM 11804 N N . ASP B 1 430 ? -1.044 -24.922 9.297 1 90.75 430 ASP B N 1
ATOM 11805 C CA . ASP B 1 430 ? 0.009 -24 9.727 1 90.75 430 ASP B CA 1
ATOM 11806 C C . ASP B 1 430 ? -0.308 -23.406 11.094 1 90.75 430 ASP B C 1
ATOM 11808 O O . ASP B 1 430 ? 0.537 -23.422 11.992 1 90.75 430 ASP B O 1
ATOM 11812 N N . ILE B 1 431 ? -1.512 -22.891 11.266 1 93.44 431 ILE B N 1
ATOM 11813 C CA . ILE B 1 431 ? -1.916 -22.281 12.523 1 93.44 431 ILE B CA 1
ATOM 11814 C C . ILE B 1 431 ? -1.991 -23.328 13.617 1 93.44 431 ILE B C 1
ATOM 11816 O O . ILE B 1 431 ? -1.497 -23.125 14.727 1 93.44 431 ILE B O 1
ATOM 11820 N N . TRP B 1 432 ? -2.553 -24.5 13.328 1 95.75 432 TRP B N 1
ATOM 11821 C CA . TRP B 1 432 ? -2.783 -25.578 14.273 1 95.75 432 TRP B CA 1
ATOM 11822 C C . TRP B 1 432 ? -1.462 -26.125 14.812 1 95.75 432 TRP B C 1
ATOM 11824 O O . TRP B 1 432 ? -1.269 -26.219 16.031 1 95.75 432 TRP B O 1
ATOM 11834 N N . ILE B 1 433 ? -0.52 -26.359 13.945 1 93.19 433 ILE B N 1
ATOM 11835 C CA . ILE B 1 433 ? 0.766 -26.938 14.32 1 93.19 433 ILE B CA 1
ATOM 11836 C C . ILE B 1 433 ? 1.599 -25.891 15.062 1 93.19 433 ILE B C 1
ATOM 11838 O O . ILE B 1 433 ? 2.295 -26.219 16.031 1 93.19 433 ILE B O 1
ATOM 11842 N N . ASP B 1 434 ? 1.494 -24.703 14.656 1 90.5 434 ASP B N 1
ATOM 11843 C CA . ASP B 1 434 ? 2.227 -23.625 15.32 1 90.5 434 ASP B CA 1
ATOM 11844 C C . ASP B 1 434 ? 1.737 -23.438 16.75 1 90.5 434 ASP B C 1
ATOM 11846 O O . ASP B 1 434 ? 2.523 -23.109 17.641 1 90.5 434 ASP B O 1
ATOM 11850 N N . LEU B 1 435 ? 0.448 -23.531 17 1 94 435 LEU B N 1
ATOM 11851 C CA . LEU B 1 435 ? -0.1 -23.453 18.344 1 94 435 LEU B CA 1
ATOM 11852 C C . LEU B 1 435 ? 0.495 -24.531 19.25 1 94 435 LEU B C 1
ATOM 11854 O O . LEU B 1 435 ? 0.797 -24.266 20.406 1 94 435 LEU B O 1
ATOM 11858 N N . GLY B 1 436 ? 0.654 -25.703 18.672 1 93.56 436 GLY B N 1
ATOM 11859 C CA . GLY B 1 436 ? 1.278 -26.766 19.422 1 93.56 436 GLY B CA 1
ATOM 11860 C C . GLY B 1 436 ? 2.723 -26.484 19.781 1 93.56 436 GLY B C 1
ATOM 11861 O O . GLY B 1 436 ? 3.143 -26.719 20.922 1 93.56 436 GLY B O 1
ATOM 11862 N N . ASN B 1 437 ? 3.439 -25.984 18.844 1 90.25 437 ASN B N 1
ATOM 11863 C CA . ASN B 1 437 ? 4.836 -25.641 19.078 1 90.25 437 ASN B CA 1
ATOM 11864 C C . ASN B 1 437 ? 4.973 -24.547 20.141 1 90.25 437 ASN B C 1
ATOM 11866 O O . ASN B 1 437 ? 5.891 -24.562 20.953 1 90.25 437 ASN B O 1
ATOM 11870 N N . LYS B 1 438 ? 4.105 -23.562 20.078 1 90.44 438 LYS B N 1
ATOM 11871 C CA . LYS B 1 438 ? 4.129 -22.484 21.047 1 90.44 438 LYS B CA 1
ATOM 11872 C C . LYS B 1 438 ? 3.797 -23 22.453 1 90.44 438 LYS B C 1
ATOM 11874 O O . LYS B 1 438 ? 4.348 -22.516 23.438 1 90.44 438 LYS B O 1
ATOM 11879 N N . CYS B 1 439 ? 2.904 -23.906 22.531 1 91 439 CYS B N 1
ATOM 11880 C CA . CYS B 1 439 ? 2.588 -24.531 23.812 1 91 439 CYS B CA 1
ATOM 11881 C C . CYS B 1 439 ? 3.824 -25.188 24.422 1 91 439 CYS B C 1
ATOM 11883 O O . CYS B 1 439 ? 4.094 -25.016 25.609 1 91 439 CYS B O 1
ATOM 11885 N N . LEU B 1 440 ? 4.582 -25.797 23.656 1 89.38 440 LEU B N 1
ATOM 11886 C CA . LEU B 1 440 ? 5.789 -26.469 24.109 1 89.38 440 LEU B CA 1
ATOM 11887 C C . LEU B 1 440 ? 6.852 -25.453 24.531 1 89.38 440 LEU B C 1
ATOM 11889 O O . LEU B 1 440 ? 7.547 -25.656 25.531 1 89.38 440 LEU B O 1
ATOM 11893 N N . MET B 1 441 ? 6.922 -24.438 23.781 1 86.88 441 MET B N 1
ATOM 11894 C CA . MET B 1 441 ? 7.891 -23.391 24.094 1 86.88 441 MET B CA 1
ATOM 11895 C C . MET B 1 441 ? 7.586 -22.75 25.438 1 86.88 441 MET B C 1
ATOM 11897 O O . MET B 1 441 ? 8.492 -22.516 26.25 1 86.88 441 MET B O 1
ATOM 11901 N N . TYR B 1 442 ? 6.312 -22.422 25.703 1 86.06 442 TYR B N 1
ATOM 11902 C CA . TYR B 1 442 ? 5.918 -21.797 26.969 1 86.06 442 TYR B CA 1
ATOM 11903 C C . TYR B 1 442 ? 6.07 -22.781 28.125 1 86.06 442 TYR B C 1
ATOM 11905 O O . TYR B 1 442 ? 6.379 -22.375 29.25 1 86.06 442 TYR B O 1
ATOM 11913 N N . GLN B 1 443 ? 5.961 -24.016 27.844 1 84.19 443 GLN B N 1
ATOM 11914 C CA . GLN B 1 443 ? 6.145 -25.031 28.875 1 84.19 443 GLN B CA 1
ATOM 11915 C C . GLN B 1 443 ? 7.605 -25.141 29.297 1 84.19 443 GLN B C 1
ATOM 11917 O O . GLN B 1 443 ? 7.906 -25.344 30.484 1 84.19 443 GLN B O 1
ATOM 11922 N N . GLN B 1 444 ? 8.445 -24.875 28.344 1 83.06 444 GLN B N 1
ATOM 11923 C CA . GLN B 1 444 ? 9.875 -24.938 28.609 1 83.06 444 GLN B CA 1
ATOM 11924 C C . GLN B 1 444 ? 10.359 -23.688 29.312 1 83.06 444 GLN B C 1
ATOM 11926 O O . GLN B 1 444 ? 11.211 -23.75 30.203 1 83.06 444 GLN B O 1
ATOM 11931 N N . LYS B 1 445 ? 9.805 -22.562 28.953 1 77.62 445 LYS B N 1
ATOM 11932 C CA . LYS B 1 445 ? 10.266 -21.281 29.484 1 77.62 445 LYS B CA 1
ATOM 11933 C C . LYS B 1 445 ? 9.719 -21.047 30.891 1 77.62 445 LYS B C 1
ATOM 11935 O O . LYS B 1 445 ? 10.383 -20.422 31.719 1 77.62 445 LYS B O 1
ATOM 11940 N N . CYS B 1 446 ? 8.461 -21.328 31.094 1 73.88 446 CYS B N 1
ATOM 11941 C CA . CYS B 1 446 ? 7.824 -21.031 32.375 1 73.88 446 CYS B CA 1
ATOM 11942 C C . CYS B 1 446 ? 8.195 -22.062 33.406 1 73.88 446 CYS B C 1
ATOM 11944 O O . CYS B 1 446 ? 7.938 -23.25 33.25 1 73.88 446 CYS B O 1
ATOM 11946 N N . ASN B 1 447 ? 9.289 -21.562 34.219 1 65 447 ASN B N 1
ATOM 11947 C CA . ASN B 1 447 ? 9.547 -22.359 35.406 1 65 447 ASN B CA 1
ATOM 11948 C C . ASN B 1 447 ? 8.422 -22.203 36.438 1 65 447 ASN B C 1
ATOM 11950 O O . ASN B 1 447 ? 7.797 -21.141 36.531 1 65 447 ASN B O 1
ATOM 11954 N N . PRO B 1 448 ? 7.871 -23.328 36.906 1 58.94 448 PRO B N 1
ATOM 11955 C CA . PRO B 1 448 ? 6.777 -23.266 37.875 1 58.94 448 PRO B CA 1
ATOM 11956 C C . PRO B 1 448 ? 6.973 -22.156 38.906 1 58.94 448 PRO B C 1
ATOM 11958 O O . PRO B 1 448 ? 5.996 -21.625 39.438 1 58.94 448 PRO B O 1
ATOM 11961 N N . ASN B 1 449 ? 8.188 -21.75 39.125 1 56.97 449 ASN B N 1
ATOM 11962 C CA . ASN B 1 449 ? 8.438 -20.75 40.156 1 56.97 449 ASN B CA 1
ATOM 11963 C C . ASN B 1 449 ? 8.469 -19.344 39.562 1 56.97 449 ASN B C 1
ATOM 11965 O O . ASN B 1 449 ? 8.898 -18.391 40.219 1 56.97 449 ASN B O 1
ATOM 11969 N N . ASP B 1 450 ? 8.18 -19.281 38.281 1 59.62 450 ASP B N 1
ATOM 11970 C CA . ASP B 1 450 ? 8.258 -17.984 37.625 1 59.62 450 ASP B CA 1
ATOM 11971 C C . ASP B 1 450 ? 7.164 -17.047 38.125 1 59.62 450 ASP B C 1
ATOM 11973 O O . ASP B 1 450 ? 5.992 -17.422 38.188 1 59.62 450 ASP B O 1
ATOM 11977 N N . GLN B 1 451 ? 7.41 -16.047 38.812 1 61.22 451 GLN B N 1
ATOM 11978 C CA . GLN B 1 451 ? 6.586 -15.016 39.438 1 61.22 451 GLN B CA 1
ATOM 11979 C C . GLN B 1 451 ? 5.863 -14.172 38.406 1 61.22 451 GLN B C 1
ATOM 11981 O O . GLN B 1 451 ? 4.969 -13.398 38.719 1 61.22 451 GLN B O 1
ATOM 11986 N N . ASN B 1 452 ? 6.191 -14.438 37.094 1 68.38 452 ASN B N 1
ATOM 11987 C CA . ASN B 1 452 ? 5.52 -13.578 36.125 1 68.38 452 ASN B CA 1
ATOM 11988 C C . ASN B 1 452 ? 4.125 -14.102 35.781 1 68.38 452 ASN B C 1
ATOM 11990 O O . ASN B 1 452 ? 3.984 -14.992 34.938 1 68.38 452 ASN B O 1
ATOM 11994 N N . ARG B 1 453 ? 3.092 -13.711 36.531 1 74.69 453 ARG B N 1
ATOM 11995 C CA . ARG B 1 453 ? 1.689 -14.094 36.438 1 74.69 453 ARG B CA 1
ATOM 11996 C C . ARG B 1 453 ? 1.194 -14.008 35 1 74.69 453 ARG B C 1
ATOM 11998 O O . ARG B 1 453 ? 0.408 -14.844 34.562 1 74.69 453 ARG B O 1
ATOM 12005 N N . THR B 1 454 ? 1.705 -13.086 34.219 1 78.31 454 THR B N 1
ATOM 12006 C CA . THR B 1 454 ? 1.263 -12.898 32.844 1 78.31 454 THR B CA 1
ATOM 12007 C C . THR B 1 454 ? 1.735 -14.047 31.953 1 78.31 454 THR B C 1
ATOM 12009 O O . THR B 1 454 ? 1 -14.508 31.078 1 78.31 454 THR B O 1
ATOM 12012 N N . MET B 1 455 ? 2.846 -14.609 32.281 1 80.94 455 MET B N 1
ATOM 12013 C CA . MET B 1 455 ? 3.402 -15.695 31.5 1 80.94 455 MET B CA 1
ATOM 12014 C C . MET B 1 455 ? 2.672 -17 31.781 1 80.94 455 MET B C 1
ATOM 12016 O O . MET B 1 455 ? 2.455 -17.812 30.875 1 80.94 455 MET B O 1
ATOM 12020 N N . LEU B 1 456 ? 2.307 -17.141 33.062 1 83.25 456 LEU B N 1
ATOM 12021 C CA . LEU B 1 456 ? 1.565 -18.344 33.438 1 83.25 456 LEU B CA 1
ATOM 12022 C C . LEU B 1 456 ? 0.171 -18.344 32.812 1 83.25 456 LEU B C 1
ATOM 12024 O O . LEU B 1 456 ? -0.314 -19.375 32.344 1 83.25 456 LEU B O 1
ATOM 12028 N N . LEU B 1 457 ? -0.432 -17.172 32.781 1 84.62 457 LEU B N 1
ATOM 12029 C CA . LEU B 1 457 ? -1.753 -17.031 32.188 1 84.62 457 LEU B CA 1
ATOM 12030 C C . LEU B 1 457 ? -1.695 -17.312 30.672 1 84.62 457 LEU B C 1
ATOM 12032 O O . LEU B 1 457 ? -2.598 -17.953 30.125 1 84.62 457 LEU B O 1
ATOM 12036 N N . MET B 1 458 ? -0.634 -16.953 30.094 1 87.19 458 MET B N 1
ATOM 12037 C CA . MET B 1 458 ? -0.483 -17.156 28.656 1 87.19 458 MET B CA 1
ATOM 12038 C C . MET B 1 458 ? -0.236 -18.625 28.328 1 87.19 458 MET B C 1
ATOM 12040 O O . MET B 1 458 ? -0.726 -19.141 27.328 1 87.19 458 MET B O 1
ATOM 12044 N N . LYS B 1 459 ? 0.502 -19.25 29.203 1 88.69 459 LYS B N 1
ATOM 12045 C CA . LYS B 1 459 ? 0.758 -20.672 29.047 1 88.69 459 LYS B CA 1
ATOM 12046 C C . LYS B 1 459 ? -0.542 -21.469 29.078 1 88.69 459 LYS B C 1
ATOM 12048 O O . LYS B 1 459 ? -0.776 -22.312 28.203 1 88.69 459 LYS B O 1
ATOM 12053 N N . ASP B 1 460 ? -1.383 -21.125 29.938 1 89.88 460 ASP B N 1
ATOM 12054 C CA . ASP B 1 460 ? -2.648 -21.844 30.078 1 89.88 460 ASP B CA 1
ATOM 12055 C C . ASP B 1 460 ? -3.594 -21.516 28.922 1 89.88 460 ASP B C 1
ATOM 12057 O O . ASP B 1 460 ? -4.305 -22.406 28.438 1 89.88 460 ASP B O 1
ATOM 12061 N N . LEU B 1 461 ? -3.615 -20.312 28.547 1 91.62 461 LEU B N 1
ATOM 12062 C CA . LEU B 1 461 ? -4.508 -19.891 27.484 1 91.62 461 LEU B CA 1
ATOM 12063 C C . LEU B 1 461 ? -4.125 -20.547 26.156 1 91.62 461 LEU B C 1
ATOM 12065 O O . LEU B 1 461 ? -4.996 -20.984 25.406 1 91.62 461 LEU B O 1
ATOM 12069 N N . ILE B 1 462 ? -2.879 -20.641 25.828 1 93.69 462 ILE B N 1
ATOM 12070 C CA . ILE B 1 462 ? -2.422 -21.234 24.578 1 93.69 462 ILE B CA 1
ATOM 12071 C C . ILE B 1 462 ? -2.746 -22.734 24.562 1 93.69 462 ILE B C 1
ATOM 12073 O O . ILE B 1 462 ? -3.143 -23.281 23.531 1 93.69 462 ILE B O 1
ATOM 12077 N N . LYS B 1 463 ? -2.498 -23.344 25.688 1 93.56 463 LYS B N 1
ATOM 12078 C CA . LYS B 1 463 ? -2.822 -24.75 25.797 1 93.56 463 LYS B CA 1
ATOM 12079 C C . LYS B 1 463 ? -4.316 -25 25.578 1 93.56 463 LYS B C 1
ATOM 12081 O O . LYS B 1 463 ? -4.703 -25.906 24.844 1 93.56 463 LYS B O 1
ATOM 12086 N N . LYS B 1 464 ? -5.121 -24.141 26.125 1 94.06 464 LYS B N 1
ATOM 12087 C CA . LYS B 1 464 ? -6.57 -24.266 25.984 1 94.06 464 LYS B CA 1
ATOM 12088 C C . LYS B 1 464 ? -7 -24.078 24.531 1 94.06 464 LYS B C 1
ATOM 12090 O O . LYS B 1 464 ? -7.84 -24.828 24.031 1 94.06 464 LYS B O 1
ATOM 12095 N N . VAL B 1 465 ? -6.453 -23.125 23.891 1 94.62 465 VAL B N 1
ATOM 12096 C CA . VAL B 1 465 ? -6.816 -22.844 22.5 1 94.62 465 VAL B CA 1
ATOM 12097 C C . VAL B 1 465 ? -6.336 -23.969 21.609 1 94.62 465 VAL B C 1
ATOM 12099 O O . VAL B 1 465 ? -7.035 -24.375 20.672 1 94.62 465 VAL B O 1
ATOM 12102 N N . ALA B 1 466 ? -5.133 -24.5 21.812 1 95.38 466 ALA B N 1
ATOM 12103 C CA . ALA B 1 466 ? -4.59 -25.609 21.031 1 95.38 466 ALA B CA 1
ATOM 12104 C C . ALA B 1 466 ? -5.457 -26.859 21.172 1 95.38 466 ALA B C 1
ATOM 12106 O O . ALA B 1 466 ? -5.754 -27.531 20.188 1 95.38 466 ALA B O 1
ATOM 12107 N N . GLU B 1 467 ? -5.863 -27.141 22.375 1 95.62 467 GLU B N 1
ATOM 12108 C CA . GLU B 1 467 ? -6.695 -28.312 22.625 1 95.62 467 GLU B CA 1
ATOM 12109 C C . GLU B 1 467 ? -8.086 -28.141 22.031 1 95.62 467 GLU B C 1
ATOM 12111 O O . GLU B 1 467 ? -8.625 -29.062 21.422 1 95.62 467 GLU B O 1
ATOM 12116 N N . ARG B 1 468 ? -8.633 -26.969 22.219 1 95.38 468 ARG B N 1
ATOM 12117 C CA . ARG B 1 468 ? -9.945 -26.703 21.641 1 95.38 468 ARG B CA 1
ATOM 12118 C C . ARG B 1 468 ? -9.898 -26.781 20.109 1 95.38 468 ARG B C 1
ATOM 12120 O O . ARG B 1 468 ? -10.828 -27.312 19.484 1 95.38 468 ARG B O 1
ATOM 12127 N N . SER B 1 469 ? -8.883 -26.203 19.516 1 96.31 469 SER B N 1
ATOM 12128 C CA . SER B 1 469 ? -8.719 -26.266 18.062 1 96.31 469 SER B CA 1
ATOM 12129 C C . SER B 1 469 ? -8.594 -27.703 17.562 1 96.31 469 SER B C 1
ATOM 12131 O O . SER B 1 469 ? -9.148 -28.062 16.531 1 96.31 469 SER B O 1
ATOM 12133 N N . THR B 1 470 ? -7.883 -28.516 18.312 1 96.56 470 THR B N 1
ATOM 12134 C CA . THR B 1 470 ? -7.723 -29.922 17.953 1 96.56 470 THR B CA 1
ATOM 12135 C C . THR B 1 470 ? -9.062 -30.656 18 1 96.56 470 THR B C 1
ATOM 12137 O O . THR B 1 470 ? -9.352 -31.484 17.141 1 96.56 470 THR B O 1
ATOM 12140 N N . LEU B 1 471 ? -9.859 -30.297 18.969 1 96 471 LEU B N 1
ATOM 12141 C CA . LEU B 1 471 ? -11.18 -30.906 19.094 1 96 471 LEU B CA 1
ATOM 12142 C C . LEU B 1 471 ? -12.078 -30.5 17.922 1 96 471 LEU B C 1
ATOM 12144 O O . LEU B 1 471 ? -12.844 -31.312 17.406 1 96 471 LEU B O 1
ATOM 12148 N N . ILE B 1 472 ? -11.977 -29.281 17.516 1 96.06 472 ILE B N 1
ATOM 12149 C CA . ILE B 1 472 ? -12.781 -28.781 16.406 1 96.06 472 ILE B CA 1
ATOM 12150 C C . ILE B 1 472 ? -12.398 -29.516 15.117 1 96.06 472 ILE B C 1
ATOM 12152 O O . ILE B 1 472 ? -13.266 -29.875 14.328 1 96.06 472 ILE B O 1
ATOM 12156 N N . ILE B 1 473 ? -11.125 -29.703 14.883 1 96.19 473 ILE B N 1
ATOM 12157 C CA . ILE B 1 473 ? -10.656 -30.391 13.695 1 96.19 473 ILE B CA 1
ATOM 12158 C C . ILE B 1 473 ? -11.109 -31.844 13.734 1 96.19 473 ILE B C 1
ATOM 12160 O O . ILE B 1 473 ? -11.5 -32.406 12.711 1 96.19 473 ILE B O 1
ATOM 12164 N N . LYS B 1 474 ? -11.102 -32.469 14.93 1 95.75 474 LYS B N 1
ATOM 12165 C CA . LYS B 1 474 ? -11.555 -33.844 15.086 1 95.75 474 LYS B CA 1
ATOM 12166 C C . LYS B 1 474 ? -13.031 -33.969 14.742 1 95.75 474 LYS B C 1
ATOM 12168 O O . LYS B 1 474 ? -13.438 -34.938 14.102 1 95.75 474 LYS B O 1
ATOM 12173 N N . GLN B 1 475 ? -13.734 -33 15.117 1 93.94 475 GLN B N 1
ATOM 12174 C CA . GLN B 1 475 ? -15.164 -33 14.805 1 93.94 475 GLN B CA 1
ATOM 12175 C C . GLN B 1 475 ? -15.391 -32.875 13.305 1 93.94 475 GLN B C 1
ATOM 12177 O O . GLN B 1 475 ? -16.297 -33.531 12.758 1 93.94 475 GLN B O 1
ATOM 12182 N N . MET B 1 476 ? -14.633 -32.125 12.664 1 92.81 476 MET B N 1
ATOM 12183 C CA . MET B 1 476 ? -14.742 -31.984 11.219 1 92.81 476 MET B CA 1
ATOM 12184 C C . MET B 1 476 ? -14.383 -33.281 10.516 1 92.81 476 MET B C 1
ATOM 12186 O O . MET B 1 476 ? -15 -33.656 9.516 1 92.81 476 MET B O 1
ATOM 12190 N N . LEU B 1 477 ? -13.438 -34 11.039 1 91.38 477 LEU B N 1
ATOM 12191 C CA . LEU B 1 477 ? -12.977 -35.281 10.469 1 91.38 477 LEU B CA 1
ATOM 12192 C C . LEU B 1 477 ? -14.117 -36.281 10.398 1 91.38 477 LEU B C 1
ATOM 12194 O O . LEU B 1 477 ? -14.188 -37.094 9.461 1 91.38 477 LEU B O 1
ATOM 12198 N N . SER B 1 478 ? -15 -36.125 11.273 1 88.5 478 SER B N 1
ATOM 12199 C CA . SER B 1 478 ? -16.109 -37.094 11.336 1 88.5 478 SER B CA 1
ATOM 12200 C C . SER B 1 478 ? -17.172 -36.781 10.289 1 88.5 478 SER B C 1
ATOM 12202 O O . SER B 1 478 ? -17.969 -37.656 9.922 1 88.5 478 SER B O 1
ATOM 12204 N N . THR B 1 479 ? -17.078 -35.625 9.781 1 87.94 479 THR B N 1
ATOM 12205 C CA . THR B 1 479 ? -18.141 -35.188 8.867 1 87.94 479 THR B CA 1
ATOM 12206 C C . THR B 1 479 ? -17.625 -35.156 7.43 1 87.94 479 THR B C 1
ATOM 12208 O O . THR B 1 479 ? -18.422 -35.188 6.484 1 87.94 479 THR B O 1
ATOM 12211 N N . VAL B 1 480 ? -16.375 -35.094 7.23 1 89.31 480 VAL B N 1
ATOM 12212 C CA . VAL B 1 480 ? -15.82 -34.938 5.891 1 89.31 480 VAL B CA 1
ATOM 12213 C C . VAL B 1 480 ? -15.195 -36.25 5.414 1 89.31 480 VAL B C 1
ATOM 12215 O O . VAL B 1 480 ? -14.898 -37.125 6.223 1 89.31 480 VAL B O 1
ATOM 12218 N N . ASN B 1 481 ? -15.102 -36.312 4.086 1 88.75 481 ASN B N 1
ATOM 12219 C CA . ASN B 1 481 ? -14.406 -37.438 3.506 1 88.75 481 ASN B CA 1
ATOM 12220 C C . ASN B 1 481 ? -12.898 -37.344 3.721 1 88.75 481 ASN B C 1
ATOM 12222 O O . ASN B 1 481 ? -12.32 -36.281 3.592 1 88.75 481 ASN B O 1
ATOM 12226 N N . ASN B 1 482 ? -12.211 -38.469 4.016 1 89.75 482 ASN B N 1
ATOM 12227 C CA . ASN B 1 482 ? -10.781 -38.469 4.312 1 89.75 482 ASN B CA 1
ATOM 12228 C C . ASN B 1 482 ? -9.953 -38.031 3.111 1 89.75 482 ASN B C 1
ATOM 12230 O O . ASN B 1 482 ? -8.805 -37.625 3.268 1 89.75 482 ASN B O 1
ATOM 12234 N N . ALA B 1 483 ? -10.516 -38.094 1.857 1 87.69 483 ALA B N 1
ATOM 12235 C CA . ALA B 1 483 ? -9.805 -37.719 0.641 1 87.69 483 ALA B CA 1
ATOM 12236 C C . ALA B 1 483 ? -9.328 -36.281 0.709 1 87.69 483 ALA B C 1
ATOM 12238 O O . ALA B 1 483 ? -8.352 -35.906 0.065 1 87.69 483 ALA B O 1
ATOM 12239 N N . LEU B 1 484 ? -10.016 -35.531 1.539 1 90.19 484 LEU B N 1
ATOM 12240 C CA . LEU B 1 484 ? -9.695 -34.125 1.701 1 90.19 484 LEU B CA 1
ATOM 12241 C C . LEU B 1 484 ? -8.25 -33.938 2.15 1 90.19 484 LEU B C 1
ATOM 12243 O O . LEU B 1 484 ? -7.566 -33 1.718 1 90.19 484 LEU B O 1
ATOM 12247 N N . PHE B 1 485 ? -7.758 -34.844 2.895 1 91.5 485 PHE B N 1
ATOM 12248 C CA . PHE B 1 485 ? -6.465 -34.688 3.547 1 91.5 485 PHE B CA 1
ATOM 12249 C C . PHE B 1 485 ? -5.332 -35.156 2.631 1 91.5 485 PHE B C 1
ATOM 12251 O O . PHE B 1 485 ? -4.156 -34.969 2.961 1 91.5 485 PHE B O 1
ATOM 12258 N N . LEU B 1 486 ? -5.695 -35.656 1.423 1 89 486 LEU B N 1
ATOM 12259 C CA . LEU B 1 486 ? -4.68 -35.969 0.42 1 89 486 LEU B CA 1
ATOM 12260 C C . LEU B 1 486 ? -4.062 -34.688 -0.145 1 89 486 LEU B C 1
ATOM 12262 O O . LEU B 1 486 ? -2.961 -34.719 -0.693 1 89 486 LEU B O 1
ATOM 12266 N N . VAL B 1 487 ? -4.766 -33.594 -0.033 1 86.75 487 VAL B N 1
ATOM 12267 C CA . VAL B 1 487 ? -4.34 -32.312 -0.583 1 86.75 487 VAL B CA 1
ATOM 12268 C C . VAL B 1 487 ? -3.023 -31.875 0.057 1 86.75 487 VAL B C 1
ATOM 12270 O O . VAL B 1 487 ? -2.145 -31.328 -0.618 1 86.75 487 VAL B O 1
ATOM 12273 N N . ASP B 1 488 ? -2.83 -32.031 1.322 1 88.12 488 ASP B N 1
ATOM 12274 C CA . ASP B 1 488 ? -1.63 -31.641 2.043 1 88.12 488 ASP B CA 1
ATOM 12275 C C . ASP B 1 488 ? -1.096 -32.781 2.914 1 88.12 488 ASP B C 1
ATOM 12277 O O . ASP B 1 488 ? -0.801 -32.562 4.094 1 88.12 488 ASP B O 1
ATOM 12281 N N . LEU B 1 489 ? -0.961 -33.875 2.316 1 91.19 489 LEU B N 1
ATOM 12282 C CA . LEU B 1 489 ? -0.568 -35.094 3.027 1 91.19 489 LEU B CA 1
ATOM 12283 C C . LEU B 1 489 ? 0.889 -35 3.471 1 91.19 489 LEU B C 1
ATOM 12285 O O . LEU B 1 489 ? 1.247 -35.531 4.535 1 91.19 489 LEU B O 1
ATOM 12289 N N . ASP B 1 490 ? 1.74 -34.344 2.697 1 88.69 490 ASP B N 1
ATOM 12290 C CA . ASP B 1 490 ? 3.156 -34.219 3.029 1 88.69 490 ASP B CA 1
ATOM 12291 C C . ASP B 1 490 ? 3.352 -33.531 4.371 1 88.69 490 ASP B C 1
ATOM 12293 O O . ASP B 1 490 ? 4.25 -33.875 5.137 1 88.69 490 ASP B O 1
ATOM 12297 N N . THR B 1 491 ? 2.533 -32.562 4.645 1 91 491 THR B N 1
ATOM 12298 C CA . THR B 1 491 ? 2.617 -31.828 5.91 1 91 491 THR B CA 1
ATOM 12299 C C . THR B 1 491 ? 2.25 -32.75 7.078 1 91 491 THR B C 1
ATOM 12301 O O . THR B 1 491 ? 2.902 -32.719 8.125 1 91 491 THR B O 1
ATOM 12304 N N . LEU B 1 492 ? 1.254 -33.562 6.891 1 93.5 492 LEU B N 1
ATOM 12305 C CA . LEU B 1 492 ? 0.823 -34.469 7.938 1 93.5 492 LEU B CA 1
ATOM 12306 C C . LEU B 1 492 ? 1.886 -35.531 8.203 1 93.5 492 LEU B C 1
ATOM 12308 O O . LEU B 1 492 ? 2.234 -35.781 9.359 1 93.5 492 LEU B O 1
ATOM 12312 N N . ILE B 1 493 ? 2.396 -36.062 7.125 1 92.56 493 ILE B N 1
ATOM 12313 C CA . ILE B 1 493 ? 3.418 -37.094 7.258 1 92.56 493 ILE B CA 1
ATOM 12314 C C . ILE B 1 493 ? 4.672 -36.5 7.895 1 92.56 493 ILE B C 1
ATOM 12316 O O . ILE B 1 493 ? 5.34 -37.156 8.695 1 92.56 493 ILE B O 1
ATOM 12320 N N . GLY B 1 494 ? 5.031 -35.281 7.523 1 90.81 494 GLY B N 1
ATOM 12321 C CA . GLY B 1 494 ? 6.188 -34.594 8.086 1 90.81 494 GLY B CA 1
ATOM 12322 C C . GLY B 1 494 ? 6.074 -34.375 9.578 1 90.81 494 GLY B C 1
ATOM 12323 O O . GLY B 1 494 ? 7.09 -34.312 10.281 1 90.81 494 GLY B O 1
ATOM 12324 N N . HIS B 1 495 ? 4.816 -34.375 10.133 1 92.19 495 HIS B N 1
ATOM 12325 C CA . HIS B 1 495 ? 4.613 -34.062 11.539 1 92.19 495 HIS B CA 1
ATOM 12326 C C . HIS B 1 495 ? 4.121 -35.281 12.32 1 92.19 495 HIS B C 1
ATOM 12328 O O . HIS B 1 495 ? 3.533 -35.125 13.391 1 92.19 495 HIS B O 1
ATOM 12334 N N . ILE B 1 496 ? 4.379 -36.438 11.805 1 91.62 496 ILE B N 1
ATOM 12335 C CA . ILE B 1 496 ? 3.926 -37.656 12.461 1 91.62 496 ILE B CA 1
ATOM 12336 C C . ILE B 1 496 ? 4.527 -37.75 13.859 1 91.62 496 ILE B C 1
ATOM 12338 O O . ILE B 1 496 ? 3.904 -38.281 14.773 1 91.62 496 ILE B O 1
ATOM 12342 N N . LEU B 1 497 ? 5.738 -37.125 14.055 1 90.69 497 LEU B N 1
ATOM 12343 C CA . LEU B 1 497 ? 6.418 -37.219 15.344 1 90.69 497 LEU B CA 1
ATOM 12344 C C . LEU B 1 497 ? 6.316 -35.875 16.094 1 90.69 497 LEU B C 1
ATOM 12346 O O . LEU B 1 497 ? 7.258 -35.469 16.766 1 90.69 497 LEU B O 1
ATOM 12350 N N . HIS B 1 498 ? 5.227 -35.156 15.891 1 90.94 498 HIS B N 1
ATOM 12351 C CA . HIS B 1 498 ? 5.066 -33.906 16.594 1 90.94 498 HIS B CA 1
ATOM 12352 C C . HIS B 1 498 ? 5.078 -34.125 18.109 1 90.94 498 HIS B C 1
ATOM 12354 O O . HIS B 1 498 ? 4.492 -35.062 18.609 1 90.94 498 HIS B O 1
ATOM 12360 N N . HIS B 1 499 ? 5.672 -33.281 18.922 1 90.69 499 HIS B N 1
ATOM 12361 C CA . HIS B 1 499 ? 5.938 -33.5 20.344 1 90.69 499 HIS B CA 1
ATOM 12362 C C . HIS B 1 499 ? 4.719 -33.156 21.188 1 90.69 499 HIS B C 1
ATOM 12364 O O . HIS B 1 499 ? 4.641 -33.562 22.359 1 90.69 499 HIS B O 1
ATOM 12370 N N . PHE B 1 500 ? 3.805 -32.406 20.672 1 93.44 500 PHE B N 1
ATOM 12371 C CA . PHE B 1 500 ? 2.576 -32.094 21.391 1 93.44 500 PHE B CA 1
ATOM 12372 C C . PHE B 1 500 ? 1.55 -33.219 21.219 1 93.44 500 PHE B C 1
ATOM 12374 O O . PHE B 1 500 ? 1.018 -33.406 20.125 1 93.44 500 PHE B O 1
ATOM 12381 N N . GLU B 1 501 ? 1.186 -33.875 22.156 1 93.12 501 GLU B N 1
ATOM 12382 C CA . GLU B 1 501 ? 0.473 -35.156 22.125 1 93.12 501 GLU B CA 1
ATOM 12383 C C . GLU B 1 501 ? -0.894 -35 21.469 1 93.12 501 GLU B C 1
ATOM 12385 O O . GLU B 1 501 ? -1.271 -35.812 20.625 1 93.12 501 GLU B O 1
ATOM 12390 N N . PRO B 1 502 ? -1.676 -34 21.859 1 94.25 502 PRO B N 1
ATOM 12391 C CA . PRO B 1 502 ? -2.99 -33.906 21.219 1 94.25 502 PRO B CA 1
ATOM 12392 C C . PRO B 1 502 ? -2.9 -33.781 19.703 1 94.25 502 PRO B C 1
ATOM 12394 O O . PRO B 1 502 ? -3.748 -34.312 18.984 1 94.25 502 PRO B O 1
ATOM 12397 N N . ILE B 1 503 ? -1.905 -33.125 19.219 1 95.75 503 ILE B N 1
ATOM 12398 C CA . ILE B 1 503 ? -1.741 -32.938 17.781 1 95.75 503 ILE B CA 1
ATOM 12399 C C . ILE B 1 503 ? -1.23 -34.219 17.125 1 95.75 503 ILE B C 1
ATOM 12401 O O . ILE B 1 503 ? -1.731 -34.625 16.078 1 95.75 503 ILE B O 1
ATOM 12405 N N . SER B 1 504 ? -0.263 -34.875 17.766 1 94.88 504 SER B N 1
ATOM 12406 C CA . SER B 1 504 ? 0.277 -36.125 17.203 1 94.88 504 SER B CA 1
ATOM 12407 C C . SER B 1 504 ? -0.792 -37.188 17.141 1 94.88 504 SER B C 1
ATOM 12409 O O . SER B 1 504 ? -0.852 -37.969 16.156 1 94.88 504 SER B O 1
ATOM 12411 N N . LYS B 1 505 ? -1.637 -37.25 18.078 1 95.69 505 LYS B N 1
ATOM 12412 C CA . LYS B 1 505 ? -2.689 -38.25 18.109 1 95.69 505 LYS B CA 1
ATOM 12413 C C . LYS B 1 505 ? -3.695 -38.031 16.984 1 95.69 505 LYS B C 1
ATOM 12415 O O . LYS B 1 505 ? -4.156 -39 16.359 1 95.69 505 LYS B O 1
ATOM 12420 N N . LEU B 1 506 ? -4.043 -36.844 16.844 1 96.5 506 LEU B N 1
ATOM 12421 C CA . LEU B 1 506 ? -5 -36.531 15.781 1 96.5 506 LEU B CA 1
ATOM 12422 C C . LEU B 1 506 ? -4.387 -36.812 14.406 1 96.5 506 LEU B C 1
ATOM 12424 O O . LEU B 1 506 ? -5.07 -37.25 13.492 1 96.5 506 LEU B O 1
ATOM 12428 N N . ILE B 1 507 ? -3.121 -36.5 14.156 1 96.56 507 ILE B N 1
ATOM 12429 C CA . ILE B 1 507 ? -2.436 -36.75 12.898 1 96.56 507 ILE B CA 1
ATOM 12430 C C . ILE B 1 507 ? -2.432 -38.25 12.625 1 96.56 507 ILE B C 1
ATOM 12432 O O . ILE B 1 507 ? -2.666 -38.688 11.492 1 96.56 507 ILE B O 1
ATOM 12436 N N . GLU B 1 508 ? -2.219 -39 13.672 1 96.12 508 GLU B N 1
ATOM 12437 C CA . GLU B 1 508 ? -2.25 -40.438 13.555 1 96.12 508 GLU B CA 1
ATOM 12438 C C . GLU B 1 508 ? -3.625 -40.938 13.102 1 96.12 508 GLU B C 1
ATOM 12440 O O . GLU B 1 508 ? -3.729 -41.781 12.211 1 96.12 508 GLU B O 1
ATOM 12445 N N . GLU B 1 509 ? -4.566 -40.344 13.68 1 95.81 509 GLU B N 1
ATOM 12446 C CA . GLU B 1 509 ? -5.93 -40.719 13.336 1 95.81 509 GLU B CA 1
ATOM 12447 C C . GLU B 1 509 ? -6.238 -40.438 11.867 1 95.81 509 GLU B C 1
ATOM 12449 O O . GLU B 1 509 ? -6.91 -41.219 11.195 1 95.81 509 GLU B O 1
ATOM 12454 N N . ILE B 1 510 ? -5.812 -39.344 11.406 1 96.44 510 ILE B N 1
ATOM 12455 C CA . ILE B 1 510 ? -6.051 -38.938 10.023 1 96.44 510 ILE B CA 1
ATOM 12456 C C . ILE B 1 510 ? -5.336 -39.875 9.07 1 96.44 510 ILE B C 1
ATOM 12458 O O . ILE B 1 510 ? -5.926 -40.375 8.102 1 96.44 510 ILE B O 1
ATOM 12462 N N . ILE B 1 511 ? -4.129 -40.188 9.336 1 96.5 511 ILE B N 1
ATOM 12463 C CA . ILE B 1 511 ? -3.322 -41.031 8.461 1 96.5 511 ILE B CA 1
ATOM 12464 C C . ILE B 1 511 ? -3.881 -42.469 8.445 1 96.5 511 ILE B C 1
ATOM 12466 O O . ILE B 1 511 ? -3.951 -43.094 7.395 1 96.5 511 ILE B O 1
ATOM 12470 N N . VAL B 1 512 ? -4.293 -42.938 9.633 1 96.12 512 VAL B N 1
ATOM 12471 C CA . VAL B 1 512 ? -4.887 -44.281 9.711 1 96.12 512 VAL B CA 1
ATOM 12472 C C . VAL B 1 512 ? -6.152 -44.312 8.859 1 96.12 512 VAL B C 1
ATOM 12474 O O . VAL B 1 512 ? -6.367 -45.281 8.117 1 96.12 512 VAL B O 1
ATOM 12477 N N . GLY B 1 513 ? -6.961 -43.281 8.969 1 93.12 513 GLY B N 1
ATOM 12478 C CA . GLY B 1 513 ? -8.156 -43.188 8.141 1 93.12 513 GLY B CA 1
ATOM 12479 C C . GLY B 1 513 ? -7.848 -43.219 6.656 1 93.12 513 GLY B C 1
ATOM 12480 O O . GLY B 1 513 ? -8.57 -43.844 5.879 1 93.12 513 GLY B O 1
ATOM 12481 N N . LEU B 1 514 ? -6.82 -42.594 6.242 1 93.19 514 LEU B N 1
ATOM 12482 C CA . LEU B 1 514 ? -6.418 -42.562 4.84 1 93.19 514 LEU B CA 1
ATOM 12483 C C . LEU B 1 514 ? -5.918 -43.906 4.371 1 93.19 514 LEU B C 1
ATOM 12485 O O . LEU B 1 514 ? -6.184 -44.312 3.236 1 93.19 514 LEU B O 1
ATOM 12489 N N . ILE B 1 515 ? -5.191 -44.625 5.23 1 94 515 ILE B N 1
ATOM 12490 C CA . ILE B 1 515 ? -4.676 -45.938 4.879 1 94 515 ILE B CA 1
ATOM 12491 C C . ILE B 1 515 ? -5.836 -46.906 4.695 1 94 515 ILE B C 1
ATOM 12493 O O . ILE B 1 515 ? -5.816 -47.75 3.783 1 94 515 ILE B O 1
ATOM 12497 N N . VAL B 1 516 ? -6.805 -46.75 5.5 1 91.94 516 VAL B N 1
ATOM 12498 C CA . VAL B 1 516 ? -7.957 -47.625 5.434 1 91.94 516 VAL B CA 1
ATOM 12499 C C . VAL B 1 516 ? -8.75 -47.375 4.156 1 91.94 516 VAL B C 1
ATOM 12501 O O . VAL B 1 516 ? -9.125 -48.312 3.447 1 91.94 516 VAL B O 1
ATOM 12504 N N . ASP B 1 517 ? -8.945 -46.125 3.854 1 88.19 517 ASP B N 1
ATOM 12505 C CA . ASP B 1 517 ? -9.812 -45.75 2.734 1 88.19 517 ASP B CA 1
ATOM 12506 C C . ASP B 1 517 ? -9.062 -45.875 1.406 1 88.19 517 ASP B C 1
ATOM 12508 O O . ASP B 1 517 ? -9.672 -46.156 0.377 1 88.19 517 ASP B O 1
ATOM 12512 N N . PHE B 1 518 ? -7.742 -45.562 1.474 1 88.25 518 PHE B N 1
ATOM 12513 C CA . PHE B 1 518 ? -6.969 -45.531 0.237 1 88.25 518 PHE B CA 1
ATOM 12514 C C . PHE B 1 518 ? -5.652 -46.312 0.404 1 88.25 518 PHE B C 1
ATOM 12516 O O . PHE B 1 518 ? -4.578 -45.75 0.175 1 88.25 518 PHE B O 1
ATOM 12523 N N . PRO B 1 519 ? -5.688 -47.531 0.669 1 89.25 519 PRO B N 1
ATOM 12524 C CA . PRO B 1 519 ? -4.445 -48.281 0.907 1 89.25 519 PRO B CA 1
ATOM 12525 C C . PRO B 1 519 ? -3.523 -48.281 -0.312 1 89.25 519 PRO B C 1
ATOM 12527 O O . PRO B 1 519 ? -2.303 -48.188 -0.169 1 89.25 519 PRO B O 1
ATOM 12530 N N . GLU B 1 520 ? -4.059 -48.344 -1.546 1 86.88 520 GLU B N 1
ATOM 12531 C CA . GLU B 1 520 ? -3.268 -48.438 -2.77 1 86.88 520 GLU B CA 1
ATOM 12532 C C . GLU B 1 520 ? -2.455 -47.188 -2.994 1 86.88 520 GLU B C 1
ATOM 12534 O O . GLU B 1 520 ? -1.314 -47.25 -3.459 1 86.88 520 GLU B O 1
ATOM 12539 N N . ILE B 1 521 ? -3.041 -46.094 -2.693 1 88.25 521 ILE B N 1
ATOM 12540 C CA . ILE B 1 521 ? -2.381 -44.812 -2.875 1 88.25 521 ILE B CA 1
ATOM 12541 C C . ILE B 1 521 ? -1.393 -44.562 -1.736 1 88.25 521 ILE B C 1
ATOM 12543 O O . ILE B 1 521 ? -0.276 -44.094 -1.963 1 88.25 521 ILE B O 1
ATOM 12547 N N . MET B 1 522 ? -1.793 -44.906 -0.542 1 92.38 522 MET B N 1
ATOM 12548 C CA . MET B 1 522 ? -1.022 -44.625 0.661 1 92.38 522 MET B CA 1
ATOM 12549 C C . MET B 1 522 ? 0.242 -45.469 0.727 1 92.38 522 MET B C 1
ATOM 12551 O O . MET B 1 522 ? 1.22 -45.094 1.371 1 92.38 522 MET B O 1
ATOM 12555 N N . THR B 1 523 ? 0.296 -46.625 0.018 1 93 523 THR B N 1
ATOM 12556 C CA . THR B 1 523 ? 1.511 -47.438 -0.02 1 93 523 THR B CA 1
ATOM 12557 C C . THR B 1 523 ? 2.67 -46.625 -0.612 1 93 523 THR B C 1
ATOM 12559 O O . THR B 1 523 ? 3.779 -46.656 -0.075 1 93 523 THR B O 1
ATOM 12562 N N . TRP B 1 524 ? 2.373 -45.906 -1.683 1 92.69 524 TRP B N 1
ATOM 12563 C CA . TRP B 1 524 ? 3.398 -45.125 -2.342 1 92.69 524 TRP B CA 1
ATOM 12564 C C . TRP B 1 524 ? 3.807 -43.938 -1.472 1 92.69 524 TRP B C 1
ATOM 12566 O O . TRP B 1 524 ? 4.973 -43.531 -1.471 1 92.69 524 TRP B O 1
ATOM 12576 N N . GLN B 1 525 ? 2.875 -43.406 -0.693 1 91.5 525 GLN B N 1
ATOM 12577 C CA . GLN B 1 525 ? 3.074 -42.125 0.005 1 91.5 525 GLN B CA 1
ATOM 12578 C C . GLN B 1 525 ? 3.812 -42.344 1.324 1 91.5 525 GLN B C 1
ATOM 12580 O O . GLN B 1 525 ? 4.625 -41.5 1.728 1 91.5 525 GLN B O 1
ATOM 12585 N N . ILE B 1 526 ? 3.553 -43.375 2.025 1 93 526 ILE B N 1
ATOM 12586 C CA . ILE B 1 526 ? 4.043 -43.531 3.393 1 93 526 ILE B CA 1
ATOM 12587 C C . ILE B 1 526 ? 5.262 -44.469 3.406 1 93 526 ILE B C 1
ATOM 12589 O O . ILE B 1 526 ? 5.973 -44.531 4.41 1 93 526 ILE B O 1
ATOM 12593 N N . LEU B 1 527 ? 5.586 -45.094 2.305 1 93.12 527 LEU B N 1
ATOM 12594 C CA . LEU B 1 527 ? 6.637 -46.125 2.264 1 93.12 527 LEU B CA 1
ATOM 12595 C C . LEU B 1 527 ? 7.977 -45.531 2.691 1 93.12 527 LEU B C 1
ATOM 12597 O O . LEU B 1 527 ? 8.766 -46.188 3.359 1 93.12 527 LEU B O 1
ATOM 12601 N N . ARG B 1 528 ? 8.289 -44.312 2.27 1 93 528 ARG B N 1
ATOM 12602 C CA . ARG B 1 528 ? 9.547 -43.688 2.658 1 93 528 ARG B CA 1
ATOM 12603 C C . ARG B 1 528 ? 9.68 -43.625 4.176 1 93 528 ARG B C 1
ATOM 12605 O O . ARG B 1 528 ? 10.766 -43.844 4.719 1 93 528 ARG B O 1
ATOM 12612 N N . SER B 1 529 ? 8.57 -43.219 4.828 1 92.12 529 SER B N 1
ATOM 12613 C CA . SER B 1 529 ? 8.578 -43.156 6.285 1 92.12 529 SER B CA 1
ATOM 12614 C C . SER B 1 529 ? 8.734 -44.562 6.902 1 92.12 529 SER B C 1
ATOM 12616 O O . SER B 1 529 ? 9.375 -44.688 7.949 1 92.12 529 SER B O 1
ATOM 12618 N N . LEU B 1 530 ? 8.172 -45.531 6.246 1 92 530 LEU B N 1
ATOM 12619 C CA . LEU B 1 530 ? 8.289 -46.906 6.707 1 92 530 LEU B CA 1
ATOM 12620 C C . LEU B 1 530 ? 9.727 -47.406 6.598 1 92 530 LEU B C 1
ATOM 12622 O O . LEU B 1 530 ? 10.188 -48.156 7.449 1 92 530 LEU B O 1
ATOM 12626 N N . ASN B 1 531 ? 10.398 -46.969 5.539 1 90.12 531 ASN B N 1
ATOM 12627 C CA . ASN B 1 531 ? 11.758 -47.406 5.277 1 90.12 531 ASN B CA 1
ATOM 12628 C C . ASN B 1 531 ? 12.789 -46.5 5.914 1 90.12 531 ASN B C 1
ATOM 12630 O O . ASN B 1 531 ? 13.992 -46.688 5.77 1 90.12 531 ASN B O 1
ATOM 12634 N N . ALA B 1 532 ? 12.305 -45.5 6.594 1 87.44 532 ALA B N 1
ATOM 12635 C CA . ALA B 1 532 ? 13.211 -44.594 7.258 1 87.44 532 ALA B CA 1
ATOM 12636 C C . ALA B 1 532 ? 13.883 -45.25 8.469 1 87.44 532 ALA B C 1
ATOM 12638 O O . ALA B 1 532 ? 13.633 -46.406 8.766 1 87.44 532 ALA B O 1
ATOM 12639 N N . LYS B 1 533 ? 14.797 -44.562 9.047 1 80.56 533 LYS B N 1
ATOM 12640 C CA . LYS B 1 533 ? 15.477 -45.094 10.227 1 80.56 533 LYS B CA 1
ATOM 12641 C C . LYS B 1 533 ? 14.914 -44.5 11.508 1 80.56 533 LYS B C 1
ATOM 12643 O O . LYS B 1 533 ? 14.312 -43.438 11.484 1 80.56 533 LYS B O 1
ATOM 12648 N N . GLY B 1 534 ? 14.867 -45.25 12.539 1 85.62 534 GLY B N 1
ATOM 12649 C CA . GLY B 1 534 ? 14.586 -44.719 13.867 1 85.62 534 GLY B CA 1
ATOM 12650 C C . GLY B 1 534 ? 13.109 -44.75 14.219 1 85.62 534 GLY B C 1
ATOM 12651 O O . GLY B 1 534 ? 12.398 -45.688 13.891 1 85.62 534 GLY B O 1
ATOM 12652 N N . ARG B 1 535 ? 12.688 -43.719 14.93 1 89.5 535 ARG B N 1
ATOM 12653 C CA . ARG B 1 535 ? 11.352 -43.656 15.523 1 89.5 535 ARG B CA 1
ATOM 12654 C C . ARG B 1 535 ? 10.289 -43.5 14.445 1 89.5 535 ARG B C 1
ATOM 12656 O O . ARG B 1 535 ? 9.164 -44 14.594 1 89.5 535 ARG B O 1
ATOM 12663 N N . ARG B 1 536 ? 10.594 -42.906 13.359 1 90.69 536 ARG B N 1
ATOM 12664 C CA . ARG B 1 536 ? 9.648 -42.688 12.273 1 90.69 536 ARG B CA 1
ATOM 12665 C C . ARG B 1 536 ? 9.203 -44 11.656 1 90.69 536 ARG B C 1
ATOM 12667 O O . ARG B 1 536 ? 8.023 -44.188 11.336 1 90.69 536 ARG B O 1
ATOM 12674 N N . SER B 1 537 ? 10.117 -44.906 11.461 1 92.5 537 SER B N 1
ATOM 12675 C CA . SER B 1 537 ? 9.805 -46.219 10.906 1 92.5 537 SER B CA 1
ATOM 12676 C C . SER B 1 537 ? 8.891 -47 11.828 1 92.5 537 SER B C 1
ATOM 12678 O O . SER B 1 537 ? 7.902 -47.594 11.375 1 92.5 537 SER B O 1
ATOM 12680 N N . LEU B 1 538 ? 9.203 -46.906 13.109 1 94.44 538 LEU B N 1
ATOM 12681 C CA . LEU B 1 538 ? 8.406 -47.656 14.094 1 94.44 538 LEU B CA 1
ATOM 12682 C C . LEU B 1 538 ? 6.984 -47.094 14.156 1 94.44 538 LEU B C 1
ATOM 12684 O O . LEU B 1 538 ? 6.02 -47.875 14.211 1 94.44 538 LEU B O 1
ATOM 12688 N N . LYS B 1 539 ? 6.902 -45.844 14.148 1 94.12 539 LYS B N 1
ATOM 12689 C CA . LYS B 1 539 ? 5.59 -45.188 14.203 1 94.12 539 LYS B CA 1
ATOM 12690 C C . LYS B 1 539 ? 4.762 -45.531 12.969 1 94.12 539 LYS B C 1
ATOM 12692 O O . LYS B 1 539 ? 3.553 -45.75 13.062 1 94.12 539 LYS B O 1
ATOM 12697 N N . SER B 1 540 ? 5.371 -45.531 11.781 1 94.75 540 SER B N 1
ATOM 12698 C CA . SER B 1 540 ? 4.672 -45.844 10.539 1 94.75 540 SER B CA 1
ATOM 12699 C C . SER B 1 540 ? 4.164 -47.281 10.555 1 94.75 540 SER B C 1
ATOM 12701 O O . SER B 1 540 ? 3.062 -47.562 10.07 1 94.75 540 SER B O 1
ATOM 12703 N N . GLN B 1 541 ? 4.957 -48.156 11.133 1 94.75 541 GLN B N 1
ATOM 12704 C CA . GLN B 1 541 ? 4.531 -49.531 11.25 1 94.75 541 GLN B CA 1
ATOM 12705 C C . GLN B 1 541 ? 3.332 -49.656 12.188 1 94.75 541 GLN B C 1
ATOM 12707 O O . GLN B 1 541 ? 2.406 -50.438 11.906 1 94.75 541 GLN B O 1
ATOM 12712 N N . GLU B 1 542 ? 3.432 -48.938 13.18 1 95.56 542 GLU B N 1
ATOM 12713 C CA . GLU B 1 542 ? 2.32 -48.906 14.125 1 95.56 542 GLU B CA 1
ATOM 12714 C C . GLU B 1 542 ? 1.032 -48.438 13.461 1 95.56 542 GLU B C 1
ATOM 12716 O O . GLU B 1 542 ? -0.045 -48.969 13.719 1 95.56 542 GLU B O 1
ATOM 12721 N N . LEU B 1 543 ? 1.126 -47.438 12.672 1 96.06 543 LEU B N 1
ATOM 12722 C CA . LEU B 1 543 ? -0.036 -46.875 11.992 1 96.06 543 LEU B CA 1
ATOM 12723 C C . LEU B 1 543 ? -0.645 -47.875 11.023 1 96.06 543 LEU B C 1
ATOM 12725 O O . LEU B 1 543 ? -1.869 -47.969 10.922 1 96.06 543 LEU B O 1
ATOM 12729 N N . ILE B 1 544 ? 0.182 -48.625 10.312 1 95.06 544 ILE B N 1
ATOM 12730 C CA . ILE B 1 544 ? -0.286 -49.625 9.359 1 95.06 544 ILE B CA 1
ATOM 12731 C C . ILE B 1 544 ? -1 -50.75 10.109 1 95.06 544 ILE B C 1
ATOM 12733 O O . ILE B 1 544 ? -2.043 -51.25 9.664 1 95.06 544 ILE B O 1
ATOM 12737 N N . LYS B 1 545 ? -0.445 -51.125 11.258 1 93.88 545 LYS B N 1
ATOM 12738 C CA . LYS B 1 545 ? -1.066 -52.156 12.07 1 93.88 545 LYS B CA 1
ATOM 12739 C C . LYS B 1 545 ? -2.426 -51.719 12.594 1 93.88 545 LYS B C 1
ATOM 12741 O O . LYS B 1 545 ? -3.381 -52.5 12.609 1 93.88 545 LYS B O 1
ATOM 12746 N N . LEU B 1 546 ? -2.453 -50.531 12.992 1 94.44 546 LEU B N 1
ATOM 12747 C CA . LEU B 1 546 ? -3.709 -49.969 13.484 1 94.44 546 LEU B CA 1
ATOM 12748 C C . LEU B 1 546 ? -4.754 -49.938 12.375 1 94.44 546 LEU B C 1
ATOM 12750 O O . LEU B 1 546 ? -5.934 -50.188 12.609 1 94.44 546 LEU B O 1
ATOM 12754 N N . ALA B 1 547 ? -4.297 -49.5 11.203 1 94.94 547 ALA B N 1
ATOM 12755 C CA . ALA B 1 547 ? -5.203 -49.438 10.062 1 94.94 547 ALA B CA 1
ATOM 12756 C C . ALA B 1 547 ? -5.715 -50.844 9.695 1 94.94 547 ALA B C 1
ATOM 12758 O O . ALA B 1 547 ? -6.875 -51 9.305 1 94.94 547 ALA B O 1
ATOM 12759 N N . SER B 1 548 ? -4.898 -51.844 9.75 1 92.94 548 SER B N 1
ATOM 12760 C CA . SER B 1 548 ? -5.273 -53.219 9.453 1 92.94 548 SER B CA 1
ATOM 12761 C C . SER B 1 548 ? -6.336 -53.719 10.422 1 92.94 548 SER B C 1
ATOM 12763 O O . SER B 1 548 ? -7.25 -54.438 10.023 1 92.94 548 SER B O 1
ATOM 12765 N N . LYS B 1 549 ? -6.184 -53.312 11.617 1 90.5 549 LYS B N 1
ATOM 12766 C CA . LYS B 1 549 ? -7.148 -53.719 12.641 1 90.5 549 LYS B CA 1
ATOM 12767 C C . LYS B 1 549 ? -8.508 -53.062 12.398 1 90.5 549 LYS B C 1
ATOM 12769 O O . LYS B 1 549 ? -9.547 -53.688 12.672 1 90.5 549 LYS B O 1
ATOM 12774 N N . GLN B 1 550 ? -8.445 -51.938 11.859 1 87.94 550 GLN B N 1
ATOM 12775 C CA . GLN B 1 550 ? -9.688 -51.219 11.633 1 87.94 550 GLN B CA 1
ATOM 12776 C C . GLN B 1 550 ? -10.391 -51.688 10.367 1 87.94 550 GLN B C 1
ATOM 12778 O O . GLN B 1 550 ? -11.602 -51.531 10.227 1 87.94 550 GLN B O 1
ATOM 12783 N N . ASN B 1 551 ? -9.578 -52.094 9.359 1 80.06 551 ASN B N 1
ATOM 12784 C CA . ASN B 1 551 ? -10.109 -52.469 8.062 1 80.06 551 ASN B CA 1
ATOM 12785 C C . ASN B 1 551 ? -10.641 -53.906 8.078 1 80.06 551 ASN B C 1
ATOM 12787 O O . ASN B 1 551 ? -10.609 -54.594 7.062 1 80.06 551 ASN B O 1
ATOM 12791 N N . ILE B 1 552 ? -11.125 -54.5 9.047 1 62.81 552 ILE B N 1
ATOM 12792 C CA . ILE B 1 552 ? -11.57 -55.875 9.094 1 62.81 552 ILE B CA 1
ATOM 12793 C C . ILE B 1 552 ? -12.625 -56.125 8.016 1 62.81 552 ILE B C 1
ATOM 12795 O O . ILE B 1 552 ? -12.664 -57.188 7.41 1 62.81 552 ILE B O 1
ATOM 12799 N N . SER B 1 553 ? -13.234 -55.031 7.633 1 58.22 553 SER B N 1
ATOM 12800 C CA . SER B 1 553 ? -14.43 -55.312 6.828 1 58.22 553 SER B CA 1
ATOM 12801 C C . SER B 1 553 ? -14.117 -55.219 5.34 1 58.22 553 SER B C 1
ATOM 12803 O O . SER B 1 553 ? -14.922 -55.656 4.508 1 58.22 553 SER B O 1
ATOM 12805 N N . ASN B 1 554 ? -13.094 -54.469 4.855 1 58.16 554 ASN B N 1
ATOM 12806 C CA . ASN B 1 554 ? -13.07 -54.125 3.438 1 58.16 554 ASN B CA 1
ATOM 12807 C C . ASN B 1 554 ? -12.172 -55.062 2.648 1 58.16 554 ASN B C 1
ATOM 12809 O O . ASN B 1 554 ? -11.688 -54.719 1.57 1 58.16 554 ASN B O 1
ATOM 12813 N N . GLY B 1 555 ? -12.133 -56.344 3.041 1 64.19 555 GLY B N 1
ATOM 12814 C CA . GLY B 1 555 ? -11.633 -57.438 2.223 1 64.19 555 GLY B CA 1
ATOM 12815 C C . GLY B 1 555 ? -10.133 -57.375 2.004 1 64.19 555 GLY B C 1
ATOM 12816 O O . GLY B 1 555 ? -9.508 -58.406 1.743 1 64.19 555 GLY B O 1
ATOM 12817 N N . ILE B 1 556 ? -9.43 -56.156 1.782 1 73.5 556 ILE B N 1
ATOM 12818 C CA . ILE B 1 556 ? -7.996 -56.125 1.527 1 73.5 556 ILE B CA 1
ATOM 12819 C C . ILE B 1 556 ? -7.234 -56.219 2.848 1 73.5 556 ILE B C 1
ATOM 12821 O O . ILE B 1 556 ? -7.504 -55.469 3.785 1 73.5 556 ILE B O 1
ATOM 12825 N N . ASN B 1 557 ? -6.535 -57.25 2.971 1 85.44 557 ASN B N 1
ATOM 12826 C CA . ASN B 1 557 ? -5.633 -57.312 4.113 1 85.44 557 ASN B CA 1
ATOM 12827 C C . ASN B 1 557 ? -4.512 -56.281 4.012 1 85.44 557 ASN B C 1
ATOM 12829 O O . ASN B 1 557 ? -3.52 -56.5 3.316 1 85.44 557 ASN B O 1
ATOM 12833 N N . ILE B 1 558 ? -4.652 -55.188 4.695 1 91.62 558 ILE B N 1
ATOM 12834 C CA . ILE B 1 558 ? -3.787 -54.031 4.598 1 91.62 558 ILE B CA 1
ATOM 12835 C C . ILE B 1 558 ? -2.355 -54.406 4.965 1 91.62 558 ILE B C 1
ATOM 12837 O O . ILE B 1 558 ? -1.405 -54 4.285 1 91.62 558 ILE B O 1
ATOM 12841 N N . ASP B 1 559 ? -2.215 -55.188 5.984 1 90.25 559 ASP B N 1
ATOM 12842 C CA . ASP B 1 559 ? -0.878 -55.594 6.426 1 90.25 559 ASP B CA 1
ATOM 12843 C C . ASP B 1 559 ? -0.156 -56.406 5.352 1 90.25 559 ASP B C 1
ATOM 12845 O O . ASP B 1 559 ? 1.018 -56.156 5.066 1 90.25 559 ASP B O 1
ATOM 12849 N N . GLU B 1 560 ? -0.843 -57.312 4.766 1 89.12 560 GLU B N 1
ATOM 12850 C CA . GLU B 1 560 ? -0.267 -58.125 3.707 1 89.12 560 GLU B CA 1
ATOM 12851 C C . GLU B 1 560 ? 0.045 -57.281 2.469 1 89.12 560 GLU B C 1
ATOM 12853 O O . GLU B 1 560 ? 1.064 -57.5 1.809 1 89.12 560 GLU B O 1
ATOM 12858 N N . TYR B 1 561 ? -0.884 -56.469 2.227 1 91 561 TYR B N 1
ATOM 12859 C CA . TYR B 1 561 ? -0.706 -55.594 1.059 1 91 561 TYR B CA 1
ATOM 12860 C C . TYR B 1 561 ? 0.525 -54.719 1.214 1 91 561 TYR B C 1
ATOM 12862 O O . TYR B 1 561 ? 1.32 -54.594 0.282 1 91 561 TYR B O 1
ATOM 12870 N N . PHE B 1 562 ? 0.678 -54.062 2.35 1 93.31 562 PHE B N 1
ATOM 12871 C CA . PHE B 1 562 ? 1.817 -53.219 2.605 1 93.31 562 PHE B CA 1
ATOM 12872 C C . PHE B 1 562 ? 3.117 -54 2.617 1 93.31 562 PHE B C 1
ATOM 12874 O O . PHE B 1 562 ? 4.152 -53.5 2.158 1 93.31 562 PHE B O 1
ATOM 12881 N N . ASN B 1 563 ? 3.086 -55.188 3.109 1 90.81 563 ASN B N 1
ATOM 12882 C CA . ASN B 1 563 ? 4.273 -56.031 3.107 1 90.81 563 ASN B CA 1
ATOM 12883 C C . ASN B 1 563 ? 4.676 -56.438 1.691 1 90.81 563 ASN B C 1
ATOM 12885 O O . ASN B 1 563 ? 5.859 -56.469 1.36 1 90.81 563 ASN B O 1
ATOM 12889 N N . ALA B 1 564 ? 3.686 -56.812 0.914 1 91.31 564 ALA B N 1
ATOM 12890 C CA . ALA B 1 564 ? 3.955 -57.125 -0.486 1 91.31 564 ALA B CA 1
ATOM 12891 C C . ALA B 1 564 ? 4.562 -55.938 -1.217 1 91.31 564 ALA B C 1
ATOM 12893 O O . ALA B 1 564 ? 5.484 -56.094 -2.018 1 91.31 564 ALA B O 1
ATOM 12894 N N . PHE B 1 565 ? 4.016 -54.844 -0.948 1 93.12 565 PHE B N 1
ATOM 12895 C CA . PHE B 1 565 ? 4.512 -53.625 -1.604 1 93.12 565 PHE B CA 1
ATOM 12896 C C . PHE B 1 565 ? 5.918 -53.312 -1.125 1 93.12 565 PHE B C 1
ATOM 12898 O O . PHE B 1 565 ? 6.742 -52.812 -1.899 1 93.12 565 PHE B O 1
ATOM 12905 N N . ARG B 1 566 ? 6.125 -53.438 0.137 1 92.56 566 ARG B N 1
ATOM 12906 C CA . ARG B 1 566 ? 7.465 -53.219 0.667 1 92.56 566 ARG B CA 1
ATOM 12907 C C . ARG B 1 566 ? 8.484 -54.125 -0.04 1 92.56 566 ARG B C 1
ATOM 12909 O O . ARG B 1 566 ? 9.594 -53.656 -0.353 1 92.56 566 ARG B O 1
ATOM 12916 N N . GLN B 1 567 ? 8.133 -55.344 -0.345 1 91.5 567 GLN B N 1
ATOM 12917 C CA . GLN B 1 567 ? 9.008 -56.25 -1.095 1 91.5 567 GLN B CA 1
ATOM 12918 C C . GLN B 1 567 ? 9.227 -55.75 -2.52 1 91.5 567 GLN B C 1
ATOM 12920 O O . GLN B 1 567 ? 10.328 -55.844 -3.053 1 91.5 567 GLN B O 1
ATOM 12925 N N . PHE B 1 568 ? 8.156 -55.344 -3.049 1 92.81 568 PHE B N 1
ATOM 12926 C CA . PHE B 1 568 ? 8.242 -54.75 -4.371 1 92.81 568 PHE B CA 1
ATOM 12927 C C . PHE B 1 568 ? 9.25 -53.594 -4.371 1 92.81 568 PHE B C 1
ATOM 12929 O O . PHE B 1 568 ? 10.086 -53.5 -5.273 1 92.81 568 PHE B O 1
ATOM 12936 N N . SER B 1 569 ? 9.18 -52.75 -3.389 1 93.19 569 SER B N 1
ATOM 12937 C CA . SER B 1 569 ? 10.07 -51.594 -3.254 1 93.19 569 SER B CA 1
ATOM 12938 C C . SER B 1 569 ? 11.523 -52.031 -3.086 1 93.19 569 SER B C 1
ATOM 12940 O O . SER B 1 569 ? 12.438 -51.406 -3.602 1 93.19 569 SER B O 1
ATOM 12942 N N . ILE B 1 570 ? 11.703 -53.062 -2.346 1 92.06 570 ILE B N 1
ATOM 12943 C CA . ILE B 1 570 ? 13.047 -53.594 -2.141 1 92.06 570 ILE B CA 1
ATOM 12944 C C . ILE B 1 570 ? 13.609 -54.125 -3.465 1 92.06 570 ILE B C 1
ATOM 12946 O O . ILE B 1 570 ? 14.789 -53.906 -3.766 1 92.06 570 ILE B O 1
ATOM 12950 N N . CYS B 1 571 ? 12.773 -54.719 -4.242 1 92.62 571 CYS B N 1
ATOM 12951 C CA . CYS B 1 571 ? 13.203 -55.219 -5.555 1 92.62 571 CYS B CA 1
ATOM 12952 C C . CYS B 1 571 ? 13.586 -54.031 -6.457 1 92.62 571 CYS B C 1
ATOM 12954 O O . CYS B 1 571 ? 14.555 -54.125 -7.215 1 92.62 571 CYS B O 1
ATOM 12956 N N . LEU B 1 572 ? 12.844 -53 -6.375 1 93.31 572 LEU B N 1
ATOM 12957 C CA . LEU B 1 572 ? 13.172 -51.812 -7.148 1 93.31 572 LEU B CA 1
ATOM 12958 C C . LEU B 1 572 ? 14.492 -51.219 -6.691 1 93.31 572 LEU B C 1
ATOM 12960 O O . LEU B 1 572 ? 15.266 -50.688 -7.504 1 93.31 572 LEU B O 1
ATOM 12964 N N . ARG B 1 573 ? 14.688 -51.188 -5.406 1 92.75 573 ARG B N 1
ATOM 12965 C CA . ARG B 1 573 ? 15.938 -50.688 -4.855 1 92.75 573 ARG B CA 1
ATOM 12966 C C . ARG B 1 573 ? 17.125 -51.5 -5.375 1 92.75 573 ARG B C 1
ATOM 12968 O O . ARG B 1 573 ? 18.156 -50.938 -5.746 1 92.75 573 ARG B O 1
ATOM 12975 N N . ASP B 1 574 ? 16.969 -52.781 -5.398 1 91.62 574 ASP B N 1
ATOM 12976 C CA . ASP B 1 574 ? 18.031 -53.656 -5.895 1 91.62 574 ASP B CA 1
ATOM 12977 C C . ASP B 1 574 ? 18.312 -53.375 -7.371 1 91.62 574 ASP B C 1
ATOM 12979 O O . ASP B 1 574 ? 19.469 -53.438 -7.805 1 91.62 574 ASP B O 1
ATOM 12983 N N . LEU B 1 575 ? 17.25 -53.25 -8.062 1 92.31 575 LEU B N 1
ATOM 12984 C CA . LEU B 1 575 ? 17.422 -52.875 -9.469 1 92.31 575 LEU B CA 1
ATOM 12985 C C . LEU B 1 575 ? 18.188 -51.562 -9.609 1 92.31 575 LEU B C 1
ATOM 12987 O O . LEU B 1 575 ? 19.078 -51.469 -10.453 1 92.31 575 LEU B O 1
ATOM 12991 N N . ALA B 1 576 ? 17.859 -50.625 -8.828 1 92.62 576 ALA B N 1
ATOM 12992 C CA . ALA B 1 576 ? 18.5 -49.312 -8.883 1 92.62 576 ALA B CA 1
ATOM 12993 C C . ALA B 1 576 ? 19.984 -49.406 -8.539 1 92.62 576 ALA B C 1
ATOM 12995 O O . ALA B 1 576 ? 20.797 -48.656 -9.078 1 92.62 576 ALA B O 1
ATOM 12996 N N . GLN B 1 577 ? 20.344 -50.281 -7.684 1 90.5 577 GLN B N 1
ATOM 12997 C CA . GLN B 1 577 ? 21.719 -50.406 -7.195 1 90.5 577 GLN B CA 1
ATOM 12998 C C . GLN B 1 577 ? 22.547 -51.281 -8.109 1 90.5 577 GLN B C 1
ATOM 13000 O O . GLN B 1 577 ? 23.766 -51.344 -7.98 1 90.5 577 GLN B O 1
ATOM 13005 N N . PHE B 1 578 ? 21.906 -51.875 -9.031 1 88.56 578 PHE B N 1
ATOM 13006 C CA . PHE B 1 578 ? 22.609 -52.812 -9.914 1 88.56 578 PHE B CA 1
ATOM 13007 C C . PHE B 1 578 ? 23.688 -52.094 -10.711 1 88.56 578 PHE B C 1
ATOM 13009 O O . PHE B 1 578 ? 23.438 -51 -11.281 1 88.56 578 PHE B O 1
ATOM 13016 N N . LYS B 1 579 ? 24.938 -52.531 -10.68 1 83.44 579 LYS B N 1
ATOM 13017 C CA . LYS B 1 579 ? 26.031 -52 -11.484 1 83.44 579 LYS B CA 1
ATOM 13018 C C . LYS B 1 579 ? 26.547 -53.062 -12.453 1 83.44 579 LYS B C 1
ATOM 13020 O O . LYS B 1 579 ? 26.922 -54.156 -12.047 1 83.44 579 LYS B O 1
ATOM 13025 N N . PRO B 1 580 ? 26.484 -52.812 -13.711 1 76.12 580 PRO B N 1
ATOM 13026 C CA . PRO B 1 580 ? 26.984 -53.781 -14.68 1 76.12 580 PRO B CA 1
ATOM 13027 C C . PRO B 1 580 ? 28.484 -54 -14.562 1 76.12 580 PRO B C 1
ATOM 13029 O O . PRO B 1 580 ? 29.234 -53.062 -14.234 1 76.12 580 PRO B O 1
ATOM 13032 N N . GLN B 1 581 ? 29.172 -55.125 -14.336 1 62.31 581 GLN B N 1
ATOM 13033 C CA . GLN B 1 581 ? 30.578 -55.5 -14.297 1 62.31 581 GLN B CA 1
ATOM 13034 C C . GLN B 1 581 ? 31.281 -55.062 -15.586 1 62.31 581 GLN B C 1
ATOM 13036 O O . GLN B 1 581 ? 30.688 -55.062 -16.656 1 62.31 581 GLN B O 1
ATOM 13041 N N . ARG B 1 582 ? 32.438 -54.219 -15.742 1 54.34 582 ARG B N 1
ATOM 13042 C CA . ARG B 1 582 ? 33.281 -53.625 -16.766 1 54.34 582 ARG B CA 1
ATOM 13043 C C . ARG B 1 582 ? 33.594 -54.625 -17.859 1 54.34 582 ARG B C 1
ATOM 13045 O O . ARG B 1 582 ? 34.562 -54.438 -18.625 1 54.34 582 ARG B O 1
ATOM 13052 N N . LYS B 1 583 ? 33.281 -55.781 -18.062 1 48.88 583 LYS B N 1
ATOM 13053 C CA . LYS B 1 583 ? 33.969 -56.375 -19.172 1 48.88 583 LYS B CA 1
ATOM 13054 C C . LYS B 1 583 ? 33.812 -55.562 -20.453 1 48.88 583 LYS B C 1
ATOM 13056 O O . LYS B 1 583 ? 32.938 -54.719 -20.547 1 48.88 583 LYS B O 1
ATOM 13061 N N . LYS B 1 584 ? 34.594 -56.062 -21.672 1 45.66 584 LYS B N 1
ATOM 13062 C CA . LYS B 1 584 ? 34.969 -55.688 -23.031 1 45.66 584 LYS B CA 1
ATOM 13063 C C . LYS B 1 584 ? 33.812 -55 -23.75 1 45.66 584 LYS B C 1
ATOM 13065 O O . LYS B 1 584 ? 34 -54.312 -24.75 1 45.66 584 LYS B O 1
ATOM 13070 N N . THR B 1 585 ? 32.625 -55.438 -23.547 1 39.56 585 THR B N 1
ATOM 13071 C CA . THR B 1 585 ? 31.625 -55.156 -24.562 1 39.56 585 THR B CA 1
ATOM 13072 C C . THR B 1 585 ? 31.109 -53.719 -24.422 1 39.56 585 THR B C 1
ATOM 13074 O O . THR B 1 585 ? 30.172 -53.312 -25.109 1 39.56 585 THR B O 1
ATOM 13077 N N . LEU B 1 586 ? 31.484 -53.031 -23.438 1 41.25 586 LEU B N 1
ATOM 13078 C CA . LEU B 1 586 ? 30.953 -51.688 -23.25 1 41.25 586 LEU B CA 1
ATOM 13079 C C . LEU B 1 586 ? 31.406 -50.75 -24.359 1 41.25 586 LEU B C 1
ATOM 13081 O O . LEU B 1 586 ? 31.062 -49.562 -24.359 1 41.25 586 LEU B O 1
ATOM 13085 N N . ASN B 1 587 ? 32.594 -51.156 -25.062 1 40.53 587 ASN B N 1
ATOM 13086 C CA . ASN B 1 587 ? 33.125 -50.219 -26.047 1 40.53 587 ASN B CA 1
ATOM 13087 C C . ASN B 1 587 ? 32.062 -49.781 -27.047 1 40.53 587 ASN B C 1
ATOM 13089 O O . ASN B 1 587 ? 32.125 -48.719 -27.625 1 40.53 587 ASN B O 1
ATOM 13093 N N . GLN B 1 588 ? 31.484 -50.875 -27.844 1 38.06 588 GLN B N 1
ATOM 13094 C CA . GLN B 1 588 ? 30.656 -50.594 -29.016 1 38.06 588 GLN B CA 1
ATOM 13095 C C . GLN B 1 588 ? 29.297 -50.031 -28.609 1 38.06 588 GLN B C 1
ATOM 13097 O O . GLN B 1 588 ? 28.406 -49.906 -29.453 1 38.06 588 GLN B O 1
ATOM 13102 N N . PHE B 1 589 ? 28.875 -50.188 -27.359 1 36.28 589 PHE B N 1
ATOM 13103 C CA . PHE B 1 589 ? 27.469 -49.938 -27.078 1 36.28 589 PHE B CA 1
ATOM 13104 C C . PHE B 1 589 ? 27.141 -48.438 -27.234 1 36.28 589 PHE B C 1
ATOM 13106 O O . PHE B 1 589 ? 27.891 -47.594 -26.766 1 36.28 589 PHE B O 1
ATOM 13113 N N . ASP B 1 590 ? 26.203 -48.125 -28.078 1 45.06 590 ASP B N 1
ATOM 13114 C CA . ASP B 1 590 ? 25.422 -46.906 -28.234 1 45.06 590 ASP B CA 1
ATOM 13115 C C . ASP B 1 590 ? 24.969 -46.375 -26.875 1 45.06 590 ASP B C 1
ATOM 13117 O O . ASP B 1 590 ? 25 -47.094 -25.875 1 45.06 590 ASP B O 1
ATOM 13121 N N . SER B 1 591 ? 24.516 -45.125 -26.594 1 51.16 591 SER B N 1
ATOM 13122 C CA . SER B 1 591 ? 24.062 -44.281 -25.5 1 51.16 591 SER B CA 1
ATOM 13123 C C . SER B 1 591 ? 23.156 -45.031 -24.531 1 51.16 591 SER B C 1
ATOM 13125 O O . SER B 1 591 ? 22.891 -44.594 -23.422 1 51.16 591 SER B O 1
ATOM 13127 N N . LYS B 1 592 ? 22.5 -46.125 -24.812 1 58.12 592 LYS B N 1
ATOM 13128 C CA . LYS B 1 592 ? 21.562 -46.844 -23.953 1 58.12 592 LYS B CA 1
ATOM 13129 C C . LYS B 1 592 ? 21.812 -48.375 -24.016 1 58.12 592 LYS B C 1
ATOM 13131 O O . LYS B 1 592 ? 21.938 -48.938 -25.094 1 58.12 592 LYS B O 1
ATOM 13136 N N . TYR B 1 593 ? 22.438 -49 -22.812 1 68.75 593 TYR B N 1
ATOM 13137 C CA . TYR B 1 593 ? 22.656 -50.438 -22.656 1 68.75 593 TYR B CA 1
ATOM 13138 C C . TYR B 1 593 ? 21.375 -51.156 -22.234 1 68.75 593 TYR B C 1
ATOM 13140 O O . TYR B 1 593 ? 20.656 -50.688 -21.344 1 68.75 593 TYR B O 1
ATOM 13148 N N . GLU B 1 594 ? 20.781 -52 -23.078 1 79.06 594 GLU B N 1
ATOM 13149 C CA . GLU B 1 594 ? 19.578 -52.75 -22.75 1 79.06 594 GLU B CA 1
ATOM 13150 C C . GLU B 1 594 ? 19.922 -54.125 -22.188 1 79.06 594 GLU B C 1
ATOM 13152 O O . GLU B 1 594 ? 20.781 -54.812 -22.734 1 79.06 594 GLU B O 1
ATOM 13157 N N . LEU B 1 595 ? 19.531 -54.406 -21 1 85.25 595 LEU B N 1
ATOM 13158 C CA . LEU B 1 595 ? 19.719 -55.719 -20.359 1 85.25 595 LEU B CA 1
ATOM 13159 C C . LEU B 1 595 ? 18.391 -56.406 -20.109 1 85.25 595 LEU B C 1
ATOM 13161 O O . LEU B 1 595 ? 17.344 -55.75 -20.016 1 85.25 595 LEU B O 1
ATOM 13165 N N . LEU B 1 596 ? 18.484 -57.656 -20.047 1 87.69 596 LEU B N 1
ATOM 13166 C CA . LEU B 1 596 ? 17.281 -58.406 -19.719 1 87.69 596 LEU B CA 1
ATOM 13167 C C . LEU B 1 596 ? 16.938 -58.281 -18.234 1 87.69 596 LEU B C 1
ATOM 13169 O O . LEU B 1 596 ? 17.812 -58.438 -17.391 1 87.69 596 LEU B O 1
ATOM 13173 N N . LEU B 1 597 ? 15.789 -57.969 -17.938 1 89.62 597 LEU B N 1
ATOM 13174 C CA . LEU B 1 597 ? 15.328 -57.688 -16.578 1 89.62 597 LEU B CA 1
ATOM 13175 C C . LEU B 1 597 ? 15.508 -58.938 -15.703 1 89.62 597 LEU B C 1
ATOM 13177 O O . LEU B 1 597 ? 15.844 -58.812 -14.523 1 89.62 597 LEU B O 1
ATOM 13181 N N . LYS B 1 598 ? 15.312 -60.125 -16.25 1 86.62 598 LYS B N 1
ATOM 13182 C CA . LYS B 1 598 ? 15.422 -61.375 -15.508 1 86.62 598 LYS B CA 1
ATOM 13183 C C . LYS B 1 598 ? 16.828 -61.594 -14.969 1 86.62 598 LYS B C 1
ATOM 13185 O O . LYS B 1 598 ? 17.031 -62.188 -13.914 1 86.62 598 LYS B O 1
ATOM 13190 N N . ASN B 1 599 ? 17.781 -61 -15.719 1 85.56 599 ASN B N 1
ATOM 13191 C CA . ASN B 1 599 ? 19.172 -61.125 -15.328 1 85.56 599 ASN B CA 1
ATOM 13192 C C . ASN B 1 599 ? 19.562 -60.094 -14.273 1 85.56 599 ASN B C 1
ATOM 13194 O O . ASN B 1 599 ? 20.438 -60.344 -13.445 1 85.56 599 ASN B O 1
ATOM 13198 N N . VAL B 1 600 ? 18.906 -59.031 -14.375 1 86.25 600 VAL B N 1
ATOM 13199 C CA . VAL B 1 600 ? 19.297 -57.906 -13.523 1 86.25 600 VAL B CA 1
ATOM 13200 C C . VAL B 1 600 ? 18.484 -57.906 -12.234 1 86.25 600 VAL B C 1
ATOM 13202 O O . VAL B 1 600 ? 19 -57.594 -11.164 1 86.25 600 VAL B O 1
ATOM 13205 N N . ALA B 1 601 ? 17.219 -58.281 -12.305 1 88.94 601 ALA B N 1
ATOM 13206 C CA . ALA B 1 601 ? 16.328 -58.281 -11.141 1 88.94 601 ALA B CA 1
ATOM 13207 C C . ALA B 1 601 ? 15.328 -59.438 -11.219 1 88.94 601 ALA B C 1
ATOM 13209 O O . ALA B 1 601 ? 14.125 -59.188 -11.352 1 88.94 601 ALA B O 1
ATOM 13210 N N . PRO B 1 602 ? 15.734 -60.594 -11.016 1 87.56 602 PRO B N 1
ATOM 13211 C CA . PRO B 1 602 ? 14.844 -61.75 -11.117 1 87.56 602 PRO B CA 1
ATOM 13212 C C . PRO B 1 602 ? 13.734 -61.75 -10.07 1 87.56 602 PRO B C 1
ATOM 13214 O O . PRO B 1 602 ? 12.609 -62.156 -10.352 1 87.56 602 PRO B O 1
ATOM 13217 N N . ASN B 1 603 ? 14.062 -61.188 -8.922 1 87.94 603 ASN B N 1
ATOM 13218 C CA . ASN B 1 603 ? 13.07 -61.156 -7.852 1 87.94 603 ASN B CA 1
ATOM 13219 C C . ASN B 1 603 ? 11.906 -60.25 -8.195 1 87.94 603 ASN B C 1
ATOM 13221 O O . ASN B 1 603 ? 10.773 -60.469 -7.773 1 87.94 603 ASN B O 1
ATOM 13225 N N . LEU B 1 604 ? 12.172 -59.156 -8.914 1 90 604 LEU B N 1
ATOM 13226 C CA . LEU B 1 604 ? 11.133 -58.219 -9.336 1 90 604 LEU B CA 1
ATOM 13227 C C . LEU B 1 604 ? 10.156 -58.906 -10.289 1 90 604 LEU B C 1
ATOM 13229 O O . LEU B 1 604 ? 8.945 -58.688 -10.188 1 90 604 LEU B O 1
ATOM 13233 N N . VAL B 1 605 ? 10.648 -59.75 -11.156 1 85.94 605 VAL B N 1
ATOM 13234 C CA . VAL B 1 605 ? 9.836 -60.438 -12.141 1 85.94 605 VAL B CA 1
ATOM 13235 C C . VAL B 1 605 ? 8.961 -61.469 -11.445 1 85.94 605 VAL B C 1
ATOM 13237 O O . VAL B 1 605 ? 7.781 -61.625 -11.773 1 85.94 605 VAL B O 1
ATOM 13240 N N . ARG B 1 606 ? 9.539 -62.125 -10.477 1 84.81 606 ARG B N 1
ATOM 13241 C CA . ARG B 1 606 ? 8.82 -63.156 -9.742 1 84.81 606 ARG B CA 1
ATOM 13242 C C . ARG B 1 606 ? 7.699 -62.562 -8.898 1 84.81 606 ARG B C 1
ATOM 13244 O O . ARG B 1 606 ? 6.617 -63.125 -8.789 1 84.81 606 ARG B O 1
ATOM 13251 N N . LEU B 1 607 ? 8.031 -61.469 -8.383 1 85.31 607 LEU B N 1
ATOM 13252 C CA . LEU B 1 607 ? 7.078 -60.844 -7.488 1 85.31 607 LEU B CA 1
ATOM 13253 C C . LEU B 1 607 ? 5.828 -60.375 -8.242 1 85.31 607 LEU B C 1
ATOM 13255 O O . LEU B 1 607 ? 4.723 -60.438 -7.699 1 85.31 607 LEU B O 1
ATOM 13259 N N . LEU B 1 608 ? 5.926 -59.906 -9.43 1 81.88 608 LEU B N 1
ATOM 13260 C CA . LEU B 1 608 ? 4.785 -59.406 -10.188 1 81.88 608 LEU B CA 1
ATOM 13261 C C . LEU B 1 608 ? 3.889 -60.531 -10.648 1 81.88 608 LEU B C 1
ATOM 13263 O O . LEU B 1 608 ? 2.742 -60.312 -11.039 1 81.88 608 LEU B O 1
ATOM 13267 N N . GLN B 1 609 ? 4.438 -61.75 -10.547 1 77 609 GLN B N 1
ATOM 13268 C CA . GLN B 1 609 ? 3.635 -62.906 -10.898 1 77 609 GLN B CA 1
ATOM 13269 C C . GLN B 1 609 ? 2.752 -63.344 -9.734 1 77 609 GLN B C 1
ATOM 13271 O O . GLN B 1 609 ? 1.885 -64.188 -9.891 1 77 609 GLN B O 1
ATOM 13276 N N . THR B 1 610 ? 2.961 -62.594 -8.703 1 73.25 610 THR B N 1
ATOM 13277 C CA . THR B 1 610 ? 2.15 -62.906 -7.527 1 73.25 610 THR B CA 1
ATOM 13278 C C . THR B 1 610 ? 0.768 -62.25 -7.645 1 73.25 610 THR B C 1
ATOM 13280 O O . THR B 1 610 ? 0.522 -61.469 -8.547 1 73.25 610 THR B O 1
ATOM 13283 N N . GLU B 1 611 ? -0.082 -62.562 -6.715 1 72.19 611 GLU B N 1
ATOM 13284 C CA . GLU B 1 611 ? -1.508 -62.25 -6.754 1 72.19 611 GLU B CA 1
ATOM 13285 C C . GLU B 1 611 ? -1.762 -60.781 -6.422 1 72.19 611 GLU B C 1
ATOM 13287 O O . GLU B 1 611 ? -2.832 -60.25 -6.715 1 72.19 611 GLU B O 1
ATOM 13292 N N . HIS B 1 612 ? -0.775 -60.031 -6.031 1 80.62 612 HIS B N 1
ATOM 13293 C CA . HIS B 1 612 ? -1.044 -58.656 -5.641 1 80.62 612 HIS B CA 1
ATOM 13294 C C . HIS B 1 612 ? -0.902 -57.719 -6.828 1 80.62 612 HIS B C 1
ATOM 13296 O O . HIS B 1 612 ? 0.013 -57.875 -7.641 1 80.62 612 HIS B O 1
ATOM 13302 N N . GLN B 1 613 ? -1.897 -56.844 -6.922 1 84.56 613 GLN B N 1
ATOM 13303 C CA . GLN B 1 613 ? -1.857 -55.812 -7.949 1 84.56 613 GLN B CA 1
ATOM 13304 C C . GLN B 1 613 ? -1.55 -54.438 -7.344 1 84.56 613 GLN B C 1
ATOM 13306 O O . GLN B 1 613 ? -2.178 -54.031 -6.363 1 84.56 613 GLN B O 1
ATOM 13311 N N . PHE B 1 614 ? -0.544 -53.781 -7.82 1 89.69 614 PHE B N 1
ATOM 13312 C CA . PHE B 1 614 ? -0.147 -52.5 -7.312 1 89.69 614 PHE B CA 1
ATOM 13313 C C . PHE B 1 614 ? -0.583 -51.375 -8.266 1 89.69 614 PHE B C 1
ATOM 13315 O O . PHE B 1 614 ? -0.535 -51.562 -9.484 1 89.69 614 PHE B O 1
ATOM 13322 N N . VAL B 1 615 ? -1.067 -50.281 -7.727 1 89.5 615 VAL B N 1
ATOM 13323 C CA . VAL B 1 615 ? -1.491 -49.156 -8.531 1 89.5 615 VAL B CA 1
ATOM 13324 C C . VAL B 1 615 ? -0.267 -48.406 -9.078 1 89.5 615 VAL B C 1
ATOM 13326 O O . VAL B 1 615 ? 0.76 -48.312 -8.398 1 89.5 615 VAL B O 1
ATOM 13329 N N . PHE B 1 616 ? -0.317 -48 -10.328 1 91.44 616 PHE B N 1
ATOM 13330 C CA . PHE B 1 616 ? 0.713 -47.156 -10.922 1 91.44 616 PHE B CA 1
ATOM 13331 C C . PHE B 1 616 ? 0.625 -45.719 -10.375 1 91.44 616 PHE B C 1
ATOM 13333 O O . PHE B 1 616 ? -0.466 -45.156 -10.273 1 91.44 616 PHE B O 1
ATOM 13340 N N . PRO B 1 617 ? 1.743 -45.188 -9.922 1 89.06 617 PRO B N 1
ATOM 13341 C CA . PRO B 1 617 ? 1.692 -43.812 -9.383 1 89.06 617 PRO B CA 1
ATOM 13342 C C . PRO B 1 617 ? 1.337 -42.781 -10.438 1 89.06 617 PRO B C 1
ATOM 13344 O O . PRO B 1 617 ? 1.757 -42.906 -11.594 1 89.06 617 PRO B O 1
ATOM 13347 N N . CYS B 1 618 ? 0.5 -41.812 -10.102 1 84.06 618 CYS B N 1
ATOM 13348 C CA . CYS B 1 618 ? 0.096 -40.719 -10.977 1 84.06 618 CYS B CA 1
ATOM 13349 C C . CYS B 1 618 ? -0.013 -39.406 -10.203 1 84.06 618 CYS B C 1
ATOM 13351 O O . CYS B 1 618 ? -0.273 -39.406 -9 1 84.06 618 CYS B O 1
ATOM 13353 N N . ASN B 1 619 ? 0.205 -38.25 -10.906 1 79 619 ASN B N 1
ATOM 13354 C CA . ASN B 1 619 ? 0.153 -36.938 -10.289 1 79 619 ASN B CA 1
ATOM 13355 C C . ASN B 1 619 ? -1.222 -36.656 -9.688 1 79 619 ASN B C 1
ATOM 13357 O O . ASN B 1 619 ? -1.336 -35.906 -8.719 1 79 619 ASN B O 1
ATOM 13361 N N . LYS B 1 620 ? -2.213 -37.25 -10.227 1 76.62 620 LYS B N 1
ATOM 13362 C CA . LYS B 1 620 ? -3.57 -37.031 -9.734 1 76.62 620 LYS B CA 1
ATOM 13363 C C . LYS B 1 620 ? -3.713 -37.5 -8.289 1 76.62 620 LYS B C 1
ATOM 13365 O O . LYS B 1 620 ? -4.555 -36.969 -7.551 1 76.62 620 LYS B O 1
ATOM 13370 N N . TYR B 1 621 ? -2.822 -38.469 -7.895 1 75.5 621 TYR B N 1
ATOM 13371 C CA . TYR B 1 621 ? -2.9 -39 -6.543 1 75.5 621 TYR B CA 1
ATOM 13372 C C . TYR B 1 621 ? -2.127 -38.125 -5.562 1 75.5 621 TYR B C 1
ATOM 13374 O O . TYR B 1 621 ? -2.502 -38 -4.395 1 75.5 621 TYR B O 1
ATOM 13382 N N . PHE B 1 622 ? -1.143 -37.531 -6.113 1 75.06 622 PHE B N 1
ATOM 13383 C CA . PHE B 1 622 ? -0.218 -36.812 -5.227 1 75.06 622 PHE B CA 1
ATOM 13384 C C . PHE B 1 622 ? -0.602 -35.344 -5.094 1 75.06 622 PHE B C 1
ATOM 13386 O O . PHE B 1 622 ? -0.249 -34.688 -4.109 1 75.06 622 PHE B O 1
ATOM 13393 N N . MET B 1 623 ? -1.257 -34.875 -6.074 1 77.5 623 MET B N 1
ATOM 13394 C CA . MET B 1 623 ? -1.709 -33.469 -6.062 1 77.5 623 MET B CA 1
ATOM 13395 C C . MET B 1 623 ? -3.115 -33.375 -6.641 1 77.5 623 MET B C 1
ATOM 13397 O O . MET B 1 623 ? -3.314 -32.719 -7.668 1 77.5 623 MET B O 1
ATOM 13401 N N . PRO B 1 624 ? -3.953 -33.812 -5.812 1 77.44 624 PRO B N 1
ATOM 13402 C CA . PRO B 1 624 ? -5.312 -33.844 -6.355 1 77.44 624 PRO B CA 1
ATOM 13403 C C . PRO B 1 624 ? -5.926 -32.438 -6.465 1 77.44 624 PRO B C 1
ATOM 13405 O O . PRO B 1 624 ? -5.707 -31.609 -5.59 1 77.44 624 PRO B O 1
ATOM 13408 N N . ASN B 1 625 ? -6.598 -32.219 -7.535 1 76 625 ASN B N 1
ATOM 13409 C CA . ASN B 1 625 ? -7.41 -31.016 -7.684 1 76 625 ASN B CA 1
ATOM 13410 C C . ASN B 1 625 ? -8.836 -31.234 -7.176 1 76 625 ASN B C 1
ATOM 13412 O O . ASN B 1 625 ? -9.148 -32.281 -6.629 1 76 625 ASN B O 1
ATOM 13416 N N . ALA B 1 626 ? -9.633 -30.281 -7.277 1 74.06 626 ALA B N 1
ATOM 13417 C CA . ALA B 1 626 ? -10.992 -30.359 -6.75 1 74.06 626 ALA B CA 1
ATOM 13418 C C . ALA B 1 626 ? -11.789 -31.484 -7.422 1 74.06 626 ALA B C 1
ATOM 13420 O O . ALA B 1 626 ? -12.547 -32.188 -6.762 1 74.06 626 ALA B O 1
ATOM 13421 N N . THR B 1 627 ? -11.594 -31.672 -8.695 1 76.31 627 THR B N 1
ATOM 13422 C CA . THR B 1 627 ? -12.312 -32.688 -9.438 1 76.31 627 THR B CA 1
ATOM 13423 C C . THR B 1 627 ? -11.875 -34.094 -9 1 76.31 627 THR B C 1
ATOM 13425 O O . THR B 1 627 ? -12.703 -35 -8.859 1 76.31 627 THR B O 1
ATOM 13428 N N . ASN B 1 628 ? -10.602 -34.25 -8.781 1 78.75 628 ASN B N 1
ATOM 13429 C CA . ASN B 1 628 ? -10.086 -35.531 -8.32 1 78.75 628 ASN B CA 1
ATOM 13430 C C . ASN B 1 628 ? -10.602 -35.875 -6.926 1 78.75 628 ASN B C 1
ATOM 13432 O O . ASN B 1 628 ? -10.961 -37.031 -6.66 1 78.75 628 ASN B O 1
ATOM 13436 N N . LEU B 1 629 ? -10.641 -34.906 -6.129 1 81.19 629 LEU B N 1
ATOM 13437 C CA . LEU B 1 629 ? -11.078 -35.125 -4.754 1 81.19 629 LEU B CA 1
ATOM 13438 C C . LEU B 1 629 ? -12.547 -35.531 -4.711 1 81.19 629 LEU B C 1
ATOM 13440 O O . LEU B 1 629 ? -12.938 -36.375 -3.898 1 81.19 629 LEU B O 1
ATOM 13444 N N . LYS B 1 630 ? -13.367 -34.906 -5.598 1 78.56 630 LYS B N 1
ATOM 13445 C CA . LYS B 1 630 ? -14.766 -35.312 -5.699 1 78.56 630 LYS B CA 1
ATOM 13446 C C . LYS B 1 630 ? -14.898 -36.75 -6.141 1 78.56 630 LYS B C 1
ATOM 13448 O O . LYS B 1 630 ? -15.734 -37.5 -5.617 1 78.56 630 LYS B O 1
ATOM 13453 N N . ARG B 1 631 ? -14.062 -37.156 -6.98 1 77.94 631 ARG B N 1
ATOM 13454 C CA . ARG B 1 631 ? -14.086 -38.531 -7.48 1 77.94 631 ARG B CA 1
ATOM 13455 C C . ARG B 1 631 ? -13.672 -39.531 -6.391 1 77.94 631 ARG B C 1
ATOM 13457 O O . ARG B 1 631 ? -14.25 -40.594 -6.273 1 77.94 631 ARG B O 1
ATOM 13464 N N . PHE B 1 632 ? -12.648 -39.125 -5.633 1 78.5 632 PHE B N 1
ATOM 13465 C CA . PHE B 1 632 ? -12.164 -39.969 -4.551 1 78.5 632 PHE B CA 1
ATOM 13466 C C . PHE B 1 632 ? -13.227 -40.125 -3.465 1 78.5 632 PHE B C 1
ATOM 13468 O O . PHE B 1 632 ? -13.344 -41.188 -2.848 1 78.5 632 PHE B O 1
ATOM 13475 N N . SER B 1 633 ? -13.953 -39.031 -3.285 1 76.38 633 SER B N 1
ATOM 13476 C CA . SER B 1 633 ? -14.969 -39.062 -2.234 1 76.38 633 SER B CA 1
ATOM 13477 C C . SER B 1 633 ? -16.125 -39.969 -2.594 1 76.38 633 SER B C 1
ATOM 13479 O O . SER B 1 633 ? -16.766 -40.562 -1.71 1 76.38 633 SER B O 1
ATOM 13481 N N . GLU B 1 634 ? -16.453 -40.062 -3.875 1 72.69 634 GLU B N 1
ATOM 13482 C CA . GLU B 1 634 ? -17.562 -40.875 -4.32 1 72.69 634 GLU B CA 1
ATOM 13483 C C . GLU B 1 634 ? -17.125 -42.344 -4.484 1 72.69 634 GLU B C 1
ATOM 13485 O O . GLU B 1 634 ? -17.906 -43.188 -4.938 1 72.69 634 GLU B O 1
ATOM 13490 N N . LYS B 1 635 ? -16.062 -42.812 -3.799 1 62.16 635 LYS B N 1
ATOM 13491 C CA . LYS B 1 635 ? -15.508 -44.156 -3.848 1 62.16 635 LYS B CA 1
ATOM 13492 C C . LYS B 1 635 ? -15.516 -44.688 -5.27 1 62.16 635 LYS B C 1
ATOM 13494 O O . LYS B 1 635 ? -15.609 -45.906 -5.477 1 62.16 635 LYS B O 1
ATOM 13499 N N . ASN B 1 636 ? -15.789 -43.781 -6.234 1 56.22 636 ASN B N 1
ATOM 13500 C CA . ASN B 1 636 ? -15.727 -44.188 -7.637 1 56.22 636 ASN B CA 1
ATOM 13501 C C . ASN B 1 636 ? -14.297 -44.094 -8.18 1 56.22 636 ASN B C 1
ATOM 13503 O O . ASN B 1 636 ? -14.102 -43.969 -9.391 1 56.22 636 ASN B O 1
ATOM 13507 N N . HIS B 1 637 ? -13.312 -44.125 -7.27 1 56.5 637 HIS B N 1
ATOM 13508 C CA . HIS B 1 637 ? -11.969 -43.75 -7.711 1 56.5 637 HIS B CA 1
ATOM 13509 C C . HIS B 1 637 ? -11.258 -44.969 -8.336 1 56.5 637 HIS B C 1
ATOM 13511 O O . HIS B 1 637 ? -10.359 -44.781 -9.164 1 56.5 637 HIS B O 1
ATOM 13517 N N . PHE B 1 638 ? -11.742 -46.188 -7.945 1 54.38 638 PHE B N 1
ATOM 13518 C CA . PHE B 1 638 ? -11.016 -47.406 -8.367 1 54.38 638 PHE B CA 1
ATOM 13519 C C . PHE B 1 638 ? -11.195 -47.625 -9.859 1 54.38 638 PHE B C 1
ATOM 13521 O O . PHE B 1 638 ? -10.305 -48.188 -10.516 1 54.38 638 PHE B O 1
ATOM 13528 N N . GLY B 1 639 ? -12.312 -47.188 -10.289 1 52.69 639 GLY B N 1
ATOM 13529 C CA . GLY B 1 639 ? -12.523 -47.469 -11.703 1 52.69 639 GLY B CA 1
ATOM 13530 C C . GLY B 1 639 ? -11.555 -46.719 -12.602 1 52.69 639 GLY B C 1
ATOM 13531 O O . GLY B 1 639 ? -11.289 -47.156 -13.727 1 52.69 639 GLY B O 1
ATOM 13532 N N . HIS B 1 640 ? -10.805 -45.781 -11.984 1 65.25 640 HIS B N 1
ATOM 13533 C CA . HIS B 1 640 ? -9.977 -44.969 -12.891 1 65.25 640 HIS B CA 1
ATOM 13534 C C . HIS B 1 640 ? -8.5 -45.062 -12.5 1 65.25 640 HIS B C 1
ATOM 13536 O O . HIS B 1 640 ? -7.68 -44.312 -13.016 1 65.25 640 HIS B O 1
ATOM 13542 N N . CYS B 1 641 ? -8.25 -46.156 -11.68 1 76.38 641 CYS B N 1
ATOM 13543 C CA . CYS B 1 641 ? -6.863 -46.344 -11.273 1 76.38 641 CYS B CA 1
ATOM 13544 C C . CYS B 1 641 ? -6.121 -47.25 -12.242 1 76.38 641 CYS B C 1
ATOM 13546 O O . CYS B 1 641 ? -6.707 -48.188 -12.797 1 76.38 641 CYS B O 1
ATOM 13548 N N . LEU B 1 642 ? -4.883 -46.969 -12.555 1 85.38 642 LEU B N 1
ATOM 13549 C CA . LEU B 1 642 ? -4.008 -47.781 -13.383 1 85.38 642 LEU B CA 1
ATOM 13550 C C . LEU B 1 642 ? -3.24 -48.781 -12.539 1 85.38 642 LEU B C 1
ATOM 13552 O O . LEU B 1 642 ? -2.607 -48.406 -11.547 1 85.38 642 LEU B O 1
ATOM 13556 N N . PHE B 1 643 ? -3.373 -50 -12.836 1 88.19 643 PHE B N 1
ATOM 13557 C CA . PHE B 1 643 ? -2.68 -51.062 -12.102 1 88.19 643 PHE B CA 1
ATOM 13558 C C . PHE B 1 643 ? -1.521 -51.625 -12.922 1 88.19 643 PHE B C 1
ATOM 13560 O O . PHE B 1 643 ? -1.629 -51.75 -14.141 1 88.19 643 PHE B O 1
ATOM 13567 N N . ILE B 1 644 ? -0.46 -51.938 -12.281 1 91.12 644 ILE B N 1
ATOM 13568 C CA . ILE B 1 644 ? 0.709 -52.531 -12.93 1 91.12 644 ILE B CA 1
ATOM 13569 C C . ILE B 1 644 ? 0.423 -53.969 -13.297 1 91.12 644 ILE B C 1
ATOM 13571 O O . ILE B 1 644 ? 0.11 -54.781 -12.422 1 91.12 644 ILE B O 1
ATOM 13575 N N . GLU B 1 645 ? 0.554 -54.344 -14.531 1 87.56 645 GLU B N 1
ATOM 13576 C CA . GLU B 1 645 ? 0.241 -55.719 -14.977 1 87.56 645 GLU B CA 1
ATOM 13577 C C . GLU B 1 645 ? 1.51 -56.469 -15.328 1 87.56 645 GLU B C 1
ATOM 13579 O O . GLU B 1 645 ? 1.673 -57.625 -14.922 1 87.56 645 GLU B O 1
ATOM 13584 N N . LYS B 1 646 ? 2.273 -55.75 -16.172 1 87.56 646 LYS B N 1
ATOM 13585 C CA . LYS B 1 646 ? 3.471 -56.406 -16.656 1 87.56 646 LYS B CA 1
ATOM 13586 C C . LYS B 1 646 ? 4.633 -55.438 -16.797 1 87.56 646 LYS B C 1
ATOM 13588 O O . LYS B 1 646 ? 4.418 -54.25 -17.047 1 87.56 646 LYS B O 1
ATOM 13593 N N . LEU B 1 647 ? 5.883 -56 -16.578 1 91.25 647 LEU B N 1
ATOM 13594 C CA . LEU B 1 647 ? 7.094 -55.25 -16.828 1 91.25 647 LEU B CA 1
ATOM 13595 C C . LEU B 1 647 ? 7.73 -55.625 -18.156 1 91.25 647 LEU B C 1
ATOM 13597 O O . LEU B 1 647 ? 7.598 -56.781 -18.594 1 91.25 647 LEU B O 1
ATOM 13601 N N . ASP B 1 648 ? 8.312 -54.719 -18.719 1 90.31 648 ASP B N 1
ATOM 13602 C CA . ASP B 1 648 ? 9.047 -55.031 -19.953 1 90.31 648 ASP B CA 1
ATOM 13603 C C . ASP B 1 648 ? 10.211 -55.969 -19.672 1 90.31 648 ASP B C 1
ATOM 13605 O O . ASP B 1 648 ? 10.758 -56 -18.578 1 90.31 648 ASP B O 1
ATOM 13609 N N . ASP B 1 649 ? 10.617 -56.688 -20.641 1 88.5 649 ASP B N 1
ATOM 13610 C CA . ASP B 1 649 ? 11.648 -57.719 -20.469 1 88.5 649 ASP B CA 1
ATOM 13611 C C . ASP B 1 649 ? 13.039 -57.094 -20.406 1 88.5 649 ASP B C 1
ATOM 13613 O O . ASP B 1 649 ? 13.984 -57.688 -19.922 1 88.5 649 ASP B O 1
ATOM 13617 N N . CYS B 1 650 ? 13.078 -55.875 -20.891 1 90.25 650 CYS B N 1
ATOM 13618 C CA . CYS B 1 650 ? 14.383 -55.25 -20.938 1 90.25 650 CYS B CA 1
ATOM 13619 C C . CYS B 1 650 ? 14.398 -53.969 -20.078 1 90.25 650 CYS B C 1
ATOM 13621 O O . CYS B 1 650 ? 13.359 -53.375 -19.859 1 90.25 650 CYS B O 1
ATOM 13623 N N . VAL B 1 651 ? 15.586 -53.75 -19.531 1 91.62 651 VAL B N 1
ATOM 13624 C CA . VAL B 1 651 ? 15.82 -52.531 -18.766 1 91.62 651 VAL B CA 1
ATOM 13625 C C . VAL B 1 651 ? 17 -51.75 -19.359 1 91.62 651 VAL B C 1
ATOM 13627 O O . VAL B 1 651 ? 17.969 -52.375 -19.828 1 91.62 651 VAL B O 1
ATOM 13630 N N . GLN B 1 652 ? 16.844 -50.5 -19.422 1 90.62 652 GLN B N 1
ATOM 13631 C CA . GLN B 1 652 ? 17.891 -49.656 -19.969 1 90.62 652 GLN B CA 1
ATOM 13632 C C . GLN B 1 652 ? 18.672 -48.938 -18.859 1 90.62 652 GLN B C 1
ATOM 13634 O O . GLN B 1 652 ? 18.062 -48.375 -17.922 1 90.62 652 GLN B O 1
ATOM 13639 N N . ILE B 1 653 ? 19.938 -48.969 -18.875 1 89.5 653 ILE B N 1
ATOM 13640 C CA . ILE B 1 653 ? 20.781 -48.281 -17.891 1 89.5 653 ILE B CA 1
ATOM 13641 C C . ILE B 1 653 ? 21.297 -46.969 -18.469 1 89.5 653 ILE B C 1
ATOM 13643 O O . ILE B 1 653 ? 21.906 -46.969 -19.547 1 89.5 653 ILE B O 1
ATOM 13647 N N . MET B 1 654 ? 21.094 -45.906 -17.781 1 86.31 654 MET B N 1
ATOM 13648 C CA . MET B 1 654 ? 21.516 -44.594 -18.25 1 86.31 654 MET B CA 1
ATOM 13649 C C . MET B 1 654 ? 22.969 -44.344 -17.891 1 86.31 654 MET B C 1
ATOM 13651 O O . MET B 1 654 ? 23.438 -44.75 -16.828 1 86.31 654 MET B O 1
ATOM 13655 N N . LYS B 1 655 ? 23.672 -43.531 -18.734 1 77.19 655 LYS B N 1
ATOM 13656 C CA . LYS B 1 655 ? 25.094 -43.25 -18.547 1 77.19 655 LYS B CA 1
ATOM 13657 C C . LYS B 1 655 ? 25.297 -42 -17.688 1 77.19 655 LYS B C 1
ATOM 13659 O O . LYS B 1 655 ? 25.531 -40.906 -18.203 1 77.19 655 LYS B O 1
ATOM 13664 N N . SER B 1 656 ? 24.953 -41.938 -16.484 1 76.81 656 SER B N 1
ATOM 13665 C CA . SER B 1 656 ? 25.172 -40.812 -15.562 1 76.81 656 SER B CA 1
ATOM 13666 C C . SER B 1 656 ? 25.797 -41.312 -14.258 1 76.81 656 SER B C 1
ATOM 13668 O O . SER B 1 656 ? 26.031 -42.5 -14.086 1 76.81 656 SER B O 1
ATOM 13670 N N . LEU B 1 657 ? 26.062 -40.344 -13.422 1 70.94 657 LEU B N 1
ATOM 13671 C CA . LEU B 1 657 ? 26.781 -40.625 -12.188 1 70.94 657 LEU B CA 1
ATOM 13672 C C . LEU B 1 657 ? 26.078 -41.719 -11.383 1 70.94 657 LEU B C 1
ATOM 13674 O O . LEU B 1 657 ? 26.703 -42.688 -10.961 1 70.94 657 LEU B O 1
ATOM 13678 N N . GLN B 1 658 ? 24.672 -41.625 -11.25 1 78.44 658 GLN B N 1
ATOM 13679 C CA . GLN B 1 658 ? 23.922 -42.562 -10.43 1 78.44 658 GLN B CA 1
ATOM 13680 C C . GLN B 1 658 ? 23.406 -43.719 -11.258 1 78.44 658 GLN B C 1
ATOM 13682 O O . GLN B 1 658 ? 22.906 -44.719 -10.703 1 78.44 658 GLN B O 1
ATOM 13687 N N . MET B 1 659 ? 23.531 -43.688 -12.492 1 83.62 659 MET B N 1
ATOM 13688 C CA . MET B 1 659 ? 23.188 -44.75 -13.453 1 83.62 659 MET B CA 1
ATOM 13689 C C . MET B 1 659 ? 21.766 -45.25 -13.219 1 83.62 659 MET B C 1
ATOM 13691 O O . MET B 1 659 ? 21.562 -46.438 -13.031 1 83.62 659 MET B O 1
ATOM 13695 N N . PRO B 1 660 ? 20.859 -44.406 -13.219 1 90.25 660 PRO B N 1
ATOM 13696 C CA . PRO B 1 660 ? 19.484 -44.812 -13.031 1 90.25 660 PRO B CA 1
ATOM 13697 C C . PRO B 1 660 ? 19 -45.812 -14.102 1 90.25 660 PRO B C 1
ATOM 13699 O O . PRO B 1 660 ? 19.641 -45.906 -15.156 1 90.25 660 PRO B O 1
ATOM 13702 N N . LYS B 1 661 ? 18 -46.562 -13.844 1 93 661 LYS B N 1
ATOM 13703 C CA . LYS B 1 661 ? 17.484 -47.562 -14.758 1 93 661 LYS B CA 1
ATOM 13704 C C . LYS B 1 661 ? 16.109 -47.188 -15.289 1 93 661 LYS B C 1
ATOM 13706 O O . LYS B 1 661 ? 15.211 -46.812 -14.523 1 93 661 LYS B O 1
ATOM 13711 N N . LYS B 1 662 ? 16.016 -47.25 -16.547 1 93.44 662 LYS B N 1
ATOM 13712 C CA . LYS B 1 662 ? 14.742 -47 -17.203 1 93.44 662 LYS B CA 1
ATOM 13713 C C . LYS B 1 662 ? 13.953 -48.281 -17.391 1 93.44 662 LYS B C 1
ATOM 13715 O O . LYS B 1 662 ? 14.438 -49.219 -18.031 1 93.44 662 LYS B O 1
ATOM 13720 N N . LEU B 1 663 ? 12.797 -48.281 -16.812 1 93.44 663 LEU B N 1
ATOM 13721 C CA . LEU B 1 663 ? 11.961 -49.5 -16.844 1 93.44 663 LEU B CA 1
ATOM 13722 C C . LEU B 1 663 ? 10.602 -49.188 -17.469 1 93.44 663 LEU B C 1
ATOM 13724 O O . LEU B 1 663 ? 9.914 -48.25 -17.062 1 93.44 663 LEU B O 1
ATOM 13728 N N . ALA B 1 664 ? 10.203 -49.938 -18.438 1 93.75 664 ALA B N 1
ATOM 13729 C CA . ALA B 1 664 ? 8.891 -49.812 -19.062 1 93.75 664 ALA B CA 1
ATOM 13730 C C . ALA B 1 664 ? 7.867 -50.719 -18.391 1 93.75 664 ALA B C 1
ATOM 13732 O O . ALA B 1 664 ? 8.156 -51.875 -18.109 1 93.75 664 ALA B O 1
ATOM 13733 N N . ILE B 1 665 ? 6.719 -50.156 -18.094 1 92.62 665 ILE B N 1
ATOM 13734 C CA . ILE B 1 665 ? 5.66 -50.875 -17.375 1 92.62 665 ILE B CA 1
ATOM 13735 C C . ILE B 1 665 ? 4.379 -50.844 -18.203 1 92.62 665 ILE B C 1
ATOM 13737 O O . ILE B 1 665 ? 4.031 -49.844 -18.812 1 92.62 665 ILE B O 1
ATOM 13741 N N . PHE B 1 666 ? 3.762 -52 -18.266 1 91.56 666 PHE B N 1
ATOM 13742 C CA . PHE B 1 666 ? 2.449 -52.094 -18.906 1 91.56 666 PHE B CA 1
ATOM 13743 C C . PHE B 1 666 ? 1.348 -52.125 -17.844 1 91.56 666 PHE B C 1
ATOM 13745 O O . PHE B 1 666 ? 1.396 -52.938 -16.906 1 91.56 666 PHE B O 1
ATOM 13752 N N . CYS B 1 667 ? 0.436 -51.25 -17.953 1 91 667 CYS B N 1
ATOM 13753 C CA . CYS B 1 667 ? -0.68 -51.188 -17.016 1 91 667 CYS B CA 1
ATOM 13754 C C . CYS B 1 667 ? -1.923 -51.844 -17.609 1 91 667 CYS B C 1
ATOM 13756 O O . CYS B 1 667 ? -1.896 -52.344 -18.734 1 91 667 CYS B O 1
ATOM 13758 N N . ASN B 1 668 ? -3.002 -51.844 -16.875 1 85.25 668 ASN B N 1
ATOM 13759 C CA . ASN B 1 668 ? -4.227 -52.531 -17.266 1 85.25 668 ASN B CA 1
ATOM 13760 C C . ASN B 1 668 ? -4.887 -51.844 -18.469 1 85.25 668 ASN B C 1
ATOM 13762 O O . ASN B 1 668 ? -5.723 -52.469 -19.141 1 85.25 668 ASN B O 1
ATOM 13766 N N . ASP B 1 669 ? -4.52 -50.594 -18.812 1 85.19 669 ASP B N 1
ATOM 13767 C CA . ASP B 1 669 ? -5.066 -49.938 -19.984 1 85.19 669 ASP B CA 1
ATOM 13768 C C . ASP B 1 669 ? -4.281 -50.312 -21.25 1 85.19 669 ASP B C 1
ATOM 13770 O O . ASP B 1 669 ? -4.641 -49.906 -22.344 1 85.19 669 ASP B O 1
ATOM 13774 N N . GLY B 1 670 ? -3.25 -50.969 -21.078 1 85.56 670 GLY B N 1
ATOM 13775 C CA . GLY B 1 670 ? -2.473 -51.469 -22.219 1 85.56 670 GLY B CA 1
ATOM 13776 C C . GLY B 1 670 ? -1.428 -50.469 -22.688 1 85.56 670 GLY B C 1
ATOM 13777 O O . GLY B 1 670 ? -0.666 -50.75 -23.609 1 85.56 670 GLY B O 1
ATOM 13778 N N . ILE B 1 671 ? -1.395 -49.375 -22.078 1 89 671 ILE B N 1
ATOM 13779 C CA . ILE B 1 671 ? -0.466 -48.344 -22.5 1 89 671 ILE B CA 1
ATOM 13780 C C . ILE B 1 671 ? 0.881 -48.531 -21.812 1 89 671 ILE B C 1
ATOM 13782 O O . ILE B 1 671 ? 0.935 -48.781 -20.609 1 89 671 ILE B O 1
ATOM 13786 N N . LYS B 1 672 ? 1.94 -48.406 -22.625 1 90.88 672 LYS B N 1
ATOM 13787 C CA . LYS B 1 672 ? 3.301 -48.531 -22.109 1 90.88 672 LYS B CA 1
ATOM 13788 C C . LYS B 1 672 ? 3.752 -47.25 -21.438 1 90.88 672 LYS B C 1
ATOM 13790 O O . LYS B 1 672 ? 3.682 -46.156 -22.047 1 90.88 672 LYS B O 1
ATOM 13795 N N . ARG B 1 673 ? 4.105 -47.375 -20.156 1 92.44 673 ARG B N 1
ATOM 13796 C CA . ARG B 1 673 ? 4.629 -46.25 -19.406 1 92.44 673 ARG B CA 1
ATOM 13797 C C . ARG B 1 673 ? 6.023 -46.531 -18.875 1 92.44 673 ARG B C 1
ATOM 13799 O O . ARG B 1 673 ? 6.352 -47.688 -18.578 1 92.44 673 ARG B O 1
ATOM 13806 N N . THR B 1 674 ? 6.836 -45.531 -18.859 1 94.19 674 THR B N 1
ATOM 13807 C CA . THR B 1 674 ? 8.227 -45.75 -18.453 1 94.19 674 THR B CA 1
ATOM 13808 C C . THR B 1 674 ? 8.531 -45 -17.156 1 94.19 674 THR B C 1
ATOM 13810 O O . THR B 1 674 ? 8.062 -43.875 -16.953 1 94.19 674 THR B O 1
ATOM 13813 N N . ILE B 1 675 ? 9.281 -45.656 -16.266 1 94.44 675 ILE B N 1
ATOM 13814 C CA . ILE B 1 675 ? 9.719 -45.031 -15.016 1 94.44 675 ILE B CA 1
ATOM 13815 C C . ILE B 1 675 ? 11.234 -45.125 -14.906 1 94.44 675 ILE B C 1
ATOM 13817 O O . ILE B 1 675 ? 11.875 -45.938 -15.562 1 94.44 675 ILE B O 1
ATOM 13821 N N . LEU B 1 676 ? 11.766 -44.219 -14.242 1 94.88 676 LEU B N 1
ATOM 13822 C CA . LEU B 1 676 ? 13.188 -44.219 -13.898 1 94.88 676 LEU B CA 1
ATOM 13823 C C . LEU B 1 676 ? 13.398 -44.594 -12.438 1 94.88 676 LEU B C 1
ATOM 13825 O O . LEU B 1 676 ? 12.781 -44 -11.547 1 94.88 676 LEU B O 1
ATOM 13829 N N . VAL B 1 677 ? 14.141 -45.625 -12.188 1 94.88 677 VAL B N 1
ATOM 13830 C CA . VAL B 1 677 ? 14.484 -46.031 -10.828 1 94.88 677 VAL B CA 1
ATOM 13831 C C . VAL B 1 677 ? 15.891 -45.531 -10.484 1 94.88 677 VAL B C 1
ATOM 13833 O O . VAL B 1 677 ? 16.859 -45.844 -11.18 1 94.88 677 VAL B O 1
ATOM 13836 N N . LYS B 1 678 ? 15.984 -44.688 -9.5 1 93.56 678 LYS B N 1
ATOM 13837 C CA . LYS B 1 678 ? 17.234 -44 -9.164 1 93.56 678 LYS B CA 1
ATOM 13838 C C . LYS B 1 678 ? 17.609 -44.25 -7.703 1 93.56 678 LYS B C 1
ATOM 13840 O O . LYS B 1 678 ? 16.75 -44.344 -6.832 1 93.56 678 LYS B O 1
ATOM 13845 N N . CYS B 1 679 ? 18.906 -44.406 -7.375 1 91.25 679 CYS B N 1
ATOM 13846 C CA . CYS B 1 679 ? 19.438 -44.531 -6.02 1 91.25 679 CYS B CA 1
ATOM 13847 C C . CYS B 1 679 ? 20.531 -43.5 -5.754 1 91.25 679 CYS B C 1
ATOM 13849 O O . CYS B 1 679 ? 21.078 -42.906 -6.691 1 91.25 679 CYS B O 1
ATOM 13851 N N . GLY B 1 680 ? 20.734 -43.094 -4.492 1 87.81 680 GLY B N 1
ATOM 13852 C CA . GLY B 1 680 ? 21.828 -42.219 -4.109 1 87.81 680 GLY B CA 1
ATOM 13853 C C . GLY B 1 680 ? 21.375 -40.812 -3.744 1 87.81 680 GLY B C 1
ATOM 13854 O O . GLY B 1 680 ? 22.078 -40.094 -3.029 1 87.81 680 GLY B O 1
ATOM 13855 N N . ASP B 1 681 ? 20.297 -40.438 -4.23 1 89.5 681 ASP B N 1
ATOM 13856 C CA . ASP B 1 681 ? 19.812 -39.094 -3.965 1 89.5 681 ASP B CA 1
ATOM 13857 C C . ASP B 1 681 ? 18.531 -39.125 -3.121 1 89.5 681 ASP B C 1
ATOM 13859 O O . ASP B 1 681 ? 17.797 -40.125 -3.143 1 89.5 681 ASP B O 1
ATOM 13863 N N . ASP B 1 682 ? 18.297 -38.062 -2.324 1 91.44 682 ASP B N 1
ATOM 13864 C CA . ASP B 1 682 ? 17.031 -37.906 -1.619 1 91.44 682 ASP B CA 1
ATOM 13865 C C . ASP B 1 682 ? 15.969 -37.281 -2.531 1 91.44 682 ASP B C 1
ATOM 13867 O O . ASP B 1 682 ? 15.922 -36.062 -2.695 1 91.44 682 ASP B O 1
ATOM 13871 N N . LEU B 1 683 ? 15.109 -38.062 -3.041 1 93.69 683 LEU B N 1
ATOM 13872 C CA . LEU B 1 683 ? 14.172 -37.656 -4.078 1 93.69 683 LEU B CA 1
ATOM 13873 C C . LEU B 1 683 ? 13.07 -36.781 -3.492 1 93.69 683 LEU B C 1
ATOM 13875 O O . LEU B 1 683 ? 12.211 -36.281 -4.223 1 93.69 683 LEU B O 1
ATOM 13879 N N . ARG B 1 684 ? 13.078 -36.5 -2.113 1 90.94 684 ARG B N 1
ATOM 13880 C CA . ARG B 1 684 ? 12.125 -35.594 -1.512 1 90.94 684 ARG B CA 1
ATOM 13881 C C . ARG B 1 684 ? 12.336 -34.156 -2.037 1 90.94 684 ARG B C 1
ATOM 13883 O O . ARG B 1 684 ? 11.391 -33.375 -2.08 1 90.94 684 ARG B O 1
ATOM 13890 N N . LYS B 1 685 ? 13.555 -33.906 -2.471 1 93.81 685 LYS B N 1
ATOM 13891 C CA . LYS B 1 685 ? 13.859 -32.594 -3.072 1 93.81 685 LYS B CA 1
ATOM 13892 C C . LYS B 1 685 ? 13.164 -32.438 -4.422 1 93.81 685 LYS B C 1
ATOM 13894 O O . LYS B 1 685 ? 12.547 -31.422 -4.699 1 93.81 685 LYS B O 1
ATOM 13899 N N . ASP B 1 686 ? 13.25 -33.5 -5.195 1 93.75 686 ASP B N 1
ATOM 13900 C CA . ASP B 1 686 ? 12.578 -33.5 -6.492 1 93.75 686 ASP B CA 1
ATOM 13901 C C . ASP B 1 686 ? 11.07 -33.344 -6.324 1 93.75 686 ASP B C 1
ATOM 13903 O O . ASP B 1 686 ? 10.43 -32.562 -7.059 1 93.75 686 ASP B O 1
ATOM 13907 N N . ARG B 1 687 ? 10.695 -34.062 -5.418 1 91.94 687 ARG B N 1
ATOM 13908 C CA . ARG B 1 687 ? 9.258 -34 -5.164 1 91.94 687 ARG B CA 1
ATOM 13909 C C . ARG B 1 687 ? 8.844 -32.594 -4.719 1 91.94 687 ARG B C 1
ATOM 13911 O O . ARG B 1 687 ? 7.801 -32.094 -5.137 1 91.94 687 ARG B O 1
ATOM 13918 N N . ALA B 1 688 ? 9.578 -32.031 -3.871 1 91.44 688 ALA B N 1
ATOM 13919 C CA . ALA B 1 688 ? 9.281 -30.688 -3.393 1 91.44 688 ALA B CA 1
ATOM 13920 C C . ALA B 1 688 ? 9.242 -29.688 -4.547 1 91.44 688 ALA B C 1
ATOM 13922 O O . ALA B 1 688 ? 8.359 -28.828 -4.602 1 91.44 688 ALA B O 1
ATOM 13923 N N . MET B 1 689 ? 10.164 -29.75 -5.453 1 94.19 689 MET B N 1
ATOM 13924 C CA . MET B 1 689 ? 10.203 -28.859 -6.605 1 94.19 689 MET B CA 1
ATOM 13925 C C . MET B 1 689 ? 8.984 -29.062 -7.496 1 94.19 689 MET B C 1
ATOM 13927 O O . MET B 1 689 ? 8.375 -28.094 -7.949 1 94.19 689 MET B O 1
ATOM 13931 N N . LEU B 1 690 ? 8.641 -30.266 -7.707 1 92.75 690 LEU B N 1
ATOM 13932 C CA . LEU B 1 690 ? 7.508 -30.562 -8.578 1 92.75 690 LEU B CA 1
ATOM 13933 C C . LEU B 1 690 ? 6.195 -30.141 -7.922 1 92.75 690 LEU B C 1
ATOM 13935 O O . LEU B 1 690 ? 5.266 -29.703 -8.602 1 92.75 690 LEU B O 1
ATOM 13939 N N . ASN B 1 691 ? 6.156 -30.344 -6.656 1 88.94 691 ASN B N 1
ATOM 13940 C CA . ASN B 1 691 ? 4.996 -29.828 -5.938 1 88.94 691 ASN B CA 1
ATOM 13941 C C . ASN B 1 691 ? 4.891 -28.312 -6.051 1 88.94 691 ASN B C 1
ATOM 13943 O O . ASN B 1 691 ? 3.789 -27.766 -6.137 1 88.94 691 ASN B O 1
ATOM 13947 N N . PHE B 1 692 ? 6.027 -27.734 -5.926 1 91.12 692 PHE B N 1
ATOM 13948 C CA . PHE B 1 692 ? 6.098 -26.281 -6.094 1 91.12 692 PHE B CA 1
ATOM 13949 C C . PHE B 1 692 ? 5.582 -25.875 -7.469 1 91.12 692 PHE B C 1
ATOM 13951 O O . PHE B 1 692 ? 4.805 -24.922 -7.59 1 91.12 692 PHE B O 1
ATOM 13958 N N . CYS B 1 693 ? 5.91 -26.562 -8.5 1 93 693 CYS B N 1
ATOM 13959 C CA . CYS B 1 693 ? 5.477 -26.312 -9.867 1 93 693 CYS B CA 1
ATOM 13960 C C . CYS B 1 693 ? 3.98 -26.547 -10.023 1 93 693 CYS B C 1
ATOM 13962 O O . CYS B 1 693 ? 3.283 -25.766 -10.664 1 93 693 CYS B O 1
ATOM 13964 N N . ASN B 1 694 ? 3.549 -27.594 -9.453 1 88.06 694 ASN B N 1
ATOM 13965 C CA . ASN B 1 694 ? 2.131 -27.922 -9.555 1 88.06 694 ASN B CA 1
ATOM 13966 C C . ASN B 1 694 ? 1.267 -26.891 -8.828 1 88.06 694 ASN B C 1
ATOM 13968 O O . ASN B 1 694 ? 0.164 -26.578 -9.273 1 88.06 694 ASN B O 1
ATOM 13972 N N . THR B 1 695 ? 1.711 -26.516 -7.719 1 86.88 695 THR B N 1
ATOM 13973 C CA . THR B 1 695 ? 1 -25.469 -6.996 1 86.88 695 THR B CA 1
ATOM 13974 C C . THR B 1 695 ? 0.922 -24.203 -7.832 1 86.88 695 THR B C 1
ATOM 13976 O O . THR B 1 695 ? -0.113 -23.531 -7.859 1 86.88 695 THR B O 1
ATOM 13979 N N . PHE B 1 696 ? 1.98 -23.859 -8.445 1 89.88 696 PHE B N 1
ATOM 13980 C CA . PHE B 1 696 ? 1.987 -22.688 -9.312 1 89.88 696 PHE B CA 1
ATOM 13981 C C . PHE B 1 696 ? 0.957 -22.844 -10.422 1 89.88 696 PHE B C 1
ATOM 13983 O O . PHE B 1 696 ? 0.203 -21.906 -10.711 1 89.88 696 PHE B O 1
ATOM 13990 N N . ASN B 1 697 ? 0.938 -24.016 -11.086 1 87.25 697 ASN B N 1
ATOM 13991 C CA . ASN B 1 697 ? -0.017 -24.266 -12.156 1 87.25 697 ASN B CA 1
ATOM 13992 C C . ASN B 1 697 ? -1.453 -24.031 -11.695 1 87.25 697 ASN B C 1
ATOM 13994 O O . ASN B 1 697 ? -2.271 -23.484 -12.43 1 87.25 697 ASN B O 1
ATOM 13998 N N . GLN B 1 698 ? -1.635 -24.406 -10.586 1 80.19 698 GLN B N 1
ATOM 13999 C CA . GLN B 1 698 ? -2.984 -24.266 -10.055 1 80.19 698 GLN B CA 1
ATOM 14000 C C . GLN B 1 698 ? -3.295 -22.812 -9.711 1 80.19 698 GLN B C 1
ATOM 14002 O O . GLN B 1 698 ? -4.406 -22.344 -9.953 1 80.19 698 GLN B O 1
ATOM 14007 N N . CYS B 1 699 ? -2.355 -22.141 -9.086 1 80 699 CYS B N 1
ATOM 14008 C CA . CYS B 1 699 ? -2.559 -20.75 -8.719 1 80 699 CYS B CA 1
ATOM 14009 C C . CYS B 1 699 ? -2.67 -19.859 -9.953 1 80 699 CYS B C 1
ATOM 14011 O O . CYS B 1 699 ? -3.416 -18.875 -9.953 1 80 699 CYS B O 1
ATOM 14013 N N . TYR B 1 700 ? -1.905 -20.219 -10.945 1 79.5 700 TYR B N 1
ATOM 14014 C CA . TYR B 1 700 ? -1.905 -19.422 -12.164 1 79.5 700 TYR B CA 1
ATOM 14015 C C . TYR B 1 700 ? -3.209 -19.594 -12.93 1 79.5 700 TYR B C 1
ATOM 14017 O O . TYR B 1 700 ? -3.701 -18.656 -13.555 1 79.5 700 TYR B O 1
ATOM 14025 N N . ARG B 1 701 ? -3.807 -20.812 -13.102 1 68.31 701 ARG B N 1
ATOM 14026 C CA . ARG B 1 701 ? -5.012 -21.125 -13.867 1 68.31 701 ARG B CA 1
ATOM 14027 C C . ARG B 1 701 ? -6.254 -20.562 -13.18 1 68.31 701 ARG B C 1
ATOM 14029 O O . ARG B 1 701 ? -7.32 -20.469 -13.797 1 68.31 701 ARG B O 1
ATOM 14036 N N . GLU B 1 702 ? -6.402 -19.484 -12.367 1 59.78 702 GLU B N 1
ATOM 14037 C CA . GLU B 1 702 ? -7.461 -18.625 -11.844 1 59.78 702 GLU B CA 1
ATOM 14038 C C . GLU B 1 702 ? -8.508 -19.438 -11.078 1 59.78 702 GLU B C 1
ATOM 14040 O O . GLU B 1 702 ? -9.625 -18.984 -10.875 1 59.78 702 GLU B O 1
ATOM 14045 N N . GLU B 1 703 ? -8.297 -20.734 -10.695 1 54.16 703 GLU B N 1
ATOM 14046 C CA . GLU B 1 703 ? -9.477 -21.312 -10.078 1 54.16 703 GLU B CA 1
ATOM 14047 C C . GLU B 1 703 ? -9.953 -20.484 -8.891 1 54.16 703 GLU B C 1
ATOM 14049 O O . GLU B 1 703 ? -11.156 -20.359 -8.656 1 54.16 703 GLU B O 1
ATOM 14054 N N . ILE B 1 704 ? -9.219 -19.797 -8.156 1 54.56 704 ILE B N 1
ATOM 14055 C CA . ILE B 1 704 ? -9.664 -19.016 -7.016 1 54.56 704 ILE B CA 1
ATOM 14056 C C . ILE B 1 704 ? -9.203 -17.562 -7.176 1 54.56 704 ILE B C 1
ATOM 14058 O O . ILE B 1 704 ? -8.008 -17.297 -7.352 1 54.56 704 ILE B O 1
ATOM 14062 N N . LYS B 1 705 ? -10.266 -16.656 -7.539 1 55.44 705 LYS B N 1
ATOM 14063 C CA . LYS B 1 705 ? -9.961 -15.242 -7.676 1 55.44 705 LYS B CA 1
ATOM 14064 C C . LYS B 1 705 ? -9.07 -14.758 -6.531 1 55.44 705 LYS B C 1
ATOM 14066 O O . LYS B 1 705 ? -9.352 -15.023 -5.363 1 55.44 705 LYS B O 1
ATOM 14071 N N . ILE B 1 706 ? -7.855 -14.398 -6.785 1 53.97 706 ILE B N 1
ATOM 14072 C CA . ILE B 1 706 ? -6.789 -13.977 -5.883 1 53.97 706 ILE B CA 1
ATOM 14073 C C . ILE B 1 706 ? -7.355 -13.055 -4.812 1 53.97 706 ILE B C 1
ATOM 14075 O O . ILE B 1 706 ? -6.93 -13.094 -3.654 1 53.97 706 ILE B O 1
ATOM 14079 N N . ARG B 1 707 ? -8.391 -12.203 -5.27 1 51.38 707 ARG B N 1
ATOM 14080 C CA . ARG B 1 707 ? -8.93 -11.219 -4.34 1 51.38 707 ARG B CA 1
ATOM 14081 C C . ARG B 1 707 ? -9.5 -11.891 -3.098 1 51.38 707 ARG B C 1
ATOM 14083 O O . ARG B 1 707 ? -9.602 -11.273 -2.037 1 51.38 707 ARG B O 1
ATOM 14090 N N . GLU B 1 708 ? -10.016 -13.188 -3.43 1 50.84 708 GLU B N 1
ATOM 14091 C CA . GLU B 1 708 ? -10.734 -13.898 -2.373 1 50.84 708 GLU B CA 1
ATOM 14092 C C . GLU B 1 708 ? -9.781 -14.383 -1.287 1 50.84 708 GLU B C 1
ATOM 14094 O O . GLU B 1 708 ? -10.219 -14.758 -0.194 1 50.84 708 GLU B O 1
ATOM 14099 N N . ILE B 1 709 ? -8.773 -14.57 -1.878 1 49.81 709 ILE B N 1
ATOM 14100 C CA . ILE B 1 709 ? -7.855 -15.055 -0.854 1 49.81 709 ILE B CA 1
ATOM 14101 C C . ILE B 1 709 ? -7.223 -13.859 -0.133 1 49.81 709 ILE B C 1
ATOM 14103 O O . ILE B 1 709 ? -7.402 -12.711 -0.544 1 49.81 709 ILE B O 1
ATOM 14107 N N . GLU B 1 710 ? -6.016 -13.875 0.465 1 47.5 710 GLU B N 1
ATOM 14108 C CA . GLU B 1 710 ? -5.277 -12.938 1.312 1 47.5 710 GLU B CA 1
ATOM 14109 C C . GLU B 1 710 ? -4.746 -11.766 0.502 1 47.5 710 GLU B C 1
ATOM 14111 O O . GLU B 1 710 ? -3.955 -11.945 -0.426 1 47.5 710 GLU B O 1
ATOM 14116 N N . PRO B 1 711 ? -5.57 -10.758 0.196 1 42.78 711 PRO B N 1
ATOM 14117 C CA . PRO B 1 711 ? -4.633 -9.688 -0.154 1 42.78 711 PRO B CA 1
ATOM 14118 C C . PRO B 1 711 ? -3.348 -9.734 0.67 1 42.78 711 PRO B C 1
ATOM 14120 O O . PRO B 1 711 ? -2.686 -8.711 0.85 1 42.78 711 PRO B O 1
ATOM 14123 N N . MET B 1 712 ? -3.146 -10.82 1.292 1 39.31 712 MET B N 1
ATOM 14124 C CA . MET B 1 712 ? -2.402 -10.734 2.545 1 39.31 712 MET B CA 1
ATOM 14125 C C . MET B 1 712 ? -1.376 -9.609 2.486 1 39.31 712 MET B C 1
ATOM 14127 O O . MET B 1 712 ? -1.378 -8.719 3.338 1 39.31 712 MET B O 1
ATOM 14131 N N . SER B 1 713 ? -0.039 -10.164 2.373 1 36.91 713 SER B N 1
ATOM 14132 C CA . SER B 1 713 ? 1.015 -9.305 2.902 1 36.91 713 SER B CA 1
ATOM 14133 C C . SER B 1 713 ? 1.106 -7.996 2.121 1 36.91 713 SER B C 1
ATOM 14135 O O . SER B 1 713 ? 1.457 -8 0.939 1 36.91 713 SER B O 1
ATOM 14137 N N . LYS B 1 714 ? 0.047 -7.375 2.047 1 43 714 LYS B N 1
ATOM 14138 C CA . LYS B 1 714 ? 0.102 -5.969 1.658 1 43 714 LYS B CA 1
ATOM 14139 C C . LYS B 1 714 ? 1.534 -5.441 1.701 1 43 714 LYS B C 1
ATOM 14141 O O . LYS B 1 714 ? 1.856 -4.57 2.514 1 43 714 LYS B O 1
ATOM 14146 N N . ILE B 1 715 ? 2.346 -6.41 1.927 1 38.91 715 ILE B N 1
ATOM 14147 C CA . ILE B 1 715 ? 3.707 -5.887 1.974 1 38.91 715 ILE B CA 1
ATOM 14148 C C . ILE B 1 715 ? 3.961 -4.996 0.758 1 38.91 715 ILE B C 1
ATOM 14150 O O . ILE B 1 715 ? 4.777 -4.078 0.816 1 38.91 715 ILE B O 1
ATOM 14154 N N . GLU B 1 716 ? 3.42 -5.5 -0.455 1 42.69 716 GLU B N 1
ATOM 14155 C CA . GLU B 1 716 ? 3.912 -4.617 -1.51 1 42.69 716 GLU B CA 1
ATOM 14156 C C . GLU B 1 716 ? 3.105 -3.324 -1.569 1 42.69 716 GLU B C 1
ATOM 14158 O O . GLU B 1 716 ? 1.892 -3.352 -1.781 1 42.69 716 GLU B O 1
ATOM 14163 N N . PRO B 1 717 ? 3.467 -2.447 -0.789 1 41.97 717 PRO B N 1
ATOM 14164 C CA . PRO B 1 717 ? 2.826 -1.132 -0.86 1 41.97 717 PRO B CA 1
ATOM 14165 C C . PRO B 1 717 ? 2.105 -0.898 -2.186 1 41.97 717 PRO B C 1
ATOM 14167 O O . PRO B 1 717 ? 1.183 -0.083 -2.256 1 41.97 717 PRO B O 1
ATOM 14170 N N . ARG B 1 718 ? 2.713 -1.548 -3.461 1 41.41 718 ARG B N 1
ATOM 14171 C CA . ARG B 1 718 ? 2.381 -1.103 -4.812 1 41.41 718 ARG B CA 1
ATOM 14172 C C . ARG B 1 718 ? 1.335 -2.012 -5.445 1 41.41 718 ARG B C 1
ATOM 14174 O O . ARG B 1 718 ? 1.369 -2.258 -6.652 1 41.41 718 ARG B O 1
ATOM 14181 N N . PHE B 1 719 ? 0.5 -2.709 -4.504 1 42.12 719 PHE B N 1
ATOM 14182 C CA . PHE B 1 719 ? -0.49 -3.504 -5.219 1 42.12 719 PHE B CA 1
ATOM 14183 C C . PHE B 1 719 ? -1.476 -2.604 -5.957 1 42.12 719 PHE B C 1
ATOM 14185 O O . PHE B 1 719 ? -2.158 -1.785 -5.336 1 42.12 719 PHE B O 1
ATOM 14192 N N . ASP B 1 720 ? -1.149 -2.32 -7.09 1 46.53 720 ASP B N 1
ATOM 14193 C CA . ASP B 1 720 ? -2.057 -1.629 -8 1 46.53 720 ASP B CA 1
ATOM 14194 C C . ASP B 1 720 ? -3.072 -2.596 -8.602 1 46.53 720 ASP B C 1
ATOM 14196 O O . ASP B 1 720 ? -2.709 -3.477 -9.383 1 46.53 720 ASP B O 1
ATOM 14200 N N . ALA B 1 721 ? -4.234 -2.676 -7.977 1 47.41 721 ALA B N 1
ATOM 14201 C CA . ALA B 1 721 ? -5.348 -3.492 -8.453 1 47.41 721 ALA B CA 1
ATOM 14202 C C . ALA B 1 721 ? -5.426 -3.475 -9.977 1 47.41 721 ALA B C 1
ATOM 14204 O O . ALA B 1 721 ? -5.742 -4.492 -10.602 1 47.41 721 ALA B O 1
ATOM 14205 N N . ALA B 1 722 ? -5.074 -2.363 -10.523 1 52 722 ALA B N 1
ATOM 14206 C CA . ALA B 1 722 ? -5.156 -2.262 -11.984 1 52 722 ALA B CA 1
ATOM 14207 C C . ALA B 1 722 ? -4.117 -3.152 -12.656 1 52 722 ALA B C 1
ATOM 14209 O O . ALA B 1 722 ? -4.402 -3.791 -13.672 1 52 722 ALA B O 1
ATOM 14210 N N . ILE B 1 723 ? -2.982 -3.215 -11.961 1 55.25 723 ILE B N 1
ATOM 14211 C CA . ILE B 1 723 ? -1.916 -4.039 -12.516 1 55.25 723 ILE B CA 1
ATOM 14212 C C . ILE B 1 723 ? -2.281 -5.516 -12.375 1 55.25 723 ILE B C 1
ATOM 14214 O O . ILE B 1 723 ? -2.084 -6.301 -13.305 1 55.25 723 ILE B O 1
ATOM 14218 N N . GLU B 1 724 ? -2.951 -5.758 -11.328 1 56.62 724 GLU B N 1
ATOM 14219 C CA . GLU B 1 724 ? -3.352 -7.145 -11.102 1 56.62 724 GLU B CA 1
ATOM 14220 C C . GLU B 1 724 ? -4.383 -7.598 -12.125 1 56.62 724 GLU B C 1
ATOM 14222 O O . GLU B 1 724 ? -4.312 -8.719 -12.633 1 56.62 724 GLU B O 1
ATOM 14227 N N . LYS B 1 725 ? -5.273 -6.711 -12.336 1 56.81 725 LYS B N 1
ATOM 14228 C CA . LYS B 1 725 ? -6.316 -7.062 -13.297 1 56.81 725 LYS B CA 1
ATOM 14229 C C . LYS B 1 725 ? -5.727 -7.293 -14.68 1 56.81 725 LYS B C 1
ATOM 14231 O O . LYS B 1 725 ? -6.148 -8.203 -15.398 1 56.81 725 LYS B O 1
ATOM 14236 N N . LYS B 1 726 ? -4.773 -6.496 -14.961 1 57.16 726 LYS B N 1
ATOM 14237 C CA . LYS B 1 726 ? -4.133 -6.66 -16.266 1 57.16 726 LYS B CA 1
ATOM 14238 C C . LYS B 1 726 ? -3.385 -7.988 -16.344 1 57.16 726 LYS B C 1
ATOM 14240 O O . LYS B 1 726 ? -3.439 -8.68 -17.359 1 57.16 726 LYS B O 1
ATOM 14245 N N . ILE B 1 727 ? -2.857 -8.336 -15.281 1 60.84 727 ILE B N 1
ATOM 14246 C CA . ILE B 1 727 ? -2.098 -9.578 -15.234 1 60.84 727 ILE B CA 1
ATOM 14247 C C . ILE B 1 727 ? -3.053 -10.766 -15.281 1 60.84 727 ILE B C 1
ATOM 14249 O O . ILE B 1 727 ? -2.812 -11.734 -16 1 60.84 727 ILE B O 1
ATOM 14253 N N . TRP B 1 728 ? -4.09 -10.492 -14.602 1 61.22 728 TRP B N 1
ATOM 14254 C CA . TRP B 1 728 ? -5.102 -11.547 -14.602 1 61.22 728 TRP B CA 1
ATOM 14255 C C . TRP B 1 728 ? -5.676 -11.75 -16 1 61.22 728 TRP B C 1
ATOM 14257 O O . TRP B 1 728 ? -5.859 -12.891 -16.438 1 61.22 728 TRP B O 1
ATOM 14267 N N . SER B 1 729 ? -5.938 -10.625 -16.625 1 61.09 729 SER B N 1
ATOM 14268 C CA . SER B 1 729 ? -6.469 -10.703 -17.984 1 61.09 729 SER B CA 1
ATOM 14269 C C . SER B 1 729 ? -5.492 -11.406 -18.922 1 61.09 729 SER B C 1
ATOM 14271 O O . SER B 1 729 ? -5.902 -12.211 -19.766 1 61.09 729 SER B O 1
ATOM 14273 N N . ARG B 1 730 ? -4.262 -11.195 -18.688 1 62.03 730 ARG B N 1
ATOM 14274 C CA . ARG B 1 730 ? -3.242 -11.82 -19.531 1 62.03 730 ARG B CA 1
ATOM 14275 C C . ARG B 1 730 ? -3.17 -13.328 -19.266 1 62.03 730 ARG B C 1
ATOM 14277 O O . ARG B 1 730 ? -3.014 -14.109 -20.203 1 62.03 730 ARG B O 1
ATOM 14284 N N . ARG B 1 731 ? -3.41 -13.641 -18.062 1 65 731 ARG B N 1
ATOM 14285 C CA . ARG B 1 731 ? -3.361 -15.047 -17.688 1 65 731 ARG B CA 1
ATOM 14286 C C . ARG B 1 731 ? -4.496 -15.828 -18.328 1 65 731 ARG B C 1
ATOM 14288 O O . ARG B 1 731 ? -4.32 -16.984 -18.719 1 65 731 ARG B O 1
ATOM 14295 N N . LYS B 1 732 ? -5.551 -15.086 -18.406 1 61.31 732 LYS B N 1
ATOM 14296 C CA . LYS B 1 732 ? -6.723 -15.75 -18.984 1 61.31 732 LYS B CA 1
ATOM 14297 C C . LYS B 1 732 ? -6.598 -15.875 -20.5 1 61.31 732 LYS B C 1
ATOM 14299 O O . LYS B 1 732 ? -7.016 -16.875 -21.078 1 61.31 732 LYS B O 1
ATOM 14304 N N . GLN B 1 733 ? -5.938 -14.883 -20.984 1 60.75 733 GLN B N 1
ATOM 14305 C CA . GLN B 1 733 ? -5.812 -14.859 -22.438 1 60.75 733 GLN B CA 1
ATOM 14306 C C . GLN B 1 733 ? -4.695 -15.789 -22.906 1 60.75 733 GLN B C 1
ATOM 14308 O O . GLN B 1 733 ? -4.777 -16.359 -24 1 60.75 733 GLN B O 1
ATOM 14313 N N . ASP B 1 734 ? -3.68 -15.836 -22 1 66.12 734 ASP B N 1
ATOM 14314 C CA . ASP B 1 734 ? -2.51 -16.625 -22.359 1 66.12 734 ASP B CA 1
ATOM 14315 C C . ASP B 1 734 ? -2.119 -17.578 -21.234 1 66.12 734 ASP B C 1
ATOM 14317 O O . ASP B 1 734 ? -1.15 -17.328 -20.516 1 66.12 734 ASP B O 1
ATOM 14321 N N . PRO B 1 735 ? -2.832 -18.719 -21.281 1 72.56 735 PRO B N 1
ATOM 14322 C CA . PRO B 1 735 ? -2.576 -19.625 -20.156 1 72.56 735 PRO B CA 1
ATOM 14323 C C . PRO B 1 735 ? -1.176 -20.234 -20.188 1 72.56 735 PRO B C 1
ATOM 14325 O O . PRO B 1 735 ? -0.654 -20.516 -21.281 1 72.56 735 PRO B O 1
ATOM 14328 N N . LEU B 1 736 ? -0.476 -20.219 -19.156 1 81.5 736 LEU B N 1
ATOM 14329 C CA . LEU B 1 736 ? 0.857 -20.781 -18.969 1 81.5 736 LEU B CA 1
ATOM 14330 C C . LEU B 1 736 ? 0.803 -22.016 -18.078 1 81.5 736 LEU B C 1
ATOM 14332 O O . LEU B 1 736 ? 0.094 -22.031 -17.078 1 81.5 736 LEU B O 1
ATOM 14336 N N . LYS B 1 737 ? 1.265 -23.203 -18.594 1 84.62 737 LYS B N 1
ATOM 14337 C CA . LYS B 1 737 ? 1.344 -24.438 -17.812 1 84.62 737 LYS B CA 1
ATOM 14338 C C . LYS B 1 737 ? 2.719 -25.094 -17.953 1 84.62 737 LYS B C 1
ATOM 14340 O O . LYS B 1 737 ? 3.232 -25.25 -19.062 1 84.62 737 LYS B O 1
ATOM 14345 N N . ILE B 1 738 ? 3.252 -25.375 -16.828 1 90.25 738 ILE B N 1
ATOM 14346 C CA . ILE B 1 738 ? 4.527 -26.078 -16.812 1 90.25 738 ILE B CA 1
ATOM 14347 C C . ILE B 1 738 ? 4.285 -27.578 -16.75 1 90.25 738 ILE B C 1
ATOM 14349 O O . ILE B 1 738 ? 3.453 -28.047 -15.969 1 90.25 738 ILE B O 1
ATOM 14353 N N . GLN B 1 739 ? 4.926 -28.234 -17.609 1 91.44 739 GLN B N 1
ATOM 14354 C CA . GLN B 1 739 ? 4.824 -29.703 -17.609 1 91.44 739 GLN B CA 1
ATOM 14355 C C . GLN B 1 739 ? 5.562 -30.297 -16.422 1 91.44 739 GLN B C 1
ATOM 14357 O O . GLN B 1 739 ? 6.703 -29.922 -16.125 1 91.44 739 GLN B O 1
ATOM 14362 N N . THR B 1 740 ? 4.848 -31.109 -15.688 1 92.69 740 THR B N 1
ATOM 14363 C CA . THR B 1 740 ? 5.438 -31.766 -14.523 1 92.69 740 THR B CA 1
ATOM 14364 C C . THR B 1 740 ? 5.363 -33.281 -14.656 1 92.69 740 THR B C 1
ATOM 14366 O O . THR B 1 740 ? 4.801 -33.781 -15.625 1 92.69 740 THR B O 1
ATOM 14369 N N . TYR B 1 741 ? 6.039 -34.031 -13.844 1 93.81 741 TYR B N 1
ATOM 14370 C CA . TYR B 1 741 ? 6.055 -35.469 -13.742 1 93.81 741 TYR B CA 1
ATOM 14371 C C . TYR B 1 741 ? 6.039 -35.938 -12.281 1 93.81 741 TYR B C 1
ATOM 14373 O O . TYR B 1 741 ? 6.168 -35.094 -11.375 1 93.81 741 TYR B O 1
ATOM 14381 N N . PHE B 1 742 ? 5.797 -37.156 -11.969 1 92.75 742 PHE B N 1
ATOM 14382 C CA . PHE B 1 742 ? 5.727 -37.594 -10.578 1 92.75 742 PHE B CA 1
ATOM 14383 C C . PHE B 1 742 ? 7.066 -38.125 -10.102 1 92.75 742 PHE B C 1
ATOM 14385 O O . PHE B 1 742 ? 7.84 -38.656 -10.891 1 92.75 742 PHE B O 1
ATOM 14392 N N . VAL B 1 743 ? 7.371 -37.906 -8.938 1 94.5 743 VAL B N 1
ATOM 14393 C CA . VAL B 1 743 ? 8.516 -38.438 -8.219 1 94.5 743 VAL B CA 1
ATOM 14394 C C . VAL B 1 743 ? 8.062 -39.031 -6.883 1 94.5 743 VAL B C 1
ATOM 14396 O O . VAL B 1 743 ? 7.363 -38.344 -6.113 1 94.5 743 VAL B O 1
ATOM 14399 N N . VAL B 1 744 ? 8.422 -40.25 -6.586 1 94.88 744 VAL B N 1
ATOM 14400 C CA . VAL B 1 744 ? 8.008 -40.906 -5.348 1 94.88 744 VAL B CA 1
ATOM 14401 C C . VAL B 1 744 ? 9.234 -41.406 -4.605 1 94.88 744 VAL B C 1
ATOM 14403 O O . VAL B 1 744 ? 9.844 -42.406 -5.02 1 94.88 744 VAL B O 1
ATOM 14406 N N . PRO B 1 745 ? 9.586 -40.75 -3.555 1 93.88 745 PRO B N 1
ATOM 14407 C CA . PRO B 1 745 ? 10.648 -41.281 -2.719 1 93.88 745 PRO B CA 1
ATOM 14408 C C . PRO B 1 745 ? 10.219 -42.562 -1.997 1 93.88 745 PRO B C 1
ATOM 14410 O O . PRO B 1 745 ? 9.18 -42.594 -1.336 1 93.88 745 PRO B O 1
ATOM 14413 N N . LEU B 1 746 ? 10.93 -43.594 -2.146 1 94.69 746 LEU B N 1
ATOM 14414 C CA . LEU B 1 746 ? 10.617 -44.844 -1.492 1 94.69 746 LEU B CA 1
ATOM 14415 C C . LEU B 1 746 ? 11.477 -45.062 -0.248 1 94.69 746 LEU B C 1
ATOM 14417 O O . LEU B 1 746 ? 11.125 -45.844 0.635 1 94.69 746 LEU B O 1
ATOM 14421 N N . SER B 1 747 ? 12.555 -44.438 -0.164 1 92.12 747 SER B N 1
ATOM 14422 C CA . SER B 1 747 ? 13.438 -44.344 0.99 1 92.12 747 SER B CA 1
ATOM 14423 C C . SER B 1 747 ? 14.188 -43 0.982 1 92.12 747 SER B C 1
ATOM 14425 O O . SER B 1 747 ? 13.906 -42.125 0.164 1 92.12 747 SER B O 1
ATOM 14427 N N . ASP B 1 748 ? 15.125 -42.844 1.913 1 89.62 748 ASP B N 1
ATOM 14428 C CA . ASP B 1 748 ? 15.898 -41.625 1.967 1 89.62 748 ASP B CA 1
ATOM 14429 C C . ASP B 1 748 ? 16.938 -41.562 0.853 1 89.62 748 ASP B C 1
ATOM 14431 O O . ASP B 1 748 ? 17.516 -40.531 0.572 1 89.62 748 ASP B O 1
ATOM 14435 N N . SER B 1 749 ? 17.078 -42.688 0.066 1 89.69 749 SER B N 1
ATOM 14436 C CA . SER B 1 749 ? 18.172 -42.719 -0.897 1 89.69 749 SER B CA 1
ATOM 14437 C C . SER B 1 749 ? 17.719 -43.281 -2.238 1 89.69 749 SER B C 1
ATOM 14439 O O . SER B 1 749 ? 18.516 -43.406 -3.17 1 89.69 749 SER B O 1
ATOM 14441 N N . HIS B 1 750 ? 16.578 -43.75 -2.373 1 91.75 750 HIS B N 1
ATOM 14442 C CA . HIS B 1 750 ? 16.141 -44.281 -3.668 1 91.75 750 HIS B CA 1
ATOM 14443 C C . HIS B 1 750 ? 14.656 -44 -3.902 1 91.75 750 HIS B C 1
ATOM 14445 O O . HIS B 1 750 ? 13.914 -43.719 -2.957 1 91.75 750 HIS B O 1
ATOM 14451 N N . GLY B 1 751 ? 14.203 -44.062 -5.152 1 94.56 751 GLY B N 1
ATOM 14452 C CA . GLY B 1 751 ? 12.82 -43.812 -5.52 1 94.56 751 GLY B CA 1
ATOM 14453 C C . GLY B 1 751 ? 12.562 -43.969 -7.008 1 94.56 751 GLY B C 1
ATOM 14454 O O . GLY B 1 751 ? 13.391 -44.5 -7.734 1 94.56 751 GLY B O 1
ATOM 14455 N N . VAL B 1 752 ? 11.375 -43.594 -7.359 1 95.19 752 VAL B N 1
ATOM 14456 C CA . VAL B 1 752 ? 10.922 -43.75 -8.742 1 95.19 752 VAL B CA 1
ATOM 14457 C C . VAL B 1 752 ? 10.547 -42.375 -9.32 1 95.19 752 VAL B C 1
ATOM 14459 O O . VAL B 1 752 ? 9.961 -41.562 -8.633 1 95.19 752 VAL B O 1
ATOM 14462 N N . ILE B 1 753 ? 10.898 -42.156 -10.555 1 95.44 753 ILE B N 1
ATOM 14463 C CA . ILE B 1 753 ? 10.602 -40.906 -11.273 1 95.44 753 ILE B CA 1
ATOM 14464 C C . ILE B 1 753 ? 9.883 -41.25 -12.586 1 95.44 753 ILE B C 1
ATOM 14466 O O . ILE B 1 753 ? 10.234 -42.219 -13.266 1 95.44 753 ILE B O 1
ATOM 14470 N N . GLU B 1 754 ? 8.906 -40.531 -12.922 1 94.62 754 GLU B N 1
ATOM 14471 C CA . GLU B 1 754 ? 8.234 -40.688 -14.203 1 94.62 754 GLU B CA 1
ATOM 14472 C C . GLU B 1 754 ? 9.125 -40.25 -15.359 1 94.62 754 GLU B C 1
ATOM 14474 O O . GLU B 1 754 ? 9.742 -39.188 -15.289 1 94.62 754 GLU B O 1
ATOM 14479 N N . TRP B 1 755 ? 9.195 -41.094 -16.344 1 93.75 755 TRP B N 1
ATOM 14480 C CA . TRP B 1 755 ? 9.945 -40.719 -17.547 1 93.75 755 TRP B CA 1
ATOM 14481 C C . TRP B 1 755 ? 9.016 -40.125 -18.609 1 93.75 755 TRP B C 1
ATOM 14483 O O . TRP B 1 755 ? 8.07 -40.812 -19.047 1 93.75 755 TRP B O 1
ATOM 14493 N N . ILE B 1 756 ? 9.242 -38.969 -19 1 91.75 756 ILE B N 1
ATOM 14494 C CA . ILE B 1 756 ? 8.477 -38.344 -20.078 1 91.75 756 ILE B CA 1
ATOM 14495 C C . ILE B 1 756 ? 9.164 -38.625 -21.422 1 91.75 756 ILE B C 1
ATOM 14497 O O . ILE B 1 756 ? 10.258 -38.125 -21.672 1 91.75 756 ILE B O 1
ATOM 14501 N N . PRO B 1 757 ? 8.492 -39.25 -22.234 1 90.5 757 PRO B N 1
ATOM 14502 C CA . PRO B 1 757 ? 9.117 -39.594 -23.516 1 90.5 757 PRO B CA 1
ATOM 14503 C C . PRO B 1 757 ? 9.164 -38.438 -24.484 1 90.5 757 PRO B C 1
ATOM 14505 O O . PRO B 1 757 ? 8.344 -37.531 -24.406 1 90.5 757 PRO B O 1
ATOM 14508 N N . GLY B 1 758 ? 10.133 -38.469 -25.406 1 91 758 GLY B N 1
ATOM 14509 C CA . GLY B 1 758 ? 10.18 -37.562 -26.531 1 91 758 GLY B CA 1
ATOM 14510 C C . GLY B 1 758 ? 10.906 -36.25 -26.219 1 91 758 GLY B C 1
ATOM 14511 O O . GLY B 1 758 ? 10.883 -35.312 -27.016 1 91 758 GLY B O 1
ATOM 14512 N N . LEU B 1 759 ? 11.547 -36.156 -25.109 1 94.62 759 LEU B N 1
ATOM 14513 C CA . LEU B 1 759 ? 12.242 -34.938 -24.75 1 94.62 759 LEU B CA 1
ATOM 14514 C C . LEU B 1 759 ? 13.711 -34.969 -25.172 1 94.62 759 LEU B C 1
ATOM 14516 O O . LEU B 1 759 ? 14.297 -36.062 -25.234 1 94.62 759 LEU B O 1
ATOM 14520 N N . PHE B 1 760 ? 14.273 -33.844 -25.5 1 96 760 PHE B N 1
ATOM 14521 C CA . PHE B 1 760 ? 15.68 -33.75 -25.875 1 96 760 PHE B CA 1
ATOM 14522 C C . PHE B 1 760 ? 16.406 -32.75 -24.984 1 96 760 PHE B C 1
ATOM 14524 O O . PHE B 1 760 ? 15.875 -31.703 -24.625 1 96 760 PHE B O 1
ATOM 14531 N N . ALA B 1 761 ? 17.594 -33.125 -24.594 1 95.5 761 ALA B N 1
ATOM 14532 C CA . ALA B 1 761 ? 18.406 -32.25 -23.766 1 95.5 761 ALA B CA 1
ATOM 14533 C C . ALA B 1 761 ? 18.844 -31.016 -24.547 1 95.5 761 ALA B C 1
ATOM 14535 O O . ALA B 1 761 ? 19.156 -31.094 -25.734 1 95.5 761 ALA B O 1
ATOM 14536 N N . LEU B 1 762 ? 18.875 -29.891 -23.922 1 96.75 762 LEU B N 1
ATOM 14537 C CA . LEU B 1 762 ? 19.344 -28.641 -24.516 1 96.75 762 LEU B CA 1
ATOM 14538 C C . LEU B 1 762 ? 20.734 -28.812 -25.109 1 96.75 762 LEU B C 1
ATOM 14540 O O . LEU B 1 762 ? 21.031 -28.297 -26.188 1 96.75 762 LEU B O 1
ATOM 14544 N N . LYS B 1 763 ? 21.594 -29.516 -24.391 1 95.31 763 LYS B N 1
ATOM 14545 C CA . LYS B 1 763 ? 22.953 -29.766 -24.844 1 95.31 763 LYS B CA 1
ATOM 14546 C C . LYS B 1 763 ? 22.953 -30.484 -26.203 1 95.31 763 LYS B C 1
ATOM 14548 O O . LYS B 1 763 ? 23.688 -30.094 -27.109 1 95.31 763 LYS B O 1
ATOM 14553 N N . THR B 1 764 ? 22.125 -31.484 -26.328 1 94.75 764 THR B N 1
ATOM 14554 C CA . THR B 1 764 ? 22.031 -32.281 -27.547 1 94.75 764 THR B CA 1
ATOM 14555 C C . THR B 1 764 ? 21.578 -31.422 -28.719 1 94.75 764 THR B C 1
ATOM 14557 O O . THR B 1 764 ? 22.094 -31.547 -29.828 1 94.75 764 THR B O 1
ATOM 14560 N N . LEU B 1 765 ? 20.625 -30.609 -28.516 1 95.94 765 LEU B N 1
ATOM 14561 C CA . LEU B 1 765 ? 20.094 -29.75 -29.578 1 95.94 765 LEU B CA 1
ATOM 14562 C C . LEU B 1 765 ? 21.125 -28.75 -30.047 1 95.94 765 LEU B C 1
ATOM 14564 O O . LEU B 1 765 ? 21.328 -28.578 -31.25 1 95.94 765 LEU B O 1
ATOM 14568 N N . VAL B 1 766 ? 21.844 -28.141 -29.125 1 95.81 766 VAL B N 1
ATOM 14569 C CA . VAL B 1 766 ? 22.812 -27.094 -29.438 1 95.81 766 VAL B CA 1
ATOM 14570 C C . VAL B 1 766 ? 24.047 -27.703 -30.094 1 95.81 766 VAL B C 1
ATOM 14572 O O . VAL B 1 766 ? 24.516 -27.203 -31.125 1 95.81 766 VAL B O 1
ATOM 14575 N N . GLU B 1 767 ? 24.531 -28.766 -29.469 1 94.38 767 GLU B N 1
ATOM 14576 C CA . GLU B 1 767 ? 25.703 -29.422 -30.047 1 94.38 767 GLU B CA 1
ATOM 14577 C C . GLU B 1 767 ? 25.391 -30.016 -31.406 1 94.38 767 GLU B C 1
ATOM 14579 O O . GLU B 1 767 ? 26.25 -30.047 -32.281 1 94.38 767 GLU B O 1
ATOM 14584 N N . GLY B 1 768 ? 24.125 -30.484 -31.578 1 93.69 768 GLY B N 1
ATOM 14585 C CA . GLY B 1 768 ? 23.703 -30.969 -32.875 1 93.69 768 GLY B CA 1
ATOM 14586 C C . GLY B 1 768 ? 23.766 -29.906 -33.969 1 93.69 768 GLY B C 1
ATOM 14587 O O . GLY B 1 768 ? 24.141 -30.203 -35.094 1 93.69 768 GLY B O 1
ATOM 14588 N N . GLU B 1 769 ? 23.453 -28.719 -33.562 1 94.12 769 GLU B N 1
ATOM 14589 C CA . GLU B 1 769 ? 23.484 -27.609 -34.531 1 94.12 769 GLU B CA 1
ATOM 14590 C C . GLU B 1 769 ? 24.922 -27.141 -34.781 1 94.12 769 GLU B C 1
ATOM 14592 O O . GLU B 1 769 ? 25.266 -26.766 -35.906 1 94.12 769 GLU B O 1
ATOM 14597 N N . TYR B 1 770 ? 25.75 -27.141 -33.75 1 93.62 770 TYR B N 1
ATOM 14598 C CA . TYR B 1 770 ? 27.156 -26.75 -33.906 1 93.62 770 TYR B CA 1
ATOM 14599 C C . TYR B 1 770 ? 27.906 -27.75 -34.781 1 93.62 770 TYR B C 1
ATOM 14601 O O . TYR B 1 770 ? 28.938 -27.406 -35.375 1 93.62 770 TYR B O 1
ATOM 14609 N N . THR B 1 771 ? 27.406 -29 -34.844 1 92.94 771 THR B N 1
ATOM 14610 C CA . THR B 1 771 ? 28.141 -30.062 -35.531 1 92.94 771 THR B CA 1
ATOM 14611 C C . THR B 1 771 ? 27.422 -30.484 -36.781 1 92.94 771 THR B C 1
ATOM 14613 O O . THR B 1 771 ? 27.562 -31.641 -37.219 1 92.94 771 THR B O 1
ATOM 14616 N N . LYS B 1 772 ? 26.625 -29.766 -37.312 1 89.62 772 LYS B N 1
ATOM 14617 C CA . LYS B 1 772 ? 25.812 -30.109 -38.469 1 89.62 772 LYS B CA 1
ATOM 14618 C C . LYS B 1 772 ? 26.703 -30.453 -39.656 1 89.62 772 LYS B C 1
ATOM 14620 O O . LYS B 1 772 ? 26.391 -31.391 -40.406 1 89.62 772 LYS B O 1
ATOM 14625 N N . THR B 1 773 ? 27.812 -29.625 -39.875 1 89.5 773 THR B N 1
ATOM 14626 C CA . THR B 1 773 ? 28.766 -29.922 -40.938 1 89.5 773 THR B CA 1
ATOM 14627 C C . THR B 1 773 ? 30.094 -30.391 -40.344 1 89.5 773 THR B C 1
ATOM 14629 O O . THR B 1 773 ? 30.391 -30.125 -39.188 1 89.5 773 THR B O 1
ATOM 14632 N N . ARG B 1 774 ? 30.844 -31.078 -41.062 1 88.19 774 ARG B N 1
ATOM 14633 C CA . ARG B 1 774 ? 32.094 -31.609 -40.594 1 88.19 774 ARG B CA 1
ATOM 14634 C C . ARG B 1 774 ? 33.062 -30.5 -40.219 1 88.19 774 ARG B C 1
ATOM 14636 O O . ARG B 1 774 ? 33.812 -30.609 -39.219 1 88.19 774 ARG B O 1
ATOM 14643 N N . ALA B 1 775 ? 32.969 -29.5 -41 1 87.56 775 ALA B N 1
ATOM 14644 C CA . ALA B 1 775 ? 33.875 -28.359 -40.719 1 87.56 775 ALA B CA 1
ATOM 14645 C C . ALA B 1 775 ? 33.469 -27.656 -39.438 1 87.56 775 ALA B C 1
ATOM 14647 O O . ALA B 1 775 ? 34.344 -27.297 -38.625 1 87.56 775 ALA B O 1
ATOM 14648 N N . GLN B 1 776 ? 32.25 -27.484 -39.281 1 89.06 776 GLN B N 1
ATOM 14649 C CA . GLN B 1 776 ? 31.75 -26.844 -38.062 1 89.06 776 GLN B CA 1
ATOM 14650 C C . GLN B 1 776 ? 32 -27.703 -36.844 1 89.06 776 GLN B C 1
ATOM 14652 O O . GLN B 1 776 ? 32.312 -27.203 -35.75 1 89.06 776 GLN B O 1
ATOM 14657 N N . ALA B 1 777 ? 31.906 -28.984 -36.969 1 90.69 777 ALA B N 1
ATOM 14658 C CA . ALA B 1 777 ? 32.094 -29.938 -35.875 1 90.69 777 ALA B CA 1
ATOM 14659 C C . ALA B 1 777 ? 33.562 -29.906 -35.375 1 90.69 777 ALA B C 1
ATOM 14661 O O . ALA B 1 777 ? 33.781 -29.906 -34.188 1 90.69 777 ALA B O 1
ATOM 14662 N N . LYS B 1 778 ? 34.438 -29.906 -36.344 1 90.75 778 LYS B N 1
ATOM 14663 C CA . LYS B 1 778 ? 35.844 -29.844 -35.969 1 90.75 778 LYS B CA 1
ATOM 14664 C C . LYS B 1 778 ? 36.188 -28.547 -35.219 1 90.75 778 LYS B C 1
ATOM 14666 O O . LYS B 1 778 ? 36.906 -28.562 -34.25 1 90.75 778 LYS B O 1
ATOM 14671 N N . ARG B 1 779 ? 35.625 -27.531 -35.719 1 90.38 779 ARG B N 1
ATOM 14672 C CA . ARG B 1 779 ? 35.844 -26.234 -35.094 1 90.38 779 ARG B CA 1
ATOM 14673 C C . ARG B 1 779 ? 35.312 -26.203 -33.688 1 90.38 779 ARG B C 1
ATOM 14675 O O . ARG B 1 779 ? 36 -25.734 -32.75 1 90.38 779 ARG B O 1
ATOM 14682 N N . TYR B 1 780 ? 34.094 -26.609 -33.469 1 92.25 780 TYR B N 1
ATOM 14683 C CA . TYR B 1 780 ? 33.438 -26.625 -32.156 1 92.25 780 TYR B CA 1
ATOM 14684 C C . TYR B 1 780 ? 34.188 -27.531 -31.188 1 92.25 780 TYR B C 1
ATOM 14686 O O . TYR B 1 780 ? 34.469 -27.156 -30.047 1 92.25 780 TYR B O 1
ATOM 14694 N N . LEU B 1 781 ? 34.594 -28.734 -31.594 1 92.44 781 LEU B N 1
ATOM 14695 C CA . LEU B 1 781 ? 35.25 -29.719 -30.75 1 92.44 781 LEU B CA 1
ATOM 14696 C C . LEU B 1 781 ? 36.625 -29.234 -30.344 1 92.44 781 LEU B C 1
ATOM 14698 O O . LEU B 1 781 ? 37.062 -29.469 -29.219 1 92.44 781 LEU B O 1
ATOM 14702 N N . ASN B 1 782 ? 37.25 -28.578 -31.312 1 91.31 782 ASN B N 1
ATOM 14703 C CA . ASN B 1 782 ? 38.562 -28.031 -31 1 91.31 782 ASN B CA 1
ATOM 14704 C C . ASN B 1 782 ? 38.469 -26.906 -29.969 1 91.31 782 ASN B C 1
ATOM 14706 O O . ASN B 1 782 ? 39.312 -26.828 -29.047 1 91.31 782 ASN B O 1
ATOM 14710 N N . ALA B 1 783 ? 37.562 -26.094 -30.156 1 91.56 783 ALA B N 1
ATOM 14711 C CA . ALA B 1 783 ? 37.344 -25 -29.219 1 91.56 783 ALA B CA 1
ATOM 14712 C C . ALA B 1 783 ? 37 -25.516 -27.844 1 91.56 783 ALA B C 1
ATOM 14714 O O . ALA B 1 783 ? 37.5 -25.016 -26.828 1 91.56 783 ALA B O 1
ATOM 14715 N N . LYS B 1 784 ? 36.094 -26.469 -27.812 1 92.5 784 LYS B N 1
ATOM 14716 C CA . LYS B 1 784 ? 35.656 -27.062 -26.562 1 92.5 784 LYS B CA 1
ATOM 14717 C C . LYS B 1 784 ? 36.812 -27.75 -25.828 1 92.5 784 LYS B C 1
ATOM 14719 O O . LYS B 1 784 ? 37 -27.531 -24.641 1 92.5 784 LYS B O 1
ATOM 14724 N N . THR B 1 785 ? 37.562 -28.5 -26.531 1 91.88 785 THR B N 1
ATOM 14725 C CA . THR B 1 785 ? 38.688 -29.234 -25.938 1 91.88 785 THR B CA 1
ATOM 14726 C C . THR B 1 785 ? 39.781 -28.266 -25.453 1 91.88 785 THR B C 1
ATOM 14728 O O . THR B 1 785 ? 40.344 -28.453 -24.375 1 91.88 785 THR B O 1
ATOM 14731 N N . SER B 1 786 ? 39.969 -27.25 -26.234 1 90.56 786 SER B N 1
ATOM 14732 C CA . SER B 1 786 ? 40.969 -26.25 -25.859 1 90.56 786 SER B CA 1
ATOM 14733 C C . SER B 1 786 ? 40.531 -25.516 -24.594 1 90.56 786 SER B C 1
ATOM 14735 O O . SER B 1 786 ? 41.375 -25.25 -23.703 1 90.56 786 SER B O 1
ATOM 14737 N N . PHE B 1 787 ? 39.344 -25.188 -24.547 1 91.75 787 PHE B N 1
ATOM 14738 C CA . PHE B 1 787 ? 38.812 -24.484 -23.375 1 91.75 787 PHE B CA 1
ATOM 14739 C C . PHE B 1 787 ? 38.906 -25.359 -22.141 1 91.75 787 PHE B C 1
ATOM 14741 O O . PHE B 1 787 ? 39.406 -24.922 -21.094 1 91.75 787 PHE B O 1
ATOM 14748 N N . ILE B 1 788 ? 38.469 -26.656 -22.219 1 91.44 788 ILE B N 1
ATOM 14749 C CA . ILE B 1 788 ? 38.438 -27.578 -21.078 1 91.44 788 ILE B CA 1
ATOM 14750 C C . ILE B 1 788 ? 39.875 -27.828 -20.594 1 91.44 788 ILE B C 1
ATOM 14752 O O . ILE B 1 788 ? 40.125 -27.859 -19.391 1 91.44 788 ILE B O 1
ATOM 14756 N N . LYS B 1 789 ? 40.781 -27.875 -21.469 1 88.31 789 LYS B N 1
ATOM 14757 C CA . LYS B 1 789 ? 42.156 -28.094 -21.125 1 88.31 789 LYS B CA 1
ATOM 14758 C C . LYS B 1 789 ? 42.75 -26.891 -20.375 1 88.31 789 LYS B C 1
ATOM 14760 O O . LYS B 1 789 ? 43.531 -27.062 -19.438 1 88.31 789 LYS B O 1
ATOM 14765 N N . SER B 1 790 ? 42.312 -25.812 -20.766 1 87.94 790 SER B N 1
ATOM 14766 C CA . SER B 1 790 ? 42.812 -24.594 -20.156 1 87.94 790 SER B CA 1
ATOM 14767 C C . SER B 1 790 ? 42.312 -24.438 -18.734 1 87.94 790 SER B C 1
ATOM 14769 O O . SER B 1 790 ? 43.031 -23.922 -17.875 1 87.94 790 SER B O 1
ATOM 14771 N N . VAL B 1 791 ? 41.125 -24.891 -18.453 1 87.75 791 VAL B N 1
ATOM 14772 C CA . VAL B 1 791 ? 40.531 -24.609 -17.156 1 87.75 791 VAL B CA 1
ATOM 14773 C C . VAL B 1 791 ? 40.688 -25.828 -16.234 1 87.75 791 VAL B C 1
ATOM 14775 O O . VAL B 1 791 ? 40.5 -25.719 -15.023 1 87.75 791 VAL B O 1
ATOM 14778 N N . MET B 1 792 ? 40.969 -26.984 -16.703 1 82.12 792 MET B N 1
ATOM 14779 C CA . MET B 1 792 ? 41.156 -28.188 -15.891 1 82.12 792 MET B CA 1
ATOM 14780 C C . MET B 1 792 ? 42.469 -28.172 -15.164 1 82.12 792 MET B C 1
ATOM 14782 O O . MET B 1 792 ? 42.719 -28.984 -14.273 1 82.12 792 MET B O 1
ATOM 14786 N N . MET B 1 793 ? 43.219 -27.125 -15.453 1 71.62 793 MET B N 1
ATOM 14787 C CA . MET B 1 793 ? 44.5 -27.047 -14.758 1 71.62 793 MET B CA 1
ATOM 14788 C C . MET B 1 793 ? 44.281 -26.922 -13.25 1 71.62 793 MET B C 1
ATOM 14790 O O . MET B 1 793 ? 43.281 -26.359 -12.797 1 71.62 793 MET B O 1
ATOM 14794 N N . ASN B 1 794 ? 45.062 -27.594 -12.555 1 66.75 794 ASN B N 1
ATOM 14795 C CA . ASN B 1 794 ? 45 -27.641 -11.102 1 66.75 794 ASN B CA 1
ATOM 14796 C C . ASN B 1 794 ? 45.094 -26.25 -10.484 1 66.75 794 ASN B C 1
ATOM 14798 O O . ASN B 1 794 ? 45.906 -25.438 -10.93 1 66.75 794 ASN B O 1
ATOM 14802 N N . ASN B 1 795 ? 44.219 -25.766 -9.492 1 70.81 795 ASN B N 1
ATOM 14803 C CA . ASN B 1 795 ? 44.219 -24.609 -8.602 1 70.81 795 ASN B CA 1
ATOM 14804 C C . ASN B 1 795 ? 44 -23.312 -9.367 1 70.81 795 ASN B C 1
ATOM 14806 O O . ASN B 1 795 ? 44.75 -22.344 -9.203 1 70.81 795 ASN B O 1
ATOM 14810 N N . ILE B 1 796 ? 43.094 -23.359 -10.375 1 82.56 796 ILE B N 1
ATOM 14811 C CA . ILE B 1 796 ? 42.812 -22.141 -11.109 1 82.56 796 ILE B CA 1
ATOM 14812 C C . ILE B 1 796 ? 41.875 -21.234 -10.273 1 82.56 796 ILE B C 1
ATOM 14814 O O . ILE B 1 796 ? 40.938 -21.719 -9.633 1 82.56 796 ILE B O 1
ATOM 14818 N N . THR B 1 797 ? 42.375 -20.109 -10.109 1 81.5 797 THR B N 1
ATOM 14819 C CA . THR B 1 797 ? 41.594 -19.125 -9.391 1 81.5 797 THR B CA 1
ATOM 14820 C C . THR B 1 797 ? 40.344 -18.734 -10.195 1 81.5 797 THR B C 1
ATOM 14822 O O . THR B 1 797 ? 40.281 -18.969 -11.398 1 81.5 797 THR B O 1
ATOM 14825 N N . ARG B 1 798 ? 39.375 -18.25 -9.625 1 83.75 798 ARG B N 1
ATOM 14826 C CA . ARG B 1 798 ? 38.125 -17.766 -10.242 1 83.75 798 ARG B CA 1
ATOM 14827 C C . ARG B 1 798 ? 38.438 -16.812 -11.391 1 83.75 798 ARG B C 1
ATOM 14829 O O . ARG B 1 798 ? 37.844 -16.922 -12.461 1 83.75 798 ARG B O 1
ATOM 14836 N N . GLU B 1 799 ? 39.406 -15.914 -11.242 1 81.69 799 GLU B N 1
ATOM 14837 C CA . GLU B 1 799 ? 39.75 -14.891 -12.219 1 81.69 799 GLU B CA 1
ATOM 14838 C C . GLU B 1 799 ? 40.344 -15.508 -13.484 1 81.69 799 GLU B C 1
ATOM 14840 O O . GLU B 1 799 ? 40.031 -15.078 -14.594 1 81.69 799 GLU B O 1
ATOM 14845 N N . LYS B 1 800 ? 41.156 -16.375 -13.219 1 86.94 800 LYS B N 1
ATOM 14846 C CA . LYS B 1 800 ? 41.75 -17.047 -14.359 1 86.94 800 LYS B CA 1
ATOM 14847 C C . LYS B 1 800 ? 40.719 -17.812 -15.164 1 86.94 800 LYS B C 1
ATOM 14849 O O . LYS B 1 800 ? 40.812 -17.891 -16.391 1 86.94 800 LYS B O 1
ATOM 14854 N N . ARG B 1 801 ? 39.781 -18.422 -14.477 1 89.69 801 ARG B N 1
ATOM 14855 C CA . ARG B 1 801 ? 38.719 -19.125 -15.164 1 89.69 801 ARG B CA 1
ATOM 14856 C C . ARG B 1 801 ? 37.938 -18.172 -16.062 1 89.69 801 ARG B C 1
ATOM 14858 O O . ARG B 1 801 ? 37.562 -18.531 -17.188 1 89.69 801 ARG B O 1
ATOM 14865 N N . ILE B 1 802 ? 37.625 -17 -15.562 1 90.06 802 ILE B N 1
ATOM 14866 C CA . ILE B 1 802 ? 36.875 -15.992 -16.297 1 90.06 802 ILE B CA 1
ATOM 14867 C C . ILE B 1 802 ? 37.688 -15.539 -17.516 1 90.06 802 ILE B C 1
ATOM 14869 O O . ILE B 1 802 ? 37.125 -15.398 -18.609 1 90.06 802 ILE B O 1
ATOM 14873 N N . GLU B 1 803 ? 38.969 -15.328 -17.297 1 89.12 803 GLU B N 1
ATOM 14874 C CA . GLU B 1 803 ? 39.844 -14.891 -18.391 1 89.12 803 GLU B CA 1
ATOM 14875 C C . GLU B 1 803 ? 39.844 -15.914 -19.516 1 89.12 803 GLU B C 1
ATOM 14877 O O . GLU B 1 803 ? 39.719 -15.555 -20.688 1 89.12 803 GLU B O 1
ATOM 14882 N N . PHE B 1 804 ? 40.062 -17.109 -19.172 1 91.19 804 PHE B N 1
ATOM 14883 C CA . PHE B 1 804 ? 40.125 -18.156 -20.172 1 91.19 804 PHE B CA 1
ATOM 14884 C C . PHE B 1 804 ? 38.781 -18.297 -20.875 1 91.19 804 PHE B C 1
ATOM 14886 O O . PHE B 1 804 ? 38.719 -18.562 -22.078 1 91.19 804 PHE B O 1
ATOM 14893 N N . PHE B 1 805 ? 37.719 -18.188 -20.141 1 93.31 805 PHE B N 1
ATOM 14894 C CA . PHE B 1 805 ? 36.406 -18.25 -20.719 1 93.31 805 PHE B CA 1
ATOM 14895 C C . PHE B 1 805 ? 36.188 -17.141 -21.734 1 93.31 805 PHE B C 1
ATOM 14897 O O . PHE B 1 805 ? 35.719 -17.375 -22.844 1 93.31 805 PHE B O 1
ATOM 14904 N N . MET B 1 806 ? 36.562 -15.953 -21.375 1 91.62 806 MET B N 1
ATOM 14905 C CA . MET B 1 806 ? 36.375 -14.789 -22.25 1 91.62 806 MET B CA 1
ATOM 14906 C C . MET B 1 806 ? 37.156 -14.945 -23.547 1 91.62 806 MET B C 1
ATOM 14908 O O . MET B 1 806 ? 36.719 -14.555 -24.609 1 91.62 806 MET B O 1
ATOM 14912 N N . LYS B 1 807 ? 38.281 -15.516 -23.406 1 89.5 807 LYS B N 1
ATOM 14913 C CA . LYS B 1 807 ? 39.125 -15.734 -24.578 1 89.5 807 LYS B CA 1
ATOM 14914 C C . LYS B 1 807 ? 38.531 -16.766 -25.5 1 89.5 807 LYS B C 1
ATOM 14916 O O . LYS B 1 807 ? 38.594 -16.641 -26.734 1 89.5 807 LYS B O 1
ATOM 14921 N N . SER B 1 808 ? 37.938 -17.734 -24.922 1 91.06 808 SER B N 1
ATOM 14922 C CA . SER B 1 808 ? 37.406 -18.844 -25.703 1 91.06 808 SER B CA 1
ATOM 14923 C C . SER B 1 808 ? 35.969 -18.547 -26.172 1 91.06 808 SER B C 1
ATOM 14925 O O . SER B 1 808 ? 35.469 -19.188 -27.094 1 91.06 808 SER B O 1
ATOM 14927 N N . TYR B 1 809 ? 35.344 -17.641 -25.609 1 91.75 809 TYR B N 1
ATOM 14928 C CA . TYR B 1 809 ? 33.906 -17.375 -25.812 1 91.75 809 TYR B CA 1
ATOM 14929 C C . TYR B 1 809 ? 33.625 -17.031 -27.281 1 91.75 809 TYR B C 1
ATOM 14931 O O . TYR B 1 809 ? 32.594 -17.406 -27.812 1 91.75 809 TYR B O 1
ATOM 14939 N N . SER B 1 810 ? 34.531 -16.422 -27.953 1 89.31 810 SER B N 1
ATOM 14940 C CA . SER B 1 810 ? 34.375 -15.984 -29.344 1 89.31 810 SER B CA 1
ATOM 14941 C C . SER B 1 810 ? 34.25 -17.172 -30.297 1 89.31 810 SER B C 1
ATOM 14943 O O . SER B 1 810 ? 33.625 -17.078 -31.344 1 89.31 810 SER B O 1
ATOM 14945 N N . PHE B 1 811 ? 34.812 -18.234 -29.875 1 88.94 811 PHE B N 1
ATOM 14946 C CA . PHE B 1 811 ? 34.812 -19.422 -30.734 1 88.94 811 PHE B CA 1
ATOM 14947 C C . PHE B 1 811 ? 33.469 -20.125 -30.703 1 88.94 811 PHE B C 1
ATOM 14949 O O . PHE B 1 811 ? 33.188 -20.969 -31.562 1 88.94 811 PHE B O 1
ATOM 14956 N N . PHE B 1 812 ? 32.688 -19.797 -29.812 1 92.25 812 PHE B N 1
ATOM 14957 C CA . PHE B 1 812 ? 31.375 -20.422 -29.703 1 92.25 812 PHE B CA 1
ATOM 14958 C C . PHE B 1 812 ? 30.297 -19.5 -30.266 1 92.25 812 PHE B C 1
ATOM 14960 O O . PHE B 1 812 ? 29.109 -19.797 -30.172 1 92.25 812 PHE B O 1
ATOM 14967 N N . GLN B 1 813 ? 30.719 -18.391 -30.828 1 88.81 813 GLN B N 1
ATOM 14968 C CA . GLN B 1 813 ? 29.812 -17.438 -31.453 1 88.81 813 GLN B CA 1
ATOM 14969 C C . GLN B 1 813 ? 29.75 -17.641 -32.969 1 88.81 813 GLN B C 1
ATOM 14971 O O . GLN B 1 813 ? 30.75 -18.016 -33.594 1 88.81 813 GLN B O 1
ATOM 14976 N N . PRO B 1 814 ? 28.641 -17.469 -33.531 1 90.88 814 PRO B N 1
ATOM 14977 C CA . PRO B 1 814 ? 27.344 -17.031 -33 1 90.88 814 PRO B CA 1
ATOM 14978 C C . PRO B 1 814 ? 26.547 -18.188 -32.406 1 90.88 814 PRO B C 1
ATOM 14980 O O . PRO B 1 814 ? 26.812 -19.359 -32.719 1 90.88 814 PRO B O 1
ATOM 14983 N N . PRO B 1 815 ? 25.578 -17.969 -31.594 1 94.31 815 PRO B N 1
ATOM 14984 C CA . PRO B 1 815 ? 24.688 -19.016 -31.078 1 94.31 815 PRO B CA 1
ATOM 14985 C C . PRO B 1 815 ? 23.875 -19.688 -32.188 1 94.31 815 PRO B C 1
ATOM 14987 O O . PRO B 1 815 ? 23.641 -19.094 -33.25 1 94.31 815 PRO B O 1
ATOM 14990 N N . VAL B 1 816 ? 23.406 -20.906 -31.891 1 94.5 816 VAL B N 1
ATOM 14991 C CA . VAL B 1 816 ? 22.906 -21.672 -33.031 1 94.5 816 VAL B CA 1
ATOM 14992 C C . VAL B 1 816 ? 21.547 -22.266 -32.688 1 94.5 816 VAL B C 1
ATOM 14994 O O . VAL B 1 816 ? 20.891 -22.844 -33.562 1 94.5 816 VAL B O 1
ATOM 14997 N N . LEU B 1 817 ? 21.062 -22.203 -31.516 1 95.38 817 LEU B N 1
ATOM 14998 C CA . LEU B 1 817 ? 19.828 -22.875 -31.141 1 95.38 817 LEU B CA 1
ATOM 14999 C C . LEU B 1 817 ? 18.656 -22.359 -31.953 1 95.38 817 LEU B C 1
ATOM 15001 O O . LEU B 1 817 ? 17.703 -23.109 -32.219 1 95.38 817 LEU B O 1
ATOM 15005 N N . GLN B 1 818 ? 18.672 -21.094 -32.375 1 92.56 818 GLN B N 1
ATOM 15006 C CA . GLN B 1 818 ? 17.594 -20.516 -33.156 1 92.56 818 GLN B CA 1
ATOM 15007 C C . GLN B 1 818 ? 17.422 -21.266 -34.469 1 92.56 818 GLN B C 1
ATOM 15009 O O . GLN B 1 818 ? 16.312 -21.359 -35 1 92.56 818 GLN B O 1
ATOM 15014 N N . ASN B 1 819 ? 18.531 -21.797 -35 1 92.06 819 ASN B N 1
ATOM 15015 C CA . ASN B 1 819 ? 18.484 -22.562 -36.219 1 92.06 819 ASN B CA 1
ATOM 15016 C C . ASN B 1 819 ? 17.672 -23.844 -36.062 1 92.06 819 ASN B C 1
ATOM 15018 O O . ASN B 1 819 ? 16.969 -24.266 -36.969 1 92.06 819 ASN B O 1
ATOM 15022 N N . TRP B 1 820 ? 17.828 -24.438 -34.938 1 94.19 820 TRP B N 1
ATOM 15023 C CA . TRP B 1 820 ? 17.062 -25.656 -34.656 1 94.19 820 TRP B CA 1
ATOM 15024 C C . TRP B 1 820 ? 15.562 -25.375 -34.688 1 94.19 820 TRP B C 1
ATOM 15026 O O . TRP B 1 820 ? 14.789 -26.156 -35.25 1 94.19 820 TRP B O 1
ATOM 15036 N N . PHE B 1 821 ? 15.133 -24.312 -34.125 1 93.69 821 PHE B N 1
ATOM 15037 C CA . PHE B 1 821 ? 13.719 -23.953 -34.125 1 93.69 821 PHE B CA 1
ATOM 15038 C C . PHE B 1 821 ? 13.211 -23.703 -35.531 1 93.69 821 PHE B C 1
ATOM 15040 O O . PHE B 1 821 ? 12.086 -24.078 -35.875 1 93.69 821 PHE B O 1
ATOM 15047 N N . TYR B 1 822 ? 14.062 -23.125 -36.312 1 88.56 822 TYR B N 1
ATOM 15048 C CA . TYR B 1 822 ? 13.695 -22.844 -37.688 1 88.56 822 TYR B CA 1
ATOM 15049 C C . TYR B 1 822 ? 13.523 -24.125 -38.5 1 88.56 822 TYR B C 1
ATOM 15051 O O . TYR B 1 822 ? 12.609 -24.234 -39.312 1 88.56 822 TYR B O 1
ATOM 15059 N N . GLU B 1 823 ? 14.328 -25.031 -38.188 1 90.12 823 GLU B N 1
ATOM 15060 C CA . GLU B 1 823 ? 14.359 -26.281 -38.969 1 90.12 823 GLU B CA 1
ATOM 15061 C C . GLU B 1 823 ? 13.289 -27.25 -38.469 1 90.12 823 GLU B C 1
ATOM 15063 O O . GLU B 1 823 ? 12.727 -28 -39.281 1 90.12 823 GLU B O 1
ATOM 15068 N N . ASN B 1 824 ? 13.062 -27.266 -37.281 1 90.31 824 ASN B N 1
ATOM 15069 C CA . ASN B 1 824 ? 12.188 -28.266 -36.688 1 90.31 824 ASN B CA 1
ATOM 15070 C C . ASN B 1 824 ? 10.719 -27.953 -36.938 1 90.31 824 ASN B C 1
ATOM 15072 O O . ASN B 1 824 ? 9.875 -28.859 -36.906 1 90.31 824 ASN B O 1
ATOM 15076 N N . TYR B 1 825 ? 10.422 -26.703 -37.031 1 87 825 TYR B N 1
ATOM 15077 C CA . TYR B 1 825 ? 9.023 -26.328 -37.219 1 87 825 TYR B CA 1
ATOM 15078 C C . TYR B 1 825 ? 8.789 -25.797 -38.625 1 87 825 TYR B C 1
ATOM 15080 O O . TYR B 1 825 ? 9.375 -24.781 -39.031 1 87 825 TYR B O 1
ATOM 15088 N N . ALA B 1 826 ? 7.973 -26.391 -39.344 1 76.31 826 ALA B N 1
ATOM 15089 C CA . ALA B 1 826 ? 7.809 -26.203 -40.781 1 76.31 826 ALA B CA 1
ATOM 15090 C C . ALA B 1 826 ? 7.016 -24.938 -41.062 1 76.31 826 ALA B C 1
ATOM 15092 O O . ALA B 1 826 ? 7.266 -24.25 -42.062 1 76.31 826 ALA B O 1
ATOM 15093 N N . ASP B 1 827 ? 6.055 -24.641 -40.219 1 76.56 827 ASP B N 1
ATOM 15094 C CA . ASP B 1 827 ? 5.219 -23.484 -40.5 1 76.56 827 ASP B CA 1
ATOM 15095 C C . ASP B 1 827 ? 5.52 -22.344 -39.5 1 76.56 827 ASP B C 1
ATOM 15097 O O . ASP B 1 827 ? 5.922 -22.609 -38.375 1 76.56 827 ASP B O 1
ATOM 15101 N N . SER B 1 828 ? 5.375 -21.109 -40.031 1 77.25 828 SER B N 1
ATOM 15102 C CA . SER B 1 828 ? 5.734 -19.922 -39.281 1 77.25 828 SER B CA 1
ATOM 15103 C C . SER B 1 828 ? 4.938 -19.812 -37.969 1 77.25 828 SER B C 1
ATOM 15105 O O . SER B 1 828 ? 5.449 -19.344 -36.969 1 77.25 828 SER B O 1
ATOM 15107 N N . HIS B 1 829 ? 3.732 -20.25 -37.969 1 75.94 829 HIS B N 1
ATOM 15108 C CA . HIS B 1 829 ? 2.904 -20.156 -36.781 1 75.94 829 HIS B CA 1
ATOM 15109 C C . HIS B 1 829 ? 3.375 -21.125 -35.719 1 75.94 829 HIS B C 1
ATOM 15111 O O . HIS B 1 829 ? 3.461 -20.766 -34.531 1 75.94 829 HIS B O 1
ATOM 15117 N N . SER B 1 830 ? 3.568 -22.375 -36.125 1 80.62 830 SER B N 1
ATOM 15118 C CA . SER B 1 830 ? 4.078 -23.359 -35.188 1 80.62 830 SER B CA 1
ATOM 15119 C C . SER B 1 830 ? 5.441 -22.953 -34.656 1 80.62 830 SER B C 1
ATOM 15121 O O . SER B 1 830 ? 5.746 -23.203 -33.469 1 80.62 830 SER B O 1
ATOM 15123 N N . TRP B 1 831 ? 6.176 -22.375 -35.562 1 86.94 831 TRP B N 1
ATOM 15124 C CA . TRP B 1 831 ? 7.488 -21.875 -35.156 1 86.94 831 TRP B CA 1
ATOM 15125 C C . TRP B 1 831 ? 7.359 -20.797 -34.094 1 86.94 831 TRP B C 1
ATOM 15127 O O . TRP B 1 831 ? 8.07 -20.828 -33.094 1 86.94 831 TRP B O 1
ATOM 15137 N N . TYR B 1 832 ? 6.453 -19.938 -34.312 1 86.31 832 TYR B N 1
ATOM 15138 C CA . TYR B 1 832 ? 6.234 -18.844 -33.375 1 86.31 832 TYR B CA 1
ATOM 15139 C C . TYR B 1 832 ? 5.742 -19.359 -32.031 1 86.31 832 TYR B C 1
ATOM 15141 O O . TYR B 1 832 ? 6.223 -18.938 -30.984 1 86.31 832 TYR B O 1
ATOM 15149 N N . LEU B 1 833 ? 4.832 -20.281 -32.062 1 84.5 833 LEU B N 1
ATOM 15150 C CA . LEU B 1 833 ? 4.258 -20.828 -30.844 1 84.5 833 LEU B CA 1
ATOM 15151 C C . LEU B 1 833 ? 5.305 -21.609 -30.047 1 84.5 833 LEU B C 1
ATOM 15153 O O . LEU B 1 833 ? 5.324 -21.562 -28.812 1 84.5 833 LEU B O 1
ATOM 15157 N N . ALA B 1 834 ? 6.102 -22.344 -30.781 1 90.5 834 ALA B N 1
ATOM 15158 C CA . ALA B 1 834 ? 7.137 -23.141 -30.125 1 90.5 834 ALA B CA 1
ATOM 15159 C C . ALA B 1 834 ? 8.164 -22.25 -29.438 1 90.5 834 ALA B C 1
ATOM 15161 O O . ALA B 1 834 ? 8.586 -22.516 -28.312 1 90.5 834 ALA B O 1
ATOM 15162 N N . ARG B 1 835 ? 8.539 -21.234 -30.125 1 92.06 835 ARG B N 1
ATOM 15163 C CA . ARG B 1 835 ? 9.484 -20.297 -29.547 1 92.06 835 ARG B CA 1
ATOM 15164 C C . ARG B 1 835 ? 8.891 -19.594 -28.344 1 92.06 835 ARG B C 1
ATOM 15166 O O . ARG B 1 835 ? 9.586 -19.375 -27.344 1 92.06 835 ARG B O 1
ATOM 15173 N N . ARG B 1 836 ? 7.707 -19.234 -28.469 1 91.06 836 ARG B N 1
ATOM 15174 C CA . ARG B 1 836 ? 7.008 -18.594 -27.359 1 91.06 836 ARG B CA 1
ATOM 15175 C C . ARG B 1 836 ? 6.914 -19.531 -26.156 1 91.06 836 ARG B C 1
ATOM 15177 O O . ARG B 1 836 ? 7.148 -19.109 -25.016 1 91.06 836 ARG B O 1
ATOM 15184 N N . ASN B 1 837 ? 6.582 -20.734 -26.406 1 93 837 ASN B N 1
ATOM 15185 C CA . ASN B 1 837 ? 6.508 -21.734 -25.344 1 93 837 ASN B CA 1
ATOM 15186 C C . ASN B 1 837 ? 7.863 -21.953 -24.688 1 93 837 ASN B C 1
ATOM 15188 O O . ASN B 1 837 ? 7.949 -22.062 -23.453 1 93 837 ASN B O 1
ATOM 15192 N N . PHE B 1 838 ? 8.836 -22 -25.531 1 95.81 838 PHE B N 1
ATOM 15193 C CA . PHE B 1 838 ? 10.195 -22.156 -25.016 1 95.81 838 PHE B CA 1
ATOM 15194 C C . PHE B 1 838 ? 10.547 -21.016 -24.078 1 95.81 838 PHE B C 1
ATOM 15196 O O . PHE B 1 838 ? 11.055 -21.234 -22.984 1 95.81 838 PHE B O 1
ATOM 15203 N N . THR B 1 839 ? 10.234 -19.844 -24.484 1 96.19 839 THR B N 1
ATOM 15204 C CA . THR B 1 839 ? 10.578 -18.641 -23.734 1 96.19 839 THR B CA 1
ATOM 15205 C C . THR B 1 839 ? 9.797 -18.578 -22.422 1 96.19 839 THR B C 1
ATOM 15207 O O . THR B 1 839 ? 10.383 -18.359 -21.359 1 96.19 839 THR B O 1
ATOM 15210 N N . ARG B 1 840 ? 8.562 -18.828 -22.422 1 94.56 840 ARG B N 1
ATOM 15211 C CA . ARG B 1 840 ? 7.688 -18.656 -21.266 1 94.56 840 ARG B CA 1
ATOM 15212 C C . ARG B 1 840 ? 7.914 -19.766 -20.234 1 94.56 840 ARG B C 1
ATOM 15214 O O . ARG B 1 840 ? 7.926 -19.5 -19.031 1 94.56 840 ARG B O 1
ATOM 15221 N N . THR B 1 841 ? 8.031 -20.969 -20.719 1 96.56 841 THR B N 1
ATOM 15222 C CA . THR B 1 841 ? 8.258 -22.062 -19.781 1 96.56 841 THR B CA 1
ATOM 15223 C C . THR B 1 841 ? 9.656 -21.984 -19.172 1 96.56 841 THR B C 1
ATOM 15225 O O . THR B 1 841 ? 9.852 -22.344 -18.016 1 96.56 841 THR B O 1
ATOM 15228 N N . SER B 1 842 ? 10.617 -21.5 -19.969 1 97.25 842 SER B N 1
ATOM 15229 C CA . SER B 1 842 ? 11.945 -21.266 -19.422 1 97.25 842 SER B CA 1
ATOM 15230 C C . SER B 1 842 ? 11.922 -20.203 -18.328 1 97.25 842 SER B C 1
ATOM 15232 O O . SER B 1 842 ? 12.562 -20.359 -17.297 1 97.25 842 SER B O 1
ATOM 15234 N N . ALA B 1 843 ? 11.188 -19.141 -18.609 1 97.25 843 ALA B N 1
ATOM 15235 C CA . ALA B 1 843 ? 11.055 -18.078 -17.641 1 97.25 843 ALA B CA 1
ATOM 15236 C C . ALA B 1 843 ? 10.414 -18.594 -16.344 1 97.25 843 ALA B C 1
ATOM 15238 O O . ALA B 1 843 ? 10.883 -18.281 -15.25 1 97.25 843 ALA B O 1
ATOM 15239 N N . THR B 1 844 ? 9.43 -19.359 -16.438 1 96.38 844 THR B N 1
ATOM 15240 C CA . THR B 1 844 ? 8.672 -19.859 -15.289 1 96.38 844 THR B CA 1
ATOM 15241 C C . THR B 1 844 ? 9.547 -20.75 -14.406 1 96.38 844 THR B C 1
ATOM 15243 O O . THR B 1 844 ? 9.648 -20.531 -13.203 1 96.38 844 THR B O 1
ATOM 15246 N N . ILE B 1 845 ? 10.18 -21.688 -15.008 1 97.19 845 ILE B N 1
ATOM 15247 C CA . ILE B 1 845 ? 10.953 -22.641 -14.219 1 97.19 845 ILE B CA 1
ATOM 15248 C C . ILE B 1 845 ? 12.188 -21.953 -13.648 1 97.19 845 ILE B C 1
ATOM 15250 O O . ILE B 1 845 ? 12.664 -22.312 -12.57 1 97.19 845 ILE B O 1
ATOM 15254 N N . SER B 1 846 ? 12.703 -20.953 -14.375 1 97.5 846 SER B N 1
ATOM 15255 C CA . SER B 1 846 ? 13.844 -20.188 -13.867 1 97.5 846 SER B CA 1
ATOM 15256 C C . SER B 1 846 ? 13.5 -19.469 -12.57 1 97.5 846 SER B C 1
ATOM 15258 O O . SER B 1 846 ? 14.25 -19.547 -11.594 1 97.5 846 SER B O 1
ATOM 15260 N N . VAL B 1 847 ? 12.359 -18.859 -12.516 1 97.06 847 VAL B N 1
ATOM 15261 C CA . VAL B 1 847 ? 11.961 -18.109 -11.328 1 97.06 847 VAL B CA 1
ATOM 15262 C C . VAL B 1 847 ? 11.633 -19.078 -10.195 1 97.06 847 VAL B C 1
ATOM 15264 O O . VAL B 1 847 ? 12.016 -18.844 -9.047 1 97.06 847 VAL B O 1
ATOM 15267 N N . LEU B 1 848 ? 10.945 -20.141 -10.508 1 97 848 LEU B N 1
ATOM 15268 C CA . LEU B 1 848 ? 10.625 -21.125 -9.492 1 97 848 LEU B CA 1
ATOM 15269 C C . LEU B 1 848 ? 11.891 -21.734 -8.906 1 97 848 LEU B C 1
ATOM 15271 O O . LEU B 1 848 ? 12.008 -21.891 -7.691 1 97 848 LEU B O 1
ATOM 15275 N N . GLY B 1 849 ? 12.797 -22.031 -9.82 1 97.06 849 GLY B N 1
ATOM 15276 C CA . GLY B 1 849 ? 14.07 -22.562 -9.375 1 97.06 849 GLY B CA 1
ATOM 15277 C C . GLY B 1 849 ? 14.867 -21.594 -8.531 1 97.06 849 GLY B C 1
ATOM 15278 O O . GLY B 1 849 ? 15.461 -21.969 -7.516 1 97.06 849 GLY B O 1
ATOM 15279 N N . TYR B 1 850 ? 14.844 -20.391 -8.922 1 96.06 850 TYR B N 1
ATOM 15280 C CA . TYR B 1 850 ? 15.531 -19.344 -8.172 1 96.06 850 TYR B CA 1
ATOM 15281 C C . TYR B 1 850 ? 14.992 -19.25 -6.75 1 96.06 850 TYR B C 1
ATOM 15283 O O . TYR B 1 850 ? 15.758 -19.125 -5.797 1 96.06 850 TYR B O 1
ATOM 15291 N N . ILE B 1 851 ? 13.711 -19.281 -6.59 1 96.19 851 ILE B N 1
ATOM 15292 C CA . ILE B 1 851 ? 13.086 -19.125 -5.281 1 96.19 851 ILE 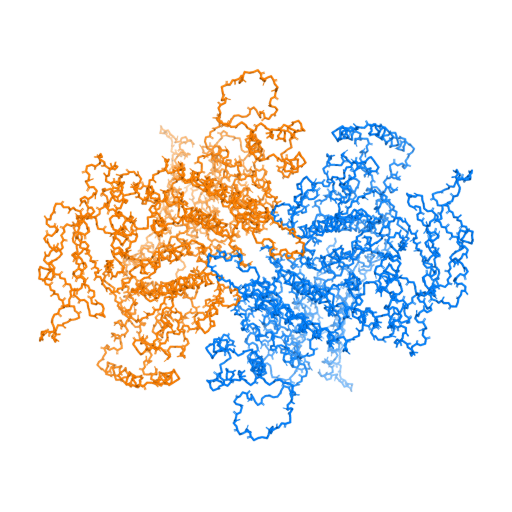B CA 1
ATOM 15293 C C . ILE B 1 851 ? 13.516 -20.281 -4.371 1 96.19 851 ILE B C 1
ATOM 15295 O O . ILE B 1 851 ? 13.812 -20.062 -3.193 1 96.19 851 ILE B O 1
ATOM 15299 N N . LEU B 1 852 ? 13.656 -21.469 -4.922 1 95.81 852 LEU B N 1
ATOM 15300 C CA . LEU B 1 852 ? 14.008 -22.625 -4.117 1 95.81 852 LEU B CA 1
ATOM 15301 C C . LEU B 1 852 ? 15.516 -22.828 -4.062 1 95.81 852 LEU B C 1
ATOM 15303 O O . LEU B 1 852 ? 16.016 -23.734 -3.402 1 95.81 852 LEU B O 1
ATOM 15307 N N . GLY B 1 853 ? 16.25 -22 -4.746 1 93.69 853 GLY B N 1
ATOM 15308 C CA . GLY B 1 853 ? 17.703 -22.094 -4.773 1 93.69 853 GLY B CA 1
ATOM 15309 C C . GLY B 1 853 ? 18.203 -23.281 -5.586 1 93.69 853 GLY B C 1
ATOM 15310 O O . GLY B 1 853 ? 19.109 -24 -5.156 1 93.69 853 GLY B O 1
ATOM 15311 N N . LEU B 1 854 ? 17.531 -23.453 -6.699 1 95.06 854 LEU B N 1
ATOM 15312 C CA . LEU B 1 854 ? 17.891 -24.578 -7.559 1 95.06 854 LEU B CA 1
ATOM 15313 C C . LEU B 1 854 ? 19.219 -24.312 -8.258 1 95.06 854 LEU B C 1
ATOM 15315 O O . LEU B 1 854 ? 19.406 -23.281 -8.891 1 95.06 854 LEU B O 1
ATOM 15319 N N . CYS B 1 855 ? 20.094 -25.266 -8.109 1 91.5 855 CYS B N 1
ATOM 15320 C CA . CYS B 1 855 ? 21.422 -25.172 -8.734 1 91.5 855 CYS B CA 1
ATOM 15321 C C . CYS B 1 855 ? 21.641 -26.344 -9.695 1 91.5 855 CYS B C 1
ATOM 15323 O O . CYS B 1 855 ? 20.688 -27 -10.117 1 91.5 855 CYS B O 1
ATOM 15325 N N . ASP B 1 856 ? 22.734 -26.516 -10.242 1 90.5 856 ASP B N 1
ATOM 15326 C CA . ASP B 1 856 ? 23.172 -27.609 -11.102 1 90.5 856 ASP B CA 1
ATOM 15327 C C . ASP B 1 856 ? 22.359 -27.641 -12.398 1 90.5 856 ASP B C 1
ATOM 15329 O O . ASP B 1 856 ? 21.797 -28.688 -12.758 1 90.5 856 ASP B O 1
ATOM 15333 N N . ARG B 1 857 ? 22.203 -26.516 -13.008 1 92.5 857 ARG B N 1
ATOM 15334 C CA . ARG B 1 857 ? 21.422 -26.453 -14.242 1 92.5 857 ARG B CA 1
ATOM 15335 C C . ARG B 1 857 ? 22.328 -26.641 -15.461 1 92.5 857 ARG B C 1
ATOM 15337 O O . ARG B 1 857 ? 22.328 -25.812 -16.375 1 92.5 857 ARG B O 1
ATOM 15344 N N . HIS B 1 858 ? 22.969 -27.859 -15.422 1 92.44 858 HIS B N 1
ATOM 15345 C CA . HIS B 1 858 ? 23.703 -28.281 -16.609 1 92.44 858 HIS B CA 1
ATOM 15346 C C . HIS B 1 858 ? 22.766 -28.375 -17.812 1 92.44 858 HIS B C 1
ATOM 15348 O O . HIS B 1 858 ? 21.562 -28.625 -17.656 1 92.44 858 HIS B O 1
ATOM 15354 N N . ALA B 1 859 ? 23.312 -28.234 -18.984 1 94.62 859 ALA B N 1
ATOM 15355 C CA . ALA B 1 859 ? 22.484 -28.219 -20.188 1 94.62 859 ALA B CA 1
ATOM 15356 C C . ALA B 1 859 ? 21.797 -29.562 -20.391 1 94.62 859 ALA B C 1
ATOM 15358 O O . ALA B 1 859 ? 20.797 -29.656 -21.109 1 94.62 859 ALA B O 1
ATOM 15359 N N . GLU B 1 860 ? 22.297 -30.625 -19.75 1 92.75 860 GLU B N 1
ATOM 15360 C CA . GLU B 1 860 ? 21.688 -31.953 -19.828 1 92.75 860 GLU B CA 1
ATOM 15361 C C . GLU B 1 860 ? 20.438 -32.062 -18.969 1 92.75 860 GLU B C 1
ATOM 15363 O O . GLU B 1 860 ? 19.562 -32.875 -19.203 1 92.75 860 GLU B O 1
ATOM 15368 N N . ASN B 1 861 ? 20.359 -31.188 -18 1 94.81 861 ASN B N 1
ATOM 15369 C CA . ASN B 1 861 ? 19.234 -31.219 -17.062 1 94.81 861 ASN B CA 1
ATOM 15370 C C . ASN B 1 861 ? 18.078 -30.359 -17.531 1 94.81 861 ASN B C 1
ATOM 15372 O O . ASN B 1 861 ? 17.031 -30.297 -16.875 1 94.81 861 ASN B O 1
ATOM 15376 N N . ILE B 1 862 ? 18.25 -29.672 -18.641 1 97 862 ILE B N 1
ATOM 15377 C CA . ILE B 1 862 ? 17.203 -28.875 -19.281 1 97 862 ILE B CA 1
ATOM 15378 C C . ILE B 1 862 ? 16.75 -29.547 -20.578 1 97 862 ILE B C 1
ATOM 15380 O O . ILE B 1 862 ? 17.547 -29.672 -21.516 1 97 862 ILE B O 1
ATOM 15384 N N . LEU B 1 863 ? 15.547 -30 -20.578 1 97.56 863 LEU B N 1
ATOM 15385 C CA . LEU B 1 863 ? 15.016 -30.75 -21.719 1 97.56 863 LEU B CA 1
ATOM 15386 C C . LEU B 1 863 ? 14 -29.906 -22.484 1 97.56 863 LEU B C 1
ATOM 15388 O O . LEU B 1 863 ? 13.352 -29.016 -21.906 1 97.56 863 LEU B O 1
ATOM 15392 N N . VAL B 1 864 ? 13.883 -30.141 -23.766 1 96.94 864 VAL B N 1
ATOM 15393 C CA . VAL B 1 864 ? 12.93 -29.438 -24.625 1 96.94 864 VAL B CA 1
ATOM 15394 C C . VAL B 1 864 ? 12.023 -30.438 -25.328 1 96.94 864 VAL B C 1
ATOM 15396 O O . VAL B 1 864 ? 12.492 -31.469 -25.828 1 96.94 864 VAL B O 1
ATOM 15399 N N . ASP B 1 865 ? 10.781 -30.203 -25.234 1 95.5 865 ASP B N 1
ATOM 15400 C CA . ASP B 1 865 ? 9.812 -30.984 -26 1 95.5 865 ASP B CA 1
ATOM 15401 C C . ASP B 1 865 ? 9.695 -30.469 -27.438 1 95.5 865 ASP B C 1
ATOM 15403 O O . ASP B 1 865 ? 9.172 -29.391 -27.672 1 95.5 865 ASP B O 1
ATOM 15407 N N . PRO B 1 866 ? 10.141 -31.203 -28.344 1 92.62 866 PRO B N 1
ATOM 15408 C CA . PRO B 1 866 ? 10.148 -30.719 -29.734 1 92.62 866 PRO B CA 1
ATOM 15409 C C . PRO B 1 866 ? 8.75 -30.516 -30.297 1 92.62 866 PRO B C 1
ATOM 15411 O O . PRO B 1 866 ? 8.57 -29.781 -31.266 1 92.62 866 PRO B O 1
ATOM 15414 N N . SER B 1 867 ? 7.785 -31.094 -29.766 1 88.19 867 SER B N 1
ATOM 15415 C CA . SER B 1 867 ? 6.422 -30.984 -30.281 1 88.19 867 SER B CA 1
ATOM 15416 C C . SER B 1 867 ? 5.797 -29.641 -29.891 1 88.19 867 SER B C 1
ATOM 15418 O O . SER B 1 867 ? 4.992 -29.094 -30.641 1 88.19 867 SER B O 1
ATOM 15420 N N . THR B 1 868 ? 6.16 -29.141 -28.828 1 89.56 868 THR B N 1
ATOM 15421 C CA . THR B 1 868 ? 5.496 -27.938 -28.328 1 89.56 868 THR B CA 1
ATOM 15422 C C . THR B 1 868 ? 6.504 -26.812 -28.125 1 89.56 868 THR B C 1
ATOM 15424 O O . THR B 1 868 ? 6.129 -25.641 -28.062 1 89.56 868 THR B O 1
ATOM 15427 N N . GLY B 1 869 ? 7.738 -27.172 -27.984 1 93.19 869 GLY B N 1
ATOM 15428 C CA . GLY B 1 869 ? 8.766 -26.188 -27.672 1 93.19 869 GLY B CA 1
ATOM 15429 C C . GLY B 1 869 ? 8.914 -25.938 -26.172 1 93.19 869 GLY B C 1
ATOM 15430 O O . GLY B 1 869 ? 9.805 -25.188 -25.75 1 93.19 869 GLY B O 1
ATOM 15431 N N . GLN B 1 870 ? 8.156 -26.625 -25.297 1 94.88 870 GLN B N 1
ATOM 15432 C CA . GLN B 1 870 ? 8.172 -26.406 -23.859 1 94.88 870 GLN B CA 1
ATOM 15433 C C . GLN B 1 870 ? 9.445 -26.969 -23.234 1 94.88 870 GLN B C 1
ATOM 15435 O O . GLN B 1 870 ? 10 -27.953 -23.719 1 94.88 870 GLN B O 1
ATOM 15440 N N . VAL B 1 871 ? 9.812 -26.281 -22.188 1 96.75 871 VAL B N 1
ATOM 15441 C CA . VAL B 1 871 ? 11.023 -26.688 -21.484 1 96.75 871 VAL B CA 1
ATOM 15442 C C . VAL B 1 871 ? 10.648 -27.438 -20.203 1 96.75 871 VAL B C 1
ATOM 15444 O O . VAL B 1 871 ? 9.711 -27.062 -19.5 1 96.75 871 VAL B O 1
ATOM 15447 N N . VAL B 1 872 ? 11.32 -28.547 -19.906 1 96.38 872 VAL B N 1
ATOM 15448 C CA . VAL B 1 872 ? 11.141 -29.359 -18.703 1 96.38 872 VAL B CA 1
ATOM 15449 C C . VAL B 1 872 ? 12.492 -29.594 -18.031 1 96.38 872 VAL B C 1
ATOM 15451 O O . VAL B 1 872 ? 13.453 -30.016 -18.672 1 96.38 872 VAL B O 1
ATOM 15454 N N . HIS B 1 873 ? 12.609 -29.234 -16.781 1 96.88 873 HIS B N 1
ATOM 15455 C CA . HIS B 1 873 ? 13.844 -29.484 -16.031 1 96.88 873 HIS B CA 1
ATOM 15456 C C . HIS B 1 873 ? 13.805 -30.812 -15.312 1 96.88 873 HIS B C 1
ATOM 15458 O O . HIS B 1 873 ? 12.727 -31.312 -14.977 1 96.88 873 HIS B O 1
ATOM 15464 N N . VAL B 1 874 ? 14.906 -31.438 -15.164 1 94.5 874 VAL B N 1
ATOM 15465 C CA . VAL B 1 874 ? 15 -32.688 -14.43 1 94.5 874 VAL B CA 1
ATOM 15466 C C . VAL B 1 874 ? 16.156 -32.625 -13.43 1 94.5 874 VAL B C 1
ATOM 15468 O O . VAL B 1 874 ? 16.922 -31.656 -13.422 1 94.5 874 VAL B O 1
ATOM 15471 N N . ASP B 1 875 ? 16.234 -33.531 -12.461 1 92.38 875 ASP B N 1
ATOM 15472 C CA . ASP B 1 875 ? 17.281 -33.656 -11.461 1 92.38 875 ASP B CA 1
ATOM 15473 C C . ASP B 1 875 ? 17.359 -32.438 -10.555 1 92.38 875 ASP B C 1
ATOM 15475 O O . ASP B 1 875 ? 18.172 -31.547 -10.781 1 92.38 875 ASP B O 1
ATOM 15479 N N . PHE B 1 876 ? 16.641 -32.438 -9.57 1 94.62 876 PHE B N 1
ATOM 15480 C CA . PHE B 1 876 ? 16.578 -31.312 -8.656 1 94.62 876 PHE B CA 1
ATOM 15481 C C . PHE B 1 876 ? 17.312 -31.625 -7.355 1 94.62 876 PHE B C 1
ATOM 15483 O O . PHE B 1 876 ? 16.938 -31.141 -6.293 1 94.62 876 PHE B O 1
ATOM 15490 N N . ASN B 1 877 ? 18.297 -32.406 -7.387 1 90.81 877 ASN B N 1
ATOM 15491 C CA . ASN B 1 877 ? 19.016 -32.812 -6.191 1 90.81 877 ASN B CA 1
ATOM 15492 C C . ASN B 1 877 ? 19.75 -31.656 -5.539 1 90.81 877 ASN B C 1
ATOM 15494 O O . ASN B 1 877 ? 19.938 -31.641 -4.324 1 90.81 877 ASN B O 1
ATOM 15498 N N . CYS B 1 878 ? 20.141 -30.641 -6.352 1 93.06 878 CYS B N 1
ATOM 15499 C CA . CYS B 1 878 ? 20.891 -29.516 -5.832 1 93.06 878 CYS B CA 1
ATOM 15500 C C . CYS B 1 878 ? 19.969 -28.344 -5.52 1 93.06 878 CYS B C 1
ATOM 15502 O O . CYS B 1 878 ? 20.219 -27.219 -5.973 1 93.06 878 CYS B O 1
ATOM 15504 N N . LEU B 1 879 ? 19.016 -28.578 -4.676 1 92.19 879 LEU B N 1
ATOM 15505 C CA . LEU B 1 879 ? 18.094 -27.547 -4.207 1 92.19 879 LEU B CA 1
ATOM 15506 C C . LEU B 1 879 ? 18.672 -26.828 -2.996 1 92.19 879 LEU B C 1
ATOM 15508 O O . LEU B 1 879 ? 19.625 -27.297 -2.379 1 92.19 879 LEU B O 1
ATOM 15512 N N . PHE B 1 880 ? 18.172 -25.609 -2.576 1 91.25 880 PHE B N 1
ATOM 15513 C CA . PHE B 1 880 ? 18.484 -24.859 -1.372 1 91.25 880 PHE B CA 1
ATOM 15514 C C . PHE B 1 880 ? 19.922 -24.344 -1.407 1 91.25 880 PHE B C 1
ATOM 15516 O O . PHE B 1 880 ? 20.641 -24.438 -0.415 1 91.25 880 PHE B O 1
ATOM 15523 N N . ASN B 1 881 ? 20.344 -23.969 -2.553 1 89.06 881 ASN B N 1
ATOM 15524 C CA . ASN B 1 881 ? 21.625 -23.297 -2.783 1 89.06 881 ASN B CA 1
ATOM 15525 C C . ASN B 1 881 ? 22.797 -24.234 -2.523 1 89.06 881 ASN B C 1
ATOM 15527 O O . ASN B 1 881 ? 23.859 -23.781 -2.084 1 89.06 881 ASN B O 1
ATOM 15531 N N . ARG B 1 882 ? 22.641 -25.438 -2.736 1 88.88 882 ARG B N 1
ATOM 15532 C CA . ARG B 1 882 ? 23.688 -26.422 -2.506 1 88.88 882 ARG B CA 1
ATOM 15533 C C . ARG B 1 882 ? 24.875 -26.172 -3.422 1 88.88 882 ARG B C 1
ATOM 15535 O O . ARG B 1 882 ? 26.031 -26.422 -3.039 1 88.88 882 ARG B O 1
ATOM 15542 N N . GLY B 1 883 ? 24.594 -25.672 -4.629 1 89.5 883 GLY B N 1
ATOM 15543 C CA . GLY B 1 883 ? 25.641 -25.438 -5.613 1 89.5 883 GLY B CA 1
ATOM 15544 C C . GLY B 1 883 ? 26.641 -24.375 -5.176 1 89.5 883 GLY B C 1
ATOM 15545 O O . GLY B 1 883 ? 27.766 -24.344 -5.68 1 89.5 883 GLY B O 1
ATOM 15546 N N . GLU B 1 884 ? 26.281 -23.578 -4.25 1 85.75 884 GLU B N 1
ATOM 15547 C CA . GLU B 1 884 ? 27.172 -22.531 -3.762 1 85.75 884 GLU B CA 1
ATOM 15548 C C . GLU B 1 884 ? 28.281 -23.125 -2.896 1 85.75 884 GLU B C 1
ATOM 15550 O O . GLU B 1 884 ? 29.312 -22.469 -2.68 1 85.75 884 GLU B O 1
ATOM 15555 N N . GLU B 1 885 ? 28.078 -24.359 -2.461 1 84.12 885 GLU B N 1
ATOM 15556 C CA . GLU B 1 885 ? 29.047 -25 -1.565 1 84.12 885 GLU B CA 1
ATOM 15557 C C . GLU B 1 885 ? 29.984 -25.922 -2.336 1 84.12 885 GLU B C 1
ATOM 15559 O O . GLU B 1 885 ? 30.906 -26.516 -1.753 1 84.12 885 GLU B O 1
ATOM 15564 N N . PHE B 1 886 ? 29.844 -25.938 -3.646 1 88.12 886 PHE B N 1
ATOM 15565 C CA . PHE B 1 886 ? 30.719 -26.75 -4.469 1 88.12 886 PHE B CA 1
ATOM 15566 C C . PHE B 1 886 ? 32.156 -26.203 -4.453 1 88.12 886 PHE B C 1
ATOM 15568 O O . PHE B 1 886 ? 32.375 -25.078 -4.004 1 88.12 886 PHE B O 1
ATOM 15575 N N . MET B 1 887 ? 33.062 -27.047 -4.898 1 85.31 887 MET B N 1
ATOM 15576 C CA . MET B 1 887 ? 34.438 -26.578 -5.012 1 85.31 887 MET B CA 1
ATOM 15577 C C . MET B 1 887 ? 34.531 -25.344 -5.895 1 85.31 887 MET B C 1
ATOM 15579 O O . MET B 1 887 ? 35.219 -24.375 -5.559 1 85.31 887 MET B O 1
ATOM 15583 N N . VAL B 1 888 ? 33.906 -25.469 -7.023 1 89.94 888 VAL B N 1
ATOM 15584 C CA . VAL B 1 888 ? 33.625 -24.297 -7.836 1 89.94 888 VAL B CA 1
ATOM 15585 C C . VAL B 1 888 ? 32.188 -23.859 -7.648 1 89.94 888 VAL B C 1
ATOM 15587 O O . VAL B 1 888 ? 31.281 -24.422 -8.258 1 89.94 888 VAL B O 1
ATOM 15590 N N . PRO B 1 889 ? 32.031 -22.844 -6.855 1 88.44 889 PRO B N 1
ATOM 15591 C CA . PRO B 1 889 ? 30.656 -22.453 -6.523 1 88.44 889 PRO B CA 1
ATOM 15592 C C . PRO B 1 889 ? 29.891 -21.938 -7.727 1 88.44 889 PRO B C 1
ATOM 15594 O O . PRO B 1 889 ? 30.453 -21.266 -8.586 1 88.44 889 PRO B O 1
ATOM 15597 N N . GLU B 1 890 ? 28.688 -22.25 -7.762 1 90.5 890 GLU B N 1
ATOM 15598 C CA . GLU B 1 890 ? 27.812 -21.672 -8.781 1 90.5 890 GLU B CA 1
ATOM 15599 C C . GLU B 1 890 ? 27.453 -20.219 -8.453 1 90.5 890 GLU B C 1
ATOM 15601 O O . GLU B 1 890 ? 27.25 -19.875 -7.289 1 90.5 890 GLU B O 1
ATOM 15606 N N . CYS B 1 891 ? 27.391 -19.375 -9.516 1 87.94 891 CYS B N 1
ATOM 15607 C CA . CYS B 1 891 ? 27.297 -17.938 -9.273 1 87.94 891 CYS B CA 1
ATOM 15608 C C . CYS B 1 891 ? 26.078 -17.344 -9.984 1 87.94 891 CYS B C 1
ATOM 15610 O O . CYS B 1 891 ? 25.953 -16.125 -10.086 1 87.94 891 CYS B O 1
ATOM 15612 N N . VAL B 1 892 ? 25.234 -18.172 -10.547 1 91.88 892 VAL B N 1
ATOM 15613 C CA . VAL B 1 892 ? 24.062 -17.641 -11.25 1 91.88 892 VAL B CA 1
ATOM 15614 C C . VAL B 1 892 ? 22.797 -18.203 -10.625 1 91.88 892 VAL B C 1
ATOM 15616 O O . VAL B 1 892 ? 22.781 -19.344 -10.148 1 91.88 892 VAL B O 1
ATOM 15619 N N . PRO B 1 893 ? 21.75 -17.391 -10.586 1 92.81 893 PRO B N 1
ATOM 15620 C CA . PRO B 1 893 ? 20.5 -17.875 -9.992 1 92.81 893 PRO B CA 1
ATOM 15621 C C . PRO B 1 893 ? 19.812 -18.938 -10.844 1 92.81 893 PRO B C 1
ATOM 15623 O O . PRO B 1 893 ? 19.125 -19.812 -10.305 1 92.81 893 PRO B O 1
ATOM 15626 N N . PHE B 1 894 ? 19.875 -18.828 -12.188 1 96.44 894 PHE B N 1
ATOM 15627 C CA . PHE B 1 894 ? 19.375 -19.797 -13.156 1 96.44 894 PHE B CA 1
ATOM 15628 C C . PHE B 1 894 ? 20.141 -19.688 -14.469 1 96.44 894 PHE B C 1
ATOM 15630 O O . PHE B 1 894 ? 20.953 -18.797 -14.648 1 96.44 894 PHE B O 1
ATOM 15637 N N . ARG B 1 895 ? 19.969 -20.656 -15.297 1 96.88 895 ARG B N 1
ATOM 15638 C CA . ARG B 1 895 ? 20.719 -20.672 -16.562 1 96.88 895 ARG B CA 1
ATOM 15639 C C . ARG B 1 895 ? 20.062 -19.781 -17.594 1 96.88 895 ARG B C 1
ATOM 15641 O O . ARG B 1 895 ? 18.859 -19.922 -17.875 1 96.88 895 ARG B O 1
ATOM 15648 N N . LEU B 1 896 ? 20.688 -18.828 -18.094 1 97.06 896 LEU B N 1
ATOM 15649 C CA . LEU B 1 896 ? 20.281 -17.953 -19.188 1 97.06 896 LEU B CA 1
ATOM 15650 C C . LEU B 1 896 ? 21.469 -17.594 -20.062 1 97.06 896 LEU B C 1
ATOM 15652 O O . LEU B 1 896 ? 21.922 -16.453 -20.078 1 97.06 896 LEU B O 1
ATOM 15656 N N . THR B 1 897 ? 21.922 -18.578 -20.859 1 96.69 897 THR B N 1
ATOM 15657 C CA . THR B 1 897 ? 23.141 -18.469 -21.656 1 96.69 897 THR B CA 1
ATOM 15658 C C . THR B 1 897 ? 22.797 -17.984 -23.062 1 96.69 897 THR B C 1
ATOM 15660 O O . THR B 1 897 ? 21.641 -17.797 -23.406 1 96.69 897 THR B O 1
ATOM 15663 N N . GLN B 1 898 ? 23.797 -17.828 -23.875 1 95.25 898 GLN B N 1
ATOM 15664 C CA . GLN B 1 898 ? 23.703 -17.156 -25.172 1 95.25 898 GLN B CA 1
ATOM 15665 C C . GLN B 1 898 ? 22.734 -17.891 -26.094 1 95.25 898 GLN B C 1
ATOM 15667 O O . GLN B 1 898 ? 21.984 -17.266 -26.844 1 95.25 898 GLN B O 1
ATOM 15672 N N . ASN B 1 899 ? 22.797 -19.219 -26.125 1 96.25 899 ASN B N 1
ATOM 15673 C CA . ASN B 1 899 ? 21.922 -19.969 -27.031 1 96.25 899 ASN B CA 1
ATOM 15674 C C . ASN B 1 899 ? 20.453 -19.859 -26.625 1 96.25 899 ASN B C 1
ATOM 15676 O O . ASN B 1 899 ? 19.578 -19.781 -27.5 1 96.25 899 ASN B O 1
ATOM 15680 N N . MET B 1 900 ? 20.203 -19.891 -25.375 1 96.94 900 MET B N 1
ATOM 15681 C CA . MET B 1 900 ? 18.828 -19.672 -24.906 1 96.94 900 MET B CA 1
ATOM 15682 C C . MET B 1 900 ? 18.328 -18.297 -25.312 1 96.94 900 MET B C 1
ATOM 15684 O O . MET B 1 900 ? 17.219 -18.156 -25.812 1 96.94 900 MET B O 1
ATOM 15688 N N . LEU B 1 901 ? 19.188 -17.266 -25.141 1 95.81 901 LEU B N 1
ATOM 15689 C CA . LEU B 1 901 ? 18.828 -15.891 -25.469 1 95.81 901 LEU B CA 1
ATOM 15690 C C . LEU B 1 901 ? 18.531 -15.75 -26.953 1 95.81 901 LEU B C 1
ATOM 15692 O O . LEU B 1 901 ? 17.562 -15.086 -27.344 1 95.81 901 LEU B O 1
ATOM 15696 N N . SER B 1 902 ? 19.328 -16.375 -27.734 1 94.25 902 SER B N 1
ATOM 15697 C CA . SER B 1 902 ? 19.156 -16.297 -29.188 1 94.25 902 SER B CA 1
ATOM 15698 C C . SER B 1 902 ? 17.859 -16.953 -29.625 1 94.25 902 SER B C 1
ATOM 15700 O O . SER B 1 902 ? 17.188 -16.484 -30.531 1 94.25 902 SER B O 1
ATOM 15702 N N . ALA B 1 903 ? 17.547 -18.047 -29 1 94.88 903 ALA B N 1
ATOM 15703 C CA . ALA B 1 903 ? 16.344 -18.797 -29.328 1 94.88 903 ALA B CA 1
ATOM 15704 C C . ALA B 1 903 ? 15.086 -17.984 -28.969 1 94.88 903 ALA B C 1
ATOM 15706 O O . ALA B 1 903 ? 14.016 -18.219 -29.531 1 94.88 903 ALA B O 1
ATOM 15707 N N . MET B 1 904 ? 15.219 -17.031 -28.109 1 94.12 904 MET B N 1
ATOM 15708 C CA . MET B 1 904 ? 14.086 -16.219 -27.656 1 94.12 904 MET B CA 1
ATOM 15709 C C . MET B 1 904 ? 13.766 -15.117 -28.656 1 94.12 904 MET B C 1
ATOM 15711 O O . MET B 1 904 ? 12.711 -14.492 -28.578 1 94.12 904 MET B O 1
ATOM 15715 N N . GLY B 1 905 ? 14.602 -14.875 -29.625 1 88.38 905 GLY B N 1
ATOM 15716 C CA . GLY B 1 905 ? 14.32 -13.883 -30.656 1 88.38 905 GLY B CA 1
ATOM 15717 C C . GLY B 1 905 ? 15.117 -12.602 -30.484 1 88.38 905 GLY B C 1
ATOM 15718 O O . GLY B 1 905 ? 16.094 -12.562 -29.734 1 88.38 905 GLY B O 1
ATOM 15719 N N . VAL B 1 906 ? 14.633 -11.547 -31.062 1 85.69 906 VAL B N 1
ATOM 15720 C CA . VAL B 1 906 ? 15.367 -10.297 -31.188 1 85.69 906 VAL B CA 1
ATOM 15721 C C . VAL B 1 906 ? 15.352 -9.555 -29.859 1 85.69 906 VAL B C 1
ATOM 15723 O O . VAL B 1 906 ? 16.312 -8.859 -29.516 1 85.69 906 VAL B O 1
ATOM 15726 N N . LEU B 1 907 ? 14.383 -9.867 -29.062 1 87.06 907 LEU B N 1
ATOM 15727 C CA . LEU B 1 907 ? 14.258 -9.148 -27.797 1 87.06 907 LEU B CA 1
ATOM 15728 C C . LEU B 1 907 ? 15.039 -9.852 -26.703 1 87.06 907 LEU B C 1
ATOM 15730 O O . LEU B 1 907 ? 15.266 -9.273 -25.641 1 87.06 907 LEU B O 1
ATOM 15734 N N . GLY B 1 908 ? 15.445 -11.078 -27.031 1 90.56 908 GLY B N 1
ATOM 15735 C CA . GLY B 1 908 ? 16.156 -11.844 -26.031 1 90.56 908 GLY B CA 1
ATOM 15736 C C . GLY B 1 908 ? 15.367 -12.008 -24.734 1 90.56 908 GLY B C 1
ATOM 15737 O O . GLY B 1 908 ? 14.211 -12.438 -24.766 1 90.56 908 GLY B O 1
ATOM 15738 N N . CYS B 1 909 ? 16.031 -11.484 -23.641 1 90.69 909 CYS B N 1
ATOM 15739 C CA . CYS B 1 909 ? 15.375 -11.664 -22.344 1 90.69 909 CYS B CA 1
ATOM 15740 C C . CYS B 1 909 ? 14.5 -10.469 -22 1 90.69 909 CYS B C 1
ATOM 15742 O O . CYS B 1 909 ? 13.695 -10.523 -21.078 1 90.69 909 CYS B O 1
ATOM 15744 N N . ASP B 1 910 ? 14.445 -9.352 -22.719 1 87.94 910 ASP B N 1
ATOM 15745 C CA . ASP B 1 910 ? 13.719 -8.133 -22.391 1 87.94 910 ASP B CA 1
ATOM 15746 C C . ASP B 1 910 ? 12.305 -8.156 -22.969 1 87.94 910 ASP B C 1
ATOM 15748 O O . ASP B 1 910 ? 11.523 -7.227 -22.75 1 87.94 910 ASP B O 1
ATOM 15752 N N . GLY B 1 911 ? 11.891 -9.211 -23.438 1 90.88 911 GLY B N 1
ATOM 15753 C CA . GLY B 1 911 ? 10.539 -9.359 -23.969 1 90.88 911 GLY B CA 1
ATOM 15754 C C . GLY B 1 911 ? 9.672 -10.289 -23.141 1 90.88 911 GLY B C 1
ATOM 15755 O O . GLY B 1 911 ? 9.461 -10.055 -21.953 1 90.88 911 GLY B O 1
ATOM 15756 N N . PRO B 1 912 ? 9.266 -11.32 -23.797 1 90.12 912 PRO B N 1
ATOM 15757 C CA . PRO B 1 912 ? 8.352 -12.242 -23.125 1 90.12 912 PRO B CA 1
ATOM 15758 C C . PRO B 1 912 ? 8.992 -12.938 -21.922 1 90.12 912 PRO B C 1
ATOM 15760 O O . PRO B 1 912 ? 8.305 -13.297 -20.969 1 90.12 912 PRO B O 1
ATOM 15763 N N . PHE B 1 913 ? 10.289 -13.109 -22 1 95.69 913 PHE B N 1
ATOM 15764 C CA . PHE B 1 913 ? 10.961 -13.758 -20.875 1 95.69 913 PHE B CA 1
ATOM 15765 C C . PHE B 1 913 ? 10.82 -12.922 -19.609 1 95.69 913 PHE B C 1
ATOM 15767 O O . PHE B 1 913 ? 10.367 -13.43 -18.578 1 95.69 913 PHE B O 1
ATOM 15774 N N . ARG B 1 914 ? 11.125 -11.734 -19.703 1 94.25 914 ARG B N 1
ATOM 15775 C CA . ARG B 1 914 ? 11.062 -10.836 -18.562 1 94.25 914 ARG B CA 1
ATOM 15776 C C . ARG B 1 914 ? 9.625 -10.672 -18.078 1 94.25 914 ARG B C 1
ATOM 15778 O O . ARG B 1 914 ? 9.359 -10.734 -16.875 1 94.25 914 ARG B O 1
ATOM 15785 N N . SER B 1 915 ? 8.727 -10.406 -18.938 1 89.06 915 SER B N 1
ATOM 15786 C CA . SER B 1 915 ? 7.328 -10.211 -18.562 1 89.06 915 SER B CA 1
ATOM 15787 C C . SER B 1 915 ? 6.762 -11.445 -17.875 1 89.06 915 SER B C 1
ATOM 15789 O O . SER B 1 915 ? 6.004 -11.328 -16.906 1 89.06 915 SER B O 1
ATOM 15791 N N . THR B 1 916 ? 7.168 -12.617 -18.359 1 92.19 916 THR B N 1
ATOM 15792 C CA . THR B 1 916 ? 6.699 -13.859 -17.75 1 92.19 916 THR B CA 1
ATOM 15793 C C . THR B 1 916 ? 7.312 -14.047 -16.375 1 92.19 916 THR B C 1
ATOM 15795 O O . THR B 1 916 ? 6.637 -14.492 -15.445 1 92.19 916 THR B O 1
ATOM 15798 N N . CYS B 1 917 ? 8.562 -13.695 -16.281 1 95.31 917 CYS B N 1
ATOM 15799 C CA . CYS B 1 917 ? 9.203 -13.781 -14.977 1 95.31 917 CYS B CA 1
ATOM 15800 C C . CYS B 1 917 ? 8.469 -12.93 -13.953 1 95.31 917 CYS B C 1
ATOM 15802 O O . CYS B 1 917 ? 8.25 -13.359 -12.82 1 95.31 917 CYS B O 1
ATOM 15804 N N . GLU B 1 918 ? 8.117 -11.773 -14.32 1 89.62 918 GLU B N 1
ATOM 15805 C CA . GLU B 1 918 ? 7.426 -10.852 -13.43 1 89.62 918 GLU B CA 1
ATOM 15806 C C . GLU B 1 918 ? 6.051 -11.391 -13.039 1 89.62 918 GLU B C 1
ATOM 15808 O O . GLU B 1 918 ? 5.641 -11.281 -11.883 1 89.62 918 GLU B O 1
ATOM 15813 N N . ASP B 1 919 ? 5.391 -11.984 -13.992 1 86 919 ASP B N 1
ATOM 15814 C CA . ASP B 1 919 ? 4.074 -12.562 -13.719 1 86 919 ASP B CA 1
ATOM 15815 C C . ASP B 1 919 ? 4.176 -13.719 -12.727 1 86 919 ASP B C 1
ATOM 15817 O O . ASP B 1 919 ? 3.342 -13.844 -11.828 1 86 919 ASP B O 1
ATOM 15821 N N . VAL B 1 920 ? 5.145 -14.516 -12.969 1 91.5 920 VAL B N 1
ATOM 15822 C CA . VAL B 1 920 ? 5.332 -15.688 -12.117 1 91.5 920 VAL B CA 1
ATOM 15823 C C . VAL B 1 920 ? 5.664 -15.242 -10.695 1 91.5 920 VAL B C 1
ATOM 15825 O O . VAL B 1 920 ? 5.086 -15.75 -9.734 1 91.5 920 VAL B O 1
ATOM 15828 N N . LEU B 1 921 ? 6.562 -14.328 -10.578 1 91.38 921 LEU B N 1
ATOM 15829 C CA . LEU B 1 921 ? 6.965 -13.852 -9.258 1 91.38 921 LEU B CA 1
ATOM 15830 C C . LEU B 1 921 ? 5.797 -13.18 -8.547 1 91.38 921 LEU B C 1
ATOM 15832 O O . LEU B 1 921 ? 5.672 -13.273 -7.32 1 91.38 921 LEU B O 1
ATOM 15836 N N . LEU B 1 922 ? 5 -12.508 -9.289 1 84.69 922 LEU B N 1
ATOM 15837 C CA . LEU B 1 922 ? 3.818 -11.875 -8.719 1 84.69 922 LEU B CA 1
ATOM 15838 C C . LEU B 1 922 ? 2.91 -12.914 -8.062 1 84.69 922 LEU B C 1
ATOM 15840 O O . LEU B 1 922 ? 2.436 -12.711 -6.945 1 84.69 922 LEU B O 1
ATOM 15844 N N . VAL B 1 923 ? 2.678 -13.984 -8.719 1 84.25 923 VAL B N 1
ATOM 15845 C CA . VAL B 1 923 ? 1.833 -15.055 -8.203 1 84.25 923 VAL B CA 1
ATOM 15846 C C . VAL B 1 923 ? 2.479 -15.672 -6.961 1 84.25 923 VAL B C 1
ATOM 15848 O O . VAL B 1 923 ? 1.798 -15.945 -5.969 1 84.25 923 VAL B O 1
ATOM 15851 N N . LEU B 1 924 ? 3.752 -15.883 -7.035 1 89.56 924 LEU B N 1
ATOM 15852 C CA . LEU B 1 924 ? 4.461 -16.5 -5.918 1 89.56 924 LEU B CA 1
ATOM 15853 C C . LEU B 1 924 ? 4.379 -15.617 -4.676 1 89.56 924 LEU B C 1
ATOM 15855 O O . LEU B 1 924 ? 4.184 -16.109 -3.566 1 89.56 924 LEU B O 1
ATOM 15859 N N . ARG B 1 925 ? 4.523 -14.352 -4.844 1 85.25 925 ARG B N 1
ATOM 15860 C CA . ARG B 1 925 ? 4.504 -13.445 -3.707 1 85.25 925 ARG B CA 1
ATOM 15861 C C . ARG B 1 925 ? 3.09 -13.273 -3.164 1 85.25 925 ARG B C 1
ATOM 15863 O O . ARG B 1 925 ? 2.898 -13.102 -1.958 1 85.25 925 ARG B O 1
ATOM 15870 N N . GLN B 1 926 ? 2.123 -13.297 -4.043 1 79.56 926 GLN B N 1
ATOM 15871 C CA . GLN B 1 926 ? 0.731 -13.195 -3.619 1 79.56 926 GLN B CA 1
ATOM 15872 C C . GLN B 1 926 ? 0.325 -14.398 -2.77 1 79.56 926 GLN B C 1
ATOM 15874 O O . GLN B 1 926 ? -0.445 -14.258 -1.817 1 79.56 926 GLN B O 1
ATOM 15879 N N . PHE B 1 927 ? 0.844 -15.586 -3.127 1 81.5 927 PHE B N 1
ATOM 15880 C CA . PHE B 1 927 ? 0.519 -16.812 -2.418 1 81.5 927 PHE B CA 1
ATOM 15881 C C . PHE B 1 927 ? 1.723 -17.328 -1.631 1 81.5 927 PHE B C 1
ATOM 15883 O O . PHE B 1 927 ? 1.946 -18.531 -1.537 1 81.5 927 PHE B O 1
ATOM 15890 N N . ARG B 1 928 ? 2.533 -16.422 -1.146 1 84.75 928 ARG B N 1
ATOM 15891 C CA . ARG B 1 928 ? 3.822 -16.781 -0.564 1 84.75 928 ARG B CA 1
ATOM 15892 C C . ARG B 1 928 ? 3.648 -17.781 0.578 1 84.75 928 ARG B C 1
ATOM 15894 O O . ARG B 1 928 ? 4.477 -18.672 0.759 1 84.75 928 ARG B O 1
ATOM 15901 N N . GLU B 1 929 ? 2.594 -17.719 1.366 1 78.75 929 GLU B N 1
ATOM 15902 C CA . GLU B 1 929 ? 2.402 -18.609 2.508 1 78.75 929 GLU B CA 1
ATOM 15903 C C . GLU B 1 929 ? 2.139 -20.031 2.053 1 78.75 929 GLU B C 1
ATOM 15905 O O . GLU B 1 929 ? 2.602 -20.984 2.684 1 78.75 929 GLU B O 1
ATOM 15910 N N . ILE B 1 930 ? 1.379 -20.141 0.989 1 82.69 930 ILE B N 1
ATOM 15911 C CA . ILE B 1 930 ? 1.069 -21.453 0.439 1 82.69 930 ILE B CA 1
ATOM 15912 C C . ILE B 1 930 ? 2.336 -22.078 -0.136 1 82.69 930 ILE B C 1
ATOM 15914 O O . ILE B 1 930 ? 2.561 -23.281 0.013 1 82.69 930 ILE B O 1
ATOM 15918 N N . PHE B 1 931 ? 3.146 -21.25 -0.735 1 88.69 931 PHE B N 1
ATOM 15919 C CA . PHE B 1 931 ? 4.355 -21.75 -1.382 1 88.69 931 PHE B CA 1
ATOM 15920 C C . PHE B 1 931 ? 5.43 -22.078 -0.349 1 88.69 931 PHE B C 1
ATOM 15922 O O . PHE B 1 931 ? 6.305 -22.906 -0.591 1 88.69 931 PHE B O 1
ATOM 15929 N N . SER B 1 932 ? 5.379 -21.453 0.804 1 87.31 932 SER B N 1
ATOM 15930 C CA . SER B 1 932 ? 6.387 -21.688 1.829 1 87.31 932 SER B CA 1
ATOM 15931 C C . SER B 1 932 ? 6.086 -22.969 2.613 1 87.31 932 SER B C 1
ATOM 15933 O O . SER B 1 932 ? 6.988 -23.562 3.213 1 87.31 932 SER B O 1
ATOM 15935 N N . GLN B 1 933 ? 4.961 -23.422 2.641 1 83.38 933 GLN B N 1
ATOM 15936 C CA . GLN B 1 933 ? 4.508 -24.5 3.516 1 83.38 933 GLN B CA 1
ATOM 15937 C C . GLN B 1 933 ? 5.191 -25.812 3.172 1 83.38 933 GLN B C 1
ATOM 15939 O O . GLN B 1 933 ? 5.684 -26.516 4.059 1 83.38 933 GLN B O 1
ATOM 15944 N N . PRO B 1 934 ? 5.238 -26.156 1.914 1 82.19 934 PRO B N 1
ATOM 15945 C CA . PRO B 1 934 ? 5.891 -27.422 1.584 1 82.19 934 PRO B CA 1
ATOM 15946 C C . PRO B 1 934 ? 7.371 -27.438 1.964 1 82.19 934 PRO B C 1
ATOM 15948 O O . PRO B 1 934 ? 7.941 -28.516 2.189 1 82.19 934 PRO B O 1
ATOM 15951 N N . ILE B 1 935 ? 7.953 -26.328 2.035 1 89.19 935 ILE B N 1
ATOM 15952 C CA . ILE B 1 935 ? 9.375 -26.234 2.348 1 89.19 935 ILE B CA 1
ATOM 15953 C C . ILE B 1 935 ? 9.57 -26.266 3.861 1 89.19 935 ILE B C 1
ATOM 15955 O O . ILE B 1 935 ? 10.578 -26.766 4.355 1 89.19 935 ILE B O 1
ATOM 15959 N N . THR B 1 936 ? 8.617 -25.75 4.602 1 88.88 936 THR B N 1
ATOM 15960 C CA . THR B 1 936 ? 8.719 -25.688 6.059 1 88.88 936 THR B CA 1
ATOM 15961 C C . THR B 1 936 ? 8.68 -27.094 6.664 1 88.88 936 THR B C 1
ATOM 15963 O O . THR B 1 936 ? 9.109 -27.281 7.801 1 88.88 936 THR B O 1
ATOM 15966 N N . VAL B 1 937 ? 8.195 -28.047 5.93 1 88.38 937 VAL B N 1
ATOM 15967 C CA . VAL B 1 937 ? 8.109 -29.438 6.41 1 88.38 937 VAL B CA 1
ATOM 15968 C C . VAL B 1 937 ? 9.508 -29.969 6.707 1 88.38 937 VAL B C 1
ATOM 15970 O O . VAL B 1 937 ? 9.688 -30.797 7.598 1 88.38 937 VAL B O 1
ATOM 15973 N N . PHE B 1 938 ? 10.508 -29.406 5.996 1 89.19 938 PHE B N 1
ATOM 15974 C CA . PHE B 1 938 ? 11.875 -29.891 6.133 1 89.19 938 PHE B CA 1
ATOM 15975 C C . PHE B 1 938 ? 12.484 -29.453 7.457 1 89.19 938 PHE B C 1
ATOM 15977 O O . PHE B 1 938 ? 13.555 -29.922 7.852 1 89.19 938 PHE B O 1
ATOM 15984 N N . LEU B 1 939 ? 11.828 -28.562 8.156 1 87.12 939 LEU B N 1
ATOM 15985 C CA . LEU B 1 939 ? 12.234 -28.203 9.508 1 87.12 939 LEU B CA 1
ATOM 15986 C C . LEU B 1 939 ? 11.992 -29.375 10.469 1 87.12 939 LEU B C 1
ATOM 15988 O O . LEU B 1 939 ? 12.695 -29.516 11.469 1 87.12 939 LEU B O 1
ATOM 15992 N N . TYR B 1 940 ? 11.023 -30.172 10.078 1 83.56 940 TYR B N 1
ATOM 15993 C CA . TYR B 1 940 ? 10.57 -31.219 10.969 1 83.56 940 TYR B CA 1
ATOM 15994 C C . TYR B 1 940 ? 11.008 -32.594 10.461 1 83.56 940 TYR B C 1
ATOM 15996 O O . TYR B 1 940 ? 11.172 -33.531 11.242 1 83.56 940 TYR B O 1
ATOM 16004 N N . ASP B 1 941 ? 11.078 -32.719 9.211 1 84.94 941 ASP B N 1
ATOM 16005 C CA . ASP B 1 941 ? 11.594 -33.906 8.531 1 84.94 941 ASP B CA 1
ATOM 16006 C C . ASP B 1 941 ? 12.812 -33.562 7.68 1 84.94 941 ASP B C 1
ATOM 16008 O O . ASP B 1 941 ? 12.719 -33.469 6.457 1 84.94 941 ASP B O 1
ATOM 16012 N N . THR B 1 942 ? 13.977 -33.5 8.406 1 80.56 942 THR B N 1
ATOM 16013 C CA . THR B 1 942 ? 15.195 -32.969 7.805 1 80.56 942 THR B CA 1
ATOM 16014 C C . THR B 1 942 ? 15.727 -33.938 6.734 1 80.56 942 THR B C 1
ATOM 16016 O O . THR B 1 942 ? 15.516 -35.125 6.816 1 80.56 942 THR B O 1
ATOM 16019 N N . LEU B 1 943 ? 16.391 -33.438 5.785 1 79.44 943 LEU B N 1
ATOM 16020 C CA . LEU B 1 943 ? 16.922 -34.156 4.648 1 79.44 943 LEU B CA 1
ATOM 16021 C C . LEU B 1 943 ? 18.172 -34.969 5.055 1 79.44 943 LEU B C 1
ATOM 16023 O O . LEU B 1 943 ? 18.859 -34.594 6.008 1 79.44 943 LEU B O 1
ATOM 16027 N N . SER B 1 944 ? 18.438 -35.938 4.312 1 77.25 944 SER B N 1
ATOM 16028 C CA . SER B 1 944 ? 19.531 -36.875 4.629 1 77.25 944 SER B CA 1
ATOM 16029 C C . SER B 1 944 ? 20.891 -36.219 4.391 1 77.25 944 SER B C 1
ATOM 16031 O O . SER B 1 944 ? 21.859 -36.562 5.059 1 77.25 944 SER B O 1
ATOM 16033 N N . ASP B 1 945 ? 20.938 -35.344 3.455 1 75.5 945 ASP B N 1
ATOM 16034 C CA . ASP B 1 945 ? 22.219 -34.781 3.1 1 75.5 945 ASP B CA 1
ATOM 16035 C C . ASP B 1 945 ? 22.625 -33.688 4.09 1 75.5 945 ASP B C 1
ATOM 16037 O O . ASP B 1 945 ? 23.75 -33.156 4.039 1 75.5 945 ASP B O 1
ATOM 16041 N N . TRP B 1 946 ? 21.719 -33.312 4.988 1 76.62 946 TRP B N 1
ATOM 16042 C CA . TRP B 1 946 ? 22.031 -32.312 6.004 1 76.62 946 TRP B CA 1
ATOM 16043 C C . TRP B 1 946 ? 22.688 -32.969 7.219 1 76.62 946 TRP B C 1
ATOM 16045 O O . TRP B 1 946 ? 22 -33.344 8.172 1 76.62 946 TRP B O 1
ATOM 16055 N N . SER B 1 947 ? 23.719 -33.906 6.965 1 61.06 947 SER B N 1
ATOM 16056 C CA . SER B 1 947 ? 24.344 -35 7.707 1 61.06 947 SER B CA 1
ATOM 16057 C C . SER B 1 947 ? 24.672 -34.562 9.141 1 61.06 947 SER B C 1
ATOM 16059 O O . SER B 1 947 ? 24.531 -35.344 10.07 1 61.06 947 SER B O 1
ATOM 16061 N N . ASN B 1 948 ? 25.453 -33.375 9.352 1 59.09 948 ASN B N 1
ATOM 16062 C CA . ASN B 1 948 ? 25.906 -33.25 10.734 1 59.09 948 ASN B CA 1
ATOM 16063 C C . ASN B 1 948 ? 24.734 -32.938 11.664 1 59.09 948 ASN B C 1
ATOM 16065 O O . ASN B 1 948 ? 24.078 -31.906 11.508 1 59.09 948 ASN B O 1
ATOM 16069 N N . PRO B 1 949 ? 24.328 -34.094 12.414 1 56.72 949 PRO B N 1
ATOM 16070 C CA . PRO B 1 949 ? 23.141 -34 13.25 1 56.72 949 PRO B CA 1
ATOM 16071 C C . PRO B 1 949 ? 23.078 -32.688 14.023 1 56.72 949 PRO B C 1
ATOM 16073 O O . PRO B 1 949 ? 22 -32.094 14.188 1 56.72 949 PRO B O 1
ATOM 16076 N N . SER B 1 950 ? 24.219 -32.188 14.547 1 57.22 950 SER B N 1
ATOM 16077 C CA . SER B 1 950 ? 24.203 -30.984 15.359 1 57.22 950 SER B CA 1
ATOM 16078 C C . SER B 1 950 ? 23.844 -29.766 14.516 1 57.22 950 SER B C 1
ATOM 16080 O O . SER B 1 950 ? 23.203 -28.844 15.008 1 57.22 950 SER B O 1
ATOM 16082 N N . ASP B 1 951 ? 24.047 -29.938 13.188 1 66.5 951 ASP B N 1
ATOM 16083 C CA . ASP B 1 951 ? 23.969 -28.766 12.336 1 66.5 951 ASP B CA 1
ATOM 16084 C C . ASP B 1 951 ? 22.734 -28.812 11.438 1 66.5 951 ASP B C 1
ATOM 16086 O O . ASP B 1 951 ? 22.406 -27.828 10.766 1 66.5 951 ASP B O 1
ATOM 16090 N N . ARG B 1 952 ? 22 -29.938 11.633 1 71.62 952 ARG B N 1
ATOM 16091 C CA . ARG B 1 952 ? 20.906 -30.156 10.688 1 71.62 952 ARG B CA 1
ATOM 16092 C C . ARG B 1 952 ? 19.797 -29.125 10.891 1 71.62 952 ARG B C 1
ATOM 16094 O O . ARG B 1 952 ? 19.219 -28.609 9.922 1 71.62 952 ARG B O 1
ATOM 16101 N N . THR B 1 953 ? 19.594 -28.891 12.07 1 79.25 953 THR B N 1
ATOM 16102 C CA . THR B 1 953 ? 18.5 -27.969 12.375 1 79.25 953 THR B CA 1
ATOM 16103 C C . THR B 1 953 ? 18.844 -26.562 11.906 1 79.25 953 THR B C 1
ATOM 16105 O O . THR B 1 953 ? 18 -25.844 11.383 1 79.25 953 THR B O 1
ATOM 16108 N N . GLU B 1 954 ? 20.047 -26.281 12.039 1 83.75 954 GLU B N 1
ATOM 16109 C CA . GLU B 1 954 ? 20.469 -24.938 11.625 1 83.75 954 GLU B CA 1
ATOM 16110 C C . GLU B 1 954 ? 20.422 -24.797 10.109 1 83.75 954 GLU B C 1
ATOM 16112 O O . GLU B 1 954 ? 20 -23.75 9.594 1 83.75 954 GLU B O 1
ATOM 16117 N N . ILE B 1 955 ? 20.891 -25.859 9.414 1 86.94 955 ILE B N 1
ATOM 16118 C CA . ILE B 1 955 ? 20.891 -25.828 7.953 1 86.94 955 ILE B CA 1
ATOM 16119 C C . ILE B 1 955 ? 19.453 -25.766 7.445 1 86.94 955 ILE B C 1
ATOM 16121 O O . ILE B 1 955 ? 19.156 -25.047 6.488 1 86.94 955 ILE B O 1
ATOM 16125 N N . ALA B 1 956 ? 18.625 -26.562 8.07 1 89.31 956 ALA B N 1
ATOM 16126 C CA . ALA B 1 956 ? 17.219 -26.562 7.695 1 89.31 956 ALA B CA 1
ATOM 16127 C C . ALA B 1 956 ? 16.594 -25.188 7.883 1 89.31 956 ALA B C 1
ATOM 16129 O O . ALA B 1 956 ? 15.883 -24.703 7.004 1 89.31 956 ALA B O 1
ATOM 16130 N N . GLU B 1 957 ? 16.844 -24.562 8.992 1 89.19 957 GLU B N 1
ATOM 16131 C CA . GLU B 1 957 ? 16.297 -23.25 9.281 1 89.19 957 GLU B CA 1
ATOM 16132 C C . GLU B 1 957 ? 16.828 -22.203 8.289 1 89.19 957 GLU B C 1
ATOM 16134 O O . GLU B 1 957 ? 16.062 -21.344 7.828 1 89.19 957 GLU B O 1
ATOM 16139 N N . LYS B 1 958 ? 18.047 -22.312 8.016 1 87.69 958 LYS B N 1
ATOM 16140 C CA . LYS B 1 958 ? 18.656 -21.375 7.059 1 87.69 958 LYS B CA 1
ATOM 16141 C C . LYS B 1 958 ? 18.047 -21.547 5.668 1 87.69 958 LYS B C 1
ATOM 16143 O O . LYS B 1 958 ? 17.781 -20.578 4.977 1 87.69 958 LYS B O 1
ATOM 16148 N N . SER B 1 959 ? 17.875 -22.781 5.234 1 89.75 959 SER B N 1
ATOM 16149 C CA . SER B 1 959 ? 17.344 -23.078 3.908 1 89.75 959 SER B CA 1
ATOM 16150 C C . SER B 1 959 ? 15.914 -22.562 3.77 1 89.75 959 SER B C 1
ATOM 16152 O O . SER B 1 959 ? 15.562 -21.938 2.758 1 89.75 959 SER B O 1
ATOM 16154 N N . VAL B 1 960 ? 15.156 -22.828 4.809 1 90 960 VAL B N 1
ATOM 16155 C CA . VAL B 1 960 ? 13.766 -22.391 4.789 1 90 960 VAL B CA 1
ATOM 16156 C C . VAL B 1 960 ? 13.703 -20.875 4.805 1 90 960 VAL B C 1
ATOM 16158 O O . VAL B 1 960 ? 12.922 -20.266 4.059 1 90 960 VAL B O 1
ATOM 16161 N N . PHE B 1 961 ? 14.5 -20.25 5.625 1 89.75 961 PHE B N 1
ATOM 16162 C CA . PHE B 1 961 ? 14.516 -18.781 5.73 1 89.75 961 PHE B CA 1
ATOM 16163 C C . PHE B 1 961 ? 14.914 -18.156 4.406 1 89.75 961 PHE B C 1
ATOM 16165 O O . PHE B 1 961 ? 14.359 -17.125 4.016 1 89.75 961 PHE B O 1
ATOM 16172 N N . ASN B 1 962 ? 15.859 -18.719 3.738 1 90.25 962 ASN B N 1
ATOM 16173 C CA . ASN B 1 962 ? 16.297 -18.188 2.451 1 90.25 962 ASN B CA 1
ATOM 16174 C C . ASN B 1 962 ? 15.172 -18.188 1.426 1 90.25 962 ASN B C 1
ATOM 16176 O O . ASN B 1 962 ? 15.023 -17.25 0.653 1 90.25 962 ASN B O 1
ATOM 16180 N N . VAL B 1 963 ? 14.438 -19.25 1.414 1 92.25 963 VAL B N 1
ATOM 16181 C CA . VAL B 1 963 ? 13.32 -19.359 0.484 1 92.25 963 VAL B CA 1
ATOM 16182 C C . VAL B 1 963 ? 12.258 -18.312 0.82 1 92.25 963 VAL B C 1
ATOM 16184 O O . VAL B 1 963 ? 11.75 -17.625 -0.07 1 92.25 963 VAL B O 1
ATOM 16187 N N . GLU B 1 964 ? 11.977 -18.203 2.098 1 90.19 964 GLU B N 1
ATOM 16188 C CA . GLU B 1 964 ? 10.977 -17.234 2.537 1 90.19 964 GLU B CA 1
ATOM 16189 C C . GLU B 1 964 ? 11.422 -15.805 2.227 1 90.19 964 GLU B C 1
ATOM 16191 O O . GLU B 1 964 ? 10.602 -14.969 1.828 1 90.19 964 GLU B O 1
ATOM 16196 N N . ALA B 1 965 ? 12.664 -15.516 2.461 1 89.56 965 ALA B N 1
ATOM 16197 C CA . ALA B 1 965 ? 13.211 -14.188 2.193 1 89.56 965 ALA B CA 1
ATOM 16198 C C . ALA B 1 965 ? 13.086 -13.836 0.713 1 89.56 965 ALA B C 1
ATOM 16200 O O . ALA B 1 965 ? 12.727 -12.703 0.365 1 89.56 965 ALA B O 1
ATOM 16201 N N . ARG B 1 966 ? 13.375 -14.742 -0.194 1 91.56 966 ARG B N 1
ATOM 16202 C CA . ARG B 1 966 ? 13.266 -14.5 -1.629 1 91.56 966 ARG B CA 1
ATOM 16203 C C . ARG B 1 966 ? 11.812 -14.273 -2.037 1 91.56 966 ARG B C 1
ATOM 16205 O O . ARG B 1 966 ? 11.531 -13.438 -2.895 1 91.56 966 ARG B O 1
ATOM 16212 N N . LEU B 1 967 ? 10.984 -15.062 -1.408 1 90.75 967 LEU B N 1
ATOM 16213 C CA . LEU B 1 967 ? 9.562 -14.898 -1.681 1 90.75 967 LEU B CA 1
ATOM 16214 C C . LEU B 1 967 ? 9.078 -13.523 -1.226 1 90.75 967 LEU B C 1
ATOM 16216 O O . LEU B 1 967 ? 8.094 -13 -1.76 1 90.75 967 LEU B O 1
ATOM 16220 N N . PHE B 1 968 ? 9.805 -13.023 -0.24 1 85.94 968 PHE B N 1
ATOM 16221 C CA . PHE B 1 968 ? 9.422 -11.734 0.319 1 85.94 968 PHE B CA 1
ATOM 16222 C C . PHE B 1 968 ? 10.062 -10.594 -0.467 1 85.94 968 PHE B C 1
ATOM 16224 O O . PHE B 1 968 ? 9.641 -9.445 -0.352 1 85.94 968 PHE B O 1
ATOM 16231 N N . GLY B 1 969 ? 10.984 -10.883 -1.339 1 86.56 969 GLY B N 1
ATOM 16232 C CA . GLY B 1 969 ? 11.602 -9.875 -2.193 1 86.56 969 GLY B CA 1
ATOM 16233 C C . GLY B 1 969 ? 12.977 -9.445 -1.719 1 86.56 969 GLY B C 1
ATOM 16234 O O . GLY B 1 969 ? 13.484 -8.406 -2.133 1 86.56 969 GLY B O 1
ATOM 16235 N N . ILE B 1 970 ? 13.609 -10.18 -0.844 1 86.12 970 ILE B N 1
ATOM 16236 C CA . ILE B 1 970 ? 14.945 -9.867 -0.345 1 86.12 970 ILE B CA 1
ATOM 16237 C C . ILE B 1 970 ? 15.984 -10.703 -1.086 1 86.12 970 ILE B C 1
ATOM 16239 O O . ILE B 1 970 ? 15.914 -11.938 -1.077 1 86.12 970 ILE B O 1
ATOM 16243 N N . THR B 1 971 ? 16.922 -10.117 -1.764 1 76.88 971 THR B N 1
ATOM 16244 C CA . THR B 1 971 ? 17.781 -10.836 -2.693 1 76.88 971 THR B CA 1
ATOM 16245 C C . THR B 1 971 ? 19.219 -10.883 -2.172 1 76.88 971 THR B C 1
ATOM 16247 O O . THR B 1 971 ? 20.016 -11.695 -2.629 1 76.88 971 THR B O 1
ATOM 16250 N N . LEU B 1 972 ? 19.703 -9.945 -1.415 1 61.38 972 LEU B N 1
ATOM 16251 C CA . LEU B 1 972 ? 21.141 -9.836 -1.168 1 61.38 972 LEU B CA 1
ATOM 16252 C C . LEU B 1 972 ? 21.594 -10.898 -0.182 1 61.38 972 LEU B C 1
ATOM 16254 O O . LEU B 1 972 ? 20.969 -11.117 0.853 1 61.38 972 LEU B O 1
ATOM 16258 N N . ARG B 1 973 ? 22.406 -11.766 -0.738 1 61.19 973 ARG B N 1
ATOM 16259 C CA . ARG B 1 973 ? 23.062 -12.742 0.132 1 61.19 973 ARG B CA 1
ATOM 16260 C C . ARG B 1 973 ? 24.516 -12.352 0.411 1 61.19 973 ARG B C 1
ATOM 16262 O O . ARG B 1 973 ? 25.234 -11.961 -0.502 1 61.19 973 ARG B O 1
ATOM 16269 N N . THR B 1 974 ? 24.781 -11.781 1.567 1 47.28 974 THR B N 1
ATOM 16270 C CA . THR B 1 974 ? 26.172 -11.516 1.897 1 47.28 974 THR B CA 1
ATOM 16271 C C . THR B 1 974 ? 26.875 -12.789 2.359 1 47.28 974 THR B C 1
ATOM 16273 O O . THR B 1 974 ? 26.375 -13.508 3.225 1 47.28 974 THR B O 1
ATOM 16276 N N . ASN B 1 975 ? 28.203 -13.25 1.729 1 47.19 975 ASN B N 1
ATOM 16277 C CA . ASN B 1 975 ? 29.188 -14.289 1.981 1 47.19 975 ASN B CA 1
ATOM 16278 C C . ASN B 1 975 ? 28.562 -15.508 2.648 1 47.19 975 ASN B C 1
ATOM 16280 O O . ASN B 1 975 ? 28.875 -15.828 3.795 1 47.19 975 ASN B O 1
ATOM 16284 N N . ARG B 1 976 ? 27.75 -16.344 2.041 1 48.56 976 ARG B N 1
ATOM 16285 C CA . ARG B 1 976 ? 27.219 -17.578 2.621 1 48.56 976 ARG B CA 1
ATOM 16286 C C . ARG B 1 976 ? 26.281 -17.281 3.779 1 48.56 976 ARG B C 1
ATOM 16288 O O . ARG B 1 976 ? 26.109 -18.109 4.68 1 48.56 976 ARG B O 1
ATOM 16295 N N . ARG B 1 977 ? 25.938 -15.945 3.693 1 60.34 977 ARG B N 1
ATOM 16296 C CA . ARG B 1 977 ? 25.156 -15.508 4.848 1 60.34 977 ARG B CA 1
ATOM 16297 C C . ARG B 1 977 ? 23.688 -15.328 4.473 1 60.34 977 ARG B C 1
ATOM 16299 O O . ARG B 1 977 ? 23.297 -15.578 3.33 1 60.34 977 ARG B O 1
ATOM 16306 N N . LEU B 1 978 ? 22.938 -15.016 5.375 1 67.06 978 LEU B N 1
ATOM 16307 C CA . LEU B 1 978 ? 21.484 -14.844 5.348 1 67.06 978 LEU B CA 1
ATOM 16308 C C . LEU B 1 978 ? 21.094 -13.602 4.551 1 67.06 978 LEU B C 1
ATOM 16310 O O . LEU B 1 978 ? 21.859 -12.641 4.492 1 67.06 978 LEU B O 1
ATOM 16314 N N . PRO B 1 979 ? 20.094 -13.734 3.686 1 72 979 PRO B N 1
ATOM 16315 C CA . PRO B 1 979 ? 19.594 -12.586 2.93 1 72 979 PRO B CA 1
ATOM 16316 C C . PRO B 1 979 ? 19.422 -11.336 3.793 1 72 979 PRO B C 1
ATOM 16318 O O . PRO B 1 979 ? 19.016 -11.43 4.953 1 72 979 PRO B O 1
ATOM 16321 N N . LYS B 1 980 ? 19.984 -10.258 3.262 1 73.31 980 LYS B N 1
ATOM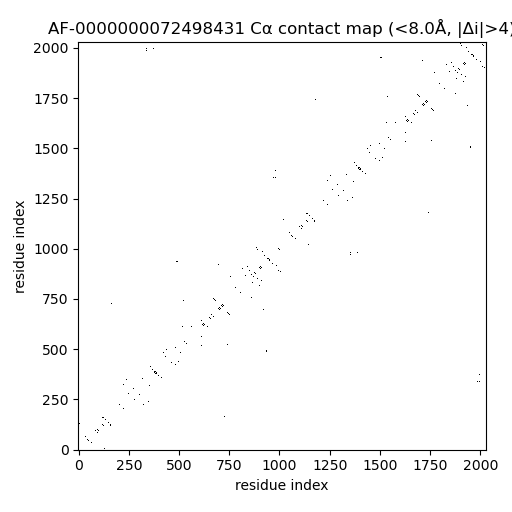 16322 C CA . LYS B 1 980 ? 19.875 -8.961 3.93 1 73.31 980 LYS B CA 1
ATOM 16323 C C . LYS B 1 980 ? 19.422 -7.875 2.953 1 73.31 980 LYS B C 1
ATOM 16325 O O . LYS B 1 980 ? 19.641 -7.992 1.745 1 73.31 980 LYS B O 1
ATOM 16330 N N . GLY B 1 981 ? 18.734 -7.012 3.518 1 76.19 981 GLY B N 1
ATOM 16331 C CA . GLY B 1 981 ? 18.422 -5.867 2.676 1 76.19 981 GLY B CA 1
ATOM 16332 C C . GLY B 1 981 ? 16.938 -5.52 2.68 1 76.19 981 GLY B C 1
ATOM 16333 O O . GLY B 1 981 ? 16.203 -5.957 3.559 1 76.19 981 GLY B O 1
ATOM 16334 N N . ASN B 1 982 ? 16.578 -4.695 1.718 1 79 982 ASN B N 1
ATOM 16335 C CA . ASN B 1 982 ? 15.203 -4.199 1.631 1 79 982 ASN B CA 1
ATOM 16336 C C . ASN B 1 982 ? 14.336 -5.113 0.774 1 79 982 ASN B C 1
ATOM 16338 O O . ASN B 1 982 ? 14.844 -5.973 0.052 1 79 982 ASN B O 1
ATOM 16342 N N . VAL B 1 983 ? 13.07 -4.957 0.932 1 82.56 983 VAL B N 1
ATOM 16343 C CA . VAL B 1 983 ? 12.117 -5.656 0.079 1 82.56 983 VAL B CA 1
ATOM 16344 C C . VAL B 1 983 ? 12.078 -5.004 -1.301 1 82.56 983 VAL B C 1
ATOM 16346 O O . VAL B 1 983 ? 11.742 -3.824 -1.429 1 82.56 983 VAL B O 1
ATOM 16349 N N . MET B 1 984 ? 12.398 -5.719 -2.277 1 86.75 984 MET B N 1
ATOM 16350 C CA . MET B 1 984 ? 12.438 -5.191 -3.639 1 86.75 984 MET B CA 1
ATOM 16351 C C . MET B 1 984 ? 11.102 -5.398 -4.34 1 86.75 984 MET B C 1
ATOM 16353 O O . MET B 1 984 ? 10.336 -6.293 -3.971 1 86.75 984 MET B O 1
ATOM 16357 N N . SER B 1 985 ? 10.859 -4.562 -5.328 1 83.88 985 SER B N 1
ATOM 16358 C CA . SER B 1 985 ? 9.68 -4.762 -6.168 1 83.88 985 SER B CA 1
ATOM 16359 C C . SER B 1 985 ? 9.844 -5.984 -7.066 1 83.88 985 SER B C 1
ATOM 16361 O O . SER B 1 985 ? 10.945 -6.523 -7.199 1 83.88 985 SER B O 1
ATOM 16363 N N . ILE B 1 986 ? 8.812 -6.383 -7.695 1 87.5 986 ILE B N 1
ATOM 16364 C CA . ILE B 1 986 ? 8.844 -7.535 -8.586 1 87.5 986 ILE B CA 1
ATOM 16365 C C . ILE B 1 986 ? 9.773 -7.254 -9.766 1 87.5 986 ILE B C 1
ATOM 16367 O O . ILE B 1 986 ? 10.625 -8.078 -10.102 1 87.5 986 ILE B O 1
ATOM 16371 N N . SER B 1 987 ? 9.641 -6.07 -10.391 1 85.62 987 SER B N 1
ATOM 16372 C CA . SER B 1 987 ? 10.484 -5.715 -11.523 1 85.62 987 SER B CA 1
ATOM 16373 C C . SER B 1 987 ? 11.945 -5.578 -11.109 1 85.62 987 SER B C 1
ATOM 16375 O O . SER B 1 987 ? 12.844 -5.949 -11.867 1 85.62 987 SER B O 1
ATOM 16377 N N . GLY B 1 988 ? 12.125 -5.043 -9.922 1 85.56 988 GLY B N 1
ATOM 16378 C CA . GLY B 1 988 ? 13.484 -4.891 -9.43 1 85.56 988 GLY B CA 1
ATOM 16379 C C . GLY B 1 988 ? 14.164 -6.215 -9.141 1 85.56 988 GLY B C 1
ATOM 16380 O O . GLY B 1 988 ? 15.336 -6.406 -9.477 1 85.56 988 GLY B O 1
ATOM 16381 N N . GLN B 1 989 ? 13.461 -7.055 -8.477 1 90.56 989 GLN B N 1
ATOM 16382 C CA . GLN B 1 989 ? 14 -8.367 -8.164 1 90.56 989 GLN B CA 1
ATOM 16383 C C . GLN B 1 989 ? 14.312 -9.156 -9.43 1 90.56 989 GLN B C 1
ATOM 16385 O O . GLN B 1 989 ? 15.352 -9.812 -9.523 1 90.56 989 GLN B O 1
ATOM 16390 N N . ILE B 1 990 ? 13.398 -9.117 -10.414 1 92.75 990 ILE B N 1
ATOM 16391 C CA . ILE B 1 990 ? 13.594 -9.836 -11.664 1 92.75 990 ILE B CA 1
ATOM 16392 C C . ILE B 1 990 ? 14.773 -9.242 -12.43 1 92.75 990 ILE B C 1
ATOM 16394 O O . ILE B 1 990 ? 15.57 -9.969 -13.016 1 92.75 990 ILE B O 1
ATOM 16398 N N . ASP B 1 991 ? 14.852 -7.957 -12.406 1 88.31 991 ASP B N 1
ATOM 16399 C CA . ASP B 1 991 ? 15.984 -7.312 -13.07 1 88.31 991 ASP B CA 1
ATOM 16400 C C . ASP B 1 991 ? 17.312 -7.754 -12.445 1 88.31 991 ASP B C 1
ATOM 16402 O O . ASP B 1 991 ? 18.281 -8.016 -13.164 1 88.31 991 ASP B O 1
ATOM 16406 N N . HIS B 1 992 ? 17.281 -7.836 -11.195 1 87.75 992 HIS B N 1
ATOM 16407 C CA . HIS B 1 992 ? 18.469 -8.242 -10.461 1 87.75 992 HIS B CA 1
ATOM 16408 C C . HIS B 1 992 ? 18.906 -9.648 -10.852 1 87.75 992 HIS B C 1
ATOM 16410 O O . HIS B 1 992 ? 20.094 -9.883 -11.133 1 87.75 992 HIS B O 1
ATOM 16416 N N . ILE B 1 993 ? 18.047 -10.555 -10.906 1 92.44 993 ILE B N 1
ATOM 16417 C CA . ILE B 1 993 ? 18.406 -11.945 -11.141 1 92.44 993 ILE B CA 1
ATOM 16418 C C . ILE B 1 993 ? 18.734 -12.156 -12.617 1 92.44 993 ILE B C 1
ATOM 16420 O O . ILE B 1 993 ? 19.578 -12.984 -12.961 1 92.44 993 ILE B O 1
ATOM 16424 N N . ILE B 1 994 ? 18.078 -11.445 -13.539 1 93.62 994 ILE B N 1
ATOM 16425 C CA . ILE B 1 994 ? 18.391 -11.562 -14.961 1 93.62 994 ILE B CA 1
ATOM 16426 C C . ILE B 1 994 ? 19.797 -11.047 -15.219 1 93.62 994 ILE B C 1
ATOM 16428 O O . ILE B 1 994 ? 20.562 -11.664 -15.969 1 93.62 994 ILE B O 1
ATOM 16432 N N . LYS B 1 995 ? 20.156 -9.969 -14.562 1 88.25 995 LYS B N 1
ATOM 16433 C CA . LYS B 1 995 ? 21.5 -9.414 -14.719 1 88.25 995 LYS B CA 1
ATOM 16434 C C . LYS B 1 995 ? 22.562 -10.367 -14.188 1 88.25 995 LYS B C 1
ATOM 16436 O O . LYS B 1 995 ? 23.625 -10.539 -14.805 1 88.25 995 LYS B O 1
ATOM 16441 N N . GLU B 1 996 ? 22.25 -10.992 -13.109 1 88.25 996 GLU B N 1
ATOM 16442 C CA . GLU B 1 996 ? 23.188 -11.969 -12.547 1 88.25 996 GLU B CA 1
ATOM 16443 C C . GLU B 1 996 ? 23.312 -13.195 -13.445 1 88.25 996 GLU B C 1
ATOM 16445 O O . GLU B 1 996 ? 24.406 -13.75 -13.586 1 88.25 996 GLU B O 1
ATOM 16450 N N . ALA B 1 997 ? 22.219 -13.586 -14.031 1 93.94 997 ALA B N 1
ATOM 16451 C CA . ALA B 1 997 ? 22.172 -14.812 -14.828 1 93.94 997 ALA B CA 1
ATOM 16452 C C . ALA B 1 997 ? 22.891 -14.625 -16.172 1 93.94 997 ALA B C 1
ATOM 16454 O O . ALA B 1 997 ? 23.422 -15.578 -16.734 1 93.94 997 ALA B O 1
ATOM 16455 N N . THR B 1 998 ? 22.922 -13.398 -16.719 1 92.88 998 THR B N 1
ATOM 16456 C CA . THR B 1 998 ? 23.469 -13.148 -18.047 1 92.88 998 THR B CA 1
ATOM 16457 C C . THR B 1 998 ? 24.875 -12.57 -17.969 1 92.88 998 THR B C 1
ATOM 16459 O O . THR B 1 998 ? 25.547 -12.414 -18.984 1 92.88 998 THR B O 1
ATOM 16462 N N . ASP B 1 999 ? 25.344 -12.32 -16.781 1 88.25 999 ASP B N 1
ATOM 16463 C CA . ASP B 1 999 ? 26.656 -11.711 -16.594 1 88.25 999 ASP B CA 1
ATOM 16464 C C . ASP B 1 999 ? 27.766 -12.664 -17.016 1 88.25 999 ASP B C 1
ATOM 16466 O O . ASP B 1 999 ? 27.875 -13.773 -16.5 1 88.25 999 ASP B O 1
ATOM 16470 N N . LEU B 1 1000 ? 28.672 -12.227 -17.875 1 89.19 1000 LEU B N 1
ATOM 16471 C CA . LEU B 1 1000 ? 29.719 -13.07 -18.438 1 89.19 1000 LEU B CA 1
ATOM 16472 C C . LEU B 1 1000 ? 30.766 -13.406 -17.391 1 89.19 1000 LEU B C 1
ATOM 16474 O O . LEU B 1 1000 ? 31.391 -14.461 -17.453 1 89.19 1000 LEU B O 1
ATOM 16478 N N . ASN B 1 1001 ? 30.906 -12.578 -16.438 1 85 1001 ASN B N 1
ATOM 16479 C CA . ASN B 1 1001 ? 31.844 -12.883 -15.359 1 85 1001 ASN B CA 1
ATOM 16480 C C . ASN B 1 1001 ? 31.344 -14.031 -14.484 1 85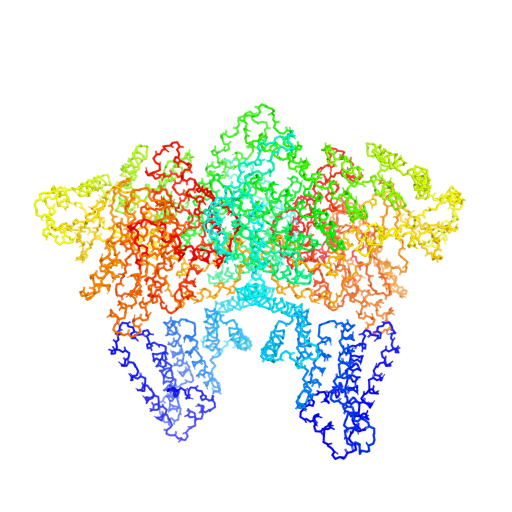 1001 ASN B C 1
ATOM 16482 O O . ASN B 1 1001 ? 32.125 -14.883 -14.062 1 85 1001 ASN B O 1
ATOM 16486 N N . ASN B 1 1002 ? 30.047 -13.984 -14.227 1 89.12 1002 ASN B N 1
ATOM 16487 C CA . ASN B 1 1002 ? 29.469 -15.094 -13.469 1 89.12 1002 ASN B CA 1
ATOM 16488 C C . ASN B 1 1002 ? 29.5 -16.391 -14.266 1 89.12 1002 ASN B C 1
ATOM 16490 O O . ASN B 1 1002 ? 29.828 -17.453 -13.727 1 89.12 1002 ASN B O 1
ATOM 16494 N N . LEU B 1 1003 ? 29.188 -16.297 -15.523 1 93.06 1003 LEU B N 1
ATOM 16495 C CA . LEU B 1 1003 ? 29.156 -17.469 -16.375 1 93.06 1003 LEU B CA 1
ATOM 16496 C C . LEU B 1 1003 ? 30.562 -18.031 -16.562 1 93.06 1003 LEU B C 1
ATOM 16498 O O . LEU B 1 1003 ? 30.75 -19.25 -16.609 1 93.06 1003 LEU B O 1
ATOM 16502 N N . GLY B 1 1004 ? 31.531 -17.125 -16.672 1 91.88 1004 GLY B N 1
ATOM 16503 C CA . GLY B 1 1004 ? 32.906 -17.562 -16.844 1 91.88 1004 GLY B CA 1
ATOM 16504 C C . GLY B 1 1004 ? 33.5 -18.219 -15.609 1 91.88 1004 GLY B C 1
ATOM 16505 O O . GLY B 1 1004 ? 34.438 -19.031 -15.703 1 91.88 1004 GLY B O 1
ATOM 16506 N N . ALA B 1 1005 ? 32.938 -17.891 -14.438 1 89.31 1005 ALA B N 1
ATOM 16507 C CA . ALA B 1 1005 ? 33.438 -18.406 -13.172 1 89.31 1005 ALA B CA 1
ATOM 16508 C C . ALA B 1 1005 ? 32.906 -19.812 -12.906 1 89.31 1005 ALA B C 1
ATOM 16510 O O . ALA B 1 1005 ? 33.438 -20.516 -12.031 1 89.31 1005 ALA B O 1
ATOM 16511 N N . MET B 1 1006 ? 32.031 -20.312 -13.75 1 92.12 1006 MET B N 1
ATOM 16512 C CA . MET B 1 1006 ? 31.359 -21.594 -13.508 1 92.12 1006 MET B CA 1
ATOM 16513 C C . MET B 1 1006 ? 32.281 -22.766 -13.852 1 92.12 1006 MET B C 1
ATOM 16515 O O . MET B 1 1006 ? 33.25 -22.609 -14.57 1 92.12 1006 MET B O 1
ATOM 16519 N N . TYR B 1 1007 ? 31.906 -23.938 -13.281 1 91.75 1007 TYR B N 1
ATOM 16520 C CA . TYR B 1 1007 ? 32.594 -25.188 -13.602 1 91.75 1007 TYR B CA 1
ATOM 16521 C C . TYR B 1 1007 ? 32.5 -25.484 -15.094 1 91.75 1007 TYR B C 1
ATOM 16523 O O . TYR B 1 1007 ? 31.469 -25.234 -15.727 1 91.75 1007 TYR B O 1
ATOM 16531 N N . HIS B 1 1008 ? 33.562 -26 -15.688 1 90.38 1008 HIS B N 1
ATOM 16532 C CA . HIS B 1 1008 ? 33.594 -26.219 -17.125 1 90.38 1008 HIS B CA 1
ATOM 16533 C C . HIS B 1 1008 ? 32.5 -27.203 -17.562 1 90.38 1008 HIS B C 1
ATOM 16535 O O . HIS B 1 1008 ? 31.984 -27.109 -18.672 1 90.38 1008 HIS B O 1
ATOM 16541 N N . GLY B 1 1009 ? 32.125 -28.141 -16.688 1 90 1009 GLY B N 1
ATOM 16542 C CA . GLY B 1 1009 ? 31.062 -29.094 -17 1 90 1009 GLY B CA 1
ATOM 16543 C C . GLY B 1 1009 ? 29.688 -28.484 -17.078 1 90 1009 GLY B C 1
ATOM 16544 O O . GLY B 1 1009 ? 28.781 -29.047 -17.688 1 90 1009 GLY B O 1
ATOM 16545 N N . TRP B 1 1010 ? 29.594 -27.297 -16.453 1 94 1010 TRP B N 1
ATOM 16546 C CA . TRP B 1 1010 ? 28.328 -26.562 -16.5 1 94 1010 TRP B CA 1
ATOM 16547 C C . TRP B 1 1010 ? 28.094 -26.016 -17.906 1 94 1010 TRP B C 1
ATOM 16549 O O . TRP B 1 1010 ? 26.953 -25.75 -18.281 1 94 1010 TRP B O 1
ATOM 16559 N N . ALA B 1 1011 ? 29.188 -25.922 -18.734 1 94.06 1011 ALA B N 1
ATOM 16560 C CA . ALA B 1 1011 ? 29.172 -25.547 -20.156 1 94.06 1011 ALA B CA 1
ATOM 16561 C C . ALA B 1 1011 ? 28.469 -24.203 -20.359 1 94.06 1011 ALA B C 1
ATOM 16563 O O . ALA B 1 1011 ? 27.5 -24.109 -21.094 1 94.06 1011 ALA B O 1
ATOM 16564 N N . SER B 1 1012 ? 29 -23.156 -19.828 1 94.94 1012 SER B N 1
ATOM 16565 C CA . SER B 1 1012 ? 28.422 -21.812 -19.891 1 94.94 1012 SER B CA 1
ATOM 16566 C C . SER B 1 1012 ? 28.422 -21.297 -21.328 1 94.94 1012 SER B C 1
ATOM 16568 O O . SER B 1 1012 ? 27.672 -20.375 -21.656 1 94.94 1012 SER B O 1
ATOM 16570 N N . PHE B 1 1013 ? 29.266 -21.906 -22.156 1 93.5 1013 PHE B N 1
ATOM 16571 C CA . PHE B 1 1013 ? 29.406 -21.438 -23.531 1 93.5 1013 PHE B CA 1
ATOM 16572 C C . PHE B 1 1013 ? 28.234 -21.922 -24.391 1 93.5 1013 PHE B C 1
ATOM 16574 O O . PHE B 1 1013 ? 28.031 -21.438 -25.5 1 93.5 1013 PHE B O 1
ATOM 16581 N N . ILE B 1 1014 ? 27.531 -22.906 -23.859 1 93.62 1014 ILE B N 1
ATOM 16582 C CA . ILE B 1 1014 ? 26.344 -23.375 -24.578 1 93.62 1014 ILE B CA 1
ATOM 16583 C C . ILE B 1 1014 ? 25.219 -22.359 -24.438 1 93.62 1014 ILE B C 1
ATOM 16585 O O . ILE B 1 1014 ? 24.344 -22.266 -25.312 1 93.62 1014 ILE B O 1
#

InterPro domains:
  IPR000403 Phosphatidylinositol 3-/4-kinase, catalytic domain [PF00454] (726-947)
  IPR000403 Phosphatidylinositol 3-/4-kinase, catalytic domain [PS50290] (647-991)
  IPR000403 Phosphatidylinositol 3-/4-kinase, catalytic domain [SM00146] (674-1003)
  IPR003152 FATC domain [PF02260] (984-1014)
  IPR003152 FATC domain [PS51190] (982-1014)
  IPR003152 FATC domain [SM01343] (982-1014)
  IPR011009 Protein kinase-like domain superfamily [SSF56112] (572-963)
  IPR018936 Phosphatidylinositol 3-/4-kinase, conserved site [PS00916] (841-861)
  IPR036940 Phosphatidylinositol 3-/4-kinase, catalytic domain superfamily [G3DSA:1.10.1070.11] (812-969)
  IPR050517 DNA Damage Response and Repair Kinase [PTHR11139] (48-1011)
  IPR057564 Serine/threonine-protein kinase ATR-like, HEAT repeats [PF23593] (473-551)